Protein 6JTJ (pdb70)

Nearest PDB structures (foldseek):
  6jtk-assembly3_E  TM=1.003E+00  e=3.250E-70  Neisseria gonorrhoeae
  6jtk-assembly1_C  TM=1.000E+00  e=5.771E-70  Neisseria gonorrhoeae
  6jtl-assembly1_B  TM=1.002E+00  e=5.057E-67  Neisseria gonorrhoeae
  4gnv-assembly1_B  TM=9.515E-01  e=2.172E-40  Burkholderia cenocepacia J2315
  4gnv-assembly1_A  TM=9.492E-01  e=1.024E-39  Burkholderia cenocepacia J2315

Solvent-accessible surface area: 74913 Å² total; per-residue (Å²): 141,67,137,33,96,23,2,2,2,0,1,5,4,62,44,72,119,16,72,120,117,8,60,112,9,0,48,22,70,3,0,0,0,0,5,0,30,71,91,0,22,94,63,44,117,19,0,55,59,0,4,59,28,0,38,66,25,0,56,41,78,0,1,0,0,0,14,1,2,3,12,45,0,2,9,0,63,119,60,21,19,79,4,4,17,2,26,36,0,2,104,27,41,102,173,88,30,26,85,42,0,47,85,2,0,15,54,0,0,40,0,3,0,1,9,0,12,10,2,27,1,7,0,1,1,0,0,0,0,0,0,36,64,16,13,3,4,5,4,4,33,16,1,2,32,134,70,37,96,0,0,3,81,0,0,35,12,0,20,155,6,0,57,143,0,1,3,50,0,0,0,7,26,0,0,0,11,2,67,5,36,2,64,78,81,13,65,0,42,20,28,61,115,88,1,51,83,12,1,0,26,0,1,76,49,0,18,170,86,31,7,1,0,0,21,7,0,54,0,11,0,30,117,26,21,46,114,22,0,0,32,0,91,59,0,0,64,86,7,0,43,85,51,25,41,6,109,10,0,0,0,1,16,52,4,72,69,1,87,74,89,0,124,58,0,30,89,2,13,6,4,0,0,10,0,6,59,90,57,72,22,2,43,85,1,61,105,75,44,114,82,47,150,48,172,66,12,71,41,39,0,109,100,1,60,35,80,53,47,114,145,50,0,75,64,42,51,134,63,148,44,0,74,46,4,42,69,90,0,42,44,40,37,129,140,66,137,34,94,16,2,2,1,0,1,8,3,60,43,73,119,16,73,119,116,9,59,111,8,0,48,22,70,3,0,0,0,0,5,0,34,70,88,0,22,94,63,44,116,17,0,53,57,0,3,60,27,0,34,66,26,0,56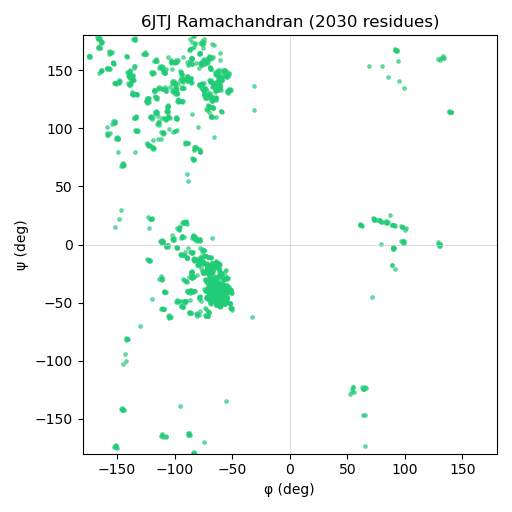,39,65,0,0,0,0,0,16,1,2,2,12,26,1,2,9,0,64,120,61,20,18,80,4,3,11,2,36,36,0,2,106,28,0,61,160,68,7,0,32,43,0,13,87,2,0,14,50,0,0,47,0,3,0,2,9,0,13,10,1,26,1,2,0,1,2,0,0,0,0,0,1,36,64,18,15,4,6,1,6,7,22,14,1,2,27,132,37,36,47,0,0,3,52,0,0,24,2,0,20,132,5,1,54,154,0,1,2,50,0,0,0,8,26,0,0,0,13,2,69,5,39,4,9,26,35,19,42,76,11,124,0,48,19,29,61,115,89,1,51,83,11,1,0,26,0,1,74,50,0,17,169,86,30,6,1,0,0,18,3,1,36,0,15,0,56,117,25,19,112,113,21,0,6,38,0,90,59,0,0,63,94,5,1,38,84,77,22,14,6,158,9,0,0,0,1,35,14,2,24,30,74,6,29,129,39,99,57,14,0,81,56,52,1,121,48,0,30,92,2,13,6,4,0,0,10,0,5,62,79,56,77,11,2,44,84,1,61,107,75,44,116,82,46,139,45,145,51,12,70,49,37,0,85,98,0,48,33,80,57,48,117,145,51,1,58,60,40,52,136,63,151,44,0,87,48,5,42,68,89,0,41,38,33,31,88,164,139,66,138,32,95,16,2,2,1,0,0,7,5,43,24,73,119,17,22,90,64,8,63,115,10,0,60,23,69,2,0,0,0,0,5,0,35,67,70,0,22,94,64,39,115,18,0,38,59,0,4,61,28,0,33,66,25,0,56,42,66,0,0,0,0,0,16,1,2,2,13,22,0,2,11,0,63,119,62,20,18,75,4,3,9,2,34,36,0,2,105,29,53,102,179,89,30,43,88,42,0,56,88,2,0,16,56,0,0,48,0,3,0,3,11,0,6,1,1,23,1,3,0,1,2,0,0,0,0,0,0,36,64,18,16,4,7,24,6,7,22,14,1,2,33,136,71,36,97,0,0,1,87,0,0,8,10,0,20,137,2,1,55,146,0,2,2,51,1,0,0,9,26,0,0,0,21,2,71,5,39,13,16,52,46,111,59,72,18,126,1,48,21,30,60,114,89,1,52,83,12,1,0,27,0,1,72,37,0,18,173,87,30,6,0,0,0,22,5,0,78,0,20,0,55,115,25,20,113,113,21,0,0,36,0,92,60,0,0,89,85,6,0,48,168,79,26,36,5,162,10,0,0,0,0,20,50,7,59,123,72,23,0,88,74,48,1,121,60,0,31,91,3,13,6,4,0,0,8,0,5,65,95,56,58,19,2,37,87,2,60,106,74,44,116,81,48,132,46,168,79,11,70,47,39,0,87,97,0,48,31,81,60,48,82,143,56,0,79,64,45,44,146,63,150,46,0,83,48,4,48,69,90,0,41,47,39,37,134,188,82,54,138,33,95,22,2,3,1,0,1,7,2,63,44,72,118,16,72,122,115,9,60,110,10,0,48,22,70,3,0,0,0,0,5,0,35,70,90,0,23,94,58,42,115,18,0,52,58,0,3,60,28,0,41,66,26,0,50,45,76,0,1,0,0,0,16,1,2,3,12,44,0,1,12,0,63,120,61,20,19,84,5,4,18,2,25,36,0,2,104,27,7,103,174,85,5,0,31,43,0,16,81,1,0,19,49,0,0,38,0,3,0,1,10,0,11,8,1,20,1,8,0,1,1,0,0,0,0,0,0,35,62,15,13,4,6,2,5,6,30,15,1,2,29,135,43,35,22,0,0,0,7,0,0,14,12,0,20,129,4,1,56,130,0,1,2,50,1,0,0,7,24,0,0,0,7,2,70,5,43,7,16,34,18,24,39,79,11,121,0,49,20,28,61,117,89,1,51,83,10,0,0,26,0,0,75,31,0,18,157,77,31,7,1,0,0,18,3,1,50,0,14,0,60,116,25,18,108,108,23,0,5,37,0,91,59,0,0,88,86,6,0,48,159,72,24,38,5,167,10,0,0,0,1,53,35,5,14,113,119,58,100,54,20,1,79,56,86,1,118,50,0,32,94,3,13,7,5,0,0,10,0,6,65,91,57,76,13,3,44,82,2,61,106,75,43,116,81,46,141,48,172,79,12,72,41,37,0,111,98,0,59,35,81,51,47,110,148,46,0,59,61,46,45,128,64,158,46,0,81,61,0,41,69,83,0,42,43,37,28,78,178,139,66,135,34,95,12,1,5,1,0,1,6,4,62,45,72,120,17,71,117,111,9,61,115,10,0,60,22,70,3,0,0,0,0,0,0,20,66,88,0,22,93,62,48,136,17,0,67,54,0,4,60,29,0,36,66,26,0,58,36,66,0,0,0,0,0,2,1,2,2,13,27,0,2,6,0,64,118,61,20,19,80,4,3,9,2,31,36,0,2,106,27,51,102,176,87,30,42,90,42,0,64,89,2,0,18,51,0,0,50,0,3,0,1,10,0,10,7,1,27,1,3,0,1,0,0,0,0,0,0,0,34,63,18,14,3,6,12,6,7,22,6,1,2,32,134,68,31,106,1,0,2,109,0,0,36,13,0,20,151,2,0,56,88,0,2,2,49,1,0,0,0,11,0,0,0,20,2,70,5,46,9,25,62,27,28,52,76,21,124,1,53,20,31,59,115,90,1,51,82,12,1,0,25,0,1,74,47,0,17,170,88,30,6,0,0,0,14,7,0,45,0,16,0,55,130,25,19,113,108,21,0,0,34,0,93,74,0,0,77,88,6,0,48,184,81,24,37,5,168,10,0,0,0,2,11,12,0,16,120,104,36,1,88,61,56,0,120,57,0,32,92,3,12,6,4,0,0,5,0,0,51,89,58,76,21,2,44,87,1,61,107,78,43,115,90,46,138,49,169,79,17,70,48,38,0,87,98,0,55,31,72,30,46,114,148,24,0,73,48,28,44,139,30,64,47,0,66,35,1,42,44,84,0,41,48,38,36,133,147,67,137,32,97,14,2,4,1,0,2,8,2,63,44,72,119,16,73,121,117,10,61,112,10,0,47,22,69,2,0,0,0,0,0,0,25,70,90,0,22,98,67,43,116,18,0,52,59,0,3,61,29,0,34,62,26,1,57,41,66,0,0,0,0,0,4,1,2,4,13,46,0,1,10,0,62,128,55,21,18,78,5,4,17,2,25,36,0,2,104,28,40,104,177,90,29,26,87,43,0,52,92,2,0,18,52,0,0,54,0,2,0,1,10,0,10,8,1,26,1,3,0,0,3,0,0,0,0,0,0,35,65,15,12,3,4,11,5,5,30,12,1,2,31,136,70,34,98,0,0,4,84,0,0,42,10,0,20,149,3,0,56,152,0,1,1,51,1,0,0,2,16,0,0,0,19,2,71,5,43,5,48,43,24,30,53,77,18,124,0,48,20,28,61,115,89,1,51,82,11,1,0,25,0,1,72,50,0,17,175,90,31,7,0,0,0,19,5,0,64,0,15,0,56,117,26,20,110,112,21,0,0,34,0,88,58,0,0,85,82,11,1,46,168,75,24,34,3,152,10,0,0,0,2,22,18,0,18,102,147,55,36,1,88,53,58,0,120,60,0,31,92,3,13,7,4,0,0,4,0,0,58,89,60,74,20,3,45,86,2,61,107,72,42,116,93,47,136,50,166,79,17,69,47,33,0,86,99,0,50,32,80,51,46,103,134,46,0,64,64,47,47,137,66,148,48,0,74,62,0,42,68,84,0,46,49,39,34,144

Radius of gyration: 42.41 Å; Cα contacts (8 Å, |Δi|>4): 4709; chains: 6; bounding box: 106×123×108 Å

Sequence (2042 aa):
VPHIPRGPVMADIAAFRLTEEEKQRLLDPAIGGIILFRRNFQNIEQLKTLTAEIKALRTPELIIAVDHEGGRVQRFIEGFTRLPAMNVLGQIWDKDGASAAETAAGQVGRVLATELSACGIDLSFTPVLDLDWGNCAVIGNRSFHRNPEAVARLALALQKGLAKGGMKSCGKHFPGHGFVEGDVLPEDGRSLDELEAADLAPFRIMSREGMAAVMPAHVVYPQVDTKPAGFSEIWLKQILRRDIGFKGVIFSDDLTGIKERARISFEAGCDIVLVCNRPDLVDELRDGFTIPDNQDLAGRWQYMENSLGHEAVQAVMQTMGFQAAQAFVAGLASVPHIPRGPVMADIAAFRLTEEEKQRLLDPAIGGIILFRRNFQNIEQLKTLTAEIKALRTPELIIAVDHEGGRVQRFIEGFTRLPAMNVLGQIWDKDGASAAETAAGQVGRVLATELSACGIDLSFTPVLDLDWGNCAVIGNRSFHRNPEAVARLALALQKGLAKGGMKSCGKHFPGHGFVEGDSHLVLPEDGRSLDELEAADLAPFRIMSREGMAAVMPAHVVYPQVDTKPAGFSEIWLKQILRRDIGFKGVIFSDDLTMEGACGAGGIKERARISFEAGCDIVLVCNRPDLVDELRDGFTIPDNQDLAGRWQYMENSLGHEAVQAVMQTMGFQAAQAFVAGLASPVPHIPRGPVMADIAAFRLTEEEKQRLLDPAIGGIILFRRNFQNIEQLKTLTAEIKALRTPELIIAVDHEGGRVQRFIEGFTRLPAMNVLGQIWDKDGASAAETAAGQVGRVLATELSACGIDLSFTPVLDLDWGNCAVIGNRSFHRNPEAVARLALALQKGLAKGGMKSCGKHFPGHGFVEGDSHLVLPEDGRSLDELEAADLAPFRIMSREGMAAVMPAHVVYPQVDTKPAGFSEIWLKQILRRDIGFKGVIFSDDLTAGGIKERARISFEAGCDIVLVCNRPDLVDELRDGFTIPDNQDLAGRWQYMENSLGHEAVQAVMQTMGFQAAQAFVAGLASTVPHIPRGPVMADIAAFRLTEEEKQRLLDPAIGGIILFRRNFQNIEQLKTLTAEIKALRTPELIIAVDHEGGRVQRFIEGFTRLPAMNVLGQIWDKDGASAAETAAGQVGRVLATELSACGIDLSFTPVLDLDWGNCAVIGNRSFHRNPEAVARLALALQKGLAKGGMKSCGKHFPGHGFVEGDSHLVLPEDGRSLDELEAADLAPFRIMSREGMAAVMPAHVVYPQVDTKPAGFSEIWLKQILRRDIGFKGVIFSDDLTMCGAGGIKERARISFEAGCDIVLVCNRPDLVDELRDGFTIPDNQDLAGRWQYMENSLGHEAVQAVMQTMGFQAAQAFVAGLASPVPHIPRGPVMADIAAFRLTEEEKQRLLDPAIGGIILFRRNFQNIEQLKTLTAEIKALRTPELIIAVDHEGGRVQRFIEGFTRLPAMNVLGQIWDKDGASAAETAAGQVGRVLATELSACGIDLSFTPVLDLDWGNCAVIGNRSFHRNPEAVARLALALQKGLAKGGMKSCGKHFPGHGFVEGDSHLVLPEDGRSLDELEAADLAPFRIMSREGMAAVMPAHVVYPQVDTKPAGFSEIWLKQILRRDIGFKGVIFSDDLTMGGIKERARISFEAGCDIVLVCNRPDLVDELRDGFTIPDNQDLAGRWQYMENSLGHEAVQAVMQTMGFQAAQAFVAGLASVPHIPRGPVMADIAAFRLTEEEKQRLLDPAIGGIILFRRNFQNIEQLKTLTAEIKALRTPELIIAVDHEGGRVQRFIEGFTRLPAMNVLGQIWDKDGASAAETAAGQVGRVLATELSACGIDLSFTPVLDLDWGNCAVIGNRSFHRNPEAVARLALALQKGLAKGGMKSCGKHFPGHGFVEGDSHLVLPEDGRSLDELEAADLAPFRIMSREGMAAVMPAHVVYPQVDTKPAGFSEIWLKQILRRDIGFKGVIFSDDLTMAGGIKERARISFEAGCDIVLVCNRPDLVDELRDGFTIPDNQDLAGRWQYMENSLGHEAVQAVMQTMGFQAAQAFVAGLAS

B-factor: mean 35.95, std 13.96, range [11.38, 152.31]

Foldseek 3Di:
DAAAFAAQAEEEAQALADDPVNLVLLLQNNHQAYEYALRNDDDLVSLLVRLVVQQVSYPVGRAYEYADLADPTHGYDPPAQHFHALLLLLVCCVVVNDVVSLVLLLLSLQRSLLSVVLSNHQEHADDELAAAPVAEVVCPSSQNYNFNVSSLSSRVSSQNSNVNSQFAYEYDAPPHDNPFYYVPATEDADAPVVSCVTSNPSVLSSQVVGHAYYHHDSYHHVNQPRHGLLLALCNAPVPVCPVSVHQAAYEHDQQPVSQVSVVSNVVSPGRHYYHYPCVVSSVVNSVVHDGDDDPSNSVNSVSSGGRDDNVRSVVVCPDPVSVVSSVSSSVSRD/DAAAFAAQAEEEAQAQADDPVNLVLLLFNNHQAYEYALRNDDDLVSLLVRLVVQQVSYPVGRAYEYADQADPTHGYDPPAQHFHALLLLLVCCVPVNDVVSLVLLLLSLQRSLLSVVLSNHLEHADDELAAAPVAEVVCPSNQNYNFNVSSLSSRVSSQNSNVNSQFAYEYDAPPHDNPWYYDDDPDQTEDADAPVVSVVHSNVSVLSSQVVQHAYYHHDSHHHVNQPRHGLLLALCNAPVPVCPVSVRQAFYEHPACCPPQCPDVVGSLVSVVSSVVSPGSHYYHYPCVVSSVVCSVVHDRDDDPSNSVNSVSSGGRDDNVRSVVVCPDPVSVVSSVSSSVSRPD/DAAAFAAQAEEEAQAQADDPVNLVLLLQNNHQAYEDALRNDDDLVSLLVRLVVQQVSYPVGRAYEYADQADPTHGYDPPAQHFHALLLLLVCCVPVRDVVSLVLLLLSLQRSLLSVVLSNHQEHADDELAAAPVAEVVCPSNQNYNFNVSSLSSRVSSQNSNVNSQFAYEYDAPPHDNPWYYDPPPDQTEDADAPVVSVVTSNPSVLSSQVVQHAYYHHDSYHHVNQHRHGLQLALRNAPVPVCPVSVRQAAYEHPQCAPVALLVSVVSNVVSPGRHYYHYPCVVSSVVNSVVHDRPDDPSNSVNSVSSGGRDDNVRSVVVCPDPVSVVSSVSSSVSRD/DAAAAFAAQAEEEAQAQADDPVNLVLLLFNNHQAYEDALRNDDDLVSLLVRLVVQQSNHPVGRAYEYADLADPTHGYDPPAQHFHALLLLLVCCVPVRLVVSLVLLLLSLQRSLLSVVLSNHLEHADDELAAAPVAEVVCPSNQNYNFNVSSLSSRVSSQNSNVNSQFAYEYDAPPHDNPWYYDDDPDQTEDADAPVVSCVTSNPSVLSSQVVQHAYYHHDSHHHVNQPRHGLLLALCNAPVPVCPVSVRLAFYERPALPPQDPPGSLVSVVSSVVSPGRHYYHYPCVVSSVVCSVVHDRDDDPSNSVNSVSSGGRDDNVRSVVVCPDPVSVVSSVSRSVSRPD/DAAAFAAQAEEEAQAQADDPVNLVLLLFNNHQAYEDALRNDDDLVSLLVRLVVQQVSYPVGRAYEYADQADPTHGYDPPAQHFHALLLLLVCCVPVNDVRSLVLLLLSLQRSLLSVVLSNHQEHADDEQAAAPVAEVVCPSNQNYNFNVSSLSSRVSSQNSNVNSQFAYEYDAPPHDNPWYHDPPPDATEDADAPVVSVVHSNPSVLSSQVVGHAYYHHDSYHHVNQPRHGLQLALCNAPVPVCPVSVHQAAYEHDALPSVASLVSVVSNVVSPGRHYYHYPCVVSSVVNSVVHDRDDDPSNSVNSVSSGGRDDNVRSVVVCPDPVSVVSSVSRSVSRD/DAAAFAAQAEEEAQALAHDPVNLVLLLQNNHQAYEDALRNDDDLVSLLVRLVVQQVSYPVGRAYEYAPLADPTHGYDPPAQHFHALLLLLVCCVPVNDVVSLVLLLLSLQRSLLSVVLSNHLEHADDELAAAPVAEVACPSSQNYNFNVSSLSSRVSSQNSNVNSQFAYEYDAPPHDNPWYDPDDDDATEDADAPVVSCVHSNPSVLSSQVVQHAYYHHDSYHHVNQHRHGLLLALRNAPVPVCPVSVHQAAYEHDALCPVPHSQVSVVSSVVSPGRHYYHYPCVVSSVVNSVVHDGDDDPSNSVNSVSSGGRDDNVRSVVVCPDPVSVVSSVSSSVSRD

CATH classification: 3.20.20.300

InterPro domains:
  IPR001764 Glycoside hydrolase, family 3, N-terminal [PF00933] (18-292)
  IPR017853 Glycoside hydrolase superfamily [SSF51445] (10-296)
  IPR019800 Glycoside hydrolase, family 3, active site [PS00775] (244-261)
  IPR022956 Beta-hexosaminidase, bacterial [MF_00364] (10-347)
  IPR036962 Glycoside hydrolase, family 3, N-terminal domain superfamily [G3DSA:3.20.20.300] (8-344)
  IPR050226 NagZ Beta-hexosaminidase [PTHR30480] (10-301)

Organism: Neisseria gonorrhoeae (strain ATCC 700825 / FA 1090) (NCBI:txid242231)

Secondary structure (DSSP, 8-state):
--B----SEEE--SSSS--HHHHHHHTSTTEEEEEE-GGG-S-HHHHHHHHHHHHHTSBSPPEEEE-EEETTEES--TTSPPPPPHHHHHHHHHHH-HHHHHHHHHHHHHHHHHHHHTTT--EE---B-----S--TTTGGGS--SSHHHHHHHHHHHHHHHHHTT---EEEEET--SSS------B----HHHHHHTTTHHHHHHHHTT--EEEE-S-EETTTEEEEGGG-HIIIIIIIIIIT---SEEEEEE---HHHHHHHHHHHT-SEEE--S-HHHHHHHHTTPPPPP-TTHHHHHHHTS--S-HHHHHHHHHSHHHHHHHHHHHHHH-/--B-PPPSEEE--SSSS--HHHHHHHTSTTEEEEEE-GGG-S-HHHHHHHHHHHHHTSBSPPEEEE-EEETTEES--TTSPPPPPHHHHHHHHHHH-HHHHHHHHHHHHHHHHHHHHTTT--EE---B-----S--TTTGGGS--SSHHHHHHHHHHHHHHHHHTT---EEEEET--SSS--SSSS---B----HHHHHHTTTHHHHHHHHTT--EEEE-S-EETTTEEEEGGG-HIIIIIIIIIIT---SEEEEEETTTTTTTSTTHHHHHHHHHHHHT-SEEE--S-HHHHHHHHTTPPPPP-TTHHHHHHHTS----HHHHHHHHHSHHHHHHHHHHHHHH--/--B----SEEE--SSSS--HHHHHHHTSTTEEEEEE-GGG-S-HHHHHHHHHHHHHTSBSPPEEEE-EEETTEES--TTSPPPPPHHHHHHHHHHH-HHHHHHHHHHHHHHHHHHHHTTT--EE---B-----S--TTTGGGSS-SSHHHHHHHHHHHHHHHHHTT---EEEEET--SSS---STT---B----HHHHHHTTTHHHHHHHHTT--EEEE-S-EETTTEEEEGGG-HIIIIIIIIIIT---SEEEEEE-----HHHHHHHHHHHT-SEEE--S-HHHHHHHHTTPPPPP-TTHHHHHHHTS--S-HHHHHHHHHSHHHHHHHHHHHHHH-/---B-PPPSEEE--SSSS--HHHHHHHTSTTEEEEEE-GGG-S-HHHHHHHHHHHHHTSBSPPEEEE-EEETTEES--TTSPPPPPHHHHHHHHHHH-HHHHHHHHHHHHHHHHHHHHTTT--EE---B-----S--TTTGGGS--SSHHHHHHHHHHHHHHHHHTT---EEEEET--SSS--SSS----B----HHHHHHTTTHHHHHHHHTT--EEEE-S-EETTTEEEEGGG-HIIIIIIIIIIT---SEEEEEETT---TTHHHHHHHHHHHHT-SEEE--S-HHHHHHHHTTPPPPP-TTHHHHHHHTS--S-HHHHHHHHHSHHHHHHHHHHHHHH--/--B-PPPSEEE--SSSS--HHHHHHHTSTTEEEEEE-GGG-S-HHHHHHHHHHHHHTSBSPPEEEE-EEETTEES--TTSPPPPPHHHHHHHHHHH-HHHHHHHHHHHHHHHHHHHHTTT--EE---B-----S--TTTGGGS--SSHHHHHHHHHHHHHHHHHTT---EEEEET--SSS--SSSSS--B----HHHHHHTTTHHHHHHHHTT--EEEE-S-EETTTEEEEGGG-HIIIIIIIIIIT---SEEEEEETT---HHHHHHHHHHHT-SEEE--S-HHHHHHHHTTPPPPP-TTHHHHHHHTS--S-HHHHHHHHHSHHHHHHHHHHHHHH-/--B-PPPSEEE--SSSS--HHHHHHHTSTTEEEEEE-GGG-S-HHHHHHHHHHHHHTSBSPPEEEE-EEETTEES--TTSPPPPPHHHHHHHHHHH-HHHHHHHHHHHHHHHHHHHHTTT--EE---B-----S--TTTGGGS--SSHHHHHHHHHHHHHHHHHTT---EEEEET--SSS--SSSSS--B----HHHHHHTTTHHHHHHHHTT--EEEE-S-EETTTEEEEGGG-HIIIIIIIIIIT---SEEEEEETT----HHHHHHHHHHHT-SEEE--S-HHHHHHHHTTPPPPP-TTHHHHHHHTS--S-HHHHHHHHHSHHHHHHHHHHHHHH-

Structure (mmCIF, N/CA/C/O backbone):
data_6JTJ
#
_entry.id   6JTJ
#
_cell.length_a   102.184
_cell.length_b   125.307
_cell.length_c   190.614
_cell.angle_alpha   90.00
_cell.angle_beta   90.00
_cell.angle_gamma   90.00
#
_symmetry.space_group_name_H-M   'P 21 21 21'
#
loop_
_entity.id
_entity.type
_entity.pdbx_description
1 polymer Beta-hexosaminidase
2 non-polymer 2-acetamido-2-deoxy-beta-D-glucopyranose
3 water water
#
loop_
_atom_site.group_PDB
_atom_site.id
_atom_site.type_symbol
_atom_site.label_atom_id
_atom_site.label_alt_id
_atom_site.label_comp_id
_atom_site.label_asym_id
_atom_site.label_entity_id
_atom_site.label_seq_id
_atom_site.pdbx_PDB_ins_code
_atom_site.Cartn_x
_atom_site.Cartn_y
_atom_site.Cartn_z
_atom_site.occupancy
_atom_site.B_iso_or_equiv
_atom_site.auth_seq_id
_atom_site.auth_comp_id
_atom_site.auth_asym_id
_atom_site.auth_atom_id
_atom_site.pdbx_PDB_model_num
ATOM 1 N N . VAL A 1 39 ? 3.692 69.769 126.624 1.00 56.94 3 VAL A N 1
ATOM 2 C CA . VAL A 1 39 ? 4.909 69.772 125.749 1.00 58.09 3 VAL A CA 1
ATOM 3 C C . VAL A 1 39 ? 4.707 68.859 124.525 1.00 51.68 3 VAL A C 1
ATOM 4 O O . VAL A 1 39 ? 4.870 67.637 124.623 1.00 48.72 3 VAL A O 1
ATOM 8 N N . PRO A 1 40 ? 4.375 69.446 123.362 1.00 47.99 4 PRO A N 1
ATOM 9 C CA . PRO A 1 40 ? 4.000 68.616 122.208 1.00 48.26 4 PRO A CA 1
ATOM 10 C C . PRO A 1 40 ? 5.096 67.657 121.741 1.00 50.43 4 PRO A C 1
ATOM 11 O O . PRO A 1 40 ? 6.285 68.005 121.757 1.00 47.31 4 PRO A O 1
ATOM 15 N N . HIS A 1 41 ? 4.692 66.459 121.330 1.00 49.97 5 HIS A N 1
ATOM 16 C CA . HIS A 1 41 ? 5.623 65.511 120.754 1.00 51.41 5 HIS A CA 1
ATOM 17 C C . HIS A 1 41 ? 5.521 65.560 119.243 1.00 49.32 5 HIS A C 1
ATOM 18 O O . HIS A 1 41 ? 4.540 65.096 118.668 1.00 45.61 5 HIS A O 1
ATOM 25 N N . ILE A 1 42 ? 6.558 66.107 118.608 1.00 45.09 6 ILE A N 1
ATOM 26 C CA . ILE A 1 42 ? 6.599 66.302 117.155 1.00 42.47 6 ILE A CA 1
ATOM 27 C C . ILE A 1 42 ? 7.945 65.814 116.636 1.00 39.63 6 ILE A C 1
ATOM 28 O O . ILE A 1 42 ? 8.986 66.191 117.176 1.00 41.56 6 ILE A O 1
ATOM 33 N N . PRO A 1 43 ? 7.954 64.972 115.598 1.00 35.41 7 PRO A N 1
ATOM 34 C CA . PRO A 1 43 ? 9.266 64.604 115.056 1.00 33.29 7 PRO A CA 1
ATOM 35 C C . PRO A 1 43 ? 10.073 65.840 114.607 1.00 29.93 7 PRO A C 1
ATOM 36 O O . PRO A 1 43 ? 9.501 66.881 114.230 1.00 28.11 7 PRO A O 1
ATOM 40 N N . ARG A 1 44 ? 11.389 65.734 114.697 1.00 28.92 8 ARG A N 1
ATOM 41 C CA . ARG A 1 44 ? 12.268 66.825 114.260 1.00 26.54 8 ARG A CA 1
ATOM 42 C C . ARG A 1 44 ? 12.149 66.929 112.764 1.00 24.89 8 ARG A C 1
ATOM 43 O O . ARG A 1 44 ? 12.353 65.947 112.052 1.00 23.14 8 ARG A O 1
ATOM 51 N N . GLY A 1 45 ? 11.774 68.117 112.292 1.00 23.90 9 GLY A N 1
ATOM 52 C CA . GLY A 1 45 ? 11.646 68.366 110.856 1.00 23.91 9 GLY A CA 1
ATOM 53 C C . GLY A 1 45 ? 13.003 68.504 110.178 1.00 23.87 9 GLY A C 1
ATOM 54 O O . GLY A 1 45 ? 14.031 68.538 110.847 1.00 21.22 9 GLY A O 1
ATOM 55 N N . PRO A 1 46 ? 13.008 68.613 108.842 1.00 23.00 10 PRO A N 1
ATOM 56 C CA . PRO A 1 46 ? 14.247 68.655 108.081 1.00 23.85 10 PRO A CA 1
ATOM 57 C C . PRO A 1 46 ? 14.803 70.073 107.842 1.00 24.51 10 PRO A C 1
ATOM 58 O O . PRO A 1 46 ? 15.588 70.262 106.939 1.00 25.97 10 PRO A O 1
ATOM 62 N N . VAL A 1 47 ? 14.375 71.060 108.617 1.00 24.35 11 VAL A N 1
ATOM 63 C CA . VAL A 1 47 ? 14.858 72.435 108.445 1.00 24.11 11 VAL A CA 1
ATOM 64 C C . VAL A 1 47 ? 15.582 72.848 109.706 1.00 22.91 11 VAL A C 1
ATOM 65 O O . VAL A 1 47 ? 15.064 72.665 110.799 1.00 22.49 11 VAL A O 1
ATOM 69 N N . MET A 1 48 ? 16.766 73.415 109.547 1.00 23.03 12 MET A N 1
ATOM 70 C CA . MET A 1 48 ? 17.463 74.035 110.660 1.00 23.07 12 MET A CA 1
ATOM 71 C C . MET A 1 48 ? 17.360 75.540 110.489 1.00 21.87 12 MET A C 1
ATOM 72 O O . MET A 1 48 ? 17.803 76.096 109.489 1.00 22.69 12 MET A O 1
ATOM 77 N N . ALA A 1 49 ? 16.747 76.197 111.452 1.00 21.58 13 ALA A N 1
ATOM 78 C CA . ALA A 1 49 ? 16.498 77.633 111.365 1.00 20.48 13 ALA A CA 1
ATOM 79 C C . ALA A 1 49 ? 17.351 78.330 112.393 1.00 20.79 13 ALA A C 1
ATOM 80 O O . ALA A 1 49 ? 18.325 77.750 112.868 1.00 19.54 13 ALA A O 1
ATOM 82 N N . ASP A 1 50 ? 17.046 79.592 112.691 1.00 21.01 14 ASP A N 1
ATOM 83 C CA . ASP A 1 50 ? 17.828 80.352 113.667 1.00 21.98 14 ASP A CA 1
ATOM 84 C C . ASP A 1 50 ? 16.960 81.419 114.320 1.00 22.44 14 ASP A C 1
ATOM 85 O O . ASP A 1 50 ? 15.771 81.443 114.101 1.00 19.98 14 ASP A O 1
ATOM 90 N N . ILE A 1 51 ? 17.553 82.266 115.151 1.00 23.44 15 ILE A N 1
ATOM 91 C CA . ILE A 1 51 ? 16.778 83.220 115.946 1.00 25.78 15 ILE A CA 1
ATOM 92 C C . ILE A 1 51 ? 17.499 84.551 116.024 1.00 25.06 15 ILE A C 1
ATOM 93 O O . ILE A 1 51 ? 18.690 84.620 115.755 1.00 24.45 15 ILE A O 1
ATOM 98 N N . ALA A 1 52 ? 16.761 85.598 116.379 1.00 24.18 16 ALA A N 1
ATOM 99 C CA . ALA A 1 52 ? 17.229 86.962 116.214 1.00 24.56 16 ALA A CA 1
ATOM 100 C C . ALA A 1 52 ? 18.208 87.424 117.269 1.00 24.73 16 ALA A C 1
ATOM 101 O O . ALA A 1 52 ? 19.204 88.034 116.935 1.00 26.91 16 ALA A O 1
ATOM 103 N N . ALA A 1 53 ? 17.927 87.155 118.537 1.00 23.44 17 ALA A N 1
ATOM 104 C CA . ALA A 1 53 ? 18.676 87.781 119.607 1.00 24.82 17 ALA A CA 1
ATOM 105 C C . ALA A 1 53 ? 18.858 86.859 120.831 1.00 25.86 17 ALA A C 1
ATOM 106 O O . ALA A 1 53 ? 19.057 85.650 120.664 1.00 23.57 17 ALA A O 1
ATOM 108 N N . PHE A 1 54 ? 18.793 87.418 122.044 1.00 26.64 18 PHE A N 1
ATOM 109 C CA . PHE A 1 54 ? 19.230 86.697 123.247 1.00 26.68 18 PHE A CA 1
ATOM 110 C C . PHE A 1 54 ? 18.166 85.786 123.856 1.00 27.45 18 PHE A C 1
ATOM 111 O O . PHE A 1 54 ? 18.499 84.830 124.565 1.00 24.38 18 PHE A O 1
ATOM 119 N N . ARG A 1 55 ? 16.893 86.085 123.581 1.00 28.66 19 ARG A N 1
ATOM 120 C CA . ARG A 1 55 ? 15.771 85.341 124.159 1.00 29.01 19 ARG A CA 1
ATOM 121 C C . ARG A 1 55 ? 14.708 85.181 123.093 1.00 26.82 19 ARG A C 1
ATOM 122 O O . ARG A 1 55 ? 14.556 86.040 122.248 1.00 25.18 19 ARG A O 1
ATOM 130 N N . LEU A 1 56 ? 13.982 84.078 123.123 1.00 26.38 20 LEU A N 1
ATOM 131 C CA . LEU A 1 56 ? 12.960 83.838 122.125 1.00 26.83 20 LEU A CA 1
ATOM 132 C C . LEU A 1 56 ? 11.824 84.853 122.244 1.00 29.50 20 LEU A C 1
ATOM 133 O O . LEU A 1 56 ? 11.405 85.186 123.348 1.00 30.46 20 LEU A O 1
ATOM 138 N N . THR A 1 57 ? 11.362 85.354 121.105 1.00 29.39 21 THR A N 1
ATOM 139 C CA . THR A 1 57 ? 10.129 86.117 121.051 1.00 31.59 21 THR A CA 1
ATOM 140 C C . THR A 1 57 ? 9.013 85.131 120.885 1.00 33.62 21 THR A C 1
ATOM 141 O O . THR A 1 57 ? 9.243 83.949 120.579 1.00 34.13 21 THR A O 1
ATOM 145 N N . GLU A 1 58 ? 7.794 85.624 121.055 1.00 35.54 22 GLU A N 1
ATOM 146 C CA . GLU A 1 58 ? 6.626 84.781 120.917 1.00 38.24 22 GLU A CA 1
ATOM 147 C C . GLU A 1 58 ? 6.476 84.293 119.484 1.00 34.50 22 GLU A C 1
ATOM 148 O O . GLU A 1 58 ? 6.061 83.160 119.249 1.00 37.92 22 GLU A O 1
ATOM 154 N N . GLU A 1 59 ? 6.800 85.155 118.528 1.00 33.07 23 GLU A N 1
ATOM 155 C CA . GLU A 1 59 ? 6.777 84.795 117.121 1.00 33.08 23 GLU A CA 1
ATOM 156 C C . GLU A 1 59 ? 7.743 83.633 116.836 1.00 32.46 23 GLU A C 1
ATOM 157 O O . GLU A 1 59 ? 7.423 82.711 116.088 1.00 30.14 23 GLU A O 1
ATOM 163 N N . GLU A 1 60 ? 8.930 83.713 117.431 1.00 30.44 24 GLU A N 1
ATOM 164 C CA . GLU A 1 60 ? 9.950 82.685 117.252 1.00 28.32 24 GLU A CA 1
ATOM 165 C C . GLU A 1 60 ? 9.495 81.367 117.851 1.00 28.93 24 GLU A C 1
ATOM 166 O O . GLU A 1 60 ? 9.658 80.304 117.222 1.00 28.10 24 GLU A O 1
ATOM 172 N N . LYS A 1 61 ? 8.889 81.431 119.033 1.00 29.61 25 LYS A N 1
ATOM 173 C CA . LYS A 1 61 ? 8.338 80.238 119.659 1.00 33.85 25 LYS A CA 1
ATOM 174 C C . LYS A 1 61 ? 7.372 79.537 118.721 1.00 33.84 25 LYS A C 1
ATOM 175 O O . LYS A 1 61 ? 7.416 78.314 118.573 1.00 33.89 25 LYS A O 1
ATOM 181 N N . GLN A 1 62 ? 6.481 80.309 118.104 1.00 36.12 26 GLN A N 1
ATOM 182 C CA . GLN A 1 62 ? 5.497 79.734 117.199 1.00 35.64 26 GLN A CA 1
ATOM 183 C C . GLN A 1 62 ? 6.189 79.148 115.981 1.00 33.69 26 GLN A C 1
ATOM 184 O O . GLN A 1 62 ? 5.860 78.032 115.551 1.00 33.96 26 GLN A O 1
ATOM 190 N N . ARG A 1 63 ? 7.162 79.876 115.436 1.00 30.61 27 ARG A N 1
ATOM 191 C CA . ARG A 1 63 ? 7.942 79.358 114.296 1.00 28.14 27 ARG A CA 1
ATOM 192 C C . ARG A 1 63 ? 8.625 78.036 114.635 1.00 27.06 27 ARG A C 1
ATOM 193 O O . ARG A 1 63 ? 8.534 77.093 113.853 1.00 25.60 27 ARG A O 1
ATOM 201 N N . LEU A 1 64 ? 9.252 77.941 115.811 1.00 28.28 28 LEU A N 1
ATOM 202 C CA . LEU A 1 64 ? 10.010 76.742 116.155 1.00 29.05 28 LEU A CA 1
ATOM 203 C C . LEU A 1 64 ? 9.126 75.530 116.480 1.00 31.14 28 LEU A C 1
ATOM 204 O O . LEU A 1 64 ? 9.634 74.405 116.625 1.00 29.56 28 LEU A O 1
ATOM 209 N N . LEU A 1 65 ? 7.821 75.759 116.618 1.00 30.29 29 LEU A N 1
ATOM 210 C CA . LEU A 1 65 ? 6.874 74.668 116.834 1.00 31.98 29 LEU A CA 1
ATOM 211 C C . LEU A 1 65 ? 6.451 74.018 115.532 1.00 32.10 29 LEU A C 1
ATOM 212 O O . LEU A 1 65 ? 5.893 72.930 115.545 1.00 35.05 29 LEU A O 1
ATOM 217 N N . ASP A 1 66 ? 6.771 74.651 114.409 1.00 32.00 30 ASP A N 1
ATOM 218 C CA . ASP A 1 66 ? 6.382 74.140 113.110 1.00 31.63 30 ASP A CA 1
ATOM 219 C C . ASP A 1 66 ? 7.046 72.781 112.859 1.00 32.37 30 ASP A C 1
ATOM 220 O O . ASP A 1 66 ? 8.230 72.624 113.120 1.00 31.96 30 ASP A O 1
ATOM 225 N N . PRO A 1 67 ? 6.275 71.788 112.373 1.00 32.07 31 PRO A N 1
ATOM 226 C CA . PRO A 1 67 ? 6.847 70.445 112.188 1.00 31.65 31 PRO A CA 1
ATOM 227 C C . PRO A 1 67 ? 7.960 70.392 111.140 1.00 29.87 31 PRO A C 1
ATOM 228 O O . PRO A 1 67 ? 8.703 69.417 111.103 1.00 26.99 31 PRO A O 1
ATOM 232 N N . ALA A 1 68 ? 8.072 71.429 110.308 1.00 27.42 32 ALA A N 1
ATOM 233 C CA . ALA A 1 68 ? 9.163 71.515 109.339 1.00 26.80 32 ALA A CA 1
ATOM 234 C C . ALA A 1 68 ? 10.542 71.694 110.006 1.00 25.06 32 ALA A C 1
ATOM 235 O O . ALA A 1 68 ? 11.562 71.338 109.427 1.00 22.15 32 ALA A O 1
ATOM 237 N N . ILE A 1 69 ? 10.554 72.223 111.225 1.00 24.06 33 ILE A N 1
ATOM 238 C CA . ILE A 1 69 ? 11.782 72.547 111.893 1.00 24.79 33 ILE A CA 1
ATOM 239 C C . ILE A 1 69 ? 12.246 71.403 112.779 1.00 24.76 33 ILE A C 1
ATOM 240 O O . ILE A 1 69 ? 11.448 70.804 113.501 1.00 22.09 33 ILE A O 1
ATOM 245 N N . GLY A 1 70 ? 13.544 71.103 112.701 1.00 22.66 34 GLY A N 1
ATOM 246 C CA . GLY A 1 70 ? 14.176 70.094 113.551 1.00 24.45 34 GLY A CA 1
ATOM 247 C C . GLY A 1 70 ? 15.330 70.572 114.421 1.00 24.90 34 GLY A C 1
ATOM 248 O O . GLY A 1 70 ? 15.772 69.848 115.309 1.00 26.15 34 GLY A O 1
ATOM 249 N N . GLY A 1 71 ? 15.866 71.767 114.142 1.00 24.88 35 GLY A N 1
ATOM 250 C CA . GLY A 1 71 ? 16.998 72.281 114.886 1.00 22.03 35 GLY A CA 1
ATOM 251 C C . GLY A 1 71 ? 17.258 73.752 114.651 1.00 21.53 35 GLY A C 1
ATOM 252 O O . GLY A 1 71 ? 16.575 74.392 113.857 1.00 22.52 35 GLY A O 1
ATOM 253 N N . ILE A 1 72 ? 18.248 74.281 115.370 1.00 19.60 36 ILE A N 1
ATOM 254 C CA . ILE A 1 72 ? 18.551 75.707 115.398 1.00 20.39 36 ILE A CA 1
ATOM 255 C C . ILE A 1 72 ? 20.056 75.888 115.389 1.00 20.71 36 ILE A C 1
ATOM 256 O O . ILE A 1 72 ? 20.768 75.165 116.092 1.00 21.18 36 ILE A O 1
ATOM 261 N N . ILE A 1 73 ? 20.529 76.852 114.615 1.00 19.75 37 ILE A N 1
ATOM 262 C CA . ILE A 1 73 ? 21.926 77.243 114.633 1.00 20.12 37 ILE A CA 1
ATOM 263 C C . ILE A 1 73 ? 21.999 78.604 115.304 1.00 20.07 37 ILE A C 1
ATOM 264 O O . ILE A 1 73 ? 21.227 79.495 114.962 1.00 18.39 37 ILE A O 1
ATOM 269 N N . LEU A 1 74 ? 22.940 78.758 116.230 1.00 18.91 38 LEU A N 1
ATOM 270 C CA . LEU A 1 74 ? 23.143 80.018 116.928 1.00 20.43 38 LEU A CA 1
ATOM 271 C C . LEU A 1 74 ? 24.356 80.770 116.391 1.00 21.05 38 LEU A C 1
ATOM 272 O O . LEU A 1 74 ? 25.244 80.172 115.783 1.00 21.80 38 LEU A O 1
ATOM 277 N N . PHE A 1 75 ? 24.343 82.083 116.594 1.00 19.49 39 PHE A N 1
ATOM 278 C CA . PHE A 1 75 ? 25.371 82.996 116.139 1.00 19.47 39 PHE A CA 1
ATOM 279 C C . PHE A 1 75 ? 25.744 83.954 117.274 1.00 19.91 39 PHE A C 1
ATOM 280 O O . PHE A 1 75 ? 25.160 83.892 118.361 1.00 19.14 39 PHE A O 1
ATOM 288 N N . ARG A 1 76 ? 26.737 84.809 117.035 1.00 20.49 40 ARG A N 1
ATOM 289 C CA . ARG A 1 76 ? 27.200 85.727 118.063 1.00 19.91 40 ARG A CA 1
ATOM 290 C C . ARG A 1 76 ? 26.099 86.649 118.566 1.00 19.97 40 ARG A C 1
ATOM 291 O O . ARG A 1 76 ? 26.079 87.000 119.739 1.00 19.80 40 ARG A O 1
ATOM 299 N N . ARG A 1 77 ? 25.187 87.033 117.684 1.00 20.08 41 ARG A N 1
ATOM 300 C CA . ARG A 1 77 ? 24.074 87.909 118.046 1.00 19.78 41 ARG A CA 1
ATOM 301 C C . ARG A 1 77 ? 23.145 87.273 119.065 1.00 20.28 41 ARG A C 1
ATOM 302 O O . ARG A 1 77 ? 22.334 87.968 119.680 1.00 19.44 41 ARG A O 1
ATOM 310 N N . ASN A 1 78 ? 23.249 85.958 119.242 1.00 20.10 42 ASN A N 1
ATOM 311 C CA . ASN A 1 78 ? 22.451 85.254 120.232 1.00 21.16 42 ASN A CA 1
ATOM 312 C C . ASN A 1 78 ? 23.144 85.126 121.592 1.00 22.22 42 ASN A C 1
ATOM 313 O O . ASN A 1 78 ? 22.648 84.414 122.471 1.00 23.42 42 ASN A O 1
ATOM 318 N N . PHE A 1 79 ? 24.298 85.757 121.756 1.00 20.67 43 PHE A N 1
ATOM 319 C CA . PHE A 1 79 ? 25.115 85.504 122.927 1.00 22.33 43 PHE A CA 1
ATOM 320 C C . PHE A 1 79 ? 25.448 86.779 123.683 1.00 24.69 43 PHE A C 1
ATOM 321 O O . PHE A 1 79 ? 26.042 87.711 123.126 1.00 22.15 43 PHE A O 1
ATOM 329 N N . GLN A 1 80 ? 25.075 86.765 124.953 1.00 26.55 44 GLN A N 1
ATOM 330 C CA . GLN A 1 80 ? 25.341 87.844 125.904 1.00 31.66 44 GLN A CA 1
ATOM 331 C C . GLN A 1 80 ? 26.351 87.337 126.927 1.00 30.98 44 GLN A C 1
ATOM 332 O O . GLN A 1 80 ? 27.403 87.924 127.134 1.00 34.64 44 GLN A O 1
ATOM 338 N N . ASN A 1 81 ? 26.019 86.221 127.561 1.00 30.09 45 ASN A N 1
ATOM 339 C CA . ASN A 1 81 ? 26.897 85.589 128.528 1.00 28.50 45 ASN A CA 1
ATOM 340 C C . ASN A 1 81 ? 26.390 84.172 128.743 1.00 28.12 45 ASN A C 1
ATOM 341 O O . ASN A 1 81 ? 25.315 83.814 128.258 1.00 27.64 45 ASN A O 1
ATOM 346 N N . ILE A 1 82 ? 27.148 83.392 129.498 1.00 28.64 46 ILE A N 1
ATOM 347 C CA . ILE A 1 82 ? 26.855 81.978 129.712 1.00 30.43 46 ILE A CA 1
ATOM 348 C C . ILE A 1 82 ? 25.490 81.714 130.336 1.00 29.71 46 ILE A C 1
ATOM 349 O O . ILE A 1 82 ? 24.792 80.788 129.927 1.00 29.30 46 ILE A O 1
ATOM 354 N N . GLU A 1 83 ? 25.097 82.530 131.302 1.00 31.25 47 GLU A N 1
ATOM 355 C CA . GLU A 1 83 ? 23.820 82.307 131.982 1.00 34.99 47 GLU A CA 1
ATOM 356 C C . GLU A 1 83 ? 22.630 82.618 131.054 1.00 30.83 47 GLU A C 1
ATOM 357 O O . GLU A 1 83 ? 21.668 81.857 130.992 1.00 32.35 47 GLU A O 1
ATOM 363 N N . GLN A 1 84 ? 22.729 83.697 130.292 1.00 29.39 48 GLN A N 1
ATOM 364 C CA . GLN A 1 84 ? 21.712 83.995 129.277 1.00 27.79 48 GLN A CA 1
ATOM 365 C C . GLN A 1 84 ? 21.635 82.860 128.239 1.00 27.09 48 GLN A C 1
ATOM 366 O O . GLN A 1 84 ? 20.540 82.429 127.862 1.00 28.05 48 GLN A O 1
ATOM 372 N N . LEU A 1 85 ? 22.788 82.353 127.811 1.00 26.33 49 LEU A N 1
ATOM 373 C CA . LEU A 1 85 ? 22.819 81.291 126.793 1.00 25.24 49 LEU A CA 1
ATOM 374 C C . LEU A 1 85 ? 22.119 80.043 127.296 1.00 24.77 49 LEU A C 1
ATOM 375 O O . LEU A 1 85 ? 21.337 79.413 126.572 1.00 25.33 49 LEU A O 1
ATOM 380 N N . LYS A 1 86 ? 22.384 79.691 128.546 1.00 27.29 50 LYS A N 1
ATOM 381 C CA . LYS A 1 86 ? 21.734 78.527 129.173 1.00 29.30 50 LYS A CA 1
ATOM 382 C C . LYS A 1 86 ? 20.219 78.679 129.222 1.00 26.30 50 LYS A C 1
ATOM 383 O O . LYS A 1 86 ? 19.489 77.731 128.959 1.00 25.00 50 LYS A O 1
ATOM 389 N N . THR A 1 87 ? 19.763 79.881 129.533 1.00 26.88 51 THR A N 1
ATOM 390 C CA . THR A 1 87 ? 18.322 80.193 129.527 1.00 29.49 51 THR A CA 1
ATOM 391 C C . THR A 1 87 ? 17.746 80.054 128.128 1.00 27.41 51 THR A C 1
ATOM 392 O O . THR A 1 87 ? 16.664 79.495 127.924 1.00 27.78 51 THR A O 1
ATOM 396 N N . LEU A 1 88 ? 18.494 80.561 127.149 1.00 26.36 52 LEU A N 1
ATOM 397 C CA . LEU A 1 88 ? 18.062 80.477 125.755 1.00 25.01 52 LEU A CA 1
ATOM 398 C C . LEU A 1 88 ? 17.953 79.037 125.287 1.00 24.82 52 LEU A C 1
ATOM 399 O O . LEU A 1 88 ? 16.953 78.656 124.680 1.00 23.64 52 LEU A O 1
ATOM 404 N N . THR A 1 89 ? 18.981 78.232 125.549 1.00 25.36 53 THR A N 1
ATOM 405 C CA . THR A 1 89 ? 18.963 76.859 125.056 1.00 26.50 53 THR A CA 1
ATOM 406 C C . THR A 1 89 ? 17.875 76.078 125.769 1.00 27.21 53 THR A C 1
ATOM 407 O O . THR A 1 89 ? 17.204 75.232 125.163 1.00 27.23 53 THR A O 1
ATOM 411 N N . ALA A 1 90 ? 17.684 76.366 127.043 1.00 27.78 54 ALA A N 1
ATOM 412 C CA . ALA A 1 90 ? 16.646 75.665 127.813 1.00 30.38 54 ALA A CA 1
ATOM 413 C C . ALA A 1 90 ? 15.264 75.954 127.237 1.00 30.81 54 ALA A C 1
ATOM 414 O O . ALA A 1 90 ? 14.474 75.032 127.018 1.00 31.81 54 ALA A O 1
ATOM 416 N N . GLU A 1 91 ? 14.974 77.223 126.978 1.00 31.44 55 GLU A N 1
ATOM 417 C CA . GLU A 1 91 ? 13.648 77.573 126.446 1.00 32.20 55 GLU A CA 1
ATOM 418 C C . GLU A 1 91 ? 13.436 77.051 125.023 1.00 30.68 55 GLU A C 1
ATOM 419 O O . GLU A 1 91 ? 12.320 76.712 124.656 1.00 31.67 55 GLU A O 1
ATOM 425 N N . ILE A 1 92 ? 14.500 76.945 124.237 1.00 28.35 56 ILE A N 1
ATOM 426 C CA . ILE A 1 92 ? 14.402 76.278 122.929 1.00 29.14 56 ILE A CA 1
ATOM 427 C C . ILE A 1 92 ? 14.052 74.805 123.082 1.00 28.90 56 ILE A C 1
ATOM 428 O O . ILE A 1 92 ? 13.186 74.284 122.369 1.00 28.11 56 ILE A O 1
ATOM 433 N N . LYS A 1 93 ? 14.727 74.138 124.014 1.00 31.08 57 LYS A N 1
ATOM 434 C CA . LYS A 1 93 ? 14.523 72.710 124.243 1.00 33.57 57 LYS A CA 1
ATOM 435 C C . LYS A 1 93 ? 13.138 72.410 124.836 1.00 33.40 57 LYS A C 1
ATOM 436 O O . LYS A 1 93 ? 12.539 71.385 124.526 1.00 33.05 57 LYS A O 1
ATOM 442 N N . ALA A 1 94 ? 12.634 73.324 125.662 1.00 34.00 58 ALA A N 1
ATOM 443 C CA . ALA A 1 94 ? 11.329 73.146 126.309 1.00 34.32 58 ALA A CA 1
ATOM 444 C C . ALA A 1 94 ? 10.135 73.153 125.343 1.00 34.32 58 ALA A C 1
ATOM 445 O O . ALA A 1 94 ? 9.062 72.683 125.701 1.00 33.71 58 ALA A O 1
ATOM 447 N N . LEU A 1 95 ? 10.304 73.673 124.130 1.00 32.82 59 LEU A N 1
ATOM 448 C CA . LEU A 1 95 ? 9.171 73.831 123.214 1.00 32.92 59 LEU A CA 1
ATOM 449 C C . LEU A 1 95 ? 8.555 72.540 122.751 1.00 30.86 59 LEU A C 1
ATOM 450 O O . LEU A 1 95 ? 7.353 72.487 122.494 1.00 33.33 59 LEU A O 1
ATOM 455 N N . ARG A 1 96 ? 9.361 71.503 122.619 1.00 30.49 60 ARG A N 1
ATOM 456 C CA . ARG A 1 96 ? 8.888 70.270 122.006 1.00 28.40 60 ARG A CA 1
ATOM 457 C C . ARG A 1 96 ? 9.821 69.126 122.280 1.00 28.83 60 ARG A C 1
ATOM 458 O O . ARG A 1 96 ? 10.936 69.322 122.764 1.00 36.83 60 ARG A O 1
ATOM 466 N N . THR A 1 97 ? 9.357 67.932 121.945 1.00 31.57 61 THR A N 1
ATOM 467 C CA . THR A 1 97 ? 10.134 66.699 122.063 1.00 33.91 61 THR A CA 1
ATOM 468 C C . THR A 1 97 ? 9.935 65.870 120.801 1.00 30.51 61 THR A C 1
ATOM 469 O O . THR A 1 97 ? 8.849 65.864 120.259 1.00 31.75 61 THR A O 1
ATOM 473 N N . PRO A 1 98 ? 10.989 65.203 120.302 1.00 32.19 62 PRO A N 1
ATOM 474 C CA . PRO A 1 98 ? 12.391 65.297 120.718 1.00 32.27 62 PRO A CA 1
ATOM 475 C C . PRO A 1 98 ? 12.876 66.738 120.628 1.00 32.03 62 PRO A C 1
ATOM 476 O O . PRO A 1 98 ? 12.440 67.490 119.764 1.00 33.92 62 PRO A O 1
ATOM 480 N N . GLU A 1 99 ? 13.743 67.116 121.547 1.00 32.70 63 GLU A N 1
ATOM 481 C CA . GLU A 1 99 ? 14.162 68.496 121.679 1.00 31.85 63 GLU A CA 1
ATOM 482 C C . GLU A 1 99 ? 14.917 68.920 120.425 1.00 28.98 63 GLU A C 1
ATOM 483 O O . GLU A 1 99 ? 15.688 68.138 119.836 1.00 27.01 63 GLU A O 1
ATOM 489 N N . LEU A 1 100 ? 14.641 70.142 119.989 1.00 25.79 64 LEU A N 1
ATOM 490 C CA . LEU A 1 100 ? 15.324 70.719 118.843 1.00 22.85 64 LEU A CA 1
ATOM 491 C C . LEU A 1 100 ? 16.834 70.644 119.074 1.00 20.71 64 LEU A C 1
ATOM 492 O O . LEU A 1 100 ? 17.319 70.982 120.134 1.00 20.66 64 LEU A O 1
ATOM 497 N N . ILE A 1 101 ? 17.549 70.145 118.079 1.00 20.68 65 ILE A N 1
ATOM 498 C CA . ILE A 1 101 ? 19.023 70.082 118.095 1.00 21.59 65 ILE A CA 1
ATOM 499 C C . ILE A 1 101 ? 19.592 71.492 117.920 1.00 21.69 65 ILE A C 1
ATOM 500 O O . ILE A 1 101 ? 19.125 72.248 117.063 1.00 23.14 65 ILE A O 1
ATOM 505 N N . ILE A 1 102 ? 20.550 71.860 118.763 1.00 21.43 66 ILE A N 1
ATOM 506 C CA . ILE A 1 102 ? 21.129 73.203 118.745 1.00 21.07 66 ILE A CA 1
ATOM 507 C C . ILE A 1 102 ? 22.601 73.132 118.356 1.00 21.11 66 ILE A C 1
ATOM 508 O O . ILE A 1 102 ? 23.375 72.368 118.961 1.00 20.72 66 ILE A O 1
ATOM 513 N N . ALA A 1 103 ? 22.976 73.882 117.320 1.00 19.14 67 ALA A N 1
ATOM 514 C CA . ALA A 1 103 ? 24.346 73.889 116.821 1.00 19.47 67 ALA A CA 1
ATOM 515 C C . ALA A 1 103 ? 24.941 75.299 116.779 1.00 19.36 67 ALA A C 1
ATOM 516 O O . ALA A 1 103 ? 24.234 76.294 116.885 1.00 19.40 67 ALA A O 1
ATOM 518 N N . VAL A 1 104 ? 26.257 75.361 116.659 1.00 19.13 68 VAL A N 1
ATOM 519 C CA . VAL A 1 104 ? 26.991 76.627 116.562 1.00 19.69 68 VAL A CA 1
ATOM 520 C C . VAL A 1 104 ? 28.281 76.379 115.800 1.00 19.74 68 VAL A C 1
ATOM 521 O O . VAL A 1 104 ? 28.755 75.231 115.743 1.00 19.21 68 VAL A O 1
ATOM 525 N N . ASP A 1 105 ? 28.815 77.443 115.196 1.00 18.86 69 ASP A N 1
ATOM 526 C CA . ASP A 1 105 ? 30.126 77.384 114.540 1.00 20.05 69 ASP A CA 1
ATOM 527 C C . ASP A 1 105 ? 31.238 77.760 115.534 1.00 19.53 69 ASP A C 1
ATOM 528 O O . ASP A 1 105 ? 31.583 78.939 115.680 1.00 19.16 69 ASP A O 1
ATOM 533 N N . HIS A 1 106 ? 31.724 76.780 116.287 1.00 18.30 70 HIS A N 1
ATOM 534 C CA . HIS A 1 106 ? 32.959 76.969 117.062 1.00 18.60 70 HIS A CA 1
ATOM 535 C C . HIS A 1 106 ? 34.019 76.139 116.413 1.00 18.90 70 HIS A C 1
ATOM 536 O O . HIS A 1 106 ? 34.067 74.917 116.621 1.00 19.11 70 HIS A O 1
ATOM 543 N N . GLU A 1 107 ? 34.799 76.789 115.551 1.00 18.33 71 GLU A N 1
ATOM 544 C CA . GLU A 1 107 ? 35.932 76.152 114.891 1.00 19.49 71 GLU A CA 1
ATOM 545 C C . GLU A 1 107 ? 37.194 76.520 115.636 1.00 19.71 71 GLU A C 1
ATOM 546 O O . GLU A 1 107 ? 37.968 75.663 115.984 1.00 20.18 71 GLU A O 1
ATOM 552 N N . GLY A 1 108 ? 37.368 77.812 115.890 1.00 19.17 72 GLY A N 1
ATOM 553 C CA . GLY A 1 108 ? 38.565 78.355 116.510 1.00 19.16 72 GLY A CA 1
ATOM 554 C C . GLY A 1 108 ? 39.057 79.576 115.755 1.00 18.59 72 GLY A C 1
ATOM 555 O O . GLY A 1 108 ? 38.677 79.813 114.609 1.00 17.40 72 GLY A O 1
ATOM 556 N N . GLY A 1 109 ? 39.866 80.383 116.428 1.00 19.06 73 GLY A N 1
ATOM 557 C CA . GLY A 1 109 ? 40.462 81.577 115.817 1.00 18.43 73 GLY A CA 1
ATOM 558 C C . GLY A 1 109 ? 39.405 82.587 115.478 1.00 18.57 73 GLY A C 1
ATOM 559 O O . GLY A 1 109 ? 38.586 82.931 116.322 1.00 17.46 73 GLY A O 1
ATOM 560 N N . ARG A 1 110 ? 39.342 82.975 114.215 1.00 18.42 74 ARG A N 1
ATOM 561 C CA . ARG A 1 110 ? 38.370 83.969 113.785 1.00 20.59 74 ARG A CA 1
ATOM 562 C C . ARG A 1 110 ? 36.968 83.396 113.553 1.00 20.01 74 ARG A C 1
ATOM 563 O O . ARG A 1 110 ? 36.100 84.129 113.089 1.00 21.37 74 ARG A O 1
ATOM 571 N N . VAL A 1 111 ? 36.758 82.091 113.811 1.00 19.14 75 VAL A N 1
ATOM 572 C CA . VAL A 1 111 ? 35.429 81.495 113.795 1.00 18.97 75 VAL A CA 1
ATOM 573 C C . VAL A 1 111 ? 35.150 80.912 115.180 1.00 18.69 75 VAL A C 1
ATOM 574 O O . VAL A 1 111 ? 35.316 79.707 115.415 1.00 18.64 75 VAL A O 1
ATOM 578 N N . GLN A 1 112 ? 34.674 81.780 116.074 1.00 17.82 76 GLN A N 1
ATOM 579 C CA . GLN A 1 112 ? 34.206 81.385 117.399 1.00 18.43 76 GLN A CA 1
ATOM 580 C C . GLN A 1 112 ? 33.160 82.377 117.844 1.00 17.01 76 GLN A C 1
ATOM 581 O O . GLN A 1 112 ? 33.469 83.528 118.129 1.00 16.85 76 GLN A O 1
ATOM 587 N N . ARG A 1 113 ? 31.912 81.957 117.820 1.00 17.64 77 ARG A N 1
ATOM 588 C CA . ARG A 1 113 ? 30.798 82.876 118.043 1.00 17.68 77 ARG A CA 1
ATOM 589 C C . ARG A 1 113 ? 30.796 83.459 119.435 1.00 17.92 77 ARG A C 1
ATOM 590 O O . ARG A 1 113 ? 30.564 84.654 119.616 1.00 17.41 77 ARG A O 1
ATOM 598 N N . PHE A 1 114 ? 31.030 82.601 120.418 1.00 18.24 78 PHE A N 1
ATOM 599 C CA . PHE A 1 114 ? 30.850 82.939 121.831 1.00 18.89 78 PHE A CA 1
ATOM 600 C C . PHE A 1 114 ? 32.195 83.126 122.493 1.00 20.47 78 PHE A C 1
ATOM 601 O O . PHE A 1 114 ? 32.973 82.182 122.611 1.00 19.64 78 PHE A O 1
ATOM 609 N N . ILE A 1 115 ? 32.472 84.346 122.925 1.00 22.25 79 ILE A N 1
ATOM 610 C CA . ILE A 1 115 ? 33.797 84.690 123.400 1.00 24.91 79 ILE A CA 1
ATOM 611 C C . ILE A 1 115 ? 33.849 84.794 124.931 1.00 27.82 79 ILE A C 1
ATOM 612 O O . ILE A 1 115 ? 34.571 84.046 125.579 1.00 29.13 79 ILE A O 1
ATOM 617 N N . GLU A 1 116 ? 33.106 85.731 125.498 1.00 29.51 80 GLU A N 1
ATOM 618 C CA . GLU A 1 116 ? 33.198 86.004 126.935 1.00 32.08 80 GLU A CA 1
ATOM 619 C C . GLU A 1 116 ? 32.745 84.806 127.752 1.00 28.78 80 GLU A C 1
ATOM 620 O O . GLU A 1 116 ? 31.649 84.283 127.559 1.00 27.00 80 GLU A O 1
ATOM 626 N N . GLY A 1 117 ? 33.597 84.370 128.664 1.00 29.13 81 GLY A N 1
ATOM 627 C CA . GLY A 1 117 ? 33.308 83.232 129.530 1.00 28.52 81 GLY A CA 1
ATOM 628 C C . GLY A 1 117 ? 33.757 81.908 128.950 1.00 29.11 81 GLY A C 1
ATOM 629 O O . GLY A 1 117 ? 33.603 80.861 129.594 1.00 28.99 81 GLY A O 1
ATOM 630 N N . PHE A 1 118 ? 34.289 81.934 127.731 1.00 26.27 82 PHE A N 1
ATOM 631 C CA . PHE A 1 118 ? 34.746 80.714 127.067 1.00 25.51 82 PHE A CA 1
ATOM 632 C C . PHE A 1 118 ? 36.237 80.803 126.957 1.00 23.87 82 PHE A C 1
ATOM 633 O O . PHE A 1 118 ? 36.792 81.897 126.908 1.00 22.72 82 PHE A O 1
ATOM 641 N N . THR A 1 119 ? 36.893 79.658 126.927 1.00 23.77 83 THR A N 1
ATOM 642 C CA . THR A 1 119 ? 38.295 79.636 126.556 1.00 24.55 83 THR A CA 1
ATOM 643 C C . THR A 1 119 ? 38.369 80.110 125.112 1.00 24.01 83 THR A C 1
ATOM 644 O O . THR A 1 119 ? 37.601 79.658 124.278 1.00 24.48 83 THR A O 1
ATOM 648 N N . ARG A 1 120 ? 39.286 81.020 124.821 1.00 25.82 84 ARG A N 1
ATOM 649 C CA . ARG A 1 120 ? 39.543 81.450 123.446 1.00 26.36 84 ARG A CA 1
ATOM 650 C C . ARG A 1 120 ? 40.250 80.325 122.689 1.00 24.76 84 ARG A C 1
ATOM 651 O O . ARG A 1 120 ? 41.266 79.830 123.143 1.00 23.21 84 ARG A O 1
ATOM 659 N N . LEU A 1 121 ? 39.696 79.927 121.545 1.00 22.20 85 LEU A N 1
ATOM 660 C CA . LEU A 1 121 ? 40.200 78.790 120.802 1.00 21.58 85 LEU A CA 1
ATOM 661 C C . LEU A 1 121 ? 41.162 79.240 119.732 1.00 21.03 85 LEU A C 1
ATOM 662 O O . LEU A 1 121 ? 40.955 80.266 119.081 1.00 21.60 85 LEU A O 1
ATOM 667 N N . PRO A 1 122 ? 42.224 78.477 119.528 1.00 19.90 86 PRO A N 1
ATOM 668 C CA . PRO A 1 122 ? 43.136 78.812 118.446 1.00 20.38 86 PRO A CA 1
ATOM 669 C C . PRO A 1 122 ? 42.556 78.445 117.077 1.00 19.92 86 PRO A C 1
ATOM 670 O O . PRO A 1 122 ? 41.690 77.578 116.998 1.00 20.88 86 PRO A O 1
ATOM 674 N N . ALA A 1 123 ? 42.998 79.112 116.019 1.00 19.11 87 ALA A N 1
ATOM 675 C CA . ALA A 1 123 ? 42.634 78.709 114.658 1.00 18.61 87 ALA A CA 1
ATOM 676 C C . ALA A 1 123 ? 43.182 77.317 114.406 1.00 19.19 87 ALA A C 1
ATOM 677 O O . ALA A 1 123 ? 44.247 76.978 114.919 1.00 17.93 87 ALA A O 1
ATOM 679 N N . MET A 1 124 ? 42.508 76.534 113.561 1.00 19.64 88 MET A N 1
ATOM 680 C CA . MET A 1 124 ? 42.970 75.177 113.292 1.00 21.04 88 MET A CA 1
ATOM 681 C C . MET A 1 124 ? 44.354 75.097 112.636 1.00 21.16 88 MET A C 1
ATOM 682 O O . MET A 1 124 ? 45.061 74.116 112.844 1.00 17.85 88 MET A O 1
ATOM 687 N N . ASN A 1 125 ? 44.759 76.110 111.874 1.00 22.70 89 ASN A N 1
ATOM 688 C CA . ASN A 1 125 ? 46.085 76.046 111.283 1.00 25.12 89 ASN A CA 1
ATOM 689 C C . ASN A 1 125 ? 47.212 76.094 112.342 1.00 25.21 89 ASN A C 1
ATOM 690 O O . ASN A 1 125 ? 48.325 75.670 112.076 1.00 26.65 89 ASN A O 1
ATOM 695 N N . VAL A 1 126 ? 46.918 76.604 113.530 1.00 25.10 90 VAL A N 1
ATOM 696 C CA . VAL A 1 126 ? 47.860 76.579 114.641 1.00 26.93 90 VAL A CA 1
ATOM 697 C C . VAL A 1 126 ? 48.237 75.153 114.936 1.00 27.79 90 VAL A C 1
ATOM 698 O O . VAL A 1 126 ? 49.392 74.869 115.267 1.00 30.07 90 VAL A O 1
ATOM 702 N N . LEU A 1 127 ? 47.278 74.245 114.839 1.00 27.09 91 LEU A N 1
ATOM 703 C CA . LEU A 1 127 ? 47.560 72.838 115.117 1.00 26.43 91 LEU A CA 1
ATOM 704 C C . LEU A 1 127 ? 48.460 72.264 114.044 1.00 24.90 91 LEU A C 1
ATOM 705 O O . LEU A 1 127 ? 49.301 71.416 114.323 1.00 24.10 91 LEU A O 1
ATOM 710 N N . GLY A 1 128 ? 48.251 72.684 112.812 1.00 24.93 92 GLY A N 1
ATOM 711 C CA . GLY A 1 128 ? 49.104 72.243 111.717 1.00 26.46 92 GLY A CA 1
ATOM 712 C C . GLY A 1 128 ? 50.510 72.821 111.822 1.00 28.47 92 GLY A C 1
ATOM 713 O O . GLY A 1 128 ? 51.466 72.221 111.342 1.00 27.14 92 GLY A O 1
ATOM 714 N N . GLN A 1 129 ? 50.641 73.994 112.438 1.00 29.19 93 GLN A N 1
ATOM 715 C CA . GLN A 1 129 ? 51.968 74.569 112.684 1.00 31.74 93 GLN A CA 1
ATOM 716 C C . GLN A 1 129 ? 52.720 73.808 113.765 1.00 30.32 93 GLN A C 1
ATOM 717 O O . GLN A 1 129 ? 53.916 73.608 113.659 1.00 31.67 93 GLN A O 1
ATOM 723 N N . ILE A 1 130 ? 52.012 73.361 114.786 1.00 28.53 94 ILE A N 1
ATOM 724 C CA . ILE A 1 130 ? 52.587 72.458 115.764 1.00 30.46 94 ILE A CA 1
ATOM 725 C C . ILE A 1 130 ? 53.042 71.162 115.078 1.00 32.21 94 ILE A C 1
ATOM 726 O O . ILE A 1 130 ? 54.088 70.613 115.418 1.00 32.53 94 ILE A O 1
ATOM 731 N N . TRP A 1 131 ? 52.240 70.651 114.149 1.00 30.75 95 TRP A N 1
ATOM 732 C CA . TRP A 1 131 ? 52.597 69.425 113.427 1.00 31.73 95 TRP A CA 1
ATOM 733 C C . TRP A 1 131 ? 53.956 69.616 112.740 1.00 32.35 95 TRP A C 1
ATOM 734 O O . TRP A 1 131 ? 54.840 68.775 112.854 1.00 30.75 95 TRP A O 1
ATOM 745 N N . ASP A 1 132 ? 54.095 70.727 112.023 1.00 34.21 96 ASP A N 1
ATOM 746 C CA . ASP A 1 132 ? 55.323 71.021 111.295 1.00 35.17 96 ASP A CA 1
ATOM 747 C C . ASP A 1 132 ? 56.526 71.249 112.214 1.00 36.26 96 ASP A C 1
ATOM 748 O O . ASP A 1 132 ? 57.607 70.802 111.909 1.00 36.46 96 ASP A O 1
ATOM 753 N N . LYS A 1 133 ? 56.304 71.888 113.352 1.00 37.56 97 LYS A N 1
ATOM 754 C CA . LYS A 1 133 ? 57.377 72.304 114.237 1.00 42.27 97 LYS A CA 1
ATOM 755 C C . LYS A 1 133 ? 57.758 71.267 115.294 1.00 41.83 97 LYS A C 1
ATOM 756 O O . LYS A 1 133 ? 58.934 70.991 115.482 1.00 42.90 97 LYS A O 1
ATOM 762 N N . ASP A 1 134 ? 56.772 70.721 115.999 1.00 40.44 98 ASP A N 1
ATOM 763 C CA . ASP A 1 134 ? 57.006 69.764 117.083 1.00 38.16 98 ASP A CA 1
ATOM 764 C C . ASP A 1 134 ? 56.622 68.331 116.745 1.00 37.12 98 ASP A C 1
ATOM 765 O O . ASP A 1 134 ? 56.764 67.446 117.584 1.00 34.88 98 ASP A O 1
ATOM 770 N N . GLY A 1 135 ? 56.102 68.092 115.547 1.00 37.17 99 GLY A N 1
ATOM 771 C CA . GLY A 1 135 ? 55.749 66.737 115.121 1.00 37.81 99 GLY A CA 1
ATOM 772 C C . GLY A 1 135 ? 54.319 66.298 115.370 1.00 36.85 99 GLY A C 1
ATOM 773 O O . GLY A 1 135 ? 53.580 66.899 116.143 1.00 37.86 99 GLY A O 1
ATOM 774 N N . ALA A 1 136 ? 53.959 65.183 114.746 1.00 37.72 100 ALA A N 1
ATOM 775 C CA . ALA A 1 136 ? 52.586 64.694 114.726 1.00 38.89 100 ALA A CA 1
ATOM 776 C C . ALA A 1 136 ? 52.028 64.385 116.100 1.00 37.72 100 ALA A C 1
ATOM 777 O O . ALA A 1 136 ? 50.862 64.662 116.399 1.00 41.47 100 ALA A O 1
ATOM 779 N N . SER A 1 137 ? 52.842 63.776 116.935 1.00 34.24 101 SER A N 1
ATOM 780 C CA . SER A 1 137 ? 52.347 63.327 118.199 1.00 35.18 101 SER A CA 1
ATOM 781 C C . SER A 1 137 ? 51.954 64.527 119.086 1.00 35.48 101 SER A C 1
ATOM 782 O O . SER A 1 137 ? 50.931 64.487 119.773 1.00 35.74 101 SER A O 1
ATOM 785 N N . ALA A 1 138 ? 52.789 65.561 119.102 1.00 29.42 102 ALA A N 1
ATOM 786 C CA . ALA A 1 138 ? 52.497 66.759 119.882 1.00 30.64 102 ALA A CA 1
ATOM 787 C C . ALA A 1 138 ? 51.251 67.475 119.332 1.00 29.43 102 ALA A C 1
ATOM 788 O O . ALA A 1 138 ? 50.426 67.960 120.102 1.00 29.44 102 ALA A O 1
ATOM 790 N N . ALA A 1 139 ? 51.121 67.485 118.013 1.00 27.89 103 ALA A N 1
ATOM 791 C CA . ALA A 1 139 ? 50.004 68.125 117.346 1.00 28.75 103 ALA A CA 1
ATOM 792 C C . ALA A 1 139 ? 48.677 67.390 117.605 1.00 27.66 103 ALA A C 1
ATOM 793 O O . ALA A 1 139 ? 47.682 68.029 117.941 1.00 26.48 103 ALA A O 1
ATOM 795 N N . GLU A 1 140 ? 48.679 66.061 117.530 1.00 29.00 104 GLU A N 1
ATOM 796 C CA . GLU A 1 140 ? 47.481 65.276 117.835 1.00 29.79 104 GLU A CA 1
ATOM 797 C C . GLU A 1 140 ? 47.031 65.472 119.270 1.00 32.25 104 GLU A C 1
ATOM 798 O O . GLU A 1 140 ? 45.841 65.618 119.562 1.00 33.84 104 GLU A O 1
ATOM 804 N N . THR A 1 141 ? 47.984 65.463 120.185 1.00 32.69 105 THR A N 1
ATOM 805 C CA . THR A 1 141 ? 47.670 65.673 121.590 1.00 31.89 105 THR A CA 1
ATOM 806 C C . THR A 1 141 ? 47.032 67.039 121.763 1.00 29.58 105 THR A C 1
ATOM 807 O O . THR A 1 141 ? 46.063 67.186 122.513 1.00 31.55 105 THR A O 1
ATOM 811 N N . ALA A 1 142 ? 47.611 68.046 121.122 1.00 25.64 106 ALA A N 1
ATOM 812 C CA . ALA A 1 142 ? 47.088 69.398 121.222 1.00 24.80 106 ALA A CA 1
ATOM 813 C C . ALA A 1 142 ? 45.666 69.478 120.616 1.00 24.58 106 ALA A C 1
ATOM 814 O O . ALA A 1 142 ? 44.771 70.035 121.233 1.00 26.11 106 ALA A O 1
ATOM 816 N N . ALA A 1 143 ? 45.466 68.856 119.462 1.00 24.22 107 ALA A N 1
ATOM 817 C CA . ALA A 1 143 ? 44.139 68.797 118.828 1.00 24.04 107 ALA A CA 1
ATOM 818 C C . ALA A 1 143 ? 43.082 68.165 119.736 1.00 24.73 107 ALA A C 1
ATOM 819 O O . ALA A 1 143 ? 41.966 68.684 119.855 1.00 25.02 107 ALA A O 1
ATOM 821 N N . GLY A 1 144 ? 43.425 67.064 120.402 1.00 23.23 108 GLY A N 1
ATOM 822 C CA . GLY A 1 144 ? 42.505 66.402 121.315 1.00 22.16 108 GLY A CA 1
ATOM 823 C C . GLY A 1 144 ? 42.050 67.311 122.428 1.00 24.75 108 GLY A C 1
ATOM 824 O O . GLY A 1 144 ? 40.865 67.323 122.809 1.00 25.79 108 GLY A O 1
ATOM 825 N N . GLN A 1 145 ? 42.995 68.070 122.970 1.00 25.41 109 GLN A N 1
ATOM 826 C CA . GLN A 1 145 ? 42.684 68.983 124.037 1.00 26.60 109 GLN A CA 1
ATOM 827 C C . GLN A 1 145 ? 41.801 70.122 123.538 1.00 24.46 109 GLN A C 1
ATOM 828 O O . GLN A 1 145 ? 40.892 70.544 124.238 1.00 23.33 109 GLN A O 1
ATOM 834 N N . VAL A 1 146 ? 42.086 70.632 122.345 1.00 23.39 110 VAL A N 1
ATOM 835 C CA . VAL A 1 146 ? 41.271 71.701 121.785 1.00 23.58 110 VAL A CA 1
ATOM 836 C C . VAL A 1 146 ? 39.837 71.200 121.624 1.00 22.41 110 VAL A C 1
ATOM 837 O O . VAL A 1 146 ? 38.904 71.860 122.061 1.00 22.27 110 VAL A O 1
ATOM 841 N N . GLY A 1 147 ? 39.669 70.011 121.051 1.00 22.43 111 GLY A N 1
ATOM 842 C CA . GLY A 1 147 ? 38.352 69.436 120.881 1.00 22.71 111 GLY A CA 1
ATOM 843 C C . GLY A 1 147 ? 37.589 69.269 122.179 1.00 24.10 111 GLY A C 1
ATOM 844 O O . GLY A 1 147 ? 36.401 69.583 122.287 1.00 24.27 111 GLY A O 1
ATOM 845 N N . ARG A 1 148 ? 38.287 68.764 123.181 1.00 23.59 112 ARG A N 1
ATOM 846 C CA . ARG A 1 148 ? 37.689 68.544 124.459 1.00 24.03 112 ARG A CA 1
ATOM 847 C C . ARG A 1 148 ? 37.212 69.834 125.112 1.00 22.55 112 ARG A C 1
ATOM 848 O O . ARG A 1 148 ? 36.090 69.903 125.645 1.00 22.72 112 ARG A O 1
ATOM 856 N N . VAL A 1 149 ? 38.062 70.844 125.109 1.00 20.22 113 VAL A N 1
ATOM 857 C CA . VAL A 1 149 ? 37.693 72.108 125.709 1.00 21.18 113 VAL A CA 1
ATOM 858 C C . VAL A 1 149 ? 36.533 72.758 124.942 1.00 20.81 113 VAL A C 1
ATOM 859 O O . VAL A 1 149 ? 35.553 73.202 125.534 1.00 20.63 113 VAL A O 1
ATOM 863 N N . LEU A 1 150 ? 36.676 72.807 123.630 1.00 20.16 114 LEU A N 1
ATOM 864 C CA . LEU A 1 150 ? 35.674 73.381 122.742 1.00 20.98 114 LEU A CA 1
ATOM 865 C C . LEU A 1 150 ? 34.304 72.794 123.046 1.00 20.74 114 LEU A C 1
ATOM 866 O O . LEU A 1 150 ? 33.355 73.524 123.313 1.00 18.54 114 LEU A O 1
ATOM 871 N N . ALA A 1 151 ? 34.230 71.466 123.025 1.00 20.98 115 ALA A N 1
ATOM 872 C CA . ALA A 1 151 ? 32.951 70.778 123.153 1.00 21.06 115 ALA A CA 1
ATOM 873 C C . ALA A 1 151 ? 32.388 70.894 124.563 1.00 21.77 115 ALA A C 1
ATOM 874 O O . ALA A 1 151 ? 31.201 71.183 124.745 1.00 22.11 115 ALA A O 1
ATOM 876 N N . THR A 1 152 ? 33.234 70.663 125.559 1.00 21.23 116 THR A N 1
ATOM 877 C CA . THR A 1 152 ? 32.762 70.603 126.920 1.00 21.89 116 THR A CA 1
ATOM 878 C C . THR A 1 152 ? 32.140 71.920 127.342 1.00 21.20 116 THR A C 1
ATOM 879 O O . THR A 1 152 ? 31.089 71.934 127.992 1.00 21.09 116 THR A O 1
ATOM 883 N N . GLU A 1 153 ? 32.793 73.025 127.019 1.00 20.92 117 GLU A N 1
ATOM 884 C CA . GLU A 1 153 ? 32.290 74.327 127.432 1.00 21.79 117 GLU A CA 1
ATOM 885 C C . GLU A 1 153 ? 30.942 74.653 126.757 1.00 22.95 117 GLU A C 1
ATOM 886 O O . GLU A 1 153 ? 30.060 75.251 127.383 1.00 22.51 117 GLU A O 1
ATOM 892 N N . LEU A 1 154 ? 30.775 74.220 125.512 1.00 21.81 118 LEU A N 1
ATOM 893 C CA . LEU A 1 154 ? 29.504 74.394 124.826 1.00 22.19 118 LEU A CA 1
ATOM 894 C C . LEU A 1 154 ? 28.450 73.450 125.406 1.00 23.00 118 LEU A C 1
ATOM 895 O O . LEU A 1 154 ? 27.292 73.837 125.551 1.00 24.84 118 LEU A O 1
ATOM 900 N N . SER A 1 155 ? 28.845 72.219 125.717 1.00 24.22 119 SER A N 1
ATOM 901 C CA . SER A 1 155 ? 27.917 71.229 126.293 1.00 26.23 119 SER A CA 1
ATOM 902 C C . SER A 1 155 ? 27.308 71.697 127.604 1.00 25.69 119 SER A C 1
ATOM 903 O O . SER A 1 155 ? 26.129 71.488 127.855 1.00 25.58 119 SER A O 1
ATOM 906 N N . ALA A 1 156 ? 28.103 72.382 128.409 1.00 27.31 120 ALA A N 1
ATOM 907 C CA . ALA A 1 156 ? 27.616 72.982 129.644 1.00 28.71 120 ALA A CA 1
ATOM 908 C C . ALA A 1 156 ? 26.521 74.022 129.428 1.00 29.15 120 ALA A C 1
ATOM 909 O O . ALA A 1 156 ? 25.799 74.347 130.363 1.00 32.36 120 ALA A O 1
ATOM 911 N N . CYS A 1 157 ? 26.422 74.590 128.223 1.00 29.77 121 CYS A N 1
ATOM 912 C CA . CYS A 1 157 ? 25.428 75.630 127.929 1.00 28.31 121 CYS A CA 1
ATOM 913 C C . CYS A 1 157 ? 24.207 75.103 127.189 1.00 27.93 121 CYS A C 1
ATOM 914 O O . CYS A 1 157 ? 23.342 75.883 126.793 1.00 30.93 121 CYS A O 1
ATOM 917 N N . GLY A 1 158 ? 24.152 73.796 126.973 1.00 25.25 122 GLY A N 1
ATOM 918 C CA . GLY A 1 158 ? 23.001 73.176 126.325 1.00 25.84 122 GLY A CA 1
ATOM 919 C C . GLY A 1 158 ? 23.081 73.061 124.815 1.00 25.33 122 GLY A C 1
ATOM 920 O O . GLY A 1 158 ? 22.067 72.839 124.163 1.00 27.50 122 GLY A O 1
ATOM 921 N N . ILE A 1 159 ? 24.288 73.202 124.263 1.00 24.03 123 ILE A N 1
ATOM 922 C CA . ILE A 1 159 ? 24.526 73.107 122.832 1.00 21.82 123 ILE A CA 1
ATOM 923 C C . ILE A 1 159 ? 24.754 71.634 122.524 1.00 21.83 123 ILE A C 1
ATOM 924 O O . ILE A 1 159 ? 25.401 70.938 123.295 1.00 22.14 123 ILE A O 1
ATOM 929 N N . ASP A 1 160 ? 24.265 71.155 121.390 1.00 22.04 124 ASP A N 1
ATOM 930 C CA . ASP A 1 160 ? 24.471 69.762 121.014 1.00 22.96 124 ASP A CA 1
ATOM 931 C C . ASP A 1 160 ? 25.766 69.515 120.232 1.00 23.69 124 ASP A C 1
ATOM 932 O O . ASP A 1 160 ? 26.454 68.524 120.471 1.00 21.18 124 ASP A O 1
ATOM 937 N N . LEU A 1 161 ? 26.080 70.424 119.310 1.00 23.15 125 LEU A N 1
ATOM 938 C CA . LEU A 1 161 ? 27.068 70.178 118.272 1.00 24.26 125 LEU A CA 1
ATOM 939 C C . LEU A 1 161 ? 27.727 71.488 117.835 1.00 23.52 125 LEU A C 1
ATOM 940 O O . LEU A 1 161 ? 27.051 72.499 117.705 1.00 22.35 125 LEU A O 1
ATOM 945 N N . SER A 1 162 ? 29.041 71.462 117.623 1.00 20.95 126 SER A N 1
ATOM 946 C CA . SER A 1 162 ? 29.726 72.500 116.881 1.00 20.09 126 SER A CA 1
ATOM 947 C C . SER A 1 162 ? 29.967 72.003 115.451 1.00 19.78 126 SER A C 1
ATOM 948 O O . SER A 1 162 ? 30.324 70.850 115.243 1.00 18.45 126 SER A O 1
ATOM 951 N N . PHE A 1 163 ? 29.752 72.876 114.476 1.00 18.63 127 PHE A N 1
ATOM 952 C CA . PHE A 1 163 ? 30.010 72.540 113.085 1.00 18.69 127 PHE A CA 1
ATOM 953 C C . PHE A 1 163 ? 31.517 72.621 112.818 1.00 18.93 127 PHE A C 1
ATOM 954 O O . PHE A 1 163 ? 32.042 73.624 112.317 1.00 18.27 127 PHE A O 1
ATOM 962 N N . THR A 1 164 ? 32.210 71.553 113.202 1.00 18.74 128 THR A N 1
ATOM 963 C CA . THR A 1 164 ? 33.645 71.471 113.080 1.00 17.95 128 THR A CA 1
ATOM 964 C C . THR A 1 164 ? 33.953 69.964 113.041 1.00 18.60 128 THR A C 1
ATOM 965 O O . THR A 1 164 ? 33.215 69.174 113.650 1.00 16.78 128 THR A O 1
ATOM 969 N N . PRO A 1 165 ? 35.045 69.552 112.368 1.00 19.19 129 PRO A N 1
ATOM 970 C CA . PRO A 1 165 ? 36.119 70.361 111.799 1.00 18.45 129 PRO A CA 1
ATOM 971 C C . PRO A 1 165 ? 36.066 70.616 110.322 1.00 17.37 129 PRO A C 1
ATOM 972 O O . PRO A 1 165 ? 35.483 69.831 109.557 1.00 17.16 129 PRO A O 1
ATOM 976 N N . VAL A 1 166 ? 36.722 71.693 109.932 1.00 15.97 130 VAL A N 1
ATOM 977 C CA . VAL A 1 166 ? 37.077 71.935 108.558 1.00 16.62 130 VAL A CA 1
ATOM 978 C C . VAL A 1 166 ? 38.116 70.907 108.115 1.00 18.18 130 VAL A C 1
ATOM 979 O O . VAL A 1 166 ? 39.156 70.736 108.758 1.00 17.62 130 VAL A O 1
ATOM 983 N N . LEU A 1 167 ? 37.824 70.222 107.014 1.00 19.26 131 LEU A N 1
ATOM 984 C CA . LEU A 1 167 ? 38.694 69.188 106.435 1.00 20.03 131 LEU A CA 1
ATOM 985 C C . LEU A 1 167 ? 39.281 69.636 105.105 1.00 19.64 131 LEU A C 1
ATOM 986 O O . LEU A 1 167 ? 39.979 68.875 104.429 1.00 20.13 131 LEU A O 1
ATOM 991 N N . ASP A 1 168 ? 38.956 70.859 104.715 1.00 18.94 132 ASP A N 1
ATOM 992 C CA . ASP A 1 168 ? 39.492 71.445 103.513 1.00 19.62 132 ASP A CA 1
ATOM 993 C C . ASP A 1 168 ? 41.019 71.532 103.640 1.00 19.97 132 ASP A C 1
ATOM 994 O O . ASP A 1 168 ? 41.535 71.776 104.737 1.00 20.00 132 ASP A O 1
ATOM 999 N N . LEU A 1 169 ? 41.723 71.314 102.533 1.00 19.01 133 LEU A N 1
ATOM 1000 C CA . LEU A 1 169 ? 43.178 71.364 102.528 1.00 19.53 133 LEU A CA 1
ATOM 1001 C C . LEU A 1 169 ? 43.622 72.796 102.225 1.00 19.81 133 LEU A C 1
ATOM 1002 O O . LEU A 1 169 ? 43.035 73.479 101.387 1.00 19.66 133 LEU A O 1
ATOM 1007 N N . ASP A 1 170 ? 44.678 73.228 102.880 1.00 20.59 134 ASP A N 1
ATOM 1008 C CA . ASP A 1 170 ? 45.227 74.526 102.619 1.00 21.00 134 ASP A CA 1
ATOM 1009 C C . ASP A 1 170 ? 46.136 74.507 101.402 1.00 22.07 134 ASP A C 1
ATOM 1010 O O . ASP A 1 170 ? 47.362 74.436 101.515 1.00 22.64 134 ASP A O 1
ATOM 1015 N N . TRP A 1 171 ? 45.522 74.628 100.235 1.00 23.72 135 TRP A N 1
ATOM 1016 C CA . TRP A 1 171 ? 46.253 74.753 98.993 1.00 24.52 135 TRP A CA 1
ATOM 1017 C C . TRP A 1 171 ? 46.835 76.164 98.799 1.00 25.39 135 TRP A C 1
ATOM 1018 O O . TRP A 1 171 ? 47.585 76.368 97.856 1.00 26.49 135 TRP A O 1
ATOM 1029 N N . GLY A 1 172 ? 46.531 77.108 99.688 1.00 25.93 136 GLY A N 1
ATOM 1030 C CA . GLY A 1 172 ? 47.031 78.484 99.558 1.00 25.28 136 GLY A CA 1
ATOM 1031 C C . GLY A 1 172 ? 46.235 79.274 98.538 1.00 25.12 136 GLY A C 1
ATOM 1032 O O . GLY A 1 172 ? 46.706 80.293 98.032 1.00 26.49 136 GLY A O 1
ATOM 1033 N N . ASN A 1 173 ? 45.016 78.816 98.248 1.00 23.86 137 ASN A N 1
ATOM 1034 C CA . ASN A 1 173 ? 44.178 79.446 97.237 1.00 23.34 137 ASN A CA 1
ATOM 1035 C C . ASN A 1 173 ? 42.936 80.160 97.753 1.00 22.12 137 ASN A C 1
ATOM 1036 O O . ASN A 1 173 ? 42.475 81.104 97.121 1.00 21.62 137 ASN A O 1
ATOM 1041 N N . CYS A 1 174 ? 42.378 79.708 98.868 1.00 21.46 138 CYS A N 1
ATOM 1042 C CA . CYS A 1 174 ? 41.003 80.089 99.254 1.00 22.24 138 CYS A CA 1
ATOM 1043 C C . CYS A 1 174 ? 40.938 80.934 100.543 1.00 21.88 138 CYS A C 1
ATOM 1044 O O . CYS A 1 174 ? 41.113 80.405 101.641 1.00 21.47 138 CYS A O 1
ATOM 1047 N N . ALA A 1 175 ? 40.706 82.235 100.396 1.00 21.45 139 ALA A N 1
ATOM 1048 C CA . ALA A 1 175 ? 40.728 83.155 101.545 1.00 20.48 139 ALA A CA 1
ATOM 1049 C C . ALA A 1 175 ? 39.604 82.876 102.548 1.00 19.41 139 ALA A C 1
ATOM 1050 O O . ALA A 1 175 ? 39.822 82.963 103.739 1.00 19.97 139 ALA A O 1
ATOM 1052 N N . VAL A 1 176 ? 38.430 82.528 102.058 1.00 19.93 140 VAL A N 1
ATOM 1053 C CA . VAL A 1 176 ? 37.311 82.304 102.938 1.00 21.00 140 VAL A CA 1
ATOM 1054 C C . VAL A 1 176 ? 37.517 81.087 103.852 1.00 20.05 140 VAL A C 1
ATOM 1055 O O . VAL A 1 176 ? 37.037 81.082 104.986 1.00 19.38 140 VAL A O 1
ATOM 1059 N N . ILE A 1 177 ? 38.310 80.116 103.409 1.00 19.51 141 ILE A N 1
ATOM 1060 C CA . ILE A 1 177 ? 38.791 79.054 104.298 1.00 20.84 141 ILE A CA 1
ATOM 1061 C C . ILE A 1 177 ? 39.970 79.596 105.083 1.00 20.32 141 ILE A C 1
ATOM 1062 O O . ILE A 1 177 ? 39.966 79.639 106.296 1.00 21.89 141 ILE A O 1
ATOM 1067 N N . GLY A 1 178 ? 41.004 80.017 104.388 1.00 21.35 142 GLY A N 1
ATOM 1068 C CA . GLY A 1 178 ? 42.144 80.618 105.044 1.00 22.53 142 GLY A CA 1
ATOM 1069 C C . GLY A 1 178 ? 42.751 79.769 106.154 1.00 22.87 142 GLY A C 1
ATOM 1070 O O . GLY A 1 178 ? 43.164 78.636 105.924 1.00 25.66 142 GLY A O 1
ATOM 1071 N N . ASN A 1 179 ? 42.898 80.358 107.351 1.00 21.47 143 ASN A N 1
ATOM 1072 C CA . ASN A 1 179 ? 43.483 79.660 108.493 1.00 21.32 143 ASN A CA 1
ATOM 1073 C C . ASN A 1 179 ? 42.565 78.695 109.193 1.00 19.17 143 ASN A C 1
ATOM 1074 O O . ASN A 1 179 ? 42.931 78.128 110.224 1.00 19.25 143 ASN A O 1
ATOM 1079 N N . ARG A 1 180 ? 41.374 78.538 108.645 1.00 18.00 144 ARG A N 1
ATOM 1080 C CA . ARG A 1 180 ? 40.431 77.582 109.174 1.00 17.72 144 ARG A CA 1
ATOM 1081 C C . ARG A 1 180 ? 40.812 76.150 108.841 1.00 16.36 144 ARG A C 1
ATOM 1082 O O . ARG A 1 180 ? 40.306 75.240 109.440 1.00 15.55 144 ARG A O 1
ATOM 1090 N N . SER A 1 181 ? 41.694 75.984 107.865 1.00 17.77 145 SER A N 1
ATOM 1091 C CA . SER A 1 181 ? 42.213 74.673 107.490 1.00 19.30 145 SER A CA 1
ATOM 1092 C C . SER A 1 181 ? 43.410 74.298 108.371 1.00 19.40 145 SER A C 1
ATOM 1093 O O . SER A 1 181 ? 44.253 75.147 108.703 1.00 18.12 145 SER A O 1
ATOM 1096 N N . PHE A 1 182 ? 43.464 73.028 108.774 1.00 18.78 146 PHE A N 1
ATOM 1097 C CA . PHE A 1 182 ? 44.561 72.523 109.595 1.00 20.09 146 PHE A CA 1
ATOM 1098 C C . PHE A 1 182 ? 45.912 72.668 108.888 1.00 20.66 146 PHE A C 1
ATOM 1099 O O . PHE A 1 182 ? 46.897 73.024 109.512 1.00 21.82 146 PHE A O 1
ATOM 1107 N N . HIS A 1 183 ? 45.956 72.327 107.612 1.00 21.18 147 HIS A N 1
ATOM 1108 C CA . HIS A 1 183 ? 47.228 72.046 106.952 1.00 23.84 147 HIS A CA 1
ATOM 1109 C C . HIS A 1 183 ? 47.020 71.835 105.456 1.00 23.39 147 HIS A C 1
ATOM 1110 O O . HIS A 1 183 ? 45.915 71.548 105.011 1.00 22.12 147 HIS A O 1
ATOM 1117 N N . ARG A 1 184 ? 48.098 71.933 104.693 1.00 25.07 148 ARG A N 1
ATOM 1118 C CA . ARG A 1 184 ? 48.088 71.598 103.273 1.00 28.59 148 ARG A CA 1
ATOM 1119 C C . ARG A 1 184 ? 47.960 70.094 102.981 1.00 26.69 148 ARG A C 1
ATOM 1120 O O . ARG A 1 184 ? 47.371 69.692 101.991 1.00 25.31 148 ARG A O 1
ATOM 1128 N N . ASN A 1 185 ? 48.513 69.273 103.857 1.00 26.46 149 ASN A N 1
ATOM 1129 C CA . ASN A 1 185 ? 48.773 67.879 103.579 1.00 27.77 149 ASN A CA 1
ATOM 1130 C C . ASN A 1 185 ? 47.599 67.038 104.048 1.00 25.71 149 ASN A C 1
ATOM 1131 O O . ASN A 1 185 ? 47.258 67.057 105.216 1.00 25.76 149 ASN A O 1
ATOM 1136 N N . PRO A 1 186 ? 47.002 66.253 103.153 1.00 26.36 150 PRO A N 1
ATOM 1137 C CA . PRO A 1 186 ? 45.836 65.438 103.545 1.00 26.06 150 PRO A CA 1
ATOM 1138 C C . PRO A 1 186 ? 46.051 64.528 104.745 1.00 25.96 150 PRO A C 1
ATOM 1139 O O . PRO A 1 186 ? 45.138 64.350 105.544 1.00 24.24 150 PRO A O 1
ATOM 1143 N N . GLU A 1 187 ? 47.242 63.971 104.893 1.00 26.66 151 GLU A N 1
ATOM 1144 C CA . GLU A 1 187 ? 47.514 63.109 106.032 1.00 28.10 151 GLU A CA 1
ATOM 1145 C C . GLU A 1 187 ? 47.489 63.901 107.320 1.00 25.87 151 GLU A C 1
ATOM 1146 O O . GLU A 1 187 ? 46.950 63.440 108.308 1.00 24.18 151 GLU A O 1
ATOM 1152 N N . ALA A 1 188 ? 48.087 65.085 107.310 1.00 24.75 152 ALA A N 1
ATOM 1153 C CA . ALA A 1 188 ? 48.068 65.940 108.494 1.00 25.29 152 ALA A CA 1
ATOM 1154 C C . ALA A 1 188 ? 46.632 66.344 108.825 1.00 24.24 152 ALA A C 1
ATOM 1155 O O . ALA A 1 188 ? 46.213 66.285 109.975 1.00 24.98 152 ALA A O 1
ATOM 1157 N N . VAL A 1 189 ? 45.869 66.703 107.812 1.00 23.34 153 VAL A N 1
ATOM 1158 C CA . VAL A 1 189 ? 44.478 67.116 108.049 1.00 22.87 153 VAL A CA 1
ATOM 1159 C C . VAL A 1 189 ? 43.676 65.970 108.649 1.00 23.61 153 VAL A C 1
ATOM 1160 O O . VAL A 1 189 ? 43.009 66.150 109.653 1.00 24.00 153 VAL A O 1
ATOM 1164 N N . ALA A 1 190 ? 43.766 64.789 108.040 1.00 24.56 154 ALA A N 1
ATOM 1165 C CA . ALA A 1 190 ? 43.019 63.635 108.515 1.00 23.85 154 ALA A CA 1
ATOM 1166 C C . ALA A 1 190 ? 43.361 63.340 109.951 1.00 25.30 154 ALA A C 1
ATOM 1167 O O . ALA A 1 190 ? 42.468 63.148 110.792 1.00 27.41 154 ALA A O 1
ATOM 1169 N N . ARG A 1 191 ? 44.643 63.311 110.266 1.00 23.62 155 ARG A N 1
ATOM 1170 C CA . ARG A 1 191 ? 45.026 62.892 111.583 1.00 24.61 155 ARG A CA 1
ATOM 1171 C C . ARG A 1 191 ? 44.708 63.926 112.625 1.00 23.11 155 ARG A C 1
ATOM 1172 O O . ARG A 1 191 ? 44.256 63.571 113.701 1.00 23.55 155 ARG A O 1
ATOM 1180 N N . LEU A 1 192 ? 44.902 65.201 112.309 1.00 22.69 156 LEU A N 1
ATOM 1181 C CA . LEU A 1 192 ? 44.521 66.257 113.258 1.00 22.33 156 LEU A CA 1
ATOM 1182 C C . LEU A 1 192 ? 42.993 66.289 113.460 1.00 22.14 156 LEU A C 1
ATOM 1183 O O . LEU A 1 192 ? 42.522 66.412 114.580 1.00 22.40 156 LEU A O 1
ATOM 1188 N N . ALA A 1 193 ? 42.234 66.085 112.380 1.00 22.77 157 ALA A N 1
ATOM 1189 C CA . ALA A 1 193 ? 40.785 66.025 112.470 1.00 21.40 157 ALA A CA 1
ATOM 1190 C C . ALA A 1 193 ? 40.321 64.861 113.356 1.00 23.58 157 ALA A C 1
ATOM 1191 O O . ALA A 1 193 ? 39.472 65.051 114.230 1.00 22.83 157 ALA A O 1
ATOM 1193 N N . LEU A 1 194 ? 40.888 63.667 113.158 1.00 24.87 158 LEU A N 1
ATOM 1194 C CA . LEU A 1 194 ? 40.532 62.520 113.997 1.00 25.56 158 LEU A CA 1
ATOM 1195 C C . LEU A 1 194 ? 40.816 62.756 115.454 1.00 24.02 158 LEU A C 1
ATOM 1196 O O . LEU A 1 194 ? 40.023 62.378 116.330 1.00 25.65 158 LEU A O 1
ATOM 1201 N N . ALA A 1 195 ? 41.945 63.392 115.727 1.00 24.97 159 ALA A N 1
ATOM 1202 C CA . ALA A 1 195 ? 42.312 63.697 117.096 1.00 23.91 159 ALA A CA 1
ATOM 1203 C C . ALA A 1 195 ? 41.366 64.729 117.677 1.00 24.57 159 ALA A C 1
ATOM 1204 O O . ALA A 1 195 ? 40.976 64.627 118.843 1.00 23.17 159 ALA A O 1
ATOM 1206 N N . LEU A 1 196 ? 41.016 65.742 116.891 1.00 21.71 160 LEU A N 1
ATOM 1207 C CA . LEU A 1 196 ? 40.053 66.727 117.363 1.00 21.31 160 LEU A CA 1
ATOM 1208 C C . LEU A 1 196 ? 38.718 66.033 117.647 1.00 20.76 160 LEU A C 1
ATOM 1209 O O . LEU A 1 196 ? 38.077 66.296 118.650 1.00 20.85 160 LEU A O 1
ATOM 1214 N N . GLN A 1 197 ? 38.324 65.136 116.756 1.00 21.11 161 GLN A N 1
ATOM 1215 C CA . GLN A 1 197 ? 37.054 64.419 116.886 1.00 23.62 161 GLN A CA 1
ATOM 1216 C C . GLN A 1 197 ? 36.947 63.630 118.189 1.00 24.35 161 GLN A C 1
ATOM 1217 O O . GLN A 1 197 ? 35.909 63.680 118.866 1.00 23.93 161 GLN A O 1
ATOM 1223 N N . LYS A 1 198 ? 38.029 62.947 118.568 1.00 27.00 162 LYS A N 1
ATOM 1224 C CA . LYS A 1 198 ? 38.077 62.230 119.857 1.00 25.44 162 LYS A CA 1
ATOM 1225 C C . LYS A 1 198 ? 37.915 63.176 121.004 1.00 25.99 162 LYS A C 1
ATOM 1226 O O . LYS A 1 198 ? 37.208 62.873 121.965 1.00 25.24 162 LYS A O 1
ATOM 1232 N N . GLY A 1 199 ? 38.560 64.339 120.903 1.00 24.56 163 GLY A N 1
ATOM 1233 C CA . GLY A 1 199 ? 38.408 65.376 121.902 1.00 23.18 163 GLY A CA 1
ATOM 1234 C C . GLY A 1 199 ? 36.974 65.881 122.012 1.00 23.82 163 GLY A C 1
ATOM 1235 O O . GLY A 1 199 ? 36.440 66.005 123.112 1.00 24.23 163 GLY A O 1
ATOM 1236 N N . LEU A 1 200 ? 36.338 66.121 120.868 1.00 23.20 164 LEU A N 1
ATOM 1237 C CA . LEU A 1 200 ? 34.921 66.563 120.841 1.00 23.15 164 LEU A CA 1
ATOM 1238 C C . LEU A 1 200 ? 33.992 65.554 121.523 1.00 23.03 164 LEU A C 1
ATOM 1239 O O . LEU A 1 200 ? 33.158 65.936 122.335 1.00 20.75 164 LEU A O 1
ATOM 1244 N N . ALA A 1 201 ? 34.191 64.270 121.214 1.00 24.54 165 ALA A N 1
ATOM 1245 C CA . ALA A 1 201 ? 33.414 63.190 121.815 1.00 26.37 165 ALA A CA 1
ATOM 1246 C C . ALA A 1 201 ? 33.582 63.124 123.329 1.00 27.97 165 ALA A C 1
ATOM 1247 O O . ALA A 1 201 ? 32.608 62.900 124.052 1.00 30.73 165 ALA A O 1
ATOM 1249 N N . LYS A 1 202 ? 34.783 63.368 123.830 1.00 30.10 166 LYS A N 1
ATOM 1250 C CA . LYS A 1 202 ? 34.958 63.482 125.276 1.00 31.41 166 LYS A CA 1
ATOM 1251 C C . LYS A 1 202 ? 34.087 64.582 125.840 1.00 29.06 166 LYS A C 1
ATOM 1252 O O . LYS A 1 202 ? 33.585 64.464 126.958 1.00 31.17 166 LYS A O 1
ATOM 1258 N N . GLY A 1 203 ? 33.945 65.681 125.099 1.00 27.69 167 GLY A N 1
ATOM 1259 C CA . GLY A 1 203 ? 33.094 66.797 125.525 1.00 26.05 167 GLY A CA 1
ATOM 1260 C C . GLY A 1 203 ? 31.618 66.634 125.181 1.00 24.78 167 GLY A C 1
ATOM 1261 O O . GLY A 1 203 ? 30.825 67.562 125.386 1.00 27.52 167 GLY A O 1
ATOM 1262 N N . GLY A 1 204 ? 31.233 65.460 124.702 1.00 23.50 168 GLY A N 1
ATOM 1263 C CA . GLY A 1 204 ? 29.819 65.125 124.481 1.00 23.45 168 GLY A CA 1
ATOM 1264 C C . GLY A 1 204 ? 29.323 65.277 123.071 1.00 23.02 168 GLY A C 1
ATOM 1265 O O . GLY A 1 204 ? 28.147 65.030 122.797 1.00 26.36 168 GLY A O 1
ATOM 1266 N N . MET A 1 205 ? 30.207 65.640 122.157 1.00 23.21 169 MET A N 1
ATOM 1267 C CA . MET A 1 205 ? 29.769 66.050 120.828 1.00 24.16 169 MET A CA 1
ATOM 1268 C C . MET A 1 205 ? 30.287 65.165 119.710 1.00 23.23 169 MET A C 1
ATOM 1269 O O . MET A 1 205 ? 31.428 64.660 119.752 1.00 23.78 169 MET A O 1
ATOM 1274 N N . LYS A 1 206 ? 29.461 65.042 118.686 1.00 21.96 170 LYS A N 1
ATOM 1275 C CA . LYS A 1 206 ? 29.879 64.487 117.416 1.00 24.56 170 LYS A CA 1
ATOM 1276 C C . LYS A 1 206 ? 30.568 65.560 116.563 1.00 25.17 170 LYS A C 1
ATOM 1277 O O . LYS A 1 206 ? 30.718 66.698 116.979 1.00 26.20 170 LYS A O 1
ATOM 1283 N N . SER A 1 207 ? 30.999 65.182 115.372 1.00 25.74 171 SER A N 1
ATOM 1284 C CA . SER A 1 207 ? 31.700 66.089 114.478 1.00 25.84 171 SER A CA 1
ATOM 1285 C C . SER A 1 207 ? 30.909 66.327 113.199 1.00 25.81 171 SER A C 1
ATOM 1286 O O . SER A 1 207 ? 30.084 65.505 112.790 1.00 25.15 171 SER A O 1
ATOM 1289 N N . CYS A 1 208 ? 31.219 67.441 112.543 1.00 23.79 172 CYS A N 1
ATOM 1290 C CA . CYS A 1 208 ? 30.680 67.749 111.250 1.00 22.19 172 CYS A CA 1
ATOM 1291 C C . CYS A 1 208 ? 31.809 68.224 110.343 1.00 21.93 172 CYS A C 1
ATOM 1292 O O . CYS A 1 208 ? 32.328 69.338 110.525 1.00 20.53 172 CYS A O 1
ATOM 1295 N N . GLY A 1 209 ? 32.157 67.396 109.348 1.00 21.31 173 GLY A N 1
ATOM 1296 C CA . GLY A 1 209 ? 33.207 67.721 108.389 1.00 20.69 173 GLY A CA 1
ATOM 1297 C C . GLY A 1 209 ? 32.769 68.731 107.349 1.00 20.68 173 GLY A C 1
ATOM 1298 O O . GLY A 1 209 ? 31.679 68.649 106.840 1.00 22.31 173 GLY A O 1
ATOM 1299 N N . LYS A 1 210 ? 33.620 69.692 107.027 1.00 20.52 174 LYS A N 1
ATOM 1300 C CA . LYS A 1 210 ? 33.298 70.757 106.083 1.00 21.34 174 LYS A CA 1
ATOM 1301 C C . LYS A 1 210 ? 34.500 70.996 105.185 1.00 21.68 174 LYS A C 1
ATOM 1302 O O . LYS A 1 210 ? 35.629 70.897 105.684 1.00 19.85 174 LYS A O 1
ATOM 1308 N N . HIS A 1 211 ? 34.338 71.333 103.897 1.00 21.94 175 HIS A N 1
ATOM 1309 C CA . HIS A 1 211 ? 33.094 71.430 103.153 1.00 21.59 175 HIS A CA 1
ATOM 1310 C C . HIS A 1 211 ? 33.179 70.432 101.990 1.00 21.74 175 HIS A C 1
ATOM 1311 O O . HIS A 1 211 ? 33.987 70.607 101.070 1.00 21.67 175 HIS A O 1
ATOM 1318 N N . PHE A 1 212 ? 32.418 69.354 102.091 1.00 20.94 176 PHE A N 1
ATOM 1319 C CA . PHE A 1 212 ? 32.521 68.213 101.166 1.00 23.36 176 PHE A CA 1
ATOM 1320 C C . PHE A 1 212 ? 32.245 68.617 99.739 1.00 23.36 176 PHE A C 1
ATOM 1321 O O . PHE A 1 212 ? 31.274 69.327 99.479 1.00 25.13 176 PHE A O 1
ATOM 1329 N N . PRO A 1 213 ? 33.089 68.186 98.783 1.00 23.97 177 PRO A N 1
ATOM 1330 C CA . PRO A 1 213 ? 34.215 67.268 98.836 1.00 24.10 177 PRO A CA 1
ATOM 1331 C C . PRO A 1 213 ? 35.591 67.931 98.978 1.00 22.79 177 PRO A C 1
ATOM 1332 O O . PRO A 1 213 ? 36.604 67.258 98.764 1.00 23.15 177 PRO A O 1
ATOM 1336 N N . GLY A 1 214 ? 35.623 69.225 99.300 1.00 22.39 178 GLY A N 1
ATOM 1337 C CA . GLY A 1 214 ? 36.870 69.944 99.503 1.00 21.50 178 GLY A CA 1
ATOM 1338 C C . GLY A 1 214 ? 36.816 71.334 98.910 1.00 20.89 178 GLY A C 1
ATOM 1339 O O . GLY A 1 214 ? 36.773 71.489 97.692 1.00 21.07 178 GLY A O 1
ATOM 1340 N N . HIS A 1 215 ? 36.882 72.341 99.780 1.00 19.95 179 HIS A N 1
ATOM 1341 C CA . HIS A 1 215 ? 36.794 73.748 99.386 1.00 20.24 179 HIS A CA 1
ATOM 1342 C C . HIS A 1 215 ? 38.155 74.415 99.250 1.00 20.91 179 HIS A C 1
ATOM 1343 O O . HIS A 1 215 ? 38.259 75.587 98.892 1.00 23.94 179 HIS A O 1
ATOM 1350 N N . GLY A 1 216 ? 39.223 73.680 99.533 1.00 22.11 180 GLY A N 1
ATOM 1351 C CA . GLY A 1 216 ? 40.540 74.286 99.657 1.00 22.99 180 GLY A CA 1
ATOM 1352 C C . GLY A 1 216 ? 41.210 74.794 98.392 1.00 22.20 180 GLY A C 1
ATOM 1353 O O . GLY A 1 216 ? 42.118 75.617 98.472 1.00 20.02 180 GLY A O 1
ATOM 1354 N N . PHE A 1 217 ? 40.840 74.242 97.235 1.00 23.07 181 PHE A N 1
ATOM 1355 C CA . PHE A 1 217 ? 41.591 74.483 96.004 1.00 23.56 181 PHE A CA 1
ATOM 1356 C C . PHE A 1 217 ? 41.086 75.699 95.243 1.00 23.17 181 PHE A C 1
ATOM 1357 O O . PHE A 1 217 ? 41.852 76.357 94.555 1.00 25.94 181 PHE A O 1
ATOM 1365 N N . VAL A 1 218 ? 39.804 75.982 95.333 1.00 24.41 182 VAL A N 1
ATOM 1366 C CA . VAL A 1 218 ? 39.255 77.123 94.629 1.00 27.22 182 VAL A CA 1
ATOM 1367 C C . VAL A 1 218 ? 39.740 78.409 95.259 1.00 29.92 182 VAL A C 1
ATOM 1368 O O . VAL A 1 218 ? 40.199 78.423 96.391 1.00 27.06 182 VAL A O 1
ATOM 1372 N N . GLU A 1 219 ? 39.638 79.495 94.505 1.00 32.36 183 GLU A N 1
ATOM 1373 C CA . GLU A 1 219 ? 39.839 80.813 95.064 1.00 32.15 183 GLU A CA 1
ATOM 1374 C C . GLU A 1 219 ? 38.486 81.277 95.560 1.00 32.37 183 GLU A C 1
ATOM 1375 O O . GLU A 1 219 ? 37.475 80.949 94.979 1.00 34.10 183 GLU A O 1
ATOM 1381 N N . GLY A 1 220 ? 38.469 82.010 96.658 1.00 32.96 184 GLY A N 1
ATOM 1382 C CA . GLY A 1 220 ? 37.213 82.421 97.269 1.00 36.92 184 GLY A CA 1
ATOM 1383 C C . GLY A 1 220 ? 37.447 83.625 98.149 1.00 38.84 184 GLY A C 1
ATOM 1384 O O . GLY A 1 220 ? 37.879 83.478 99.296 1.00 41.70 184 GLY A O 1
ATOM 1385 N N . ASP A 1 221 ? 37.208 84.810 97.591 1.00 40.68 185 ASP A N 1
ATOM 1386 C CA . ASP A 1 221 ? 37.441 86.073 98.308 1.00 44.71 185 ASP A CA 1
ATOM 1387 C C . ASP A 1 221 ? 36.485 87.206 97.929 1.00 45.90 185 ASP A C 1
ATOM 1388 O O . ASP A 1 221 ? 35.642 87.067 97.045 1.00 59.93 185 ASP A O 1
ATOM 1393 N N . VAL A 1 225 ? 29.714 84.741 94.781 1.00 66.48 189 VAL A N 1
ATOM 1394 C CA . VAL A 1 225 ? 30.069 83.958 93.591 1.00 67.30 189 VAL A CA 1
ATOM 1395 C C . VAL A 1 225 ? 30.185 82.452 93.812 1.00 64.44 189 VAL A C 1
ATOM 1396 O O . VAL A 1 225 ? 30.425 81.987 94.919 1.00 76.49 189 VAL A O 1
ATOM 1400 N N . LEU A 1 226 ? 30.045 81.710 92.722 1.00 59.28 190 LEU A N 1
ATOM 1401 C CA . LEU A 1 226 ? 30.108 80.259 92.717 1.00 56.76 190 LEU A CA 1
ATOM 1402 C C . LEU A 1 226 ? 31.446 79.776 92.127 1.00 56.87 190 LEU A C 1
ATOM 1403 O O . LEU A 1 226 ? 31.606 79.706 90.909 1.00 53.80 190 LEU A O 1
ATOM 1408 N N . PRO A 1 227 ? 32.415 79.414 92.986 1.00 53.28 191 PRO A N 1
ATOM 1409 C CA . PRO A 1 227 ? 33.730 79.056 92.447 1.00 51.41 191 PRO A CA 1
ATOM 1410 C C . PRO A 1 227 ? 33.747 77.732 91.697 1.00 43.29 191 PRO A C 1
ATOM 1411 O O . PRO A 1 227 ? 32.854 76.904 91.868 1.00 40.13 191 PRO A O 1
ATOM 1415 N N . GLU A 1 228 ? 34.761 77.563 90.860 1.00 43.82 192 GLU A N 1
ATOM 1416 C CA . GLU A 1 228 ? 34.885 76.385 90.010 1.00 45.05 192 GLU A CA 1
ATOM 1417 C C . GLU A 1 228 ? 36.210 75.678 90.249 1.00 36.61 192 GLU A C 1
ATOM 1418 O O . GLU A 1 228 ? 37.257 76.291 90.182 1.00 34.23 192 GLU A O 1
ATOM 1424 N N . ASP A 1 229 ? 36.143 74.397 90.580 1.00 33.84 193 ASP A N 1
ATOM 1425 C CA . ASP A 1 229 ? 37.325 73.568 90.819 1.00 33.60 193 ASP A CA 1
ATOM 1426 C C . ASP A 1 229 ? 37.429 72.629 89.625 1.00 34.50 193 ASP A C 1
ATOM 1427 O O . ASP A 1 229 ? 36.625 71.708 89.491 1.00 35.03 193 ASP A O 1
ATOM 1432 N N . GLY A 1 230 ? 38.405 72.875 88.755 1.00 33.82 194 GLY A N 1
ATOM 1433 C CA . GLY A 1 230 ? 38.513 72.160 87.474 1.00 35.24 194 GLY A CA 1
ATOM 1434 C C . GLY A 1 230 ? 39.181 70.791 87.536 1.00 35.48 194 GLY A C 1
ATOM 1435 O O . GLY A 1 230 ? 39.399 70.170 86.510 1.00 37.29 194 GLY A O 1
ATOM 1436 N N . ARG A 1 231 ? 39.487 70.293 88.727 1.00 35.80 195 ARG A N 1
ATOM 1437 C CA . ARG A 1 231 ? 40.249 69.058 88.838 1.00 33.54 195 ARG A CA 1
ATOM 1438 C C . ARG A 1 231 ? 39.399 67.815 88.615 1.00 37.49 195 ARG A C 1
ATOM 1439 O O . ARG A 1 231 ? 38.172 67.859 88.665 1.00 39.66 195 ARG A O 1
ATOM 1447 N N . SER A 1 232 ? 40.085 66.704 88.376 1.00 37.65 196 SER A N 1
ATOM 1448 C CA . SER A 1 232 ? 39.444 65.425 88.134 1.00 37.95 196 SER A CA 1
ATOM 1449 C C . SER A 1 232 ? 39.148 64.757 89.447 1.00 39.24 196 SER A C 1
ATOM 1450 O O . SER A 1 232 ? 39.761 65.073 90.480 1.00 39.67 196 SER A O 1
ATOM 1453 N N . LEU A 1 233 ? 38.223 63.806 89.407 1.00 39.96 197 LEU A N 1
ATOM 1454 C CA . LEU A 1 233 ? 37.883 63.027 90.586 1.00 40.02 197 LEU A CA 1
ATOM 1455 C C . LEU A 1 233 ? 39.102 62.322 91.177 1.00 40.72 197 LEU A C 1
ATOM 1456 O O . LEU A 1 233 ? 39.256 62.265 92.397 1.00 35.62 197 LEU A O 1
ATOM 1461 N N . ASP A 1 234 ? 39.964 61.786 90.314 1.00 44.08 198 ASP A N 1
ATOM 1462 C CA . ASP A 1 234 ? 41.173 61.101 90.782 1.00 43.83 198 ASP A CA 1
ATOM 1463 C C . ASP A 1 234 ? 42.069 62.051 91.576 1.00 38.11 198 ASP A C 1
ATOM 1464 O O . ASP A 1 234 ? 42.605 61.678 92.608 1.00 35.62 198 ASP A O 1
ATOM 1469 N N . GLU A 1 235 ? 42.220 63.273 91.093 1.00 34.31 199 GLU A N 1
ATOM 1470 C CA . GLU A 1 235 ? 43.000 64.269 91.825 1.00 35.58 199 GLU A CA 1
ATOM 1471 C C . GLU A 1 235 ? 42.405 64.532 93.209 1.00 34.83 199 GLU A C 1
ATOM 1472 O O . GLU A 1 235 ? 43.135 64.607 94.188 1.00 34.57 199 GLU A O 1
ATOM 1478 N N . LEU A 1 236 ? 41.076 64.608 93.296 1.00 34.23 200 LEU A N 1
ATOM 1479 C CA . LEU A 1 236 ? 40.419 64.794 94.583 1.00 32.45 200 LEU A CA 1
ATOM 1480 C C . LEU A 1 236 ? 40.538 63.578 95.470 1.00 31.19 200 LEU A C 1
ATOM 1481 O O . LEU A 1 236 ? 40.746 63.719 96.677 1.00 28.74 200 LEU A O 1
ATOM 1486 N N . GLU A 1 237 ? 40.423 62.375 94.895 1.00 31.46 201 GLU A N 1
ATOM 1487 C CA . GLU A 1 237 ? 40.573 61.155 95.688 1.00 30.80 201 GLU A CA 1
ATOM 1488 C C . GLU A 1 237 ? 41.977 61.066 96.269 1.00 29.48 201 GLU A C 1
ATOM 1489 O O . GLU A 1 237 ? 42.162 60.587 97.371 1.00 27.80 201 GLU A O 1
ATOM 1495 N N . ALA A 1 238 ? 42.968 61.529 95.515 1.00 28.79 202 ALA A N 1
ATOM 1496 C CA . ALA A 1 238 ? 44.351 61.477 95.965 1.00 32.88 202 ALA A CA 1
ATOM 1497 C C . ALA A 1 238 ? 44.653 62.456 97.103 1.00 32.71 202 ALA A C 1
ATOM 1498 O O . ALA A 1 238 ? 45.635 62.283 97.807 1.00 31.76 202 ALA A O 1
ATOM 1500 N N . ALA A 1 239 ? 43.800 63.458 97.303 1.00 30.66 203 ALA A N 1
ATOM 1501 C CA . ALA A 1 239 ? 44.074 64.467 98.320 1.00 28.30 203 ALA A CA 1
ATOM 1502 C C . ALA A 1 239 ? 42.823 64.910 99.096 1.00 25.81 203 ALA A C 1
ATOM 1503 O O . ALA A 1 239 ? 42.552 64.407 100.193 1.00 27.11 203 ALA A O 1
ATOM 1505 N N . ASP A 1 240 ? 42.045 65.809 98.511 1.00 25.65 204 ASP A N 1
ATOM 1506 C CA . ASP A 1 240 ? 40.991 66.517 99.267 1.00 26.63 204 ASP A CA 1
ATOM 1507 C C . ASP A 1 240 ? 39.934 65.594 99.875 1.00 26.25 204 ASP A C 1
ATOM 1508 O O . ASP A 1 240 ? 39.414 65.861 100.971 1.00 23.43 204 ASP A O 1
ATOM 1513 N N . LEU A 1 241 ? 39.596 64.508 99.173 1.00 28.02 205 LEU A N 1
ATOM 1514 C CA . LEU A 1 241 ? 38.567 63.568 99.658 1.00 27.18 205 LEU A CA 1
ATOM 1515 C C . LEU A 1 241 ? 39.036 62.661 100.751 1.00 26.27 205 LEU A C 1
ATOM 1516 O O . LEU A 1 241 ? 38.218 62.162 101.540 1.00 26.83 205 LEU A O 1
ATOM 1521 N N . ALA A 1 242 ? 40.332 62.444 100.847 1.00 25.33 206 ALA A N 1
ATOM 1522 C CA . ALA A 1 242 ? 40.811 61.432 101.787 1.00 26.76 206 ALA A CA 1
ATOM 1523 C C . ALA A 1 242 ? 40.410 61.703 103.230 1.00 27.52 206 ALA A C 1
ATOM 1524 O O . ALA A 1 242 ? 40.004 60.782 103.929 1.00 32.51 206 ALA A O 1
ATOM 1526 N N . PRO A 1 243 ? 40.509 62.975 103.702 1.00 27.80 207 PRO A N 1
ATOM 1527 C CA . PRO A 1 243 ? 40.094 63.220 105.087 1.00 26.21 207 PRO A CA 1
ATOM 1528 C C . PRO A 1 243 ? 38.608 62.936 105.336 1.00 25.61 207 PRO A C 1
ATOM 1529 O O . PRO A 1 243 ? 38.226 62.508 106.424 1.00 28.03 207 PRO A O 1
ATOM 1533 N N . PHE A 1 244 ? 37.777 63.197 104.347 1.00 25.98 208 PHE A N 1
ATOM 1534 C CA . PHE A 1 244 ? 36.357 62.902 104.474 1.00 26.92 208 PHE A CA 1
ATOM 1535 C C . PHE A 1 244 ? 36.133 61.384 104.596 1.00 28.60 208 PHE A C 1
ATOM 1536 O O . PHE A 1 244 ? 35.347 60.953 105.431 1.00 30.32 208 PHE A O 1
ATOM 1544 N N . ARG A 1 245 ? 36.795 60.585 103.748 1.00 30.17 209 ARG A N 1
ATOM 1545 C CA . ARG A 1 245 ? 36.654 59.114 103.805 1.00 32.16 209 ARG A CA 1
ATOM 1546 C C . ARG A 1 245 ? 37.035 58.579 105.150 1.00 32.13 209 ARG A C 1
ATOM 1547 O O . ARG A 1 245 ? 36.278 57.833 105.765 1.00 35.17 209 ARG A O 1
ATOM 1555 N N . ILE A 1 246 ? 38.187 59.027 105.631 1.00 31.96 210 ILE A N 1
ATOM 1556 C CA . ILE A 1 246 ? 38.724 58.581 106.892 1.00 33.51 210 ILE A CA 1
ATOM 1557 C C . ILE A 1 246 ? 37.834 59.007 108.083 1.00 34.33 210 ILE A C 1
ATOM 1558 O O . ILE A 1 246 ? 37.501 58.194 108.951 1.00 33.57 210 ILE A O 1
ATOM 1563 N N . MET A 1 247 ? 37.396 60.260 108.096 1.00 32.29 211 MET A N 1
ATOM 1564 C CA . MET A 1 247 ? 36.475 60.711 109.137 1.00 33.63 211 MET A CA 1
ATOM 1565 C C . MET A 1 247 ? 35.135 59.942 109.107 1.00 34.96 211 MET A C 1
ATOM 1566 O O . MET A 1 247 ? 34.551 59.646 110.158 1.00 35.75 211 MET A O 1
ATOM 1571 N N . SER A 1 248 ? 34.621 59.706 107.907 1.00 34.68 212 SER A N 1
ATOM 1572 C CA . SER A 1 248 ? 33.384 58.951 107.743 1.00 39.45 212 SER A CA 1
ATOM 1573 C C . SER A 1 248 ? 33.540 57.581 108.379 1.00 40.93 212 SER A C 1
ATOM 1574 O O . SER A 1 248 ? 32.710 57.164 109.191 1.00 42.02 212 SER A O 1
ATOM 1577 N N . ARG A 1 249 ? 34.623 56.909 108.038 1.00 42.62 213 ARG A N 1
ATOM 1578 C CA . ARG A 1 249 ? 34.911 55.608 108.601 1.00 46.87 213 ARG A CA 1
ATOM 1579 C C . ARG A 1 249 ? 34.950 55.637 110.111 1.00 47.00 213 ARG A C 1
ATOM 1580 O O . ARG A 1 249 ? 34.499 54.705 110.763 1.00 48.72 213 ARG A O 1
ATOM 1588 N N . GLU A 1 250 ? 35.500 56.704 110.674 1.00 45.40 214 GLU A N 1
ATOM 1589 C CA . GLU A 1 250 ? 35.657 56.815 112.119 1.00 43.79 214 GLU A CA 1
ATOM 1590 C C . GLU A 1 250 ? 34.493 57.500 112.861 1.00 41.66 214 GLU A C 1
ATOM 1591 O O . GLU A 1 250 ? 34.680 57.963 113.978 1.00 40.97 214 GLU A O 1
ATOM 1597 N N . GLY A 1 251 ? 33.313 57.595 112.249 1.00 39.48 215 GLY A N 1
ATOM 1598 C CA . GLY A 1 251 ? 32.085 57.987 112.980 1.00 41.41 215 GLY A CA 1
ATOM 1599 C C . GLY A 1 251 ? 31.589 59.425 112.879 1.00 44.35 215 GLY A C 1
ATOM 1600 O O . GLY A 1 251 ? 30.689 59.844 113.652 1.00 45.64 215 GLY A O 1
ATOM 1601 N N . MET A 1 252 ? 32.139 60.185 111.931 1.00 41.09 216 MET A N 1
ATOM 1602 C CA . MET A 1 252 ? 31.692 61.553 111.716 1.00 41.27 216 MET A CA 1
ATOM 1603 C C . MET A 1 252 ? 30.157 61.600 111.555 1.00 41.12 216 MET A C 1
ATOM 1604 O O . MET A 1 252 ? 29.595 60.825 110.799 1.00 42.18 216 MET A O 1
ATOM 1609 N N . ALA A 1 253 ? 29.490 62.531 112.240 1.00 39.31 217 ALA A N 1
ATOM 1610 C CA . ALA A 1 253 ? 28.014 62.585 112.272 1.00 38.25 217 ALA A CA 1
ATOM 1611 C C . ALA A 1 253 ? 27.390 63.296 111.105 1.00 38.04 217 ALA A C 1
ATOM 1612 O O . ALA A 1 253 ? 26.210 63.066 110.782 1.00 38.63 217 ALA A O 1
ATOM 1614 N N . ALA A 1 254 ? 28.125 64.242 110.543 1.00 34.84 218 ALA A N 1
ATOM 1615 C CA . ALA A 1 254 ? 27.554 65.110 109.547 1.00 35.15 218 ALA A CA 1
ATOM 1616 C C . ALA A 1 254 ? 28.600 65.660 108.626 1.00 32.04 218 ALA A C 1
ATOM 1617 O O . ALA A 1 254 ? 29.776 65.675 108.950 1.00 33.32 218 ALA A O 1
ATOM 1619 N N . VAL A 1 255 ? 28.112 66.217 107.532 1.00 31.16 219 VAL A N 1
ATOM 1620 C CA . VAL A 1 255 ? 28.905 66.869 106.561 1.00 31.65 219 VAL A CA 1
ATOM 1621 C C . VAL A 1 255 ? 28.182 68.114 106.084 1.00 32.29 219 VAL A C 1
ATOM 1622 O O . VAL A 1 255 ? 26.960 68.169 106.044 1.00 34.95 219 VAL A O 1
ATOM 1626 N N . MET A 1 256 ? 28.945 69.148 105.783 1.00 32.94 220 MET A N 1
ATOM 1627 C CA . MET A 1 256 ? 28.448 70.308 105.112 1.00 38.30 220 MET A CA 1
ATOM 1628 C C . MET A 1 256 ? 29.104 70.385 103.737 1.00 41.06 220 MET A C 1
ATOM 1629 O O . MET A 1 256 ? 30.300 70.207 103.643 1.00 36.16 220 MET A O 1
ATOM 1634 N N . PRO A 1 257 ? 28.329 70.670 102.674 1.00 42.17 221 PRO A N 1
ATOM 1635 C CA . PRO A 1 257 ? 28.886 70.614 101.343 1.00 41.42 221 PRO A CA 1
ATOM 1636 C C . PRO A 1 257 ? 29.476 71.935 100.944 1.00 40.20 221 PRO A C 1
ATOM 1637 O O . PRO A 1 257 ? 29.098 72.981 101.479 1.00 39.47 221 PRO A O 1
ATOM 1641 N N . ALA A 1 258 ? 30.400 71.885 100.001 1.00 34.91 222 ALA A N 1
ATOM 1642 C CA . ALA A 1 258 ? 30.955 73.079 99.445 1.00 36.74 222 ALA A CA 1
ATOM 1643 C C . ALA A 1 258 ? 29.986 73.661 98.419 1.00 43.12 222 ALA A C 1
ATOM 1644 O O . ALA A 1 258 ? 29.411 72.929 97.620 1.00 37.99 222 ALA A O 1
ATOM 1646 N N . HIS A 1 259 ? 29.830 74.985 98.438 1.00 46.67 223 HIS A N 1
ATOM 1647 C CA . HIS A 1 259 ? 29.147 75.701 97.356 1.00 52.76 223 HIS A CA 1
ATOM 1648 C C . HIS A 1 259 ? 30.148 75.941 96.228 1.00 49.61 223 HIS A C 1
ATOM 1649 O O . HIS A 1 259 ? 30.659 77.052 96.026 1.00 52.37 223 HIS A O 1
ATOM 1656 N N . VAL A 1 260 ? 30.463 74.861 95.526 1.00 44.57 224 VAL A N 1
ATOM 1657 C CA . VAL A 1 260 ? 31.534 74.843 94.549 1.00 41.78 224 VAL A CA 1
ATOM 1658 C C . VAL A 1 260 ? 31.136 73.869 93.459 1.00 40.46 224 VAL A C 1
ATOM 1659 O O . VAL A 1 260 ? 30.608 72.795 93.759 1.00 35.21 224 VAL A O 1
ATOM 1663 N N . VAL A 1 261 ? 31.418 74.235 92.206 1.00 40.93 225 VAL A N 1
ATOM 1664 C CA . VAL A 1 261 ? 31.177 73.344 91.069 1.00 41.10 225 VAL A CA 1
ATOM 1665 C C . VAL A 1 261 ? 32.475 72.650 90.696 1.00 38.68 225 VAL A C 1
ATOM 1666 O O . VAL A 1 261 ? 33.519 73.296 90.600 1.00 43.46 225 VAL A O 1
ATOM 1670 N N . TYR A 1 262 ? 32.388 71.341 90.482 1.00 36.44 226 TYR A N 1
ATOM 1671 C CA . TYR A 1 262 ? 33.519 70.525 90.061 1.00 36.20 226 TYR A CA 1
ATOM 1672 C C . TYR A 1 262 ? 33.156 69.927 88.688 1.00 36.38 226 TYR A C 1
ATOM 1673 O O . TYR A 1 262 ? 32.695 68.799 88.618 1.00 31.82 226 TYR A O 1
ATOM 1682 N N . PRO A 1 263 ? 33.347 70.701 87.603 1.00 36.38 227 PRO A N 1
ATOM 1683 C CA . PRO A 1 263 ? 32.766 70.341 86.302 1.00 42.07 227 PRO A CA 1
ATOM 1684 C C . PRO A 1 263 ? 33.157 68.976 85.757 1.00 45.85 227 PRO A C 1
ATOM 1685 O O . PRO A 1 263 ? 32.376 68.369 85.046 1.00 53.02 227 PRO A O 1
ATOM 1689 N N . GLN A 1 264 ? 34.341 68.482 86.080 1.00 47.69 228 GLN A N 1
ATOM 1690 C CA . GLN A 1 264 ? 34.716 67.148 85.630 1.00 49.03 228 GLN A CA 1
ATOM 1691 C C . GLN A 1 264 ? 33.898 66.038 86.267 1.00 47.46 228 GLN A C 1
ATOM 1692 O O . GLN A 1 264 ? 33.913 64.915 85.774 1.00 45.88 228 GLN A O 1
ATOM 1698 N N . VAL A 1 265 ? 33.196 66.339 87.358 1.00 50.48 229 VAL A N 1
ATOM 1699 C CA . VAL A 1 265 ? 32.332 65.358 88.021 1.00 50.63 229 VAL A CA 1
ATOM 1700 C C . VAL A 1 265 ? 30.857 65.687 87.831 1.00 50.23 229 VAL A C 1
ATOM 1701 O O . VAL A 1 265 ? 30.050 64.792 87.617 1.00 52.40 229 VAL A O 1
ATOM 1705 N N . ASP A 1 266 ? 30.499 66.962 87.918 1.00 50.10 230 ASP A N 1
ATOM 1706 C CA . ASP A 1 266 ? 29.118 67.369 87.743 1.00 50.09 230 ASP A CA 1
ATOM 1707 C C . ASP A 1 266 ? 29.058 68.858 87.505 1.00 52.14 230 ASP A C 1
ATOM 1708 O O . ASP A 1 266 ? 29.889 69.620 88.004 1.00 55.24 230 ASP A O 1
ATOM 1713 N N . THR A 1 267 ? 28.062 69.270 86.734 1.00 53.65 231 THR A N 1
ATOM 1714 C CA . THR A 1 267 ? 27.863 70.666 86.385 1.00 56.20 231 THR A CA 1
ATOM 1715 C C . THR A 1 267 ? 27.183 71.419 87.521 1.00 53.60 231 THR A C 1
ATOM 1716 O O . THR A 1 267 ? 27.133 72.650 87.526 1.00 51.37 231 THR A O 1
ATOM 1720 N N . LYS A 1 268 ? 26.626 70.678 88.473 1.00 57.68 232 LYS A N 1
ATOM 1721 C CA . LYS A 1 268 ? 25.955 71.286 89.625 1.00 59.64 232 LYS A CA 1
ATOM 1722 C C . LYS A 1 268 ? 26.871 71.419 90.836 1.00 52.38 232 LYS A C 1
ATOM 1723 O O . LYS A 1 268 ? 27.758 70.588 91.033 1.00 54.41 232 LYS A O 1
ATOM 1729 N N . PRO A 1 269 ? 26.647 72.457 91.659 1.00 47.38 233 PRO A N 1
ATOM 1730 C CA . PRO A 1 269 ? 27.398 72.581 92.905 1.00 44.18 233 PRO A CA 1
ATOM 1731 C C . PRO A 1 269 ? 27.174 71.349 93.749 1.00 44.68 233 PRO A C 1
ATOM 1732 O O . PRO A 1 269 ? 26.114 70.751 93.680 1.00 46.05 233 PRO A O 1
ATOM 1736 N N . ALA A 1 270 ? 28.175 70.973 94.540 1.00 45.33 234 ALA A N 1
ATOM 1737 C CA . ALA A 1 270 ? 28.139 69.736 95.313 1.00 43.99 234 ALA A CA 1
ATOM 1738 C C . ALA A 1 270 ? 26.875 69.576 96.148 1.00 44.07 234 ALA A C 1
ATOM 1739 O O . ALA A 1 270 ? 26.335 68.496 96.228 1.00 45.13 234 ALA A O 1
ATOM 1741 N N . GLY A 1 271 ? 26.418 70.656 96.770 1.00 47.67 235 GLY A N 1
ATOM 1742 C CA . GLY A 1 271 ? 25.265 70.610 97.660 1.00 48.50 235 GLY A CA 1
ATOM 1743 C C . GLY A 1 271 ? 23.941 70.389 96.947 1.00 50.69 235 GLY A C 1
ATOM 1744 O O . GLY A 1 271 ? 22.932 70.144 97.593 1.00 46.81 235 GLY A O 1
ATOM 1745 N N . PHE A 1 272 ? 23.953 70.491 95.618 1.00 53.38 236 PHE A N 1
ATOM 1746 C CA . PHE A 1 272 ? 22.797 70.235 94.793 1.00 52.89 236 PHE A CA 1
ATOM 1747 C C . PHE A 1 272 ? 23.073 69.089 93.807 1.00 53.03 236 PHE A C 1
ATOM 1748 O O . PHE A 1 272 ? 22.398 68.980 92.791 1.00 51.70 236 PHE A O 1
ATOM 1756 N N . SER A 1 273 ? 24.043 68.226 94.107 1.00 51.77 237 SER A N 1
ATOM 1757 C CA . SER A 1 273 ? 24.464 67.197 93.157 1.00 50.07 237 SER A CA 1
ATOM 1758 C C . SER A 1 273 ? 24.222 65.802 93.669 1.00 48.22 237 SER A C 1
ATOM 1759 O O . SER A 1 273 ? 24.889 65.361 94.593 1.00 47.32 237 SER A O 1
ATOM 1762 N N . GLU A 1 274 ? 23.320 65.081 93.004 1.00 51.35 238 GLU A N 1
ATOM 1763 C CA . GLU A 1 274 ? 23.105 63.656 93.270 1.00 51.36 238 GLU A CA 1
ATOM 1764 C C . GLU A 1 274 ? 24.381 62.856 93.140 1.00 44.79 238 GLU A C 1
ATOM 1765 O O . GLU A 1 274 ? 24.610 61.914 93.880 1.00 44.11 238 GLU A O 1
ATOM 1771 N N . ILE A 1 275 ? 25.194 63.211 92.152 1.00 44.54 239 ILE A N 1
ATOM 1772 C CA . ILE A 1 275 ? 26.446 62.504 91.912 1.00 44.83 239 ILE A CA 1
ATOM 1773 C C . ILE A 1 275 ? 27.340 62.633 93.145 1.00 42.16 239 ILE A C 1
ATOM 1774 O O . ILE A 1 275 ? 27.782 61.627 93.712 1.00 39.08 239 ILE A O 1
ATOM 1779 N N . TRP A 1 276 ? 27.567 63.867 93.596 1.00 40.71 240 TRP A N 1
ATOM 1780 C CA . TRP A 1 276 ? 28.416 64.069 94.786 1.00 35.60 240 TRP A CA 1
ATOM 1781 C C . TRP A 1 276 ? 27.828 63.448 96.035 1.00 35.70 240 TRP A C 1
ATOM 1782 O O . TRP A 1 276 ? 28.518 62.739 96.765 1.00 32.98 240 TRP A O 1
ATOM 1793 N N . LEU A 1 277 ? 26.539 63.675 96.269 1.00 40.20 241 LEU A N 1
ATOM 1794 C CA . LEU A 1 277 ? 25.929 63.302 97.547 1.00 43.29 241 LEU A CA 1
ATOM 1795 C C . LEU A 1 277 ? 25.427 61.860 97.618 1.00 47.33 241 LEU A C 1
ATOM 1796 O O . LEU A 1 277 ? 25.597 61.201 98.641 1.00 48.28 241 LEU A O 1
ATOM 1801 N N . LYS A 1 278 ? 24.830 61.348 96.547 1.00 51.34 242 LYS A N 1
ATOM 1802 C CA . LYS A 1 278 ? 24.314 59.973 96.588 1.00 57.30 242 LYS A CA 1
ATOM 1803 C C . LYS A 1 278 ? 25.340 58.976 96.080 1.00 55.25 242 LYS A C 1
ATOM 1804 O O . LYS A 1 278 ? 25.685 58.009 96.745 1.00 55.08 242 LYS A O 1
ATOM 1810 N N . GLN A 1 279 ? 25.842 59.227 94.888 1.00 59.23 243 GLN A N 1
ATOM 1811 C CA . GLN A 1 279 ? 26.737 58.282 94.250 1.00 59.03 243 GLN A CA 1
ATOM 1812 C C . GLN A 1 279 ? 28.103 58.240 94.965 1.00 54.55 243 GLN A C 1
ATOM 1813 O O . GLN A 1 279 ? 28.612 57.159 95.279 1.00 52.55 243 GLN A O 1
ATOM 1819 N N . ILE A 1 280 ? 28.687 59.401 95.254 1.00 49.92 244 ILE A N 1
ATOM 1820 C CA . ILE A 1 280 ? 30.031 59.408 95.840 1.00 44.35 244 ILE A CA 1
ATOM 1821 C C . ILE A 1 280 ? 29.981 59.304 97.351 1.00 40.77 244 ILE A C 1
ATOM 1822 O O . ILE A 1 280 ? 30.548 58.379 97.924 1.00 38.86 244 ILE A O 1
ATOM 1827 N N . LEU A 1 281 ? 29.303 60.238 98.015 1.00 41.31 245 LEU A N 1
ATOM 1828 C CA . LEU A 1 281 ? 29.308 60.255 99.491 1.00 40.29 245 LEU A CA 1
ATOM 1829 C C . LEU A 1 281 ? 28.549 59.088 100.138 1.00 38.14 245 LEU A C 1
ATOM 1830 O O . LEU A 1 281 ? 29.074 58.432 101.023 1.00 36.23 245 LEU A O 1
ATOM 1835 N N . ARG A 1 282 ? 27.313 58.832 99.710 1.00 42.85 246 ARG A N 1
ATOM 1836 C CA . ARG A 1 282 ? 26.532 57.708 100.266 1.00 44.88 246 ARG A CA 1
ATOM 1837 C C . ARG A 1 282 ? 27.074 56.360 99.770 1.00 44.15 246 ARG A C 1
ATOM 1838 O O . ARG A 1 282 ? 27.534 55.536 100.547 1.00 38.75 246 ARG A O 1
ATOM 1846 N N . ARG A 1 283 ? 27.031 56.163 98.459 1.00 46.88 247 ARG A N 1
ATOM 1847 C CA . ARG A 1 283 ? 27.318 54.850 97.870 1.00 50.78 247 ARG A CA 1
ATOM 1848 C C . ARG A 1 283 ? 28.803 54.443 97.900 1.00 48.71 247 ARG A C 1
ATOM 1849 O O . ARG A 1 283 ? 29.182 53.433 98.503 1.00 48.80 247 ARG A O 1
ATOM 1857 N N . ASP A 1 284 ? 29.660 55.286 97.349 1.00 53.66 248 ASP A N 1
ATOM 1858 C CA . ASP A 1 284 ? 31.097 54.993 97.289 1.00 54.05 248 ASP A CA 1
ATOM 1859 C C . ASP A 1 284 ? 31.812 55.096 98.654 1.00 54.73 248 ASP A C 1
ATOM 1860 O O . ASP A 1 284 ? 32.607 54.227 99.019 1.00 57.05 248 ASP A O 1
ATOM 1865 N N . ILE A 1 285 ? 31.539 56.159 99.411 1.00 52.97 249 ILE A N 1
ATOM 1866 C CA . ILE A 1 285 ? 32.228 56.375 100.689 1.00 48.46 249 ILE A CA 1
ATOM 1867 C C . ILE A 1 285 ? 31.544 55.632 101.831 1.00 45.24 249 ILE A C 1
ATOM 1868 O O . ILE A 1 285 ? 32.186 55.293 102.819 1.00 43.44 249 ILE A O 1
ATOM 1873 N N . GLY A 1 286 ? 30.235 55.401 101.725 1.00 48.18 250 GLY A N 1
ATOM 1874 C CA . GLY A 1 286 ? 29.488 54.682 102.777 1.00 47.77 250 GLY A CA 1
ATOM 1875 C C . GLY A 1 286 ? 29.011 55.535 103.945 1.00 47.65 250 GLY A C 1
ATOM 1876 O O . GLY A 1 286 ? 28.673 55.017 105.009 1.00 49.57 250 GLY A O 1
ATOM 1877 N N . PHE A 1 287 ? 28.959 56.847 103.751 1.00 48.14 251 PHE A N 1
ATOM 1878 C CA . PHE A 1 287 ? 28.597 57.755 104.836 1.00 45.93 251 PHE A CA 1
ATOM 1879 C C . PHE A 1 287 ? 27.110 57.606 105.198 1.00 45.17 251 PHE A C 1
ATOM 1880 O O . PHE A 1 287 ? 26.245 57.694 104.330 1.00 41.35 251 PHE A O 1
ATOM 1888 N N . LYS A 1 288 ? 26.810 57.433 106.482 1.00 49.04 252 LYS A N 1
ATOM 1889 C CA . LYS A 1 288 ? 25.409 57.269 106.943 1.00 50.92 252 LYS A CA 1
ATOM 1890 C C . LYS A 1 288 ? 24.843 58.441 107.767 1.00 50.05 252 LYS A C 1
ATOM 1891 O O . LYS A 1 288 ? 23.711 58.382 108.258 1.00 50.15 252 LYS A O 1
ATOM 1897 N N . GLY A 1 289 ? 25.629 59.500 107.939 1.00 48.43 253 GLY A N 1
ATOM 1898 C CA . GLY A 1 289 ? 25.212 60.608 108.791 1.00 42.15 253 GLY A CA 1
ATOM 1899 C C . GLY A 1 289 ? 24.416 61.652 108.049 1.00 41.00 253 GLY A C 1
ATOM 1900 O O . GLY A 1 289 ? 23.895 61.420 106.958 1.00 41.29 253 GLY A O 1
ATOM 1901 N N . VAL A 1 290 ? 24.324 62.822 108.651 1.00 37.39 254 VAL A N 1
ATOM 1902 C CA . VAL A 1 290 ? 23.585 63.935 108.086 1.00 36.33 254 VAL A CA 1
ATOM 1903 C C . VAL A 1 290 ? 24.344 64.596 106.970 1.00 37.44 254 VAL A C 1
ATOM 1904 O O . VAL A 1 290 ? 25.533 64.879 107.102 1.00 43.94 254 VAL A O 1
ATOM 1908 N N . ILE A 1 291 ? 23.650 64.865 105.879 1.00 35.53 255 ILE A N 1
ATOM 1909 C CA . ILE A 1 291 ? 24.131 65.782 104.904 1.00 38.30 255 ILE A CA 1
ATOM 1910 C C . ILE A 1 291 ? 23.300 67.057 105.058 1.00 42.92 255 ILE A C 1
ATOM 1911 O O . ILE A 1 291 ? 22.114 67.064 104.746 1.00 42.54 255 ILE A O 1
ATOM 1916 N N . PHE A 1 292 ? 23.933 68.126 105.553 1.00 43.29 256 PHE A N 1
ATOM 1917 C CA . PHE A 1 292 ? 23.331 69.457 105.566 1.00 41.33 256 PHE A CA 1
ATOM 1918 C C . PHE A 1 292 ? 23.376 70.099 104.201 1.00 43.08 256 PHE A C 1
ATOM 1919 O O . PHE A 1 292 ? 24.189 69.750 103.379 1.00 53.84 256 PHE A O 1
ATOM 1927 N N . SER A 1 293 ? 22.482 71.028 103.935 1.00 43.84 257 SER A N 1
ATOM 1928 C CA . SER A 1 293 ? 22.525 71.769 102.672 1.00 43.61 257 SER A CA 1
ATOM 1929 C C . SER A 1 293 ? 23.470 72.981 102.817 1.00 46.80 257 SER A C 1
ATOM 1930 O O . SER A 1 293 ? 23.953 73.243 103.913 1.00 44.61 257 SER A O 1
ATOM 1933 N N . ASP A 1 294 ? 23.667 73.720 101.720 1.00 49.62 258 ASP A N 1
ATOM 1934 C CA . ASP A 1 294 ? 24.231 75.111 101.750 1.00 57.72 258 ASP A CA 1
ATOM 1935 C C . ASP A 1 294 ? 23.280 75.939 102.571 1.00 65.43 258 ASP A C 1
ATOM 1936 O O . ASP A 1 294 ? 22.134 75.562 102.581 1.00 66.00 258 ASP A O 1
ATOM 1941 N N . ASP A 1 295 ? 23.689 77.084 103.147 1.00 69.16 259 ASP A N 1
ATOM 1942 C CA . ASP A 1 295 ? 22.715 78.125 103.539 1.00 73.49 259 ASP A CA 1
ATOM 1943 C C . ASP A 1 295 ? 22.011 78.493 102.215 1.00 70.68 259 ASP A C 1
ATOM 1944 O O . ASP A 1 295 ? 22.665 78.971 101.292 1.00 73.91 259 ASP A O 1
ATOM 1949 N N . LEU A 1 296 ? 20.710 78.193 102.129 1.00 64.45 260 LEU A N 1
ATOM 1950 C CA . LEU A 1 296 ? 19.861 78.346 100.930 1.00 60.47 260 LEU A CA 1
ATOM 1951 C C . LEU A 1 296 ? 19.456 79.781 100.686 1.00 64.07 260 LEU A C 1
ATOM 1952 O O . LEU A 1 296 ? 18.841 80.103 99.670 1.00 67.79 260 LEU A O 1
ATOM 1957 N N . THR A 1 297 ? 19.722 80.641 101.653 1.00 64.64 261 THR A N 1
ATOM 1958 C CA . THR A 1 297 ? 19.506 82.045 101.486 1.00 63.87 261 THR A CA 1
ATOM 1959 C C . THR A 1 297 ? 20.448 82.596 100.438 1.00 60.91 261 THR A C 1
ATOM 1960 O O . THR A 1 297 ? 20.202 83.672 99.927 1.00 63.14 261 THR A O 1
ATOM 1964 N N . GLY A 1 306 ? 11.220 79.985 94.501 1.00 53.77 270 GLY A N 1
ATOM 1965 C CA . GLY A 1 306 ? 11.959 80.698 95.556 1.00 54.47 270 GLY A CA 1
ATOM 1966 C C . GLY A 1 306 ? 12.668 79.703 96.474 1.00 54.28 270 GLY A C 1
ATOM 1967 O O . GLY A 1 306 ? 13.298 78.713 96.037 1.00 56.90 270 GLY A O 1
ATOM 1968 N N . ILE A 1 307 ? 12.543 79.964 97.767 1.00 52.75 271 ILE A N 1
ATOM 1969 C CA . ILE A 1 307 ? 13.143 79.123 98.798 1.00 45.70 271 ILE A CA 1
ATOM 1970 C C . ILE A 1 307 ? 12.600 77.698 98.720 1.00 44.28 271 ILE A C 1
ATOM 1971 O O . ILE A 1 307 ? 13.353 76.744 98.899 1.00 41.31 271 ILE A O 1
ATOM 1976 N N . LYS A 1 308 ? 11.302 77.555 98.439 1.00 43.07 272 LYS A N 1
ATOM 1977 C CA . LYS A 1 308 ? 10.678 76.228 98.345 1.00 43.97 272 LYS A CA 1
ATOM 1978 C C . LYS A 1 308 ? 11.348 75.395 97.285 1.00 46.22 272 LYS A C 1
ATOM 1979 O O . LYS A 1 308 ? 11.622 74.216 97.489 1.00 49.45 272 LYS A O 1
ATOM 1985 N N . GLU A 1 309 ? 11.596 76.010 96.135 1.00 51.41 273 GLU A N 1
ATOM 1986 C CA . GLU A 1 309 ? 12.229 75.298 95.035 1.00 55.26 273 GLU A CA 1
ATOM 1987 C C . GLU A 1 309 ? 13.679 74.950 95.373 1.00 49.03 273 GLU A C 1
ATOM 1988 O O . GLU A 1 309 ? 14.147 73.842 95.090 1.00 47.61 273 GLU A O 1
ATOM 1994 N N . ARG A 1 310 ? 14.379 75.899 95.993 1.00 48.60 274 ARG A N 1
ATOM 1995 C CA . ARG A 1 310 ? 15.774 75.701 96.369 1.00 47.45 274 ARG A CA 1
ATOM 1996 C C . ARG A 1 310 ? 15.902 74.549 97.376 1.00 43.34 274 ARG A C 1
ATOM 1997 O O . ARG A 1 310 ? 16.767 73.689 97.260 1.00 42.16 274 ARG A O 1
ATOM 2005 N N . ALA A 1 311 ? 15.017 74.527 98.369 1.00 42.69 275 ALA A N 1
ATOM 2006 C CA . ALA A 1 311 ? 14.960 73.396 99.310 1.00 40.48 275 ALA A CA 1
ATOM 2007 C C . ALA A 1 311 ? 14.641 72.073 98.592 1.00 39.45 275 ALA A C 1
ATOM 2008 O O . ALA A 1 311 ? 15.272 71.051 98.860 1.00 35.62 275 ALA A O 1
ATOM 2010 N N . ARG A 1 312 ? 13.658 72.099 97.688 1.00 40.13 276 ARG A N 1
ATOM 2011 C CA . ARG A 1 312 ? 13.249 70.888 96.975 1.00 43.17 276 ARG A CA 1
ATOM 2012 C C . ARG A 1 312 ? 14.424 70.251 96.247 1.00 43.30 276 ARG A C 1
ATOM 2013 O O . ARG A 1 312 ? 14.633 69.039 96.314 1.00 39.49 276 ARG A O 1
ATOM 2021 N N . ILE A 1 313 ? 15.194 71.073 95.537 1.00 46.66 277 ILE A N 1
ATOM 2022 C CA . ILE A 1 313 ? 16.311 70.543 94.776 1.00 48.53 277 ILE A CA 1
ATOM 2023 C C . ILE A 1 313 ? 17.405 70.049 95.719 1.00 46.59 277 ILE A C 1
ATOM 2024 O O . ILE A 1 313 ? 18.100 69.101 95.392 1.00 45.29 277 ILE A O 1
ATOM 2029 N N . SER A 1 314 ? 17.539 70.674 96.892 1.00 46.34 278 SER A N 1
ATOM 2030 C CA . SER A 1 314 ? 18.491 70.198 97.914 1.00 42.61 278 SER A CA 1
ATOM 2031 C C . SER A 1 314 ? 18.149 68.811 98.420 1.00 40.27 278 SER A C 1
ATOM 2032 O O . SER A 1 314 ? 18.984 67.935 98.448 1.00 38.80 278 SER A O 1
ATOM 2035 N N . PHE A 1 315 ? 16.909 68.624 98.843 1.00 40.03 279 PHE A N 1
ATOM 2036 C CA . PHE A 1 315 ? 16.462 67.306 99.287 1.00 39.12 279 PHE A CA 1
ATOM 2037 C C . PHE A 1 315 ? 16.582 66.247 98.198 1.00 39.57 279 PHE A C 1
ATOM 2038 O O . PHE A 1 315 ? 17.054 65.140 98.451 1.00 41.22 279 PHE A O 1
ATOM 2046 N N . GLU A 1 316 ? 16.149 66.600 96.996 1.00 43.08 280 GLU A N 1
ATOM 2047 C CA . GLU A 1 316 ? 16.235 65.696 95.852 1.00 53.25 280 GLU A CA 1
ATOM 2048 C C . GLU A 1 316 ? 17.688 65.287 95.562 1.00 54.65 280 GLU A C 1
ATOM 2049 O O . GLU A 1 316 ? 17.949 64.152 95.168 1.00 57.05 280 GLU A O 1
ATOM 2055 N N . ALA A 1 317 ? 18.628 66.216 95.766 1.00 54.39 281 ALA A N 1
ATOM 2056 C CA . ALA A 1 317 ? 20.055 65.932 95.551 1.00 48.33 281 ALA A CA 1
ATOM 2057 C C . ALA A 1 317 ? 20.645 64.998 96.593 1.00 44.01 281 ALA A C 1
ATOM 2058 O O . ALA A 1 317 ? 21.661 64.350 96.332 1.00 45.79 281 ALA A O 1
ATOM 2060 N N . GLY A 1 318 ? 20.023 64.917 97.770 1.00 39.15 282 GLY A N 1
ATOM 2061 C CA . GLY A 1 318 ? 20.491 64.010 98.834 1.00 37.05 282 GLY A CA 1
ATOM 2062 C C . GLY A 1 318 ? 20.699 64.613 100.223 1.00 38.52 282 GLY A C 1
ATOM 2063 O O . GLY A 1 318 ? 21.076 63.896 101.145 1.00 39.54 282 GLY A O 1
ATOM 2064 N N . CYS A 1 319 ? 20.447 65.913 100.400 1.00 39.41 283 CYS A N 1
ATOM 2065 C CA . CYS A 1 319 ? 20.545 66.534 101.733 1.00 38.74 283 CYS A CA 1
ATOM 2066 C C . CYS A 1 319 ? 19.427 66.042 102.633 1.00 39.39 283 CYS A C 1
ATOM 2067 O O . CYS A 1 319 ? 18.293 65.898 102.175 1.00 38.91 283 CYS A O 1
ATOM 2070 N N . ASP A 1 320 ? 19.756 65.795 103.899 1.00 36.58 284 ASP A N 1
ATOM 2071 C CA . ASP A 1 320 ? 18.784 65.442 104.925 1.00 36.58 284 ASP A CA 1
ATOM 2072 C C . ASP A 1 320 ? 18.106 66.680 105.528 1.00 37.58 284 ASP A C 1
ATOM 2073 O O . ASP A 1 320 ? 16.898 66.686 105.750 1.00 33.23 284 ASP A O 1
ATOM 2078 N N . ILE A 1 321 ? 18.894 67.734 105.746 1.00 34.34 285 ILE A N 1
ATOM 2079 C CA . ILE A 1 321 ? 18.465 68.894 106.501 1.00 32.46 285 ILE A CA 1
ATOM 2080 C C . ILE A 1 321 ? 18.919 70.161 105.790 1.00 34.00 285 ILE A C 1
ATOM 2081 O O . ILE A 1 321 ? 20.072 70.287 105.420 1.00 35.31 285 ILE A O 1
ATOM 2086 N N . VAL A 1 322 ? 18.014 71.100 105.580 1.00 32.94 286 VAL A N 1
ATOM 2087 C CA . VAL A 1 322 ? 18.380 72.342 104.929 1.00 32.65 286 VAL A CA 1
ATOM 2088 C C . VAL A 1 322 ? 18.574 73.452 105.971 1.00 33.77 286 VAL A C 1
ATOM 2089 O O . VAL A 1 322 ? 17.803 73.577 106.922 1.00 31.43 286 VAL A O 1
ATOM 2093 N N . LEU A 1 323 ? 19.594 74.279 105.747 1.00 35.19 287 LEU A N 1
ATOM 2094 C CA . LEU A 1 323 ? 19.906 75.421 106.603 1.00 34.84 287 LEU A CA 1
ATOM 2095 C C . LEU A 1 323 ? 19.351 76.664 105.986 1.00 32.81 287 LEU A C 1
ATOM 2096 O O . LEU A 1 323 ? 19.566 76.924 104.797 1.00 31.88 287 LEU A O 1
ATOM 2101 N N . VAL A 1 324 ? 18.639 77.438 106.789 1.00 31.01 288 VAL A N 1
ATOM 2102 C CA . VAL A 1 324 ? 18.104 78.703 106.346 1.00 30.31 288 VAL A CA 1
ATOM 2103 C C . VAL A 1 324 ? 18.415 79.700 107.450 1.00 30.36 288 VAL A C 1
ATOM 2104 O O . VAL A 1 324 ? 17.689 79.788 108.431 1.00 28.53 288 VAL A O 1
ATOM 2108 N N . CYS A 1 325 ? 19.486 80.470 107.264 1.00 31.34 289 CYS A N 1
ATOM 2109 C CA . CYS A 1 325 ? 19.979 81.383 108.274 1.00 31.72 289 CYS A CA 1
ATOM 2110 C C . CYS A 1 325 ? 19.767 82.866 107.962 1.00 32.68 289 CYS A C 1
ATOM 2111 O O . CYS A 1 325 ? 19.742 83.271 106.803 1.00 33.22 289 CYS A O 1
ATOM 2114 N N . ASN A 1 326 ? 19.568 83.647 109.022 1.00 30.36 290 ASN A N 1
ATOM 2115 C CA . ASN A 1 326 ? 19.399 85.089 108.948 1.00 33.95 290 ASN A CA 1
ATOM 2116 C C . ASN A 1 326 ? 18.194 85.527 108.156 1.00 33.16 290 ASN A C 1
ATOM 2117 O O . ASN A 1 326 ? 18.105 86.686 107.793 1.00 35.21 290 ASN A O 1
ATOM 2122 N N . ARG A 1 327 ? 17.251 84.626 107.901 1.00 33.40 291 ARG A N 1
ATOM 2123 C CA . ARG A 1 327 ? 16.082 84.960 107.082 1.00 33.24 291 ARG A CA 1
ATOM 2124 C C . ARG A 1 327 ? 14.835 84.251 107.600 1.00 30.67 291 ARG A C 1
ATOM 2125 O O . ARG A 1 327 ? 14.302 83.357 106.946 1.00 31.22 291 ARG A O 1
ATOM 2133 N N . PRO A 1 328 ? 14.360 84.651 108.786 1.00 30.39 292 PRO A N 1
ATOM 2134 C CA . PRO A 1 328 ? 13.110 84.068 109.285 1.00 31.07 292 PRO A CA 1
ATOM 2135 C C . PRO A 1 328 ? 11.913 84.226 108.312 1.00 34.39 292 PRO A C 1
ATOM 2136 O O . PRO A 1 328 ? 10.946 83.443 108.378 1.00 35.71 292 PRO A O 1
ATOM 2140 N N . ASP A 1 329 ? 11.949 85.252 107.459 1.00 34.87 293 ASP A N 1
ATOM 2141 C CA . ASP A 1 329 ? 10.923 85.437 106.430 1.00 34.33 293 ASP A CA 1
ATOM 2142 C C . ASP A 1 329 ? 10.928 84.281 105.445 1.00 34.51 293 ASP A C 1
ATOM 2143 O O . ASP A 1 329 ? 9.857 83.822 105.025 1.00 38.66 293 ASP A O 1
ATOM 2148 N N . LEU A 1 330 ? 12.116 83.829 105.044 1.00 31.12 294 LEU A N 1
ATOM 2149 C CA . LEU A 1 330 ? 12.222 82.708 104.132 1.00 31.15 294 LEU A CA 1
ATOM 2150 C C . LEU A 1 330 ? 11.885 81.387 104.806 1.00 31.17 294 LEU A C 1
ATOM 2151 O O . LEU A 1 330 ? 11.347 80.475 104.167 1.00 33.26 294 LEU A O 1
ATOM 2156 N N . VAL A 1 331 ? 12.156 81.283 106.095 1.00 29.36 295 VAL A N 1
ATOM 2157 C CA . VAL A 1 331 ? 11.727 80.115 106.844 1.00 28.44 295 VAL A CA 1
ATOM 2158 C C . VAL A 1 331 ? 10.194 80.087 106.902 1.00 27.55 295 VAL A C 1
ATOM 2159 O O . VAL A 1 331 ? 9.573 79.030 106.763 1.00 28.35 295 VAL A O 1
ATOM 2163 N N . ASP A 1 332 ? 9.587 81.237 107.168 1.00 30.16 296 ASP A N 1
ATOM 2164 C CA . ASP A 1 332 ? 8.122 81.329 107.210 1.00 32.55 296 ASP A CA 1
ATOM 2165 C C . ASP A 1 332 ? 7.509 80.959 105.877 1.00 34.19 296 ASP A C 1
ATOM 2166 O O . ASP A 1 332 ? 6.537 80.197 105.827 1.00 37.09 296 ASP A O 1
ATOM 2171 N N . GLU A 1 333 ? 8.105 81.471 104.806 1.00 36.93 297 GLU A N 1
ATOM 2172 C CA . GLU A 1 333 ? 7.678 81.145 103.463 1.00 40.69 297 GLU A CA 1
ATOM 2173 C C . GLU A 1 333 ? 7.840 79.656 103.174 1.00 40.11 297 GLU A C 1
ATOM 2174 O O . GLU A 1 333 ? 6.908 79.008 102.677 1.00 43.35 297 GLU A O 1
ATOM 2180 N N . LEU A 1 334 ? 8.994 79.099 103.514 1.00 35.68 298 LEU A N 1
ATOM 2181 C CA . LEU A 1 334 ? 9.239 77.690 103.260 1.00 34.58 298 LEU A CA 1
ATOM 2182 C C . LEU A 1 334 ? 8.278 76.769 104.022 1.00 33.27 298 LEU A C 1
ATOM 2183 O O . LEU A 1 334 ? 7.736 75.813 103.459 1.00 31.81 298 LEU A O 1
ATOM 2188 N N . ARG A 1 335 ? 8.078 77.042 105.302 1.00 32.83 299 ARG A N 1
ATOM 2189 C CA . ARG A 1 335 ? 7.281 76.134 106.139 1.00 32.89 299 ARG A CA 1
ATOM 2190 C C . ARG A 1 335 ? 5.778 76.153 105.807 1.00 34.05 299 ARG A C 1
ATOM 2191 O O . ARG A 1 335 ? 5.069 75.195 106.116 1.00 33.05 299 ARG A O 1
ATOM 2199 N N . ASP A 1 336 ? 5.298 77.253 105.226 1.00 35.00 300 ASP A N 1
ATOM 2200 C CA . ASP A 1 336 ? 3.878 77.399 104.924 1.00 39.54 300 ASP A CA 1
ATOM 2201 C C . ASP A 1 336 ? 3.445 76.446 103.817 1.00 37.21 300 ASP A C 1
ATOM 2202 O O . ASP A 1 336 ? 3.821 76.616 102.679 1.00 37.53 300 ASP A O 1
ATOM 2207 N N . GLY A 1 337 ? 2.654 75.438 104.169 1.00 37.31 301 GLY A N 1
ATOM 2208 C CA . GLY A 1 337 ? 2.227 74.420 103.218 1.00 36.32 301 GLY A CA 1
ATOM 2209 C C . GLY A 1 337 ? 3.341 73.472 102.837 1.00 36.71 301 GLY A C 1
ATOM 2210 O O . GLY A 1 337 ? 3.261 72.797 101.821 1.00 39.21 301 GLY A O 1
ATOM 2211 N N . PHE A 1 338 ? 4.354 73.360 103.694 1.00 36.37 302 PHE A N 1
ATOM 2212 C CA . PHE A 1 338 ? 5.506 72.512 103.428 1.00 32.12 302 PHE A CA 1
ATOM 2213 C C . PHE A 1 338 ? 5.164 71.039 103.595 1.00 34.60 302 PHE A C 1
ATOM 2214 O O . PHE A 1 338 ? 4.628 70.630 104.626 1.00 36.98 302 PHE A O 1
ATOM 2222 N N . THR A 1 339 ? 5.497 70.226 102.604 1.00 36.09 303 THR A N 1
ATOM 2223 C CA . THR A 1 339 ? 5.393 68.777 102.758 1.00 37.11 303 THR A CA 1
ATOM 2224 C C . THR A 1 339 ? 6.749 68.207 103.128 1.00 36.31 303 THR A C 1
ATOM 2225 O O . THR A 1 339 ? 7.731 68.427 102.434 1.00 39.13 303 THR A O 1
ATOM 2229 N N . ILE A 1 340 ? 6.794 67.477 104.236 1.00 36.66 304 ILE A N 1
ATOM 2230 C CA . ILE A 1 340 ? 8.024 66.863 104.726 1.00 37.06 304 ILE A CA 1
ATOM 2231 C C . ILE A 1 340 ? 8.409 65.709 103.817 1.00 41.84 304 ILE A C 1
ATOM 2232 O O . ILE A 1 340 ? 7.653 64.763 103.675 1.00 43.69 304 ILE A O 1
ATOM 2237 N N . PRO A 1 341 ? 9.597 65.773 103.200 1.00 44.78 305 PRO A N 1
ATOM 2238 C CA . PRO A 1 341 ? 9.963 64.671 102.315 1.00 43.16 305 PRO A CA 1
ATOM 2239 C C . PRO A 1 341 ? 10.133 63.369 103.081 1.00 42.37 305 PRO A C 1
ATOM 2240 O O . PRO A 1 341 ? 10.555 63.381 104.236 1.00 40.01 305 PRO A O 1
ATOM 2244 N N . ASP A 1 342 ? 9.796 62.256 102.443 1.00 43.01 306 ASP A N 1
ATOM 2245 C CA . ASP A 1 342 ? 9.940 60.959 103.071 1.00 47.75 306 ASP A CA 1
ATOM 2246 C C . ASP A 1 342 ? 11.425 60.650 103.273 1.00 46.94 306 ASP A C 1
ATOM 2247 O O . ASP A 1 342 ? 12.180 60.586 102.315 1.00 48.66 306 ASP A O 1
ATOM 2252 N N . ASN A 1 343 ? 11.827 60.485 104.530 1.00 44.59 307 ASN A N 1
ATOM 2253 C CA . ASN A 1 343 ? 13.203 60.175 104.884 1.00 39.57 307 ASN A CA 1
ATOM 2254 C C . ASN A 1 343 ? 13.185 59.384 106.164 1.00 39.88 307 ASN A C 1
ATOM 2255 O O . ASN A 1 343 ? 13.192 59.961 107.257 1.00 35.48 307 ASN A O 1
ATOM 2260 N N . GLN A 1 344 ? 13.127 58.059 106.024 1.00 41.20 308 GLN A N 1
ATOM 2261 C CA . GLN A 1 344 ? 13.031 57.145 107.169 1.00 44.41 308 GLN A CA 1
ATOM 2262 C C . GLN A 1 344 ? 14.280 57.193 108.065 1.00 42.53 308 GLN A C 1
ATOM 2263 O O . GLN A 1 344 ? 14.235 56.784 109.215 1.00 39.71 308 GLN A O 1
ATOM 2269 N N . ASP A 1 345 ? 15.382 57.736 107.549 1.00 43.93 309 ASP A N 1
ATOM 2270 C CA . ASP A 1 345 ? 16.633 57.839 108.308 1.00 42.21 309 ASP A CA 1
ATOM 2271 C C . ASP A 1 345 ? 16.773 59.132 109.119 1.00 41.93 309 ASP A C 1
ATOM 2272 O O . ASP A 1 345 ? 17.670 59.239 109.957 1.00 42.13 309 ASP A O 1
ATOM 2277 N N . LEU A 1 346 ? 15.896 60.105 108.880 1.00 40.16 310 LEU A N 1
ATOM 2278 C CA . LEU A 1 346 ? 16.075 61.444 109.437 1.00 36.10 310 LEU A CA 1
ATOM 2279 C C . LEU A 1 346 ? 16.114 61.440 110.946 1.00 37.02 310 LEU A C 1
ATOM 2280 O O . LEU A 1 346 ? 17.035 62.021 111.541 1.00 36.21 310 LEU A O 1
ATOM 2285 N N . ALA A 1 347 ? 15.148 60.760 111.565 1.00 35.00 311 ALA A N 1
ATOM 2286 C CA . ALA A 1 347 ? 15.036 60.763 113.017 1.00 33.35 311 ALA A CA 1
ATOM 2287 C C . ALA A 1 347 ? 16.304 60.251 113.694 1.00 34.39 311 ALA A C 1
ATOM 2288 O O . ALA A 1 347 ? 16.760 60.833 114.681 1.00 35.73 311 ALA A O 1
ATOM 2290 N N . GLY A 1 348 ? 16.868 59.168 113.159 1.00 36.41 312 GLY A N 1
ATOM 2291 C CA . GLY A 1 348 ? 18.110 58.593 113.692 1.00 36.83 312 GLY A CA 1
ATOM 2292 C C . GLY A 1 348 ? 19.335 59.451 113.421 1.00 34.42 312 GLY A C 1
ATOM 2293 O O . GLY A 1 348 ? 20.222 59.575 114.267 1.00 42.29 312 GLY A O 1
ATOM 2294 N N . ARG A 1 349 ? 19.379 60.047 112.241 1.00 34.74 313 ARG A N 1
ATOM 2295 C CA . ARG A 1 349 ? 20.429 60.989 111.888 1.00 34.92 313 ARG A CA 1
ATOM 2296 C C . ARG A 1 349 ? 20.455 62.234 112.794 1.00 36.12 313 ARG A C 1
ATOM 2297 O O . ARG A 1 349 ? 21.531 62.650 113.220 1.00 38.31 313 ARG A O 1
ATOM 2305 N N . TRP A 1 350 ? 19.297 62.819 113.104 1.00 36.13 314 TRP A N 1
ATOM 2306 C CA . TRP A 1 350 ? 19.228 63.900 114.104 1.00 34.19 314 TRP A CA 1
ATOM 2307 C C . TRP A 1 350 ? 19.636 63.398 115.479 1.00 35.60 314 TRP A C 1
ATOM 2308 O O . TRP A 1 350 ? 20.396 64.051 116.201 1.00 34.63 314 TRP A O 1
ATOM 2319 N N . GLN A 1 351 ? 19.121 62.235 115.858 1.00 38.20 315 GLN A N 1
ATOM 2320 C CA . GLN A 1 351 ? 19.345 61.717 117.216 1.00 39.77 315 GLN A CA 1
ATOM 2321 C C . GLN A 1 351 ? 20.821 61.372 117.492 1.00 34.66 315 GLN A C 1
ATOM 2322 O O . GLN A 1 351 ? 21.308 61.597 118.592 1.00 32.47 315 GLN A O 1
ATOM 2328 N N . TYR A 1 352 ? 21.528 60.849 116.495 1.00 35.82 316 TYR A N 1
ATOM 2329 C CA . TYR A 1 352 ? 22.985 60.612 116.602 1.00 40.19 316 TYR A CA 1
ATOM 2330 C C . TYR A 1 352 ? 23.759 61.886 117.013 1.00 38.53 316 TYR A C 1
ATOM 2331 O O . TYR A 1 352 ? 24.801 61.795 117.653 1.00 41.08 316 TYR A O 1
ATOM 2340 N N . MET A 1 353 ? 23.241 63.062 116.653 1.00 36.70 317 MET A N 1
ATOM 2341 C CA . MET A 1 353 ? 23.902 64.334 116.973 1.00 36.79 317 MET A CA 1
ATOM 2342 C C . MET A 1 353 ? 23.564 64.900 118.350 1.00 34.62 317 MET A C 1
ATOM 2343 O O . MET A 1 353 ? 24.149 65.909 118.754 1.00 30.96 317 MET A O 1
ATOM 2348 N N . GLU A 1 354 ? 22.624 64.291 119.072 1.00 32.27 318 GLU A N 1
ATOM 2349 C CA . GLU A 1 354 ? 22.277 64.796 120.391 1.00 33.35 318 GLU A CA 1
ATOM 2350 C C . GLU A 1 354 ? 23.495 64.727 121.282 1.00 31.16 318 GLU A C 1
ATOM 2351 O O . GLU A 1 354 ? 24.294 63.797 121.183 1.00 30.81 318 GLU A O 1
ATOM 2357 N N . ASN A 1 355 ? 23.646 65.714 122.153 1.00 30.59 319 ASN A N 1
ATOM 2358 C CA . ASN A 1 355 ? 24.777 65.721 123.072 1.00 31.75 319 ASN A CA 1
ATOM 2359 C C . ASN A 1 355 ? 24.711 64.474 123.967 1.00 34.59 319 ASN A C 1
ATOM 2360 O O . ASN A 1 355 ? 23.634 64.105 124.430 1.00 31.55 319 ASN A O 1
ATOM 2365 N N . SER A 1 356 ? 25.861 63.850 124.207 1.00 36.43 320 SER A N 1
ATOM 2366 C CA . SER A 1 356 ? 25.912 62.595 124.949 1.00 36.31 320 SER A CA 1
ATOM 2367 C C . SER A 1 356 ? 26.200 62.796 126.436 1.00 36.98 320 SER A C 1
ATOM 2368 O O . SER A 1 356 ? 26.094 61.843 127.200 1.00 37.25 320 SER A O 1
ATOM 2371 N N . LEU A 1 357 ? 26.526 64.024 126.852 1.00 36.89 321 LEU A N 1
ATOM 2372 C CA . LEU A 1 357 ? 26.747 64.316 128.255 1.00 38.14 321 LEU A CA 1
ATOM 2373 C C . LEU A 1 357 ? 25.560 64.989 128.912 1.00 41.25 321 LEU A C 1
ATOM 2374 O O . LEU A 1 357 ? 25.010 65.959 128.383 1.00 44.38 321 LEU A O 1
ATOM 2379 N N . GLY A 1 358 ? 25.176 64.484 130.083 1.00 44.39 322 GLY A N 1
ATOM 2380 C CA . GLY A 1 358 ? 24.186 65.146 130.923 1.00 47.39 322 GLY A CA 1
ATOM 2381 C C . GLY A 1 358 ? 24.794 66.346 131.616 1.00 51.13 322 GLY A C 1
ATOM 2382 O O . GLY A 1 358 ? 26.020 66.451 131.742 1.00 45.85 322 GLY A O 1
ATOM 2383 N N . HIS A 1 359 ? 23.930 67.263 132.042 1.00 60.13 323 HIS A N 1
ATOM 2384 C CA . HIS A 1 359 ? 24.353 68.532 132.637 1.00 68.41 323 HIS A CA 1
ATOM 2385 C C . HIS A 1 359 ? 25.233 68.333 133.865 1.00 69.78 323 HIS A C 1
ATOM 2386 O O . HIS A 1 359 ? 26.250 69.025 134.031 1.00 79.77 323 HIS A O 1
ATOM 2393 N N . GLU A 1 360 ? 24.850 67.393 134.719 1.00 64.47 324 GLU A N 1
ATOM 2394 C CA . GLU A 1 360 ? 25.608 67.127 135.939 1.00 63.11 324 GLU A CA 1
ATOM 2395 C C . GLU A 1 360 ? 26.972 66.546 135.623 1.00 55.72 324 GLU A C 1
ATOM 2396 O O . GLU A 1 360 ? 27.981 66.975 136.187 1.00 60.09 324 GLU A O 1
ATOM 2402 N N . ALA A 1 361 ? 27.014 65.601 134.689 1.00 45.86 325 ALA A N 1
ATOM 2403 C CA . ALA A 1 361 ? 28.287 65.059 134.230 1.00 42.46 325 ALA A CA 1
ATOM 2404 C C . ALA A 1 361 ? 29.249 66.159 133.742 1.00 41.52 325 ALA A C 1
ATOM 2405 O O . ALA A 1 361 ? 30.443 66.117 134.037 1.00 41.01 325 ALA A O 1
ATOM 2407 N N . VAL A 1 362 ? 28.723 67.154 133.020 1.00 41.87 326 VAL A N 1
ATOM 2408 C CA . VAL A 1 362 ? 29.562 68.236 132.486 1.00 44.40 326 VAL A CA 1
ATOM 2409 C C . VAL A 1 362 ? 30.102 69.090 133.617 1.00 42.54 326 VAL A C 1
ATOM 2410 O O . VAL A 1 362 ? 31.279 69.458 133.602 1.00 42.07 326 VAL A O 1
ATOM 2414 N N . GLN A 1 363 ? 29.245 69.439 134.574 1.00 44.33 327 GLN A N 1
ATOM 2415 C CA . GLN A 1 363 ? 29.689 70.261 135.687 1.00 46.01 327 GLN A CA 1
ATOM 2416 C C . GLN A 1 363 ? 30.786 69.544 136.460 1.00 45.49 327 GLN A C 1
ATOM 2417 O O . GLN A 1 363 ? 31.740 70.177 136.887 1.00 44.88 327 GLN A O 1
ATOM 2423 N N . ALA A 1 364 ? 30.649 68.231 136.618 1.00 43.15 328 ALA A N 1
ATOM 2424 C CA . ALA A 1 364 ? 31.633 67.432 137.346 1.00 42.62 328 ALA A CA 1
ATOM 2425 C C . ALA A 1 364 ? 32.986 67.468 136.654 1.00 41.52 328 ALA A C 1
ATOM 2426 O O . ALA A 1 364 ? 33.989 67.844 137.260 1.00 39.93 328 ALA A O 1
ATOM 2428 N N . VAL A 1 365 ? 32.987 67.175 135.360 1.00 40.01 329 VAL A N 1
ATOM 2429 C CA . VAL A 1 365 ? 34.237 67.174 134.611 1.00 40.00 329 VAL A CA 1
ATOM 2430 C C . VAL A 1 365 ? 34.923 68.563 134.598 1.00 37.86 329 VAL A C 1
ATOM 2431 O O . VAL A 1 365 ? 36.145 68.656 134.687 1.00 34.57 329 VAL A O 1
ATOM 2435 N N . MET A 1 366 ? 34.148 69.644 134.574 1.00 38.71 330 MET A N 1
ATOM 2436 C CA . MET A 1 366 ? 34.733 70.985 134.510 1.00 39.51 330 MET A CA 1
ATOM 2437 C C . MET A 1 366 ? 35.414 71.403 135.801 1.00 41.02 330 MET A C 1
ATOM 2438 O O . MET A 1 366 ? 36.235 72.319 135.806 1.00 39.28 330 MET A O 1
ATOM 2443 N N . GLN A 1 367 ? 35.066 70.751 136.905 1.00 46.03 331 GLN A N 1
ATOM 2444 C CA . GLN A 1 367 ? 35.761 70.993 138.162 1.00 46.61 331 GLN A CA 1
ATOM 2445 C C . GLN A 1 367 ? 37.077 70.264 138.299 1.00 44.11 331 GLN A C 1
ATOM 2446 O O . GLN A 1 367 ? 37.874 70.630 139.155 1.00 41.19 331 GLN A O 1
ATOM 2452 N N . THR A 1 368 ? 37.299 69.242 137.485 1.00 41.46 332 THR A N 1
ATOM 2453 C CA . THR A 1 368 ? 38.503 68.447 137.622 1.00 42.93 332 THR A CA 1
ATOM 2454 C C . THR A 1 368 ? 39.717 69.273 137.226 1.00 42.94 332 THR A C 1
ATOM 2455 O O . THR A 1 368 ? 39.635 70.211 136.432 1.00 44.63 332 THR A O 1
ATOM 2459 N N . MET A 1 369 ? 40.839 68.937 137.824 1.00 42.88 333 MET A N 1
ATOM 2460 C CA . MET A 1 369 ? 42.091 69.621 137.554 1.00 42.91 333 MET A CA 1
ATOM 2461 C C . MET A 1 369 ? 42.542 69.333 136.135 1.00 38.13 333 MET A C 1
ATOM 2462 O O . MET A 1 369 ? 43.143 70.192 135.506 1.00 37.24 333 MET A O 1
ATOM 2467 N N . GLY A 1 370 ? 42.303 68.106 135.671 1.00 35.41 334 GLY A N 1
ATOM 2468 C CA . GLY A 1 370 ? 42.650 67.696 134.317 1.00 35.61 334 GLY A CA 1
ATOM 2469 C C . GLY A 1 370 ? 42.007 68.579 133.257 1.00 35.91 334 GLY A C 1
ATOM 2470 O O . GLY A 1 370 ? 42.687 69.050 132.351 1.00 39.24 334 GLY A O 1
ATOM 2471 N N . PHE A 1 371 ? 40.717 68.841 133.404 1.00 34.07 335 PHE A N 1
ATOM 2472 C CA . PHE A 1 371 ? 40.019 69.709 132.480 1.00 32.73 335 PHE A CA 1
ATOM 2473 C C . PHE A 1 371 ? 40.478 71.153 132.600 1.00 33.61 335 PHE A C 1
ATOM 2474 O O . PHE A 1 371 ? 40.654 71.832 131.591 1.00 34.86 335 PHE A O 1
ATOM 2482 N N . GLN A 1 372 ? 40.671 71.631 133.821 1.00 35.88 336 GLN A N 1
ATOM 2483 C CA . GLN A 1 372 ? 41.108 73.005 134.020 1.00 35.12 336 GLN A CA 1
ATOM 2484 C C . GLN A 1 372 ? 42.467 73.235 133.406 1.00 34.10 336 GLN A C 1
ATOM 2485 O O . GLN A 1 372 ? 42.753 74.326 132.887 1.00 32.30 336 GLN A O 1
ATOM 2491 N N . ALA A 1 373 ? 43.308 72.214 133.458 1.00 32.54 337 ALA A N 1
ATOM 2492 C CA . ALA A 1 373 ? 44.625 72.296 132.826 1.00 33.16 337 ALA A CA 1
ATOM 2493 C C . ALA A 1 373 ? 44.491 72.335 131.306 1.00 32.67 337 ALA A C 1
ATOM 2494 O O . ALA A 1 373 ? 45.223 73.058 130.633 1.00 34.13 337 ALA A O 1
ATOM 2496 N N . ALA A 1 374 ? 43.585 71.518 130.773 1.00 32.01 338 ALA A N 1
ATOM 2497 C CA . ALA A 1 374 ? 43.300 71.531 129.333 1.00 29.95 338 ALA A CA 1
ATOM 2498 C C . ALA A 1 374 ? 42.872 72.933 128.895 1.00 28.05 338 ALA A C 1
ATOM 2499 O O . ALA A 1 374 ? 43.397 73.459 127.925 1.00 27.06 338 ALA A O 1
ATOM 2501 N N . GLN A 1 375 ? 41.971 73.546 129.661 1.00 28.55 339 GLN A N 1
ATOM 2502 C CA . GLN A 1 375 ? 41.555 74.919 129.410 1.00 29.08 339 GLN A CA 1
ATOM 2503 C C . GLN A 1 375 ? 42.732 75.882 129.292 1.00 30.61 339 GLN A C 1
ATOM 2504 O O . GLN A 1 375 ? 42.839 76.621 128.302 1.00 27.67 339 GLN A O 1
ATOM 2510 N N . ALA A 1 376 ? 43.633 75.842 130.272 1.00 29.02 340 ALA A N 1
ATOM 2511 C CA . ALA A 1 376 ? 44.786 76.748 130.261 1.00 30.05 340 ALA A CA 1
ATOM 2512 C C . ALA A 1 376 ? 45.766 76.472 129.106 1.00 28.81 340 ALA A C 1
ATOM 2513 O O . ALA A 1 376 ? 46.312 77.400 128.508 1.00 29.38 340 ALA A O 1
ATOM 2515 N N . PHE A 1 377 ? 45.971 75.199 128.775 1.00 27.81 341 PHE A N 1
ATOM 2516 C CA . PHE A 1 377 ? 46.779 74.832 127.627 1.00 27.22 341 PHE A CA 1
ATOM 2517 C C . PHE A 1 377 ? 46.195 75.406 126.317 1.00 29.09 341 PHE A C 1
ATOM 2518 O O . PHE A 1 377 ? 46.919 75.956 125.479 1.00 27.26 341 PHE A O 1
ATOM 2526 N N . VAL A 1 378 ? 44.885 75.249 126.139 1.00 29.63 342 VAL A N 1
ATOM 2527 C CA . VAL A 1 378 ? 44.225 75.691 124.916 1.00 27.54 342 VAL A CA 1
ATOM 2528 C C . VAL A 1 378 ? 44.270 77.222 124.866 1.00 27.83 342 VAL A C 1
ATOM 2529 O O . VAL A 1 378 ? 44.586 77.793 123.827 1.00 25.69 342 VAL A O 1
ATOM 2533 N N . ALA A 1 379 ? 43.973 77.874 125.986 1.00 28.31 343 ALA A N 1
ATOM 2534 C CA . ALA A 1 379 ? 44.101 79.329 126.074 1.00 31.73 343 ALA A CA 1
ATOM 2535 C C . ALA A 1 379 ? 45.479 79.820 125.638 1.00 31.05 343 ALA A C 1
ATOM 2536 O O . ALA A 1 379 ? 45.594 80.845 124.978 1.00 33.40 343 ALA A O 1
ATOM 2538 N N . GLY A 1 380 ? 46.510 79.062 125.991 1.00 32.91 344 GLY A N 1
ATOM 2539 C CA . GLY A 1 380 ? 47.882 79.392 125.636 1.00 34.01 344 GLY A CA 1
ATOM 2540 C C . GLY A 1 380 ? 48.183 79.272 124.152 1.00 35.74 344 GLY A C 1
ATOM 2541 O O . GLY A 1 380 ? 48.945 80.073 123.609 1.00 37.17 344 GLY A O 1
ATOM 2542 N N . LEU A 1 381 ? 47.569 78.300 123.479 1.00 33.99 345 LEU A N 1
ATOM 2543 C CA . LEU A 1 381 ? 47.681 78.216 122.013 1.00 33.86 345 LEU A CA 1
ATOM 2544 C C . LEU A 1 381 ? 47.039 79.421 121.331 1.00 35.03 345 LEU A C 1
ATOM 2545 O O . LEU A 1 381 ? 47.546 79.899 120.314 1.00 36.31 345 LEU A O 1
ATOM 2550 N N . ALA A 1 382 ? 45.942 79.918 121.899 1.00 36.85 346 ALA A N 1
ATOM 2551 C CA . ALA A 1 382 ? 45.255 81.074 121.334 1.00 42.62 346 ALA A CA 1
ATOM 2552 C C . ALA A 1 382 ? 45.931 82.437 121.592 1.00 44.73 346 ALA A C 1
ATOM 2553 O O . ALA A 1 382 ? 45.580 83.411 120.936 1.00 43.29 346 ALA A O 1
ATOM 2555 N N . SER A 1 383 ? 46.882 82.516 122.528 1.00 50.60 347 SER A N 1
ATOM 2556 C CA . SER A 1 383 ? 47.587 83.799 122.811 1.00 53.89 347 SER A CA 1
ATOM 2557 C C . SER A 1 383 ? 49.018 83.860 122.247 1.00 54.34 347 SER A C 1
ATOM 2558 O O . SER A 1 383 ? 49.570 82.893 121.695 1.00 57.08 347 SER A O 1
ATOM 2561 N N . VAL B 1 39 ? 15.758 33.699 127.623 1.00 59.01 3 VAL B N 1
ATOM 2562 C CA . VAL B 1 39 ? 15.929 33.791 126.137 1.00 61.40 3 VAL B CA 1
ATOM 2563 C C . VAL B 1 39 ? 17.042 34.794 125.775 1.00 57.43 3 VAL B C 1
ATOM 2564 O O . VAL B 1 39 ? 16.800 36.002 125.746 1.00 54.51 3 VAL B O 1
ATOM 2568 N N . PRO B 1 40 ? 18.260 34.297 125.481 1.00 51.89 4 PRO B N 1
ATOM 2569 C CA . PRO B 1 40 ? 19.408 35.204 125.272 1.00 49.55 4 PRO B CA 1
ATOM 2570 C C . PRO B 1 40 ? 19.228 36.215 124.135 1.00 47.11 4 PRO B C 1
ATOM 2571 O O . PRO B 1 40 ? 18.633 35.900 123.105 1.00 42.10 4 PRO B O 1
ATOM 2575 N N . HIS B 1 41 ? 19.697 37.436 124.364 1.00 46.59 5 HIS B N 1
ATOM 2576 C CA . HIS B 1 41 ? 19.671 38.461 123.341 1.00 46.65 5 HIS B CA 1
ATOM 2577 C C . HIS B 1 41 ? 21.042 38.545 122.688 1.00 45.62 5 HIS B C 1
ATOM 2578 O O . HIS B 1 41 ? 22.001 39.006 123.300 1.00 42.48 5 HIS B O 1
ATOM 2585 N N . ILE B 1 42 ? 21.124 38.075 121.445 1.00 44.24 6 ILE B N 1
ATOM 2586 C CA . ILE B 1 42 ? 22.375 37.992 120.688 1.00 39.53 6 ILE B CA 1
ATOM 2587 C C . ILE B 1 42 ? 22.127 38.558 119.286 1.00 36.55 6 ILE B C 1
ATOM 2588 O O . ILE B 1 42 ? 21.174 38.151 118.625 1.00 33.94 6 ILE B O 1
ATOM 2593 N N . PRO B 1 43 ? 22.965 39.504 118.823 1.00 33.06 7 PRO B N 1
ATOM 2594 C CA . PRO B 1 43 ? 22.783 39.941 117.439 1.00 30.61 7 PRO B CA 1
ATOM 2595 C C . PRO B 1 43 ? 22.851 38.755 116.442 1.00 29.79 7 PRO B C 1
ATOM 2596 O O . PRO B 1 43 ? 23.519 37.733 116.688 1.00 27.64 7 PRO B O 1
ATOM 2600 N N . ARG B 1 44 ? 22.121 38.881 115.346 1.00 25.01 8 ARG B N 1
ATOM 2601 C CA . ARG B 1 44 ? 22.157 37.862 114.318 1.00 22.51 8 ARG B CA 1
ATOM 2602 C C . ARG B 1 44 ? 23.533 37.880 113.672 1.00 21.47 8 ARG B C 1
ATOM 2603 O O . ARG B 1 44 ? 23.985 38.912 113.185 1.00 18.84 8 ARG B O 1
ATOM 2611 N N . GLY B 1 45 ? 24.175 36.719 113.658 1.00 21.82 9 GLY B N 1
ATOM 2612 C CA . GLY B 1 45 ? 25.478 36.565 113.008 1.00 24.30 9 GLY B CA 1
ATOM 2613 C C . GLY B 1 45 ? 25.402 36.516 111.487 1.00 22.45 9 GLY B C 1
ATOM 2614 O O . GLY B 1 45 ? 24.318 36.456 110.934 1.00 21.09 9 GLY B O 1
ATOM 2615 N N . PRO B 1 46 ? 26.563 36.529 110.809 1.00 22.62 10 PRO B N 1
ATOM 2616 C CA . PRO B 1 46 ? 26.618 36.546 109.346 1.00 21.69 10 PRO B CA 1
ATOM 2617 C C . PRO B 1 46 ? 26.622 35.173 108.671 1.00 20.94 10 PRO B C 1
ATOM 2618 O O . PRO B 1 46 ? 27.013 35.072 107.513 1.00 20.63 10 PRO B O 1
ATOM 2622 N N . VAL B 1 47 ? 26.219 34.120 109.376 1.00 21.49 11 VAL B N 1
ATOM 2623 C CA . VAL B 1 47 ? 26.203 32.793 108.792 1.00 20.37 11 VAL B CA 1
ATOM 2624 C C . VAL B 1 47 ? 24.779 32.305 108.767 1.00 21.06 11 VAL B C 1
ATOM 2625 O O . VAL B 1 47 ? 24.077 32.383 109.774 1.00 20.82 11 VAL B O 1
ATOM 2629 N N . MET B 1 48 ? 24.359 31.764 107.625 1.00 20.60 12 MET B N 1
ATOM 2630 C CA . MET B 1 48 ? 23.087 31.078 107.536 1.00 19.66 12 MET B CA 1
ATOM 2631 C C . MET B 1 48 ? 23.394 29.595 107.466 1.00 19.12 12 MET B C 1
ATOM 2632 O O . MET B 1 48 ? 24.033 29.122 106.535 1.00 18.76 12 MET B O 1
ATOM 2637 N N . ALA B 1 49 ? 22.922 28.855 108.452 1.00 19.51 13 ALA B N 1
ATOM 2638 C CA . ALA B 1 49 ? 23.168 27.432 108.525 1.00 20.74 13 ALA B CA 1
ATOM 2639 C C . ALA B 1 49 ? 21.883 26.688 108.199 1.00 21.32 13 ALA B C 1
ATOM 2640 O O . ALA B 1 49 ? 20.968 27.265 107.621 1.00 21.27 13 ALA B O 1
ATOM 2642 N N . ASP B 1 50 ? 21.844 25.402 108.504 1.00 21.58 14 ASP B N 1
ATOM 2643 C CA . ASP B 1 50 ? 20.670 24.613 108.234 1.00 22.85 14 ASP B CA 1
ATOM 2644 C C . ASP B 1 50 ? 20.551 23.484 109.258 1.00 23.20 14 ASP B C 1
ATOM 2645 O O . ASP B 1 50 ? 21.328 23.416 110.189 1.00 25.23 14 ASP B O 1
ATOM 2650 N N . ILE B 1 51 ? 19.577 22.610 109.070 1.00 22.86 15 ILE B N 1
ATOM 2651 C CA . ILE B 1 51 ? 19.168 21.640 110.052 1.00 23.35 15 ILE B CA 1
ATOM 2652 C C . ILE B 1 51 ? 19.003 20.284 109.351 1.00 22.68 15 ILE B C 1
ATOM 2653 O O . ILE B 1 51 ? 18.698 20.245 108.176 1.00 19.83 15 ILE B O 1
ATOM 2658 N N . ALA B 1 52 ? 19.159 19.186 110.087 1.00 22.37 16 ALA B N 1
ATOM 2659 C CA . ALA B 1 52 ? 19.191 17.852 109.474 1.00 23.17 16 ALA B CA 1
ATOM 2660 C C . ALA B 1 52 ? 17.817 17.298 109.089 1.00 24.22 16 ALA B C 1
ATOM 2661 O O . ALA B 1 52 ? 17.647 16.771 107.993 1.00 23.17 16 ALA B O 1
ATOM 2663 N N . ALA B 1 53 ? 16.832 17.434 109.976 1.00 26.08 17 ALA B N 1
ATOM 2664 C CA . ALA B 1 53 ? 15.572 16.746 109.779 1.00 28.25 17 ALA B CA 1
ATOM 2665 C C . ALA B 1 53 ? 14.374 17.553 110.293 1.00 29.73 17 ALA B C 1
ATOM 2666 O O . ALA B 1 53 ? 14.336 18.783 110.117 1.00 27.66 17 ALA B O 1
ATOM 2668 N N . PHE B 1 54 ? 13.394 16.882 110.907 1.00 28.64 18 PHE B N 1
ATOM 2669 C CA . PHE B 1 54 ? 12.094 17.505 111.162 1.00 28.31 18 PHE B CA 1
ATOM 2670 C C . PHE B 1 54 ? 12.029 18.312 112.455 1.00 28.95 18 PHE B C 1
ATOM 2671 O O . PHE B 1 54 ? 11.193 19.205 112.588 1.00 30.41 18 PHE B O 1
ATOM 2679 N N . ARG B 1 55 ? 12.899 17.997 113.414 1.00 28.52 19 ARG B N 1
ATOM 2680 C CA . ARG B 1 55 ? 12.905 18.657 114.707 1.00 28.71 19 ARG B CA 1
ATOM 2681 C C . ARG B 1 55 ? 14.337 18.915 115.130 1.00 26.99 19 ARG B C 1
ATOM 2682 O O . ARG B 1 55 ? 15.203 18.125 114.815 1.00 26.87 19 ARG B O 1
ATOM 2690 N N . LEU B 1 56 ? 14.570 19.971 115.900 1.00 26.00 20 LEU B N 1
ATOM 2691 C CA . LEU B 1 56 ? 15.906 20.261 116.360 1.00 27.70 20 LEU B CA 1
ATOM 2692 C C . LEU B 1 56 ? 16.400 19.194 117.319 1.00 30.30 20 LEU B C 1
ATOM 2693 O O . LEU B 1 56 ? 15.683 18.772 118.218 1.00 30.98 20 LEU B O 1
ATOM 2698 N N . THR B 1 57 ? 17.640 18.778 117.140 1.00 31.05 21 THR B N 1
ATOM 2699 C CA . THR B 1 57 ? 18.328 18.009 118.169 1.00 29.22 21 THR B CA 1
ATOM 2700 C C . THR B 1 57 ? 18.938 18.983 119.159 1.00 30.33 21 THR B C 1
ATOM 2701 O O . THR B 1 57 ? 19.070 20.182 118.879 1.00 27.92 21 THR B O 1
ATOM 2705 N N . GLU B 1 58 ? 19.408 18.441 120.283 1.00 32.44 22 GLU B N 1
ATOM 2706 C CA . GLU B 1 58 ? 20.072 19.244 121.287 1.00 33.79 22 GLU B CA 1
ATOM 2707 C C . GLU B 1 58 ? 21.364 19.854 120.749 1.00 30.70 22 GLU B C 1
ATOM 2708 O O . GLU B 1 58 ? 21.721 20.982 121.085 1.00 29.69 22 GLU B O 1
ATOM 2714 N N . GLU B 1 59 ? 22.088 19.084 119.944 1.00 31.18 23 GLU B N 1
ATOM 2715 C CA . GLU B 1 59 ? 23.325 19.566 119.314 1.00 33.29 23 GLU B CA 1
ATOM 2716 C C . GLU B 1 59 ? 23.035 20.763 118.419 1.00 30.08 23 GLU B C 1
ATOM 2717 O O . GLU B 1 59 ? 23.786 21.740 118.414 1.00 29.00 23 GLU B O 1
ATOM 2723 N N . GLU B 1 60 ? 21.948 20.669 117.653 1.00 29.40 24 GLU B N 1
ATOM 2724 C CA . GLU B 1 60 ? 21.538 21.754 116.748 1.00 29.70 24 GLU B CA 1
ATOM 2725 C C . GLU B 1 60 ? 21.161 23.003 117.527 1.00 30.87 24 GLU B C 1
ATOM 2726 O O . GLU B 1 60 ? 21.576 24.110 117.162 1.00 32.19 24 GLU B O 1
ATOM 2732 N N . LYS B 1 61 ? 20.426 22.822 118.627 1.00 33.45 25 LYS B N 1
ATOM 2733 C CA . LYS B 1 61 ? 20.091 23.940 119.508 1.00 35.33 25 LYS B CA 1
ATOM 2734 C C . LYS B 1 61 ? 21.333 24.688 119.978 1.00 35.19 25 LYS B C 1
ATOM 2735 O O . LYS B 1 61 ? 21.392 25.915 119.915 1.00 34.96 25 LYS B O 1
ATOM 2741 N N . GLN B 1 62 ? 22.344 23.943 120.410 1.00 35.97 26 GLN B N 1
ATOM 2742 C CA . GLN B 1 62 ? 23.593 24.564 120.843 1.00 36.22 26 GLN B CA 1
ATOM 2743 C C . GLN B 1 62 ? 24.281 25.278 119.676 1.00 33.08 26 GLN B C 1
ATOM 2744 O O . GLN B 1 62 ? 24.763 26.404 119.820 1.00 31.90 26 GLN B O 1
ATOM 2750 N N . ARG B 1 63 ? 24.324 24.631 118.518 1.00 29.55 27 ARG B N 1
ATOM 2751 C CA . ARG B 1 63 ? 24.903 25.264 117.338 1.00 31.13 27 ARG B CA 1
ATOM 2752 C C . ARG B 1 63 ? 24.211 26.576 116.996 1.00 29.74 27 ARG B C 1
ATOM 2753 O O . ARG B 1 63 ? 24.891 27.571 116.724 1.00 28.01 27 ARG B O 1
ATOM 2761 N N . LEU B 1 64 ? 22.871 26.597 117.036 1.00 29.01 28 LEU B N 1
ATOM 2762 C CA . LEU B 1 64 ? 22.121 27.782 116.599 1.00 27.89 28 LEU B CA 1
ATOM 2763 C C . LEU B 1 64 ? 22.187 28.911 117.597 1.00 28.24 28 LEU B C 1
ATOM 2764 O O . LEU B 1 64 ? 21.794 30.034 117.279 1.00 27.95 28 LEU B O 1
ATOM 2769 N N . LEU B 1 65 ? 22.731 28.633 118.782 1.00 29.59 29 LEU B N 1
ATOM 2770 C CA . LEU B 1 65 ? 22.980 29.684 119.770 1.00 29.80 29 LEU B CA 1
ATOM 2771 C C . LEU B 1 65 ? 24.275 30.439 119.532 1.00 28.19 29 LEU B C 1
ATOM 2772 O O . LEU B 1 65 ? 24.488 31.506 120.090 1.00 28.29 29 LEU B O 1
ATOM 2777 N N . ASP B 1 66 ? 25.137 29.909 118.672 1.00 28.82 30 ASP B N 1
ATOM 2778 C CA . ASP B 1 66 ? 26.426 30.539 118.404 1.00 25.72 30 ASP B CA 1
ATOM 2779 C C . ASP B 1 66 ? 26.240 31.919 117.779 1.00 26.35 30 ASP B C 1
ATOM 2780 O O . ASP B 1 66 ? 25.425 32.079 116.879 1.00 24.74 30 ASP B O 1
ATOM 2785 N N . PRO B 1 67 ? 26.977 32.944 118.269 1.00 27.12 31 PRO B N 1
ATOM 2786 C CA . PRO B 1 67 ? 26.797 34.299 117.733 1.00 27.36 31 PRO B CA 1
ATOM 2787 C C . PRO B 1 67 ? 27.154 34.452 116.254 1.00 26.97 31 PRO B C 1
ATOM 2788 O O . PRO B 1 67 ? 26.780 35.452 115.641 1.00 28.13 31 PRO B O 1
ATOM 2792 N N . ALA B 1 68 ? 27.873 33.487 115.687 1.00 25.27 32 ALA B N 1
ATOM 2793 C CA . ALA B 1 68 ? 28.193 33.509 114.258 1.00 27.91 32 ALA B CA 1
ATOM 2794 C C . ALA B 1 68 ? 26.944 33.303 113.375 1.00 27.37 32 ALA B C 1
ATOM 2795 O O . ALA B 1 68 ? 26.926 33.719 112.209 1.00 26.71 32 ALA B O 1
ATOM 2797 N N . ILE B 1 69 ? 25.915 32.677 113.940 1.00 24.85 33 ILE B N 1
ATOM 2798 C CA . ILE B 1 69 ? 24.744 32.315 113.188 1.00 23.97 33 ILE B CA 1
ATOM 2799 C C . ILE B 1 69 ? 23.666 33.392 113.294 1.00 23.80 33 ILE B C 1
ATOM 2800 O O . ILE B 1 69 ? 23.422 33.927 114.374 1.00 24.09 33 ILE B O 1
ATOM 2805 N N . GLY B 1 70 ? 23.070 33.734 112.152 1.00 21.94 34 GLY B N 1
ATOM 2806 C CA . GLY B 1 70 ? 21.990 34.708 112.078 1.00 20.61 34 GLY B CA 1
ATOM 2807 C C . GLY B 1 70 ? 20.713 34.213 111.428 1.00 20.10 34 GLY B C 1
ATOM 2808 O O . GLY B 1 70 ? 19.679 34.848 111.569 1.00 18.31 34 GLY B O 1
ATOM 2809 N N . GLY B 1 71 ? 20.767 33.060 110.762 1.00 19.09 35 GLY B N 1
ATOM 2810 C CA . GLY B 1 71 ? 19.577 32.508 110.143 1.00 20.45 35 GLY B CA 1
ATOM 2811 C C . GLY B 1 71 ? 19.730 31.068 109.699 1.00 19.88 35 GLY B C 1
ATOM 2812 O O . GLY B 1 71 ? 20.783 30.468 109.862 1.00 20.01 35 GLY B O 1
ATOM 2813 N N . ILE B 1 72 ? 18.645 30.523 109.146 1.00 19.38 36 ILE B N 1
ATOM 2814 C CA . ILE B 1 72 ? 18.545 29.124 108.778 1.00 20.13 36 ILE B CA 1
ATOM 2815 C C . ILE B 1 72 ? 17.831 29.014 107.443 1.00 20.00 36 ILE B C 1
ATOM 2816 O O . ILE B 1 72 ? 16.815 29.676 107.226 1.00 20.57 36 ILE B O 1
ATOM 2821 N N . ILE B 1 73 ? 18.332 28.153 106.571 1.00 20.09 37 ILE B N 1
ATOM 2822 C CA . ILE B 1 73 ? 17.647 27.808 105.336 1.00 19.97 37 ILE B CA 1
ATOM 2823 C C . ILE B 1 73 ? 17.119 26.394 105.498 1.00 19.98 37 ILE B C 1
ATOM 2824 O O . ILE B 1 73 ? 17.830 25.496 105.948 1.00 18.60 37 ILE B O 1
ATOM 2829 N N . LEU B 1 74 ? 15.856 26.203 105.122 1.00 20.06 38 LEU B N 1
ATOM 2830 C CA . LEU B 1 74 ? 15.219 24.905 105.182 1.00 20.67 38 LEU B CA 1
ATOM 2831 C C . LEU B 1 74 ? 15.129 24.274 103.796 1.00 20.21 38 LEU B C 1
ATOM 2832 O O . LEU B 1 74 ? 15.129 24.962 102.775 1.00 21.43 38 LEU B O 1
ATOM 2837 N N . PHE B 1 75 ? 15.008 22.955 103.795 1.00 19.93 39 PHE B N 1
ATOM 2838 C CA . PHE B 1 75 ? 14.939 22.158 102.592 1.00 21.27 39 PHE B CA 1
ATOM 2839 C C . PHE B 1 75 ? 13.830 21.118 102.737 1.00 20.16 39 PHE B C 1
ATOM 2840 O O . PHE B 1 75 ? 13.193 21.037 103.793 1.00 19.10 39 PHE B O 1
ATOM 2848 N N . ARG B 1 76 ? 13.597 20.339 101.675 1.00 18.97 40 ARG B N 1
ATOM 2849 C CA . ARG B 1 76 ? 12.545 19.338 101.700 1.00 19.49 40 ARG B CA 1
ATOM 2850 C C . ARG B 1 76 ? 12.724 18.304 102.823 1.00 21.18 40 ARG B C 1
ATOM 2851 O O . ARG B 1 76 ? 11.730 17.859 103.388 1.00 24.73 40 ARG B O 1
ATOM 2859 N N . ARG B 1 77 ? 13.967 17.964 103.167 1.00 20.77 41 ARG B N 1
ATOM 2860 C CA . ARG B 1 77 ? 14.242 17.020 104.247 1.00 21.80 41 ARG B CA 1
ATOM 2861 C C . ARG B 1 77 ? 13.784 17.523 105.614 1.00 21.97 41 ARG B C 1
ATOM 2862 O O . ARG B 1 77 ? 13.715 16.741 106.571 1.00 23.29 41 ARG B O 1
ATOM 2870 N N . ASN B 1 78 ? 13.486 18.818 105.720 1.00 20.18 42 ASN B N 1
ATOM 2871 C CA . ASN B 1 78 ? 13.005 19.379 106.964 1.00 20.12 42 ASN B CA 1
ATOM 2872 C C . ASN B 1 78 ? 11.473 19.431 107.040 1.00 20.63 42 ASN B C 1
ATOM 2873 O O . ASN B 1 78 ? 10.926 19.999 107.980 1.00 20.69 42 ASN B O 1
ATOM 2878 N N . PHE B 1 79 ? 10.793 18.863 106.049 1.00 21.72 43 PHE B N 1
ATOM 2879 C CA . PHE B 1 79 ? 9.362 19.010 105.939 1.00 22.15 43 PHE B CA 1
ATOM 2880 C C . PHE B 1 79 ? 8.653 17.672 105.937 1.00 23.63 43 PHE B C 1
ATOM 2881 O O . PHE B 1 79 ? 8.881 16.825 105.061 1.00 22.89 43 PHE B O 1
ATOM 2889 N N . GLN B 1 80 ? 7.754 17.530 106.902 1.00 26.40 44 GLN B N 1
ATOM 2890 C CA . GLN B 1 80 ? 6.872 16.362 107.041 1.00 29.23 44 GLN B CA 1
ATOM 2891 C C . GLN B 1 80 ? 5.441 16.793 106.700 1.00 28.24 44 GLN B C 1
ATOM 2892 O O . GLN B 1 80 ? 4.786 16.236 105.828 1.00 31.41 44 GLN B O 1
ATOM 2898 N N . ASN B 1 81 ? 4.969 17.809 107.405 1.00 27.51 45 ASN B N 1
ATOM 2899 C CA . ASN B 1 81 ? 3.659 18.374 107.174 1.00 27.96 45 ASN B CA 1
ATOM 2900 C C . ASN B 1 81 ? 3.626 19.737 107.846 1.00 26.88 45 ASN B C 1
ATOM 2901 O O . ASN B 1 81 ? 4.565 20.110 108.555 1.00 24.47 45 ASN B O 1
ATOM 2906 N N . ILE B 1 82 ? 2.541 20.458 107.647 1.00 25.86 46 ILE B N 1
ATOM 2907 C CA . ILE B 1 82 ? 2.429 21.828 108.114 1.00 28.72 46 ILE B CA 1
ATOM 2908 C C . ILE B 1 82 ? 2.575 21.963 109.621 1.00 28.54 46 ILE B C 1
ATOM 2909 O O . ILE B 1 82 ? 3.196 22.915 110.103 1.00 27.16 46 ILE B O 1
ATOM 2914 N N . GLU B 1 83 ? 1.983 21.041 110.376 1.00 30.32 47 GLU B N 1
ATOM 2915 C CA . GLU B 1 83 ? 2.002 21.156 111.835 1.00 31.95 47 GLU B CA 1
ATOM 2916 C C . GLU B 1 83 ? 3.399 20.902 112.363 1.00 28.43 47 GLU B C 1
ATOM 2917 O O . GLU B 1 83 ? 3.890 21.628 113.232 1.00 27.77 47 GLU B O 1
ATOM 2923 N N . GLN B 1 84 ? 4.076 19.904 111.808 1.00 26.88 48 GLN B N 1
ATOM 2924 C CA . GLN B 1 84 ? 5.488 19.681 112.176 1.00 26.28 48 GLN B CA 1
ATOM 2925 C C . GLN B 1 84 ? 6.362 20.905 111.829 1.00 24.67 48 GLN B C 1
ATOM 2926 O O . GLN B 1 84 ? 7.194 21.336 112.632 1.00 26.51 48 GLN B O 1
ATOM 2932 N N . LEU B 1 85 ? 6.133 21.499 110.660 1.00 23.29 49 LEU B N 1
ATOM 2933 C CA . LEU B 1 85 ? 6.915 22.662 110.227 1.00 22.98 49 LEU B CA 1
ATOM 2934 C C . LEU B 1 85 ? 6.752 23.843 111.176 1.00 23.03 49 LEU B C 1
ATOM 2935 O O . LEU B 1 85 ? 7.728 24.492 111.555 1.00 21.78 49 LEU B O 1
ATOM 2940 N N . LYS B 1 86 ? 5.508 24.108 111.569 1.00 24.95 50 LYS B N 1
ATOM 2941 C CA . LYS B 1 86 ? 5.215 25.159 112.554 1.00 26.13 50 LYS B CA 1
ATOM 2942 C C . LYS B 1 86 ? 5.938 24.950 113.865 1.00 24.23 50 LYS B C 1
ATOM 2943 O O . LYS B 1 86 ? 6.458 25.892 114.446 1.00 23.26 50 LYS B O 1
ATOM 2949 N N . THR B 1 87 ? 5.972 23.700 114.320 1.00 24.98 51 THR B N 1
ATOM 2950 C CA . THR B 1 87 ? 6.698 23.348 115.539 1.00 27.67 51 THR B CA 1
ATOM 2951 C C . THR B 1 87 ? 8.196 23.593 115.370 1.00 26.82 51 THR B C 1
ATOM 2952 O O . THR B 1 87 ? 8.856 24.148 116.261 1.00 24.79 51 THR B O 1
ATOM 2956 N N . LEU B 1 88 ? 8.710 23.187 114.215 1.00 23.99 52 LEU B N 1
ATOM 2957 C CA . LEU B 1 88 ? 10.117 23.396 113.903 1.00 24.60 52 LEU B CA 1
ATOM 2958 C C . LEU B 1 88 ? 10.488 24.884 113.876 1.00 22.91 52 LEU B C 1
ATOM 2959 O O . LEU B 1 88 ? 11.463 25.293 114.493 1.00 22.44 52 LEU B O 1
ATOM 2964 N N . THR B 1 89 ? 9.709 25.693 113.173 1.00 22.95 53 THR B N 1
ATOM 2965 C CA . THR B 1 89 ? 10.051 27.117 113.076 1.00 23.51 53 THR B CA 1
ATOM 2966 C C . THR B 1 89 ? 9.916 27.803 114.433 1.00 23.80 53 THR B C 1
ATOM 2967 O O . THR B 1 89 ? 10.715 28.684 114.789 1.00 23.39 53 THR B O 1
ATOM 2971 N N . ALA B 1 90 ? 8.916 27.395 115.201 1.00 23.76 54 ALA B N 1
ATOM 2972 C CA . ALA B 1 90 ? 8.706 27.999 116.525 1.00 25.38 54 ALA B CA 1
ATOM 2973 C C . ALA B 1 90 ? 9.891 27.717 117.431 1.00 25.28 54 ALA B C 1
ATOM 2974 O O . ALA B 1 90 ? 10.403 28.627 118.081 1.00 27.37 54 ALA B O 1
ATOM 2976 N N . GLU B 1 91 ? 10.352 26.458 117.456 1.00 25.19 55 GLU B N 1
ATOM 2977 C CA . GLU B 1 91 ? 11.481 26.104 118.318 1.00 24.99 55 GLU B CA 1
ATOM 2978 C C . GLU B 1 91 ? 12.794 26.736 117.852 1.00 25.04 55 GLU B C 1
ATOM 2979 O O . GLU B 1 91 ? 13.621 27.101 118.674 1.00 28.12 55 GLU B O 1
ATOM 2985 N N . ILE B 1 92 ? 12.958 26.953 116.550 1.00 25.04 56 ILE B N 1
ATOM 2986 C CA . ILE B 1 92 ? 14.099 27.762 116.053 1.00 23.16 56 ILE B CA 1
ATOM 2987 C C . ILE B 1 92 ? 14.035 29.204 116.542 1.00 24.27 56 ILE B C 1
ATOM 2988 O O . ILE B 1 92 ? 15.043 29.764 116.992 1.00 23.55 56 ILE B O 1
ATOM 2993 N N . LYS B 1 93 ? 12.849 29.806 116.461 1.00 25.92 57 LYS B N 1
ATOM 2994 C CA . LYS B 1 93 ? 12.678 31.199 116.857 1.00 26.88 57 LYS B CA 1
ATOM 2995 C C . LYS B 1 93 ? 12.831 31.413 118.366 1.00 26.32 57 LYS B C 1
ATOM 2996 O O . LYS B 1 93 ? 13.321 32.444 118.812 1.00 22.48 57 LYS B O 1
ATOM 3002 N N . ALA B 1 94 ? 12.426 30.411 119.141 1.00 28.66 58 ALA B N 1
ATOM 3003 C CA . ALA B 1 94 ? 12.490 30.490 120.601 1.00 30.88 58 ALA B CA 1
ATOM 3004 C C . ALA B 1 94 ? 13.908 30.533 121.173 1.00 30.60 58 ALA B C 1
ATOM 3005 O O . ALA B 1 94 ? 14.088 30.958 122.314 1.00 36.00 58 ALA B O 1
ATOM 3007 N N . LEU B 1 95 ? 14.909 30.124 120.400 1.00 30.41 59 LEU B N 1
ATOM 3008 C CA . LEU B 1 95 ? 16.285 30.038 120.922 1.00 28.83 59 LEU B CA 1
ATOM 3009 C C . LEU B 1 95 ? 16.912 31.344 121.327 1.00 27.14 59 LEU B C 1
ATOM 3010 O O . LEU B 1 95 ? 17.707 31.389 122.256 1.00 28.69 59 LEU B O 1
ATOM 3015 N N . ARG B 1 96 ? 16.563 32.418 120.639 1.00 27.69 60 ARG B N 1
ATOM 3016 C CA . ARG B 1 96 ? 17.257 33.680 120.831 1.00 25.86 60 ARG B CA 1
ATOM 3017 C C . ARG B 1 96 ? 16.493 34.822 120.221 1.00 26.45 60 ARG B C 1
ATOM 3018 O O . ARG B 1 96 ? 15.535 34.613 119.482 1.00 29.65 60 ARG B O 1
ATOM 3026 N N . THR B 1 97 ? 16.948 36.035 120.528 1.00 27.83 61 THR B N 1
ATOM 3027 C CA . THR B 1 97 ? 16.400 37.271 119.995 1.00 28.63 61 THR B CA 1
ATOM 3028 C C . THR B 1 97 ? 17.545 38.189 119.606 1.00 27.47 61 THR B C 1
ATOM 3029 O O . THR B 1 97 ? 18.558 38.222 120.296 1.00 29.33 61 THR B O 1
ATOM 3033 N N . PRO B 1 98 ? 17.418 38.939 118.499 1.00 27.77 62 PRO B N 1
ATOM 3034 C CA . PRO B 1 98 ? 16.400 38.844 117.472 1.00 27.03 62 PRO B CA 1
ATOM 3035 C C . PRO B 1 98 ? 16.320 37.427 116.915 1.00 26.27 62 PRO B C 1
ATOM 3036 O O . PRO B 1 98 ? 17.319 36.724 116.848 1.00 24.48 62 PRO B O 1
ATOM 3040 N N . GLU B 1 99 ? 15.111 37.000 116.591 1.00 26.80 63 GLU B N 1
ATOM 3041 C CA . GLU B 1 99 ? 14.854 35.627 116.217 1.00 26.62 63 GLU B CA 1
ATOM 3042 C C . GLU B 1 99 ? 15.610 35.323 114.932 1.00 25.01 63 GLU B C 1
ATOM 3043 O O . GLU B 1 99 ? 15.692 36.162 114.026 1.00 21.19 63 GLU B O 1
ATOM 3049 N N . LEU B 1 100 ? 16.192 34.133 114.880 1.00 22.67 64 LEU B N 1
ATOM 3050 C CA . LEU B 1 100 ? 16.879 33.685 113.675 1.00 23.02 64 LEU B CA 1
ATOM 3051 C C . LEU B 1 100 ? 15.935 33.794 112.483 1.00 21.26 64 LEU B C 1
ATOM 3052 O O . LEU B 1 100 ? 14.787 33.357 112.553 1.00 20.32 64 LEU B O 1
ATOM 3057 N N . ILE B 1 101 ? 16.430 34.379 111.393 1.00 20.75 65 ILE B N 1
ATOM 3058 C CA . ILE B 1 101 ? 15.676 34.476 110.138 1.00 20.49 65 ILE B CA 1
ATOM 3059 C C . ILE B 1 101 ? 15.627 33.116 109.464 1.00 20.06 65 ILE B C 1
ATOM 3060 O O . ILE B 1 101 ? 16.627 32.421 109.377 1.00 21.86 65 ILE B O 1
ATOM 3065 N N . ILE B 1 102 ? 14.452 32.725 108.994 1.00 19.61 66 ILE B N 1
ATOM 3066 C CA . ILE B 1 102 ? 14.253 31.426 108.369 1.00 18.42 66 ILE B CA 1
ATOM 3067 C C . ILE B 1 102 ? 13.847 31.615 106.907 1.00 17.61 66 ILE B C 1
ATOM 3068 O O . ILE B 1 102 ? 12.861 32.309 106.617 1.00 16.17 66 ILE B O 1
ATOM 3073 N N . ALA B 1 103 ? 14.571 30.945 106.002 1.00 16.02 67 ALA B N 1
ATOM 3074 C CA . ALA B 1 103 ? 14.300 31.051 104.580 1.00 16.64 67 ALA B CA 1
ATOM 3075 C C . ALA B 1 103 ? 14.133 29.690 103.920 1.00 17.36 67 ALA B C 1
ATOM 3076 O O . ALA B 1 103 ? 14.476 28.648 104.510 1.00 17.71 67 ALA B O 1
ATOM 3078 N N . VAL B 1 104 ? 13.555 29.717 102.723 1.00 17.56 68 VAL B N 1
ATOM 3079 C CA . VAL B 1 104 ? 13.356 28.526 101.915 1.00 18.18 68 VAL B CA 1
ATOM 3080 C C . VAL B 1 104 ? 13.337 28.924 100.442 1.00 17.55 68 VAL B C 1
ATOM 3081 O O . VAL B 1 104 ? 13.040 30.072 100.101 1.00 17.73 68 VAL B O 1
ATOM 3085 N N . ASP B 1 105 ? 13.671 27.974 99.567 1.00 17.78 69 ASP B N 1
ATOM 3086 C CA . ASP B 1 105 ? 13.543 28.132 98.124 1.00 17.37 69 ASP B CA 1
ATOM 3087 C C . ASP B 1 105 ? 12.144 27.701 97.670 1.00 17.56 69 ASP B C 1
ATOM 3088 O O . ASP B 1 105 ? 11.937 26.541 97.278 1.00 17.85 69 ASP B O 1
ATOM 3093 N N . HIS B 1 106 ? 11.186 28.630 97.705 1.00 17.31 70 HIS B N 1
ATOM 3094 C CA . HIS B 1 106 ? 9.887 28.466 96.982 1.00 17.33 70 HIS B CA 1
ATOM 3095 C C . HIS B 1 106 ? 9.828 29.442 95.821 1.00 16.43 70 HIS B C 1
ATOM 3096 O O . HIS B 1 106 ? 9.486 30.607 96.006 1.00 17.35 70 HIS B O 1
ATOM 3103 N N . GLU B 1 107 ? 10.198 28.958 94.646 1.00 15.86 71 GLU B N 1
ATOM 3104 C CA . GLU B 1 107 ? 10.053 29.690 93.408 1.00 17.17 71 GLU B CA 1
ATOM 3105 C C . GLU B 1 107 ? 8.767 29.337 92.693 1.00 17.37 71 GLU B C 1
ATOM 3106 O O . GLU B 1 107 ? 8.030 30.220 92.223 1.00 20.75 71 GLU B O 1
ATOM 3112 N N . GLY B 1 108 ? 8.532 28.039 92.575 1.00 17.63 72 GLY B N 1
ATOM 3113 C CA . GLY B 1 108 ? 7.469 27.527 91.742 1.00 17.05 72 GLY B CA 1
ATOM 3114 C C . GLY B 1 108 ? 7.975 26.415 90.842 1.00 17.20 72 GLY B C 1
ATOM 3115 O O . GLY B 1 108 ? 9.165 26.315 90.549 1.00 17.56 72 GLY B O 1
ATOM 3116 N N . GLY B 1 109 ? 7.058 25.609 90.345 1.00 17.08 73 GLY B N 1
ATOM 3117 C CA . GLY B 1 109 ? 7.403 24.591 89.368 1.00 17.60 73 GLY B CA 1
ATOM 3118 C C . GLY B 1 109 ? 8.351 23.615 90.043 1.00 18.23 73 GLY B C 1
ATOM 3119 O O . GLY B 1 109 ? 8.026 23.070 91.101 1.00 20.27 73 GLY B O 1
ATOM 3120 N N . ARG B 1 110 ? 9.524 23.406 89.450 1.00 19.30 74 ARG B N 1
ATOM 3121 C CA . ARG B 1 110 ? 10.461 22.368 89.952 1.00 19.68 74 ARG B CA 1
ATOM 3122 C C . ARG B 1 110 ? 11.345 22.840 91.093 1.00 20.45 74 ARG B C 1
ATOM 3123 O O . ARG B 1 110 ? 12.175 22.070 91.586 1.00 21.94 74 ARG B O 1
ATOM 3131 N N . VAL B 1 111 ? 11.087 24.057 91.587 1.00 19.52 75 VAL B N 1
ATOM 3132 C CA . VAL B 1 111 ? 11.743 24.542 92.790 1.00 17.75 75 VAL B CA 1
ATOM 3133 C C . VAL B 1 111 ? 10.689 24.962 93.823 1.00 18.56 75 VAL B C 1
ATOM 3134 O O . VAL B 1 111 ? 10.244 26.111 93.873 1.00 17.93 75 VAL B O 1
ATOM 3138 N N . GLN B 1 112 ? 10.247 23.979 94.596 1.00 17.59 76 GLN B N 1
ATOM 3139 C CA . GLN B 1 112 ? 9.309 24.173 95.667 1.00 16.76 76 GLN B CA 1
ATOM 3140 C C . GLN B 1 112 ? 9.576 23.051 96.684 1.00 16.23 76 GLN B C 1
ATOM 3141 O O . GLN B 1 112 ? 9.199 21.908 96.457 1.00 15.33 76 GLN B O 1
ATOM 3147 N N . ARG B 1 113 ? 10.214 23.394 97.800 1.00 15.50 77 ARG B N 1
ATOM 3148 C CA . ARG B 1 113 ? 10.595 22.405 98.807 1.00 16.67 77 ARG B CA 1
ATOM 3149 C C . ARG B 1 113 ? 9.421 21.672 99.450 1.00 16.44 77 ARG B C 1
ATOM 3150 O O . ARG B 1 113 ? 9.462 20.448 99.618 1.00 16.89 77 ARG B O 1
ATOM 3158 N N . PHE B 1 114 ? 8.393 22.425 99.812 1.00 16.47 78 PHE B N 1
ATOM 3159 C CA . PHE B 1 114 ? 7.281 21.932 100.618 1.00 16.52 78 PHE B CA 1
ATOM 3160 C C . PHE B 1 114 ? 6.068 21.743 99.739 1.00 17.08 78 PHE B C 1
ATOM 3161 O O . PHE B 1 114 ? 5.496 22.706 99.245 1.00 17.67 78 PHE B O 1
ATOM 3169 N N . ILE B 1 115 ? 5.650 20.495 99.573 1.00 19.00 79 ILE B N 1
ATOM 3170 C CA . ILE B 1 115 ? 4.592 20.160 98.645 1.00 20.78 79 ILE B CA 1
ATOM 3171 C C . ILE B 1 115 ? 3.262 19.900 99.370 1.00 22.96 79 ILE B C 1
ATOM 3172 O O . ILE B 1 115 ? 2.275 20.614 99.152 1.00 24.03 79 ILE B O 1
ATOM 3177 N N . GLU B 1 116 ? 3.228 18.888 100.225 1.00 23.94 80 GLU B N 1
ATOM 3178 C CA . GLU B 1 116 ? 1.977 18.446 100.840 1.00 25.76 80 GLU B CA 1
ATOM 3179 C C . GLU B 1 116 ? 1.397 19.519 101.747 1.00 23.47 80 GLU B C 1
ATOM 3180 O O . GLU B 1 116 ? 2.063 20.001 102.657 1.00 25.13 80 GLU B O 1
ATOM 3186 N N . GLY B 1 117 ? 0.141 19.880 101.508 1.00 22.62 81 GLY B N 1
ATOM 3187 C CA . GLY B 1 117 ? -0.546 20.895 102.305 1.00 21.31 81 GLY B CA 1
ATOM 3188 C C . GLY B 1 117 ? -0.369 22.305 101.772 1.00 21.03 81 GLY B C 1
ATOM 3189 O O . GLY B 1 117 ? -0.935 23.248 102.315 1.00 19.95 81 GLY B O 1
ATOM 3190 N N . PHE B 1 118 ? 0.436 22.457 100.717 1.00 20.08 82 PHE B N 1
ATOM 3191 C CA . PHE B 1 118 ? 0.672 23.763 100.114 1.00 18.25 82 PHE B CA 1
ATOM 3192 C C . PHE B 1 118 ? 0.002 23.765 98.763 1.00 17.54 82 PHE B C 1
ATOM 3193 O O . PHE B 1 118 ? -0.162 22.713 98.152 1.00 17.25 82 PHE B O 1
ATOM 3201 N N . THR B 1 119 ? -0.386 24.952 98.293 1.00 17.24 83 THR B N 1
ATOM 3202 C CA . THR B 1 119 ? -0.797 25.096 96.912 1.00 18.11 83 THR B CA 1
ATOM 3203 C C . THR B 1 119 ? 0.430 24.809 96.056 1.00 18.28 83 THR B C 1
ATOM 3204 O O . THR B 1 119 ? 1.511 25.291 96.363 1.00 18.57 83 THR B O 1
ATOM 3208 N N . ARG B 1 120 ? 0.283 23.964 95.042 1.00 19.48 84 ARG B N 1
ATOM 3209 C CA . ARG B 1 120 ? 1.350 23.710 94.101 1.00 20.72 84 ARG B CA 1
ATOM 3210 C C . ARG B 1 120 ? 1.533 24.963 93.239 1.00 20.23 84 ARG B C 1
ATOM 3211 O O . ARG B 1 120 ? 0.590 25.456 92.635 1.00 20.98 84 ARG B O 1
ATOM 3219 N N . LEU B 1 121 ? 2.752 2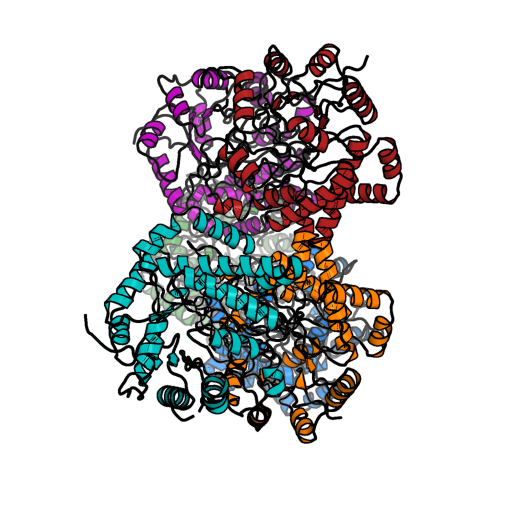5.466 93.177 1.00 20.09 85 LEU B N 1
ATOM 3220 C CA . LEU B 1 121 ? 3.037 26.699 92.468 1.00 19.12 85 LEU B CA 1
ATOM 3221 C C . LEU B 1 121 ? 3.461 26.434 91.042 1.00 20.36 85 LEU B C 1
ATOM 3222 O O . LEU B 1 121 ? 4.222 25.491 90.776 1.00 19.46 85 LEU B O 1
ATOM 3227 N N . PRO B 1 122 ? 2.990 27.269 90.102 1.00 20.75 86 PRO B N 1
ATOM 3228 C CA . PRO B 1 122 ? 3.463 27.151 88.735 1.00 19.82 86 PRO B CA 1
ATOM 3229 C C . PRO B 1 122 ? 4.890 27.617 88.589 1.00 19.24 86 PRO B C 1
ATOM 3230 O O . PRO B 1 122 ? 5.354 28.447 89.375 1.00 17.54 86 PRO B O 1
ATOM 3234 N N . ALA B 1 123 ? 5.555 27.131 87.541 1.00 19.38 87 ALA B N 1
ATOM 3235 C CA . ALA B 1 123 ? 6.840 27.688 87.146 1.00 18.03 87 ALA B CA 1
ATOM 3236 C C . ALA B 1 123 ? 6.629 29.158 86.696 1.00 18.37 87 ALA B C 1
ATOM 3237 O O . ALA B 1 123 ? 5.581 29.529 86.153 1.00 18.63 87 ALA B O 1
ATOM 3239 N N . MET B 1 124 ? 7.604 30.012 86.951 1.00 17.88 88 MET B N 1
ATOM 3240 C CA . MET B 1 124 ? 7.469 31.422 86.595 1.00 18.65 88 MET B CA 1
ATOM 3241 C C . MET B 1 124 ? 7.234 31.674 85.110 1.00 18.10 88 MET B C 1
ATOM 3242 O O . MET B 1 124 ? 6.665 32.708 84.744 1.00 19.01 88 MET B O 1
ATOM 3247 N N . ASN B 1 125 ? 7.680 30.788 84.228 1.00 17.98 89 ASN B N 1
ATOM 3248 C CA . ASN B 1 125 ? 7.484 31.058 82.817 1.00 17.96 89 ASN B CA 1
ATOM 3249 C C . ASN B 1 125 ? 6.010 31.009 82.415 1.00 17.91 89 ASN B C 1
ATOM 3250 O O . ASN B 1 125 ? 5.620 31.561 81.399 1.00 16.83 89 ASN B O 1
ATOM 3255 N N . VAL B 1 126 ? 5.212 30.341 83.224 1.00 17.99 90 VAL B N 1
ATOM 3256 C CA . VAL B 1 126 ? 3.794 30.328 83.017 1.00 17.67 90 VAL B CA 1
ATOM 3257 C C . VAL B 1 126 ? 3.238 31.759 83.068 1.00 19.55 90 VAL B C 1
ATOM 3258 O O . VAL B 1 126 ? 2.345 32.105 82.284 1.00 20.43 90 VAL B O 1
ATOM 3262 N N . LEU B 1 127 ? 3.784 32.597 83.951 1.00 18.36 91 LEU B N 1
ATOM 3263 C CA . LEU B 1 127 ? 3.361 33.997 84.034 1.00 19.31 91 LEU B CA 1
ATOM 3264 C C . LEU B 1 127 ? 3.752 34.797 82.809 1.00 20.11 91 LEU B C 1
ATOM 3265 O O . LEU B 1 127 ? 2.992 35.648 82.337 1.00 21.72 91 LEU B O 1
ATOM 3270 N N . GLY B 1 128 ? 4.913 34.498 82.254 1.00 19.69 92 GLY B N 1
ATOM 3271 C CA . GLY B 1 128 ? 5.322 35.107 81.012 1.00 19.94 92 GLY B CA 1
ATOM 3272 C C . GLY B 1 128 ? 4.484 34.660 79.819 1.00 20.62 92 GLY B C 1
ATOM 3273 O O . GLY B 1 128 ? 4.345 35.408 78.837 1.00 19.63 92 GLY B O 1
ATOM 3274 N N . GLN B 1 129 ? 3.954 33.443 79.879 1.00 19.85 93 GLN B N 1
ATOM 3275 C CA . GLN B 1 129 ? 3.081 32.972 78.823 1.00 21.87 93 GLN B CA 1
ATOM 3276 C C . GLN B 1 129 ? 1.719 33.692 78.866 1.00 22.00 93 GLN B C 1
ATOM 3277 O O . GLN B 1 129 ? 1.138 34.005 77.822 1.00 23.17 93 GLN B O 1
ATOM 3283 N N . ILE B 1 130 ? 1.238 33.975 80.064 1.00 20.85 94 ILE B N 1
ATOM 3284 C CA . ILE B 1 130 ? 0.054 34.812 80.231 1.00 22.76 94 ILE B CA 1
ATOM 3285 C C . ILE B 1 130 ? 0.293 36.221 79.703 1.00 23.72 94 ILE B C 1
ATOM 3286 O O . ILE B 1 130 ? -0.568 36.802 79.039 1.00 26.12 94 ILE B O 1
ATOM 3291 N N . TRP B 1 131 ? 1.477 36.761 79.949 1.00 24.35 95 TRP B N 1
ATOM 3292 C CA . TRP B 1 131 ? 1.838 38.072 79.421 1.00 23.04 95 TRP B CA 1
ATOM 3293 C C . TRP B 1 131 ? 1.687 38.082 77.892 1.00 24.62 95 TRP B C 1
ATOM 3294 O O . TRP B 1 131 ? 1.094 39.009 77.321 1.00 25.29 95 TRP B O 1
ATOM 3305 N N . ASP B 1 132 ? 2.260 37.077 77.231 1.00 24.92 96 ASP B N 1
ATOM 3306 C CA . ASP B 1 132 ? 2.238 37.017 75.780 1.00 24.80 96 ASP B CA 1
ATOM 3307 C C . ASP B 1 132 ? 0.825 36.853 75.255 1.00 25.18 96 ASP B C 1
ATOM 3308 O O . ASP B 1 132 ? 0.495 37.413 74.231 1.00 25.47 96 ASP B O 1
ATOM 3313 N N . LYS B 1 133 ? 0.013 36.056 75.942 1.00 25.96 97 LYS B N 1
ATOM 3314 C CA . LYS B 1 133 ? -1.274 35.640 75.425 1.00 28.65 97 LYS B CA 1
ATOM 3315 C C . LYS B 1 133 ? -2.408 36.591 75.811 1.00 29.62 97 LYS B C 1
ATOM 3316 O O . LYS B 1 133 ? -3.213 36.952 74.963 1.00 29.01 97 LYS B O 1
ATOM 3322 N N . ASP B 1 134 ? -2.491 36.944 77.092 1.00 27.38 98 ASP B N 1
ATOM 3323 C CA . ASP B 1 134 ? -3.577 37.775 77.613 1.00 28.52 98 ASP B CA 1
ATOM 3324 C C . ASP B 1 134 ? -3.162 39.192 77.964 1.00 28.39 98 ASP B C 1
ATOM 3325 O O . ASP B 1 134 ? -3.985 39.955 78.418 1.00 28.22 98 ASP B O 1
ATOM 3330 N N . GLY B 1 135 ? -1.887 39.520 77.805 1.00 27.24 99 GLY B N 1
ATOM 3331 C CA . GLY B 1 135 ? -1.417 40.863 78.066 1.00 28.86 99 GLY B CA 1
ATOM 3332 C C . GLY B 1 135 ? -0.920 41.160 79.475 1.00 28.78 99 GLY B C 1
ATOM 3333 O O . GLY B 1 135 ? -1.077 40.350 80.390 1.00 29.90 99 GLY B O 1
ATOM 3334 N N . ALA B 1 136 ? -0.278 42.313 79.610 1.00 23.79 100 ALA B N 1
ATOM 3335 C CA . ALA B 1 136 ? 0.505 42.641 80.787 1.00 26.36 100 ALA B CA 1
ATOM 3336 C C . ALA B 1 136 ? -0.334 42.752 82.035 1.00 26.46 100 ALA B C 1
ATOM 3337 O O . ALA B 1 136 ? 0.068 42.285 83.089 1.00 25.64 100 ALA B O 1
ATOM 3339 N N . SER B 1 137 ? -1.526 43.301 81.884 1.00 25.36 101 SER B N 1
ATOM 3340 C CA . SER B 1 137 ? -2.380 43.531 83.003 1.00 26.66 101 SER B CA 1
ATOM 3341 C C . SER B 1 137 ? -2.891 42.228 83.646 1.00 24.93 101 SER B C 1
ATOM 3342 O O . SER B 1 137 ? -2.830 42.067 84.846 1.00 23.51 101 SER B O 1
ATOM 3345 N N . ALA B 1 138 ? -3.293 41.270 82.822 1.00 23.63 102 ALA B N 1
ATOM 3346 C CA . ALA B 1 138 ? -3.675 39.955 83.304 1.00 23.35 102 ALA B CA 1
ATOM 3347 C C . ALA B 1 138 ? -2.485 39.229 83.962 1.00 21.76 102 ALA B C 1
ATOM 3348 O O . ALA B 1 138 ? -2.640 38.518 84.950 1.00 21.82 102 ALA B O 1
ATOM 3350 N N . ALA B 1 139 ? -1.316 39.358 83.364 1.00 21.90 103 ALA B N 1
ATOM 3351 C CA . ALA B 1 139 ? -0.127 38.654 83.833 1.00 22.50 103 ALA B CA 1
ATOM 3352 C C . ALA B 1 139 ? 0.341 39.206 85.164 1.00 23.22 103 ALA B C 1
ATOM 3353 O O . ALA B 1 139 ? 0.677 38.427 86.063 1.00 23.84 103 ALA B O 1
ATOM 3355 N N . GLU B 1 140 ? 0.371 40.541 85.293 1.00 22.56 104 GLU B N 1
ATOM 3356 C CA . GLU B 1 140 ? 0.731 41.175 86.556 1.00 23.30 104 GLU B CA 1
ATOM 3357 C C . GLU B 1 140 ? -0.235 40.795 87.673 1.00 23.31 104 GLU B C 1
ATOM 3358 O O . GLU B 1 140 ? 0.191 40.469 88.775 1.00 22.45 104 GLU B O 1
ATOM 3364 N N . THR B 1 141 ? -1.516 40.758 87.363 1.00 22.70 105 THR B N 1
ATOM 3365 C CA . THR B 1 141 ? -2.522 40.322 88.320 1.00 23.23 105 THR B CA 1
ATOM 3366 C C . THR B 1 141 ? -2.275 38.877 88.733 1.00 21.37 105 THR B C 1
ATOM 3367 O O . THR B 1 141 ? -2.343 38.537 89.902 1.00 21.09 105 THR B O 1
ATOM 3371 N N . ALA B 1 142 ? -1.974 38.012 87.770 1.00 21.19 106 ALA B N 1
ATOM 3372 C CA . ALA B 1 142 ? -1.696 36.599 88.064 1.00 19.36 106 ALA B CA 1
ATOM 3373 C C . ALA B 1 142 ? -0.431 36.492 88.935 1.00 19.52 106 ALA B C 1
ATOM 3374 O O . ALA B 1 142 ? -0.406 35.741 89.910 1.00 20.31 106 ALA B O 1
ATOM 3376 N N . ALA B 1 143 ? 0.610 37.243 88.587 1.00 18.42 107 ALA B N 1
ATOM 3377 C CA . ALA B 1 143 ? 1.870 37.229 89.342 1.00 18.90 107 ALA B CA 1
ATOM 3378 C C . ALA B 1 143 ? 1.652 37.664 90.784 1.00 18.96 107 ALA B C 1
ATOM 3379 O O . ALA B 1 143 ? 2.181 37.041 91.706 1.00 19.19 107 ALA B O 1
ATOM 3381 N N . GLY B 1 144 ? 0.842 38.702 90.977 1.00 20.53 108 GLY B N 1
ATOM 3382 C CA . GLY B 1 144 ? 0.516 39.186 92.310 1.00 20.27 108 GLY B CA 1
ATOM 3383 C C . GLY B 1 144 ? -0.135 38.108 93.149 1.00 21.01 108 GLY B C 1
ATOM 3384 O O . GLY B 1 144 ? 0.190 37.936 94.310 1.00 19.22 108 GLY B O 1
ATOM 3385 N N . GLN B 1 145 ? -1.035 37.356 92.536 1.00 22.24 109 GLN B N 1
ATOM 3386 C CA . GLN B 1 145 ? -1.695 36.266 93.225 1.00 23.57 109 GLN B CA 1
ATOM 3387 C C . GLN B 1 145 ? -0.741 35.132 93.544 1.00 21.61 109 GLN B C 1
ATOM 3388 O O . GLN B 1 145 ? -0.832 34.552 94.603 1.00 22.32 109 GLN B O 1
ATOM 3394 N N . VAL B 1 146 ? 0.125 34.771 92.610 1.00 19.33 110 VAL B N 1
ATOM 3395 C CA . VAL B 1 146 ? 1.113 33.720 92.880 1.00 20.17 110 VAL B CA 1
ATOM 3396 C C . VAL B 1 146 ? 1.986 34.136 94.056 1.00 19.52 110 VAL B C 1
ATOM 3397 O O . VAL B 1 146 ? 2.145 33.384 95.016 1.00 19.68 110 VAL B O 1
ATOM 3401 N N . GLY B 1 147 ? 2.469 35.373 94.037 1.00 20.07 111 GLY B N 1
ATOM 3402 C CA . GLY B 1 147 ? 3.278 35.890 95.152 1.00 19.68 111 GLY B CA 1
ATOM 3403 C C . GLY B 1 147 ? 2.559 35.862 96.480 1.00 21.01 111 GLY B C 1
ATOM 3404 O O . GLY B 1 147 ? 3.105 35.446 97.517 1.00 21.46 111 GLY B O 1
ATOM 3405 N N . ARG B 1 148 ? 1.320 36.308 96.464 1.00 20.65 112 ARG B N 1
ATOM 3406 C CA . ARG B 1 148 ? 0.508 36.327 97.673 1.00 20.23 112 ARG B CA 1
ATOM 3407 C C . ARG B 1 148 ? 0.284 34.930 98.253 1.00 18.13 112 ARG B C 1
ATOM 3408 O O . ARG B 1 148 ? 0.425 34.723 99.448 1.00 18.69 112 ARG B O 1
ATOM 3416 N N . VAL B 1 149 ? -0.090 33.987 97.408 1.00 16.63 113 VAL B N 1
ATOM 3417 C CA . VAL B 1 149 ? -0.330 32.620 97.867 1.00 16.54 113 VAL B CA 1
ATOM 3418 C C . VAL B 1 149 ? 0.969 31.991 98.383 1.00 16.34 113 VAL B C 1
ATOM 3419 O O . VAL B 1 149 ? 1.010 31.429 99.459 1.00 16.12 113 VAL B O 1
ATOM 3423 N N . LEU B 1 150 ? 2.017 32.104 97.587 1.00 17.10 114 LEU B N 1
ATOM 3424 C CA . LEU B 1 150 ? 3.341 31.577 97.931 1.00 17.14 114 LEU B CA 1
ATOM 3425 C C . LEU B 1 150 ? 3.766 32.045 99.311 1.00 16.50 114 LEU B C 1
ATOM 3426 O O . LEU B 1 150 ? 4.062 31.229 100.182 1.00 15.53 114 LEU B O 1
ATOM 3431 N N . ALA B 1 151 ? 3.758 33.363 99.509 1.00 15.48 115 ALA B N 1
ATOM 3432 C CA . ALA B 1 151 ? 4.241 33.955 100.747 1.00 15.79 115 ALA B CA 1
ATOM 3433 C C . ALA B 1 151 ? 3.321 33.674 101.938 1.00 16.86 115 ALA B C 1
ATOM 3434 O O . ALA B 1 151 ? 3.787 33.286 103.008 1.00 17.10 115 ALA B O 1
ATOM 3436 N N . THR B 1 152 ? 2.012 33.826 101.739 1.00 16.36 116 THR B N 1
ATOM 3437 C CA . THR B 1 152 ? 1.053 33.699 102.835 1.00 16.03 116 THR B CA 1
ATOM 3438 C C . THR B 1 152 ? 1.087 32.307 103.423 1.00 15.93 116 THR B C 1
ATOM 3439 O O . THR B 1 152 ? 1.106 32.170 104.649 1.00 17.19 116 THR B O 1
ATOM 3443 N N . GLU B 1 153 ? 1.115 31.284 102.584 1.00 16.32 117 GLU B N 1
ATOM 3444 C CA . GLU B 1 153 ? 1.129 29.910 103.082 1.00 17.14 117 GLU B CA 1
ATOM 3445 C C . GLU B 1 153 ? 2.404 29.612 103.853 1.00 16.74 117 GLU B C 1
ATOM 3446 O O . GLU B 1 153 ? 2.364 28.906 104.870 1.00 16.70 117 GLU B O 1
ATOM 3452 N N . LEU B 1 154 ? 3.527 30.186 103.418 1.00 16.68 118 LEU B N 1
ATOM 3453 C CA . LEU B 1 154 ? 4.794 30.014 104.138 1.00 17.15 118 LEU B CA 1
ATOM 3454 C C . LEU B 1 154 ? 4.792 30.823 105.426 1.00 18.07 118 LEU B C 1
ATOM 3455 O O . LEU B 1 154 ? 5.274 30.357 106.450 1.00 18.59 118 LEU B O 1
ATOM 3460 N N . SER B 1 155 ? 4.244 32.032 105.382 1.00 19.65 119 SER B N 1
ATOM 3461 C CA . SER B 1 155 ? 4.166 32.883 106.572 1.00 20.17 119 SER B CA 1
ATOM 3462 C C . SER B 1 155 ? 3.388 32.190 107.694 1.00 20.30 119 SER B C 1
ATOM 3463 O O . SER B 1 155 ? 3.711 32.359 108.865 1.00 21.79 119 SER B O 1
ATOM 3466 N N . ALA B 1 156 ? 2.345 31.466 107.338 1.00 20.69 120 ALA B N 1
ATOM 3467 C CA . ALA B 1 156 ? 1.520 30.768 108.310 1.00 21.98 120 ALA B CA 1
ATOM 3468 C C . ALA B 1 156 ? 2.326 29.698 109.031 1.00 23.35 120 ALA B C 1
ATOM 3469 O O . ALA B 1 156 ? 1.912 29.274 110.107 1.00 22.01 120 ALA B O 1
ATOM 3471 N N . CYS B 1 157 ? 3.458 29.273 108.449 1.00 22.38 121 CYS B N 1
ATOM 3472 C CA . CYS B 1 157 ? 4.272 28.242 109.049 1.00 22.69 121 CYS B CA 1
ATOM 3473 C C . CYS B 1 157 ? 5.492 28.793 109.775 1.00 22.02 121 CYS B C 1
ATOM 3474 O O . CYS B 1 157 ? 6.313 28.029 110.241 1.00 24.32 121 CYS B O 1
ATOM 3477 N N . GLY B 1 158 ? 5.622 30.110 109.859 1.00 20.70 122 GLY B N 1
ATOM 3478 C CA . GLY B 1 158 ? 6.728 30.749 110.580 1.00 20.49 122 GLY B CA 1
ATOM 3479 C C . GLY B 1 158 ? 7.994 31.013 109.752 1.00 20.40 122 GLY B C 1
ATOM 3480 O O . GLY B 1 158 ? 9.044 31.287 110.308 1.00 20.51 122 GLY B O 1
ATOM 3481 N N . ILE B 1 159 ? 7.868 30.969 108.431 1.00 20.28 123 ILE B N 1
ATOM 3482 C CA . ILE B 1 159 ? 8.972 31.236 107.515 1.00 19.60 123 ILE B CA 1
ATOM 3483 C C . ILE B 1 159 ? 9.046 32.739 107.299 1.00 19.66 123 ILE B C 1
ATOM 3484 O O . ILE B 1 159 ? 8.006 33.385 107.217 1.00 19.49 123 ILE B O 1
ATOM 3489 N N . ASP B 1 160 ? 10.246 33.302 107.184 1.00 18.58 124 ASP B N 1
ATOM 3490 C CA . ASP B 1 160 ? 10.374 34.749 106.956 1.00 20.69 124 ASP B CA 1
ATOM 3491 C C . ASP B 1 160 ? 10.381 35.141 105.493 1.00 19.99 124 ASP B C 1
ATOM 3492 O O . ASP B 1 160 ? 9.738 36.104 105.135 1.00 19.41 124 ASP B O 1
ATOM 3497 N N . LEU B 1 161 ? 11.061 34.344 104.668 1.00 21.06 125 LEU B N 1
ATOM 3498 C CA . LEU B 1 161 ? 11.415 34.721 103.313 1.00 21.54 125 LEU B CA 1
ATOM 3499 C C . LEU B 1 161 ? 11.540 33.506 102.398 1.00 19.89 125 LEU B C 1
ATOM 3500 O O . LEU B 1 161 ? 12.067 32.472 102.814 1.00 18.70 125 LEU B O 1
ATOM 3505 N N . SER B 1 162 ? 11.036 33.628 101.169 1.00 17.14 126 SER B N 1
ATOM 3506 C CA . SER B 1 162 ? 11.383 32.696 100.095 1.00 16.68 126 SER B CA 1
ATOM 3507 C C . SER B 1 162 ? 12.437 33.322 99.176 1.00 16.53 126 SER B C 1
ATOM 3508 O O . SER B 1 162 ? 12.379 34.521 98.902 1.00 16.25 126 SER B O 1
ATOM 3511 N N . PHE B 1 163 ? 13.405 32.529 98.753 1.00 16.47 127 PHE B N 1
ATOM 3512 C CA . PHE B 1 163 ? 14.445 33.003 97.848 1.00 17.86 127 PHE B CA 1
ATOM 3513 C C . PHE B 1 163 ? 13.900 33.079 96.423 1.00 17.30 127 PHE B C 1
ATOM 3514 O O . PHE B 1 163 ? 14.090 32.176 95.614 1.00 17.06 127 PHE B O 1
ATOM 3522 N N . THR B 1 164 ? 13.165 34.158 96.155 1.00 16.69 128 THR B N 1
ATOM 3523 C CA . THR B 1 164 ? 12.475 34.353 94.878 1.00 15.61 128 THR B CA 1
ATOM 3524 C C . THR B 1 164 ? 12.218 35.865 94.766 1.00 15.71 128 THR B C 1
ATOM 3525 O O . THR B 1 164 ? 12.104 36.543 95.798 1.00 15.20 128 THR B O 1
ATOM 3529 N N . PRO B 1 165 ? 12.145 36.410 93.541 1.00 15.57 129 PRO B N 1
ATOM 3530 C CA . PRO B 1 165 ? 12.144 35.763 92.251 1.00 15.80 129 PRO B CA 1
ATOM 3531 C C . PRO B 1 165 ? 13.449 35.658 91.486 1.00 16.33 129 PRO B C 1
ATOM 3532 O O . PRO B 1 165 ? 14.370 36.470 91.650 1.00 16.04 129 PRO B O 1
ATOM 3536 N N . VAL B 1 166 ? 13.453 34.700 90.561 1.00 16.17 130 VAL B N 1
ATOM 3537 C CA . VAL B 1 166 ? 14.431 34.637 89.490 1.00 15.55 130 VAL B CA 1
ATOM 3538 C C . VAL B 1 166 ? 14.199 35.807 88.530 1.00 15.48 130 VAL B C 1
ATOM 3539 O O . VAL B 1 166 ? 13.108 35.971 88.007 1.00 15.99 130 VAL B O 1
ATOM 3543 N N . LEU B 1 167 ? 15.250 36.573 88.291 1.00 15.83 131 LEU B N 1
ATOM 3544 C CA . LEU B 1 167 ? 15.249 37.710 87.387 1.00 16.36 131 LEU B CA 1
ATOM 3545 C C . LEU B 1 167 ? 16.105 37.453 86.147 1.00 16.45 131 LEU B C 1
ATOM 3546 O O . LEU B 1 167 ? 16.245 38.316 85.280 1.00 15.76 131 LEU B O 1
ATOM 3551 N N . ASP B 1 168 ? 16.648 36.249 86.051 1.00 15.70 132 ASP B N 1
ATOM 3552 C CA . ASP B 1 168 ? 17.376 35.827 84.871 1.00 15.84 132 ASP B CA 1
ATOM 3553 C C . ASP B 1 168 ? 16.469 35.874 83.645 1.00 15.87 132 ASP B C 1
ATOM 3554 O O . ASP B 1 168 ? 15.272 35.564 83.746 1.00 16.83 132 ASP B O 1
ATOM 3559 N N . LEU B 1 169 ? 17.025 36.262 82.501 1.00 15.37 133 LEU B N 1
ATOM 3560 C CA . LEU B 1 169 ? 16.259 36.330 81.271 1.00 16.79 133 LEU B CA 1
ATOM 3561 C C . LEU B 1 169 ? 16.331 35.006 80.540 1.00 16.96 133 LEU B C 1
ATOM 3562 O O . LEU B 1 169 ? 17.376 34.348 80.510 1.00 16.32 133 LEU B O 1
ATOM 3567 N N . ASP B 1 170 ? 15.225 34.611 79.919 1.00 19.11 134 ASP B N 1
ATOM 3568 C CA . ASP B 1 170 ? 15.207 33.393 79.139 1.00 18.35 134 ASP B CA 1
ATOM 3569 C C . ASP B 1 170 ? 15.779 33.629 77.749 1.00 19.42 134 ASP B C 1
ATOM 3570 O O . ASP B 1 170 ? 15.047 33.834 76.797 1.00 19.48 134 ASP B O 1
ATOM 3575 N N . TRP B 1 171 ? 17.102 33.589 77.648 1.00 19.38 135 TRP B N 1
ATOM 3576 C CA . TRP B 1 171 ? 17.769 33.681 76.361 1.00 20.44 135 TRP B CA 1
ATOM 3577 C C . TRP B 1 171 ? 17.682 32.361 75.571 1.00 22.07 135 TRP B C 1
ATOM 3578 O O . TRP B 1 171 ? 18.106 32.316 74.426 1.00 25.68 135 TRP B O 1
ATOM 3589 N N . GLY B 1 172 ? 17.115 31.300 76.149 1.00 21.09 136 GLY B N 1
ATOM 3590 C CA . GLY B 1 172 ? 17.038 30.007 75.460 1.00 20.24 136 GLY B CA 1
ATOM 3591 C C . GLY B 1 172 ? 18.366 29.247 75.481 1.00 19.84 136 GLY B C 1
ATOM 3592 O O . GLY B 1 172 ? 18.547 28.293 74.729 1.00 19.70 136 GLY B O 1
ATOM 3593 N N . ASN B 1 173 ? 19.245 29.591 76.419 1.00 18.84 137 ASN B N 1
ATOM 3594 C CA . ASN B 1 173 ? 20.540 28.965 76.539 1.00 18.06 137 ASN B CA 1
ATOM 3595 C C . ASN B 1 173 ? 20.778 28.095 77.787 1.00 18.70 137 ASN B C 1
ATOM 3596 O O . ASN B 1 173 ? 21.580 27.174 77.726 1.00 17.80 137 ASN B O 1
ATOM 3601 N N . CYS B 1 174 ? 20.087 28.379 78.894 1.00 17.79 138 CYS B N 1
ATOM 3602 C CA . CYS B 1 174 ? 20.447 27.843 80.209 1.00 19.07 138 CYS B CA 1
ATOM 3603 C C . CYS B 1 174 ? 19.389 26.901 80.783 1.00 19.16 138 CYS B C 1
ATOM 3604 O O . CYS B 1 174 ? 18.349 27.350 81.296 1.00 16.92 138 CYS B O 1
ATOM 3607 N N . ALA B 1 175 ? 19.670 25.603 80.713 1.00 18.07 139 ALA B N 1
ATOM 3608 C CA . ALA B 1 175 ? 18.699 24.599 81.133 1.00 19.08 139 ALA B CA 1
ATOM 3609 C C . ALA B 1 175 ? 18.418 24.651 82.621 1.00 19.02 139 ALA B C 1
ATOM 3610 O O . ALA B 1 175 ? 17.301 24.436 83.054 1.00 21.26 139 ALA B O 1
ATOM 3612 N N . VAL B 1 176 ? 19.438 24.893 83.425 1.00 19.00 140 VAL B N 1
ATOM 3613 C CA . VAL B 1 176 ? 19.238 24.880 84.864 1.00 19.53 140 VAL B CA 1
ATOM 3614 C C . VAL B 1 176 ? 18.279 25.984 85.334 1.00 17.83 140 VAL B C 1
ATOM 3615 O O . VAL B 1 176 ? 17.643 25.848 86.367 1.00 16.68 140 VAL B O 1
ATOM 3619 N N . ILE B 1 177 ? 18.237 27.095 84.594 1.00 17.20 141 ILE B N 1
ATOM 3620 C CA . ILE B 1 177 ? 17.252 28.131 84.834 1.00 16.49 141 ILE B CA 1
ATOM 3621 C C . ILE B 1 177 ? 15.979 27.643 84.168 1.00 17.38 141 ILE B C 1
ATOM 3622 O O . ILE B 1 177 ? 14.986 27.446 84.841 1.00 17.45 141 ILE B O 1
ATOM 3627 N N . GLY B 1 178 ? 16.025 27.445 82.862 1.00 17.70 142 GLY B N 1
ATOM 3628 C CA . GLY B 1 178 ? 14.906 26.890 82.116 1.00 18.43 142 GLY B CA 1
ATOM 3629 C C . GLY B 1 178 ? 13.598 27.615 82.283 1.00 18.61 142 GLY B C 1
ATOM 3630 O O . GLY B 1 178 ? 13.532 28.824 82.103 1.00 19.16 142 GLY B O 1
ATOM 3631 N N . ASN B 1 179 ? 12.577 26.893 82.733 1.00 17.06 143 ASN B N 1
ATOM 3632 C CA . ASN B 1 179 ? 11.300 27.522 82.968 1.00 17.07 143 ASN B CA 1
ATOM 3633 C C . ASN B 1 179 ? 11.208 28.302 84.294 1.00 16.31 143 ASN B C 1
ATOM 3634 O O . ASN B 1 179 ? 10.175 28.879 84.606 1.00 14.93 143 ASN B O 1
ATOM 3639 N N . ARG B 1 180 ? 12.303 28.401 85.048 1.00 15.60 144 ARG B N 1
ATOM 3640 C CA . ARG B 1 180 ? 12.342 29.246 86.227 1.00 15.67 144 ARG B CA 1
ATOM 3641 C C . ARG B 1 180 ? 12.360 30.738 85.914 1.00 16.07 144 ARG B C 1
ATOM 3642 O O . ARG B 1 180 ? 12.132 31.567 86.803 1.00 15.19 144 ARG B O 1
ATOM 3650 N N . SER B 1 181 ? 12.660 31.089 84.667 1.00 16.78 145 SER B N 1
ATOM 3651 C CA . SER B 1 181 ? 12.671 32.486 84.229 1.00 17.07 145 SER B CA 1
ATOM 3652 C C . SER B 1 181 ? 11.282 32.886 83.725 1.00 17.50 145 SER B C 1
ATOM 3653 O O . SER B 1 181 ? 10.595 32.091 83.084 1.00 15.83 145 SER B O 1
ATOM 3656 N N . PHE B 1 182 ? 10.873 34.113 84.039 1.00 17.11 146 PHE B N 1
ATOM 3657 C CA . PHE B 1 182 ? 9.570 34.624 83.628 1.00 16.87 146 PHE B CA 1
ATOM 3658 C C . PHE B 1 182 ? 9.432 34.699 82.127 1.00 17.63 146 PHE B C 1
ATOM 3659 O O . PHE B 1 182 ? 8.393 34.353 81.584 1.00 17.03 146 PHE B O 1
ATOM 3667 N N . HIS B 1 183 ? 10.478 35.165 81.445 1.00 17.99 147 HIS B N 1
ATOM 3668 C CA . HIS B 1 183 ? 10.336 35.624 80.069 1.00 19.48 147 HIS B CA 1
ATOM 3669 C C . HIS B 1 183 ? 11.713 35.963 79.486 1.00 19.44 147 HIS B C 1
ATOM 3670 O O . HIS B 1 183 ? 12.682 36.173 80.218 1.00 16.98 147 HIS B O 1
ATOM 3677 N N . ARG B 1 184 ? 11.782 36.030 78.167 1.00 21.86 148 ARG B N 1
ATOM 3678 C CA . ARG B 1 184 ? 12.996 36.492 77.463 1.00 24.85 148 ARG B CA 1
ATOM 3679 C C . ARG B 1 184 ? 13.257 37.990 77.627 1.00 23.44 148 ARG B C 1
ATOM 3680 O O . ARG B 1 184 ? 14.402 38.438 77.675 1.00 22.40 148 ARG B O 1
ATOM 3688 N N . ASN B 1 185 ? 12.183 38.759 77.736 1.00 22.86 149 ASN B N 1
ATOM 3689 C CA . ASN B 1 185 ? 12.243 40.206 77.553 1.00 23.08 149 ASN B CA 1
ATOM 3690 C C . ASN B 1 185 ? 12.436 40.901 78.892 1.00 22.49 149 ASN B C 1
ATOM 3691 O O . ASN B 1 185 ? 11.631 40.726 79.787 1.00 22.78 149 ASN B O 1
ATOM 3696 N N . PRO B 1 186 ? 13.485 41.700 79.031 1.00 23.59 150 PRO B N 1
ATOM 3697 C CA . PRO B 1 186 ? 13.753 42.349 80.319 1.00 25.37 150 PRO B CA 1
ATOM 3698 C C . PRO B 1 186 ? 12.585 43.155 80.872 1.00 28.07 150 PRO B C 1
ATOM 3699 O O . PRO B 1 186 ? 12.395 43.174 82.085 1.00 31.44 150 PRO B O 1
ATOM 3703 N N . GLU B 1 187 ? 11.807 43.802 80.015 1.00 30.48 151 GLU B N 1
ATOM 3704 C CA . GLU B 1 187 ? 10.655 44.577 80.492 1.00 32.05 151 GLU B CA 1
ATOM 3705 C C . GLU B 1 187 ? 9.576 43.688 81.093 1.00 26.73 151 GLU B C 1
ATOM 3706 O O . GLU B 1 187 ? 9.024 43.991 82.130 1.00 26.63 151 GLU B O 1
ATOM 3712 N N . ALA B 1 188 ? 9.294 42.583 80.436 1.00 22.88 152 ALA B N 1
ATOM 3713 C CA . ALA B 1 188 ? 8.368 41.618 80.980 1.00 22.82 152 ALA B CA 1
ATOM 3714 C C . ALA B 1 188 ? 8.883 41.049 82.317 1.00 22.65 152 ALA B C 1
ATOM 3715 O O . ALA B 1 188 ? 8.126 40.919 83.270 1.00 25.50 152 ALA B O 1
ATOM 3717 N N . VAL B 1 189 ? 10.158 40.700 82.381 1.00 21.36 153 VAL B N 1
ATOM 3718 C CA . VAL B 1 189 ? 10.723 40.117 83.594 1.00 20.40 153 VAL B CA 1
ATOM 3719 C C . VAL B 1 189 ? 10.615 41.110 84.728 1.00 19.22 153 VAL B C 1
ATOM 3720 O O . VAL B 1 189 ? 10.112 40.771 85.801 1.00 18.44 153 VAL B O 1
ATOM 3724 N N . ALA B 1 190 ? 11.031 42.350 84.476 1.00 18.55 154 ALA B N 1
ATOM 3725 C CA . ALA B 1 190 ? 10.998 43.385 85.509 1.00 19.08 154 ALA B CA 1
ATOM 3726 C C . ALA B 1 190 ? 9.589 43.588 86.027 1.00 19.52 154 ALA B C 1
ATOM 3727 O O . ALA B 1 190 ? 9.342 43.581 87.238 1.00 20.58 154 ALA B O 1
ATOM 3729 N N . ARG B 1 191 ? 8.636 43.714 85.117 1.00 22.04 155 ARG B N 1
ATOM 3730 C CA . ARG B 1 191 ? 7.277 44.009 85.549 1.00 22.76 155 ARG B CA 1
ATOM 3731 C C . ARG B 1 191 ? 6.632 42.826 86.262 1.00 20.40 155 ARG B C 1
ATOM 3732 O O . ARG B 1 191 ? 5.936 43.009 87.243 1.00 19.93 155 ARG B O 1
ATOM 3740 N N . LEU B 1 192 ? 6.844 41.606 85.770 1.00 18.92 156 LEU B N 1
ATOM 3741 C CA . LEU B 1 192 ? 6.280 40.452 86.444 1.00 17.30 156 LEU B CA 1
ATOM 3742 C C . LEU B 1 192 ? 6.911 40.272 87.822 1.00 17.62 156 LEU B C 1
ATOM 3743 O O . LEU B 1 192 ? 6.230 39.946 88.786 1.00 17.02 156 LEU B O 1
ATOM 3748 N N . ALA B 1 193 ? 8.210 40.503 87.908 1.00 17.57 157 ALA B N 1
ATOM 3749 C CA . ALA B 1 193 ? 8.915 40.412 89.162 1.00 18.38 157 ALA B CA 1
ATOM 3750 C C . ALA B 1 193 ? 8.382 41.429 90.171 1.00 18.38 157 ALA B C 1
ATOM 3751 O O . ALA B 1 193 ? 8.104 41.073 91.322 1.00 17.31 157 ALA B O 1
ATOM 3753 N N . LEU B 1 194 ? 8.226 42.677 89.745 1.00 19.06 158 LEU B N 1
ATOM 3754 C CA . LEU B 1 194 ? 7.648 43.713 90.629 1.00 21.38 158 LEU B CA 1
ATOM 3755 C C . LEU B 1 194 ? 6.251 43.345 91.123 1.00 20.50 158 LEU B C 1
ATOM 3756 O O . LEU B 1 194 ? 5.919 43.545 92.295 1.00 20.52 158 LEU B O 1
ATOM 3761 N N . ALA B 1 195 ? 5.437 42.790 90.235 1.00 19.41 159 ALA B N 1
ATOM 3762 C CA . ALA B 1 195 ? 4.087 42.353 90.607 1.00 19.15 159 ALA B CA 1
ATOM 3763 C C . ALA B 1 195 ? 4.114 41.159 91.566 1.00 18.76 159 ALA B C 1
ATOM 3764 O O . ALA B 1 195 ? 3.368 41.115 92.524 1.00 18.02 159 ALA B O 1
ATOM 3766 N N . LEU B 1 196 ? 4.999 40.201 91.307 1.00 18.93 160 LEU B N 1
ATOM 3767 C CA . LEU B 1 196 ? 5.206 39.106 92.256 1.00 19.31 160 LEU B CA 1
ATOM 3768 C C . LEU B 1 196 ? 5.648 39.658 93.605 1.00 19.02 160 LEU B C 1
ATOM 3769 O O . LEU B 1 196 ? 5.141 39.244 94.637 1.00 19.32 160 LEU B O 1
ATOM 3774 N N . GLN B 1 197 ? 6.571 40.609 93.589 1.00 19.77 161 GLN B N 1
ATOM 3775 C CA . GLN B 1 197 ? 7.091 41.208 94.820 1.00 20.62 161 GLN B CA 1
ATOM 3776 C C . GLN B 1 197 ? 5.984 41.839 95.662 1.00 21.95 161 GLN B C 1
ATOM 3777 O O . GLN B 1 197 ? 5.967 41.660 96.892 1.00 21.70 161 GLN B O 1
ATOM 3783 N N . LYS B 1 198 ? 5.066 42.559 95.030 1.00 22.66 162 LYS B N 1
ATOM 3784 C CA . LYS B 1 198 ? 3.914 43.142 95.742 1.00 23.98 162 LYS B CA 1
ATOM 3785 C C . LYS B 1 198 ? 3.056 42.066 96.355 1.00 22.04 162 LYS B C 1
ATOM 3786 O O . LYS B 1 198 ? 2.581 42.216 97.460 1.00 22.13 162 LYS B O 1
ATOM 3792 N N . GLY B 1 199 ? 2.868 40.980 95.626 1.00 20.36 163 GLY B N 1
ATOM 3793 C CA . GLY B 1 199 ? 2.152 39.827 96.131 1.00 19.92 163 GLY B CA 1
ATOM 3794 C C . GLY B 1 199 ? 2.823 39.210 97.328 1.00 18.99 163 GLY B C 1
ATOM 3795 O O . GLY B 1 199 ? 2.156 38.921 98.323 1.00 17.76 163 GLY B O 1
ATOM 3796 N N . LEU B 1 200 ? 4.144 39.040 97.253 1.00 18.82 164 LEU B N 1
ATOM 3797 C CA . LEU B 1 200 ? 4.922 38.512 98.378 1.00 17.62 164 LEU B CA 1
ATOM 3798 C C . LEU B 1 200 ? 4.739 39.372 99.598 1.00 17.40 164 LEU B C 1
ATOM 3799 O O . LEU B 1 200 ? 4.525 38.860 100.694 1.00 16.80 164 LEU B O 1
ATOM 3804 N N . ALA B 1 201 ? 4.805 40.693 99.424 1.00 18.32 165 ALA B N 1
ATOM 3805 C CA . ALA B 1 201 ? 4.661 41.636 100.537 1.00 19.00 165 ALA B CA 1
ATOM 3806 C C . ALA B 1 201 ? 3.261 41.546 101.175 1.00 21.21 165 ALA B C 1
ATOM 3807 O O . ALA B 1 201 ? 3.136 41.648 102.387 1.00 19.99 165 ALA B O 1
ATOM 3809 N N . LYS B 1 202 ? 2.214 41.332 100.368 1.00 23.61 166 LYS B N 1
ATOM 3810 C CA . LYS B 1 202 ? 0.871 41.101 100.915 1.00 26.17 166 LYS B CA 1
ATOM 3811 C C . LYS B 1 202 ? 0.923 39.871 101.817 1.00 25.71 166 LYS B C 1
ATOM 3812 O O . LYS B 1 202 ? 0.239 39.828 102.814 1.00 23.27 166 LYS B O 1
ATOM 3818 N N . GLY B 1 203 ? 1.721 38.868 101.453 1.00 24.23 167 GLY B N 1
ATOM 3819 C CA . GLY B 1 203 ? 1.877 37.657 102.276 1.00 23.25 167 GLY B CA 1
ATOM 3820 C C . GLY B 1 203 ? 2.895 37.772 103.390 1.00 22.76 167 GLY B C 1
ATOM 3821 O O . GLY B 1 203 ? 3.206 36.772 104.047 1.00 24.05 167 GLY B O 1
ATOM 3822 N N . GLY B 1 204 ? 3.421 38.974 103.613 1.00 20.46 168 GLY B N 1
ATOM 3823 C CA . GLY B 1 204 ? 4.324 39.222 104.709 1.00 19.95 168 GLY B CA 1
ATOM 3824 C C . GLY B 1 204 ? 5.817 39.188 104.391 1.00 20.28 168 GLY B C 1
ATOM 3825 O O . GLY B 1 204 ? 6.632 39.403 105.299 1.00 22.41 168 GLY B O 1
ATOM 3826 N N . MET B 1 205 ? 6.191 38.992 103.129 1.00 18.24 169 MET B N 1
ATOM 3827 C CA . MET B 1 205 ? 7.582 38.702 102.778 1.00 17.95 169 MET B CA 1
ATOM 3828 C C . MET B 1 205 ? 8.225 39.695 101.847 1.00 18.19 169 MET B C 1
ATOM 3829 O O . MET B 1 205 ? 7.569 40.275 100.970 1.00 18.82 169 MET B O 1
ATOM 3834 N N . LYS B 1 206 ? 9.534 39.865 102.018 1.00 18.65 170 LYS B N 1
ATOM 3835 C CA . LYS B 1 206 ? 10.372 40.571 101.064 1.00 18.25 170 LYS B CA 1
ATOM 3836 C C . LYS B 1 206 ? 10.819 39.627 99.939 1.00 18.25 170 LYS B C 1
ATOM 3837 O O . LYS B 1 206 ? 10.430 38.458 99.918 1.00 18.01 170 LYS B O 1
ATOM 3843 N N . SER B 1 207 ? 11.589 40.148 98.989 1.00 17.11 171 SER B N 1
ATOM 3844 C CA . SER B 1 207 ? 12.036 39.385 97.827 1.00 16.93 171 SER B CA 1
ATOM 3845 C C . SER B 1 207 ? 13.554 39.221 97.793 1.00 18.55 171 SER B C 1
ATOM 3846 O O . SER B 1 207 ? 14.303 39.999 98.411 1.00 17.26 171 SER B O 1
ATOM 3849 N N . CYS B 1 208 ? 13.994 38.199 97.071 1.00 18.14 172 CYS B N 1
ATOM 3850 C CA . CYS B 1 208 ? 15.395 37.969 96.839 1.00 17.18 172 CYS B CA 1
ATOM 3851 C C . CYS B 1 208 ? 15.570 37.684 95.366 1.00 17.50 172 CYS B C 1
ATOM 3852 O O . CYS B 1 208 ? 15.220 36.592 94.895 1.00 18.10 172 CYS B O 1
ATOM 3855 N N . GLY B 1 209 ? 16.182 38.626 94.644 1.00 17.22 173 GLY B N 1
ATOM 3856 C CA . GLY B 1 209 ? 16.453 38.470 93.216 1.00 16.34 173 GLY B CA 1
ATOM 3857 C C . GLY B 1 209 ? 17.628 37.538 92.912 1.00 15.76 173 GLY B C 1
ATOM 3858 O O . GLY B 1 209 ? 18.639 37.570 93.602 1.00 16.47 173 GLY B O 1
ATOM 3859 N N . LYS B 1 210 ? 17.492 36.704 91.897 1.00 15.70 174 LYS B N 1
ATOM 3860 C CA . LYS B 1 210 ? 18.511 35.709 91.542 1.00 16.71 174 LYS B CA 1
ATOM 3861 C C . LYS B 1 210 ? 18.644 35.664 90.038 1.00 15.79 174 LYS B C 1
ATOM 3862 O O . LYS B 1 210 ? 17.605 35.795 89.361 1.00 18.73 174 LYS B O 1
ATOM 3868 N N . HIS B 1 211 ? 19.814 35.411 89.458 1.00 15.37 175 HIS B N 1
ATOM 3869 C CA . HIS B 1 211 ? 21.094 35.263 90.115 1.00 16.02 175 HIS B CA 1
ATOM 3870 C C . HIS B 1 211 ? 21.992 36.364 89.570 1.00 16.35 175 HIS B C 1
ATOM 3871 O O . HIS B 1 211 ? 22.343 36.360 88.393 1.00 16.98 175 HIS B O 1
ATOM 3878 N N . PHE B 1 212 ? 22.297 37.343 90.419 1.00 17.59 176 PHE B N 1
ATOM 3879 C CA . PHE B 1 212 ? 22.970 38.571 89.991 1.00 17.70 176 PHE B CA 1
ATOM 3880 C C . PHE B 1 212 ? 24.349 38.258 89.421 1.00 18.92 176 PHE B C 1
ATOM 3881 O O . PHE B 1 212 ? 25.094 37.509 90.041 1.00 19.65 176 PHE B O 1
ATOM 3889 N N . PRO B 1 213 ? 24.704 38.846 88.265 1.00 19.43 177 PRO B N 1
ATOM 3890 C CA . PRO B 1 213 ? 24.024 39.860 87.461 1.00 20.88 177 PRO B CA 1
ATOM 3891 C C . PRO B 1 213 ? 23.215 39.329 86.268 1.00 20.33 177 PRO B C 1
ATOM 3892 O O . PRO B 1 213 ? 22.802 40.123 85.399 1.00 21.81 177 PRO B O 1
ATOM 3896 N N . GLY B 1 214 ? 22.966 38.023 86.233 1.00 18.89 178 GLY B N 1
ATOM 3897 C CA . GLY B 1 214 ? 22.131 37.437 85.195 1.00 17.27 178 GLY B CA 1
ATOM 3898 C C . GLY B 1 214 ? 22.676 36.118 84.703 1.00 16.76 178 GLY B C 1
ATOM 3899 O O . GLY B 1 214 ? 23.756 36.068 84.141 1.00 15.13 178 GLY B O 1
ATOM 3900 N N . HIS B 1 215 ? 21.928 35.049 84.962 1.00 16.58 179 HIS B N 1
ATOM 3901 C CA . HIS B 1 215 ? 22.360 33.688 84.694 1.00 17.78 179 HIS B CA 1
ATOM 3902 C C . HIS B 1 215 ? 21.776 33.160 83.377 1.00 18.11 179 HIS B C 1
ATOM 3903 O O . HIS B 1 215 ? 22.058 32.040 82.974 1.00 18.44 179 HIS B O 1
ATOM 3910 N N . GLY B 1 216 ? 20.961 33.964 82.715 1.00 18.14 180 GLY B N 1
ATOM 3911 C CA . GLY B 1 216 ? 20.189 33.494 81.585 1.00 18.40 180 GLY B CA 1
ATOM 3912 C C .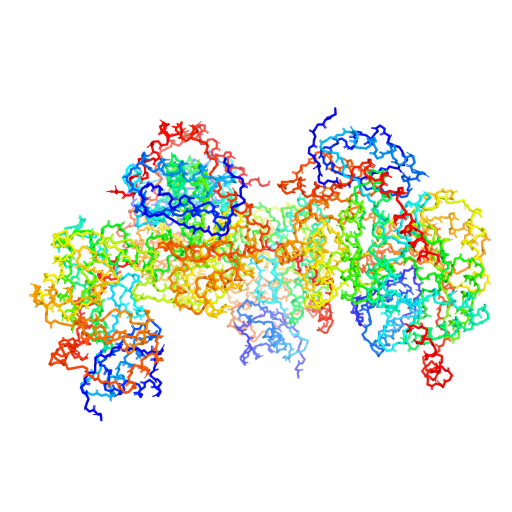 GLY B 1 216 ? 20.927 33.190 80.281 1.00 18.27 180 GLY B C 1
ATOM 3913 O O . GLY B 1 216 ? 20.413 32.440 79.463 1.00 18.43 180 GLY B O 1
ATOM 3914 N N . PHE B 1 217 ? 22.099 33.786 80.075 1.00 18.71 181 PHE B N 1
ATOM 3915 C CA . PHE B 1 217 ? 22.776 33.729 78.772 1.00 18.32 181 PHE B CA 1
ATOM 3916 C C . PHE B 1 217 ? 23.755 32.588 78.651 1.00 18.11 181 PHE B C 1
ATOM 3917 O O . PHE B 1 217 ? 23.918 32.034 77.582 1.00 16.49 181 PHE B O 1
ATOM 3925 N N . VAL B 1 218 ? 24.355 32.179 79.767 1.00 20.38 182 VAL B N 1
ATOM 3926 C CA . VAL B 1 218 ? 25.245 31.036 79.752 1.00 21.03 182 VAL B CA 1
ATOM 3927 C C . VAL B 1 218 ? 24.482 29.741 79.512 1.00 20.28 182 VAL B C 1
ATOM 3928 O O . VAL B 1 218 ? 23.278 29.675 79.672 1.00 18.74 182 VAL B O 1
ATOM 3932 N N . GLU B 1 219 ? 25.207 28.729 79.061 1.00 21.80 183 GLU B N 1
ATOM 3933 C CA . GLU B 1 219 ? 24.670 27.401 78.997 1.00 24.72 183 GLU B CA 1
ATOM 3934 C C . GLU B 1 219 ? 24.948 26.776 80.344 1.00 27.74 183 GLU B C 1
ATOM 3935 O O . GLU B 1 219 ? 25.968 27.043 80.951 1.00 28.15 183 GLU B O 1
ATOM 3941 N N . GLY B 1 220 ? 24.021 25.965 80.822 1.00 27.90 184 GLY B N 1
ATOM 3942 C CA . GLY B 1 220 ? 24.167 25.362 82.125 1.00 30.63 184 GLY B CA 1
ATOM 3943 C C . GLY B 1 220 ? 23.336 24.101 82.182 1.00 31.89 184 GLY B C 1
ATOM 3944 O O . GLY B 1 220 ? 22.120 24.165 82.410 1.00 29.68 184 GLY B O 1
ATOM 3945 N N . ASP B 1 221 ? 23.995 22.971 81.932 1.00 32.07 185 ASP B N 1
ATOM 3946 C CA . ASP B 1 221 ? 23.330 21.689 81.938 1.00 33.57 185 ASP B CA 1
ATOM 3947 C C . ASP B 1 221 ? 24.234 20.591 82.522 1.00 39.96 185 ASP B C 1
ATOM 3948 O O . ASP B 1 221 ? 24.236 20.392 83.730 1.00 41.41 185 ASP B O 1
ATOM 3953 N N . SER B 1 222 ? 24.957 19.853 81.692 1.00 49.77 186 SER B N 1
ATOM 3954 C CA . SER B 1 222 ? 25.854 18.825 82.197 1.00 59.92 186 SER B CA 1
ATOM 3955 C C . SER B 1 222 ? 27.099 19.426 82.797 1.00 65.30 186 SER B C 1
ATOM 3956 O O . SER B 1 222 ? 27.310 20.632 82.763 1.00 61.53 186 SER B O 1
ATOM 3959 N N . HIS B 1 223 ? 27.918 18.530 83.335 1.00 79.95 187 HIS B N 1
ATOM 3960 C CA . HIS B 1 223 ? 29.216 18.850 83.892 1.00 89.03 187 HIS B CA 1
ATOM 3961 C C . HIS B 1 223 ? 29.020 19.663 85.180 1.00 100.47 187 HIS B C 1
ATOM 3962 O O . HIS B 1 223 ? 28.000 20.337 85.380 1.00 108.30 187 HIS B O 1
ATOM 3969 N N . LEU B 1 224 ? 30.006 19.570 86.062 1.00 108.20 188 LEU B N 1
ATOM 3970 C CA . LEU B 1 224 ? 30.044 20.389 87.282 1.00 107.29 188 LEU B CA 1
ATOM 3971 C C . LEU B 1 224 ? 30.763 21.735 87.064 1.00 104.13 188 LEU B C 1
ATOM 3972 O O . LEU B 1 224 ? 31.721 22.078 87.753 1.00 103.75 188 LEU B O 1
ATOM 3974 N N . VAL B 1 225 ? 30.224 22.541 86.152 1.00 95.52 189 VAL B N 1
ATOM 3975 C CA . VAL B 1 225 ? 31.013 23.577 85.509 1.00 85.98 189 VAL B CA 1
ATOM 3976 C C . VAL B 1 225 ? 30.829 24.990 86.098 1.00 79.34 189 VAL B C 1
ATOM 3977 O O . VAL B 1 225 ? 29.815 25.317 86.722 1.00 75.01 189 VAL B O 1
ATOM 3981 N N . LEU B 1 226 ? 31.853 25.813 85.887 1.00 70.22 190 LEU B N 1
ATOM 3982 C CA . LEU B 1 226 ? 31.787 27.260 86.090 1.00 60.02 190 LEU B CA 1
ATOM 3983 C C . LEU B 1 226 ? 31.575 27.925 84.719 1.00 48.30 190 LEU B C 1
ATOM 3984 O O . LEU B 1 226 ? 32.523 28.130 83.972 1.00 44.55 190 LEU B O 1
ATOM 3989 N N . PRO B 1 227 ? 30.324 28.260 84.380 1.00 39.32 191 PRO B N 1
ATOM 3990 C CA . PRO B 1 227 ? 30.080 28.780 83.047 1.00 35.76 191 PRO B CA 1
ATOM 3991 C C . PRO B 1 227 ? 30.674 30.154 82.815 1.00 30.41 191 PRO B C 1
ATOM 3992 O O . PRO B 1 227 ? 30.945 30.884 83.767 1.00 28.32 191 PRO B O 1
ATOM 3996 N N . GLU B 1 228 ? 30.819 30.502 81.547 1.00 27.23 192 GLU B N 1
ATOM 3997 C CA . GLU B 1 228 ? 31.404 31.751 81.143 1.00 28.76 192 GLU B CA 1
ATOM 3998 C C . GLU B 1 228 ? 30.451 32.544 80.243 1.00 29.57 192 GLU B C 1
ATOM 3999 O O . GLU B 1 228 ? 29.981 32.030 79.234 1.00 32.14 192 GLU B O 1
ATOM 4005 N N . ASP B 1 229 ? 30.173 33.785 80.625 1.00 24.88 193 ASP B N 1
ATOM 4006 C CA . ASP B 1 229 ? 29.329 34.684 79.843 1.00 23.84 193 ASP B CA 1
ATOM 4007 C C . ASP B 1 229 ? 30.270 35.729 79.254 1.00 24.31 193 ASP B C 1
ATOM 4008 O O . ASP B 1 229 ? 30.791 36.586 79.980 1.00 24.62 193 ASP B O 1
ATOM 4013 N N . GLY B 1 230 ? 30.500 35.655 77.951 1.00 24.25 194 GLY B N 1
ATOM 4014 C CA . GLY B 1 230 ? 31.509 36.495 77.283 1.00 24.11 194 GLY B CA 1
ATOM 4015 C C . GLY B 1 230 ? 31.058 37.900 76.905 1.00 24.47 194 GLY B C 1
ATOM 4016 O O . GLY B 1 230 ? 31.799 38.630 76.270 1.00 25.20 194 GLY B O 1
ATOM 4017 N N . ARG B 1 231 ? 29.864 38.310 77.319 1.00 24.74 195 ARG B N 1
ATOM 4018 C CA . ARG B 1 231 ? 29.337 39.594 76.900 1.00 24.96 195 ARG B CA 1
ATOM 4019 C C . ARG B 1 231 ? 29.934 40.773 77.667 1.00 26.65 195 ARG B C 1
ATOM 4020 O O . ARG B 1 231 ? 30.549 40.619 78.730 1.00 27.13 195 ARG B O 1
ATOM 4028 N N . SER B 1 232 ? 29.730 41.961 77.107 1.00 27.20 196 SER B N 1
ATOM 4029 C CA . SER B 1 232 ? 30.245 43.187 77.686 1.00 28.98 196 SER B CA 1
ATOM 4030 C C . SER B 1 232 ? 29.264 43.700 78.720 1.00 29.19 196 SER B C 1
ATOM 4031 O O . SER B 1 232 ? 28.076 43.358 78.692 1.00 30.12 196 SER B O 1
ATOM 4034 N N . LEU B 1 233 ? 29.758 44.553 79.609 1.00 28.12 197 LEU B N 1
ATOM 4035 C CA . LEU B 1 233 ? 28.922 45.182 80.589 1.00 28.12 197 LEU B CA 1
ATOM 4036 C C . LEU B 1 233 ? 27.760 45.939 79.954 1.00 28.85 197 LEU B C 1
ATOM 4037 O O . LEU B 1 233 ? 26.636 45.905 80.473 1.00 25.81 197 LEU B O 1
ATOM 4042 N N . ASP B 1 234 ? 28.021 46.652 78.862 1.00 30.59 198 ASP B N 1
ATOM 4043 C CA . ASP B 1 234 ? 26.957 47.393 78.174 1.00 33.48 198 ASP B CA 1
ATOM 4044 C C . ASP B 1 234 ? 25.841 46.461 77.721 1.00 29.50 198 ASP B C 1
ATOM 4045 O O . ASP B 1 234 ? 24.670 46.797 77.836 1.00 27.44 198 ASP B O 1
ATOM 4050 N N . GLU B 1 235 ? 26.207 45.301 77.190 1.00 29.71 199 GLU B N 1
ATOM 4051 C CA . GLU B 1 235 ? 25.208 44.329 76.777 1.00 32.72 199 GLU B CA 1
ATOM 4052 C C . GLU B 1 235 ? 24.349 43.886 77.970 1.00 30.82 199 GLU B C 1
ATOM 4053 O O . GLU B 1 235 ? 23.125 43.802 77.846 1.00 28.96 199 GLU B O 1
ATOM 4059 N N . LEU B 1 236 ? 24.984 43.670 79.120 1.00 28.94 200 LEU B N 1
ATOM 4060 C CA . LEU B 1 236 ? 24.244 43.306 80.333 1.00 29.59 200 LEU B CA 1
ATOM 4061 C C . LEU B 1 236 ? 23.396 44.452 80.861 1.00 30.42 200 LEU B C 1
ATOM 4062 O O . LEU B 1 236 ? 22.247 44.226 81.276 1.00 29.01 200 LEU B O 1
ATOM 4067 N N . GLU B 1 237 ? 23.912 45.683 80.796 1.00 27.31 201 GLU B N 1
ATOM 4068 C CA . GLU B 1 237 ? 23.117 46.840 81.224 1.00 27.69 201 GLU B CA 1
ATOM 4069 C C . GLU B 1 237 ? 21.884 47.027 80.355 1.00 26.00 201 GLU B C 1
ATOM 4070 O O . GLU B 1 237 ? 20.826 47.411 80.844 1.00 26.29 201 GLU B O 1
ATOM 4076 N N . ALA B 1 238 ? 22.013 46.733 79.067 1.00 25.08 202 ALA B N 1
ATOM 4077 C CA . ALA B 1 238 ? 20.894 46.872 78.154 1.00 24.16 202 ALA B CA 1
ATOM 4078 C C . ALA B 1 238 ? 19.779 45.828 78.383 1.00 24.72 202 ALA B C 1
ATOM 4079 O O . ALA B 1 238 ? 18.663 46.018 77.917 1.00 25.79 202 ALA B O 1
ATOM 4081 N N . ALA B 1 239 ? 20.070 44.737 79.090 1.00 23.03 203 ALA B N 1
ATOM 4082 C CA . ALA B 1 239 ? 19.095 43.657 79.245 1.00 22.81 203 ALA B CA 1
ATOM 4083 C C . ALA B 1 239 ? 19.112 43.017 80.626 1.00 21.51 203 ALA B C 1
ATOM 4084 O O . ALA B 1 239 ? 18.320 43.389 81.494 1.00 20.69 203 ALA B O 1
ATOM 4086 N N . ASP B 1 240 ? 20.060 42.119 80.863 1.00 21.57 204 ASP B N 1
ATOM 4087 C CA . ASP B 1 240 ? 20.000 41.240 82.049 1.00 21.03 204 ASP B CA 1
ATOM 4088 C C . ASP B 1 240 ? 20.001 42.015 83.383 1.00 21.59 204 ASP B C 1
ATOM 4089 O O . ASP B 1 240 ? 19.376 41.575 84.351 1.00 21.08 204 ASP B O 1
ATOM 4094 N N . LEU B 1 241 ? 20.750 43.118 83.450 1.00 20.45 205 LEU B N 1
ATOM 4095 C CA . LEU B 1 241 ? 20.864 43.887 84.682 1.00 21.01 205 LEU B CA 1
ATOM 4096 C C . LEU B 1 241 ? 19.653 44.719 84.980 1.00 20.99 205 LEU B C 1
ATOM 4097 O O . LEU B 1 241 ? 19.419 45.067 86.131 1.00 24.54 205 LEU B O 1
ATOM 4102 N N . ALA B 1 242 ? 18.866 45.046 83.975 1.00 22.96 206 ALA B N 1
ATOM 4103 C CA . ALA B 1 242 ? 17.785 46.016 84.172 1.00 22.62 206 ALA B CA 1
ATOM 4104 C C . ALA B 1 242 ? 16.771 45.575 85.209 1.00 23.94 206 ALA B C 1
ATOM 4105 O O . ALA B 1 242 ? 16.388 46.375 86.048 1.00 21.88 206 ALA B O 1
ATOM 4107 N N . PRO B 1 243 ? 16.349 44.280 85.196 1.00 23.87 207 PRO B N 1
ATOM 4108 C CA . PRO B 1 243 ? 15.438 43.858 86.260 1.00 22.46 207 PRO B CA 1
ATOM 4109 C C . PRO B 1 243 ? 16.026 43.987 87.669 1.00 21.49 207 PRO B C 1
ATOM 4110 O O . PRO B 1 243 ? 15.286 44.263 88.615 1.00 21.57 207 PRO B O 1
ATOM 4114 N N . PHE B 1 244 ? 17.328 43.762 87.819 1.00 19.85 208 PHE B N 1
ATOM 4115 C CA . PHE B 1 244 ? 17.962 43.888 89.124 1.00 19.54 208 PHE B CA 1
ATOM 4116 C C . PHE B 1 244 ? 17.937 45.356 89.569 1.00 21.25 208 PHE B C 1
ATOM 4117 O O . PHE B 1 244 ? 17.609 45.638 90.711 1.00 21.80 208 PHE B O 1
ATOM 4125 N N . ARG B 1 245 ? 18.255 46.282 88.672 1.00 22.19 209 ARG B N 1
ATOM 4126 C CA . ARG B 1 245 ? 18.215 47.728 88.999 1.00 24.23 209 ARG B CA 1
ATOM 4127 C C . ARG B 1 245 ? 16.841 48.140 89.472 1.00 23.33 209 ARG B C 1
ATOM 4128 O O . ARG B 1 245 ? 16.710 48.793 90.498 1.00 23.42 209 ARG B O 1
ATOM 4136 N N . ILE B 1 246 ? 15.835 47.740 88.710 1.00 23.69 210 ILE B N 1
ATOM 4137 C CA . ILE B 1 246 ? 14.471 48.136 88.955 1.00 23.74 210 ILE B CA 1
ATOM 4138 C C . ILE B 1 246 ? 13.952 47.528 90.260 1.00 23.47 210 ILE B C 1
ATOM 4139 O O . ILE B 1 246 ? 13.368 48.228 91.093 1.00 23.10 210 ILE B O 1
ATOM 4144 N N . MET B 1 247 ? 14.210 46.242 90.471 1.00 21.62 211 MET B N 1
ATOM 4145 C CA . MET B 1 247 ? 13.840 45.612 91.739 1.00 20.24 211 MET B CA 1
ATOM 4146 C C . MET B 1 247 ? 14.551 46.235 92.924 1.00 19.67 211 MET B C 1
ATOM 4147 O O . MET B 1 247 ? 13.958 46.410 94.004 1.00 18.81 211 MET B O 1
ATOM 4152 N N . SER B 1 248 ? 15.833 46.536 92.754 1.00 19.77 212 SER B N 1
ATOM 4153 C CA . SER B 1 248 ? 16.607 47.207 93.802 1.00 20.97 212 SER B CA 1
ATOM 4154 C C . SER B 1 248 ? 15.940 48.536 94.189 1.00 22.43 212 SER B C 1
ATOM 4155 O O . SER B 1 248 ? 15.691 48.800 95.360 1.00 25.46 212 SER B O 1
ATOM 4158 N N . ARG B 1 249 ? 15.626 49.337 93.195 1.00 24.37 213 ARG B N 1
ATOM 4159 C CA . ARG B 1 249 ? 14.952 50.601 93.420 1.00 27.93 213 ARG B CA 1
ATOM 4160 C C . ARG B 1 249 ? 13.645 50.423 94.186 1.00 26.80 213 ARG B C 1
ATOM 4161 O O . ARG B 1 249 ? 13.298 51.241 95.012 1.00 25.74 213 ARG B O 1
ATOM 4169 N N . GLU B 1 250 ? 12.919 49.356 93.881 1.00 25.57 214 GLU B N 1
ATOM 4170 C CA . GLU B 1 250 ? 11.602 49.115 94.469 1.00 24.70 214 GLU B CA 1
ATOM 4171 C C . GLU B 1 250 ? 11.624 48.270 95.728 1.00 22.75 214 GLU B C 1
ATOM 4172 O O . GLU B 1 250 ? 10.598 47.726 96.109 1.00 25.10 214 GLU B O 1
ATOM 4178 N N . GLY B 1 251 ? 12.774 48.150 96.373 1.00 21.85 215 GLY B N 1
ATOM 4179 C CA . GLY B 1 251 ? 12.820 47.625 97.729 1.00 20.65 215 GLY B CA 1
ATOM 4180 C C . GLY B 1 251 ? 13.158 46.146 97.898 1.00 20.36 215 GLY B C 1
ATOM 4181 O O . GLY B 1 251 ? 12.954 45.590 98.971 1.00 19.90 215 GLY B O 1
ATOM 4182 N N . MET B 1 252 ? 13.687 45.505 96.863 1.00 18.72 216 MET B N 1
ATOM 4183 C CA . MET B 1 252 ? 14.180 44.131 96.972 1.00 17.57 216 MET B CA 1
ATOM 4184 C C . MET B 1 252 ? 15.130 43.997 98.168 1.00 18.18 216 MET B C 1
ATOM 4185 O O . MET B 1 252 ? 16.045 44.804 98.335 1.00 17.43 216 MET B O 1
ATOM 4190 N N . ALA B 1 253 ? 14.931 42.962 98.984 1.00 18.54 217 ALA B N 1
ATOM 4191 C CA . ALA B 1 253 ? 15.665 42.802 100.232 1.00 19.31 217 ALA B CA 1
ATOM 4192 C C . ALA B 1 253 ? 17.009 42.124 100.104 1.00 20.06 217 ALA B C 1
ATOM 4193 O O . ALA B 1 253 ? 17.897 42.333 100.939 1.00 18.50 217 ALA B O 1
ATOM 4195 N N . ALA B 1 254 ? 17.161 41.292 99.088 1.00 20.34 218 ALA B N 1
ATOM 4196 C CA . ALA B 1 254 ? 18.359 40.473 98.968 1.00 19.51 218 ALA B CA 1
ATOM 4197 C C . ALA B 1 254 ? 18.603 40.060 97.540 1.00 20.27 218 ALA B C 1
ATOM 4198 O O . ALA B 1 254 ? 17.732 40.150 96.682 1.00 19.24 218 ALA B O 1
ATOM 4200 N N . VAL B 1 255 ? 19.818 39.585 97.319 1.00 20.83 219 VAL B N 1
ATOM 4201 C CA . VAL B 1 255 ? 20.254 39.078 96.045 1.00 20.94 219 VAL B CA 1
ATOM 4202 C C . VAL B 1 255 ? 21.070 37.807 96.293 1.00 20.87 219 VAL B C 1
ATOM 4203 O O . VAL B 1 255 ? 21.782 37.707 97.310 1.00 17.69 219 VAL B O 1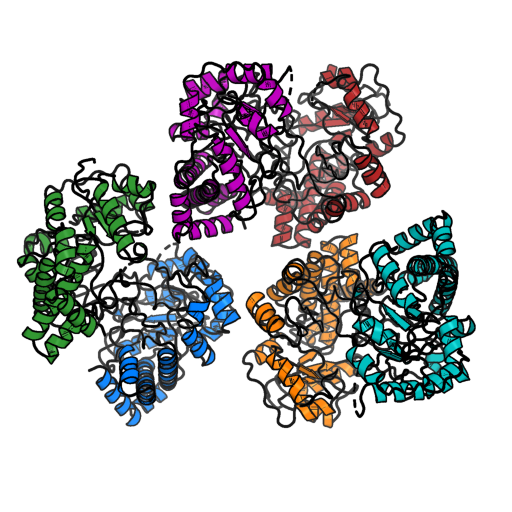
ATOM 4207 N N . MET B 1 256 ? 20.950 36.842 95.381 1.00 21.95 220 MET B N 1
ATOM 4208 C CA . MET B 1 256 ? 21.864 35.698 95.327 1.00 24.26 220 MET B CA 1
ATOM 4209 C C . MET B 1 256 ? 22.686 35.890 94.056 1.00 23.35 220 MET B C 1
ATOM 4210 O O . MET B 1 256 ? 22.128 36.149 92.980 1.00 21.72 220 MET B O 1
ATOM 4215 N N . PRO B 1 257 ? 24.008 35.724 94.141 1.00 23.20 221 PRO B N 1
ATOM 4216 C CA . PRO B 1 257 ? 24.827 35.879 92.949 1.00 22.49 221 PRO B CA 1
ATOM 4217 C C . PRO B 1 257 ? 24.865 34.648 92.052 1.00 20.71 221 PRO B C 1
ATOM 4218 O O . PRO B 1 257 ? 24.688 33.519 92.519 1.00 20.87 221 PRO B O 1
ATOM 4222 N N . ALA B 1 258 ? 25.150 34.871 90.778 1.00 20.05 222 ALA B N 1
ATOM 4223 C CA . ALA B 1 258 ? 25.401 33.790 89.835 1.00 20.40 222 ALA B CA 1
ATOM 4224 C C . ALA B 1 258 ? 26.804 33.230 90.036 1.00 21.25 222 ALA B C 1
ATOM 4225 O O . ALA B 1 258 ? 27.753 33.974 90.186 1.00 20.68 222 ALA B O 1
ATOM 4227 N N . HIS B 1 259 ? 26.927 31.910 89.991 1.00 23.63 223 HIS B N 1
ATOM 4228 C CA . HIS B 1 259 ? 28.221 31.253 89.915 1.00 26.15 223 HIS B CA 1
ATOM 4229 C C . HIS B 1 259 ? 28.673 31.194 88.454 1.00 24.47 223 HIS B C 1
ATOM 4230 O O . HIS B 1 259 ? 28.586 30.149 87.775 1.00 25.86 223 HIS B O 1
ATOM 4237 N N . VAL B 1 260 ? 29.055 32.357 87.950 1.00 21.49 224 VAL B N 1
ATOM 4238 C CA . VAL B 1 260 ? 29.305 32.559 86.534 1.00 21.72 224 VAL B CA 1
ATOM 4239 C C . VAL B 1 260 ? 30.400 33.599 86.412 1.00 21.50 224 VAL B C 1
ATOM 4240 O O . VAL B 1 260 ? 30.398 34.576 87.173 1.00 17.94 224 VAL B O 1
ATOM 4244 N N . VAL B 1 261 ? 31.324 33.375 85.478 1.00 21.45 225 VAL B N 1
ATOM 4245 C CA . VAL B 1 261 ? 32.396 34.329 85.200 1.00 21.03 225 VAL B CA 1
ATOM 4246 C C . VAL B 1 261 ? 32.011 35.160 83.995 1.00 21.04 225 VAL B C 1
ATOM 4247 O O . VAL B 1 261 ? 31.548 34.626 82.985 1.00 20.29 225 VAL B O 1
ATOM 4251 N N . TYR B 1 262 ? 32.190 36.466 84.119 1.00 19.74 226 TYR B N 1
ATOM 4252 C CA . TYR B 1 262 ? 31.913 37.404 83.050 1.00 21.08 226 TYR B CA 1
ATOM 4253 C C . TYR B 1 262 ? 33.241 38.089 82.708 1.00 23.76 226 TYR B C 1
ATOM 4254 O O . TYR B 1 262 ? 33.525 39.178 83.223 1.00 26.07 226 TYR B O 1
ATOM 4263 N N . PRO B 1 263 ? 34.076 37.444 81.881 1.00 25.91 227 PRO B N 1
ATOM 4264 C CA . PRO B 1 263 ? 35.486 37.869 81.740 1.00 27.73 227 PRO B CA 1
ATOM 4265 C C . PRO B 1 263 ? 35.701 39.306 81.289 1.00 27.03 227 PRO B C 1
ATOM 4266 O O . PRO B 1 263 ? 36.693 39.903 81.666 1.00 33.05 227 PRO B O 1
ATOM 4270 N N . GLN B 1 264 ? 34.781 39.881 80.534 1.00 28.26 228 GLN B N 1
ATOM 4271 C CA . GLN B 1 264 ? 34.927 41.283 80.163 1.00 27.95 228 GLN B CA 1
ATOM 4272 C C . GLN B 1 264 ? 34.797 42.249 81.335 1.00 28.22 228 GLN B C 1
ATOM 4273 O O . GLN B 1 264 ? 35.180 43.409 81.207 1.00 28.60 228 GLN B O 1
ATOM 4279 N N . VAL B 1 265 ? 34.235 41.791 82.455 1.00 26.92 229 VAL B N 1
ATOM 4280 C CA . VAL B 1 265 ? 34.116 42.611 83.654 1.00 25.56 229 VAL B CA 1
ATOM 4281 C C . VAL B 1 265 ? 35.059 42.155 84.761 1.00 24.35 229 VAL B C 1
ATOM 4282 O O . VAL B 1 265 ? 35.654 42.975 85.449 1.00 25.23 229 VAL B O 1
ATOM 4286 N N . ASP B 1 266 ? 35.205 40.850 84.946 1.00 23.04 230 ASP B N 1
ATOM 4287 C CA . ASP B 1 266 ? 36.108 40.343 85.975 1.00 22.71 230 ASP B CA 1
ATOM 4288 C C . ASP B 1 266 ? 36.409 38.886 85.697 1.00 22.91 230 ASP B C 1
ATOM 4289 O O . ASP B 1 266 ? 35.565 38.161 85.169 1.00 22.50 230 ASP B O 1
ATOM 4294 N N . THR B 1 267 ? 37.596 38.450 86.096 1.00 22.59 231 THR B N 1
ATOM 4295 C CA . THR B 1 267 ? 38.022 37.061 85.911 1.00 25.08 231 THR B CA 1
ATOM 4296 C C . THR B 1 267 ? 37.427 36.161 86.993 1.00 25.31 231 THR B C 1
ATOM 4297 O O . THR B 1 267 ? 37.492 34.947 86.892 1.00 23.08 231 THR B O 1
ATOM 4301 N N . LYS B 1 268 ? 36.889 36.765 88.045 1.00 25.64 232 LYS B N 1
ATOM 4302 C CA . LYS B 1 268 ? 36.295 36.000 89.135 1.00 27.00 232 LYS B CA 1
ATOM 4303 C C . LYS B 1 268 ? 34.799 35.818 88.931 1.00 22.83 232 LYS B C 1
ATOM 4304 O O . LYS B 1 268 ? 34.139 36.724 88.449 1.00 21.65 232 LYS B O 1
ATOM 4310 N N . PRO B 1 269 ? 34.265 34.676 89.373 1.00 21.18 233 PRO B N 1
ATOM 4311 C CA . PRO B 1 269 ? 32.813 34.550 89.458 1.00 20.51 233 PRO B CA 1
ATOM 4312 C C . PRO B 1 269 ? 32.183 35.690 90.253 1.00 19.33 233 PRO B C 1
ATOM 4313 O O . PRO B 1 269 ? 32.769 36.170 91.237 1.00 18.28 233 PRO B O 1
ATOM 4317 N N . ALA B 1 270 ? 30.972 36.069 89.863 1.00 18.76 234 ALA B N 1
ATOM 4318 C CA . ALA B 1 270 ? 30.283 37.202 90.475 1.00 20.01 234 ALA B CA 1
ATOM 4319 C C . ALA B 1 270 ? 30.246 37.167 92.005 1.00 19.19 234 ALA B C 1
ATOM 4320 O O . ALA B 1 270 ? 30.428 38.186 92.654 1.00 19.93 234 ALA B O 1
ATOM 4322 N N . GLY B 1 271 ? 29.994 35.997 92.581 1.00 20.71 235 GLY B N 1
ATOM 4323 C CA . GLY B 1 271 ? 29.850 35.857 94.046 1.00 20.52 235 GLY B CA 1
ATOM 4324 C C . GLY B 1 271 ? 31.148 36.017 94.848 1.00 20.67 235 GLY B C 1
ATOM 4325 O O . GLY B 1 271 ? 31.112 36.151 96.089 1.00 21.22 235 GLY B O 1
ATOM 4326 N N . PHE B 1 272 ? 32.279 36.044 94.137 1.00 19.53 236 PHE B N 1
ATOM 4327 C CA . PHE B 1 272 ? 33.583 36.290 94.728 1.00 20.32 236 PHE B CA 1
ATOM 4328 C C . PHE B 1 272 ? 34.224 37.541 94.090 1.00 19.22 236 PHE B C 1
ATOM 4329 O O . PHE B 1 272 ? 35.433 37.693 94.154 1.00 19.24 236 PHE B O 1
ATOM 4337 N N . SER B 1 273 ? 33.424 38.427 93.502 1.00 18.06 237 SER B N 1
ATOM 4338 C CA . SER B 1 273 ? 33.965 39.575 92.772 1.00 19.09 237 SER B CA 1
ATOM 4339 C C . SER B 1 273 ? 33.615 40.906 93.413 1.00 20.02 237 SER B C 1
ATOM 4340 O O . SER B 1 273 ? 32.469 41.313 93.396 1.00 21.80 237 SER B O 1
ATOM 4343 N N . GLU B 1 274 ? 34.627 41.609 93.904 1.00 21.85 238 GLU B N 1
ATOM 4344 C CA . GLU B 1 274 ? 34.478 42.986 94.403 1.00 24.89 238 GLU B CA 1
ATOM 4345 C C . GLU B 1 274 ? 33.909 43.907 93.352 1.00 23.00 238 GLU B C 1
ATOM 4346 O O . GLU B 1 274 ? 33.113 44.782 93.645 1.00 21.08 238 GLU B O 1
ATOM 4352 N N . ILE B 1 275 ? 34.345 43.717 92.117 1.00 23.44 239 ILE B N 1
ATOM 4353 C CA . ILE B 1 275 ? 33.854 44.541 91.022 1.00 24.39 239 ILE B CA 1
ATOM 4354 C C . ILE B 1 275 ? 32.333 44.372 90.895 1.00 24.79 239 ILE B C 1
ATOM 4355 O O . ILE B 1 275 ? 31.584 45.361 90.914 1.00 23.64 239 ILE B O 1
ATOM 4360 N N . TRP B 1 276 ? 31.865 43.123 90.798 1.00 21.78 240 TRP B N 1
ATOM 4361 C CA . TRP B 1 276 ? 30.425 42.896 90.661 1.00 20.26 240 TRP B CA 1
ATOM 4362 C C . TRP B 1 276 ? 29.633 43.347 91.893 1.00 20.11 240 TRP B C 1
ATOM 4363 O O . TRP B 1 276 ? 28.634 44.039 91.758 1.00 18.76 240 TRP B O 1
ATOM 4374 N N . LEU B 1 277 ? 30.111 42.974 93.076 1.00 20.75 241 LEU B N 1
ATOM 4375 C CA . LEU B 1 277 ? 29.350 43.176 94.279 1.00 22.93 241 LEU B CA 1
ATOM 4376 C C . LEU B 1 277 ? 29.512 44.591 94.888 1.00 25.09 241 LEU B C 1
ATOM 4377 O O . LEU B 1 277 ? 28.529 45.166 95.374 1.00 25.23 241 LEU B O 1
ATOM 4382 N N . LYS B 1 278 ? 30.715 45.151 94.877 1.00 24.97 242 LYS B N 1
ATOM 4383 C CA . LYS B 1 278 ? 30.914 46.478 95.510 1.00 27.02 242 LYS B CA 1
ATOM 4384 C C . LYS B 1 278 ? 30.783 47.593 94.500 1.00 26.53 242 LYS B C 1
ATOM 4385 O O . LYS B 1 278 ? 29.994 48.514 94.660 1.00 29.16 242 LYS B O 1
ATOM 4391 N N . GLN B 1 279 ? 31.528 47.487 93.419 1.00 28.71 243 GLN B N 1
ATOM 4392 C CA . GLN B 1 279 ? 31.577 48.557 92.443 1.00 29.12 243 GLN B CA 1
ATOM 4393 C C . GLN B 1 279 ? 30.279 48.657 91.648 1.00 30.22 243 GLN B C 1
ATOM 4394 O O . GLN B 1 279 ? 29.689 49.750 91.523 1.00 31.01 243 GLN B O 1
ATOM 4400 N N . ILE B 1 280 ? 29.756 47.520 91.181 1.00 28.07 244 ILE B N 1
ATOM 4401 C CA . ILE B 1 280 ? 28.537 47.570 90.371 1.00 26.78 244 ILE B CA 1
ATOM 4402 C C . ILE B 1 280 ? 27.268 47.540 91.225 1.00 26.95 244 ILE B C 1
ATOM 4403 O O . ILE B 1 280 ? 26.453 48.462 91.143 1.00 26.57 244 ILE B O 1
ATOM 4408 N N . LEU B 1 281 ? 27.086 46.495 92.034 1.00 23.78 245 LEU B N 1
ATOM 4409 C CA . LEU B 1 281 ? 25.830 46.344 92.775 1.00 23.03 245 LEU B CA 1
ATOM 4410 C C . LEU B 1 281 ? 25.644 47.394 93.883 1.00 21.54 245 LEU B C 1
ATOM 4411 O O . LEU B 1 281 ? 24.593 48.003 93.982 1.00 19.81 245 LEU B O 1
ATOM 4416 N N . ARG B 1 282 ? 26.646 47.572 94.736 1.00 23.62 246 ARG B N 1
ATOM 4417 C CA . ARG B 1 282 ? 26.556 48.596 95.794 1.00 24.80 246 ARG B CA 1
ATOM 4418 C C . ARG B 1 282 ? 26.647 50.017 95.220 1.00 28.37 246 ARG B C 1
ATOM 4419 O O . ARG B 1 282 ? 25.723 50.811 95.359 1.00 29.98 246 ARG B O 1
ATOM 4427 N N . ARG B 1 283 ? 27.772 50.328 94.593 1.00 32.86 247 ARG B N 1
ATOM 4428 C CA . ARG B 1 283 ? 28.087 51.707 94.217 1.00 36.51 247 ARG B CA 1
ATOM 4429 C C . ARG B 1 283 ? 27.272 52.240 93.028 1.00 37.10 247 ARG B C 1
ATOM 4430 O O . ARG B 1 283 ? 26.523 53.220 93.153 1.00 40.24 247 ARG B O 1
ATOM 4438 N N . ASP B 1 284 ? 27.308 51.525 91.922 1.00 35.42 248 ASP B N 1
ATOM 4439 C CA . ASP B 1 284 ? 26.599 51.934 90.718 1.00 35.21 248 ASP B CA 1
ATOM 4440 C C . ASP B 1 284 ? 25.060 51.762 90.823 1.00 35.46 248 ASP B C 1
ATOM 4441 O O . ASP B 1 284 ? 24.299 52.672 90.466 1.00 36.37 248 ASP B O 1
ATOM 4446 N N . ILE B 1 285 ? 24.600 50.614 91.325 1.00 30.14 249 ILE B N 1
ATOM 4447 C CA . ILE B 1 285 ? 23.165 50.336 91.394 1.00 29.05 249 ILE B CA 1
ATOM 4448 C C . ILE B 1 285 ? 22.524 50.923 92.648 1.00 26.38 249 ILE B C 1
ATOM 4449 O O . ILE B 1 285 ? 21.329 51.241 92.637 1.00 26.54 249 ILE B O 1
ATOM 4454 N N . GLY B 1 286 ? 23.292 51.053 93.723 1.00 24.51 250 GLY B N 1
ATOM 4455 C CA . GLY B 1 286 ? 22.766 51.622 94.963 1.00 24.30 250 GLY B CA 1
ATOM 4456 C C . GLY B 1 286 ? 22.020 50.630 95.857 1.00 25.27 250 GLY B C 1
ATOM 4457 O O . GLY B 1 286 ? 21.261 51.038 96.730 1.00 23.78 250 GLY B O 1
ATOM 4458 N N . PHE B 1 287 ? 22.270 49.329 95.667 1.00 24.67 251 PHE B N 1
ATOM 4459 C CA . PHE B 1 287 ? 21.564 48.287 96.404 1.00 22.05 251 PHE B CA 1
ATOM 4460 C C . PHE B 1 287 ? 22.003 48.291 97.854 1.00 22.41 251 PHE B C 1
ATOM 4461 O O . PHE B 1 287 ? 23.202 48.266 98.145 1.00 24.08 251 PHE B O 1
ATOM 4469 N N . LYS B 1 288 ? 21.035 48.351 98.767 1.00 23.38 252 LYS B N 1
ATOM 4470 C CA . LYS B 1 288 ? 21.343 48.400 100.191 1.00 26.05 252 LYS B CA 1
ATOM 4471 C C . LYS B 1 288 ? 20.974 47.138 100.951 1.00 22.94 252 LYS B C 1
ATOM 4472 O O . LYS B 1 288 ? 21.168 47.083 102.154 1.00 23.28 252 LYS B O 1
ATOM 4478 N N . GLY B 1 289 ? 20.461 46.120 100.270 1.00 19.23 253 GLY B N 1
ATOM 4479 C CA . GLY B 1 289 ? 20.030 44.910 100.941 1.00 18.26 253 GLY B CA 1
ATOM 4480 C C . GLY B 1 289 ? 21.126 43.869 101.162 1.00 18.40 253 GLY B C 1
ATOM 4481 O O . GLY B 1 289 ? 22.318 44.159 101.066 1.00 16.48 253 GLY B O 1
ATOM 4482 N N . VAL B 1 290 ? 20.700 42.646 101.453 1.00 17.60 254 VAL B N 1
ATOM 4483 C CA . VAL B 1 290 ? 21.603 41.545 101.674 1.00 18.16 254 VAL B CA 1
ATOM 4484 C C . VAL B 1 290 ? 22.198 41.026 100.397 1.00 18.05 254 VAL B C 1
ATOM 4485 O O . VAL B 1 290 ? 21.489 40.801 99.404 1.00 19.77 254 VAL B O 1
ATOM 4489 N N . ILE B 1 291 ? 23.505 40.813 100.409 1.00 18.60 255 ILE B N 1
ATOM 4490 C CA . ILE B 1 291 ? 24.137 39.995 99.391 1.00 18.10 255 ILE B CA 1
ATOM 4491 C C . ILE B 1 291 ? 24.495 38.671 100.051 1.00 18.40 255 ILE B C 1
ATOM 4492 O O . ILE B 1 291 ? 25.374 38.626 100.918 1.00 21.64 255 ILE B O 1
ATOM 4497 N N . PHE B 1 292 ? 23.807 37.601 99.663 1.00 17.53 256 PHE B N 1
ATOM 4498 C CA . PHE B 1 292 ? 24.153 36.249 100.098 1.00 19.01 256 PHE B CA 1
ATOM 4499 C C . PHE B 1 292 ? 25.325 35.690 99.306 1.00 20.04 256 PHE B C 1
ATOM 4500 O O . PHE B 1 292 ? 25.560 36.124 98.187 1.00 21.94 256 PHE B O 1
ATOM 4508 N N . SER B 1 293 ? 26.093 34.781 99.919 1.00 21.48 257 SER B N 1
ATOM 4509 C CA . SER B 1 293 ? 27.170 34.072 99.226 1.00 23.02 257 SER B CA 1
ATOM 4510 C C . SER B 1 293 ? 26.503 32.913 98.499 1.00 25.09 257 SER B C 1
ATOM 4511 O O . SER B 1 293 ? 25.372 32.615 98.740 1.00 23.14 257 SER B O 1
ATOM 4514 N N . ASP B 1 294 ? 27.191 32.220 97.627 1.00 32.08 258 ASP B N 1
ATOM 4515 C CA . ASP B 1 294 ? 26.674 30.887 97.287 1.00 37.11 258 ASP B CA 1
ATOM 4516 C C . ASP B 1 294 ? 27.005 29.915 98.442 1.00 35.12 258 ASP B C 1
ATOM 4517 O O . ASP B 1 294 ? 27.765 30.266 99.364 1.00 30.28 258 ASP B O 1
ATOM 4522 N N . ASP B 1 295 ? 26.475 28.692 98.360 1.00 33.47 259 ASP B N 1
ATOM 4523 C CA . ASP B 1 295 ? 26.809 27.607 99.300 1.00 32.77 259 ASP B CA 1
ATOM 4524 C C . ASP B 1 295 ? 28.330 27.359 99.210 1.00 29.71 259 ASP B C 1
ATOM 4525 O O . ASP B 1 295 ? 28.836 26.981 98.148 1.00 34.70 259 ASP B O 1
ATOM 4530 N N . LEU B 1 296 ? 29.036 27.639 100.307 1.00 29.30 260 LEU B N 1
ATOM 4531 C CA . LEU B 1 296 ? 30.511 27.562 100.435 1.00 30.71 260 LEU B CA 1
ATOM 4532 C C . LEU B 1 296 ? 31.047 26.139 100.591 1.00 30.39 260 LEU B C 1
ATOM 4533 O O . LEU B 1 296 ? 32.241 25.911 100.575 1.00 29.94 260 LEU B O 1
ATOM 4538 N N . THR B 1 297 ? 30.164 25.198 100.833 1.00 31.53 261 THR B N 1
ATOM 4539 C CA . THR B 1 297 ? 30.524 23.801 100.890 1.00 39.40 261 THR B CA 1
ATOM 4540 C C . THR B 1 297 ? 30.872 23.260 99.526 1.00 44.58 261 THR B C 1
ATOM 4541 O O . THR B 1 297 ? 31.634 22.311 99.399 1.00 47.74 261 THR B O 1
ATOM 4545 N N . MET B 1 298 ? 30.282 23.854 98.503 1.00 53.91 262 MET B N 1
ATOM 4546 C CA . MET B 1 298 ? 30.475 23.315 97.156 1.00 67.94 262 MET B CA 1
ATOM 4547 C C . MET B 1 298 ? 31.775 23.909 96.632 1.00 75.67 262 MET B C 1
ATOM 4548 O O . MET B 1 298 ? 31.846 25.112 96.410 1.00 79.42 262 MET B O 1
ATOM 4553 N N . GLU B 1 299 ? 32.800 23.074 96.452 1.00 83.08 263 GLU B N 1
ATOM 4554 C CA . GLU B 1 299 ? 34.192 23.552 96.400 1.00 89.78 263 GLU B CA 1
ATOM 4555 C C . GLU B 1 299 ? 34.531 24.124 97.785 1.00 91.87 263 GLU B C 1
ATOM 4556 O O . GLU B 1 299 ? 33.732 24.001 98.711 1.00 89.98 263 GLU B O 1
ATOM 4562 N N . GLY B 1 300 ? 35.705 24.737 97.942 1.00 91.16 264 GLY B N 1
ATOM 4563 C CA . GLY B 1 300 ? 36.044 25.457 99.179 1.00 92.69 264 GLY B CA 1
ATOM 4564 C C . GLY B 1 300 ? 36.319 24.588 100.402 1.00 92.51 264 GLY B C 1
ATOM 4565 O O . GLY B 1 300 ? 37.271 24.849 101.152 1.00 97.10 264 GLY B O 1
ATOM 4566 N N . ALA B 1 301 ? 35.462 23.589 100.625 1.00 79.79 265 ALA B N 1
ATOM 4567 C CA . ALA B 1 301 ? 35.719 22.534 101.589 1.00 73.97 265 ALA B CA 1
ATOM 4568 C C . ALA B 1 301 ? 37.221 22.238 101.647 1.00 71.43 265 ALA B C 1
ATOM 4569 O O . ALA B 1 301 ? 37.860 22.485 102.668 1.00 68.17 265 ALA B O 1
ATOM 4571 N N . CYS B 1 302 ? 37.772 21.781 100.517 1.00 66.64 266 CYS B N 1
ATOM 4572 C CA . CYS B 1 302 ? 39.120 21.188 100.438 1.00 59.53 266 CYS B CA 1
ATOM 4573 C C . CYS B 1 302 ? 40.253 22.163 100.142 1.00 53.03 266 CYS B C 1
ATOM 4574 O O . CYS B 1 302 ? 41.418 21.762 100.145 1.00 50.35 266 CYS B O 1
ATOM 4577 N N . GLY B 1 303 ? 39.929 23.422 99.853 1.00 45.87 267 GLY B N 1
ATOM 4578 C CA . GLY B 1 303 ? 40.957 24.431 99.607 1.00 44.70 267 GLY B CA 1
ATOM 4579 C C . GLY B 1 303 ? 41.858 24.635 100.816 1.00 40.06 267 GLY B C 1
ATOM 4580 O O . GLY B 1 303 ? 41.556 24.151 101.907 1.00 37.12 267 GLY B O 1
ATOM 4581 N N . ALA B 1 304 ? 43.003 25.279 100.612 1.00 38.30 268 ALA B N 1
ATOM 4582 C CA . ALA B 1 304 ? 43.826 25.699 101.747 1.00 36.39 268 ALA B CA 1
ATOM 4583 C C . ALA B 1 304 ? 43.050 26.705 102.608 1.00 33.57 268 ALA B C 1
ATOM 4584 O O . ALA B 1 304 ? 42.383 27.612 102.089 1.00 31.13 268 ALA B O 1
ATOM 4586 N N . GLY B 1 305 ? 43.122 26.525 103.922 1.00 31.05 269 GLY B N 1
ATOM 4587 C CA . GLY B 1 305 ? 42.386 27.385 104.862 1.00 32.28 269 GLY B CA 1
ATOM 4588 C C . GLY B 1 305 ? 40.981 26.877 105.162 1.00 30.28 269 GLY B C 1
ATOM 4589 O O . GLY B 1 305 ? 40.342 27.256 106.146 1.00 32.51 269 GLY B O 1
ATOM 4590 N N . GLY B 1 306 ? 40.508 25.996 104.304 1.00 28.03 270 GLY B N 1
ATOM 4591 C CA . GLY B 1 306 ? 39.220 25.357 104.477 1.00 27.45 270 GLY B CA 1
ATOM 4592 C C . GLY B 1 306 ? 38.039 26.344 104.420 1.00 25.56 270 GLY B C 1
ATOM 4593 O O . GLY B 1 306 ? 38.040 27.384 103.699 1.00 22.56 270 GLY B O 1
ATOM 4594 N N . ILE B 1 307 ? 37.023 26.012 105.200 1.00 24.06 271 ILE B N 1
ATOM 4595 C CA . ILE B 1 307 ? 35.788 26.796 105.231 1.00 25.43 271 ILE B CA 1
ATOM 4596 C C . ILE B 1 307 ? 36.014 28.219 105.713 1.00 23.01 271 ILE B C 1
ATOM 4597 O O . ILE B 1 307 ? 35.446 29.163 105.149 1.00 22.56 271 ILE B O 1
ATOM 4602 N N . LYS B 1 308 ? 36.887 28.381 106.704 1.00 23.06 272 LYS B N 1
ATOM 4603 C CA . LYS B 1 308 ? 37.224 29.721 107.220 1.00 24.47 272 LYS B CA 1
ATOM 4604 C C . LYS B 1 308 ? 37.789 30.614 106.115 1.00 23.23 272 LYS B C 1
ATOM 4605 O O . LYS B 1 308 ? 37.415 31.782 105.980 1.00 21.48 272 LYS B O 1
ATOM 4611 N N . GLU B 1 309 ? 38.689 30.069 105.303 1.00 22.48 273 GLU B N 1
ATOM 4612 C CA . GLU B 1 309 ? 39.246 30.848 104.168 1.00 23.43 273 GLU B CA 1
ATOM 4613 C C . GLU B 1 309 ? 38.176 31.169 103.109 1.00 22.27 273 GLU B C 1
ATOM 4614 O O . GLU B 1 309 ? 38.116 32.276 102.547 1.00 21.42 273 GLU B O 1
ATOM 4620 N N . ARG B 1 310 ? 37.347 30.187 102.817 1.00 21.56 274 ARG B N 1
ATOM 4621 C CA . ARG B 1 310 ? 36.312 30.370 101.806 1.00 24.87 274 ARG B CA 1
ATOM 4622 C C . ARG B 1 310 ? 35.301 31.462 102.236 1.00 21.92 274 ARG B C 1
ATOM 4623 O O . ARG B 1 310 ? 34.922 32.332 101.437 1.00 20.47 274 ARG B O 1
ATOM 4631 N N . ALA B 1 311 ? 34.905 31.419 103.503 1.00 20.65 275 ALA B N 1
ATOM 4632 C CA . ALA B 1 311 ? 34.081 32.476 104.081 1.00 21.74 275 ALA B CA 1
ATOM 4633 C C . ALA B 1 311 ? 34.784 33.827 104.027 1.00 21.99 275 ALA B C 1
ATOM 4634 O O . ALA B 1 311 ? 34.174 34.825 103.625 1.00 21.41 275 ALA B O 1
ATOM 4636 N N . ARG B 1 312 ? 36.073 33.852 104.375 1.00 22.19 276 ARG B N 1
ATOM 4637 C CA . ARG B 1 312 ? 36.844 35.102 104.329 1.00 23.93 276 ARG B CA 1
ATOM 4638 C C . ARG B 1 312 ? 36.798 35.764 102.949 1.00 22.74 276 ARG B C 1
ATOM 4639 O O . ARG B 1 312 ? 36.558 36.966 102.844 1.00 22.14 276 ARG B O 1
ATOM 4647 N N . ILE B 1 313 ? 37.031 34.988 101.889 1.00 23.05 277 ILE B N 1
ATOM 4648 C CA . ILE B 1 313 ? 37.043 35.578 100.544 1.00 23.44 277 ILE B CA 1
ATOM 4649 C C . ILE B 1 313 ? 35.650 36.015 100.068 1.00 24.20 277 ILE B C 1
ATOM 4650 O O . ILE B 1 313 ? 35.503 37.022 99.351 1.00 22.85 277 ILE B O 1
ATOM 4655 N N . SER B 1 314 ? 34.627 35.304 100.517 1.00 24.27 278 SER B N 1
ATOM 4656 C CA . SER B 1 314 ? 33.245 35.718 100.241 1.00 25.97 278 SER B CA 1
ATOM 4657 C C . SER B 1 314 ? 32.900 37.077 100.929 1.00 23.48 278 SER B C 1
ATOM 4658 O O . SER B 1 314 ? 32.413 38.002 100.251 1.00 24.55 278 SER B O 1
ATOM 4661 N N . PHE B 1 315 ? 33.188 37.219 102.230 1.00 22.79 279 PHE B N 1
ATOM 4662 C CA . PHE B 1 315 ? 32.991 38.507 102.928 1.00 22.22 279 PHE B CA 1
ATOM 4663 C C . PHE B 1 315 ? 33.799 39.611 102.287 1.00 22.53 279 PHE B C 1
ATOM 4664 O O . PHE B 1 315 ? 33.302 40.701 102.079 1.00 20.20 279 PHE B O 1
ATOM 4672 N N . GLU B 1 316 ? 35.062 39.329 101.993 1.00 25.43 280 GLU B N 1
ATOM 4673 C CA . GLU B 1 316 ? 35.960 40.307 101.375 1.00 27.15 280 GLU B CA 1
ATOM 4674 C C . GLU B 1 316 ? 35.446 40.784 100.018 1.00 26.82 280 GLU B C 1
ATOM 4675 O O . GLU B 1 316 ? 35.587 41.969 99.692 1.00 28.32 280 GLU B O 1
ATOM 4681 N N . ALA B 1 317 ? 34.828 39.888 99.245 1.00 25.06 281 ALA B N 1
ATOM 4682 C CA . ALA B 1 317 ? 34.224 40.275 97.949 1.00 23.91 281 ALA B CA 1
ATOM 4683 C C . ALA B 1 317 ? 32.977 41.161 98.074 1.00 22.75 281 ALA B C 1
ATOM 4684 O O . ALA B 1 317 ? 32.658 41.917 97.150 1.00 21.32 281 ALA B O 1
ATOM 4686 N N . GLY B 1 318 ? 32.298 41.101 99.224 1.00 21.93 282 GLY B N 1
ATOM 4687 C CA . GLY B 1 318 ? 31.134 41.965 99.474 1.00 22.25 282 GLY B CA 1
ATOM 4688 C C . GLY B 1 318 ? 29.859 41.287 99.954 1.00 21.14 282 GLY B C 1
ATOM 4689 O O . GLY B 1 318 ? 28.871 41.967 100.197 1.00 23.49 282 GLY B O 1
ATOM 4690 N N . CYS B 1 319 ? 29.895 39.971 100.153 1.00 21.69 283 CYS B N 1
ATOM 4691 C CA . CYS B 1 319 ? 28.758 39.275 100.724 1.00 21.24 283 CYS B CA 1
ATOM 4692 C C . CYS B 1 319 ? 28.550 39.675 102.195 1.00 20.34 283 CYS B C 1
ATOM 4693 O O . CYS B 1 319 ? 29.515 39.779 102.950 1.00 21.65 283 CYS B O 1
ATOM 4696 N N . ASP B 1 320 ? 27.288 39.841 102.595 1.00 19.68 284 ASP B N 1
ATOM 4697 C CA . ASP B 1 320 ? 26.915 40.089 103.995 1.00 20.00 284 ASP B CA 1
ATOM 4698 C C . ASP B 1 320 ? 26.844 38.781 104.793 1.00 20.45 284 ASP B C 1
ATOM 4699 O O . ASP B 1 320 ? 27.212 38.738 105.973 1.00 19.13 284 ASP B O 1
ATOM 4704 N N . ILE B 1 321 ? 26.307 37.741 104.153 1.00 18.48 285 ILE B N 1
ATOM 4705 C CA . ILE B 1 321 ? 25.908 36.548 104.843 1.00 18.72 285 ILE B CA 1
ATOM 4706 C C . ILE B 1 321 ? 26.339 35.350 104.028 1.00 18.49 285 ILE B C 1
ATOM 4707 O O . ILE B 1 321 ? 26.051 35.295 102.827 1.00 17.57 285 ILE B O 1
ATOM 4712 N N . VAL B 1 322 ? 26.990 34.394 104.679 1.00 17.48 286 VAL B N 1
ATOM 4713 C CA . VAL B 1 322 ? 27.433 33.212 103.985 1.00 19.19 286 VAL B CA 1
ATOM 4714 C C . VAL B 1 322 ? 26.515 32.042 104.280 1.00 19.97 286 VAL B C 1
ATOM 4715 O O . VAL B 1 322 ? 26.108 31.821 105.407 1.00 20.99 286 VAL B O 1
ATOM 4719 N N . LEU B 1 323 ? 26.257 31.259 103.256 1.00 20.55 287 LEU B N 1
ATOM 4720 C CA . LEU B 1 323 ? 25.454 30.065 103.351 1.00 21.73 287 LEU B CA 1
ATOM 4721 C C . LEU B 1 323 ? 26.350 28.868 103.472 1.00 21.97 287 LEU B C 1
ATOM 4722 O O . LEU B 1 323 ? 27.248 28.690 102.655 1.00 21.78 287 LEU B O 1
ATOM 4727 N N . VAL B 1 324 ? 26.074 28.015 104.459 1.00 22.03 288 VAL B N 1
ATOM 4728 C CA . VAL B 1 324 ? 26.799 26.762 104.643 1.00 22.92 288 VAL B CA 1
ATOM 4729 C C . VAL B 1 324 ? 25.804 25.643 104.849 1.00 23.13 288 VAL B C 1
ATOM 4730 O O . VAL B 1 324 ? 25.264 25.490 105.945 1.00 24.33 288 VAL B O 1
ATOM 4734 N N . CYS B 1 325 ? 25.514 24.913 103.783 1.00 24.83 289 CYS B N 1
ATOM 4735 C CA . CYS B 1 325 ? 24.424 23.960 103.763 1.00 27.50 289 CYS B CA 1
ATOM 4736 C C . CYS B 1 325 ? 24.900 22.518 103.763 1.00 28.83 289 CYS B C 1
ATOM 4737 O O . CYS B 1 325 ? 25.929 22.188 103.190 1.00 25.79 289 CYS B O 1
ATOM 4740 N N . ASN B 1 326 ? 24.105 21.669 104.396 1.00 28.82 290 ASN B N 1
ATOM 4741 C CA . ASN B 1 326 ? 24.334 20.220 104.424 1.00 32.44 290 ASN B CA 1
ATOM 4742 C C . ASN B 1 326 ? 25.638 19.794 105.086 1.00 28.52 290 ASN B C 1
ATOM 4743 O O . ASN B 1 326 ? 26.053 18.668 104.904 1.00 28.22 290 ASN B O 1
ATOM 4748 N N . ARG B 1 327 ? 26.263 20.679 105.852 1.00 27.29 291 ARG B N 1
ATOM 4749 C CA . ARG B 1 327 ? 27.567 20.387 106.441 1.00 26.16 291 ARG B CA 1
ATOM 4750 C C . ARG B 1 327 ? 27.708 21.014 107.822 1.00 25.46 291 ARG B C 1
ATOM 4751 O O . ARG B 1 327 ? 28.456 21.972 108.009 1.00 24.21 291 ARG B O 1
ATOM 4759 N N . PRO B 1 328 ? 26.970 20.478 108.804 1.00 28.56 292 PRO B N 1
ATOM 4760 C CA . PRO B 1 328 ? 27.058 21.034 110.152 1.00 29.31 292 PRO B CA 1
ATOM 4761 C C . PRO B 1 328 ? 28.485 20.921 110.755 1.00 30.32 292 PRO B C 1
ATOM 4762 O O . PRO B 1 328 ? 28.860 21.721 111.619 1.00 28.28 292 PRO B O 1
ATOM 4766 N N . ASP B 1 329 ? 29.271 19.965 110.261 1.00 31.09 293 ASP B N 1
ATOM 4767 C CA . ASP B 1 329 ? 30.697 19.864 110.610 1.00 32.45 293 ASP B CA 1
ATOM 4768 C C . ASP B 1 329 ? 31.504 21.096 110.172 1.00 30.15 293 ASP B C 1
ATOM 4769 O O . ASP B 1 329 ? 32.345 21.589 110.916 1.00 29.01 293 ASP B O 1
ATOM 4774 N N . LEU B 1 330 ? 31.230 21.603 108.976 1.00 29.30 294 LEU B N 1
ATOM 4775 C CA . LEU B 1 330 ? 31.898 22.810 108.498 1.00 28.74 294 LEU B CA 1
ATOM 4776 C C . LEU B 1 330 ? 31.395 24.049 109.221 1.00 27.48 294 LEU B C 1
ATOM 4777 O O . LEU B 1 330 ? 32.126 25.022 109.374 1.00 28.65 294 LEU B O 1
ATOM 4782 N N . VAL B 1 331 ? 30.124 24.049 109.610 1.00 27.93 295 VAL B N 1
ATOM 4783 C CA . VAL B 1 331 ? 29.583 25.171 110.391 1.00 26.73 295 VAL B CA 1
ATOM 4784 C C . VAL B 1 331 ? 30.265 25.174 111.765 1.00 25.46 295 VAL B C 1
ATOM 4785 O O . VAL B 1 331 ? 30.649 26.225 112.258 1.00 22.64 295 VAL B O 1
ATOM 4789 N N . ASP B 1 332 ? 30.416 23.984 112.361 1.00 26.00 296 ASP B N 1
ATOM 4790 C CA . ASP B 1 332 ? 31.120 23.864 113.638 1.00 29.22 296 ASP B CA 1
ATOM 4791 C C . ASP B 1 332 ? 32.566 24.327 113.544 1.00 29.44 296 ASP B C 1
ATOM 4792 O O . ASP B 1 332 ? 33.032 25.106 114.384 1.00 30.30 296 ASP B O 1
ATOM 4797 N N . GLU B 1 333 ? 33.231 23.919 112.475 1.00 28.49 297 GLU B N 1
ATOM 4798 C CA . GLU B 1 333 ? 34.582 24.378 112.196 1.00 30.49 297 GLU B CA 1
ATOM 4799 C C . GLU B 1 333 ? 34.637 25.887 112.001 1.00 30.15 297 GLU B C 1
ATOM 4800 O O . GLU B 1 333 ? 35.500 26.563 112.568 1.00 32.95 297 GLU B O 1
ATOM 4806 N N . LEU B 1 334 ? 33.736 26.428 111.192 1.00 29.22 298 LEU B N 1
ATOM 4807 C CA . LEU B 1 334 ? 33.758 27.864 110.895 1.00 28.31 298 LEU B CA 1
ATOM 4808 C C . LEU B 1 334 ? 33.515 28.694 112.140 1.00 28.85 298 LEU B C 1
ATOM 4809 O O . LEU B 1 334 ? 34.214 29.685 112.375 1.00 30.92 298 LEU B O 1
ATOM 4814 N N . ARG B 1 335 ? 32.523 28.302 112.943 1.00 29.38 299 ARG B N 1
ATOM 4815 C CA . ARG B 1 335 ? 32.126 29.123 114.101 1.00 29.78 299 ARG B CA 1
ATOM 4816 C C . ARG B 1 335 ? 33.121 29.104 115.275 1.00 30.19 299 ARG B C 1
ATOM 4817 O O . ARG B 1 335 ? 33.174 30.049 116.054 1.00 28.69 299 ARG B O 1
ATOM 4825 N N . ASP B 1 336 ? 33.916 28.047 115.374 1.00 32.15 300 ASP B N 1
ATOM 4826 C CA . ASP B 1 336 ? 34.918 27.919 116.432 1.00 34.99 300 ASP B CA 1
ATOM 4827 C C . ASP B 1 336 ? 36.054 28.955 116.299 1.00 33.71 300 ASP B C 1
ATOM 4828 O O . ASP B 1 336 ? 36.871 28.885 115.377 1.00 35.69 300 ASP B O 1
ATOM 4833 N N . GLY B 1 337 ? 36.074 29.921 117.213 1.00 33.25 301 GLY B N 1
ATOM 4834 C CA . GLY B 1 337 ? 37.042 31.006 117.174 1.00 33.30 301 GLY B CA 1
ATOM 4835 C C . GLY B 1 337 ? 36.764 32.024 116.082 1.00 33.76 301 GLY B C 1
ATOM 4836 O O . GLY B 1 337 ? 37.657 32.744 115.666 1.00 34.33 301 GLY B O 1
ATOM 4837 N N . PHE B 1 338 ? 35.522 32.075 115.605 1.00 32.39 302 PHE B N 1
ATOM 4838 C CA . PHE B 1 338 ? 35.156 32.935 114.506 1.00 30.10 302 PHE B CA 1
ATOM 4839 C C . PHE B 1 338 ? 35.103 34.381 114.959 1.00 30.29 302 PHE B C 1
ATOM 4840 O O . PHE B 1 338 ? 34.442 34.703 115.928 1.00 29.87 302 PHE B O 1
ATOM 4848 N N . THR B 1 339 ? 35.764 35.263 114.222 1.00 32.21 303 THR B N 1
ATOM 4849 C CA . THR B 1 339 ? 35.603 36.689 114.425 1.00 33.90 303 THR B CA 1
ATOM 4850 C C . THR B 1 339 ? 34.581 37.228 113.417 1.00 34.98 303 THR B C 1
ATOM 4851 O O . THR B 1 339 ? 34.719 37.071 112.206 1.00 32.50 303 THR B O 1
ATOM 4855 N N . ILE B 1 340 ? 33.552 37.871 113.952 1.00 34.25 304 ILE B N 1
ATOM 4856 C CA . ILE B 1 340 ? 32.503 38.459 113.148 1.00 34.15 304 ILE B CA 1
ATOM 4857 C C . ILE B 1 340 ? 33.064 39.660 112.402 1.00 33.98 304 ILE B C 1
ATOM 4858 O O . ILE B 1 340 ? 33.493 40.623 113.038 1.00 34.21 304 ILE B O 1
ATOM 4863 N N . PRO B 1 341 ? 33.063 39.625 111.051 1.00 33.47 305 PRO B N 1
ATOM 4864 C CA . PRO B 1 341 ? 33.576 40.797 110.337 1.00 34.68 305 PRO B CA 1
ATOM 4865 C C . PRO B 1 341 ? 32.777 42.041 110.644 1.00 36.92 305 PRO B C 1
ATOM 4866 O O . PRO B 1 341 ? 31.572 41.965 110.882 1.00 36.35 305 PRO B O 1
ATOM 4870 N N . ASP B 1 342 ? 33.450 43.181 110.662 1.00 39.02 306 ASP B N 1
ATOM 4871 C CA . ASP B 1 342 ? 32.792 44.436 110.934 1.00 39.32 306 ASP B CA 1
ATOM 4872 C C . ASP B 1 342 ? 31.834 44.751 109.798 1.00 37.20 306 ASP B C 1
ATOM 4873 O O . ASP B 1 342 ? 32.247 44.915 108.656 1.00 37.56 306 ASP B O 1
ATOM 4878 N N . ASN B 1 343 ? 30.549 44.821 110.127 1.00 35.70 307 ASN B N 1
ATOM 4879 C CA . ASN B 1 343 ? 29.517 45.148 109.159 1.00 31.89 307 ASN B CA 1
ATOM 4880 C C . ASN B 1 343 ? 28.390 45.835 109.898 1.00 31.36 307 ASN B C 1
ATOM 4881 O O . ASN B 1 343 ? 27.480 45.179 110.420 1.00 28.01 307 ASN B O 1
ATOM 4886 N N . GLN B 1 344 ? 28.476 47.154 109.950 1.00 32.55 308 GLN B N 1
ATOM 4887 C CA . GLN B 1 344 ? 27.508 47.962 110.664 1.00 37.16 308 GLN B CA 1
ATOM 4888 C C . GLN B 1 344 ? 26.110 47.903 110.074 1.00 35.88 308 GLN B C 1
ATOM 4889 O O . GLN B 1 344 ? 25.147 48.249 110.745 1.00 35.61 308 GLN B O 1
ATOM 4895 N N . ASP B 1 345 ? 26.000 47.443 108.829 1.00 34.49 309 ASP B N 1
ATOM 4896 C CA . ASP B 1 345 ? 24.714 47.330 108.151 1.00 32.40 309 ASP B CA 1
ATOM 4897 C C . ASP B 1 345 ? 24.015 45.982 108.330 1.00 29.80 309 ASP B C 1
ATOM 4898 O O . ASP B 1 345 ? 22.826 45.849 108.018 1.00 30.48 309 ASP B O 1
ATOM 4903 N N . LEU B 1 346 ? 24.717 45.003 108.885 1.00 26.61 310 LEU B N 1
ATOM 4904 C CA . LEU B 1 346 ? 24.189 43.655 108.915 1.00 25.06 310 LEU B CA 1
ATOM 4905 C C . LEU B 1 346 ? 22.861 43.567 109.651 1.00 26.37 310 LEU B C 1
ATOM 4906 O O . LEU B 1 346 ? 21.905 42.940 109.151 1.00 25.90 310 LEU B O 1
ATOM 4911 N N . ALA B 1 347 ? 22.790 44.159 110.848 1.00 24.85 311 ALA B N 1
ATOM 4912 C CA . ALA B 1 347 ? 21.595 44.024 111.698 1.00 22.79 311 ALA B CA 1
ATOM 4913 C C . ALA B 1 347 ? 20.351 44.507 111.006 1.00 23.26 311 ALA B C 1
ATOM 4914 O O . ALA B 1 347 ? 19.293 43.853 111.079 1.00 23.50 311 ALA B O 1
ATOM 4916 N N . GLY B 1 348 ? 20.459 45.655 110.341 1.00 22.55 312 GLY B N 1
ATOM 4917 C CA . GLY B 1 348 ? 19.337 46.226 109.603 1.00 22.41 312 GLY B CA 1
ATOM 4918 C C . GLY B 1 348 ? 18.988 45.427 108.350 1.00 22.60 312 GLY B C 1
ATOM 4919 O O . GLY B 1 348 ? 17.812 45.287 108.012 1.00 21.24 312 GLY B O 1
ATOM 4920 N N . ARG B 1 349 ? 20.012 44.933 107.651 1.00 21.45 313 ARG B N 1
ATOM 4921 C CA . ARG B 1 349 ? 19.816 44.075 106.485 1.00 21.87 313 ARG B CA 1
ATOM 4922 C C . ARG B 1 349 ? 19.094 42.759 106.817 1.00 21.58 313 ARG B C 1
ATOM 4923 O O . ARG B 1 349 ? 18.191 42.369 106.104 1.00 23.46 313 ARG B O 1
ATOM 4931 N N . TRP B 1 350 ? 19.457 42.102 107.920 1.00 21.20 314 TRP B N 1
ATOM 4932 C CA . TRP B 1 350 ? 18.690 40.946 108.411 1.00 21.20 314 TRP B CA 1
ATOM 4933 C C . TRP B 1 350 ? 17.254 41.346 108.812 1.00 22.32 314 TRP B C 1
ATOM 4934 O O . TRP B 1 350 ? 16.286 40.669 108.473 1.00 17.92 314 TRP B O 1
ATOM 4945 N N . GLN B 1 351 ? 17.129 42.456 109.550 1.00 23.03 315 GLN B N 1
ATOM 4946 C CA . GLN B 1 351 ? 15.833 42.852 110.085 1.00 26.00 315 GLN B CA 1
ATOM 4947 C C . GLN B 1 351 ? 14.818 43.208 109.006 1.00 24.75 315 GLN B C 1
ATOM 4948 O O . GLN B 1 351 ? 13.636 42.920 109.144 1.00 23.25 315 GLN B O 1
ATOM 4954 N N . TYR B 1 352 ? 15.280 43.847 107.943 1.00 23.87 316 TYR B N 1
ATOM 4955 C CA . TYR B 1 352 ? 14.418 44.152 106.807 1.00 24.06 316 TYR B CA 1
ATOM 4956 C C . TYR B 1 352 ? 13.726 42.886 106.259 1.00 24.39 316 TYR B C 1
ATOM 4957 O O . TYR B 1 352 ? 12.634 42.964 105.729 1.00 24.25 316 TYR B O 1
ATOM 4966 N N . MET B 1 353 ? 14.362 41.729 106.408 1.00 24.25 317 MET B N 1
ATOM 4967 C CA . MET B 1 353 ? 13.821 40.462 105.889 1.00 26.02 317 MET B CA 1
ATOM 4968 C C . MET B 1 353 ? 12.815 39.768 106.827 1.00 27.21 317 MET B C 1
ATOM 4969 O O . MET B 1 353 ? 12.219 38.782 106.435 1.00 24.82 317 MET B O 1
ATOM 4974 N N . GLU B 1 354 ? 12.637 40.277 108.043 1.00 27.63 318 GLU B N 1
ATOM 4975 C CA . GLU B 1 354 ? 11.704 39.645 108.999 1.00 30.47 318 GLU B CA 1
ATOM 4976 C C . GLU B 1 354 ? 10.287 39.693 108.467 1.00 27.10 318 GLU B C 1
ATOM 4977 O O . GLU B 1 354 ? 9.918 40.653 107.796 1.00 25.64 318 GLU B O 1
ATOM 4983 N N . ASN B 1 355 ? 9.539 38.621 108.683 1.00 24.31 319 ASN B N 1
ATOM 4984 C CA . ASN B 1 355 ? 8.176 38.545 108.210 1.00 24.49 319 ASN B CA 1
ATOM 4985 C C . ASN B 1 355 ? 7.380 39.671 108.847 1.00 26.69 319 ASN B C 1
ATOM 4986 O O . ASN B 1 355 ? 7.540 39.930 110.033 1.00 28.93 319 ASN B O 1
ATOM 4991 N N . SER B 1 356 ? 6.543 40.333 108.057 1.00 26.51 320 SER B N 1
ATOM 4992 C CA . SER B 1 356 ? 5.778 41.483 108.522 1.00 29.97 320 SER B CA 1
ATOM 4993 C C . SER B 1 356 ? 4.347 41.124 109.019 1.00 32.29 320 SER B C 1
ATOM 4994 O O . SER B 1 356 ? 3.686 41.974 109.594 1.00 37.70 320 SER B O 1
ATOM 4997 N N . LEU B 1 357 ? 3.877 39.890 108.822 1.00 33.11 321 LEU B N 1
ATOM 4998 C CA . LEU B 1 357 ? 2.536 39.486 109.303 1.00 36.01 321 LEU B CA 1
ATOM 4999 C C . LEU B 1 357 ? 2.560 38.715 110.605 1.00 36.61 321 LEU B C 1
ATOM 5000 O O . LEU B 1 357 ? 3.356 37.774 110.746 1.00 40.37 321 LEU B O 1
ATOM 5005 N N . GLY B 1 358 ? 1.682 39.094 111.541 1.00 37.35 322 GLY B N 1
ATOM 5006 C CA . GLY B 1 358 ? 1.453 38.306 112.750 1.00 36.03 322 GLY B CA 1
ATOM 5007 C C . GLY B 1 358 ? 0.637 37.068 112.451 1.00 34.79 322 GLY B C 1
ATOM 5008 O O . GLY B 1 358 ? -0.039 36.984 111.424 1.00 32.63 322 GLY B O 1
ATOM 5009 N N . HIS B 1 359 ? 0.762 36.073 113.323 1.00 39.66 323 HIS B N 1
ATOM 5010 C CA . HIS B 1 359 ? 0.153 34.762 113.127 1.00 44.28 323 HIS B CA 1
ATOM 5011 C C . HIS B 1 359 ? -1.351 34.847 112.966 1.00 44.68 323 HIS B C 1
ATOM 5012 O O . HIS B 1 359 ? -1.928 34.174 112.097 1.00 48.70 323 HIS B O 1
ATOM 5019 N N . GLU B 1 360 ? -1.985 35.666 113.795 1.00 41.41 324 GLU B N 1
ATOM 5020 C CA . GLU B 1 360 ? -3.432 35.815 113.746 1.00 42.78 324 GLU B CA 1
ATOM 5021 C C . GLU B 1 360 ? -3.878 36.480 112.459 1.00 40.22 324 GLU B C 1
ATOM 5022 O O . GLU B 1 360 ? -4.815 36.012 111.826 1.00 40.61 324 GLU B O 1
ATOM 5028 N N . ALA B 1 361 ? -3.170 37.528 112.045 1.00 35.77 325 ALA B N 1
ATOM 5029 C CA . ALA B 1 361 ? -3.439 38.162 110.766 1.00 33.79 325 ALA B CA 1
ATOM 5030 C C . ALA B 1 361 ? -3.406 37.156 109.606 1.00 33.12 325 ALA B C 1
ATOM 5031 O O . ALA B 1 361 ? -4.265 37.193 108.736 1.00 31.04 325 ALA B O 1
ATOM 5033 N N . VAL B 1 362 ? -2.430 36.243 109.613 1.00 35.26 326 VAL B N 1
ATOM 5034 C CA . VAL B 1 362 ? -2.291 35.254 108.533 1.00 35.62 326 VAL B CA 1
ATOM 5035 C C . VAL B 1 362 ? -3.457 34.275 108.546 1.00 35.17 326 VAL B C 1
ATOM 5036 O O . VAL B 1 362 ? -4.026 33.967 107.489 1.00 31.11 326 VAL B O 1
ATOM 5040 N N . GLN B 1 363 ? -3.828 33.782 109.726 1.00 36.61 327 GLN B N 1
ATOM 5041 C CA . GLN B 1 363 ? -4.962 32.852 109.817 1.00 39.94 327 GLN B CA 1
ATOM 5042 C C . GLN B 1 363 ? -6.241 33.496 109.339 1.00 41.09 327 GLN B C 1
ATOM 5043 O O . GLN B 1 363 ? -7.040 32.850 108.653 1.00 45.14 327 GLN B O 1
ATOM 5049 N N . ALA B 1 364 ? -6.426 34.771 109.669 1.00 37.77 328 ALA B N 1
ATOM 5050 C CA . ALA B 1 364 ? -7.619 35.496 109.251 1.00 38.05 328 ALA B CA 1
ATOM 5051 C C . ALA B 1 364 ? -7.703 35.558 107.744 1.00 38.63 328 ALA B C 1
ATOM 5052 O O . ALA B 1 364 ? -8.715 35.177 107.152 1.00 39.01 328 ALA B O 1
ATOM 5054 N N . VAL B 1 365 ? -6.615 36.014 107.120 1.00 36.04 329 VAL B N 1
ATOM 5055 C CA . VAL B 1 365 ? -6.624 36.199 105.682 1.00 31.03 329 VAL B CA 1
ATOM 5056 C C . VAL B 1 365 ? -6.846 34.872 104.942 1.00 27.14 329 VAL B C 1
ATOM 5057 O O . VAL B 1 365 ? -7.532 34.837 103.943 1.00 25.65 329 VAL B O 1
ATOM 5061 N N . MET B 1 366 ? -6.352 33.774 105.486 1.00 26.74 330 MET B N 1
ATOM 5062 C CA . MET B 1 366 ? -6.477 32.475 104.824 1.00 28.46 330 MET B CA 1
ATOM 5063 C C . MET B 1 366 ? -7.902 31.914 104.833 1.00 30.44 330 MET B C 1
ATOM 5064 O O . MET B 1 366 ? -8.243 31.071 104.009 1.00 31.87 330 MET B O 1
ATOM 5069 N N . GLN B 1 367 ? -8.727 32.382 105.754 1.00 31.99 331 GLN B N 1
ATOM 5070 C CA . GLN B 1 367 ? -10.136 32.016 105.778 1.00 34.75 331 GLN B CA 1
ATOM 5071 C C . GLN B 1 367 ? -10.987 32.808 104.763 1.00 33.57 331 GLN B C 1
ATOM 5072 O O . GLN B 1 367 ? -12.097 32.389 104.425 1.00 31.60 331 GLN B O 1
ATOM 5078 N N . THR B 1 368 ? -10.479 33.931 104.268 1.00 30.56 332 THR B N 1
ATOM 5079 C CA . THR B 1 368 ? -11.284 34.774 103.388 1.00 29.70 332 THR B CA 1
ATOM 5080 C C . THR B 1 368 ? -11.507 34.092 102.047 1.00 32.85 332 THR B C 1
ATOM 5081 O O . THR B 1 368 ? -10.704 33.268 101.614 1.00 32.83 332 THR B O 1
ATOM 5085 N N . MET B 1 369 ? -12.613 34.434 101.403 1.00 32.53 333 MET B N 1
ATOM 5086 C CA . MET B 1 369 ? -12.953 33.874 100.106 1.00 35.79 333 MET B CA 1
ATOM 5087 C C . MET B 1 369 ? -11.968 34.353 99.045 1.00 30.76 333 MET B C 1
ATOM 5088 O O . MET B 1 369 ? -11.669 33.623 98.134 1.00 27.22 333 MET B O 1
ATOM 5093 N N . GLY B 1 370 ? -11.534 35.600 99.165 1.00 27.57 334 GLY B N 1
ATOM 5094 C CA . GLY B 1 370 ? -10.581 36.192 98.249 1.00 28.64 334 GLY B CA 1
ATOM 5095 C C . GLY B 1 370 ? -9.277 35.420 98.186 1.00 25.30 334 GLY B C 1
ATOM 5096 O O . GLY B 1 370 ? -8.811 35.112 97.114 1.00 24.26 334 GLY B O 1
ATOM 5097 N N . PHE B 1 371 ? -8.738 35.080 99.343 1.00 23.59 335 PHE B N 1
ATOM 5098 C CA . PHE B 1 371 ? -7.520 34.287 99.417 1.00 23.54 335 PHE B CA 1
ATOM 5099 C C . PHE B 1 371 ? -7.759 32.869 98.909 1.00 24.71 335 PHE B C 1
ATOM 5100 O O . PHE B 1 371 ? -6.925 32.331 98.210 1.00 22.94 335 PHE B O 1
ATOM 5108 N N . GLN B 1 372 ? -8.877 32.259 99.283 1.00 23.73 336 GLN B N 1
ATOM 5109 C CA . GLN B 1 372 ? -9.152 30.904 98.864 1.00 25.09 336 GLN B CA 1
ATOM 5110 C C . GLN B 1 372 ? -9.294 30.830 97.368 1.00 24.26 336 GLN B C 1
ATOM 5111 O O . GLN B 1 372 ? -8.900 29.827 96.771 1.00 23.99 336 GLN B O 1
ATOM 5117 N N . ALA B 1 373 ? -9.872 31.876 96.769 1.00 23.91 337 ALA B N 1
ATOM 5118 C CA . ALA B 1 373 ? -9.991 31.951 95.321 1.00 25.32 337 ALA B CA 1
ATOM 5119 C C . ALA B 1 373 ? -8.602 32.084 94.702 1.00 25.06 337 ALA B C 1
ATOM 5120 O O . ALA B 1 373 ? -8.328 31.458 93.688 1.00 23.28 337 ALA B O 1
ATOM 5122 N N . ALA B 1 374 ? -7.751 32.908 95.314 1.00 23.78 338 ALA B N 1
ATOM 5123 C CA . ALA B 1 374 ? -6.359 33.052 94.883 1.00 23.77 338 ALA B CA 1
ATOM 5124 C C . ALA B 1 374 ? -5.672 31.692 94.886 1.00 23.16 338 ALA B C 1
ATOM 5125 O O . ALA B 1 374 ? -5.060 31.326 93.920 1.00 21.89 338 ALA B O 1
ATOM 5127 N N . GLN B 1 375 ? -5.827 30.927 95.966 1.00 22.68 339 GLN B N 1
ATOM 5128 C CA . GLN B 1 375 ? -5.270 29.589 96.037 1.00 20.61 339 GLN B CA 1
ATOM 5129 C C . GLN B 1 375 ? -5.695 28.737 94.855 1.00 21.67 339 GLN B C 1
ATOM 5130 O O . GLN B 1 375 ? -4.856 28.106 94.219 1.00 19.51 339 GLN B O 1
ATOM 5136 N N . ALA B 1 376 ? -6.999 28.712 94.568 1.00 21.27 340 ALA B N 1
ATOM 5137 C CA . ALA B 1 376 ? -7.520 27.855 93.498 1.00 20.57 340 ALA B CA 1
ATOM 5138 C C . ALA B 1 376 ? -7.032 28.311 92.138 1.00 20.03 340 ALA B C 1
ATOM 5139 O O . ALA B 1 376 ? -6.743 27.491 91.271 1.00 19.86 340 ALA B O 1
ATOM 5141 N N . PHE B 1 377 ? -6.941 29.615 91.948 1.00 19.28 341 PHE B N 1
ATOM 5142 C CA . PHE B 1 377 ? -6.411 30.167 90.730 1.00 20.91 341 PHE B CA 1
ATOM 5143 C C . PHE B 1 377 ? -4.966 29.758 90.520 1.00 20.59 341 PHE B C 1
ATOM 5144 O O . PHE B 1 377 ? -4.610 29.342 89.431 1.00 20.25 341 PHE B O 1
ATOM 5152 N N . VAL B 1 378 ? -4.151 29.862 91.569 1.00 18.44 342 VAL B N 1
ATOM 5153 C CA . VAL B 1 378 ? -2.745 29.526 91.484 1.00 17.52 342 VAL B CA 1
ATOM 5154 C C . VAL B 1 378 ? -2.601 28.014 91.250 1.00 18.26 342 VAL B C 1
ATOM 5155 O O . VAL B 1 378 ? -1.852 27.604 90.378 1.00 15.87 342 VAL B O 1
ATOM 5159 N N . ALA B 1 379 ? -3.365 27.202 91.980 1.00 18.75 343 ALA B N 1
ATOM 5160 C CA . ALA B 1 379 ? -3.401 25.759 91.751 1.00 20.90 343 ALA B CA 1
ATOM 5161 C C . ALA B 1 379 ? -3.717 25.415 90.306 1.00 21.38 343 ALA B C 1
ATOM 5162 O O . ALA B 1 379 ? -3.140 24.489 89.747 1.00 23.33 343 ALA B O 1
ATOM 5164 N N . GLY B 1 380 ? -4.620 26.181 89.704 1.00 22.21 344 GLY B N 1
ATOM 5165 C CA . GLY B 1 380 ? -5.014 25.971 88.326 1.00 23.30 344 GLY B CA 1
ATOM 5166 C C . GLY B 1 380 ? -3.911 26.277 87.336 1.00 24.01 344 GLY B C 1
ATOM 5167 O O . GLY B 1 380 ? -3.806 25.608 86.292 1.00 24.55 344 GLY B O 1
ATOM 5168 N N . LEU B 1 381 ? -3.101 27.294 87.639 1.00 23.60 345 LEU B N 1
ATOM 5169 C CA . LEU B 1 381 ? -1.967 27.613 86.795 1.00 23.80 345 LEU B CA 1
ATOM 5170 C C . LEU B 1 381 ? -0.975 26.460 86.823 1.00 25.15 345 LEU B C 1
ATOM 5171 O O . LEU B 1 381 ? -0.355 26.179 85.827 1.00 28.62 345 LEU B O 1
ATOM 5176 N N . ALA B 1 382 ? -0.815 25.821 87.974 1.00 27.14 346 ALA B N 1
ATOM 5177 C CA . ALA B 1 382 ? 0.124 24.706 88.139 1.00 30.68 346 ALA B CA 1
ATOM 5178 C C . ALA B 1 382 ? -0.354 23.386 87.554 1.00 33.22 346 ALA B C 1
ATOM 5179 O O . ALA B 1 382 ? 0.427 22.472 87.382 1.00 34.47 346 ALA B O 1
ATOM 5181 N N . SER B 1 383 ? -1.634 23.253 87.274 1.00 40.61 347 SER B N 1
ATOM 5182 C CA . SER B 1 383 ? -2.145 21.958 86.854 1.00 47.87 347 SER B CA 1
ATOM 5183 C C . SER B 1 383 ? -3.300 22.209 85.918 1.00 51.90 347 SER B C 1
ATOM 5184 O O . SER B 1 383 ? -4.456 22.167 86.340 1.00 51.89 347 SER B O 1
ATOM 5187 N N . PRO B 1 384 ? -2.988 22.523 84.653 1.00 53.22 348 PRO B N 1
ATOM 5188 C CA . PRO B 1 384 ? -4.025 22.971 83.703 1.00 53.83 348 PRO B CA 1
ATOM 5189 C C . PRO B 1 384 ? -4.760 21.845 82.969 1.00 52.18 348 PRO B C 1
ATOM 5190 O O . PRO B 1 384 ? -4.632 20.686 83.349 1.00 53.41 348 PRO B O 1
ATOM 5194 N N . VAL C 1 39 ? 42.103 102.445 64.847 1.00 65.90 3 VAL C N 1
ATOM 5195 C CA . VAL C 1 39 ? 41.976 102.271 66.331 1.00 65.12 3 VAL C CA 1
ATOM 5196 C C . VAL C 1 39 ? 41.060 103.352 66.922 1.00 59.98 3 VAL C C 1
ATOM 5197 O O . VAL C 1 39 ? 41.504 104.478 67.174 1.00 55.56 3 VAL C O 1
ATOM 5201 N N . PRO C 1 40 ? 39.782 103.014 67.163 1.00 57.05 4 PRO C N 1
ATOM 5202 C CA . PRO C 1 40 ? 38.821 104.045 67.587 1.00 57.20 4 PRO C CA 1
ATOM 5203 C C . PRO C 1 40 ? 39.206 104.782 68.884 1.00 59.60 4 PRO C C 1
ATOM 5204 O O . PRO C 1 40 ? 39.728 104.170 69.822 1.00 52.78 4 PRO C O 1
ATOM 5208 N N . HIS C 1 41 ? 38.951 106.089 68.914 1.00 58.77 5 HIS C N 1
ATOM 5209 C CA . HIS C 1 41 ? 39.154 106.868 70.118 1.00 59.73 5 HIS C CA 1
ATOM 5210 C C . HIS C 1 41 ? 37.822 107.043 70.846 1.00 57.19 5 HIS C C 1
ATOM 5211 O O . HIS C 1 41 ? 36.956 107.778 70.388 1.00 58.56 5 HIS C O 1
ATOM 5218 N N . ILE C 1 42 ? 37.675 106.350 71.974 1.00 52.59 6 ILE C N 1
ATOM 5219 C CA . ILE C 1 42 ? 36.439 106.334 72.759 1.00 49.21 6 ILE C CA 1
ATOM 5220 C C . ILE C 1 42 ? 36.798 106.567 74.230 1.00 41.78 6 ILE C C 1
ATOM 5221 O O . ILE C 1 42 ? 37.685 105.901 74.756 1.00 37.12 6 ILE C O 1
ATOM 5226 N N . PRO C 1 43 ? 36.132 107.516 74.893 1.00 36.21 7 PRO C N 1
ATOM 5227 C CA . PRO C 1 43 ? 36.425 107.647 76.314 1.00 36.64 7 PRO C CA 1
ATOM 5228 C C . PRO C 1 43 ? 36.180 106.328 77.078 1.00 36.17 7 PRO C C 1
ATOM 5229 O O . PRO C 1 43 ? 35.329 105.503 76.676 1.00 34.63 7 PRO C O 1
ATOM 5233 N N . ARG C 1 44 ? 36.941 106.122 78.149 1.00 33.17 8 ARG C N 1
ATOM 5234 C CA . ARG C 1 44 ? 36.753 104.934 78.980 1.00 30.48 8 ARG C CA 1
ATOM 5235 C C . ARG C 1 44 ? 35.413 105.046 79.675 1.00 30.01 8 ARG C C 1
ATOM 5236 O O . ARG C 1 44 ? 35.138 106.043 80.336 1.00 29.57 8 ARG C O 1
ATOM 5244 N N . GLY C 1 45 ? 34.566 104.039 79.485 1.00 28.64 9 GLY C N 1
ATOM 5245 C CA . GLY C 1 45 ? 33.253 104.015 80.121 1.00 27.79 9 GLY C CA 1
ATOM 5246 C C . GLY C 1 45 ? 33.331 103.653 81.587 1.00 26.93 9 GLY C C 1
ATOM 5247 O O . GLY C 1 45 ? 34.395 103.305 82.081 1.00 26.00 9 GLY C O 1
ATOM 5248 N N . PRO C 1 46 ? 32.191 103.698 82.290 1.00 26.61 10 PRO C N 1
ATOM 5249 C CA . PRO C 1 46 ? 32.167 103.447 83.739 1.00 26.47 10 PRO C CA 1
ATOM 5250 C C . PRO C 1 46 ? 31.925 101.996 84.150 1.00 26.07 10 PRO C C 1
ATOM 5251 O O . PRO C 1 46 ? 31.544 101.746 85.281 1.00 25.88 10 PRO C O 1
ATOM 5255 N N . VAL C 1 47 ? 32.137 101.048 83.255 1.00 26.22 11 VAL C N 1
ATOM 5256 C CA . VAL C 1 47 ? 31.928 99.644 83.585 1.00 25.95 11 VAL C CA 1
ATOM 5257 C C . VAL C 1 47 ? 33.245 98.921 83.463 1.00 25.88 11 VAL C C 1
ATOM 5258 O O . VAL C 1 47 ? 33.943 99.090 82.468 1.00 29.83 11 VAL C O 1
ATOM 5262 N N . MET C 1 48 ? 33.579 98.116 84.458 1.00 26.99 12 MET C N 1
ATOM 5263 C CA . MET C 1 48 ? 34.729 97.235 84.378 1.00 29.05 12 MET C CA 1
ATOM 5264 C C . MET C 1 48 ? 34.203 95.822 84.204 1.00 29.84 12 MET C C 1
ATOM 5265 O O . MET C 1 48 ? 33.462 95.310 85.029 1.00 27.25 12 MET C O 1
ATOM 5270 N N . ALA C 1 49 ? 34.550 95.208 83.090 1.00 33.31 13 ALA C N 1
ATOM 5271 C CA . ALA C 1 49 ? 34.012 93.897 82.759 1.00 36.93 13 ALA C CA 1
ATOM 5272 C C . ALA C 1 49 ? 35.135 92.889 82.884 1.00 37.84 13 ALA C C 1
ATOM 5273 O O . ALA C 1 49 ? 36.158 93.193 83.479 1.00 36.69 13 ALA C O 1
ATOM 5275 N N . ASP C 1 50 ? 34.944 91.693 82.343 1.00 37.94 14 ASP C N 1
ATOM 5276 C CA . ASP C 1 50 ? 35.990 90.688 82.370 1.00 43.12 14 ASP C CA 1
ATOM 5277 C C . ASP C 1 50 ? 35.856 89.776 81.161 1.00 43.17 14 ASP C C 1
ATOM 5278 O O . ASP C 1 50 ? 35.068 90.039 80.272 1.00 46.02 14 ASP C O 1
ATOM 5283 N N . ILE C 1 51 ? 36.643 88.721 81.119 1.00 47.29 15 ILE C N 1
ATOM 5284 C CA . ILE C 1 51 ? 36.679 87.871 79.942 1.00 50.88 15 ILE C CA 1
ATOM 5285 C C . ILE C 1 51 ? 36.808 86.421 80.364 1.00 51.69 15 ILE C C 1
ATOM 5286 O O . ILE C 1 51 ? 37.180 86.122 81.496 1.00 46.41 15 ILE C O 1
ATOM 5291 N N . ALA C 1 52 ? 36.480 85.524 79.441 1.00 52.99 16 ALA C N 1
ATOM 5292 C CA . ALA C 1 52 ? 36.245 84.132 79.791 1.00 46.92 16 ALA C CA 1
ATOM 5293 C C . ALA C 1 52 ? 37.510 83.333 79.997 1.00 44.78 16 ALA C C 1
ATOM 5294 O O . ALA C 1 52 ? 37.611 82.563 80.958 1.00 45.91 16 ALA C O 1
ATOM 5296 N N . ALA C 1 53 ? 38.475 83.484 79.106 1.00 44.19 17 ALA C N 1
ATOM 5297 C CA . ALA C 1 53 ? 39.608 82.560 79.094 1.00 46.98 17 ALA C CA 1
ATOM 5298 C C . ALA C 1 53 ? 40.911 83.234 78.681 1.00 45.95 17 ALA C C 1
ATOM 5299 O O . ALA C 1 53 ? 41.165 84.379 79.075 1.00 48.33 17 ALA C O 1
ATOM 5301 N N . PHE C 1 54 ? 41.744 82.546 77.905 1.00 49.22 18 PHE C N 1
ATOM 5302 C CA . PHE C 1 54 ? 43.123 82.984 77.692 1.00 53.19 18 PHE C CA 1
ATOM 5303 C C . PHE C 1 54 ? 43.309 84.007 76.559 1.00 54.15 18 PHE C C 1
ATOM 5304 O O . PHE C 1 54 ? 44.287 84.756 76.562 1.00 51.28 18 PHE C O 1
ATOM 5312 N N . ARG C 1 55 ? 42.381 84.033 75.604 1.00 55.36 19 ARG C N 1
ATOM 5313 C CA . ARG C 1 55 ? 42.456 84.923 74.446 1.00 55.90 19 ARG C CA 1
ATOM 5314 C C . ARG C 1 55 ? 41.080 85.467 74.145 1.00 55.71 19 ARG C C 1
ATOM 5315 O O . ARG C 1 55 ? 40.087 84.797 74.389 1.00 51.54 19 ARG C O 1
ATOM 5323 N N . LEU C 1 56 ? 41.009 86.684 73.620 1.00 56.70 20 LEU C N 1
ATOM 5324 C CA . LEU C 1 56 ? 39.714 87.284 73.322 1.00 58.07 20 LEU C CA 1
ATOM 5325 C C . LEU C 1 56 ? 39.008 86.542 72.205 1.00 58.50 20 LEU C C 1
ATOM 5326 O O . LEU C 1 56 ? 39.634 86.166 71.223 1.00 59.20 20 LEU C O 1
ATOM 5331 N N . THR C 1 57 ? 37.711 86.318 72.376 1.00 58.22 21 THR C N 1
ATOM 5332 C CA . THR C 1 57 ? 36.871 85.877 71.290 1.00 61.15 21 THR C CA 1
ATOM 5333 C C . THR C 1 57 ? 36.394 87.113 70.547 1.00 65.33 21 THR C C 1
ATOM 5334 O O . THR C 1 57 ? 36.535 88.234 71.029 1.00 63.71 21 THR C O 1
ATOM 5338 N N . GLU C 1 58 ? 35.819 86.888 69.373 1.00 67.82 22 GLU C N 1
ATOM 5339 C CA . GLU C 1 58 ? 35.313 87.972 68.549 1.00 67.68 22 GLU C CA 1
ATOM 5340 C C . GLU C 1 58 ? 34.154 88.668 69.242 1.00 61.10 22 GLU C C 1
ATOM 5341 O O . GLU C 1 58 ? 34.025 89.882 69.155 1.00 60.84 22 GLU C O 1
ATOM 5347 N N . GLU C 1 59 ? 33.324 87.891 69.930 1.00 55.29 23 GLU C N 1
ATOM 5348 C CA . GLU C 1 59 ? 32.215 88.435 70.697 1.00 55.98 23 GLU C CA 1
ATOM 5349 C C . GLU C 1 59 ? 32.727 89.363 71.800 1.00 61.65 23 GLU C C 1
ATOM 5350 O O . GLU C 1 59 ? 32.175 90.444 72.015 1.00 58.74 23 GLU C O 1
ATOM 5356 N N . GLU C 1 60 ? 33.795 88.941 72.477 1.00 59.29 2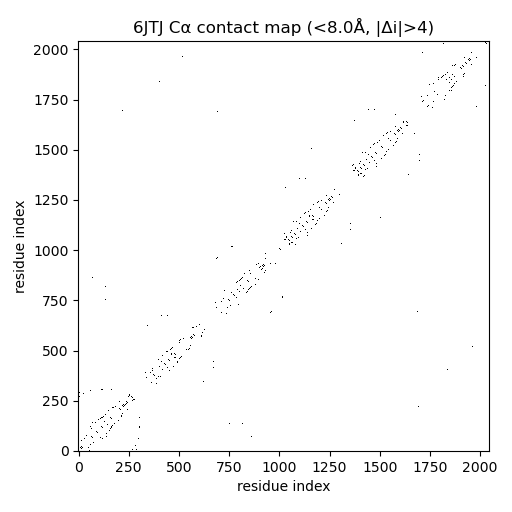4 GLU C N 1
ATOM 5357 C CA . GLU C 1 60 ? 34.416 89.743 73.533 1.00 58.32 24 GLU C CA 1
ATOM 5358 C C . GLU C 1 60 ? 34.992 91.044 72.983 1.00 59.40 24 GLU C C 1
ATOM 5359 O O . GLU C 1 60 ? 34.813 92.114 73.576 1.00 53.38 24 GLU C O 1
ATOM 5365 N N . LYS C 1 61 ? 35.660 90.958 71.837 1.00 63.18 25 LYS C N 1
ATOM 5366 C CA . LYS C 1 61 ? 36.191 92.153 71.167 1.00 64.01 25 LYS C CA 1
ATOM 5367 C C . LYS C 1 61 ? 35.097 93.182 70.929 1.00 59.75 25 LYS C C 1
ATOM 5368 O O . LYS C 1 61 ? 35.276 94.366 71.207 1.00 60.71 25 LYS C O 1
ATOM 5374 N N . GLN C 1 62 ? 33.959 92.724 70.430 1.00 59.43 26 GLN C N 1
ATOM 5375 C CA . GLN C 1 62 ? 32.850 93.626 70.171 1.00 62.65 26 GLN C CA 1
ATOM 5376 C C . GLN C 1 62 ? 32.324 94.197 71.468 1.00 57.12 26 GLN C C 1
ATOM 5377 O O . GLN C 1 62 ? 32.056 95.390 71.553 1.00 58.11 26 GLN C O 1
ATOM 5383 N N . ARG C 1 63 ? 32.184 93.350 72.482 1.00 52.11 27 ARG C N 1
ATOM 5384 C CA . ARG C 1 63 ? 31.744 93.822 73.791 1.00 47.41 27 ARG C CA 1
ATOM 5385 C C . ARG C 1 63 ? 32.671 94.903 74.344 1.00 43.18 27 ARG C C 1
ATOM 5386 O O . ARG C 1 63 ? 32.194 95.924 74.810 1.00 38.13 27 ARG C O 1
ATOM 5394 N N . LEU C 1 64 ? 33.985 94.699 74.252 1.00 39.83 28 LEU C N 1
ATOM 5395 C CA . LEU C 1 64 ? 34.929 95.638 74.861 1.00 40.04 28 LEU C CA 1
ATOM 5396 C C . LEU C 1 64 ? 35.038 96.955 74.099 1.00 44.94 28 LEU C C 1
ATOM 5397 O O . LEU C 1 64 ? 35.674 97.897 74.581 1.00 42.35 28 LEU C O 1
ATOM 5402 N N . LEU C 1 65 ? 34.445 97.014 72.904 1.00 45.06 29 LEU C N 1
ATOM 5403 C CA . LEU C 1 65 ? 34.408 98.246 72.135 1.00 43.72 29 LEU C CA 1
ATOM 5404 C C . LEU C 1 65 ? 33.274 99.137 72.576 1.00 43.00 29 LEU C C 1
ATOM 5405 O O . LEU C 1 65 ? 33.237 100.313 72.218 1.00 40.85 29 LEU C O 1
ATOM 5410 N N . ASP C 1 66 ? 32.344 98.589 73.348 1.00 40.88 30 ASP C N 1
ATOM 5411 C CA . ASP C 1 66 ? 31.182 99.349 73.773 1.00 41.79 30 ASP C CA 1
ATOM 5412 C C . ASP C 1 66 ? 31.619 100.542 74.621 1.00 44.05 30 ASP C C 1
ATOM 5413 O O . ASP C 1 66 ? 32.456 100.394 75.508 1.00 47.56 30 ASP C O 1
ATOM 5418 N N . PRO C 1 67 ? 31.077 101.741 74.338 1.00 44.51 31 PRO C N 1
ATOM 5419 C CA . PRO C 1 67 ? 31.487 102.924 75.117 1.00 43.13 31 PRO C CA 1
ATOM 5420 C C . PRO C 1 67 ? 31.182 102.852 76.632 1.00 40.02 31 PRO C C 1
ATOM 5421 O O . PRO C 1 67 ? 31.740 103.638 77.391 1.00 37.41 31 PRO C O 1
ATOM 5425 N N . ALA C 1 68 ? 30.306 101.938 77.048 1.00 34.79 32 ALA C N 1
ATOM 5426 C CA . ALA C 1 68 ? 30.018 101.724 78.460 1.00 33.43 32 ALA C CA 1
ATOM 5427 C C . ALA C 1 68 ? 31.214 101.141 79.233 1.00 32.49 32 ALA C C 1
ATOM 5428 O O . ALA C 1 68 ? 31.333 101.333 80.440 1.00 32.32 32 ALA C O 1
ATOM 5430 N N . ILE C 1 69 ? 32.108 100.473 78.521 1.00 33.88 33 ILE C N 1
ATOM 5431 C CA . ILE C 1 69 ? 33.221 99.792 79.144 1.00 35.15 33 ILE C CA 1
ATOM 5432 C C . ILE C 1 69 ? 34.467 100.668 79.198 1.00 34.78 33 ILE C C 1
ATOM 5433 O O . ILE C 1 69 ? 34.794 101.358 78.223 1.00 35.97 33 ILE C O 1
ATOM 5438 N N . GLY C 1 70 ? 35.117 100.682 80.365 1.00 31.30 34 GLY C N 1
ATOM 5439 C CA . GLY C 1 70 ? 36.370 101.429 80.567 1.00 30.06 34 GLY C CA 1
ATOM 5440 C C . GLY C 1 70 ? 37.556 100.614 81.030 1.00 28.91 34 GLY C C 1
ATOM 5441 O O . GLY C 1 70 ? 38.687 101.090 80.977 1.00 27.54 34 GLY C O 1
ATOM 5442 N N . GLY C 1 71 ? 37.320 99.378 81.472 1.00 29.06 35 GLY C N 1
ATOM 5443 C CA . GLY C 1 71 ? 38.407 98.520 81.937 1.00 29.53 35 GLY C CA 1
ATOM 5444 C C . GLY C 1 71 ? 38.007 97.063 82.076 1.00 28.74 35 GLY C C 1
ATOM 5445 O O . GLY C 1 71 ? 36.859 96.699 81.876 1.00 29.17 35 GLY C O 1
ATOM 5446 N N . ILE C 1 72 ? 38.978 96.249 82.448 1.00 29.28 36 ILE C N 1
ATOM 5447 C CA . ILE C 1 72 ? 38.832 94.807 82.552 1.00 29.06 36 ILE C CA 1
ATOM 5448 C C . ILE C 1 72 ? 39.549 94.317 83.809 1.00 27.95 36 ILE C C 1
ATOM 5449 O O . ILE C 1 72 ? 40.655 94.754 84.116 1.00 24.82 36 ILE C O 1
ATOM 5454 N N . ILE C 1 73 ? 38.920 93.389 84.520 1.00 27.52 37 ILE C N 1
ATOM 5455 C CA . ILE C 1 73 ? 39.560 92.705 85.631 1.00 26.87 37 ILE C CA 1
ATOM 5456 C C . ILE C 1 73 ? 39.846 91.282 85.185 1.00 27.44 37 ILE C C 1
ATOM 5457 O O . ILE C 1 73 ? 38.972 90.619 84.627 1.00 26.46 37 ILE C O 1
ATOM 5462 N N . LEU C 1 74 ? 41.064 90.823 85.451 1.00 26.71 38 LEU C N 1
ATOM 5463 C CA . LEU C 1 74 ? 41.462 89.465 85.129 1.00 30.04 38 LEU C CA 1
ATOM 5464 C C . LEU C 1 74 ? 41.478 88.567 86.360 1.00 30.53 38 LEU C C 1
ATOM 5465 O O . LEU C 1 74 ? 41.576 89.035 87.500 1.00 26.88 38 LEU C O 1
ATOM 5470 N N . PHE C 1 75 ? 41.365 87.268 86.098 1.00 30.54 39 PHE C N 1
ATOM 5471 C CA . PHE C 1 75 ? 41.311 86.243 87.125 1.00 31.89 39 PHE C CA 1
ATOM 5472 C C . PHE C 1 75 ? 42.232 85.101 86.728 1.00 33.99 39 PHE C C 1
ATOM 5473 O O . PHE C 1 75 ? 42.817 85.118 85.646 1.00 30.93 39 PHE C O 1
ATOM 5481 N N . ARG C 1 76 ? 42.342 84.094 87.595 1.00 36.98 40 ARG C N 1
ATOM 5482 C CA . ARG C 1 76 ? 43.219 82.965 87.324 1.00 35.81 40 ARG C CA 1
ATOM 5483 C C . ARG C 1 76 ? 42.843 82.224 86.028 1.00 35.27 40 ARG C C 1
ATOM 5484 O O . ARG C 1 76 ? 43.711 81.728 85.347 1.00 32.55 40 ARG C O 1
ATOM 5492 N N . ARG C 1 77 ? 41.554 82.161 85.707 1.00 37.09 41 ARG C N 1
ATOM 5493 C CA . ARG C 1 77 ? 41.086 81.493 84.483 1.00 39.19 41 ARG C CA 1
ATOM 5494 C C . ARG C 1 77 ? 41.580 82.171 83.205 1.00 41.65 41 ARG C C 1
ATOM 5495 O O . ARG C 1 77 ? 41.501 81.590 82.126 1.00 47.34 41 ARG C O 1
ATOM 5503 N N . ASN C 1 78 ? 42.083 83.394 83.329 1.00 41.40 42 ASN C N 1
ATOM 5504 C CA . ASN C 1 78 ? 42.639 84.116 82.195 1.00 38.62 42 ASN C CA 1
ATOM 5505 C C . ASN C 1 78 ? 44.142 83.931 82.076 1.00 39.47 42 ASN C C 1
ATOM 5506 O O . ASN C 1 78 ? 44.775 84.569 81.231 1.00 37.61 42 ASN C O 1
ATOM 5511 N N . PHE C 1 79 ? 44.723 83.059 82.899 1.00 41.58 43 PHE C N 1
ATOM 5512 C CA . PHE C 1 79 ? 46.169 82.945 82.954 1.00 43.30 43 PHE C CA 1
ATOM 5513 C C . PHE C 1 79 ? 46.652 81.530 82.668 1.00 51.41 43 PHE C C 1
ATOM 5514 O O . PHE C 1 79 ? 46.298 80.581 83.370 1.00 49.55 43 PHE C O 1
ATOM 5522 N N . GLN C 1 80 ? 47.502 81.432 81.650 1.00 57.96 44 GLN C N 1
ATOM 5523 C CA . GLN C 1 80 ? 48.162 80.196 81.236 1.00 59.92 44 GLN C CA 1
ATOM 5524 C C . GLN C 1 80 ? 49.644 80.311 81.577 1.00 55.43 44 GLN C C 1
ATOM 5525 O O . GLN C 1 80 ? 50.203 79.496 82.301 1.00 54.73 44 GLN C O 1
ATOM 5531 N N . ASN C 1 81 ? 50.264 81.363 81.070 1.00 55.97 45 ASN C N 1
ATOM 5532 C CA . ASN C 1 81 ? 51.649 81.658 81.362 1.00 56.70 45 ASN C CA 1
ATOM 5533 C C . ASN C 1 81 ? 51.904 83.099 80.968 1.00 52.90 45 ASN C C 1
ATOM 5534 O O . ASN C 1 81 ? 51.036 83.748 80.374 1.00 48.73 45 ASN C O 1
ATOM 5539 N N . ILE C 1 82 ? 53.103 83.577 81.263 1.00 51.34 46 ILE C N 1
ATOM 5540 C CA . ILE C 1 82 ? 53.447 84.978 81.053 1.00 55.08 46 ILE C CA 1
ATOM 5541 C C . ILE C 1 82 ? 53.313 85.444 79.597 1.00 60.08 46 ILE C C 1
ATOM 5542 O O . ILE C 1 82 ? 52.834 86.545 79.339 1.00 58.51 46 ILE C O 1
ATOM 5547 N N . GLU C 1 83 ? 53.733 84.612 78.649 1.00 58.80 47 GLU C N 1
ATOM 5548 C CA . GLU C 1 83 ? 53.694 85.006 77.249 1.00 59.44 47 GLU C CA 1
ATOM 5549 C C . GLU C 1 83 ? 52.253 85.084 76.741 1.00 56.58 47 GLU C C 1
ATOM 5550 O O . GLU C 1 83 ? 51.878 86.035 76.049 1.00 56.22 47 GLU C O 1
ATOM 5556 N N . GLN C 1 84 ? 51.425 84.118 77.119 1.00 53.17 48 GLN C N 1
ATOM 5557 C CA . GLN C 1 84 ? 50.003 84.200 76.791 1.00 54.23 48 GLN C CA 1
ATOM 5558 C C . GLN C 1 84 ? 49.357 85.464 77.403 1.00 54.66 48 GLN C C 1
ATOM 5559 O O . GLN C 1 84 ? 48.584 86.166 76.733 1.00 50.70 48 GLN C O 1
ATOM 5565 N N . LEU C 1 85 ? 49.695 85.764 78.658 1.00 54.79 49 LEU C N 1
ATOM 5566 C CA . LEU C 1 85 ? 49.124 86.932 79.348 1.00 51.68 49 LEU C CA 1
ATOM 5567 C C . LEU C 1 85 ? 49.468 88.228 78.616 1.00 49.72 49 LEU C C 1
ATOM 5568 O O . LEU C 1 85 ? 48.615 89.095 78.433 1.00 45.70 49 LEU C O 1
ATOM 5573 N N . LYS C 1 86 ? 50.723 88.349 78.208 1.00 48.15 50 LYS C N 1
ATOM 5574 C CA . LYS C 1 86 ? 51.177 89.512 77.441 1.00 48.17 50 LYS C CA 1
ATOM 5575 C C . LYS C 1 86 ? 50.398 89.683 76.151 1.00 47.84 50 LYS C C 1
ATOM 5576 O O . LYS C 1 86 ? 50.044 90.793 75.786 1.00 47.87 50 LYS C O 1
ATOM 5582 N N . THR C 1 87 ? 50.148 88.577 75.467 1.00 47.97 51 THR C N 1
ATOM 5583 C CA . THR C 1 87 ? 49.367 88.596 74.236 1.00 49.86 51 THR C CA 1
ATOM 5584 C C . THR C 1 87 ? 47.938 89.047 74.523 1.00 46.72 51 THR C C 1
ATOM 5585 O O . THR C 1 87 ? 47.367 89.853 73.789 1.00 42.28 51 THR C O 1
ATOM 5589 N N . LEU C 1 88 ? 47.379 88.522 75.607 1.00 44.50 52 LEU C N 1
ATOM 5590 C CA . LEU C 1 88 ? 46.043 88.895 76.022 1.00 45.03 52 LEU C CA 1
ATOM 5591 C C . LEU C 1 88 ? 45.939 90.386 76.347 1.00 43.53 52 LEU C C 1
ATOM 5592 O O . LEU C 1 88 ? 45.026 91.053 75.880 1.00 46.73 52 LEU C O 1
ATOM 5597 N N . THR C 1 89 ? 46.858 90.910 77.147 1.00 41.75 53 THR C N 1
ATOM 5598 C CA . THR C 1 89 ? 46.764 92.311 77.544 1.00 42.93 53 THR C CA 1
ATOM 5599 C C . THR C 1 89 ? 46.988 93.212 76.337 1.00 45.72 53 THR C C 1
ATOM 5600 O O . THR C 1 89 ? 46.351 94.252 76.212 1.00 46.74 53 THR C O 1
ATOM 5604 N N . ALA C 1 90 ? 47.892 92.804 75.449 1.00 50.84 54 ALA C N 1
ATOM 5605 C CA . ALA C 1 90 ? 48.186 93.594 74.263 1.00 49.43 54 ALA C CA 1
ATOM 5606 C C . ALA C 1 90 ? 46.950 93.701 73.382 1.00 49.58 54 ALA C C 1
ATOM 5607 O O . ALA C 1 90 ? 46.583 94.796 72.964 1.00 50.92 54 ALA C O 1
ATOM 5609 N N . GLU C 1 91 ? 46.286 92.578 73.131 1.00 48.88 55 GLU C N 1
ATOM 5610 C CA . GLU C 1 91 ? 45.100 92.605 72.286 1.00 51.43 55 GLU C CA 1
ATOM 5611 C C . GLU C 1 91 ? 43.937 93.363 72.936 1.00 50.98 55 GLU C C 1
ATOM 5612 O O . GLU C 1 91 ? 43.148 93.975 72.241 1.00 45.93 55 GLU C O 1
ATOM 5618 N N . ILE C 1 92 ? 43.838 93.339 74.262 1.00 49.11 56 ILE C N 1
ATOM 5619 C CA . ILE C 1 92 ? 42.856 94.175 74.955 1.00 47.09 56 ILE C CA 1
ATOM 5620 C C . ILE C 1 92 ? 43.156 95.657 74.736 1.00 45.76 56 ILE C C 1
ATOM 5621 O O . ILE C 1 92 ? 42.250 96.447 74.479 1.00 46.58 56 ILE C O 1
ATOM 5626 N N . LYS C 1 93 ? 44.418 96.025 74.878 1.00 43.69 57 LYS C N 1
ATOM 5627 C CA . LYS C 1 93 ? 44.830 97.417 74.763 1.00 47.70 57 LYS C CA 1
ATOM 5628 C C . LYS C 1 93 ? 44.690 97.936 73.332 1.00 51.94 57 LYS C C 1
ATOM 5629 O O . LYS C 1 93 ? 44.387 99.108 73.120 1.00 51.36 57 LYS C O 1
ATOM 5635 N N . ALA C 1 94 ? 44.901 97.055 72.356 1.00 54.18 58 ALA C N 1
ATOM 5636 C CA . ALA C 1 94 ? 44.844 97.435 70.942 1.00 52.07 58 ALA C CA 1
ATOM 5637 C C . ALA C 1 94 ? 43.451 97.840 70.466 1.00 52.86 58 ALA C C 1
ATOM 5638 O O . ALA C 1 94 ? 43.324 98.486 69.434 1.00 54.19 58 ALA C O 1
ATOM 5640 N N . LEU C 1 95 ? 42.407 97.456 71.197 1.00 52.06 59 LEU C N 1
ATOM 5641 C CA . LEU C 1 95 ? 41.045 97.679 70.732 1.00 49.17 59 LEU C CA 1
ATOM 5642 C C . LEU C 1 95 ? 40.655 99.141 70.620 1.00 45.74 59 LEU C C 1
ATOM 5643 O O . LEU C 1 95 ? 39.849 99.493 69.760 1.00 44.22 59 LEU C O 1
ATOM 5648 N N . ARG C 1 96 ? 41.196 99.985 71.491 1.00 41.21 60 ARG C N 1
ATOM 5649 C CA . ARG C 1 96 ? 40.725 101.360 71.586 1.00 39.02 60 ARG C CA 1
ATOM 5650 C C . ARG C 1 96 ? 41.674 102.211 72.382 1.00 38.59 60 ARG C C 1
ATOM 5651 O O . ARG C 1 96 ? 42.605 101.706 72.991 1.00 43.49 60 ARG C O 1
ATOM 5659 N N . THR C 1 97 ? 41.436 103.514 72.326 1.00 39.59 61 THR C N 1
ATOM 5660 C CA . THR C 1 97 ? 42.217 104.519 73.035 1.00 41.73 61 THR C CA 1
ATOM 5661 C C . THR C 1 97 ? 41.260 105.544 73.637 1.00 39.12 61 THR C C 1
ATOM 5662 O O . THR C 1 97 ? 40.255 105.859 73.020 1.00 39.25 61 THR C O 1
ATOM 5666 N N . PRO C 1 98 ? 41.537 106.033 74.860 1.00 38.13 62 PRO C N 1
ATOM 5667 C CA . PRO C 1 98 ? 42.549 105.555 75.804 1.00 36.95 62 PRO C CA 1
ATOM 5668 C C . PRO C 1 98 ? 42.391 104.054 76.071 1.00 35.66 62 PRO C C 1
ATOM 5669 O O . PRO C 1 98 ? 41.268 103.531 76.066 1.00 32.38 62 PRO C O 1
ATOM 5673 N N . GLU C 1 99 ? 43.512 103.377 76.262 1.00 34.82 63 GLU C N 1
ATOM 5674 C CA . GLU C 1 99 ? 43.512 101.937 76.365 1.00 36.83 63 GLU C CA 1
ATOM 5675 C C . GLU C 1 99 ? 42.743 101.514 77.609 1.00 36.74 63 GLU C C 1
ATOM 5676 O O . GLU C 1 99 ? 42.809 102.167 78.655 1.00 32.68 63 GLU C O 1
ATOM 5682 N N . LEU C 1 100 ? 41.957 100.453 77.460 1.00 35.33 64 LEU C N 1
ATOM 5683 C CA . LEU C 1 100 ? 41.211 99.895 78.577 1.00 34.74 64 LEU C CA 1
ATOM 5684 C C . LEU C 1 100 ? 42.173 99.605 79.732 1.00 31.71 64 LEU C C 1
ATOM 5685 O O . LEU C 1 100 ? 43.224 99.022 79.522 1.00 30.36 64 LEU C O 1
ATOM 5690 N N . ILE C 1 101 ? 41.800 100.041 80.934 1.00 29.05 65 ILE C N 1
ATOM 5691 C CA . ILE C 1 101 ? 42.575 99.782 82.144 1.00 28.56 65 ILE C CA 1
ATOM 5692 C C . ILE C 1 101 ? 42.390 98.318 82.552 1.00 27.66 65 ILE C C 1
ATOM 5693 O O . ILE C 1 101 ? 41.286 97.799 82.542 1.00 30.11 65 ILE C O 1
ATOM 5698 N N . ILE C 1 102 ? 43.483 97.651 82.877 1.00 27.30 66 ILE C N 1
ATOM 5699 C CA . ILE C 1 102 ? 43.455 96.237 83.224 1.00 28.20 66 ILE C CA 1
ATOM 5700 C C . ILE C 1 102 ? 43.915 96.053 84.672 1.00 26.34 66 ILE C C 1
ATOM 5701 O O . ILE C 1 102 ? 44.998 96.516 85.058 1.00 26.76 66 ILE C O 1
ATOM 5706 N N . ALA C 1 103 ? 43.096 95.373 85.460 1.00 25.75 67 ALA C N 1
ATOM 5707 C CA . ALA C 1 103 ? 43.399 95.137 86.868 1.00 25.63 67 ALA C CA 1
ATOM 5708 C C . ALA C 1 103 ? 43.339 93.667 87.237 1.00 24.58 67 ALA C C 1
ATOM 5709 O O . ALA C 1 103 ? 42.823 92.839 86.485 1.00 24.99 67 ALA C O 1
ATOM 5711 N N . VAL C 1 104 ? 43.923 93.359 88.393 1.00 25.78 68 VAL C N 1
ATOM 5712 C CA . VAL C 1 104 ? 43.923 92.005 88.959 1.00 26.42 68 VAL C CA 1
ATOM 5713 C C . VAL C 1 104 ? 44.051 92.088 90.488 1.00 26.06 68 VAL C C 1
ATOM 5714 O O . VAL C 1 104 ? 44.523 93.088 91.029 1.00 25.58 68 VAL C O 1
ATOM 5718 N N . ASP C 1 105 ? 43.582 91.053 91.168 1.00 26.83 69 ASP C N 1
ATOM 5719 C CA . ASP C 1 105 ? 43.750 90.900 92.607 1.00 26.22 69 ASP C CA 1
ATOM 5720 C C . ASP C 1 105 ? 45.058 90.167 92.925 1.00 26.55 69 ASP C C 1
ATOM 5721 O O . ASP C 1 105 ? 45.072 88.935 93.032 1.00 26.12 69 ASP C O 1
ATOM 5726 N N . HIS C 1 106 ? 46.153 90.923 93.046 1.00 26.16 70 HIS C N 1
ATOM 5727 C CA . HIS C 1 106 ? 47.387 90.407 93.638 1.00 25.84 70 HIS C CA 1
ATOM 5728 C C . HIS C 1 106 ? 47.614 91.104 94.954 1.00 25.85 70 HIS C C 1
ATOM 5729 O O . HIS C 1 106 ? 48.131 92.219 94.996 1.00 27.95 70 HIS C O 1
ATOM 5736 N N . GLU C 1 107 ? 47.200 90.442 96.026 1.00 23.73 71 GLU C N 1
ATOM 5737 C CA . GLU C 1 107 ? 47.448 90.917 97.376 1.00 21.92 71 GLU C CA 1
ATOM 5738 C C . GLU C 1 107 ? 48.662 90.215 97.946 1.00 22.37 71 GLU C C 1
ATOM 5739 O O . GLU C 1 107 ? 49.517 90.846 98.561 1.00 20.88 71 GLU C O 1
ATOM 5745 N N . GLY C 1 108 ? 48.685 88.896 97.790 1.00 22.04 72 GLY C N 1
ATOM 5746 C CA . GLY C 1 108 ? 49.640 88.056 98.467 1.00 22.13 72 GLY C CA 1
ATOM 5747 C C . GLY C 1 108 ? 48.969 86.892 99.187 1.00 22.58 72 GLY C C 1
ATOM 5748 O O . GLY C 1 108 ? 47.783 86.923 99.495 1.00 21.52 72 GLY C O 1
ATOM 5749 N N . GLY C 1 109 ? 49.755 85.860 99.468 1.00 23.65 73 GLY C N 1
ATOM 5750 C CA . GLY C 1 109 ? 49.256 84.710 100.210 1.00 23.82 73 GLY C CA 1
ATOM 5751 C C . GLY C 1 109 ? 48.169 84.055 99.401 1.00 23.12 73 GLY C C 1
ATOM 5752 O O . GLY C 1 109 ? 48.381 83.701 98.244 1.00 26.94 73 GLY C O 1
ATOM 5753 N N . ARG C 1 110 ? 46.979 83.936 99.985 1.00 23.30 74 ARG C N 1
ATOM 5754 C CA . ARG C 1 110 ? 45.886 83.191 99.328 1.00 22.14 74 ARG C CA 1
ATOM 5755 C C . ARG C 1 110 ? 45.087 84.001 98.336 1.00 22.16 74 ARG C C 1
ATOM 5756 O O . ARG C 1 110 ? 44.129 83.480 97.729 1.00 21.90 74 ARG C O 1
ATOM 5764 N N . VAL C 1 111 ? 45.531 85.229 98.096 1.00 21.45 75 VAL C N 1
ATOM 5765 C CA . VAL C 1 111 ? 44.965 86.046 97.035 1.00 21.03 75 VAL C CA 1
ATOM 5766 C C . VAL C 1 111 ? 46.074 86.490 96.068 1.00 23.31 75 VAL C C 1
ATOM 5767 O O . VAL C 1 111 ? 46.691 87.550 96.226 1.00 20.80 75 VAL C O 1
ATOM 5771 N N . GLN C 1 112 ? 46.332 85.629 95.082 1.00 24.54 76 GLN C N 1
ATOM 5772 C CA . GLN C 1 112 ? 47.299 85.893 94.022 1.00 24.94 76 GLN C CA 1
ATOM 5773 C C . GLN C 1 112 ? 46.884 85.072 92.808 1.00 24.49 76 GLN C C 1
ATOM 5774 O O . GLN C 1 112 ? 47.014 83.841 92.809 1.00 25.45 76 GLN C O 1
ATOM 5780 N N . ARG C 1 113 ? 46.295 85.727 91.814 1.00 24.03 77 ARG C N 1
ATOM 5781 C CA . ARG C 1 113 ? 45.697 85.027 90.673 1.00 26.38 77 ARG C CA 1
ATOM 5782 C C . ARG C 1 113 ? 46.708 84.254 89.844 1.00 27.61 77 ARG C C 1
ATOM 5783 O O . ARG C 1 113 ? 46.460 83.119 89.443 1.00 30.91 77 ARG C O 1
ATOM 5791 N N . PHE C 1 114 ? 47.846 84.877 89.607 1.00 28.26 78 PHE C N 1
ATOM 5792 C CA . PHE C 1 114 ? 48.819 84.380 88.651 1.00 28.72 78 PHE C CA 1
ATOM 5793 C C . PHE C 1 114 ? 50.007 83.823 89.422 1.00 28.49 78 PHE C C 1
ATOM 5794 O O . PHE C 1 114 ? 50.734 84.564 90.074 1.00 25.76 78 PHE C O 1
ATOM 5802 N N . ILE C 1 115 ? 50.213 82.516 89.318 1.00 30.95 79 ILE C N 1
ATOM 5803 C CA . ILE C 1 115 ? 51.220 81.837 90.124 1.00 32.99 79 ILE C CA 1
ATOM 5804 C C . ILE C 1 115 ? 52.456 81.486 89.289 1.00 35.25 79 ILE C C 1
ATOM 5805 O O . ILE C 1 115 ? 53.547 81.966 89.580 1.00 34.05 79 ILE C O 1
ATOM 5810 N N . GLU C 1 116 ? 52.278 80.668 88.252 1.00 41.61 80 GLU C N 1
ATOM 5811 C CA . GLU C 1 116 ? 53.418 80.163 87.480 1.00 47.44 80 GLU C CA 1
ATOM 5812 C C . GLU C 1 116 ? 54.161 81.284 86.765 1.00 43.95 80 GLU C C 1
ATOM 5813 O O . GLU C 1 116 ? 53.567 82.053 86.024 1.00 46.17 80 GLU C O 1
ATOM 5819 N N . GLY C 1 117 ? 55.462 81.386 87.018 1.00 41.28 81 GLY C N 1
ATOM 5820 C CA . GLY C 1 117 ? 56.291 82.415 86.409 1.00 40.84 81 GLY C CA 1
ATOM 5821 C C . GLY C 1 117 ? 56.360 83.698 87.212 1.00 41.52 81 GLY C C 1
ATOM 5822 O O . GLY C 1 117 ? 57.088 84.621 86.839 1.00 37.74 81 GLY C O 1
ATOM 5823 N N . PHE C 1 118 ? 55.633 83.756 88.334 1.00 37.71 82 PHE C N 1
ATOM 5824 C CA . PHE C 1 118 ? 55.643 84.924 89.219 1.00 34.49 82 PHE C CA 1
ATOM 5825 C C . PHE C 1 118 ? 56.323 84.545 90.512 1.00 32.79 82 PHE C C 1
ATOM 5826 O O . PHE C 1 118 ? 56.289 83.386 90.918 1.00 38.71 82 PHE C O 1
ATOM 5834 N N . THR C 1 119 ? 56.909 85.515 91.192 1.00 31.43 83 THR C N 1
ATOM 5835 C CA . THR C 1 119 ? 57.334 85.318 92.561 1.00 32.17 83 THR C CA 1
ATOM 5836 C C . THR C 1 119 ? 56.086 85.087 93.410 1.00 34.01 83 THR C C 1
ATOM 5837 O O . THR C 1 119 ? 55.103 85.808 93.260 1.00 29.00 83 THR C O 1
ATOM 5841 N N . ARG C 1 120 ? 56.128 84.072 94.282 1.00 33.37 84 ARG C N 1
ATOM 5842 C CA . ARG C 1 120 ? 55.034 83.823 95.212 1.00 31.93 84 ARG C CA 1
ATOM 5843 C C . ARG C 1 120 ? 55.061 84.882 96.297 1.00 28.11 84 ARG C C 1
ATOM 5844 O O . ARG C 1 120 ? 56.075 85.097 96.934 1.00 34.07 84 ARG C O 1
ATOM 5852 N N . LEU C 1 121 ? 53.941 85.558 96.498 1.00 26.93 85 LEU C N 1
ATOM 5853 C CA . LEU C 1 121 ? 53.870 86.678 97.429 1.00 26.05 85 LEU C CA 1
ATOM 5854 C C . LEU C 1 121 ? 53.392 86.221 98.803 1.00 24.89 85 LEU C C 1
ATOM 5855 O O . LEU C 1 121 ? 52.517 85.360 98.895 1.00 26.25 85 LEU C O 1
ATOM 5860 N N . PRO C 1 122 ? 53.944 86.809 99.862 1.00 22.87 86 PRO C N 1
ATOM 5861 C CA . PRO C 1 122 ? 53.512 86.446 101.182 1.00 23.13 86 PRO C CA 1
ATOM 5862 C C . PRO C 1 122 ? 52.195 87.099 101.498 1.00 22.85 86 PRO C C 1
ATOM 5863 O O . PRO C 1 122 ? 51.868 88.128 100.896 1.00 22.38 86 PRO C O 1
ATOM 5867 N N . ALA C 1 123 ? 51.452 86.520 102.437 1.00 21.23 87 ALA C N 1
ATOM 5868 C CA . ALA C 1 123 ? 50.268 87.171 102.964 1.00 22.31 87 ALA C CA 1
ATOM 5869 C C . ALA C 1 123 ? 50.689 88.466 103.689 1.00 23.66 87 ALA C C 1
ATOM 5870 O O . ALA C 1 123 ? 51.764 88.532 104.272 1.00 21.80 87 ALA C O 1
ATOM 5872 N N . MET C 1 124 ? 49.845 89.485 103.650 1.00 23.15 88 MET C N 1
ATOM 5873 C CA . MET C 1 124 ? 50.187 90.757 104.285 1.00 23.99 88 MET C CA 1
ATOM 5874 C C . MET C 1 124 ? 50.421 90.674 105.788 1.00 23.83 88 MET C C 1
ATOM 5875 O O . MET C 1 124 ? 51.179 91.470 106.338 1.00 22.62 88 MET C O 1
ATOM 5880 N N . ASN C 1 125 ? 49.820 89.713 106.474 1.00 24.31 89 ASN C N 1
ATOM 5881 C CA . ASN C 1 125 ? 50.066 89.622 107.898 1.00 26.77 89 ASN C CA 1
ATOM 5882 C C . ASN C 1 125 ? 51.521 89.244 108.230 1.00 27.23 89 ASN C C 1
ATOM 5883 O O . ASN C 1 125 ? 51.970 89.488 109.346 1.00 26.08 89 ASN C O 1
ATOM 5888 N N . VAL C 1 126 ? 52.215 88.636 107.277 1.00 27.14 90 VAL C N 1
ATOM 5889 C CA . VAL C 1 126 ? 53.618 88.325 107.435 1.00 30.38 90 VAL C CA 1
ATOM 5890 C C . VAL C 1 126 ? 54.392 89.619 107.671 1.00 32.84 90 VAL C C 1
ATOM 5891 O O . VAL C 1 126 ? 55.298 89.636 108.481 1.00 32.79 90 VAL C O 1
ATOM 5895 N N . LEU C 1 127 ? 53.988 90.707 107.009 1.00 31.55 91 LEU C N 1
ATOM 5896 C CA . LEU C 1 127 ? 54.628 91.991 107.202 1.00 28.61 91 LEU C CA 1
ATOM 5897 C C . LEU C 1 127 ? 54.341 92.564 108.572 1.00 27.27 91 LEU C C 1
ATOM 5898 O O . LEU C 1 127 ? 55.211 93.152 109.193 1.00 25.88 91 LEU C O 1
ATOM 5903 N N . GLY C 1 128 ? 53.144 92.354 109.080 1.00 27.64 92 GLY C N 1
ATOM 5904 C CA . GLY C 1 128 ? 52.807 92.753 110.442 1.00 27.70 92 GLY C CA 1
ATOM 5905 C C . GLY C 1 128 ? 53.526 91.928 111.502 1.00 29.21 92 GLY C C 1
ATOM 5906 O O . GLY C 1 128 ? 53.767 92.404 112.607 1.00 29.72 92 GLY C O 1
ATOM 5907 N N . GLN C 1 129 ? 53.852 90.687 111.183 1.00 31.14 93 GLN C N 1
ATOM 5908 C CA . GLN C 1 129 ? 54.633 89.863 112.100 1.00 33.49 93 GLN C CA 1
ATOM 5909 C C . GLN C 1 129 ? 56.082 90.353 112.166 1.00 34.17 93 GLN C C 1
ATOM 5910 O O . GLN C 1 129 ? 56.692 90.321 113.234 1.00 33.09 93 GLN C O 1
ATOM 5916 N N . ILE C 1 130 ? 56.642 90.759 111.024 1.00 34.62 94 ILE C N 1
ATOM 5917 C CA . ILE C 1 130 ? 57.964 91.376 110.994 1.00 35.56 94 ILE C CA 1
ATOM 5918 C C . ILE C 1 130 ? 57.941 92.665 111.820 1.00 39.29 94 ILE C C 1
ATOM 5919 O O . ILE C 1 130 ? 58.868 92.943 112.564 1.00 43.67 94 ILE C O 1
ATOM 5924 N N . TRP C 1 131 ? 56.856 93.425 111.732 1.00 40.72 95 TRP C N 1
ATOM 5925 C CA . TRP C 1 131 ? 56.701 94.643 112.527 1.00 40.79 95 TRP C CA 1
ATOM 5926 C C . TRP C 1 131 ? 56.818 94.333 114.019 1.00 44.03 95 TRP C C 1
ATOM 5927 O O . TRP C 1 131 ? 57.569 94.993 114.745 1.00 47.25 95 TRP C O 1
ATOM 5938 N N . ASP C 1 132 ? 56.056 93.344 114.473 1.00 44.09 96 ASP C N 1
ATOM 5939 C CA . ASP C 1 132 ? 56.062 92.960 115.876 1.00 47.03 96 ASP C CA 1
ATOM 5940 C C . ASP C 1 132 ? 57.429 92.438 116.339 1.00 46.68 96 ASP C C 1
ATOM 5941 O O . ASP C 1 132 ? 57.843 92.723 117.442 1.00 43.26 96 ASP C O 1
ATOM 5946 N N . LYS C 1 133 ? 58.105 91.684 115.486 1.00 50.48 97 LYS C N 1
ATOM 5947 C CA . LYS C 1 133 ? 59.310 90.964 115.870 1.00 53.90 97 LYS C CA 1
ATOM 5948 C C . LYS C 1 133 ? 60.603 91.751 115.642 1.00 57.79 97 LYS C C 1
ATOM 5949 O O . LYS C 1 133 ? 61.440 91.810 116.531 1.00 63.66 97 LYS C O 1
ATOM 5955 N N . ASP C 1 134 ? 60.777 92.306 114.444 1.00 53.52 98 ASP C N 1
ATOM 5956 C CA . ASP C 1 134 ? 61.992 93.031 114.083 1.00 50.93 98 ASP C CA 1
ATOM 5957 C C . ASP C 1 134 ? 61.814 94.543 114.036 1.00 50.39 98 ASP C C 1
ATOM 5958 O O . ASP C 1 134 ? 62.761 95.256 113.750 1.00 52.69 98 ASP C O 1
ATOM 5963 N N . GLY C 1 135 ? 60.613 95.038 114.312 1.00 54.01 99 GLY C N 1
ATOM 5964 C CA . GLY C 1 135 ? 60.369 96.479 114.358 1.00 51.10 99 GLY C CA 1
ATOM 5965 C C . GLY C 1 135 ? 59.891 97.121 113.061 1.00 45.45 99 GLY C C 1
ATOM 5966 O O . GLY C 1 135 ? 59.983 96.543 111.979 1.00 47.06 99 GLY C O 1
ATOM 5967 N N . ALA C 1 136 ? 59.415 98.350 113.194 1.00 44.81 100 ALA C N 1
ATOM 5968 C CA . ALA C 1 136 ? 58.753 99.076 112.120 1.00 41.58 100 ALA C CA 1
ATOM 5969 C C . ALA C 1 136 ? 59.630 99.276 110.918 1.00 42.31 100 ALA C C 1
ATOM 5970 O O . ALA C 1 136 ? 59.190 99.163 109.772 1.00 40.94 100 ALA C O 1
ATOM 5972 N N . SER C 1 137 ? 60.893 99.564 111.161 1.00 38.52 101 SER C N 1
ATOM 5973 C CA . SER C 1 137 ? 61.769 99.905 110.073 1.00 35.94 101 SER C CA 1
ATOM 5974 C C . SER C 1 137 ? 62.026 98.724 109.171 1.00 36.39 101 SER C C 1
ATOM 5975 O O . SER C 1 137 ? 62.035 98.847 107.940 1.00 37.37 101 SER C O 1
ATOM 5978 N N . ALA C 1 138 ? 62.272 97.568 109.772 1.00 39.37 102 ALA C N 1
ATOM 5979 C CA . ALA C 1 138 ? 62.492 96.347 109.000 1.00 39.52 102 ALA C CA 1
ATOM 5980 C C . ALA C 1 138 ? 61.217 95.963 108.224 1.00 36.29 102 ALA C C 1
ATOM 5981 O O . ALA C 1 138 ? 61.282 95.493 107.087 1.00 33.76 102 ALA C O 1
ATOM 5983 N N . ALA C 1 139 ? 60.075 96.146 108.872 1.00 33.55 103 ALA C N 1
ATOM 5984 C CA . ALA C 1 139 ? 58.797 95.790 108.276 1.00 34.18 103 ALA C CA 1
ATOM 5985 C C . ALA C 1 139 ? 58.472 96.690 107.085 1.00 33.21 103 ALA C C 1
ATOM 5986 O O . ALA C 1 139 ? 58.028 96.199 106.048 1.00 32.39 103 ALA C O 1
ATOM 5988 N N . GLU C 1 140 ? 58.687 98.001 107.231 1.00 34.07 104 GLU C N 1
ATOM 5989 C CA . GLU C 1 140 ? 58.445 98.936 106.126 1.00 33.23 104 GLU C CA 1
ATOM 5990 C C . GLU C 1 140 ? 59.326 98.612 104.948 1.00 35.79 104 GLU C C 1
ATOM 5991 O O . GLU C 1 140 ? 58.878 98.643 103.799 1.00 33.45 104 GLU C O 1
ATOM 5997 N N . THR C 1 141 ? 60.586 98.297 105.220 1.00 34.31 105 THR C N 1
ATOM 5998 C CA . THR C 1 141 ? 61.510 97.943 104.161 1.00 36.67 105 THR C CA 1
ATOM 5999 C C . THR C 1 141 ? 61.039 96.705 103.427 1.00 34.85 105 THR C C 1
ATOM 6000 O O . THR C 1 141 ? 61.087 96.621 102.190 1.00 36.32 105 THR C O 1
ATOM 6004 N N . ALA C 1 142 ? 60.598 95.722 104.195 1.00 33.23 106 ALA C N 1
ATOM 6005 C CA . ALA C 1 142 ? 60.099 94.489 103.600 1.00 30.94 106 ALA C CA 1
ATOM 6006 C C . ALA C 1 142 ? 58.837 94.771 102.770 1.00 26.73 106 ALA C C 1
ATOM 6007 O O . ALA C 1 142 ? 58.713 94.279 101.652 1.00 28.44 106 ALA C O 1
ATOM 6009 N N . ALA C 1 143 ? 57.928 95.576 103.315 1.00 27.14 107 ALA C N 1
ATOM 6010 C CA . ALA C 1 143 ? 56.699 95.965 102.597 1.00 27.91 107 ALA C CA 1
ATOM 6011 C C . ALA C 1 143 ? 57.012 96.636 101.266 1.00 26.65 107 ALA C C 1
ATOM 6012 O O . ALA C 1 143 ? 56.398 96.319 100.242 1.00 28.86 107 ALA C O 1
ATOM 6014 N N . GLY C 1 144 ? 58.003 97.519 101.254 1.00 29.14 108 GLY C N 1
ATOM 6015 C CA . GLY C 1 144 ? 58.421 98.208 100.019 1.00 26.55 108 GLY C CA 1
ATOM 6016 C C . GLY C 1 144 ? 58.903 97.255 98.952 1.00 28.23 108 GLY C C 1
ATOM 6017 O O . GLY C 1 144 ? 58.564 97.383 97.760 1.00 30.03 108 GLY C O 1
ATOM 6018 N N . GLN C 1 145 ? 59.662 96.254 99.363 1.00 30.13 109 GLN C N 1
ATOM 6019 C CA . GLN C 1 145 ? 60.144 95.224 98.433 1.00 30.81 109 GLN C CA 1
ATOM 6020 C C . GLN C 1 145 ? 59.027 94.340 97.912 1.00 27.16 109 GLN C C 1
ATOM 6021 O O . GLN C 1 145 ? 58.984 94.021 96.722 1.00 27.05 109 GLN C O 1
ATOM 6027 N N . VAL C 1 146 ? 58.096 93.971 98.780 1.00 27.64 110 VAL C N 1
ATOM 6028 C CA . VAL C 1 146 ? 56.927 93.195 98.330 1.00 26.45 110 VAL C CA 1
ATOM 6029 C C . VAL C 1 146 ? 56.150 93.991 97.288 1.00 24.32 110 VAL C C 1
ATOM 6030 O O . VAL C 1 146 ? 55.835 93.479 96.227 1.00 24.81 110 VAL C O 1
ATOM 6034 N N . GLY C 1 147 ? 55.879 95.256 97.575 1.00 26.47 111 GLY C N 1
ATOM 6035 C CA . GLY C 1 147 ? 55.150 96.118 96.622 1.00 27.89 111 GLY C CA 1
ATOM 6036 C C . GLY C 1 147 ? 55.841 96.244 95.283 1.00 28.60 111 GLY C C 1
ATOM 6037 O O . GLY C 1 147 ? 55.225 96.132 94.225 1.00 26.33 111 GLY C O 1
ATOM 6038 N N . ARG C 1 148 ? 57.151 96.435 95.338 1.00 33.76 112 ARG C N 1
ATOM 6039 C CA . ARG C 1 148 ? 57.947 96.549 94.124 1.00 34.67 112 ARG C CA 1
ATOM 6040 C C . ARG C 1 148 ? 57.896 95.295 93.262 1.00 34.31 112 ARG C C 1
ATOM 6041 O O . ARG C 1 148 ? 57.702 95.360 92.047 1.00 31.55 112 ARG C O 1
ATOM 6049 N N . VAL C 1 149 ? 58.103 94.143 93.886 1.00 33.73 113 VAL C N 1
ATOM 6050 C CA . VAL C 1 149 ? 58.085 92.891 93.144 1.00 32.00 113 VAL C CA 1
ATOM 6051 C C . VAL C 1 149 ? 56.708 92.625 92.590 1.00 32.83 113 VAL C C 1
ATOM 6052 O O . VAL C 1 149 ? 56.543 92.284 91.421 1.00 34.60 113 VAL C O 1
ATOM 6056 N N . LEU C 1 150 ? 55.706 92.769 93.449 1.00 32.56 114 LEU C N 1
ATOM 6057 C CA . LEU C 1 150 ? 54.325 92.526 93.066 1.00 30.38 114 LEU C CA 1
ATOM 6058 C C . LEU C 1 150 ? 53.975 93.313 91.805 1.00 26.91 114 LEU C C 1
ATOM 6059 O O . LEU C 1 150 ? 53.511 92.756 90.812 1.00 30.09 114 LEU C O 1
ATOM 6064 N N . ALA C 1 151 ? 54.199 94.616 91.874 1.00 26.64 115 ALA C N 1
ATOM 6065 C CA . ALA C 1 151 ? 53.802 95.520 90.804 1.00 27.31 115 ALA C CA 1
ATOM 6066 C C . ALA C 1 151 ? 54.644 95.319 89.542 1.00 28.04 115 ALA C C 1
ATOM 6067 O O . ALA C 1 151 ? 54.097 95.238 88.442 1.00 28.43 115 ALA C O 1
ATOM 6069 N N . THR C 1 152 ? 55.959 95.212 89.702 1.00 29.48 116 THR C N 1
ATOM 6070 C CA . THR C 1 152 ? 56.850 95.132 88.544 1.00 30.89 116 THR C CA 1
ATOM 6071 C C . THR C 1 152 ? 56.547 93.907 87.684 1.00 34.68 116 THR C C 1
ATOM 6072 O O . THR C 1 152 ? 56.466 94.007 86.470 1.00 34.37 116 THR C O 1
ATOM 6076 N N . GLU C 1 153 ? 56.351 92.755 88.310 1.00 36.14 117 GLU C N 1
ATOM 6077 C CA . GLU C 1 153 ? 56.107 91.547 87.552 1.00 34.06 117 GLU C CA 1
ATOM 6078 C C . GLU C 1 153 ? 54.803 91.657 86.790 1.00 37.95 117 GLU C C 1
ATOM 6079 O O . GLU C 1 153 ? 54.682 91.124 85.679 1.00 34.83 117 GLU C O 1
ATOM 6085 N N . LEU C 1 154 ? 53.809 92.321 87.386 1.00 36.94 118 LEU C N 1
ATOM 6086 C CA . LEU C 1 154 ? 52.533 92.488 86.703 1.00 37.52 118 LEU C CA 1
ATOM 6087 C C . LEU C 1 154 ? 52.651 93.522 85.598 1.00 34.90 118 LEU C C 1
ATOM 6088 O O . LEU C 1 154 ? 52.076 93.349 84.525 1.00 31.84 118 LEU C O 1
ATOM 6093 N N . SER C 1 155 ? 53.406 94.581 85.860 1.00 34.83 119 SER C N 1
ATOM 6094 C CA . SER C 1 155 ? 53.608 95.632 84.871 1.00 39.53 119 SER C CA 1
ATOM 6095 C C . SER C 1 155 ? 54.250 95.088 83.587 1.00 39.60 119 SER C C 1
ATOM 6096 O O . SER C 1 155 ? 53.898 95.500 82.492 1.00 34.68 119 SER C O 1
ATOM 6099 N N . ALA C 1 156 ? 55.150 94.118 83.744 1.00 41.12 120 ALA C N 1
ATOM 6100 C CA . ALA C 1 156 ? 55.782 93.450 82.603 1.00 39.46 120 ALA C CA 1
ATOM 6101 C C . ALA C 1 156 ? 54.795 92.743 81.711 1.00 42.35 120 ALA C C 1
ATOM 6102 O O . ALA C 1 156 ? 55.123 92.462 80.556 1.00 42.01 120 ALA C O 1
ATOM 6104 N N . CYS C 1 157 ? 53.624 92.406 82.248 1.00 36.64 121 CYS C N 1
ATOM 6105 C CA . CYS C 1 157 ? 52.664 91.660 81.490 1.00 36.80 121 CYS C CA 1
ATOM 6106 C C . CYS C 1 157 ? 51.565 92.536 80.949 1.00 37.06 121 CYS C C 1
ATOM 6107 O O . CYS C 1 157 ? 50.631 92.033 80.353 1.00 39.02 121 CYS C O 1
ATOM 6110 N N . GLY C 1 158 ? 51.667 93.847 81.145 1.00 36.88 122 GLY C N 1
ATOM 6111 C CA . GLY C 1 158 ? 50.684 94.792 80.606 1.00 36.06 122 GLY C CA 1
ATOM 6112 C C . GLY C 1 158 ? 49.515 95.101 81.526 1.00 36.02 122 GLY C C 1
ATOM 6113 O O . GLY C 1 158 ? 48.502 95.625 81.071 1.00 33.99 122 GLY C O 1
ATOM 6114 N N . ILE C 1 159 ? 49.657 94.780 82.810 1.00 33.48 123 ILE C N 1
ATOM 6115 C CA . ILE C 1 159 ? 48.621 95.022 83.807 1.00 32.22 123 ILE C CA 1
ATOM 6116 C C . ILE C 1 159 ? 48.812 96.439 84.322 1.00 31.18 123 ILE C C 1
ATOM 6117 O O . ILE C 1 159 ? 49.935 96.882 84.488 1.00 33.08 123 ILE C O 1
ATOM 6122 N N . ASP C 1 160 ? 47.729 97.155 84.588 1.00 30.18 124 ASP C N 1
ATOM 6123 C CA . ASP C 1 160 ? 47.865 98.528 85.104 1.00 30.31 124 ASP C CA 1
ATOM 6124 C C . ASP C 1 160 ? 47.965 98.610 86.624 1.00 29.35 124 ASP C C 1
ATOM 6125 O O . ASP C 1 160 ? 48.741 99.396 87.156 1.00 27.75 124 ASP C O 1
ATOM 6130 N N . LEU C 1 161 ? 47.163 97.795 87.305 1.00 29.34 125 LEU C N 1
ATOM 6131 C CA . LEU C 1 161 ? 46.886 97.974 88.721 1.00 28.69 125 LEU C CA 1
ATOM 6132 C C . LEU C 1 161 ? 46.573 96.630 89.375 1.00 26.98 125 LEU C C 1
ATOM 6133 O O . LEU C 1 161 ? 45.856 95.805 88.794 1.00 28.71 125 LEU C O 1
ATOM 6138 N N . SER C 1 162 ? 47.097 96.424 90.577 1.00 24.95 126 SER C N 1
ATOM 6139 C CA . SER C 1 162 ? 46.601 95.374 91.474 1.00 24.92 126 SER C CA 1
ATOM 6140 C C . SER C 1 162 ? 45.675 95.976 92.528 1.00 23.26 126 SER C C 1
ATOM 6141 O O . SER C 1 162 ? 45.931 97.066 93.040 1.00 20.71 126 SER C O 1
ATOM 6144 N N . PHE C 1 163 ? 44.582 95.278 92.824 1.00 24.13 127 PHE C N 1
ATOM 6145 C CA . PHE C 1 163 ? 43.646 95.722 93.847 1.00 24.81 127 PHE C CA 1
ATOM 6146 C C . PHE C 1 163 ? 44.213 95.394 95.236 1.00 22.00 127 PHE C C 1
ATOM 6147 O O . PHE C 1 163 ? 43.854 94.410 95.849 1.00 23.03 127 PHE C O 1
ATOM 6155 N N . THR C 1 164 ? 45.103 96.261 95.702 1.00 21.19 128 THR C N 1
ATOM 6156 C CA . THR C 1 164 ? 45.800 96.094 96.951 1.00 20.68 128 THR C CA 1
ATOM 6157 C C . THR C 1 164 ? 46.283 97.489 97.348 1.00 20.43 128 THR C C 1
ATOM 6158 O O . THR C 1 164 ? 46.535 98.338 96.473 1.00 21.53 128 THR C O 1
ATOM 6162 N N . PRO C 1 165 ? 46.418 97.757 98.656 1.00 21.11 129 PRO C N 1
ATOM 6163 C CA . PRO C 1 165 ? 46.333 96.862 99.790 1.00 18.63 129 PRO C CA 1
ATOM 6164 C C . PRO C 1 165 ? 45.020 96.813 100.554 1.00 17.60 129 PRO C C 1
ATOM 6165 O O . PRO C 1 165 ? 44.251 97.783 100.578 1.00 16.23 129 PRO C O 1
ATOM 6169 N N . VAL C 1 166 ? 44.841 95.693 101.248 1.00 16.43 130 VAL C N 1
ATOM 6170 C CA . VAL C 1 166 ? 43.862 95.565 102.305 1.00 16.99 130 VAL C CA 1
ATOM 6171 C C . VAL C 1 166 ? 44.257 96.450 103.492 1.00 17.40 130 VAL C C 1
ATOM 6172 O O . VAL C 1 166 ? 45.368 96.340 104.003 1.00 19.88 130 VAL C O 1
ATOM 6176 N N . LEU C 1 167 ? 43.343 97.317 103.903 1.00 16.48 131 LEU C N 1
ATOM 6177 C CA . LEU C 1 167 ? 43.522 98.234 105.016 1.00 16.69 131 LEU C CA 1
ATOM 6178 C C . LEU C 1 167 ? 42.635 97.866 106.196 1.00 17.71 131 LEU C C 1
ATOM 6179 O O . LEU C 1 167 ? 42.612 98.546 107.222 1.00 18.25 131 LEU C O 1
ATOM 6184 N N . ASP C 1 168 ? 41.899 96.768 106.052 1.00 17.89 132 ASP C N 1
ATOM 6185 C CA . ASP C 1 168 ? 41.084 96.241 107.129 1.00 17.86 132 ASP C CA 1
ATOM 6186 C C . ASP C 1 168 ? 41.970 95.872 108.318 1.00 17.87 132 ASP C C 1
ATOM 6187 O O . ASP C 1 168 ? 43.101 95.409 108.137 1.00 16.71 132 ASP C O 1
ATOM 6192 N N . LEU C 1 169 ? 41.452 96.085 109.521 1.00 18.44 133 LEU C N 1
ATOM 6193 C CA . LEU C 1 169 ? 42.209 95.790 110.735 1.00 20.02 133 LEU C CA 1
ATOM 6194 C C . LEU C 1 169 ? 41.898 94.357 111.195 1.00 19.13 133 LEU C C 1
ATOM 6195 O O . LEU C 1 169 ? 40.771 93.900 111.105 1.00 19.13 133 LEU C O 1
ATOM 6200 N N . ASP C 1 170 ? 42.908 93.675 111.694 1.00 19.76 134 ASP C N 1
ATOM 6201 C CA . ASP C 1 170 ? 42.716 92.351 112.207 1.00 20.48 134 ASP C CA 1
ATOM 6202 C C . ASP C 1 170 ? 42.159 92.374 113.628 1.00 20.79 134 ASP C C 1
ATOM 6203 O O . ASP C 1 170 ? 42.909 92.285 114.571 1.00 22.01 134 ASP C O 1
ATOM 6208 N N . TRP C 1 171 ? 40.848 92.497 113.745 1.00 19.30 135 TRP C N 1
ATOM 6209 C CA . TRP C 1 171 ? 40.178 92.439 115.019 1.00 20.88 135 TRP C CA 1
ATOM 6210 C C . TRP C 1 171 ? 40.028 91.000 115.526 1.00 20.43 135 TRP C C 1
ATOM 6211 O O . TRP C 1 171 ? 39.590 90.807 116.632 1.00 20.84 135 TRP C O 1
ATOM 6222 N N . GLY C 1 172 ? 40.453 90.000 114.746 1.00 20.29 136 GLY C N 1
ATOM 6223 C CA . GLY C 1 172 ? 40.311 88.599 115.149 1.00 19.11 136 GLY C CA 1
ATOM 6224 C C . GLY C 1 172 ? 38.877 88.088 114.994 1.00 19.39 136 GLY C C 1
ATOM 6225 O O . GLY C 1 172 ? 38.517 87.059 115.567 1.00 18.43 136 GLY C O 1
ATOM 6226 N N . ASN C 1 173 ? 38.087 88.761 114.159 1.00 19.19 137 ASN C N 1
ATOM 6227 C CA . ASN C 1 173 ? 36.700 88.375 113.907 1.00 19.24 137 ASN C CA 1
ATOM 6228 C C . ASN C 1 173 ? 36.375 87.818 112.515 1.00 19.55 137 ASN C C 1
ATOM 6229 O O . ASN C 1 173 ? 35.424 87.054 112.380 1.00 18.42 137 ASN C O 1
ATOM 6234 N N . CYS C 1 174 ? 37.118 88.233 111.487 1.00 20.12 138 CYS C N 1
ATOM 6235 C CA . CYS C 1 174 ? 36.705 88.048 110.090 1.00 20.89 138 CYS C CA 1
ATOM 6236 C C . CYS C 1 174 ? 37.620 87.090 109.335 1.00 20.49 138 CYS C C 1
ATOM 6237 O O . CYS C 1 174 ? 38.731 87.463 108.923 1.00 19.62 138 CYS C O 1
ATOM 6240 N N . ALA C 1 175 ? 37.156 85.868 109.152 1.00 19.74 139 ALA C N 1
ATOM 6241 C CA . ALA C 1 175 ? 37.979 84.813 108.546 1.00 20.98 139 ALA C CA 1
ATOM 6242 C C . ALA C 1 175 ? 38.289 85.098 107.090 1.00 20.49 139 ALA C C 1
ATOM 6243 O O . ALA C 1 175 ? 39.376 84.832 106.625 1.00 20.79 139 ALA C O 1
ATOM 6245 N N . VAL C 1 176 ? 37.330 85.641 106.359 1.00 21.10 140 VAL C N 1
ATOM 6246 C CA . VAL C 1 176 ? 37.544 85.901 104.958 1.00 22.08 140 VAL C CA 1
ATOM 6247 C C . VAL C 1 176 ? 38.673 86.921 104.729 1.00 21.35 140 VAL C C 1
ATOM 6248 O O . VAL C 1 176 ? 39.296 86.924 103.661 1.00 20.87 140 VAL C O 1
ATOM 6252 N N . ILE C 1 177 ? 38.865 87.840 105.679 1.00 19.88 141 ILE C N 1
ATOM 6253 C CA . ILE C 1 177 ? 39.991 88.758 105.618 1.00 20.27 141 ILE C CA 1
ATOM 6254 C C . ILE C 1 177 ? 41.180 87.983 106.151 1.00 21.12 141 ILE C C 1
ATOM 6255 O O . ILE C 1 177 ? 42.130 87.762 105.425 1.00 22.63 141 ILE C O 1
ATOM 6260 N N . GLY C 1 178 ? 41.087 87.535 107.390 1.00 21.04 142 GLY C N 1
ATOM 6261 C CA . GLY C 1 178 ? 42.089 86.665 107.975 1.00 21.49 142 GLY C CA 1
ATOM 6262 C C . GLY C 1 178 ? 43.502 87.191 107.920 1.00 21.79 142 GLY C C 1
ATOM 6263 O O . GLY C 1 178 ? 43.757 88.310 108.348 1.00 21.74 142 GLY C O 1
ATOM 6264 N N . ASN C 1 179 ? 44.395 86.423 107.313 1.00 19.91 143 ASN C N 1
ATOM 6265 C CA . ASN C 1 179 ? 45.746 86.861 107.178 1.00 19.48 143 ASN C CA 1
ATOM 6266 C C . ASN C 1 179 ? 45.975 87.905 106.039 1.00 18.69 143 ASN C C 1
ATOM 6267 O O . ASN C 1 179 ? 47.088 88.318 105.788 1.00 17.68 143 ASN C O 1
ATOM 6272 N N . ARG C 1 180 ? 44.921 88.333 105.365 1.00 18.32 144 ARG C N 1
ATOM 6273 C CA . ARG C 1 180 ? 45.040 89.371 104.352 1.00 18.06 144 ARG C CA 1
ATOM 6274 C C . ARG C 1 180 ? 45.241 90.756 104.967 1.00 18.45 144 ARG C C 1
ATOM 6275 O O . ARG C 1 180 ? 45.626 91.687 104.253 1.00 18.04 144 ARG C O 1
ATOM 6283 N N . SER C 1 181 ? 44.957 90.885 106.263 1.00 18.05 145 SER C N 1
ATOM 6284 C CA . SER C 1 181 ? 45.175 92.129 106.979 1.00 19.86 145 SER C CA 1
ATOM 6285 C C . SER C 1 181 ? 46.617 92.185 107.504 1.00 21.70 145 SER C C 1
ATOM 6286 O O . SER C 1 181 ? 47.163 91.171 107.951 1.00 19.65 145 SER C O 1
ATOM 6289 N N . PHE C 1 182 ? 47.225 93.377 107.428 1.00 21.33 146 PHE C N 1
ATOM 6290 C CA . PHE C 1 182 ? 48.585 93.577 107.912 1.00 22.09 146 PHE C CA 1
ATOM 6291 C C . PHE C 1 182 ? 48.703 93.296 109.407 1.00 22.29 146 PHE C C 1
ATOM 6292 O O . PHE C 1 182 ? 49.655 92.666 109.831 1.00 23.10 146 PHE C O 1
ATOM 6300 N N . HIS C 1 183 ? 47.738 93.771 110.185 1.00 24.52 147 HIS C N 1
ATOM 6301 C CA . HIS C 1 183 ? 47.916 93.908 111.624 1.00 25.20 147 HIS C CA 1
ATOM 6302 C C . HIS C 1 183 ? 46.610 94.349 112.302 1.00 25.65 147 HIS C C 1
ATOM 6303 O O . HIS C 1 183 ? 45.693 94.846 111.644 1.00 24.01 147 HIS C O 1
ATOM 6310 N N . ARG C 1 184 ? 46.524 94.163 113.615 1.00 24.48 148 ARG C N 1
ATOM 6311 C CA . ARG C 1 184 ? 45.395 94.650 114.409 1.00 26.45 148 ARG C CA 1
ATOM 6312 C C . ARG C 1 184 ? 45.384 96.174 114.570 1.00 26.39 148 ARG C C 1
ATOM 6313 O O . ARG C 1 184 ? 44.337 96.795 114.643 1.00 24.88 148 ARG C O 1
ATOM 6321 N N . ASN C 1 185 ? 46.562 96.766 114.584 1.00 27.42 149 ASN C N 1
ATOM 6322 C CA . ASN C 1 185 ? 46.750 98.121 115.069 1.00 29.28 149 ASN C CA 1
ATOM 6323 C C . ASN C 1 185 ? 46.686 99.090 113.900 1.00 24.62 149 ASN C C 1
ATOM 6324 O O . ASN C 1 185 ? 47.466 98.975 112.971 1.00 28.07 149 ASN C O 1
ATOM 6329 N N . PRO C 1 186 ? 45.786 100.063 113.961 1.00 25.31 150 PRO C N 1
ATOM 6330 C CA . PRO C 1 186 ? 45.643 101.013 112.838 1.00 24.60 150 PRO C CA 1
ATOM 6331 C C . PRO C 1 186 ? 46.921 101.735 112.424 1.00 24.34 150 PRO C C 1
ATOM 6332 O O . PRO C 1 186 ? 47.152 101.929 111.235 1.00 23.35 150 PRO C O 1
ATOM 6336 N N . GLU C 1 187 ? 47.798 102.048 113.372 1.00 25.43 151 GLU C N 1
ATOM 6337 C CA . GLU C 1 187 ? 49.085 102.680 113.033 1.00 25.67 151 GLU C CA 1
ATOM 6338 C C . GLU C 1 187 ? 49.991 101.754 112.244 1.00 23.61 151 GLU C C 1
ATOM 6339 O O . GLU C 1 187 ? 50.629 102.156 111.272 1.00 24.52 151 GLU C O 1
ATOM 6345 N N . ALA C 1 188 ? 50.074 100.503 112.668 1.00 23.04 152 ALA C N 1
ATOM 6346 C CA . ALA C 1 188 ? 50.866 99.531 111.917 1.00 22.78 152 ALA C CA 1
ATOM 6347 C C . ALA C 1 188 ? 50.289 99.340 110.504 1.00 20.97 152 ALA C C 1
ATOM 6348 O O . ALA C 1 188 ? 51.025 99.288 109.514 1.00 22.83 152 ALA C O 1
ATOM 6350 N N . VAL C 1 189 ? 48.970 99.239 110.418 1.00 22.34 153 VAL C N 1
ATOM 6351 C CA . VAL C 1 189 ? 48.333 99.022 109.106 1.00 23.03 153 VAL C CA 1
ATOM 6352 C C . VAL C 1 189 ? 48.647 100.195 108.177 1.00 20.69 153 VAL C C 1
ATOM 6353 O O . VAL C 1 189 ? 49.090 100.005 107.053 1.00 21.47 153 VAL C O 1
ATOM 6357 N N . ALA C 1 190 ? 48.452 101.401 108.675 1.00 21.67 154 ALA C N 1
ATOM 6358 C CA . ALA C 1 190 ? 48.670 102.614 107.873 1.00 21.02 154 ALA C CA 1
ATOM 6359 C C . ALA C 1 190 ? 50.088 102.694 107.390 1.00 23.11 154 ALA C C 1
ATOM 6360 O O . ALA C 1 190 ? 50.348 102.883 106.202 1.00 23.85 154 ALA C O 1
ATOM 6362 N N . ARG C 1 191 ? 51.036 102.476 108.285 1.00 25.65 155 ARG C N 1
ATOM 6363 C CA . ARG C 1 191 ? 52.441 102.614 107.898 1.00 27.41 155 ARG C CA 1
ATOM 6364 C C . ARG C 1 191 ? 52.910 101.505 106.957 1.00 25.28 155 ARG C C 1
ATOM 6365 O O . ARG C 1 191 ? 53.633 101.774 105.994 1.00 24.14 155 ARG C O 1
ATOM 6373 N N . LEU C 1 192 ? 52.485 100.260 107.190 1.00 23.69 156 LEU C N 1
ATOM 6374 C CA . LEU C 1 192 ? 52.860 99.192 106.263 1.00 23.01 156 LEU C CA 1
ATOM 6375 C C . LEU C 1 192 ? 52.230 99.418 104.903 1.00 21.78 156 LEU C C 1
ATOM 6376 O O . LEU C 1 192 ? 52.849 99.185 103.863 1.00 24.03 156 LEU C O 1
ATOM 6381 N N . ALA C 1 193 ? 50.989 99.887 104.906 1.00 22.85 157 ALA C N 1
ATOM 6382 C CA . ALA C 1 193 ? 50.292 100.161 103.649 1.00 23.27 157 ALA C CA 1
ATOM 6383 C C . ALA C 1 193 ? 51.020 101.250 102.854 1.00 23.95 157 ALA C C 1
ATOM 6384 O O . ALA C 1 193 ? 51.215 101.112 101.655 1.00 25.74 157 ALA C O 1
ATOM 6386 N N . LEU C 1 194 ? 51.388 102.336 103.520 1.00 24.75 158 LEU C N 1
ATOM 6387 C CA . LEU C 1 194 ? 52.111 103.428 102.861 1.00 26.39 158 LEU C CA 1
ATOM 6388 C C . LEU C 1 194 ? 53.438 102.980 102.269 1.00 25.68 158 LEU C C 1
ATOM 6389 O O . LEU C 1 194 ? 53.798 103.348 101.145 1.00 24.78 158 LEU C O 1
ATOM 6394 N N . ALA C 1 195 ? 54.135 102.108 102.990 1.00 26.50 159 ALA C N 1
ATOM 6395 C CA . ALA C 1 195 ? 55.388 101.536 102.484 1.00 24.74 159 ALA C CA 1
ATOM 6396 C C . ALA C 1 195 ? 55.149 100.623 101.305 1.00 26.08 159 ALA C C 1
ATOM 6397 O O . ALA C 1 195 ? 55.925 100.609 100.321 1.00 25.34 159 ALA C O 1
ATOM 6399 N N . LEU C 1 196 ? 54.100 99.807 101.386 1.00 25.27 160 LEU C N 1
ATOM 6400 C CA . LEU C 1 196 ? 53.769 98.957 100.240 1.00 24.74 160 LEU C CA 1
ATOM 6401 C C . LEU C 1 196 ? 53.460 99.843 99.041 1.00 22.48 160 LEU C C 1
ATOM 6402 O O . LEU C 1 196 ? 53.878 99.549 97.918 1.00 23.21 160 LEU C O 1
ATOM 6407 N N . GLN C 1 197 ? 52.697 100.904 99.282 1.00 23.37 161 GLN C N 1
ATOM 6408 C CA . GLN C 1 197 ? 52.266 101.821 98.213 1.00 23.25 161 GLN C CA 1
ATOM 6409 C C . GLN C 1 197 ? 53.464 102.424 97.455 1.00 24.12 161 GLN C C 1
ATOM 6410 O O . GLN C 1 197 ? 53.462 102.480 96.226 1.00 25.78 161 GLN C O 1
ATOM 6416 N N . LYS C 1 198 ? 54.497 102.824 98.187 1.00 25.47 162 LYS C N 1
ATOM 6417 C CA . LYS C 1 198 ? 55.746 103.325 97.566 1.00 25.57 162 LYS C CA 1
ATOM 6418 C C . LYS C 1 198 ? 56.439 102.265 96.735 1.00 25.70 162 LYS C C 1
ATOM 6419 O O . LYS C 1 198 ? 56.921 102.536 95.634 1.00 25.92 162 LYS C O 1
ATOM 6425 N N . GLY C 1 199 ? 56.431 101.024 97.225 1.00 25.75 163 GLY C N 1
ATOM 6426 C CA . GLY C 1 199 ? 56.934 99.899 96.446 1.00 23.94 163 GLY C CA 1
ATOM 6427 C C . GLY C 1 199 ? 56.172 99.688 95.158 1.00 25.55 163 GLY C C 1
ATOM 6428 O O . GLY C 1 199 ? 56.768 99.471 94.088 1.00 25.13 163 GLY C O 1
ATOM 6429 N N . LEU C 1 200 ? 54.837 99.713 95.253 1.00 25.00 164 LEU C N 1
ATOM 6430 C CA . LEU C 1 200 ? 53.991 99.553 94.073 1.00 23.60 164 LEU C CA 1
ATOM 6431 C C . LEU C 1 200 ? 54.344 100.603 93.028 1.00 23.74 164 LEU C C 1
ATOM 6432 O O . LEU C 1 200 ? 54.400 100.298 91.839 1.00 24.47 164 LEU C O 1
ATOM 6437 N N . ALA C 1 201 ? 54.489 101.849 93.467 1.00 26.59 165 ALA C N 1
ATOM 6438 C CA . ALA C 1 201 ? 54.763 102.968 92.546 1.00 28.48 165 ALA C CA 1
ATOM 6439 C C . ALA C 1 201 ? 56.104 102.778 91.832 1.00 31.11 165 ALA C C 1
ATOM 6440 O O . ALA C 1 201 ? 56.233 103.083 90.656 1.00 29.01 165 ALA C O 1
ATOM 6442 N N . LYS C 1 202 ? 57.089 102.215 92.522 1.00 34.80 166 LYS C N 1
ATOM 6443 C CA . LYS C 1 202 ? 58.339 101.836 91.847 1.00 35.89 166 LYS C CA 1
ATOM 6444 C C . LYS C 1 202 ? 58.094 100.855 90.729 1.00 38.08 166 LYS C C 1
ATOM 6445 O O . LYS C 1 202 ? 58.758 100.917 89.693 1.00 40.37 166 LYS C O 1
ATOM 6451 N N . GLY C 1 203 ? 57.135 99.959 90.927 1.00 32.50 167 GLY C N 1
ATOM 6452 C CA . GLY C 1 203 ? 56.771 98.994 89.906 1.00 29.35 167 GLY C CA 1
ATOM 6453 C C . GLY C 1 203 ? 55.782 99.503 88.881 1.00 29.04 167 GLY C C 1
ATOM 6454 O O . GLY C 1 203 ? 55.285 98.726 88.067 1.00 28.97 167 GLY C O 1
ATOM 6455 N N . GLY C 1 204 ? 55.476 100.793 88.922 1.00 28.68 168 GLY C N 1
ATOM 6456 C CA . GLY C 1 204 ? 54.619 101.428 87.933 1.00 27.78 168 GLY C CA 1
ATOM 6457 C C . GLY C 1 204 ? 53.161 101.613 88.332 1.00 29.07 168 GLY C C 1
ATOM 6458 O O . GLY C 1 204 ? 52.373 102.114 87.528 1.00 28.43 168 GLY C O 1
ATOM 6459 N N . MET C 1 205 ? 52.787 101.220 89.551 1.00 29.56 169 MET C N 1
ATOM 6460 C CA . MET C 1 205 ? 51.364 101.097 89.905 1.00 28.93 169 MET C CA 1
ATOM 6461 C C . MET C 1 205 ? 50.921 102.004 91.042 1.00 26.65 169 MET C C 1
ATOM 6462 O O . MET C 1 205 ? 51.659 102.251 91.976 1.00 24.92 169 MET C O 1
ATOM 6467 N N . LYS C 1 206 ? 49.659 102.418 90.970 1.00 25.90 170 LYS C N 1
ATOM 6468 C CA . LYS C 1 206 ? 48.956 103.030 92.083 1.00 25.01 170 LYS C CA 1
ATOM 6469 C C . LYS C 1 206 ? 48.359 101.964 93.015 1.00 24.50 170 LYS C C 1
ATOM 6470 O O . LYS C 1 206 ? 48.514 100.771 92.774 1.00 24.96 170 LYS C O 1
ATOM 6476 N N . SER C 1 207 ? 47.680 102.410 94.078 1.00 22.77 171 SER C N 1
ATOM 6477 C CA . SER C 1 207 ? 47.094 101.512 95.074 1.00 21.15 171 SER C CA 1
ATOM 6478 C C . SER C 1 207 ? 45.563 101.610 95.131 1.00 20.76 171 SER C C 1
ATOM 6479 O O . SER C 1 207 ? 44.960 102.593 94.686 1.00 19.44 171 SER C O 1
ATOM 6482 N N . CYS C 1 208 ? 44.942 100.547 95.650 1.00 21.74 172 CYS C N 1
ATOM 6483 C CA . CYS C 1 208 ? 43.500 100.490 95.849 1.00 20.30 172 CYS C CA 1
ATOM 6484 C C . CYS C 1 208 ? 43.227 99.920 97.225 1.00 20.36 172 CYS C C 1
ATOM 6485 O O . CYS C 1 208 ? 43.459 98.724 97.454 1.00 20.42 172 CYS C O 1
ATOM 6488 N N . GLY C 1 209 ? 42.761 100.777 98.130 1.00 18.52 173 GLY C N 1
ATOM 6489 C CA . GLY C 1 209 ? 42.512 100.382 99.496 1.00 18.53 173 GLY C CA 1
ATOM 6490 C C . GLY C 1 209 ? 41.217 99.600 99.622 1.00 18.05 173 GLY C C 1
ATOM 6491 O O . GLY C 1 209 ? 40.236 99.963 99.003 1.00 17.63 173 GLY C O 1
ATOM 6492 N N . LYS C 1 210 ? 41.230 98.536 100.416 1.00 17.42 174 LYS C N 1
ATOM 6493 C CA . LYS C 1 210 ? 40.059 97.684 100.612 1.00 17.69 174 LYS C CA 1
ATOM 6494 C C . LYS C 1 210 ? 39.909 97.363 102.096 1.00 16.80 174 LYS C C 1
ATOM 6495 O O . LYS C 1 210 ? 40.931 97.186 102.758 1.00 15.56 174 LYS C O 1
ATOM 6501 N N . HIS C 1 211 ? 38.691 97.233 102.652 1.00 16.57 175 HIS C N 1
ATOM 6502 C CA . HIS C 1 211 ? 37.404 97.445 101.999 1.00 16.18 175 HIS C CA 1
ATOM 6503 C C . HIS C 1 211 ? 36.709 98.532 102.790 1.00 15.58 175 HIS C C 1
ATOM 6504 O O . HIS C 1 211 ? 36.329 98.323 103.929 1.00 15.53 175 HIS C O 1
ATOM 6511 N N . PHE C 1 212 ? 36.581 99.707 102.183 1.00 16.54 176 PHE C N 1
ATOM 6512 C CA . PHE C 1 212 ? 36.109 100.904 102.868 1.00 16.60 176 PHE C CA 1
ATOM 6513 C C . PHE C 1 212 ? 34.691 100.706 103.382 1.00 17.04 176 PHE C C 1
ATOM 6514 O O . PHE C 1 212 ? 33.835 100.242 102.630 1.00 18.54 176 PHE C O 1
ATOM 6522 N N . PRO C 1 213 ? 34.407 101.127 104.622 1.00 17.06 177 PRO C N 1
ATOM 6523 C CA . PRO C 1 213 ? 35.226 101.808 105.605 1.00 17.98 177 PRO C CA 1
ATOM 6524 C C . PRO C 1 213 ? 35.906 100.892 106.631 1.00 18.54 177 PRO C C 1
ATOM 6525 O O . PRO C 1 213 ? 36.434 101.400 107.644 1.00 18.29 177 PRO C O 1
ATOM 6529 N N . GLY C 1 214 ? 35.949 99.584 106.364 1.00 18.10 178 GLY C N 1
ATOM 6530 C CA . GLY C 1 214 ? 36.660 98.640 107.241 1.00 19.26 178 GLY C CA 1
ATOM 6531 C C . GLY C 1 214 ? 35.884 97.361 107.443 1.00 19.89 178 GLY C C 1
ATOM 6532 O O . GLY C 1 214 ? 34.807 97.367 108.017 1.00 19.22 178 GLY C O 1
ATOM 6533 N N . HIS C 1 215 ? 36.444 96.263 106.952 1.00 21.63 179 HIS C N 1
ATOM 6534 C CA . HIS C 1 215 ? 35.796 94.951 106.953 1.00 22.10 179 HIS C CA 1
ATOM 6535 C C . HIS C 1 215 ? 36.267 94.078 108.130 1.00 22.07 179 HIS C C 1
ATOM 6536 O O . HIS C 1 215 ? 35.815 92.935 108.292 1.00 23.74 179 HIS C O 1
ATOM 6543 N N . GLY C 1 216 ? 37.197 94.581 108.919 1.00 20.61 180 GLY C N 1
ATOM 6544 C CA . GLY C 1 216 ? 37.859 93.749 109.903 1.00 21.31 180 GLY C CA 1
ATOM 6545 C C . GLY C 1 216 ? 37.054 93.286 111.110 1.00 20.36 180 GLY C C 1
ATOM 6546 O O . GLY C 1 216 ? 37.437 92.325 111.765 1.00 21.33 180 GLY C O 1
ATOM 6547 N N . PHE C 1 217 ? 36.004 94.013 111.455 1.00 20.94 181 PHE C N 1
ATOM 6548 C CA . PHE C 1 217 ? 35.320 93.795 112.728 1.00 21.91 181 PHE C CA 1
ATOM 6549 C C . PHE C 1 217 ? 34.165 92.795 112.616 1.00 21.13 181 PHE C C 1
ATOM 6550 O O . PHE C 1 217 ? 33.873 92.090 113.569 1.00 18.30 181 PHE C O 1
ATOM 6558 N N . VAL C 1 218 ? 33.518 92.735 111.457 1.00 21.64 182 VAL C N 1
ATOM 6559 C CA . VAL C 1 218 ? 32.437 91.779 111.254 1.00 21.94 182 VAL C CA 1
ATOM 6560 C C . VAL C 1 218 ? 32.973 90.357 111.161 1.00 21.97 182 VAL C C 1
ATOM 6561 O O . VAL C 1 218 ? 34.172 90.140 111.028 1.00 21.05 182 VAL C O 1
ATOM 6565 N N . GLU C 1 219 ? 32.089 89.399 111.390 1.00 23.71 183 GLU C N 1
ATOM 6566 C CA . GLU C 1 219 ? 32.428 88.003 111.191 1.00 24.98 183 GLU C CA 1
ATOM 6567 C C . GLU C 1 219 ? 32.089 87.729 109.755 1.00 28.19 183 GLU C C 1
ATOM 6568 O O . GLU C 1 219 ? 31.150 88.305 109.221 1.00 34.12 183 GLU C O 1
ATOM 6574 N N . GLY C 1 220 ? 32.874 86.883 109.123 1.00 31.74 184 GLY C N 1
ATOM 6575 C CA . GLY C 1 220 ? 32.676 86.599 107.715 1.00 35.14 184 GLY C CA 1
ATOM 6576 C C . GLY C 1 220 ? 33.334 85.274 107.390 1.00 38.41 184 GLY C C 1
ATOM 6577 O O . GLY C 1 220 ? 34.550 85.193 107.213 1.00 34.70 184 GLY C O 1
ATOM 6578 N N . ASP C 1 221 ? 32.527 84.229 107.299 1.00 41.67 185 ASP C N 1
ATOM 6579 C CA . ASP C 1 221 ? 33.042 82.886 107.106 1.00 45.34 185 ASP C CA 1
ATOM 6580 C C . ASP C 1 221 ? 32.049 82.016 106.388 1.00 48.61 185 ASP C C 1
ATOM 6581 O O . ASP C 1 221 ? 32.116 80.828 106.389 1.00 48.87 185 ASP C O 1
ATOM 6586 N N . SER C 1 222 ? 31.071 82.661 105.812 1.00 61.63 186 SER C N 1
ATOM 6587 C CA . SER C 1 222 ? 29.979 81.998 105.143 1.00 68.87 186 SER C CA 1
ATOM 6588 C C . SER C 1 222 ? 29.834 82.749 103.868 1.00 74.85 186 SER C C 1
ATOM 6589 O O . SER C 1 222 ? 29.014 83.608 103.758 1.00 81.35 186 SER C O 1
ATOM 6592 N N . HIS C 1 223 ? 30.692 82.433 102.923 1.00 80.87 187 HIS C N 1
ATOM 6593 C CA . HIS C 1 223 ? 30.710 83.044 101.605 1.00 89.86 187 HIS C CA 1
ATOM 6594 C C . HIS C 1 223 ? 29.331 83.499 101.079 1.00 88.03 187 HIS C C 1
ATOM 6595 O O . HIS C 1 223 ? 28.461 82.687 100.886 1.00 86.12 187 HIS C O 1
ATOM 6602 N N . LEU C 1 224 ? 29.157 84.801 100.895 1.00 90.09 188 LEU C N 1
ATOM 6603 C CA . LEU C 1 224 ? 27.917 85.435 100.378 1.00 93.41 188 LEU C CA 1
ATOM 6604 C C . LEU C 1 224 ? 26.802 85.808 101.406 1.00 89.20 188 LEU C C 1
ATOM 6605 O O . LEU C 1 224 ? 25.645 85.906 101.057 1.00 91.85 188 LEU C O 1
ATOM 6610 N N . VAL C 1 225 ? 27.162 86.033 102.654 1.00 84.34 189 VAL C N 1
ATOM 6611 C CA . VAL C 1 225 ? 26.320 86.645 103.649 1.00 82.72 189 VAL C CA 1
ATOM 6612 C C . VAL C 1 225 ? 26.670 88.132 103.552 1.00 81.41 189 VAL C C 1
ATOM 6613 O O . VAL C 1 225 ? 27.692 88.473 102.983 1.00 74.41 189 VAL C O 1
ATOM 6617 N N . LEU C 1 226 ? 25.787 88.986 104.082 1.00 78.16 190 LEU C N 1
ATOM 6618 C CA . LEU C 1 226 ? 25.951 90.437 104.180 1.00 74.05 190 LEU C CA 1
ATOM 6619 C C . LEU C 1 226 ? 25.941 90.916 105.633 1.00 62.75 190 LEU C C 1
ATOM 6620 O O . LEU C 1 226 ? 24.926 91.279 106.168 1.00 68.90 190 LEU C O 1
ATOM 6625 N N . PRO C 1 227 ? 27.112 90.951 106.209 1.00 50.61 191 PRO C N 1
ATOM 6626 C CA . PRO C 1 227 ? 27.398 91.114 107.624 1.00 45.53 191 PRO C CA 1
ATOM 6627 C C . PRO C 1 227 ? 27.021 92.484 108.155 1.00 42.36 191 PRO C C 1
ATOM 6628 O O . PRO C 1 227 ? 26.881 93.442 107.396 1.00 41.41 191 PRO C O 1
ATOM 6632 N N . GLU C 1 228 ? 26.891 92.573 109.470 1.00 40.87 192 GLU C N 1
ATOM 6633 C CA . GLU C 1 228 ? 26.497 93.805 110.139 1.00 38.95 192 GLU C CA 1
ATOM 6634 C C . GLU C 1 228 ? 27.531 94.223 111.169 1.00 36.70 192 GLU C C 1
ATOM 6635 O O . GLU C 1 228 ? 27.896 93.437 112.042 1.00 36.97 192 GLU C O 1
ATOM 6641 N N . ASP C 1 229 ? 28.003 95.463 111.066 1.00 34.81 193 ASP C N 1
ATOM 6642 C CA . ASP C 1 229 ? 28.973 96.032 112.008 1.00 32.60 193 ASP C CA 1
ATOM 6643 C C . ASP C 1 229 ? 28.203 97.063 112.811 1.00 31.79 193 ASP C C 1
ATOM 6644 O O . ASP C 1 229 ? 27.868 98.116 112.306 1.00 31.76 193 ASP C O 1
ATOM 6649 N N . GLY C 1 230 ? 27.958 96.761 114.080 1.00 31.40 194 GLY C N 1
ATOM 6650 C CA . GLY C 1 230 ? 27.097 97.581 114.921 1.00 32.23 194 GLY C CA 1
ATOM 6651 C C . GLY C 1 230 ? 27.753 98.789 115.563 1.00 32.82 194 GLY C C 1
ATOM 6652 O O . GLY C 1 230 ? 27.125 99.470 116.369 1.00 36.92 194 GLY C O 1
ATOM 6653 N N . ARG C 1 231 ? 29.005 99.074 115.230 1.00 30.65 195 ARG C N 1
ATOM 6654 C CA . ARG C 1 231 ? 29.731 100.128 115.922 1.00 28.95 195 ARG C CA 1
ATOM 6655 C C . ARG C 1 231 ? 29.350 101.512 115.451 1.00 32.70 195 ARG C C 1
ATOM 6656 O O . ARG C 1 231 ? 28.739 101.700 114.393 1.00 32.03 195 ARG C O 1
ATOM 6664 N N . SER C 1 232 ? 29.742 102.497 116.246 1.00 36.96 196 SER C N 1
ATOM 6665 C CA . SER C 1 232 ? 29.451 103.887 115.956 1.00 37.56 196 SER C CA 1
ATOM 6666 C C . SER C 1 232 ? 30.518 104.438 115.038 1.00 38.09 196 SER C C 1
ATOM 6667 O O . SER C 1 232 ? 31.631 103.919 114.974 1.00 40.46 196 SER C O 1
ATOM 6670 N N . LEU C 1 233 ? 30.190 105.541 114.372 1.00 37.98 197 LEU C N 1
ATOM 6671 C CA . LEU C 1 233 ? 31.146 106.232 113.530 1.00 37.84 197 LEU C CA 1
ATOM 6672 C C . LEU C 1 233 ? 32.403 106.642 114.288 1.00 38.54 197 LEU C C 1
ATOM 6673 O O . LEU C 1 233 ? 33.517 106.539 113.762 1.00 37.41 197 LEU C O 1
ATOM 6678 N N . ASP C 1 234 ? 32.237 107.112 115.523 1.00 41.25 198 ASP C N 1
ATOM 6679 C CA . ASP C 1 234 ? 33.397 107.510 116.326 1.00 42.48 198 ASP C CA 1
ATOM 6680 C C . ASP C 1 234 ? 34.342 106.331 116.534 1.00 36.85 198 ASP C C 1
ATOM 6681 O O . ASP C 1 234 ? 35.554 106.489 116.481 1.00 36.45 198 ASP C O 1
ATOM 6686 N N . GLU C 1 235 ? 33.783 105.160 116.805 1.00 36.54 199 GLU C N 1
ATOM 6687 C CA . GLU C 1 235 ? 34.610 103.970 116.989 1.00 37.80 199 GLU C CA 1
ATOM 6688 C C . GLU C 1 235 ? 35.400 103.660 115.726 1.00 33.88 199 GLU C C 1
ATOM 6689 O O . GLU C 1 235 ? 36.588 103.361 115.796 1.00 33.12 199 GLU C O 1
ATOM 6695 N N . LEU C 1 236 ? 34.756 103.810 114.574 1.00 31.88 200 LEU C N 1
ATOM 6696 C CA . LEU C 1 236 ? 35.447 103.614 113.304 1.00 34.28 200 LEU C CA 1
ATOM 6697 C C . LEU C 1 236 ? 36.488 104.696 113.017 1.00 31.98 200 LEU C C 1
ATOM 6698 O O . LEU C 1 236 ? 37.578 104.381 112.520 1.00 30.50 200 LEU C O 1
ATOM 6703 N N . GLU C 1 237 ? 36.180 105.950 113.347 1.00 32.66 201 GLU C N 1
ATOM 6704 C CA . GLU C 1 237 ? 37.150 107.042 113.154 1.00 33.78 201 GLU C CA 1
ATOM 6705 C C . GLU C 1 237 ? 38.374 106.852 114.004 1.00 32.20 201 GLU C C 1
ATOM 6706 O O . GLU C 1 237 ? 39.495 107.136 113.579 1.00 34.63 201 GLU C O 1
ATOM 6712 N N . ALA C 1 238 ? 38.181 106.299 115.188 1.00 32.00 202 ALA C N 1
ATOM 6713 C CA . ALA C 1 238 ? 39.311 106.046 116.076 1.00 32.09 202 ALA C CA 1
ATOM 6714 C C . ALA C 1 238 ? 40.243 104.938 115.578 1.00 33.40 202 ALA C C 1
ATOM 6715 O O . ALA C 1 238 ? 41.372 104.828 116.050 1.00 34.77 202 ALA C O 1
ATOM 6717 N N . ALA C 1 239 ? 39.771 104.076 114.674 1.00 31.25 203 ALA C N 1
ATOM 6718 C CA . ALA C 1 239 ? 40.555 102.899 114.292 1.00 28.13 203 ALA C CA 1
ATOM 6719 C C . ALA C 1 239 ? 40.443 102.589 112.806 1.00 25.48 203 ALA C C 1
ATOM 6720 O O . ALA C 1 239 ? 41.321 102.987 112.028 1.00 23.09 203 ALA C O 1
ATOM 6722 N N . ASP C 1 240 ? 39.362 101.911 112.404 1.00 24.04 204 ASP C N 1
ATOM 6723 C CA . ASP C 1 240 ? 39.302 101.292 111.060 1.00 22.56 204 ASP C CA 1
ATOM 6724 C C . ASP C 1 240 ? 39.422 102.308 109.913 1.00 22.33 204 ASP C C 1
ATOM 6725 O O . ASP C 1 240 ? 40.029 102.021 108.886 1.00 19.42 204 ASP C O 1
ATOM 6730 N N . LEU C 1 241 ? 38.887 103.511 110.116 1.00 22.41 205 LEU C N 1
ATOM 6731 C CA . LEU C 1 241 ? 38.951 104.561 109.088 1.00 23.05 205 LEU C CA 1
ATOM 6732 C C . LEU C 1 241 ? 40.290 105.218 108.944 1.00 21.34 205 LEU C C 1
ATOM 6733 O O . LEU C 1 241 ? 40.604 105.763 107.881 1.00 23.76 205 LEU C O 1
ATOM 6738 N N . ALA C 1 242 ? 41.103 105.192 109.980 1.00 22.73 206 ALA C N 1
ATOM 6739 C CA . ALA C 1 242 ? 42.332 105.986 109.953 1.00 22.80 206 ALA C CA 1
ATOM 6740 C C . ALA C 1 242 ? 43.265 105.608 108.802 1.00 23.22 206 ALA C C 1
ATOM 6741 O O . ALA C 1 242 ? 43.824 106.492 108.153 1.00 23.50 206 ALA C O 1
ATOM 6743 N N . PRO C 1 243 ? 43.442 104.299 108.528 1.00 23.14 207 PRO C N 1
ATOM 6744 C CA . PRO C 1 243 ? 44.329 103.962 107.386 1.00 22.70 207 PRO C CA 1
ATOM 6745 C C . PRO C 1 243 ? 43.806 104.457 106.030 1.00 22.15 207 PRO C C 1
ATOM 6746 O O . PRO C 1 243 ? 44.597 104.818 105.168 1.00 22.18 207 PRO C O 1
ATOM 6750 N N . PHE C 1 244 ? 42.489 104.497 105.871 1.00 22.12 208 PHE C N 1
ATOM 6751 C CA . PHE C 1 244 ? 41.895 105.013 104.664 1.00 23.07 208 PHE C CA 1
ATOM 6752 C C . PHE C 1 244 ? 42.157 106.518 104.534 1.00 24.11 208 PHE C C 1
ATOM 6753 O O . PHE C 1 244 ? 42.565 106.969 103.467 1.00 24.31 208 PHE C O 1
ATOM 6761 N N . ARG C 1 245 ? 41.971 107.276 105.612 1.00 25.57 209 ARG C N 1
ATOM 6762 C CA . ARG C 1 245 ? 42.274 108.715 105.587 1.00 29.64 209 ARG C CA 1
ATOM 6763 C C . ARG C 1 245 ? 43.702 108.997 105.182 1.00 29.18 209 ARG C C 1
ATOM 6764 O O . ARG C 1 245 ? 43.968 109.823 104.309 1.00 27.58 209 ARG C O 1
ATOM 6772 N N . ILE C 1 246 ? 44.619 108.279 105.815 1.00 28.36 210 ILE C N 1
ATOM 6773 C CA . ILE C 1 246 ? 46.035 108.505 105.610 1.00 29.76 210 ILE C CA 1
ATOM 6774 C C . ILE C 1 246 ? 46.432 108.114 104.180 1.00 29.10 210 ILE C C 1
ATOM 6775 O O . ILE C 1 246 ? 47.177 108.841 103.515 1.00 30.60 210 ILE C O 1
ATOM 6780 N N . MET C 1 247 ? 45.955 106.961 103.710 1.00 25.19 211 MET C N 1
ATOM 6781 C CA . MET C 1 247 ? 46.255 106.528 102.332 1.00 22.94 211 MET C CA 1
ATOM 6782 C C . MET C 1 247 ? 45.675 107.488 101.300 1.00 22.74 211 MET C C 1
ATOM 6783 O O . MET C 1 247 ? 46.328 107.797 100.300 1.00 22.01 211 MET C O 1
ATOM 6788 N N . SER C 1 248 ? 44.463 107.975 101.560 1.00 22.39 212 SER C N 1
ATOM 6789 C CA . SER C 1 248 ? 43.844 108.970 100.715 1.00 23.21 212 SER C CA 1
ATOM 6790 C C . SER C 1 248 ? 44.744 110.201 100.610 1.00 25.23 212 SER C C 1
ATOM 6791 O O . SER C 1 248 ? 45.045 110.661 99.524 1.00 24.02 212 SER C O 1
ATOM 6794 N N . ARG C 1 249 ? 45.172 110.719 101.754 1.00 28.73 213 ARG C N 1
ATOM 6795 C CA . ARG C 1 249 ? 46.059 111.881 101.794 1.00 32.28 213 ARG C CA 1
ATOM 6796 C C . ARG C 1 249 ? 47.320 111.655 100.999 1.00 31.41 213 ARG C C 1
ATOM 6797 O O . ARG C 1 249 ? 47.790 112.549 100.325 1.00 33.10 213 ARG C O 1
ATOM 6805 N N . GLU C 1 250 ? 47.850 110.436 101.047 1.00 30.57 214 GLU C N 1
ATOM 6806 C CA . GLU C 1 250 ? 49.097 110.111 100.368 1.00 29.06 214 GLU C CA 1
ATOM 6807 C C . GLU C 1 250 ? 48.955 109.572 98.960 1.00 28.04 214 GLU C C 1
ATOM 6808 O O . GLU C 1 250 ? 49.884 108.943 98.442 1.00 31.39 214 GLU C O 1
ATOM 6814 N N . GLY C 1 251 ? 47.810 109.799 98.318 1.00 25.65 215 GLY C N 1
ATOM 6815 C CA . GLY C 1 251 ? 47.700 109.548 96.865 1.00 24.17 215 GLY C CA 1
ATOM 6816 C C . GLY C 1 251 ? 47.107 108.219 96.405 1.00 22.49 215 GLY C C 1
ATOM 6817 O O . GLY C 1 251 ? 47.226 107.857 95.241 1.00 22.98 215 GLY C O 1
ATOM 6818 N N . MET C 1 252 ? 46.426 107.503 97.303 1.00 22.72 216 MET C N 1
ATOM 6819 C CA . MET C 1 252 ? 45.724 106.268 96.932 1.00 21.35 216 MET C CA 1
ATOM 6820 C C . MET C 1 252 ? 44.780 106.525 95.759 1.00 21.18 216 MET C C 1
ATOM 6821 O O . MET C 1 252 ? 44.028 107.497 95.781 1.00 20.63 216 MET C O 1
ATOM 6826 N N . ALA C 1 253 ? 44.810 105.653 94.757 1.00 20.90 217 ALA C N 1
ATOM 6827 C CA . ALA C 1 253 ? 44.068 105.883 93.503 1.00 22.09 217 ALA C CA 1
ATOM 6828 C C . ALA C 1 253 ? 42.620 105.445 93.525 1.00 22.71 217 ALA C C 1
ATOM 6829 O O . ALA C 1 253 ? 41.798 105.971 92.788 1.00 22.74 217 ALA C O 1
ATOM 6831 N N . ALA C 1 254 ? 42.316 104.459 94.367 1.00 23.14 218 ALA C N 1
ATOM 6832 C CA . ALA C 1 254 ? 41.006 103.861 94.360 1.00 22.05 218 ALA C CA 1
ATOM 6833 C C . ALA C 1 254 ? 40.693 103.205 95.682 1.00 23.02 218 ALA C C 1
ATOM 6834 O O . ALA C 1 254 ? 41.579 102.950 96.512 1.00 22.32 218 ALA C O 1
ATOM 6836 N N . VAL C 1 255 ? 39.425 102.893 95.832 1.00 22.84 219 VAL C N 1
ATOM 6837 C CA . VAL C 1 255 ? 38.900 102.209 97.002 1.00 23.54 219 VAL C CA 1
ATOM 6838 C C . VAL C 1 255 ? 37.876 101.174 96.522 1.00 24.02 219 VAL C C 1
ATOM 6839 O O . VAL C 1 255 ? 37.175 101.416 95.524 1.00 24.01 219 VAL C O 1
ATOM 6843 N N . MET C 1 256 ? 37.837 100.026 97.195 1.00 24.54 220 MET C N 1
ATOM 6844 C CA . MET C 1 256 ? 36.769 99.057 97.047 1.00 25.96 220 MET C CA 1
ATOM 6845 C C . MET C 1 256 ? 35.980 99.100 98.354 1.00 24.68 220 MET C C 1
ATOM 6846 O O . MET C 1 256 ? 36.565 99.064 99.432 1.00 21.22 220 MET C O 1
ATOM 6851 N N . PRO C 1 257 ? 34.646 99.146 98.263 1.00 24.36 221 PRO C N 1
ATOM 6852 C CA . PRO C 1 257 ? 33.852 99.237 99.475 1.00 23.34 221 PRO C CA 1
ATOM 6853 C C . PRO C 1 257 ? 33.591 97.882 100.080 1.00 21.38 221 PRO C C 1
ATOM 6854 O O . PRO C 1 257 ? 33.614 96.871 99.379 1.00 21.05 221 PRO C O 1
ATOM 6858 N N . ALA C 1 258 ? 33.344 97.871 101.380 1.00 20.90 222 ALA C N 1
ATOM 6859 C CA . ALA C 1 258 ? 32.925 96.654 102.066 1.00 22.49 222 ALA C CA 1
ATOM 6860 C C . ALA C 1 258 ? 31.448 96.384 101.774 1.00 23.41 222 ALA C C 1
ATOM 6861 O O . ALA C 1 258 ? 30.632 97.299 101.781 1.00 22.30 222 ALA C O 1
ATOM 6863 N N . HIS C 1 259 ? 31.128 95.117 101.521 1.00 29.60 223 HIS C N 1
ATOM 6864 C CA . HIS C 1 259 ? 29.748 94.666 101.449 1.00 34.76 223 HIS C CA 1
ATOM 6865 C C . HIS C 1 259 ? 29.292 94.385 102.874 1.00 32.53 223 HIS C C 1
ATOM 6866 O O . HIS C 1 259 ? 29.192 93.234 103.309 1.00 34.98 223 HIS C O 1
ATOM 6873 N N . VAL C 1 260 ? 29.062 95.459 103.612 1.00 28.94 224 VAL C N 1
ATOM 6874 C CA . VAL C 1 260 ? 28.815 95.388 105.039 1.00 27.68 224 VAL C CA 1
ATOM 6875 C C . VAL C 1 260 ? 27.886 96.548 105.382 1.00 27.09 224 VAL C C 1
ATOM 6876 O O . VAL C 1 260 ? 28.075 97.654 104.878 1.00 25.45 224 VAL C O 1
ATOM 6880 N N . VAL C 1 261 ? 26.921 96.297 106.261 1.00 26.55 225 VAL C N 1
ATOM 6881 C CA . VAL C 1 261 ? 26.028 97.339 106.753 1.00 27.53 225 VAL C CA 1
ATOM 6882 C C . VAL C 1 261 ? 26.512 97.816 108.102 1.00 27.53 225 VAL C C 1
ATOM 6883 O O . VAL C 1 261 ? 26.869 97.002 108.964 1.00 29.06 225 VAL C O 1
ATOM 6887 N N . TYR C 1 262 ? 26.544 99.132 108.269 1.00 26.69 226 TYR C N 1
ATOM 6888 C CA . TYR C 1 262 ? 26.954 99.763 109.506 1.00 28.35 226 TYR C CA 1
ATOM 6889 C C . TYR C 1 262 ? 25.733 100.564 109.996 1.00 29.91 226 TYR C C 1
ATOM 6890 O O . TYR C 1 262 ? 25.658 101.771 109.769 1.00 30.20 226 TYR C O 1
ATOM 6899 N N . PRO C 1 263 ? 24.786 99.893 110.680 1.00 32.78 227 PRO C N 1
ATOM 6900 C CA . PRO C 1 263 ? 23.468 100.500 110.962 1.00 35.29 227 PRO C CA 1
ATOM 6901 C C . PRO C 1 263 ? 23.479 101.814 111.714 1.00 34.54 227 PRO C C 1
ATOM 6902 O O . PRO C 1 263 ? 22.607 102.639 111.490 1.00 37.70 227 PRO C O 1
ATOM 6906 N N . GLN C 1 264 ? 24.461 102.052 112.563 1.00 35.21 228 GLN C N 1
ATOM 6907 C CA . GLN C 1 264 ? 24.529 103.348 113.236 1.00 36.35 228 GLN C CA 1
ATOM 6908 C C . GLN C 1 264 ? 24.822 104.506 112.293 1.00 37.02 228 GLN C C 1
ATOM 6909 O O . GLN C 1 264 ? 24.660 105.661 112.677 1.00 37.18 228 GLN C O 1
ATOM 6915 N N . VAL C 1 265 ? 25.328 104.215 111.095 1.00 36.87 229 VAL C N 1
ATOM 6916 C CA . VAL C 1 265 ? 25.627 105.266 110.127 1.00 35.18 229 VAL C CA 1
ATOM 6917 C C . VAL C 1 265 ? 24.612 105.239 108.995 1.00 35.11 229 VAL C C 1
ATOM 6918 O O . VAL C 1 265 ? 24.224 106.282 108.504 1.00 35.11 229 VAL C O 1
ATOM 6922 N N . ASP C 1 266 ? 24.247 104.049 108.533 1.00 35.09 230 ASP C N 1
ATOM 6923 C CA . ASP C 1 266 ? 23.324 103.925 107.417 1.00 36.32 230 ASP C CA 1
ATOM 6924 C C . ASP C 1 266 ? 22.821 102.501 107.343 1.00 36.32 230 ASP C C 1
ATOM 6925 O O . ASP C 1 266 ? 23.531 101.550 107.688 1.00 34.17 230 ASP C O 1
ATOM 6930 N N . THR C 1 267 ? 21.580 102.364 106.895 1.00 35.60 231 THR C N 1
ATOM 6931 C CA . THR C 1 267 ? 20.935 101.059 106.783 1.00 36.81 231 THR C CA 1
ATOM 6932 C C . THR C 1 267 ? 21.382 100.331 105.528 1.00 34.84 231 THR C C 1
ATOM 6933 O O . THR C 1 267 ? 21.119 99.149 105.366 1.00 37.48 231 THR C O 1
ATOM 6937 N N . LYS C 1 268 ? 22.026 101.052 104.622 1.00 35.91 232 LYS C N 1
ATOM 6938 C CA . LYS C 1 268 ? 22.502 100.457 103.384 1.00 35.01 232 LYS C CA 1
ATOM 6939 C C . LYS C 1 268 ? 23.956 100.018 103.486 1.00 32.08 232 LYS C C 1
ATOM 6940 O O . LYS C 1 268 ? 24.745 100.660 104.176 1.00 26.57 232 LYS C O 1
ATOM 6946 N N . PRO C 1 269 ? 24.314 98.924 102.786 1.00 29.13 233 PRO C N 1
ATOM 6947 C CA . PRO C 1 269 ? 25.730 98.558 102.689 1.00 28.60 233 PRO C CA 1
ATOM 6948 C C . PRO C 1 269 ? 26.549 99.729 102.150 1.00 28.28 233 PRO C C 1
ATOM 6949 O O . PRO C 1 269 ? 26.051 100.505 101.337 1.00 27.00 233 PRO C O 1
ATOM 6953 N N . ALA C 1 270 ? 27.798 99.825 102.593 1.00 27.13 234 ALA C N 1
ATOM 6954 C CA . ALA C 1 270 ? 28.668 100.936 102.250 1.00 26.84 234 ALA C CA 1
ATOM 6955 C C . ALA C 1 270 ? 28.742 101.228 100.761 1.00 23.93 234 ALA C C 1
ATOM 6956 O O . ALA C 1 270 ? 28.710 102.383 100.359 1.00 25.69 234 ALA C O 1
ATOM 6958 N N . GLY C 1 271 ? 28.811 100.192 99.936 1.00 22.60 235 GLY C N 1
ATOM 6959 C CA . GLY C 1 271 ? 28.921 100.375 98.484 1.00 22.78 235 GLY C CA 1
ATOM 6960 C C . GLY C 1 271 ? 27.690 100.939 97.794 1.00 24.37 235 GLY C C 1
ATOM 6961 O O . GLY C 1 271 ? 27.727 101.294 96.602 1.00 23.09 235 GLY C O 1
ATOM 6962 N N . PHE C 1 272 ? 26.574 101.001 98.523 1.00 26.65 236 PHE C N 1
ATOM 6963 C CA . PHE C 1 272 ? 25.335 101.564 98.011 1.00 26.98 236 PHE C CA 1
ATOM 6964 C C . PHE C 1 272 ? 24.878 102.701 98.922 1.00 25.66 236 PHE C C 1
ATOM 6965 O O . PHE C 1 272 ? 23.718 103.049 98.919 1.00 25.27 236 PHE C O 1
ATOM 6973 N N . SER C 1 273 ? 25.791 103.307 99.664 1.00 25.63 237 SER C N 1
ATOM 6974 C CA . SER C 1 273 ? 25.420 104.345 100.633 1.00 26.23 237 SER C CA 1
ATOM 6975 C C . SER C 1 273 ? 25.993 105.716 100.301 1.00 26.52 237 SER C C 1
ATOM 6976 O O . SER C 1 273 ? 27.205 105.906 100.356 1.00 26.99 237 SER C O 1
ATOM 6979 N N . GLU C 1 274 ? 25.121 106.672 99.990 1.00 28.61 238 GLU C N 1
ATOM 6980 C CA . GLU C 1 274 ? 25.513 108.074 99.781 1.00 31.98 238 GLU C CA 1
ATOM 6981 C C . GLU C 1 274 ? 26.227 108.629 100.983 1.00 29.83 238 GLU C C 1
ATOM 6982 O O . GLU C 1 274 ? 27.166 109.405 100.860 1.00 29.39 238 GLU C O 1
ATOM 6988 N N . ILE C 1 275 ? 25.761 108.243 102.161 1.00 30.17 239 ILE C N 1
ATOM 6989 C CA . ILE C 1 275 ? 26.365 108.715 103.396 1.00 29.85 239 ILE C CA 1
ATOM 6990 C C . ILE C 1 275 ? 27.841 108.275 103.443 1.00 27.30 239 ILE C C 1
ATOM 6991 O O . ILE C 1 275 ? 28.738 109.107 103.603 1.00 26.80 239 ILE C O 1
ATOM 6996 N N . TRP C 1 276 ? 28.088 106.983 103.258 1.00 25.49 240 TRP C N 1
ATOM 6997 C CA . TRP C 1 276 ? 29.465 106.484 103.299 1.00 25.63 240 TRP C CA 1
ATOM 6998 C C . TRP C 1 276 ? 30.318 107.080 102.185 1.00 25.56 240 TRP C C 1
ATOM 6999 O O . TRP C 1 276 ? 31.435 107.524 102.427 1.00 26.89 240 TRP C O 1
ATOM 7010 N N . LEU C 1 277 ? 29.795 107.081 100.966 1.00 27.29 241 LEU C N 1
ATOM 7011 C CA . LEU C 1 277 ? 30.603 107.394 99.805 1.00 28.98 241 LEU C CA 1
ATOM 7012 C C . LEU C 1 277 ? 30.702 108.895 99.502 1.00 31.32 241 LEU C C 1
ATOM 7013 O O . LEU C 1 277 ? 31.773 109.368 99.133 1.00 28.70 241 LEU C O 1
ATOM 7018 N N . LYS C 1 278 ? 29.615 109.641 99.662 1.00 31.75 242 LYS C N 1
ATOM 7019 C CA . LYS C 1 278 ? 29.652 111.064 99.332 1.00 33.68 242 LYS C CA 1
ATOM 7020 C C . LYS C 1 278 ? 29.965 111.891 100.548 1.00 35.81 242 LYS C C 1
ATOM 7021 O O . LYS C 1 278 ? 30.888 112.689 100.551 1.00 40.44 242 LYS C O 1
ATOM 7027 N N . GLN C 1 279 ? 29.200 111.687 101.598 1.00 37.28 243 GLN C N 1
ATOM 7028 C CA . GLN C 1 279 ? 29.326 112.518 102.764 1.00 41.04 243 GLN C CA 1
ATOM 7029 C C . GLN C 1 279 ? 30.642 112.218 103.506 1.00 38.26 243 GLN C C 1
ATOM 7030 O O . GLN C 1 279 ? 31.379 113.145 103.867 1.00 38.83 243 GLN C O 1
ATOM 7036 N N . ILE C 1 280 ? 30.954 110.938 103.722 1.00 33.79 244 ILE C N 1
ATOM 7037 C CA . ILE C 1 280 ? 32.141 110.600 104.509 1.00 30.95 244 ILE C CA 1
ATOM 7038 C C . ILE C 1 280 ? 33.397 110.531 103.652 1.00 28.92 244 ILE C C 1
ATOM 7039 O O . ILE C 1 280 ? 34.338 111.270 103.888 1.00 27.23 244 ILE C O 1
ATOM 7044 N N . LEU C 1 281 ? 33.408 109.667 102.639 1.00 26.60 245 LEU C N 1
ATOM 7045 C CA . LEU C 1 281 ? 34.616 109.484 101.839 1.00 24.74 245 LEU C CA 1
ATOM 7046 C C . LEU C 1 281 ? 34.982 110.701 100.974 1.00 23.83 245 LEU C C 1
ATOM 7047 O O . LEU C 1 281 ? 36.130 111.119 100.969 1.00 23.03 245 LEU C O 1
ATOM 7052 N N . ARG C 1 282 ? 34.031 111.240 100.215 1.00 25.31 246 ARG C N 1
ATOM 7053 C CA . ARG C 1 282 ? 34.302 112.415 99.377 1.00 28.83 246 ARG C CA 1
ATOM 7054 C C . ARG C 1 282 ? 34.451 113.672 100.223 1.00 32.61 246 ARG C C 1
ATOM 7055 O O . ARG C 1 282 ? 35.506 114.295 100.225 1.00 35.72 246 ARG C O 1
ATOM 7063 N N . ARG C 1 283 ? 33.392 114.041 100.936 1.00 36.66 247 ARG C N 1
ATOM 7064 C CA . ARG C 1 283 ? 33.355 115.335 101.620 1.00 42.95 247 ARG C CA 1
ATOM 7065 C C . ARG C 1 283 ? 34.278 115.404 102.819 1.00 42.53 247 ARG C C 1
ATOM 7066 O O . ARG C 1 283 ? 35.117 116.281 102.903 1.00 44.03 247 ARG C O 1
ATOM 7074 N N . ASP C 1 284 ? 34.084 114.496 103.762 1.00 38.88 248 ASP C N 1
ATOM 7075 C CA . ASP C 1 284 ? 34.801 114.536 105.016 1.00 39.50 248 ASP C CA 1
ATOM 7076 C C . ASP C 1 284 ? 36.277 114.139 104.846 1.00 38.60 248 ASP C C 1
ATOM 7077 O O . ASP C 1 284 ? 37.170 114.811 105.368 1.00 39.49 248 ASP C O 1
ATOM 7082 N N . ILE C 1 285 ? 36.540 113.063 104.105 1.00 32.51 249 ILE C N 1
ATOM 7083 C CA . ILE C 1 285 ? 37.902 112.576 103.943 1.00 28.22 249 ILE C CA 1
ATOM 7084 C C . ILE C 1 285 ? 38.650 113.303 102.816 1.00 26.66 249 ILE C C 1
ATOM 7085 O O . ILE C 1 285 ? 39.879 113.400 102.851 1.00 25.65 249 ILE C O 1
ATOM 7090 N N . GLY C 1 286 ? 37.928 113.785 101.815 1.00 25.18 250 GLY C N 1
ATOM 7091 C CA . GLY C 1 286 ? 38.549 114.510 100.700 1.00 25.16 250 GLY C CA 1
ATOM 7092 C C . GLY C 1 286 ? 39.107 113.626 99.604 1.00 24.05 250 GLY C C 1
ATOM 7093 O O . GLY C 1 286 ? 39.927 114.068 98.801 1.00 24.69 250 GLY C O 1
ATOM 7094 N N . PHE C 1 287 ? 38.656 112.374 99.545 1.00 23.30 251 PHE C N 1
ATOM 7095 C CA . PHE C 1 287 ? 39.176 111.428 98.561 1.00 22.27 251 PHE C CA 1
ATOM 7096 C C . PHE C 1 287 ? 38.728 111.818 97.150 1.00 22.70 251 PHE C C 1
ATOM 7097 O O . PHE C 1 287 ? 37.545 112.010 96.899 1.00 21.82 251 PHE C O 1
ATOM 7105 N N . LYS C 1 288 ? 39.672 111.878 96.228 1.00 24.39 252 LYS C N 1
ATOM 7106 C CA . LYS C 1 288 ? 39.384 112.243 94.846 1.00 26.74 252 LYS C CA 1
ATOM 7107 C C . LYS C 1 288 ? 39.550 111.130 93.830 1.00 24.67 252 LYS C C 1
ATOM 7108 O O . LYS C 1 288 ? 39.388 111.357 92.638 1.00 24.48 252 LYS C O 1
ATOM 7114 N N . GLY C 1 289 ? 39.876 109.924 94.281 1.00 23.29 253 GLY C N 1
ATOM 7115 C CA . GLY C 1 289 ? 40.118 108.830 93.365 1.00 21.74 253 GLY C CA 1
ATOM 7116 C C . GLY C 1 289 ? 38.873 108.061 92.983 1.00 20.56 253 GLY C C 1
ATOM 7117 O O . GLY C 1 289 ? 37.754 108.515 93.168 1.00 18.80 253 GLY C O 1
ATOM 7118 N N . VAL C 1 290 ? 39.093 106.872 92.431 1.00 20.90 254 VAL C N 1
ATOM 7119 C CA . VAL C 1 290 ? 38.005 105.992 91.998 1.00 21.00 254 VAL C CA 1
ATOM 7120 C C . VAL C 1 290 ? 37.334 105.323 93.187 1.00 20.36 254 VAL C C 1
ATOM 7121 O O . VAL C 1 290 ? 37.998 104.792 94.090 1.00 20.59 254 VAL C O 1
ATOM 7125 N N . ILE C 1 291 ? 36.008 105.346 93.185 1.00 21.07 255 ILE C N 1
ATOM 7126 C CA . ILE C 1 291 ? 35.245 104.460 94.046 1.00 20.60 255 ILE C CA 1
ATOM 7127 C C . ILE C 1 291 ? 34.677 103.372 93.142 1.00 21.69 255 ILE C C 1
ATOM 7128 O O . ILE C 1 291 ? 33.793 103.652 92.305 1.00 22.22 255 ILE C O 1
ATOM 7133 N N . PHE C 1 292 ? 35.187 102.151 93.278 1.00 19.80 256 PHE C N 1
ATOM 7134 C CA . PHE C 1 292 ? 34.594 100.999 92.613 1.00 20.59 256 PHE C CA 1
ATOM 7135 C C . PHE C 1 292 ? 33.330 100.530 93.323 1.00 23.27 256 PHE C C 1
ATOM 7136 O O . PHE C 1 292 ? 33.179 100.756 94.509 1.00 23.29 256 PHE C O 1
ATOM 7144 N N . SER C 1 293 ? 32.425 99.861 92.602 1.00 24.29 257 SER C N 1
ATOM 7145 C CA . SER C 1 293 ? 31.239 99.253 93.219 1.00 26.58 257 SER C CA 1
ATOM 7146 C C . SER C 1 293 ? 31.635 97.877 93.730 1.00 30.17 257 SER C C 1
ATOM 7147 O O . SER C 1 293 ? 32.722 97.407 93.454 1.00 30.01 257 SER C O 1
ATOM 7150 N N . ASP C 1 294 ? 30.752 97.181 94.428 1.00 38.43 258 ASP C N 1
ATOM 7151 C CA . ASP C 1 294 ? 31.012 95.709 94.593 1.00 46.74 258 ASP C CA 1
ATOM 7152 C C . ASP C 1 294 ? 30.682 95.027 93.272 1.00 47.37 258 ASP C C 1
ATOM 7153 O O . ASP C 1 294 ? 30.074 95.657 92.413 1.00 44.58 258 ASP C O 1
ATOM 7158 N N . ASP C 1 295 ? 31.050 93.751 93.132 1.00 50.29 259 ASP C N 1
ATOM 7159 C CA . ASP C 1 295 ? 30.598 92.917 91.995 1.00 49.16 259 ASP C CA 1
ATOM 7160 C C . ASP C 1 295 ? 29.054 92.885 92.091 1.00 47.06 259 ASP C C 1
ATOM 7161 O O . ASP C 1 295 ? 28.509 92.410 93.100 1.00 45.88 259 ASP C O 1
ATOM 7166 N N . LEU C 1 296 ? 28.389 93.464 91.083 1.00 43.73 260 LEU C N 1
ATOM 7167 C CA . LEU C 1 296 ? 26.919 93.651 91.005 1.00 47.14 260 LEU C CA 1
ATOM 7168 C C . LEU C 1 296 ? 26.168 92.385 90.587 1.00 46.75 260 LEU C C 1
ATOM 7169 O O . LEU C 1 296 ? 24.941 92.367 90.636 1.00 53.43 260 LEU C O 1
ATOM 7174 N N . THR C 1 297 ? 26.892 91.371 90.121 1.00 47.87 261 THR C N 1
ATOM 7175 C CA . THR C 1 297 ? 26.276 90.084 89.707 1.00 50.93 261 THR C CA 1
ATOM 7176 C C . THR C 1 297 ? 25.594 89.252 90.752 1.00 46.29 261 THR C C 1
ATOM 7177 O O . THR C 1 297 ? 26.241 88.818 91.665 1.00 43.91 261 THR C O 1
ATOM 7181 N N . ALA C 1 304 ? 17.004 88.600 90.594 1.00 60.63 268 ALA C N 1
ATOM 7182 C CA . ALA C 1 304 ? 17.855 89.679 90.139 1.00 58.57 268 ALA C CA 1
ATOM 7183 C C . ALA C 1 304 ? 17.431 91.065 90.676 1.00 61.18 268 ALA C C 1
ATOM 7184 O O . ALA C 1 304 ? 18.159 91.603 91.477 1.00 64.48 268 ALA C O 1
ATOM 7186 N N . GLY C 1 305 ? 16.303 91.646 90.243 1.00 58.42 269 GLY C N 1
ATOM 7187 C CA . GLY C 1 305 ? 16.016 93.081 90.479 1.00 61.52 269 GLY C CA 1
ATOM 7188 C C . GLY C 1 305 ? 16.579 93.934 89.331 1.00 66.80 269 GLY C C 1
ATOM 7189 O O . GLY C 1 305 ? 16.224 95.117 89.144 1.00 65.12 269 GLY C O 1
ATOM 7190 N N . GLY C 1 306 ? 17.499 93.316 88.588 1.00 62.52 270 GLY C N 1
ATOM 7191 C CA . GLY C 1 306 ? 17.989 93.783 87.295 1.00 54.89 270 GLY C CA 1
ATOM 7192 C C . GLY C 1 306 ? 19.302 94.497 87.355 1.00 52.10 270 GLY C C 1
ATOM 7193 O O . GLY C 1 306 ? 19.468 95.364 88.184 1.00 43.31 270 GLY C O 1
ATOM 7194 N N . ILE C 1 307 ? 20.204 94.160 86.431 1.00 50.43 271 ILE C N 1
ATOM 7195 C CA . ILE C 1 307 ? 21.545 94.725 86.440 1.00 50.93 271 ILE C CA 1
ATOM 7196 C C . ILE C 1 307 ? 21.543 96.235 86.218 1.00 47.89 271 ILE C C 1
ATOM 7197 O O . ILE C 1 307 ? 22.275 96.958 86.907 1.00 46.74 271 ILE C O 1
ATOM 7202 N N . LYS C 1 308 ? 20.684 96.714 85.316 1.00 46.52 272 LYS C N 1
ATOM 7203 C CA . LYS C 1 308 ? 20.574 98.145 85.048 1.00 46.32 272 LYS C CA 1
ATOM 7204 C C . LYS C 1 308 ? 20.216 98.885 86.314 1.00 43.29 272 LYS C C 1
ATOM 7205 O O . LYS C 1 308 ? 20.782 99.939 86.601 1.00 44.16 272 LYS C O 1
ATOM 7211 N N . GLU C 1 309 ? 19.266 98.347 87.066 1.00 38.86 273 GLU C N 1
ATOM 7212 C CA . GLU C 1 309 ? 18.838 98.996 88.289 1.00 40.71 273 GLU C CA 1
ATOM 7213 C C . GLU C 1 309 ? 19.951 98.962 89.349 1.00 39.39 273 GLU C C 1
ATOM 7214 O O . GLU C 1 309 ? 20.166 99.949 90.046 1.00 36.19 273 GLU C O 1
ATOM 7220 N N . ARG C 1 310 ? 20.624 97.819 89.459 1.00 40.86 274 ARG C N 1
ATOM 7221 C CA . ARG C 1 310 ? 21.702 97.623 90.440 1.00 42.12 274 ARG C CA 1
ATOM 7222 C C . ARG C 1 310 ? 22.868 98.599 90.159 1.00 39.89 274 ARG C C 1
ATOM 7223 O O . ARG C 1 310 ? 23.353 99.278 91.073 1.00 36.83 274 ARG C O 1
ATOM 7231 N N . ALA C 1 311 ? 23.220 98.744 88.881 1.00 36.16 275 ALA C N 1
ATOM 7232 C CA . ALA C 1 311 ? 24.198 99.756 88.464 1.00 35.03 275 ALA C CA 1
ATOM 7233 C C . ALA C 1 311 ? 23.734 101.178 88.771 1.00 34.50 275 ALA C C 1
ATOM 7234 O O . ALA C 1 311 ? 24.501 101.983 89.309 1.00 34.26 275 ALA C O 1
ATOM 7236 N N . ARG C 1 312 ? 22.472 101.475 88.471 1.00 31.31 276 ARG C N 1
ATOM 7237 C CA . ARG C 1 312 ? 21.927 102.792 88.705 1.00 30.49 276 ARG C CA 1
ATOM 7238 C C . ARG C 1 312 ? 22.076 103.195 90.160 1.00 30.48 276 ARG C C 1
ATOM 7239 O O . ARG C 1 312 ? 22.485 104.327 90.456 1.00 28.52 276 ARG C O 1
ATOM 7247 N N . ILE C 1 313 ? 21.712 102.297 91.073 1.00 31.11 277 ILE C N 1
ATOM 7248 C CA . ILE C 1 313 ? 21.773 102.646 92.500 1.00 32.96 277 ILE C CA 1
ATOM 7249 C C . ILE C 1 313 ? 23.231 102.776 92.972 1.00 29.13 277 ILE C C 1
ATOM 7250 O O . ILE C 1 313 ? 23.521 103.577 93.842 1.00 27.43 277 ILE C O 1
ATOM 7255 N N . SER C 1 314 ? 24.133 102.011 92.363 1.00 27.56 278 SER C N 1
ATOM 7256 C CA . SER C 1 314 ? 25.559 102.157 92.640 1.00 28.56 278 SER C CA 1
ATOM 7257 C C . SER C 1 314 ? 26.101 103.525 92.240 1.00 26.33 278 SER C C 1
ATOM 7258 O O . SER C 1 314 ? 26.745 104.188 93.045 1.00 25.08 278 SER C O 1
ATOM 7261 N N . PHE C 1 315 ? 25.850 103.939 91.001 1.00 27.31 279 PHE C N 1
ATOM 7262 C CA . PHE C 1 315 ? 26.268 105.263 90.541 1.00 26.99 279 PHE C CA 1
ATOM 7263 C C . PHE C 1 315 ? 25.651 106.366 91.376 1.00 28.55 279 PHE C C 1
ATOM 7264 O O . PHE C 1 315 ? 26.344 107.305 91.780 1.00 27.99 279 PHE C O 1
ATOM 7272 N N . GLU C 1 316 ? 24.362 106.247 91.644 1.00 28.11 280 GLU C N 1
ATOM 7273 C CA . GLU C 1 316 ? 23.648 107.224 92.450 1.00 30.72 280 GLU C CA 1
ATOM 7274 C C . GLU C 1 316 ? 24.239 107.336 93.856 1.00 29.18 280 GLU C C 1
ATOM 7275 O O . GLU C 1 316 ? 24.284 108.432 94.422 1.00 25.63 280 GLU C O 1
ATOM 7281 N N . ALA C 1 317 ? 24.691 106.207 94.424 1.00 27.51 281 ALA C N 1
ATOM 7282 C CA . ALA C 1 317 ? 25.336 106.215 95.739 1.00 26.74 281 ALA C CA 1
ATOM 7283 C C . ALA C 1 317 ? 26.715 106.901 95.767 1.00 25.01 281 ALA C C 1
ATOM 7284 O O . ALA C 1 317 ? 27.159 107.340 96.828 1.00 25.62 281 ALA C O 1
ATOM 7286 N N . GLY C 1 318 ? 27.398 106.953 94.627 1.00 24.01 282 GLY C N 1
ATOM 7287 C CA . GLY C 1 318 ? 28.687 107.630 94.525 1.00 23.48 282 GLY C CA 1
ATOM 7288 C C . GLY C 1 318 ? 29.816 106.834 93.870 1.00 23.86 282 GLY C C 1
ATOM 7289 O O . GLY C 1 318 ? 30.927 107.354 93.756 1.00 23.67 282 GLY C O 1
ATOM 7290 N N . CYS C 1 319 ? 29.558 105.604 93.433 1.00 22.50 283 CYS C N 1
ATOM 7291 C CA . CYS C 1 319 ? 30.562 104.831 92.713 1.00 22.94 283 CYS C CA 1
ATOM 7292 C C . CYS C 1 319 ? 30.835 105.432 91.345 1.00 23.13 283 CYS C C 1
ATOM 7293 O O . CYS C 1 319 ? 29.910 105.883 90.674 1.00 23.03 283 CYS C O 1
ATOM 7296 N N . ASP C 1 320 ? 32.110 105.451 90.949 1.00 23.55 284 ASP C N 1
ATOM 7297 C CA . ASP C 1 320 ? 32.530 105.914 89.627 1.00 23.18 284 ASP C CA 1
ATOM 7298 C C . ASP C 1 320 ? 32.396 104.806 88.611 1.00 23.32 284 ASP C C 1
ATOM 7299 O O . ASP C 1 320 ? 31.999 105.053 87.463 1.00 22.94 284 ASP C O 1
ATOM 7304 N N . ILE C 1 321 ? 32.753 103.590 89.017 1.00 22.09 285 ILE C N 1
ATOM 7305 C CA . ILE C 1 321 ? 32.927 102.483 88.110 1.00 22.43 285 ILE C CA 1
ATOM 7306 C C . ILE C 1 321 ? 32.307 101.221 88.712 1.00 23.88 285 ILE C C 1
ATOM 7307 O O . ILE C 1 321 ? 32.563 100.903 89.865 1.00 22.20 285 ILE C O 1
ATOM 7312 N N . VAL C 1 322 ? 31.479 100.528 87.940 1.00 25.28 286 VAL C N 1
ATOM 7313 C CA . VAL C 1 322 ? 30.825 99.331 88.425 1.00 27.77 286 VAL C CA 1
ATOM 7314 C C . VAL C 1 322 ? 31.518 98.095 87.882 1.00 27.82 286 VAL C C 1
ATOM 7315 O O . VAL C 1 322 ? 31.905 98.045 86.721 1.00 27.56 286 VAL C O 1
ATOM 7319 N N . LEU C 1 323 ? 31.667 97.111 88.749 1.00 28.00 287 LEU C N 1
ATOM 7320 C CA . LEU C 1 323 ? 32.283 95.850 88.404 1.00 30.77 287 LEU C CA 1
ATOM 7321 C C . LEU C 1 323 ? 31.206 94.826 88.106 1.00 32.42 287 LEU C C 1
ATOM 7322 O O . LEU C 1 323 ? 30.282 94.670 88.893 1.00 32.40 287 LEU C O 1
ATOM 7327 N N . VAL C 1 324 ? 31.331 94.140 86.975 1.00 32.02 288 VAL C N 1
ATOM 7328 C CA . VAL C 1 324 ? 30.391 93.093 86.587 1.00 33.29 288 VAL C CA 1
ATOM 7329 C C . VAL C 1 324 ? 31.201 91.911 86.121 1.00 34.14 288 VAL C C 1
ATOM 7330 O O . VAL C 1 324 ? 31.663 91.892 84.995 1.00 34.74 288 VAL C O 1
ATOM 7334 N N . CYS C 1 325 ? 31.393 90.946 87.015 1.00 36.00 289 CYS C N 1
ATOM 7335 C CA . CYS C 1 325 ? 32.297 89.846 86.794 1.00 41.52 289 CYS C CA 1
ATOM 7336 C C . CYS C 1 325 ? 31.584 88.524 86.555 1.00 43.15 289 CYS C C 1
ATOM 7337 O O . CYS C 1 325 ? 30.530 88.260 87.106 1.00 43.47 289 CYS C O 1
ATOM 7340 N N . ASN C 1 326 ? 32.204 87.686 85.740 1.00 47.51 290 ASN C N 1
ATOM 7341 C CA . ASN C 1 326 ? 31.732 86.323 85.440 1.00 53.15 290 ASN C CA 1
ATOM 7342 C C . ASN C 1 326 ? 30.372 86.255 84.753 1.00 54.67 290 ASN C C 1
ATOM 7343 O O . ASN C 1 326 ? 29.752 85.206 84.766 1.00 53.71 290 ASN C O 1
ATOM 7348 N N . ARG C 1 327 ? 29.892 87.366 84.196 1.00 52.76 291 ARG C N 1
ATOM 7349 C CA . ARG C 1 327 ? 28.539 87.423 83.657 1.00 52.13 291 ARG C CA 1
ATOM 7350 C C . ARG C 1 327 ? 28.482 88.326 82.434 1.00 51.19 291 ARG C C 1
ATOM 7351 O O . ARG C 1 327 ? 27.887 89.406 82.467 1.00 47.87 291 ARG C O 1
ATOM 7359 N N . PRO C 1 328 ? 29.104 87.886 81.338 1.00 53.00 292 PRO C N 1
ATOM 7360 C CA . PRO C 1 328 ? 29.051 88.688 80.116 1.00 56.08 292 PRO C CA 1
ATOM 7361 C C . PRO C 1 328 ? 27.616 88.931 79.588 1.00 57.21 292 PRO C C 1
ATOM 7362 O O . PRO C 1 328 ? 27.362 89.932 78.904 1.00 59.90 292 PRO C O 1
ATOM 7366 N N . ASP C 1 329 ? 26.691 88.038 79.933 1.00 55.84 293 ASP C N 1
ATOM 7367 C CA . ASP C 1 329 ? 25.277 88.247 79.641 1.00 55.86 293 ASP C CA 1
ATOM 7368 C C . ASP C 1 329 ? 24.722 89.493 80.331 1.00 50.30 293 ASP C C 1
ATOM 7369 O O . ASP C 1 329 ? 23.936 90.235 79.737 1.00 47.93 293 ASP C O 1
ATOM 7374 N N . LEU C 1 330 ? 25.097 89.706 81.593 1.00 47.57 294 LEU C N 1
ATOM 7375 C CA . LEU C 1 330 ? 24.638 90.875 82.327 1.00 43.68 294 LEU C CA 1
ATOM 7376 C C . LEU C 1 330 ? 25.336 92.140 81.838 1.00 40.70 294 LEU C C 1
ATOM 7377 O O . LEU C 1 330 ? 24.755 93.224 81.877 1.00 41.60 294 LEU C O 1
ATOM 7382 N N . VAL C 1 331 ? 26.569 92.008 81.369 1.00 38.88 295 VAL C N 1
ATOM 7383 C CA . VAL C 1 331 ? 27.267 93.146 80.785 1.00 39.92 295 VAL C CA 1
ATOM 7384 C C . VAL C 1 331 ? 26.565 93.533 79.481 1.00 41.68 295 VAL C C 1
ATOM 7385 O O . VAL C 1 331 ? 26.354 94.716 79.206 1.00 37.91 295 VAL C O 1
ATOM 7389 N N . ASP C 1 332 ? 26.189 92.526 78.683 1.00 42.14 296 ASP C N 1
ATOM 7390 C CA . ASP C 1 332 ? 25.455 92.778 77.435 1.00 41.23 296 ASP C CA 1
ATOM 7391 C C . ASP C 1 332 ? 24.132 93.442 77.686 1.00 40.35 296 ASP C C 1
ATOM 7392 O O . ASP C 1 332 ? 23.781 94.427 77.019 1.00 41.31 296 ASP C O 1
ATOM 7397 N N . GLU C 1 333 ? 23.422 92.942 78.686 1.00 41.30 297 GLU C N 1
ATOM 7398 C CA . GLU C 1 333 ? 22.167 93.544 79.095 1.00 43.92 297 GLU C CA 1
ATOM 7399 C C . GLU C 1 333 ? 22.364 94.990 79.562 1.00 44.63 297 GLU C C 1
ATOM 7400 O O . GLU C 1 333 ? 21.621 95.881 79.177 1.00 45.24 297 GLU C O 1
ATOM 7406 N N . LEU C 1 334 ? 23.360 95.213 80.413 1.00 44.95 298 LEU C N 1
ATOM 7407 C CA . LEU C 1 334 ? 23.593 96.544 80.966 1.00 40.52 298 LEU C CA 1
ATOM 7408 C C . LEU C 1 334 ? 23.952 97.555 79.881 1.00 40.96 298 LEU C C 1
ATOM 7409 O O . LEU C 1 334 ? 23.429 98.666 79.877 1.00 38.85 298 LEU C O 1
ATOM 7414 N N . ARG C 1 335 ? 24.851 97.170 78.979 1.00 42.86 299 ARG C N 1
ATOM 7415 C CA . ARG C 1 335 ? 25.364 98.118 77.984 1.00 46.12 299 ARG C CA 1
ATOM 7416 C C . ARG C 1 335 ? 24.352 98.493 76.896 1.00 48.68 299 ARG C C 1
ATOM 7417 O O . ARG C 1 335 ? 24.457 99.555 76.294 1.00 50.07 299 ARG C O 1
ATOM 7425 N N . ASP C 1 336 ? 23.368 97.628 76.662 1.00 50.55 300 ASP C N 1
ATOM 7426 C CA . ASP C 1 336 ? 22.360 97.868 75.636 1.00 46.70 300 ASP C CA 1
ATOM 7427 C C . ASP C 1 336 ? 21.444 99.028 76.005 1.00 42.85 300 ASP C C 1
ATOM 7428 O O . ASP C 1 336 ? 20.630 98.918 76.929 1.00 41.19 300 ASP C O 1
ATOM 7433 N N . GLY C 1 337 ? 21.572 100.133 75.279 1.00 39.20 301 GLY C N 1
ATOM 7434 C CA . GLY C 1 337 ? 20.798 101.339 75.564 1.00 39.91 301 GLY C CA 1
ATOM 7435 C C . GLY C 1 337 ? 21.260 102.067 76.807 1.00 42.03 301 GLY C C 1
ATOM 7436 O O . GLY C 1 337 ? 20.504 102.828 77.405 1.00 39.55 301 GLY C O 1
ATOM 7437 N N . PHE C 1 338 ? 22.506 101.813 77.210 1.00 44.72 302 PHE C N 1
ATOM 7438 C CA . PHE C 1 338 ? 23.058 102.371 78.448 1.00 45.06 302 PHE C CA 1
ATOM 7439 C C . PHE C 1 338 ? 23.365 103.845 78.275 1.00 39.98 302 PHE C C 1
ATOM 7440 O O . PHE C 1 338 ? 24.023 104.227 77.323 1.00 40.31 302 PHE C O 1
ATOM 7448 N N . THR C 1 339 ? 22.868 104.670 79.181 1.00 41.69 303 THR C N 1
ATOM 7449 C CA . THR C 1 339 ? 23.261 106.076 79.206 1.00 44.87 303 THR C CA 1
ATOM 7450 C C . THR C 1 339 ? 24.385 106.271 80.222 1.00 41.91 303 THR C C 1
ATOM 7451 O O . THR C 1 339 ? 24.250 105.906 81.389 1.00 36.24 303 THR C O 1
ATOM 7455 N N . ILE C 1 340 ? 25.502 106.813 79.747 1.00 41.19 304 ILE C N 1
ATOM 7456 C CA . ILE C 1 340 ? 26.670 107.046 80.588 1.00 39.10 304 ILE C CA 1
ATOM 7457 C C . ILE C 1 340 ? 26.362 108.180 81.547 1.00 38.61 304 ILE C C 1
ATOM 7458 O O . ILE C 1 340 ? 26.071 109.282 81.110 1.00 37.59 304 ILE C O 1
ATOM 7463 N N . PRO C 1 341 ? 26.402 107.910 82.866 1.00 37.36 305 PRO C N 1
ATOM 7464 C CA . PRO C 1 341 ? 26.080 109.003 83.783 1.00 36.25 305 PRO C CA 1
ATOM 7465 C C . PRO C 1 341 ? 27.092 110.119 83.628 1.00 35.41 305 PRO C C 1
ATOM 7466 O O . PRO C 1 341 ? 28.266 109.859 83.388 1.00 33.88 305 PRO C O 1
ATOM 7470 N N . ASP C 1 342 ? 26.649 111.354 83.790 1.00 35.48 306 ASP C N 1
ATOM 7471 C CA . ASP C 1 342 ? 27.556 112.468 83.683 1.00 36.61 306 ASP C CA 1
ATOM 7472 C C . ASP C 1 342 ? 28.542 112.438 84.860 1.00 35.76 306 ASP C C 1
ATOM 7473 O O . ASP C 1 342 ? 28.139 112.500 86.028 1.00 37.04 306 ASP C O 1
ATOM 7478 N N . ASN C 1 343 ? 29.826 112.309 84.547 1.00 31.93 307 ASN C N 1
ATOM 7479 C CA . ASN C 1 343 ? 30.880 112.279 85.563 1.00 34.33 307 ASN C CA 1
ATOM 7480 C C . ASN C 1 343 ? 32.121 112.881 84.947 1.00 35.15 307 ASN C C 1
ATOM 7481 O O . ASN C 1 343 ? 32.898 112.186 84.313 1.00 33.44 307 ASN C O 1
ATOM 7486 N N . GLN C 1 344 ? 32.263 114.192 85.105 1.00 40.59 308 GLN C N 1
ATOM 7487 C CA . GLN C 1 344 ? 33.380 114.937 84.539 1.00 43.64 308 GLN C CA 1
ATOM 7488 C C . GLN C 1 344 ? 34.736 114.500 85.094 1.00 41.23 308 GLN C C 1
ATOM 7489 O O . GLN C 1 344 ? 35.759 114.792 84.492 1.00 40.25 308 GLN C O 1
ATOM 7495 N N . ASP C 1 345 ? 34.737 113.822 86.243 1.00 38.93 309 ASP C N 1
ATOM 7496 C CA . ASP C 1 345 ? 35.972 113.368 86.872 1.00 35.23 309 ASP C CA 1
ATOM 7497 C C . ASP C 1 345 ? 36.429 111.985 86.419 1.00 31.34 309 ASP C C 1
ATOM 7498 O O . ASP C 1 345 ? 37.563 111.589 86.674 1.00 31.07 309 ASP C O 1
ATOM 7503 N N . LEU C 1 346 ? 35.568 111.260 85.709 1.00 28.64 310 LEU C N 1
ATOM 7504 C CA . LEU C 1 346 ? 35.844 109.868 85.416 1.00 26.80 310 LEU C CA 1
ATOM 7505 C C . LEU C 1 346 ? 37.145 109.700 84.646 1.00 26.58 310 LEU C C 1
ATOM 7506 O O . LEU C 1 346 ? 37.951 108.834 84.978 1.00 26.97 310 LEU C O 1
ATOM 7511 N N . ALA C 1 347 ? 37.324 110.489 83.587 1.00 24.84 311 ALA C N 1
ATOM 7512 C CA . ALA C 1 347 ? 38.454 110.304 82.679 1.00 24.73 311 ALA C CA 1
ATOM 7513 C C . ALA C 1 347 ? 39.770 110.448 83.410 1.00 23.26 311 ALA C C 1
ATOM 7514 O O . ALA C 1 347 ? 40.682 109.649 83.186 1.00 24.14 311 ALA C O 1
ATOM 7516 N N . GLY C 1 348 ? 39.853 111.453 84.275 1.00 23.25 312 GLY C N 1
ATOM 7517 C CA . GLY C 1 348 ? 41.050 111.680 85.075 1.00 23.90 312 GLY C CA 1
ATOM 7518 C C . GLY C 1 348 ? 41.251 110.598 86.123 1.00 24.61 312 GLY C C 1
ATOM 7519 O O . GLY C 1 348 ? 42.387 110.191 86.406 1.00 25.13 312 GLY C O 1
ATOM 7520 N N . ARG C 1 349 ? 40.152 110.141 86.721 1.00 24.55 313 ARG C N 1
ATOM 7521 C CA . ARG C 1 349 ? 40.209 109.061 87.706 1.00 24.08 313 ARG C CA 1
ATOM 7522 C C . ARG C 1 349 ? 40.712 107.743 87.102 1.00 23.86 313 ARG C C 1
ATOM 7523 O O . ARG C 1 349 ? 41.513 107.058 87.721 1.00 23.31 313 ARG C O 1
ATOM 7531 N N . TRP C 1 350 ? 40.221 107.372 85.925 1.00 24.32 314 TRP C N 1
ATOM 7532 C CA . TRP C 1 350 ? 40.779 106.219 85.211 1.00 25.46 314 TRP C CA 1
ATOM 7533 C C . TRP C 1 350 ? 42.261 106.451 84.876 1.00 26.40 314 TRP C C 1
ATOM 7534 O O . TRP C 1 350 ? 43.086 105.556 85.008 1.00 26.49 314 TRP C O 1
ATOM 7545 N N . GLN C 1 351 ? 42.582 107.642 84.383 1.00 27.93 315 GLN C N 1
ATOM 7546 C CA . GLN C 1 351 ? 43.914 107.903 83.859 1.00 29.76 315 GLN C CA 1
ATOM 7547 C C . GLN C 1 351 ? 44.976 107.874 84.944 1.00 28.94 315 GLN C C 1
ATOM 7548 O O . GLN C 1 351 ? 46.081 107.406 84.710 1.00 28.52 315 GLN C O 1
ATOM 7554 N N . TYR C 1 352 ? 44.637 108.371 86.123 1.00 30.34 316 TYR C N 1
ATOM 7555 C CA . TYR C 1 352 ? 45.521 108.285 87.279 1.00 30.01 316 TYR C CA 1
ATOM 7556 C C . TYR C 1 352 ? 45.967 106.833 87.568 1.00 31.94 316 TYR C C 1
ATOM 7557 O O . TYR C 1 352 ? 47.067 106.616 88.059 1.00 31.43 316 TYR C O 1
ATOM 7566 N N . MET C 1 353 ? 45.140 105.848 87.214 1.00 31.59 317 MET C N 1
ATOM 7567 C CA . MET C 1 353 ? 45.474 104.432 87.441 1.00 31.05 317 MET C CA 1
ATOM 7568 C C . MET C 1 353 ? 46.324 103.782 86.347 1.00 31.45 317 MET C C 1
ATOM 7569 O O . MET C 1 353 ? 46.741 102.639 86.506 1.00 29.23 317 MET C O 1
ATOM 7574 N N . GLU C 1 354 ? 46.557 104.477 85.234 1.00 32.99 318 GLU C N 1
ATOM 7575 C CA . GLU C 1 354 ? 47.345 103.896 84.146 1.00 34.76 318 GLU C CA 1
ATOM 7576 C C . GLU C 1 354 ? 48.746 103.586 84.651 1.00 30.40 318 GLU C C 1
ATOM 7577 O O . GLU C 1 354 ? 49.303 104.322 85.458 1.00 27.30 318 GLU C O 1
ATOM 7583 N N . ASN C 1 355 ? 49.287 102.461 84.197 1.00 32.03 319 ASN C N 1
ATOM 7584 C CA . ASN C 1 355 ? 50.636 102.086 84.568 1.00 34.06 319 ASN C CA 1
ATOM 7585 C C . ASN C 1 355 ? 51.620 103.152 84.095 1.00 36.50 319 ASN C C 1
ATOM 7586 O O . ASN C 1 355 ? 51.494 103.666 82.985 1.00 37.04 319 ASN C O 1
ATOM 7591 N N . SER C 1 356 ? 52.576 103.490 84.942 1.00 37.93 320 SER C N 1
ATOM 7592 C CA . SER C 1 356 ? 53.511 104.553 84.634 1.00 43.41 320 SER C CA 1
ATOM 7593 C C . SER C 1 356 ? 54.798 104.047 83.946 1.00 44.15 320 SER C C 1
ATOM 7594 O O . SER C 1 356 ? 55.591 104.851 83.507 1.00 45.65 320 SER C O 1
ATOM 7597 N N . LEU C 1 357 ? 55.016 102.730 83.879 1.00 42.28 321 LEU C N 1
ATOM 7598 C CA . LEU C 1 357 ? 56.224 102.158 83.255 1.00 41.07 321 LEU C CA 1
ATOM 7599 C C . LEU C 1 357 ? 55.955 101.578 81.888 1.00 44.38 321 LEU C C 1
ATOM 7600 O O . LEU C 1 357 ? 54.974 100.864 81.713 1.00 47.93 321 LEU C O 1
ATOM 7605 N N . GLY C 1 358 ? 56.820 101.857 80.913 1.00 44.84 322 GLY C N 1
ATOM 7606 C CA . GLY C 1 358 ? 56.694 101.235 79.585 1.00 43.03 322 GLY C CA 1
ATOM 7607 C C . GLY C 1 358 ? 57.128 99.781 79.647 1.00 43.16 322 GLY C C 1
ATOM 7608 O O . GLY C 1 358 ? 57.952 99.415 80.471 1.00 39.04 322 GLY C O 1
ATOM 7609 N N . HIS C 1 359 ? 56.610 98.976 78.725 1.00 45.30 323 HIS C N 1
ATOM 7610 C CA . HIS C 1 359 ? 56.860 97.528 78.695 1.00 48.10 323 HIS C CA 1
ATOM 7611 C C . HIS C 1 359 ? 58.354 97.152 78.567 1.00 49.17 323 HIS C C 1
ATOM 7612 O O . HIS C 1 359 ? 58.859 96.280 79.275 1.00 50.40 323 HIS C O 1
ATOM 7619 N N . GLU C 1 360 ? 59.061 97.835 77.678 1.00 46.50 324 GLU C N 1
ATOM 7620 C CA . GLU C 1 360 ? 60.494 97.591 77.501 1.00 45.04 324 GLU C CA 1
ATOM 7621 C C . GLU C 1 360 ? 61.277 97.979 78.758 1.00 40.19 324 GLU C C 1
ATOM 7622 O O . GLU C 1 360 ? 62.171 97.254 79.191 1.00 39.69 324 GLU C O 1
ATOM 7628 N N . ALA C 1 361 ? 60.945 99.133 79.341 1.00 36.92 325 ALA C N 1
ATOM 7629 C CA . ALA C 1 361 ? 61.585 99.563 80.563 1.00 36.55 325 ALA C CA 1
ATOM 7630 C C . ALA C 1 361 ? 61.454 98.482 81.641 1.00 40.80 325 ALA C C 1
ATOM 7631 O O . ALA C 1 361 ? 62.375 98.240 82.415 1.00 39.76 325 ALA C O 1
ATOM 7633 N N . VAL C 1 362 ? 60.289 97.854 81.718 1.00 43.26 326 VAL C N 1
ATOM 7634 C CA . VAL C 1 362 ? 60.067 96.853 82.743 1.00 47.28 326 VAL C CA 1
ATOM 7635 C C . VAL C 1 362 ? 60.878 95.563 82.496 1.00 47.34 326 VAL C C 1
ATOM 7636 O O . VAL C 1 362 ? 61.477 95.021 83.426 1.00 40.52 326 VAL C O 1
ATOM 7640 N N . GLN C 1 363 ? 60.908 95.083 81.254 1.00 51.02 327 GLN C N 1
ATOM 7641 C CA . GLN C 1 363 ? 61.760 93.921 80.918 1.00 54.67 327 GLN C CA 1
ATOM 7642 C C . GLN C 1 363 ? 63.247 94.213 81.251 1.00 49.51 327 GLN C C 1
ATOM 7643 O O . GLN C 1 363 ? 63.961 93.377 81.812 1.00 52.44 327 GLN C O 1
ATOM 7649 N N . ALA C 1 364 ? 63.695 95.434 80.993 1.00 45.10 328 ALA C N 1
ATOM 7650 C CA . ALA C 1 364 ? 65.056 95.818 81.370 1.00 44.76 328 ALA C CA 1
ATOM 7651 C C . ALA C 1 364 ? 65.268 95.715 82.896 1.00 39.61 328 ALA C C 1
ATOM 7652 O O . ALA C 1 364 ? 66.263 95.153 83.381 1.00 37.42 328 ALA C O 1
ATOM 7654 N N . VAL C 1 365 ? 64.388 96.348 83.663 1.00 40.84 329 VAL C N 1
ATOM 7655 C CA . VAL C 1 365 ? 64.567 96.396 85.135 1.00 42.33 329 VAL C CA 1
ATOM 7656 C C . VAL C 1 365 ? 64.545 94.978 85.738 1.00 39.46 329 VAL C C 1
ATOM 7657 O O . VAL C 1 365 ? 65.264 94.686 86.695 1.00 38.58 329 VAL C O 1
ATOM 7661 N N . MET C 1 366 ? 63.774 94.081 85.134 1.00 41.99 330 MET C N 1
ATOM 7662 C CA . MET C 1 366 ? 63.667 92.719 85.660 1.00 44.06 330 MET C CA 1
ATOM 7663 C C . MET C 1 366 ? 64.923 91.882 85.442 1.00 48.81 330 MET C C 1
ATOM 7664 O O . MET C 1 366 ? 65.138 90.896 86.132 1.00 45.88 330 MET C O 1
ATOM 7669 N N . GLN C 1 367 ? 65.755 92.281 84.483 1.00 54.89 331 GLN C N 1
ATOM 7670 C CA . GLN C 1 367 ? 67.053 91.645 84.282 1.00 53.27 331 GLN C CA 1
ATOM 7671 C C . GLN C 1 367 ? 68.125 92.142 85.291 1.00 47.86 331 GLN C C 1
ATOM 7672 O O . GLN C 1 367 ? 69.143 91.488 85.488 1.00 50.43 331 GLN C O 1
ATOM 7678 N N . THR C 1 368 ? 67.885 93.262 85.972 1.00 42.09 332 THR C N 1
ATOM 7679 C CA . THR C 1 368 ? 68.884 93.808 86.893 1.00 40.29 332 THR C CA 1
ATOM 7680 C C . THR C 1 368 ? 69.048 92.925 88.111 1.00 41.24 332 THR C C 1
ATOM 7681 O O . THR C 1 368 ? 68.114 92.243 88.528 1.00 42.47 332 THR C O 1
ATOM 7685 N N . MET C 1 369 ? 70.231 92.979 88.701 1.00 38.32 333 MET C N 1
ATOM 7686 C CA . MET C 1 369 ? 70.518 92.215 89.899 1.00 41.93 333 MET C CA 1
ATOM 7687 C C . MET C 1 369 ? 69.710 92.707 91.089 1.00 40.73 333 MET C C 1
ATOM 7688 O O . MET C 1 369 ? 69.331 91.916 91.940 1.00 41.34 333 MET C O 1
ATOM 7693 N N . GLY C 1 370 ? 69.538 94.024 91.182 1.00 44.26 334 GLY C N 1
ATOM 7694 C CA . GLY C 1 370 ? 68.775 94.638 92.276 1.00 43.91 334 GLY C CA 1
ATOM 7695 C C . GLY C 1 370 ? 67.361 94.102 92.364 1.00 44.26 334 GLY C C 1
ATOM 7696 O O . GLY C 1 370 ? 66.884 93.725 93.445 1.00 44.96 334 GLY C O 1
ATOM 7697 N N . PHE C 1 371 ? 66.700 94.045 91.213 1.00 40.49 335 PHE C N 1
ATOM 7698 C CA . PHE C 1 371 ? 65.360 93.524 91.175 1.00 44.46 335 PHE C CA 1
ATOM 7699 C C . PHE C 1 371 ? 65.308 92.015 91.420 1.00 44.67 335 PHE C C 1
ATOM 7700 O O . PHE C 1 371 ? 64.446 91.542 92.166 1.00 45.29 335 PHE C O 1
ATOM 7708 N N . GLN C 1 372 ? 66.248 91.272 90.833 1.00 42.38 336 GLN C N 1
ATOM 7709 C CA . GLN C 1 372 ? 66.336 89.827 91.071 1.00 42.35 336 GLN C CA 1
ATOM 7710 C C . GLN C 1 372 ? 66.559 89.498 92.549 1.00 39.46 336 GLN C C 1
ATOM 7711 O O . GLN C 1 372 ? 66.015 88.521 93.059 1.00 38.95 336 GLN C O 1
ATOM 7717 N N . ALA C 1 373 ? 67.320 90.334 93.243 1.00 36.55 337 ALA C N 1
ATOM 7718 C CA . ALA C 1 373 ? 67.506 90.159 94.688 1.00 33.82 337 ALA C CA 1
ATOM 7719 C C . ALA C 1 373 ? 66.210 90.413 95.447 1.00 37.81 337 ALA C C 1
ATOM 7720 O O . ALA C 1 373 ? 65.895 89.716 96.431 1.00 38.97 337 ALA C O 1
ATOM 7722 N N . ALA C 1 374 ? 65.474 91.451 95.033 1.00 34.13 338 ALA C N 1
ATOM 7723 C CA . ALA C 1 374 ? 64.178 91.735 95.653 1.00 34.57 338 ALA C CA 1
ATOM 7724 C C . ALA C 1 374 ? 63.269 90.526 95.501 1.00 30.56 338 ALA C C 1
ATOM 7725 O O . ALA C 1 374 ? 62.614 90.118 96.467 1.00 31.59 338 ALA C O 1
ATOM 7727 N N . GLN C 1 375 ? 63.236 89.968 94.296 1.00 31.84 339 GLN C N 1
ATOM 7728 C CA . GLN C 1 375 ? 62.455 88.783 94.028 1.00 34.67 339 GLN C CA 1
ATOM 7729 C C . GLN C 1 375 ? 62.755 87.663 95.003 1.00 39.69 339 GLN C C 1
ATOM 7730 O O . GLN C 1 375 ? 61.841 87.091 95.614 1.00 41.57 339 GLN C O 1
ATOM 7736 N N . ALA C 1 376 ? 64.035 87.362 95.178 1.00 41.78 340 ALA C N 1
ATOM 7737 C CA . ALA C 1 376 ? 64.435 86.271 96.066 1.00 43.51 340 ALA C CA 1
ATOM 7738 C C . ALA C 1 376 ? 64.083 86.560 97.530 1.00 40.47 340 ALA C C 1
ATOM 7739 O O . ALA C 1 376 ? 63.684 85.654 98.278 1.00 41.05 340 ALA C O 1
ATOM 7741 N N . PHE C 1 377 ? 64.240 87.808 97.953 1.00 39.61 341 PHE C N 1
ATOM 7742 C CA . PHE C 1 377 ? 63.841 88.184 99.314 1.00 39.69 341 PHE C CA 1
ATOM 7743 C C . PHE C 1 377 ? 62.331 87.957 99.544 1.00 42.68 341 PHE C C 1
ATOM 7744 O O . PHE C 1 377 ? 61.907 87.430 100.579 1.00 43.52 341 PHE C O 1
ATOM 7752 N N . VAL C 1 378 ? 61.518 88.382 98.580 1.00 41.45 342 VAL C N 1
ATOM 7753 C CA . VAL C 1 378 ? 60.059 88.282 98.704 1.00 36.74 342 VAL C CA 1
ATOM 7754 C C . VAL C 1 378 ? 59.661 86.800 98.661 1.00 34.66 342 VAL C C 1
ATOM 7755 O O . VAL C 1 378 ? 58.871 86.350 99.470 1.00 33.47 342 VAL C O 1
ATOM 7759 N N . ALA C 1 379 ? 60.242 86.044 97.736 1.00 37.95 343 ALA C N 1
ATOM 7760 C CA . ALA C 1 379 ? 60.044 84.595 97.692 1.00 39.26 343 ALA C CA 1
ATOM 7761 C C . ALA C 1 379 ? 60.302 83.957 99.049 1.00 40.40 343 ALA C C 1
ATOM 7762 O O . ALA C 1 379 ? 59.615 83.017 99.439 1.00 43.46 343 ALA C O 1
ATOM 7764 N N . GLY C 1 380 ? 61.317 84.448 99.749 1.00 41.19 344 GLY C N 1
ATOM 7765 C CA . GLY C 1 380 ? 61.707 83.899 101.039 1.00 41.35 344 GLY C CA 1
ATOM 7766 C C . GLY C 1 380 ? 60.687 84.171 102.115 1.00 43.73 344 GLY C C 1
ATOM 7767 O O . GLY C 1 380 ? 60.498 83.348 103.015 1.00 46.60 344 GLY C O 1
ATOM 7768 N N . LEU C 1 381 ? 60.041 85.330 102.050 1.00 42.25 345 LEU C N 1
ATOM 7769 C CA . LEU C 1 381 ? 58.972 85.633 102.988 1.00 39.32 345 LEU C CA 1
ATOM 7770 C C . LEU C 1 381 ? 57.796 84.694 102.765 1.00 40.39 345 LEU C C 1
ATOM 7771 O O . LEU C 1 381 ? 57.138 84.306 103.707 1.00 41.55 345 LEU C O 1
ATOM 7776 N N . ALA C 1 382 ? 57.542 84.330 101.515 1.00 42.87 346 ALA C N 1
ATOM 7777 C CA . ALA C 1 382 ? 56.442 83.423 101.185 1.00 46.41 346 ALA C CA 1
ATOM 7778 C C . ALA C 1 382 ? 56.694 81.939 101.528 1.00 51.56 346 ALA C C 1
ATOM 7779 O O . ALA C 1 382 ? 55.758 81.154 101.511 1.00 51.56 346 ALA C O 1
ATOM 7781 N N . SER C 1 383 ? 57.936 81.549 101.814 1.00 55.86 347 SER C N 1
ATOM 7782 C CA . SER C 1 383 ? 58.231 80.154 102.182 1.00 56.92 347 SER C CA 1
ATOM 7783 C C . SER C 1 383 ? 58.476 79.911 103.672 1.00 56.45 347 SER C C 1
ATOM 7784 O O . SER C 1 383 ? 58.612 80.834 104.465 1.00 54.76 347 SER C O 1
ATOM 7787 N N . THR D 1 38 ? -35.741 48.508 45.058 1.00 85.97 2 THR D N 1
ATOM 7788 C CA . THR D 1 38 ? -35.170 49.831 44.660 1.00 85.87 2 THR D CA 1
ATOM 7789 C C . THR D 1 38 ? -33.690 49.993 45.055 1.00 80.75 2 THR D C 1
ATOM 7790 O O . THR D 1 38 ? -32.915 50.550 44.276 1.00 83.89 2 THR D O 1
ATOM 7794 N N . VAL D 1 39 ? -33.309 49.504 46.243 1.00 72.53 3 VAL D N 1
ATOM 7795 C CA . VAL D 1 39 ? -31.916 49.607 46.764 1.00 64.39 3 VAL D CA 1
ATOM 7796 C C . VAL D 1 39 ? -31.034 48.529 46.118 1.00 57.53 3 VAL D C 1
ATOM 7797 O O . VAL D 1 39 ? -31.056 47.372 46.541 1.00 55.03 3 VAL D O 1
ATOM 7801 N N . PRO D 1 40 ? -30.230 48.906 45.111 1.00 52.70 4 PRO D N 1
ATOM 7802 C CA . PRO D 1 40 ? -29.479 47.893 44.357 1.00 50.67 4 PRO D CA 1
ATOM 7803 C C . PRO D 1 40 ? -28.530 47.035 45.205 1.00 51.32 4 PRO D C 1
ATOM 7804 O O . PRO D 1 40 ? -27.874 47.541 46.124 1.00 47.77 4 PRO D O 1
ATOM 7808 N N . HIS D 1 41 ? -28.458 45.747 44.880 1.00 49.23 5 HIS D N 1
ATOM 7809 C CA . HIS D 1 41 ? -27.493 44.857 45.504 1.00 50.80 5 HIS D CA 1
ATOM 7810 C C . HIS D 1 41 ? -26.277 44.685 44.613 1.00 46.30 5 HIS D C 1
ATOM 7811 O O . HIS D 1 41 ? -26.350 44.046 43.572 1.00 45.86 5 HIS D O 1
ATOM 7818 N N . ILE D 1 42 ? -25.161 45.269 45.036 1.00 44.10 6 ILE D N 1
ATOM 7819 C CA . ILE D 1 42 ? -23.926 45.286 44.268 1.00 42.94 6 ILE D CA 1
ATOM 7820 C C . ILE D 1 42 ? -22.775 44.911 45.209 1.00 41.11 6 ILE D C 1
ATOM 7821 O O . ILE D 1 42 ? -22.634 45.512 46.273 1.00 38.79 6 ILE D O 1
ATOM 7826 N N . PRO D 1 43 ? -21.929 43.939 44.816 1.00 37.80 7 PRO D N 1
ATOM 7827 C CA . PRO D 1 43 ? -20.763 43.694 45.671 1.00 37.07 7 PRO D CA 1
ATOM 7828 C C . PRO D 1 43 ? -19.919 44.962 45.885 1.00 33.98 7 PRO D C 1
ATOM 7829 O O . PRO D 1 43 ? -19.860 45.853 45.016 1.00 33.15 7 PRO D O 1
ATOM 7833 N N . ARG D 1 44 ? -19.282 45.046 47.042 1.00 30.09 8 ARG D N 1
ATOM 7834 C CA . ARG D 1 44 ? -18.380 46.166 47.323 1.00 28.92 8 ARG D CA 1
ATOM 7835 C C . ARG D 1 44 ? -17.163 46.053 46.415 1.00 28.27 8 ARG D C 1
ATOM 7836 O O . ARG D 1 44 ? -16.498 45.018 46.377 1.00 29.53 8 ARG D O 1
ATOM 7844 N N . GLY D 1 45 ? -16.892 47.116 45.672 1.00 28.48 9 GLY D N 1
ATOM 7845 C CA . GLY D 1 45 ? -15.753 47.158 44.764 1.00 28.58 9 GLY D CA 1
ATOM 7846 C C . GLY D 1 45 ? -14.447 47.409 45.491 1.00 29.12 9 GLY D C 1
ATOM 7847 O O . GLY D 1 45 ? -14.453 47.657 46.691 1.00 28.74 9 GLY D O 1
ATOM 7848 N N . PRO D 1 46 ? -13.318 47.334 44.771 1.00 28.02 10 PRO D N 1
ATOM 7849 C CA . PRO D 1 46 ? -12.000 47.456 45.392 1.00 27.45 10 PRO D CA 1
ATOM 7850 C C . PRO D 1 46 ? -11.449 48.878 45.458 1.00 28.40 10 PRO D C 1
ATOM 7851 O O . PRO D 1 46 ? -10.245 49.055 45.627 1.00 31.16 10 PRO D O 1
ATOM 7855 N N . VAL D 1 47 ? -12.300 49.885 45.336 1.00 27.89 11 VAL D N 1
ATOM 7856 C CA . VAL D 1 47 ? -11.845 51.269 45.405 1.00 27.02 11 VAL D CA 1
ATOM 7857 C C . VAL D 1 47 ? -12.498 51.959 46.579 1.00 26.78 11 VAL D C 1
ATOM 7858 O O . VAL D 1 47 ? -13.702 51.830 46.781 1.00 28.33 11 VAL D O 1
ATOM 7862 N N . MET D 1 48 ? -11.692 52.658 47.382 1.00 26.49 12 MET D N 1
ATOM 7863 C CA . MET D 1 48 ? -12.221 53.472 48.445 1.00 26.76 12 MET D CA 1
ATOM 7864 C C . MET D 1 48 ? -12.086 54.909 47.975 1.00 25.12 12 MET D C 1
ATOM 7865 O O . MET D 1 48 ? -10.983 55.394 47.756 1.00 25.56 12 MET D O 1
ATOM 7870 N N . ALA D 1 49 ? -13.210 55.585 47.840 1.00 24.90 13 ALA D N 1
ATOM 7871 C CA . ALA D 1 49 ? -13.204 56.958 47.369 1.00 28.06 13 ALA D CA 1
ATOM 7872 C C . ALA D 1 49 ? -13.527 57.894 48.527 1.00 27.30 13 ALA D C 1
ATOM 7873 O O . ALA D 1 49 ? -13.441 57.495 49.686 1.00 27.39 13 ALA D O 1
ATOM 7875 N N . ASP D 1 50 ? -13.869 59.143 48.225 1.00 26.85 14 ASP D N 1
ATOM 7876 C CA . ASP D 1 50 ? -14.230 60.091 49.261 1.00 28.50 14 ASP D CA 1
ATOM 7877 C C . ASP D 1 50 ? -15.230 61.123 48.717 1.00 29.53 14 ASP D C 1
ATOM 7878 O O . ASP D 1 50 ? -15.716 60.969 47.609 1.00 30.33 14 ASP D O 1
ATOM 7883 N N . ILE D 1 51 ? -15.554 62.126 49.529 1.00 30.40 15 ILE D N 1
ATOM 7884 C CA . ILE D 1 51 ? -16.675 63.020 49.309 1.00 31.03 15 ILE D CA 1
ATOM 7885 C C . ILE D 1 51 ? -16.217 64.440 49.565 1.00 31.62 15 ILE D C 1
ATOM 7886 O O . ILE D 1 51 ? -15.308 64.647 50.357 1.00 30.61 15 ILE D O 1
ATOM 7891 N N . ALA D 1 52 ? -16.839 65.419 48.917 1.00 29.36 16 ALA D N 1
ATOM 7892 C CA . ALA D 1 52 ? -16.341 66.796 48.954 1.00 29.06 16 ALA D CA 1
ATOM 7893 C C . ALA D 1 52 ? -16.659 67.547 50.231 1.00 27.27 16 ALA D C 1
ATOM 7894 O O . ALA D 1 52 ? -15.803 68.221 50.794 1.00 24.79 16 ALA D O 1
ATOM 7896 N N . ALA D 1 53 ? -17.897 67.441 50.692 1.00 29.40 17 ALA D N 1
ATOM 7897 C CA . ALA D 1 53 ? -18.353 68.290 51.791 1.00 30.83 17 ALA D CA 1
ATOM 7898 C C . ALA D 1 53 ? -19.326 67.580 52.743 1.00 30.99 17 ALA D C 1
ATOM 7899 O O . ALA D 1 53 ? -19.135 66.391 53.048 1.00 34.71 17 ALA D O 1
ATOM 7901 N N . PHE D 1 54 ? -20.351 68.283 53.230 1.00 30.44 18 PHE D N 1
ATOM 7902 C CA . PHE D 1 54 ? -21.164 67.785 54.338 1.00 30.51 18 PHE D CA 1
ATOM 7903 C C . PHE D 1 54 ? -22.294 66.865 53.935 1.00 30.52 18 PHE D C 1
ATOM 7904 O O . PHE D 1 54 ? -22.763 66.065 54.749 1.00 31.30 18 PHE D O 1
ATOM 7912 N N . ARG D 1 55 ? -22.746 66.975 52.693 1.00 32.51 19 ARG D N 1
ATOM 7913 C CA . ARG D 1 55 ? -23.859 66.174 52.189 1.00 33.52 19 ARG D CA 1
ATOM 7914 C C . ARG D 1 55 ? -23.539 65.713 50.786 1.00 30.83 19 ARG D C 1
ATOM 7915 O O . ARG D 1 55 ? -22.876 66.412 50.049 1.00 30.76 19 ARG D O 1
ATOM 7923 N N . LEU D 1 56 ? -24.044 64.549 50.395 1.00 31.32 20 LEU D N 1
ATOM 7924 C CA . LEU D 1 56 ? -23.802 64.055 49.053 1.00 32.30 20 LEU D CA 1
ATOM 7925 C C . LEU D 1 56 ? -24.454 64.960 48.017 1.00 35.18 20 LEU D C 1
ATOM 7926 O O . LEU D 1 56 ? -25.605 65.349 48.167 1.00 36.99 20 LEU D O 1
ATOM 7931 N N . THR D 1 57 ? -23.735 65.227 46.937 1.00 37.70 21 THR D N 1
ATOM 7932 C CA . THR D 1 57 ? -24.334 65.784 45.745 1.00 39.51 21 THR D CA 1
ATOM 7933 C C . THR D 1 57 ? -24.867 64.642 44.895 1.00 43.97 21 THR D C 1
ATOM 7934 O O . THR D 1 57 ? -24.556 63.467 45.125 1.00 46.40 21 THR D O 1
ATOM 7938 N N . GLU D 1 58 ? -25.660 64.995 43.891 1.00 43.49 22 GLU D N 1
ATOM 7939 C CA . GLU D 1 58 ? -26.238 64.007 43.003 1.00 43.17 22 GLU D CA 1
ATOM 7940 C C . GLU D 1 58 ? -25.146 63.309 42.194 1.00 42.36 22 GLU D C 1
ATOM 7941 O O . GLU D 1 58 ? -25.238 62.111 41.920 1.00 36.55 22 GLU D O 1
ATOM 7947 N N . GLU D 1 59 ? -24.131 64.069 41.804 1.00 38.65 23 GLU D N 1
ATOM 7948 C CA . GLU D 1 59 ? -22.996 63.513 41.088 1.00 42.37 23 GLU D CA 1
ATOM 7949 C C . GLU D 1 59 ? -22.280 62.460 41.947 1.00 38.83 23 GLU D C 1
ATOM 7950 O O . GLU D 1 59 ? -21.889 61.404 41.448 1.00 39.20 23 GLU D O 1
ATOM 7956 N N . GLU D 1 60 ? -22.116 62.769 43.229 1.00 37.19 24 GLU D N 1
ATOM 7957 C CA . GLU D 1 60 ? -21.460 61.857 44.171 1.00 36.78 24 GLU D CA 1
ATOM 7958 C C . GLU D 1 60 ? -22.273 60.584 44.352 1.00 38.09 24 GLU D C 1
ATOM 7959 O O . GLU D 1 60 ? -21.718 59.477 44.340 1.00 39.05 24 GLU D O 1
ATOM 7965 N N . LYS D 1 61 ? -23.590 60.733 44.456 1.00 38.07 25 LYS D N 1
ATOM 7966 C CA . LYS D 1 61 ? -24.481 59.573 44.534 1.00 38.58 25 LYS D CA 1
ATOM 7967 C C . LYS D 1 61 ? -24.289 58.629 43.363 1.00 40.25 25 LYS D C 1
ATOM 7968 O O . LYS D 1 61 ? -24.170 57.409 43.545 1.00 40.81 25 LYS D O 1
ATOM 7974 N N . GLN D 1 62 ? -24.224 59.188 42.161 1.00 38.32 26 GLN D N 1
ATOM 7975 C CA . GLN D 1 62 ? -24.010 58.377 40.981 1.00 40.14 26 GLN D CA 1
ATOM 7976 C C . GLN D 1 62 ? -22.637 57.719 41.015 1.00 36.90 26 GLN D C 1
ATOM 7977 O O . GLN D 1 62 ? -22.508 56.528 40.713 1.00 35.78 26 GLN D O 1
ATOM 7983 N N . ARG D 1 63 ? -21.616 58.482 41.383 1.00 33.15 27 ARG D N 1
ATOM 7984 C CA . ARG D 1 63 ? -20.276 57.911 41.518 1.00 32.79 27 ARG D CA 1
ATOM 7985 C C . ARG D 1 63 ? -20.243 56.737 42.501 1.00 32.08 27 ARG D C 1
ATOM 7986 O O . ARG D 1 63 ? -19.672 55.705 42.186 1.00 28.42 27 ARG D O 1
ATOM 7994 N N . LEU D 1 64 ? -20.885 56.882 43.665 1.00 34.01 28 LEU D N 1
ATOM 7995 C CA . LEU D 1 64 ? -20.808 55.852 44.707 1.00 33.30 28 LEU D CA 1
ATOM 7996 C C . LEU D 1 64 ? -21.618 54.608 44.373 1.00 34.09 28 LEU D C 1
ATOM 7997 O O . LEU D 1 64 ? -21.492 53.591 45.049 1.00 32.07 28 LEU D O 1
ATOM 8002 N N . LEU D 1 65 ? -22.430 54.684 43.318 1.00 35.04 29 LEU D N 1
ATOM 8003 C CA . LEU D 1 65 ? -23.158 53.517 42.827 1.00 34.67 29 LEU D CA 1
ATOM 8004 C C . LEU D 1 65 ? -22.318 52.646 41.909 1.00 34.94 29 LEU D C 1
ATOM 8005 O O . LEU D 1 65 ? -22.681 51.503 41.641 1.00 35.54 29 LEU D O 1
ATOM 8010 N N . ASP D 1 66 ? -21.186 53.161 41.451 1.00 32.67 30 ASP D N 1
ATOM 8011 C CA . ASP D 1 66 ? -20.350 52.420 40.541 1.00 34.06 30 ASP D CA 1
ATOM 8012 C C . ASP D 1 66 ? -19.831 51.138 41.204 1.00 36.03 30 ASP D C 1
ATOM 8013 O O . ASP D 1 66 ? -19.390 51.180 42.352 1.00 38.17 30 ASP D O 1
ATOM 8018 N N . PRO D 1 67 ? -19.902 49.989 40.502 1.00 36.88 31 PRO D N 1
ATOM 8019 C CA . PRO D 1 67 ? -19.442 48.731 41.110 1.00 37.39 31 PRO D CA 1
ATOM 8020 C C . PRO D 1 67 ? -17.952 48.694 41.491 1.00 36.62 31 PRO D C 1
ATOM 8021 O O . PRO D 1 67 ? -17.543 47.825 42.256 1.00 38.56 31 PRO D O 1
ATOM 8025 N N . ALA D 1 68 ? -17.151 49.618 40.960 1.00 33.07 32 ALA D N 1
ATOM 8026 C CA . ALA D 1 68 ? -15.741 49.726 41.325 1.00 31.77 32 ALA D CA 1
ATOM 8027 C C . ALA D 1 68 ? -15.536 50.180 42.769 1.00 32.87 32 ALA D C 1
ATOM 8028 O O . ALA D 1 68 ? -14.501 49.886 43.387 1.00 32.88 32 ALA D O 1
ATOM 8030 N N . ILE D 1 69 ? -16.531 50.866 43.323 1.00 31.44 33 ILE D N 1
ATOM 8031 C CA . ILE D 1 69 ? -16.414 51.429 44.648 1.00 30.36 33 ILE D CA 1
ATOM 8032 C C . ILE D 1 69 ? -16.952 50.496 45.718 1.00 30.53 33 ILE D C 1
ATOM 8033 O O . ILE D 1 69 ? -18.013 49.879 45.542 1.00 28.82 33 ILE D O 1
ATOM 8038 N N . GLY D 1 70 ? -16.189 50.359 46.809 1.00 26.40 34 GLY D N 1
ATOM 8039 C CA . GLY D 1 70 ? -16.598 49.542 47.947 1.00 25.49 34 GLY D CA 1
ATOM 8040 C C . GLY D 1 70 ? -16.665 50.261 49.288 1.00 25.12 34 GLY D C 1
ATOM 8041 O O . GLY D 1 70 ? -17.216 49.727 50.244 1.00 23.34 34 GLY D O 1
ATOM 8042 N N . GLY D 1 71 ? -16.099 51.457 49.372 1.00 24.61 35 GLY D N 1
ATOM 8043 C CA . GLY D 1 71 ? -16.101 52.210 50.616 1.00 24.33 35 GLY D CA 1
ATOM 8044 C C . GLY D 1 71 ? -15.726 53.677 50.443 1.00 24.32 35 GLY D C 1
ATOM 8045 O O . GLY D 1 71 ? -15.374 54.113 49.346 1.00 23.18 35 GLY D O 1
ATOM 8046 N N . ILE D 1 72 ? -15.775 54.406 51.552 1.00 24.03 36 ILE D N 1
ATOM 8047 C CA . ILE D 1 72 ? -15.538 55.829 51.582 1.00 26.11 36 ILE D CA 1
ATOM 8048 C C . ILE D 1 72 ? -14.683 56.175 52.800 1.00 25.49 36 ILE D C 1
ATOM 8049 O O . ILE D 1 72 ? -14.927 55.674 53.895 1.00 25.37 36 ILE D O 1
ATOM 8054 N N . ILE D 1 73 ? -13.717 57.065 52.609 1.00 23.99 37 ILE D N 1
ATOM 8055 C CA . ILE D 1 73 ? -12.968 57.632 53.721 1.00 25.43 37 ILE D CA 1
ATOM 8056 C C . ILE D 1 73 ? -13.418 59.072 53.902 1.00 24.57 37 ILE D C 1
ATOM 8057 O O . ILE D 1 73 ? -13.513 59.823 52.928 1.00 26.64 37 ILE D O 1
ATOM 8062 N N . LEU D 1 74 ? -13.712 59.447 55.141 1.00 24.61 38 LEU D N 1
ATOM 8063 C CA . LEU D 1 74 ? -14.106 60.820 55.484 1.00 24.79 38 LEU D CA 1
ATOM 8064 C C . LEU D 1 74 ? -12.962 61.617 56.090 1.00 24.76 38 LEU D C 1
ATOM 8065 O O . LEU D 1 74 ? -12.005 61.056 56.652 1.00 27.11 38 LEU D O 1
ATOM 8070 N N . PHE D 1 75 ? -13.078 62.934 55.974 1.00 25.45 39 PHE D N 1
ATOM 8071 C CA . PHE D 1 75 ? -12.094 63.881 56.447 1.00 24.04 39 PHE D CA 1
ATOM 8072 C C . PHE D 1 75 ? -12.789 65.015 57.185 1.00 23.76 39 PHE D C 1
ATOM 8073 O O . PHE D 1 75 ? -14.008 65.038 57.282 1.00 22.56 39 PHE D O 1
ATOM 8081 N N . ARG D 1 76 ? -12.005 65.930 57.756 1.00 26.60 40 ARG D N 1
ATOM 8082 C CA . ARG D 1 76 ? -12.566 67.035 58.537 1.00 28.14 40 ARG D CA 1
ATOM 8083 C C . ARG D 1 76 ? -13.513 67.895 57.715 1.00 28.04 40 ARG D C 1
ATOM 8084 O O . ARG D 1 76 ? -14.500 68.382 58.243 1.00 26.56 40 ARG D O 1
ATOM 8092 N N . ARG D 1 77 ? -13.234 68.045 56.421 1.00 29.93 41 ARG D N 1
ATOM 8093 C CA . ARG D 1 77 ? -14.106 68.825 55.516 1.00 29.32 41 ARG D CA 1
ATOM 8094 C C . ARG D 1 77 ? -15.491 68.239 55.384 1.00 30.45 41 ARG D C 1
ATOM 8095 O O . ARG D 1 77 ? -16.405 68.901 54.884 1.00 32.50 41 ARG D O 1
ATOM 8103 N N . ASN D 1 78 ? -15.655 66.978 55.798 1.00 30.33 42 ASN D N 1
ATOM 8104 C CA . ASN D 1 78 ? -16.954 66.326 55.753 1.00 28.70 42 ASN D CA 1
ATOM 8105 C C . ASN D 1 78 ? -17.721 66.443 57.060 1.00 28.65 42 ASN D C 1
ATOM 8106 O O . ASN D 1 78 ? -18.790 65.836 57.210 1.00 32.59 42 ASN D O 1
ATOM 8111 N N . PHE D 1 79 ? -17.208 67.223 58.010 1.00 28.81 43 PHE D N 1
ATOM 8112 C CA . PHE D 1 79 ? -17.789 67.255 59.349 1.00 28.29 43 PHE D CA 1
ATOM 8113 C C . PHE D 1 79 ? -18.176 68.645 59.790 1.00 30.35 43 PHE D C 1
ATOM 8114 O O . PHE D 1 79 ? -17.343 69.557 59.837 1.00 29.02 43 PHE D O 1
ATOM 8122 N N . GLN D 1 80 ? -19.450 68.763 60.139 1.00 34.67 44 GLN D N 1
ATOM 8123 C CA . GLN D 1 80 ? -20.042 69.992 60.655 1.00 38.84 44 GLN D CA 1
ATOM 8124 C C . GLN D 1 80 ? -20.393 69.770 62.116 1.00 37.24 44 GLN D C 1
ATOM 8125 O O . GLN D 1 80 ? -19.962 70.501 63.004 1.00 38.89 44 GLN D O 1
ATOM 8131 N N . ASN D 1 81 ? -21.182 68.735 62.358 1.00 37.69 45 ASN D N 1
ATOM 8132 C CA . ASN D 1 81 ? -21.562 68.347 63.705 1.00 37.87 45 ASN D CA 1
ATOM 8133 C C . ASN D 1 81 ? -22.102 66.929 63.639 1.00 37.83 45 ASN D C 1
ATOM 8134 O O . ASN D 1 81 ? -22.281 66.383 62.546 1.00 35.32 45 ASN D O 1
ATOM 8139 N N . ILE D 1 82 ? -22.396 66.364 64.800 1.00 37.69 46 ILE D N 1
ATOM 8140 C CA . ILE D 1 82 ? -22.794 64.965 64.902 1.00 39.74 46 ILE D CA 1
ATOM 8141 C C . ILE D 1 82 ? -24.059 64.634 64.120 1.00 39.58 46 ILE D C 1
ATOM 8142 O O . ILE D 1 82 ? -24.136 63.589 63.482 1.00 36.87 46 ILE D O 1
ATOM 8147 N N . GLU D 1 83 ? -25.047 65.522 64.155 1.00 41.84 47 GLU D N 1
ATOM 8148 C CA . GLU D 1 83 ? -26.313 65.256 63.466 1.00 42.92 47 GLU D CA 1
ATOM 8149 C C . GLU D 1 83 ? -26.141 65.289 61.947 1.00 38.22 47 GLU D C 1
ATOM 8150 O O . GLU D 1 83 ? -26.639 64.417 61.237 1.00 36.84 47 GLU D O 1
ATOM 8156 N N . GLN D 1 84 ? -25.390 66.263 61.449 1.00 34.84 48 GLN D N 1
ATOM 8157 C CA . GLN D 1 84 ? -25.057 66.285 60.020 1.00 33.60 48 GLN D CA 1
ATOM 8158 C C . GLN D 1 84 ? -24.282 65.013 59.598 1.00 33.56 48 GLN D C 1
ATOM 8159 O O . GLN D 1 84 ? -24.575 64.410 58.565 1.00 31.66 48 GLN D O 1
ATOM 8165 N N . LEU D 1 85 ? -23.315 64.597 60.419 1.00 34.81 49 LEU D N 1
ATOM 8166 C CA . LEU D 1 85 ? -22.505 63.404 60.116 1.00 32.41 49 LEU D CA 1
ATOM 8167 C C . LEU D 1 85 ? -23.377 62.165 60.011 1.00 31.86 49 LEU D C 1
ATOM 8168 O O . LEU D 1 85 ? -23.225 61.358 59.090 1.00 31.85 49 LEU D O 1
ATOM 8173 N N . LYS D 1 86 ? -24.307 62.022 60.944 1.00 33.47 50 LYS D N 1
ATOM 8174 C CA . LYS D 1 86 ? -25.241 60.896 60.920 1.00 37.34 50 LYS D CA 1
ATOM 8175 C C . LYS D 1 86 ? -26.055 60.873 59.643 1.00 38.15 50 LYS D C 1
ATOM 8176 O O . LYS D 1 86 ? -26.307 59.810 59.087 1.00 39.34 50 LYS D O 1
ATOM 8182 N N . THR D 1 87 ? -26.511 62.044 59.216 1.00 37.74 51 THR D N 1
ATOM 8183 C CA . THR D 1 87 ? -27.278 62.170 57.986 1.00 39.23 51 THR D CA 1
ATOM 8184 C C . THR D 1 87 ? -26.421 61.757 56.802 1.00 36.40 51 THR D C 1
ATOM 8185 O O . THR D 1 87 ? -26.873 61.053 55.901 1.00 35.59 51 THR D O 1
ATOM 8189 N N . LEU D 1 88 ? -25.177 62.224 56.810 1.00 35.99 52 LEU D N 1
ATOM 8190 C CA . LEU D 1 88 ? -24.239 61.890 55.748 1.00 32.12 52 LEU D CA 1
ATOM 8191 C C . LEU D 1 88 ? -23.974 60.392 55.672 1.00 32.62 52 LEU D C 1
ATOM 8192 O O . LEU D 1 88 ? -24.042 59.808 54.599 1.00 33.68 52 LEU D O 1
ATOM 8197 N N . THR D 1 89 ? -23.682 59.757 56.803 1.00 31.81 53 THR D N 1
ATOM 8198 C CA . THR D 1 89 ? -23.375 58.341 56.774 1.00 32.14 53 THR D CA 1
ATOM 8199 C C . THR D 1 89 ? -24.613 57.529 56.379 1.00 31.38 53 THR D C 1
ATOM 8200 O O . THR D 1 89 ? -24.502 56.528 55.662 1.00 27.84 53 THR D O 1
ATOM 8204 N N . ALA D 1 90 ? -25.781 57.959 56.852 1.00 31.89 54 ALA D N 1
ATOM 8205 C CA . ALA D 1 90 ? -27.014 57.255 56.536 1.00 33.95 54 ALA D CA 1
ATOM 8206 C C . ALA D 1 90 ? -27.270 57.285 55.042 1.00 32.14 54 ALA D C 1
ATOM 8207 O O . ALA D 1 90 ? -27.554 56.251 54.430 1.00 37.35 54 ALA D O 1
ATOM 8209 N N . GLU D 1 91 ? -27.129 58.456 54.434 1.00 32.33 55 GLU D N 1
ATOM 8210 C CA . GLU D 1 91 ? -27.384 58.557 52.995 1.00 33.45 55 GLU D CA 1
ATOM 8211 C C . GLU D 1 91 ? -26.339 57.806 52.161 1.00 32.38 55 GLU D C 1
ATOM 8212 O O . GLU D 1 91 ? -26.652 57.302 51.095 1.00 29.87 55 GLU D O 1
ATOM 8218 N N . ILE D 1 92 ? -25.103 57.732 52.637 1.00 33.32 56 ILE D N 1
ATOM 8219 C CA . ILE D 1 92 ? -24.089 56.888 51.980 1.00 33.53 56 ILE D CA 1
ATOM 8220 C C . ILE D 1 92 ? -24.500 55.420 52.035 1.00 32.80 56 ILE D C 1
ATOM 8221 O O . ILE D 1 92 ? -24.379 54.701 51.047 1.00 31.44 56 ILE D O 1
ATOM 8226 N N . LYS D 1 93 ? -24.964 54.985 53.200 1.00 34.07 57 LYS D N 1
ATOM 8227 C CA . LYS D 1 93 ? -25.315 53.581 53.401 1.00 36.85 57 LYS D CA 1
ATOM 8228 C C . LYS D 1 93 ? -26.573 53.190 52.626 1.00 36.07 57 LYS D C 1
ATOM 8229 O O . LYS D 1 93 ? -26.688 52.056 52.159 1.00 34.04 57 LYS D O 1
ATOM 8235 N N . ALA D 1 94 ? -27.488 54.144 52.469 1.00 34.72 58 ALA D N 1
ATOM 8236 C CA . ALA D 1 94 ? -28.743 53.897 51.762 1.00 37.02 58 ALA D CA 1
ATOM 8237 C C . ALA D 1 94 ? -28.588 53.624 50.262 1.00 37.02 58 ALA D C 1
ATOM 8238 O O . ALA D 1 94 ? -29.490 53.053 49.655 1.00 39.13 58 ALA D O 1
ATOM 8240 N N . LEU D 1 95 ? -27.458 53.997 49.669 1.00 35.39 59 LEU D N 1
ATOM 8241 C CA . LEU D 1 95 ? -27.281 53.860 48.225 1.00 33.85 59 LEU D CA 1
ATOM 8242 C C . LEU D 1 95 ? -27.285 52.438 47.706 1.00 33.89 59 LEU D C 1
ATOM 8243 O O . LEU D 1 95 ? -27.732 52.189 46.589 1.00 31.38 59 LEU D O 1
ATOM 8248 N N . ARG D 1 96 ? -26.789 51.499 48.504 1.00 32.07 60 ARG D N 1
ATOM 8249 C CA . ARG D 1 96 ? -26.587 50.142 48.007 1.00 31.24 60 ARG D CA 1
ATOM 8250 C C . ARG D 1 96 ? -26.365 49.167 49.140 1.00 31.52 60 ARG D C 1
ATOM 8251 O O . ARG D 1 96 ? -26.142 49.581 50.280 1.00 29.75 60 ARG D O 1
ATOM 8259 N N . THR D 1 97 ? -26.404 47.879 48.799 1.00 33.58 61 THR D N 1
ATOM 8260 C CA . THR D 1 97 ? -26.103 46.777 49.740 1.00 36.99 61 THR D CA 1
ATOM 8261 C C . THR D 1 97 ? -25.187 45.775 49.031 1.00 37.08 61 THR D C 1
ATOM 8262 O O . THR D 1 97 ? -25.316 45.567 47.833 1.00 39.54 61 THR D O 1
ATOM 8266 N N . PRO D 1 98 ? -24.206 45.206 49.747 1.00 36.45 62 PRO D N 1
ATOM 8267 C CA . PRO D 1 98 ? -23.796 45.537 51.105 1.00 35.32 62 PRO D CA 1
ATOM 8268 C C . PRO D 1 98 ? -23.413 47.010 51.198 1.00 34.45 62 PRO D C 1
ATOM 8269 O O . PRO D 1 98 ? -22.884 47.578 50.247 1.00 34.61 62 PRO D O 1
ATOM 8273 N N . GLU D 1 99 ? -23.697 47.614 52.343 1.00 34.20 63 GLU D N 1
ATOM 8274 C CA . GLU D 1 99 ? -23.521 49.037 52.518 1.00 33.13 63 GLU D CA 1
ATOM 8275 C C . GLU D 1 99 ? -22.040 49.385 52.391 1.00 32.66 63 GLU D C 1
ATOM 8276 O O . GLU D 1 99 ? -21.161 48.641 52.860 1.00 29.55 63 GLU D O 1
ATOM 8282 N N . LEU D 1 100 ? -21.771 50.495 51.717 1.00 28.59 64 LEU D N 1
ATOM 8283 C CA . LEU D 1 100 ? -20.416 50.991 51.577 1.00 28.27 64 LEU D CA 1
ATOM 8284 C C . LEU D 1 100 ? -19.769 51.150 52.958 1.00 27.75 64 LEU D C 1
ATOM 8285 O O . LEU D 1 100 ? -20.400 51.675 53.873 1.00 24.95 64 LEU D O 1
ATOM 8290 N N . ILE D 1 101 ? -18.544 50.645 53.096 1.00 25.47 65 ILE D N 1
ATOM 8291 C CA . ILE D 1 101 ? -17.801 50.741 54.338 1.00 25.86 65 ILE D CA 1
ATOM 8292 C C . ILE D 1 101 ? -17.303 52.179 54.476 1.00 25.78 65 ILE D C 1
ATOM 8293 O O . ILE D 1 101 ? -16.784 52.739 53.531 1.00 26.83 65 ILE D O 1
ATOM 8298 N N . ILE D 1 102 ? -17.472 52.762 55.658 1.00 24.55 66 ILE D N 1
ATOM 8299 C CA . ILE D 1 102 ? -17.063 54.135 55.910 1.00 25.97 66 ILE D CA 1
ATOM 8300 C C . ILE D 1 102 ? -15.946 54.179 56.959 1.00 25.32 66 ILE D C 1
ATOM 8301 O O . ILE D 1 102 ? -16.100 53.620 58.064 1.00 25.49 66 ILE D O 1
ATOM 8306 N N . ALA D 1 103 ? -14.848 54.839 56.622 1.00 22.26 67 ALA D N 1
ATOM 8307 C CA . ALA D 1 103 ? -13.714 54.942 57.531 1.00 22.78 67 ALA D CA 1
ATOM 8308 C C . ALA D 1 103 ? -13.302 56.381 57.783 1.00 23.03 67 ALA D C 1
ATOM 8309 O O . ALA D 1 103 ? -13.676 57.289 57.033 1.00 23.55 67 ALA D O 1
ATOM 8311 N N . VAL D 1 104 ? -12.487 56.566 58.818 1.00 21.80 68 VAL D N 1
ATOM 8312 C CA . VAL D 1 104 ? -11.911 57.866 59.150 1.00 23.00 68 VAL D CA 1
ATOM 8313 C C . VAL D 1 104 ? -10.594 57.661 59.896 1.00 25.29 68 VAL D C 1
ATOM 8314 O O . VAL D 1 104 ? -10.366 56.594 60.487 1.00 26.39 68 VAL D O 1
ATOM 8318 N N . ASP D 1 105 ? -9.728 58.665 59.851 1.00 25.22 69 ASP D N 1
ATOM 8319 C CA . ASP D 1 105 ? -8.505 58.687 60.649 1.00 26.13 69 ASP D CA 1
ATOM 8320 C C . ASP D 1 105 ? -8.765 59.331 62.033 1.00 26.55 69 ASP D C 1
ATOM 8321 O O . ASP D 1 105 ? -8.599 60.548 62.195 1.00 26.90 69 ASP D O 1
ATOM 8326 N N . HIS D 1 106 ? -9.192 58.529 63.010 1.00 25.14 70 HIS D N 1
ATOM 8327 C CA . HIS D 1 106 ? -9.163 58.933 64.420 1.00 25.09 70 HIS D CA 1
ATOM 8328 C C . HIS D 1 106 ? -8.109 58.124 65.127 1.00 24.35 70 HIS D C 1
ATOM 8329 O O . HIS D 1 106 ? -8.348 56.966 65.509 1.00 26.53 70 HIS D O 1
ATOM 8336 N N . GLU D 1 107 ? -6.934 58.719 65.253 1.00 24.36 71 GLU D N 1
ATOM 8337 C CA . GLU D 1 107 ? -5.836 58.127 66.009 1.00 26.31 71 GLU D CA 1
ATOM 8338 C C . GLU D 1 107 ? -5.797 58.718 67.408 1.00 27.39 71 GLU D C 1
ATOM 8339 O O . GLU D 1 107 ? -5.717 57.993 68.391 1.00 26.51 71 GLU D O 1
ATOM 8345 N N . GLY D 1 108 ? -5.853 60.046 67.472 1.00 27.42 72 GLY D N 1
ATOM 8346 C CA . GLY D 1 108 ? -5.700 60.787 68.711 1.00 27.00 72 GLY D CA 1
ATOM 8347 C C . GLY D 1 108 ? -4.737 61.927 68.531 1.00 26.96 72 GLY D C 1
ATOM 8348 O O . GLY D 1 108 ? -3.933 61.944 67.585 1.00 27.27 72 GLY D O 1
ATOM 8349 N N . GLY D 1 109 ? -4.792 62.883 69.451 1.00 28.42 73 GLY D N 1
ATOM 8350 C CA . GLY D 1 109 ? -3.860 64.005 69.429 1.00 28.50 73 GLY D CA 1
ATOM 8351 C C . GLY D 1 109 ? -4.063 64.859 68.186 1.00 28.30 73 GLY D C 1
ATOM 8352 O O . GLY D 1 109 ? -5.188 65.239 67.871 1.00 30.07 73 GLY D O 1
ATOM 8353 N N . ARG D 1 110 ? -3.007 65.053 67.418 1.00 27.28 74 ARG D N 1
ATOM 8354 C CA . ARG D 1 110 ? -3.093 65.854 66.197 1.00 28.56 74 ARG D CA 1
ATOM 8355 C C . ARG D 1 110 ? -3.669 65.120 64.972 1.00 27.10 74 ARG D C 1
ATOM 8356 O O . ARG D 1 110 ? -3.676 65.687 63.877 1.00 29.78 74 ARG D O 1
ATOM 8364 N N . VAL D 1 111 ? -4.123 63.874 65.144 1.00 24.04 75 VAL D N 1
ATOM 8365 C CA . VAL D 1 111 ? -4.836 63.148 64.101 1.00 23.99 75 VAL D CA 1
ATOM 8366 C C . VAL D 1 111 ? -6.190 62.732 64.636 1.00 22.77 75 VAL D C 1
ATOM 8367 O O . VAL D 1 111 ? -6.383 61.614 65.131 1.00 24.05 75 VAL D O 1
ATOM 8371 N N . GLN D 1 112 ? -7.132 63.660 64.539 1.00 23.18 76 GLN D N 1
ATOM 8372 C CA . GLN D 1 112 ? -8.531 63.421 64.899 1.00 24.22 76 GLN D CA 1
ATOM 8373 C C . GLN D 1 112 ? -9.384 64.359 64.033 1.00 26.36 76 GLN D C 1
ATOM 8374 O O . GLN D 1 112 ? -9.409 65.555 64.278 1.00 28.54 76 GLN D O 1
ATOM 8380 N N . ARG D 1 113 ? -10.039 63.819 63.013 1.00 25.79 77 ARG D N 1
ATOM 8381 C CA . ARG D 1 113 ? -10.777 64.623 62.051 1.00 25.89 77 ARG D CA 1
ATOM 8382 C C . ARG D 1 113 ? -11.930 65.388 62.676 1.00 26.53 77 ARG D C 1
ATOM 8383 O O . ARG D 1 113 ? -12.134 66.566 62.378 1.00 28.61 77 ARG D O 1
ATOM 8391 N N . PHE D 1 114 ? -12.682 64.717 63.533 1.00 26.15 78 PHE D N 1
ATOM 8392 C CA . PHE D 1 114 ? -13.945 65.232 64.061 1.00 28.21 78 PHE D CA 1
ATOM 8393 C C . PHE D 1 114 ? -13.764 65.653 65.517 1.00 29.16 78 PHE D C 1
ATOM 8394 O O . PHE D 1 114 ? -13.534 64.818 66.392 1.00 27.25 78 PHE D O 1
ATOM 8402 N N . ILE D 1 115 ? -13.895 66.950 65.772 1.00 31.63 79 ILE D N 1
ATOM 8403 C CA . ILE D 1 115 ? -13.581 67.513 67.077 1.00 33.73 79 ILE D CA 1
ATOM 8404 C C . ILE D 1 115 ? -14.839 67.835 67.876 1.00 37.50 79 ILE D C 1
ATOM 8405 O O . ILE D 1 115 ? -15.067 67.258 68.946 1.00 37.62 79 ILE D O 1
ATOM 8410 N N . GLU D 1 116 ? -15.660 68.742 67.364 1.00 39.17 80 GLU D N 1
ATOM 8411 C CA . GLU D 1 116 ? -16.809 69.226 68.117 1.00 42.81 80 GLU D CA 1
ATOM 8412 C C . GLU D 1 116 ? -17.817 68.112 68.372 1.00 40.09 80 GLU D C 1
ATOM 8413 O O . GLU D 1 116 ? -18.275 67.457 67.443 1.00 40.09 80 GLU D O 1
ATOM 8419 N N . GLY D 1 117 ? -18.182 67.932 69.639 1.00 37.04 81 GLY D N 1
ATOM 8420 C CA . GLY D 1 117 ? -19.144 66.912 70.039 1.00 34.58 81 GLY D CA 1
ATOM 8421 C C . GLY D 1 117 ? -18.507 65.573 70.360 1.00 32.89 81 GLY D C 1
ATOM 8422 O O . GLY D 1 117 ? -19.205 64.635 70.730 1.00 32.93 81 GLY D O 1
ATOM 8423 N N . PHE D 1 118 ? -17.192 65.468 70.173 1.00 31.87 82 PHE D N 1
ATOM 8424 C CA . PHE D 1 118 ? -16.463 64.220 70.434 1.00 31.49 82 PHE D CA 1
ATOM 8425 C C . PHE D 1 118 ? -15.583 64.458 71.631 1.00 29.86 82 PHE D C 1
ATOM 8426 O O . PHE D 1 118 ? -15.167 65.586 71.876 1.00 28.61 82 PHE D O 1
ATOM 8434 N N . THR D 1 119 ? -15.308 63.399 72.387 1.00 29.90 83 THR D N 1
ATOM 8435 C CA . THR D 1 119 ? -14.252 63.453 73.386 1.00 28.86 83 THR D CA 1
ATOM 8436 C C . THR D 1 119 ? -12.952 63.709 72.633 1.00 27.94 83 THR D C 1
ATOM 8437 O O . THR D 1 119 ? -12.678 63.073 71.619 1.00 29.13 83 THR D O 1
ATOM 8441 N N . ARG D 1 120 ? -12.159 64.651 73.113 1.00 28.57 84 ARG D N 1
ATOM 8442 C CA . ARG D 1 120 ? -10.847 64.903 72.539 1.00 28.68 84 ARG D CA 1
ATOM 8443 C C . ARG D 1 120 ? -9.916 63.762 72.951 1.00 29.84 84 ARG D C 1
ATOM 8444 O O . ARG D 1 120 ? -9.792 63.448 74.124 1.00 31.72 84 ARG D O 1
ATOM 8452 N N . LEU D 1 121 ? -9.273 63.141 71.968 1.00 30.49 85 LEU D N 1
ATOM 8453 C CA . LEU D 1 121 ? -8.450 61.974 72.205 1.00 27.86 85 LEU D CA 1
ATOM 8454 C C . LEU D 1 121 ? -7.005 62.375 72.418 1.00 26.41 85 LEU D C 1
ATOM 8455 O O . LEU D 1 121 ? -6.488 63.258 71.733 1.00 26.75 85 LEU D O 1
ATOM 8460 N N . PRO D 1 122 ? -6.329 61.713 73.366 1.00 24.96 86 PRO D N 1
ATOM 8461 C CA . PRO D 1 122 ? -4.910 61.963 73.521 1.00 24.98 86 PRO D CA 1
ATOM 8462 C C . PRO D 1 122 ? -4.092 61.361 72.377 1.00 24.78 86 PRO D C 1
ATOM 8463 O O . PRO D 1 122 ? -4.529 60.393 71.760 1.00 24.24 86 PRO D O 1
ATOM 8467 N N . ALA D 1 123 ? -2.904 61.901 72.138 1.00 23.77 87 ALA D N 1
ATOM 8468 C CA . ALA D 1 123 ? -1.960 61.269 71.252 1.00 26.09 87 ALA D CA 1
ATOM 8469 C C . ALA D 1 123 ? -1.554 59.897 71.839 1.00 28.00 87 ALA D C 1
ATOM 8470 O O . ALA D 1 123 ? -1.485 59.728 73.054 1.00 31.76 87 ALA D O 1
ATOM 8472 N N . MET D 1 124 ? -1.253 58.932 70.981 1.00 28.32 88 MET D N 1
ATOM 8473 C CA . MET D 1 124 ? -0.886 57.598 71.462 1.00 29.17 88 MET D CA 1
ATOM 8474 C C . MET D 1 124 ? 0.368 57.565 72.340 1.00 26.86 88 MET D C 1
ATOM 8475 O O . MET D 1 124 ? 0.504 56.683 73.171 1.00 26.47 88 MET D O 1
ATOM 8480 N N . ASN D 1 125 ? 1.284 58.508 72.169 1.00 28.06 89 ASN D N 1
ATOM 8481 C CA . ASN D 1 125 ? 2.478 58.474 72.993 1.00 29.85 89 ASN D CA 1
ATOM 8482 C C . ASN D 1 125 ? 2.173 58.763 74.462 1.00 27.96 89 ASN D C 1
ATOM 8483 O O . ASN D 1 125 ? 2.947 58.399 75.337 1.00 29.67 89 ASN D O 1
ATOM 8488 N N . VAL D 1 126 ? 1.037 59.400 74.723 1.00 29.39 90 VAL D N 1
ATOM 8489 C CA . VAL D 1 126 ? 0.583 59.608 76.084 1.00 30.25 90 VAL D CA 1
ATOM 8490 C C . VAL D 1 126 ? 0.404 58.259 76.781 1.00 30.07 90 VAL D C 1
ATOM 8491 O O . VAL D 1 126 ? 0.728 58.134 77.958 1.00 31.55 90 VAL D O 1
ATOM 8495 N N . LEU D 1 127 ? -0.059 57.251 76.046 1.00 28.68 91 LEU D N 1
ATOM 8496 C CA . LEU D 1 127 ? -0.238 55.925 76.620 1.00 29.29 91 LEU D CA 1
ATOM 8497 C C . LEU D 1 127 ? 1.092 55.264 76.944 1.00 28.67 91 LEU D C 1
ATOM 8498 O O . LEU D 1 127 ? 1.223 54.575 77.940 1.00 26.15 91 LEU D O 1
ATOM 8503 N N . GLY D 1 128 ? 2.074 55.492 76.097 1.00 29.76 92 GLY D N 1
ATOM 8504 C CA . GLY D 1 128 ? 3.409 55.007 76.357 1.00 31.71 92 GLY D CA 1
ATOM 8505 C C . GLY D 1 128 ? 4.075 55.708 77.540 1.00 35.75 92 GLY D C 1
ATOM 8506 O O . GLY D 1 128 ? 4.946 55.134 78.199 1.00 31.66 92 GLY D O 1
ATOM 8507 N N . GLN D 1 129 ? 3.710 56.965 77.774 1.00 35.46 93 GLN D N 1
ATOM 8508 C CA . GLN D 1 129 ? 4.235 57.681 78.926 1.00 37.16 93 GLN D CA 1
ATOM 8509 C C . GLN D 1 129 ? 3.645 57.124 80.219 1.00 33.58 93 GLN D C 1
ATOM 8510 O O . GLN D 1 129 ? 4.334 57.042 81.226 1.00 34.14 93 GLN D O 1
ATOM 8516 N N . ILE D 1 130 ? 2.371 56.756 80.187 1.00 30.52 94 ILE D N 1
ATOM 8517 C CA . ILE D 1 130 ? 1.751 56.067 81.307 1.00 29.20 94 ILE D CA 1
ATOM 8518 C C . ILE D 1 130 ? 2.451 54.727 81.555 1.00 29.96 94 ILE D C 1
ATOM 8519 O O . ILE D 1 130 ? 2.674 54.353 82.700 1.00 31.30 94 ILE D O 1
ATOM 8524 N N . TRP D 1 131 ? 2.809 54.021 80.488 1.00 27.35 95 TRP D N 1
ATOM 8525 C CA . TRP D 1 131 ? 3.516 52.755 80.615 1.00 29.43 95 TRP D CA 1
ATOM 8526 C C . TRP D 1 131 ? 4.819 52.952 81.393 1.00 32.34 95 TRP D C 1
ATOM 8527 O O . TRP D 1 131 ? 5.108 52.225 82.341 1.00 31.73 95 TRP D O 1
ATOM 8538 N N . ASP D 1 132 ? 5.595 53.953 80.994 1.00 33.79 96 ASP D N 1
ATOM 8539 C CA . ASP D 1 132 ? 6.867 54.249 81.655 1.00 34.72 96 ASP D CA 1
ATOM 8540 C C . ASP D 1 132 ? 6.690 54.692 83.109 1.00 35.22 96 ASP D C 1
ATOM 8541 O O . ASP D 1 132 ? 7.479 54.320 83.953 1.00 33.12 96 ASP D O 1
ATOM 8546 N N . LYS D 1 133 ? 5.650 55.470 83.388 1.00 37.66 97 LYS D N 1
ATOM 8547 C CA . LYS D 1 133 ? 5.487 56.127 84.683 1.00 40.43 97 LYS D CA 1
ATOM 8548 C C . LYS D 1 133 ? 4.679 55.315 85.691 1.00 40.28 97 LYS D C 1
ATOM 8549 O O . LYS D 1 133 ? 5.101 55.163 86.831 1.00 40.12 97 LYS D O 1
ATOM 8555 N N . ASP D 1 134 ? 3.528 54.803 85.271 1.00 38.71 98 ASP D N 1
ATOM 8556 C CA . ASP D 1 134 ? 2.643 54.036 86.147 1.00 38.47 98 ASP D CA 1
ATOM 8557 C C . ASP D 1 134 ? 2.618 52.538 85.859 1.00 34.27 98 ASP D C 1
ATOM 8558 O O . ASP D 1 134 ? 1.933 51.801 86.547 1.00 37.13 98 ASP D O 1
ATOM 8563 N N . GLY D 1 135 ? 3.360 52.079 84.860 1.00 34.41 99 GLY D N 1
ATOM 8564 C CA . GLY D 1 135 ? 3.458 50.644 84.562 1.00 33.40 99 GLY D CA 1
ATOM 8565 C C . GLY D 1 135 ? 2.483 50.112 83.533 1.00 32.35 99 GLY D C 1
ATOM 8566 O O . GLY D 1 135 ? 1.502 50.753 83.183 1.00 33.38 99 GLY D O 1
ATOM 8567 N N . ALA D 1 136 ? 2.757 48.897 83.075 1.00 34.33 100 ALA D N 1
ATOM 8568 C CA . ALA D 1 136 ? 2.057 48.286 81.955 1.00 32.41 100 ALA D CA 1
ATOM 8569 C C . ALA D 1 136 ? 0.582 48.123 82.204 1.00 31.94 100 ALA D C 1
ATOM 8570 O O . ALA D 1 136 ? -0.254 48.331 81.310 1.00 33.56 100 ALA D O 1
ATOM 8572 N N . SER D 1 137 ? 0.238 47.742 83.413 1.00 29.34 101 SER D N 1
ATOM 8573 C CA . SER D 1 137 ? -1.140 47.421 83.693 1.00 29.67 101 SER D CA 1
ATOM 8574 C C . SER D 1 137 ? -2.015 48.662 83.627 1.00 29.76 101 SER D C 1
ATOM 8575 O O . SER D 1 137 ? -3.118 48.631 83.081 1.00 31.27 101 SER D O 1
ATOM 8578 N N . ALA D 1 138 ? -1.537 49.760 84.203 1.00 29.88 102 ALA D N 1
ATOM 8579 C CA . ALA D 1 138 ? -2.264 51.034 84.148 1.00 28.86 102 ALA D CA 1
ATOM 8580 C C . ALA D 1 138 ? -2.372 51.545 82.694 1.00 26.87 102 ALA D C 1
ATOM 8581 O O . ALA D 1 138 ? -3.397 52.070 82.291 1.00 29.72 102 ALA D O 1
ATOM 8583 N N . ALA D 1 139 ? -1.300 51.386 81.936 1.00 24.34 103 ALA D N 1
ATOM 8584 C CA . ALA D 1 139 ? -1.249 51.825 80.556 1.00 24.78 103 ALA D CA 1
ATOM 8585 C C . ALA D 1 139 ? -2.207 51.018 79.655 1.00 26.87 103 ALA D C 1
ATOM 8586 O O . ALA D 1 139 ? -2.946 51.609 78.860 1.00 25.61 103 ALA D O 1
ATOM 8588 N N . GLU D 1 140 ? -2.238 49.689 79.815 1.00 25.02 104 GLU D N 1
ATOM 8589 C CA . GLU D 1 140 ? -3.174 48.876 79.061 1.00 26.46 104 GLU D CA 1
ATOM 8590 C C . GLU D 1 140 ? -4.616 49.244 79.373 1.00 27.54 104 GLU D C 1
ATOM 8591 O O . GLU D 1 140 ? -5.452 49.299 78.471 1.00 28.34 104 GLU D O 1
ATOM 8597 N N . THR D 1 141 ? -4.912 49.456 80.649 1.00 27.33 105 THR D N 1
ATOM 8598 C CA . THR D 1 141 ? -6.247 49.832 81.062 1.00 28.42 105 THR D CA 1
ATOM 8599 C C . THR D 1 141 ? -6.627 51.154 80.396 1.00 29.35 105 THR D C 1
ATOM 8600 O O . THR D 1 141 ? -7.734 51.311 79.907 1.00 28.25 105 THR D O 1
ATOM 8604 N N . ALA D 1 142 ? -5.695 52.093 80.387 1.00 29.29 106 ALA D N 1
ATOM 8605 C CA . ALA D 1 142 ? -5.932 53.391 79.776 1.00 28.48 106 ALA D CA 1
ATOM 8606 C C . ALA D 1 142 ? -6.141 53.248 78.269 1.00 28.79 106 ALA D C 1
ATOM 8607 O O . ALA D 1 142 ? -7.077 53.822 77.721 1.00 29.70 106 ALA D O 1
ATOM 8609 N N . ALA D 1 143 ? -5.306 52.444 77.621 1.00 27.60 107 ALA D N 1
ATOM 8610 C CA . ALA D 1 143 ? -5.444 52.179 76.189 1.00 27.35 107 ALA D CA 1
ATOM 8611 C C . ALA D 1 143 ? -6.812 51.593 75.845 1.00 28.09 107 ALA D C 1
ATOM 8612 O O . ALA D 1 143 ? -7.443 52.009 74.864 1.00 28.29 107 ALA D O 1
ATOM 8614 N N . GLY D 1 144 ? -7.279 50.648 76.656 1.00 28.67 108 GLY D N 1
ATOM 8615 C CA . GLY D 1 144 ? -8.578 50.021 76.435 1.00 28.31 108 GLY D CA 1
ATOM 8616 C C . GLY D 1 144 ? -9.688 51.052 76.460 1.00 29.98 108 GLY D C 1
ATOM 8617 O O . GLY D 1 144 ? -10.621 51.005 75.640 1.00 28.95 108 GLY D O 1
ATOM 8618 N N . GLN D 1 145 ? -9.591 51.976 77.399 1.00 29.60 109 GLN D N 1
ATOM 8619 C CA . GLN D 1 145 ? -10.593 53.023 77.519 1.00 33.28 109 GLN D CA 1
ATOM 8620 C C . GLN D 1 145 ? -10.548 54.009 76.369 1.00 30.89 109 GLN D C 1
ATOM 8621 O O . GLN D 1 145 ? -11.580 54.398 75.869 1.00 31.75 109 GLN D O 1
ATOM 8627 N N . VAL D 1 146 ? -9.356 54.371 75.926 1.00 28.52 110 VAL D N 1
ATOM 8628 C CA . VAL D 1 146 ? -9.222 55.240 74.774 1.00 27.93 110 VAL D CA 1
ATOM 8629 C C . VAL D 1 146 ? -9.852 54.579 73.546 1.00 28.39 110 VAL D C 1
ATOM 8630 O O . VAL D 1 146 ? -10.663 55.184 72.868 1.00 26.66 110 VAL D O 1
ATOM 8634 N N . GLY D 1 147 ? -9.541 53.311 73.314 1.00 28.08 111 GLY D N 1
ATOM 8635 C CA . GLY D 1 147 ? -10.118 52.575 72.194 1.00 26.27 111 GLY D CA 1
ATOM 8636 C C . GLY D 1 147 ? -11.620 52.506 72.239 1.00 26.75 111 GLY D C 1
ATOM 8637 O O . GLY D 1 147 ? -12.310 52.721 71.235 1.00 26.54 111 GLY D O 1
ATOM 8638 N N . ARG D 1 148 ? -12.141 52.207 73.414 1.00 27.92 112 ARG D N 1
ATOM 8639 C CA . ARG D 1 148 ? -13.584 52.124 73.615 1.00 27.38 112 ARG D CA 1
ATOM 8640 C C . ARG D 1 148 ? -14.303 53.447 73.341 1.00 26.70 112 ARG D C 1
ATOM 8641 O O . ARG D 1 148 ? -15.299 53.489 72.625 1.00 25.82 112 ARG D O 1
ATOM 8649 N N . VAL D 1 149 ? -13.789 54.528 73.899 1.00 28.04 113 VAL D N 1
ATOM 8650 C CA . VAL D 1 149 ? -14.381 55.857 73.680 1.00 27.97 113 VAL D CA 1
ATOM 8651 C C . VAL D 1 149 ? -14.268 56.297 72.207 1.00 26.45 113 VAL D C 1
ATOM 8652 O O . VAL D 1 149 ? -15.247 56.681 71.592 1.00 24.74 113 VAL D O 1
ATOM 8656 N N . LEU D 1 150 ? -13.071 56.153 71.649 1.00 25.72 114 LEU D N 1
ATOM 8657 C CA . LEU D 1 150 ? -12.802 56.463 70.251 1.00 26.44 114 LEU D CA 1
ATOM 8658 C C . LEU D 1 150 ? -13.812 55.792 69.349 1.00 26.90 114 LEU D C 1
ATOM 8659 O O . LEU D 1 150 ? -14.490 56.461 68.537 1.00 26.50 114 LEU D O 1
ATOM 8664 N N . ALA D 1 151 ? -13.911 54.472 69.475 1.00 25.18 115 ALA D N 1
ATOM 8665 C CA . ALA D 1 151 ? -14.740 53.689 68.570 1.00 26.51 115 ALA D CA 1
ATOM 8666 C C . ALA D 1 151 ? -16.236 53.941 68.800 1.00 26.92 115 ALA D C 1
ATOM 8667 O O . ALA D 1 151 ? -16.984 54.135 67.839 1.00 27.30 115 ALA D O 1
ATOM 8669 N N . THR D 1 152 ? -16.661 53.928 70.066 1.00 26.81 116 THR D N 1
ATOM 8670 C CA . THR D 1 152 ? -18.072 54.035 70.390 1.00 26.86 116 THR D CA 1
ATOM 8671 C C . THR D 1 152 ? -18.660 55.345 69.867 1.00 27.52 116 THR D C 1
ATOM 8672 O O . THR D 1 152 ? -19.731 55.351 69.278 1.00 27.70 116 THR D O 1
ATOM 8676 N N . GLU D 1 153 ? -17.951 56.448 70.052 1.00 27.24 117 GLU D N 1
ATOM 8677 C CA . GLU D 1 153 ? -18.468 57.748 69.609 1.00 27.90 117 GLU D CA 1
ATOM 8678 C C . GLU D 1 153 ? -18.569 57.816 68.086 1.00 27.46 117 GLU D C 1
ATOM 8679 O O . GLU D 1 153 ? -19.517 58.404 67.546 1.00 28.37 117 GLU D O 1
ATOM 8685 N N . LEU D 1 154 ? -17.623 57.191 67.388 1.00 25.43 118 LEU D N 1
ATOM 8686 C CA . LEU D 1 154 ? -17.704 57.118 65.929 1.00 25.11 118 LEU D CA 1
ATOM 8687 C C . LEU D 1 154 ? -18.815 56.174 65.484 1.00 24.18 118 LEU D C 1
ATOM 8688 O O . LEU D 1 154 ? -19.519 56.451 64.501 1.00 25.13 118 LEU D O 1
ATOM 8693 N N . SER D 1 155 ? -18.964 55.055 66.180 1.00 24.40 119 SER D N 1
ATOM 8694 C CA . SER D 1 155 ? -19.995 54.075 65.842 1.00 25.84 119 SER D CA 1
ATOM 8695 C C . SER D 1 155 ? -21.394 54.680 65.920 1.00 27.47 119 SER D C 1
ATOM 8696 O O . SER D 1 155 ? -22.256 54.365 65.106 1.00 29.06 119 SER D O 1
ATOM 8699 N N . ALA D 1 156 ? -21.596 55.562 66.889 1.00 28.53 120 ALA D N 1
ATOM 8700 C CA . ALA D 1 156 ? -22.859 56.280 67.024 1.00 30.41 120 ALA D CA 1
ATOM 8701 C C . ALA D 1 156 ? -23.186 57.144 65.820 1.00 30.77 120 ALA D C 1
ATOM 8702 O O . ALA D 1 156 ? -24.349 57.489 65.633 1.00 30.38 120 ALA D O 1
ATOM 8704 N N . CYS D 1 157 ? -22.171 57.509 65.022 1.00 30.50 121 CYS D N 1
ATOM 8705 C CA . CYS D 1 157 ? -22.379 58.346 63.861 1.00 28.98 121 CYS D CA 1
ATOM 8706 C C . CYS D 1 157 ? -22.427 57.576 62.554 1.00 28.30 121 CYS D C 1
ATOM 8707 O O . CYS D 1 157 ? -22.530 58.175 61.493 1.00 31.40 121 CYS D O 1
ATOM 8710 N N . GLY D 1 158 ? -22.386 56.249 62.620 1.00 27.89 122 GLY D N 1
ATOM 8711 C CA . GLY D 1 158 ? -22.510 55.407 61.426 1.00 26.85 122 GLY D CA 1
ATOM 8712 C C . GLY D 1 158 ? -21.188 55.107 60.731 1.00 24.48 122 GLY D C 1
ATOM 8713 O O . GLY D 1 158 ? -21.180 54.655 59.597 1.00 26.13 122 GLY D O 1
ATOM 8714 N N . ILE D 1 159 ? -20.080 55.320 61.430 1.00 24.25 123 ILE D N 1
ATOM 8715 C CA . ILE D 1 159 ? -18.742 55.037 60.909 1.00 24.28 123 ILE D CA 1
ATOM 8716 C C . ILE D 1 159 ? -18.440 53.561 61.181 1.00 24.79 123 ILE D C 1
ATOM 8717 O O . ILE D 1 159 ? -18.807 53.050 62.235 1.00 27.39 123 ILE D O 1
ATOM 8722 N N . ASP D 1 160 ? -17.757 52.881 60.264 1.00 24.13 124 ASP D N 1
ATOM 8723 C CA . ASP D 1 160 ? -17.427 51.463 60.472 1.00 26.46 124 ASP D CA 1
ATOM 8724 C C . ASP D 1 160 ? -16.096 51.251 61.191 1.00 26.65 124 ASP D C 1
ATOM 8725 O O . ASP D 1 160 ? -16.002 50.405 62.079 1.00 26.71 124 ASP D O 1
ATOM 8730 N N . LEU D 1 161 ? -15.102 52.059 60.841 1.00 29.19 125 LEU D N 1
ATOM 8731 C CA . LEU D 1 161 ? -13.722 51.795 61.201 1.00 29.70 125 LEU D CA 1
ATOM 8732 C C . LEU D 1 161 ? -12.942 53.095 61.314 1.00 25.32 125 LEU D C 1
ATOM 8733 O O . LEU D 1 161 ? -13.091 53.989 60.492 1.00 23.36 125 LEU D O 1
ATOM 8738 N N . SER D 1 162 ? -12.080 53.181 62.328 1.00 24.54 126 S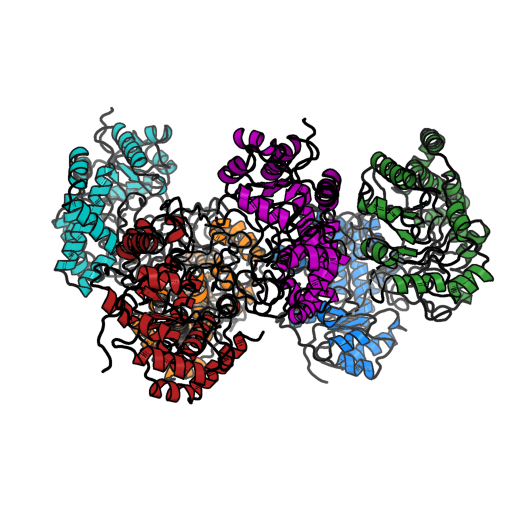ER D N 1
ATOM 8739 C CA . SER D 1 162 ? -11.013 54.171 62.352 1.00 22.64 126 SER D CA 1
ATOM 8740 C C . SER D 1 162 ? -9.703 53.522 61.892 1.00 22.77 126 SER D C 1
ATOM 8741 O O . SER D 1 162 ? -9.392 52.398 62.282 1.00 23.32 126 SER D O 1
ATOM 8744 N N . PHE D 1 163 ? -8.923 54.241 61.092 1.00 23.48 127 PHE D N 1
ATOM 8745 C CA . PHE D 1 163 ? -7.612 53.759 60.660 1.00 24.43 127 PHE D CA 1
ATOM 8746 C C . PHE D 1 163 ? -6.596 53.943 61.796 1.00 24.03 127 PHE D C 1
ATOM 8747 O O . PHE D 1 163 ? -5.830 54.907 61.833 1.00 24.17 127 PHE D O 1
ATOM 8755 N N . THR D 1 164 ? -6.644 53.021 62.744 1.00 24.01 128 THR D N 1
ATOM 8756 C CA . THR D 1 164 ? -5.789 53.061 63.936 1.00 24.12 128 THR D CA 1
ATOM 8757 C C . THR D 1 164 ? -5.709 51.612 64.434 1.00 22.86 128 THR D C 1
ATOM 8758 O O . THR D 1 164 ? -6.645 50.826 64.205 1.00 20.84 128 THR D O 1
ATOM 8762 N N . PRO D 1 165 ? -4.609 51.234 65.109 1.00 23.62 129 PRO D N 1
ATOM 8763 C CA . PRO D 1 165 ? -3.497 52.036 65.582 1.00 22.97 129 PRO D CA 1
ATOM 8764 C C . PRO D 1 165 ? -2.242 52.068 64.737 1.00 22.58 129 PRO D C 1
ATOM 8765 O O . PRO D 1 165 ? -1.941 51.143 63.980 1.00 22.40 129 PRO D O 1
ATOM 8769 N N . VAL D 1 166 ? -1.490 53.137 64.943 1.00 21.66 130 VAL D N 1
ATOM 8770 C CA . VAL D 1 166 ? -0.131 53.222 64.528 1.00 21.66 130 VAL D CA 1
ATOM 8771 C C . VAL D 1 166 ? 0.705 52.229 65.351 1.00 21.69 130 VAL D C 1
ATOM 8772 O O . VAL D 1 166 ? 0.697 52.259 66.585 1.00 21.60 130 VAL D O 1
ATOM 8776 N N . LEU D 1 167 ? 1.444 51.379 64.646 1.00 22.61 131 LEU D N 1
ATOM 8777 C CA . LEU D 1 167 ? 2.346 50.373 65.246 1.00 23.74 131 LEU D CA 1
ATOM 8778 C C . LEU D 1 167 ? 3.806 50.693 65.008 1.00 24.36 131 LEU D C 1
ATOM 8779 O O . LEU D 1 167 ? 4.696 49.923 65.395 1.00 26.53 131 LEU D O 1
ATOM 8784 N N . ASP D 1 168 ? 4.057 51.813 64.346 1.00 23.48 132 ASP D N 1
ATOM 8785 C CA . ASP D 1 168 ? 5.403 52.280 64.142 1.00 24.22 132 ASP D CA 1
ATOM 8786 C C . ASP D 1 168 ? 6.085 52.527 65.493 1.00 24.41 132 ASP D C 1
ATOM 8787 O O . ASP D 1 168 ? 5.435 52.953 66.461 1.00 22.85 132 ASP D O 1
ATOM 8792 N N . LEU D 1 169 ? 7.380 52.246 65.564 1.00 24.95 133 LEU D N 1
ATOM 8793 C CA . LEU D 1 169 ? 8.135 52.413 66.800 1.00 26.13 133 LEU D CA 1
ATOM 8794 C C . LEU D 1 169 ? 8.736 53.805 66.845 1.00 26.21 133 LEU D C 1
ATOM 8795 O O . LEU D 1 169 ? 9.182 54.326 65.836 1.00 25.46 133 LEU D O 1
ATOM 8800 N N . ASP D 1 170 ? 8.758 54.402 68.026 1.00 30.10 134 ASP D N 1
ATOM 8801 C CA . ASP D 1 170 ? 9.353 55.722 68.189 1.00 29.23 134 ASP D CA 1
ATOM 8802 C C . ASP D 1 170 ? 10.851 55.621 68.358 1.00 30.43 134 ASP D C 1
ATOM 8803 O O . ASP D 1 170 ? 11.375 55.651 69.468 1.00 31.21 134 ASP D O 1
ATOM 8808 N N . TRP D 1 171 ? 11.539 55.510 67.236 1.00 29.80 135 TRP D N 1
ATOM 8809 C CA . TRP D 1 171 ? 12.976 55.529 67.241 1.00 29.92 135 TRP D CA 1
ATOM 8810 C C . TRP D 1 171 ? 13.538 56.947 67.468 1.00 31.25 135 TRP D C 1
ATOM 8811 O O . TRP D 1 171 ? 14.742 57.092 67.577 1.00 31.17 135 TRP D O 1
ATOM 8822 N N . GLY D 1 172 ? 12.682 57.968 67.538 1.00 32.43 136 GLY D N 1
ATOM 8823 C CA . GLY D 1 172 ? 13.138 59.349 67.698 1.00 34.09 136 GLY D CA 1
ATOM 8824 C C . GLY D 1 172 ? 13.632 59.954 66.398 1.00 33.33 136 GLY D C 1
ATOM 8825 O O . GLY D 1 172 ? 14.365 60.937 66.406 1.00 35.71 136 GLY D O 1
ATOM 8826 N N . ASN D 1 173 ? 13.242 59.356 65.270 1.00 32.53 137 ASN D N 1
ATOM 8827 C CA . ASN D 1 173 ? 13.738 59.770 63.956 1.00 30.28 137 ASN D CA 1
ATOM 8828 C C . ASN D 1 173 ? 12.701 60.440 63.044 1.00 29.32 137 ASN D C 1
ATOM 8829 O O . ASN D 1 173 ? 13.077 61.245 62.207 1.00 28.63 137 ASN D O 1
ATOM 8834 N N . CYS D 1 174 ? 11.424 60.087 63.186 1.00 30.14 138 CYS D N 1
ATOM 8835 C CA . CYS D 1 174 ? 10.414 60.382 62.168 1.00 30.55 138 CYS D CA 1
ATOM 8836 C C . CYS D 1 174 ? 9.352 61.365 62.651 1.00 32.72 138 CYS D C 1
ATOM 8837 O O . CYS D 1 174 ? 8.466 61.000 63.410 1.00 30.82 138 CYS D O 1
ATOM 8840 N N . ALA D 1 175 ? 9.446 62.616 62.199 1.00 34.24 139 ALA D N 1
ATOM 8841 C CA . ALA D 1 175 ? 8.563 63.668 62.692 1.00 34.48 139 ALA D CA 1
ATOM 8842 C C . ALA D 1 175 ? 7.128 63.447 62.266 1.00 32.23 139 ALA D C 1
ATOM 8843 O O . ALA D 1 175 ? 6.214 63.721 63.022 1.00 31.85 139 ALA D O 1
ATOM 8845 N N . VAL D 1 176 ? 6.924 62.967 61.051 1.00 33.01 140 VAL D N 1
ATOM 8846 C CA . VAL D 1 176 ? 5.571 62.787 60.565 1.00 35.73 140 VAL D CA 1
ATOM 8847 C C . VAL D 1 176 ? 4.787 61.718 61.357 1.00 37.10 140 VAL D C 1
ATOM 8848 O O . VAL D 1 176 ? 3.565 61.812 61.487 1.00 38.49 140 VAL D O 1
ATOM 8852 N N . ILE D 1 177 ? 5.494 60.746 61.919 1.00 34.47 141 ILE D N 1
ATOM 8853 C CA . ILE D 1 177 ? 4.893 59.850 62.902 1.00 33.29 141 ILE D CA 1
ATOM 8854 C C . ILE D 1 177 ? 4.861 60.605 64.222 1.00 30.08 141 ILE D C 1
ATOM 8855 O O . ILE D 1 177 ? 3.821 60.801 64.807 1.00 27.26 141 ILE D O 1
ATOM 8860 N N . GLY D 1 178 ? 6.025 60.991 64.711 1.00 30.82 142 GLY D N 1
ATOM 8861 C CA . GLY D 1 178 ? 6.111 61.767 65.939 1.00 31.79 142 GLY D CA 1
ATOM 8862 C C . GLY D 1 178 ? 5.398 61.142 67.109 1.00 33.75 142 GLY D C 1
ATOM 8863 O O . GLY D 1 178 ? 5.691 60.012 67.516 1.00 38.08 142 GLY D O 1
ATOM 8864 N N . ASN D 1 179 ? 4.487 61.898 67.698 1.00 32.60 143 ASN D N 1
ATOM 8865 C CA . ASN D 1 179 ? 3.756 61.407 68.857 1.00 32.04 143 ASN D CA 1
ATOM 8866 C C . ASN D 1 179 ? 2.637 60.470 68.555 1.00 29.07 143 ASN D C 1
ATOM 8867 O O . ASN D 1 179 ? 1.903 60.070 69.455 1.00 29.82 143 ASN D O 1
ATOM 8872 N N . ARG D 1 180 ? 2.484 60.134 67.286 1.00 28.03 144 ARG D N 1
ATOM 8873 C CA . ARG D 1 180 ? 1.487 59.175 66.890 1.00 29.25 144 ARG D CA 1
ATOM 8874 C C . ARG D 1 180 ? 1.867 57.740 67.274 1.00 26.71 144 ARG D C 1
ATOM 8875 O O . ARG D 1 180 ? 1.023 56.872 67.246 1.00 23.85 144 ARG D O 1
ATOM 8883 N N . SER D 1 181 ? 3.138 57.518 67.577 1.00 26.42 145 SER D N 1
ATOM 8884 C CA . SER D 1 181 ? 3.630 56.218 68.016 1.00 28.20 145 SER D CA 1
ATOM 8885 C C . SER D 1 181 ? 3.467 56.079 69.531 1.00 28.81 145 SER D C 1
ATOM 8886 O O . SER D 1 181 ? 3.675 57.041 70.288 1.00 30.24 145 SER D O 1
ATOM 8889 N N . PHE D 1 182 ? 3.084 54.882 69.965 1.00 27.81 146 PHE D N 1
ATOM 8890 C CA . PHE D 1 182 ? 2.920 54.584 71.384 1.00 25.45 146 PHE D CA 1
ATOM 8891 C C . PHE D 1 182 ? 4.208 54.715 72.176 1.00 25.89 146 PHE D C 1
ATOM 8892 O O . PHE D 1 182 ? 4.212 55.284 73.260 1.00 27.29 146 PHE D O 1
ATOM 8900 N N . HIS D 1 183 ? 5.302 54.216 71.622 1.00 26.10 147 HIS D N 1
ATOM 8901 C CA . HIS D 1 183 ? 6.502 53.969 72.422 1.00 27.58 147 HIS D CA 1
ATOM 8902 C C . HIS D 1 183 ? 7.649 53.544 71.530 1.00 25.37 147 HIS D C 1
ATOM 8903 O O . HIS D 1 183 ? 7.449 53.133 70.386 1.00 25.31 147 HIS D O 1
ATOM 8910 N N . ARG D 1 184 ? 8.860 53.664 72.047 1.00 26.57 148 ARG D N 1
ATOM 8911 C CA . ARG D 1 184 ? 10.056 53.170 71.365 1.00 28.04 148 ARG D CA 1
ATOM 8912 C C . ARG D 1 184 ? 10.128 51.636 71.310 1.00 25.63 148 ARG D C 1
ATOM 8913 O O . ARG D 1 184 ? 10.660 51.048 70.360 1.00 25.68 148 ARG D O 1
ATOM 8921 N N . ASN D 1 185 ? 9.593 50.988 72.328 1.00 25.65 149 ASN D N 1
ATOM 8922 C CA . ASN D 1 185 ? 9.888 49.579 72.605 1.00 27.24 149 ASN D CA 1
ATOM 8923 C C . ASN D 1 185 ? 8.828 48.717 71.946 1.00 25.73 149 ASN D C 1
ATOM 8924 O O . ASN D 1 185 ? 7.657 48.853 72.255 1.00 26.25 149 ASN D O 1
ATOM 8929 N N . PRO D 1 186 ? 9.237 47.791 71.074 1.00 26.88 150 PRO D N 1
ATOM 8930 C CA . PRO D 1 186 ? 8.258 46.928 70.408 1.00 27.20 150 PRO D CA 1
ATOM 8931 C C . PRO D 1 186 ? 7.287 46.204 71.333 1.00 26.13 150 PRO D C 1
ATOM 8932 O O . PRO D 1 186 ? 6.111 46.048 70.989 1.00 25.65 150 PRO D O 1
ATOM 8936 N N . GLU D 1 187 ? 7.750 45.772 72.500 1.00 25.78 151 GLU D N 1
ATOM 8937 C CA . GLU D 1 187 ? 6.862 45.077 73.430 1.00 26.21 151 GLU D CA 1
ATOM 8938 C C . GLU D 1 187 ? 5.785 46.019 73.947 1.00 24.18 151 GLU D C 1
ATOM 8939 O O . GLU D 1 187 ? 4.620 45.637 74.076 1.00 24.72 151 GLU D O 1
ATOM 8945 N N . ALA D 1 188 ? 6.177 47.234 74.298 1.00 23.48 152 ALA D N 1
ATOM 8946 C CA . ALA D 1 188 ? 5.208 48.224 74.769 1.00 25.29 152 ALA D CA 1
ATOM 8947 C C . ALA D 1 188 ? 4.207 48.550 73.658 1.00 24.51 152 ALA D C 1
ATOM 8948 O O . ALA D 1 188 ? 3.006 48.624 73.889 1.00 24.52 152 ALA D O 1
ATOM 8950 N N . VAL D 1 189 ? 4.707 48.726 72.447 1.00 24.85 153 VAL D N 1
ATOM 8951 C CA . VAL D 1 189 ? 3.822 49.055 71.316 1.00 25.94 153 VAL D CA 1
ATOM 8952 C C . VAL D 1 189 ? 2.820 47.929 71.097 1.00 25.61 153 VAL D C 1
ATOM 8953 O O . VAL D 1 189 ? 1.621 48.186 71.009 1.00 25.95 153 VAL D O 1
ATOM 8957 N N . ALA D 1 190 ? 3.305 46.686 71.048 1.00 26.13 154 ALA D N 1
ATOM 8958 C CA . ALA D 1 190 ? 2.431 45.535 70.799 1.00 24.89 154 ALA D CA 1
ATOM 8959 C C . ALA D 1 190 ? 1.370 45.439 71.848 1.00 24.94 154 ALA D C 1
ATOM 8960 O O . ALA D 1 190 ? 0.178 45.330 71.544 1.00 25.26 154 ALA D O 1
ATOM 8962 N N . ARG D 1 191 ? 1.772 45.540 73.100 1.00 27.72 155 ARG D N 1
ATOM 8963 C CA . ARG D 1 191 ? 0.812 45.360 74.176 1.00 28.39 155 ARG D CA 1
ATOM 8964 C C . ARG D 1 191 ? -0.192 46.519 74.273 1.00 25.35 155 ARG D C 1
ATOM 8965 O O . ARG D 1 191 ? -1.376 46.287 74.477 1.00 22.34 155 ARG D O 1
ATOM 8973 N N . LEU D 1 192 ? 0.262 47.759 74.096 1.00 25.20 156 LEU D N 1
ATOM 8974 C CA . LEU D 1 192 ? -0.668 48.889 74.090 1.00 24.90 156 LEU D CA 1
ATOM 8975 C C . LEU D 1 192 ? -1.632 48.803 72.903 1.00 24.26 156 LEU D C 1
ATOM 8976 O O . LEU D 1 192 ? -2.818 49.064 73.034 1.00 23.02 156 LEU D O 1
ATOM 8981 N N . ALA D 1 193 ? -1.113 48.405 71.748 1.00 26.12 157 ALA D N 1
ATOM 8982 C CA . ALA D 1 193 ? -1.942 48.249 70.552 1.00 24.92 157 ALA D CA 1
ATOM 8983 C C . ALA D 1 193 ? -3.010 47.198 70.775 1.00 23.16 157 ALA D C 1
ATOM 8984 O O . ALA D 1 193 ? -4.174 47.415 70.450 1.00 23.10 157 ALA D O 1
ATOM 8986 N N . LEU D 1 194 ? -2.631 46.046 71.326 1.00 24.05 158 LEU D N 1
ATOM 8987 C CA . LEU D 1 194 ? -3.602 44.970 71.595 1.00 24.29 158 LEU D CA 1
ATOM 8988 C C . LEU D 1 194 ? -4.689 45.411 72.561 1.00 24.95 158 LEU D C 1
ATOM 8989 O O . LEU D 1 194 ? -5.865 45.102 72.372 1.00 25.76 158 LEU D O 1
ATOM 8994 N N . ALA D 1 195 ? -4.296 46.160 73.581 1.00 25.53 159 ALA D N 1
ATOM 8995 C CA . ALA D 1 195 ? -5.258 46.703 74.527 1.00 26.27 159 ALA D CA 1
ATOM 8996 C C . ALA D 1 195 ? -6.171 47.735 73.868 1.00 25.66 159 ALA D C 1
ATOM 8997 O O . ALA D 1 195 ? -7.373 47.769 74.129 1.00 27.45 159 ALA D O 1
ATOM 8999 N N . LEU D 1 196 ? -5.608 48.590 73.033 1.00 24.55 160 LEU D N 1
ATOM 9000 C CA . LEU D 1 196 ? -6.431 49.533 72.287 1.00 24.70 160 LEU D CA 1
ATOM 9001 C C . LEU D 1 196 ? -7.415 48.771 71.404 1.00 23.68 160 LEU D C 1
ATOM 9002 O O . LEU D 1 196 ? -8.587 49.122 71.327 1.00 23.49 160 LEU D O 1
ATOM 9007 N N . GLN D 1 197 ? -6.924 47.732 70.739 1.00 24.63 161 GLN D N 1
ATOM 9008 C CA . GLN D 1 197 ? -7.740 46.933 69.830 1.00 24.13 161 GLN D CA 1
ATOM 9009 C C . GLN D 1 197 ? -8.944 46.346 70.533 1.00 26.19 161 GLN D C 1
ATOM 9010 O O . GLN D 1 197 ? -10.062 46.366 69.983 1.00 26.05 161 GLN D O 1
ATOM 9016 N N . LYS D 1 198 ? -8.749 45.831 71.747 1.00 27.38 162 LYS D N 1
ATOM 9017 C CA . LYS D 1 198 ? -9.878 45.292 72.534 1.00 29.11 162 LYS D CA 1
ATOM 9018 C C . LYS D 1 198 ? -10.886 46.368 72.853 1.00 27.57 162 LYS D C 1
ATOM 9019 O O . LYS D 1 198 ? -12.084 46.126 72.797 1.00 27.16 162 LYS D O 1
ATOM 9025 N N . GLY D 1 199 ? -10.390 47.557 73.187 1.00 26.86 163 GLY D N 1
ATOM 9026 C CA . GLY D 1 199 ? -11.244 48.709 73.404 1.00 26.38 163 GLY D CA 1
ATOM 9027 C C . GLY D 1 199 ? -12.053 49.080 72.169 1.00 25.63 163 GLY D C 1
ATOM 9028 O O . GLY D 1 199 ? -13.243 49.300 72.261 1.00 23.93 163 GLY D O 1
ATOM 9029 N N . LEU D 1 200 ? -11.386 49.135 71.014 1.00 25.74 164 LEU D N 1
ATOM 9030 C CA . LEU D 1 200 ? -12.057 49.411 69.743 1.00 25.15 164 LEU D CA 1
ATOM 9031 C C . LEU D 1 200 ? -13.188 48.421 69.490 1.00 24.37 164 LEU D C 1
ATOM 9032 O O . LEU D 1 200 ? -14.282 48.820 69.105 1.00 22.96 164 LEU D O 1
ATOM 9037 N N . ALA D 1 201 ? -12.915 47.132 69.688 1.00 24.25 165 ALA D N 1
ATOM 9038 C CA . ALA D 1 201 ? -13.904 46.084 69.465 1.00 24.97 165 ALA D CA 1
ATOM 9039 C C . ALA D 1 201 ? -15.107 46.248 70.390 1.00 27.39 165 ALA D C 1
ATOM 9040 O O . ALA D 1 201 ? -16.248 46.013 69.986 1.00 28.20 165 ALA D O 1
ATOM 9042 N N . LYS D 1 202 ? -14.884 46.669 71.628 1.00 30.62 166 LYS D N 1
ATOM 9043 C CA . LYS D 1 202 ? -16.017 46.994 72.496 1.00 33.00 166 LYS D CA 1
ATOM 9044 C C . LYS D 1 202 ? -16.882 48.085 71.892 1.00 32.30 166 LYS D C 1
ATOM 9045 O O . LYS D 1 202 ? -18.094 48.069 72.053 1.00 32.58 166 LYS D O 1
ATOM 9051 N N . GLY D 1 203 ? -16.252 49.051 71.229 1.00 30.38 167 GLY D N 1
ATOM 9052 C CA . GLY D 1 203 ? -16.983 50.123 70.551 1.00 31.78 167 GLY D CA 1
ATOM 9053 C C . GLY D 1 203 ? -17.487 49.766 69.159 1.00 30.55 167 GLY D C 1
ATOM 9054 O O . GLY D 1 203 ? -17.983 50.626 68.440 1.00 33.07 167 GLY D O 1
ATOM 9055 N N . GLY D 1 204 ? -17.347 48.501 68.776 1.00 30.45 168 GLY D N 1
ATOM 9056 C CA . GLY D 1 204 ? -17.907 47.989 67.520 1.00 29.68 168 GLY D CA 1
ATOM 9057 C C . GLY D 1 204 ? -16.943 47.881 66.345 1.00 28.00 168 GLY D C 1
ATOM 9058 O O . GLY D 1 204 ? -17.345 47.472 65.267 1.00 27.79 168 GLY D O 1
ATOM 9059 N N . MET D 1 205 ? -15.664 48.202 66.558 1.00 25.88 169 MET D N 1
ATOM 9060 C CA . MET D 1 205 ? -14.729 48.387 65.459 1.00 24.93 169 MET D CA 1
ATOM 9061 C C . MET D 1 205 ? -13.536 47.450 65.471 1.00 24.57 169 MET D C 1
ATOM 9062 O O . MET D 1 205 ? -13.062 47.040 66.523 1.00 25.30 169 MET D O 1
ATOM 9067 N N . LYS D 1 206 ? -13.093 47.096 64.272 1.00 24.63 170 LYS D N 1
ATOM 9068 C CA . LYS D 1 206 ? -11.845 46.390 64.073 1.00 25.23 170 LYS D CA 1
ATOM 9069 C C . LYS D 1 206 ? -10.707 47.406 64.028 1.00 26.50 170 LYS D C 1
ATOM 9070 O O . LYS D 1 206 ? -10.930 48.604 64.180 1.00 26.41 170 LYS D O 1
ATOM 9076 N N . SER D 1 207 ? -9.490 46.921 63.832 1.00 25.59 171 SER D N 1
ATOM 9077 C CA . SER D 1 207 ? -8.319 47.766 63.820 1.00 24.51 171 SER D CA 1
ATOM 9078 C C . SER D 1 207 ? -7.622 47.763 62.460 1.00 25.02 171 SER D C 1
ATOM 9079 O O . SER D 1 207 ? -7.757 46.815 61.669 1.00 23.97 171 SER D O 1
ATOM 9082 N N . CYS D 1 208 ? -6.827 48.800 62.224 1.00 24.41 172 CYS D N 1
ATOM 9083 C CA . CYS D 1 208 ? -5.993 48.897 61.032 1.00 24.30 172 CYS D CA 1
ATOM 9084 C C . CYS D 1 208 ? -4.613 49.356 61.426 1.00 24.69 172 CYS D C 1
ATOM 9085 O O . CYS D 1 208 ? -4.430 50.505 61.832 1.00 27.42 172 CYS D O 1
ATOM 9088 N N . GLY D 1 209 ? -3.645 48.447 61.352 1.00 24.87 173 GLY D N 1
ATOM 9089 C CA . GLY D 1 209 ? -2.264 48.730 61.747 1.00 25.65 173 GLY D CA 1
ATOM 9090 C C . GLY D 1 209 ? -1.522 49.536 60.704 1.00 25.05 173 GLY D C 1
ATOM 9091 O O . GLY D 1 209 ? -1.670 49.289 59.518 1.00 25.70 173 GLY D O 1
ATOM 9092 N N . LYS D 1 210 ? -0.752 50.531 61.143 1.00 25.09 174 LYS D N 1
ATOM 9093 C CA . LYS D 1 210 ? -0.033 51.425 60.227 1.00 25.19 174 LYS D CA 1
ATOM 9094 C C . LYS D 1 210 ? 1.368 51.647 60.775 1.00 24.62 174 LYS D C 1
ATOM 9095 O O . LYS D 1 210 ? 1.512 51.709 61.993 1.00 22.75 174 LYS D O 1
ATOM 9101 N N . HIS D 1 211 ? 2.411 51.771 59.948 1.00 23.65 175 HIS D N 1
ATOM 9102 C CA . HIS D 1 211 ? 2.402 51.646 58.505 1.00 23.55 175 HIS D CA 1
ATOM 9103 C C . HIS D 1 211 ? 3.360 50.516 58.175 1.00 23.34 175 HIS D C 1
ATOM 9104 O O . HIS D 1 211 ? 4.579 50.659 58.330 1.00 24.96 175 HIS D O 1
ATOM 9111 N N . PHE D 1 212 ? 2.809 49.408 57.707 1.00 22.71 176 PHE D N 1
ATOM 9112 C CA . PHE D 1 212 ? 3.579 48.200 57.465 1.00 22.90 176 PHE D CA 1
ATOM 9113 C C . PHE D 1 212 ? 4.689 48.413 56.441 1.00 23.49 176 PHE D C 1
ATOM 9114 O O . PHE D 1 212 ? 4.446 48.978 55.383 1.00 22.84 176 PHE D O 1
ATOM 9122 N N . PRO D 1 213 ? 5.918 47.913 56.718 1.00 24.78 177 PRO D N 1
ATOM 9123 C CA . PRO D 1 213 ? 6.388 47.103 57.852 1.00 26.03 177 PRO D CA 1
ATOM 9124 C C . PRO D 1 213 ? 7.047 47.901 58.996 1.00 25.89 177 PRO D C 1
ATOM 9125 O O . PRO D 1 213 ? 7.689 47.293 59.869 1.00 25.95 177 PRO D O 1
ATOM 9129 N N . GLY D 1 214 ? 6.861 49.222 59.017 1.00 26.03 178 GLY D N 1
ATOM 9130 C CA . GLY D 1 214 ? 7.377 50.055 60.096 1.00 25.35 178 GLY D CA 1
ATOM 9131 C C . GLY D 1 214 ? 7.957 51.344 59.577 1.00 25.24 178 GLY D C 1
ATOM 9132 O O . GLY D 1 214 ? 8.976 51.343 58.900 1.00 26.20 178 GLY D O 1
ATOM 9133 N N . HIS D 1 215 ? 7.320 52.449 59.935 1.00 26.88 179 HIS D N 1
ATOM 9134 C CA . HIS D 1 215 ? 7.684 53.782 59.472 1.00 28.86 179 HIS D CA 1
ATOM 9135 C C . HIS D 1 215 ? 8.558 54.544 60.492 1.00 30.10 179 HIS D C 1
ATOM 9136 O O . HIS D 1 215 ? 9.002 55.670 60.229 1.00 31.22 179 HIS D O 1
ATOM 9143 N N . GLY D 1 216 ? 8.829 53.937 61.641 1.00 28.26 180 GLY D N 1
ATOM 9144 C CA . GLY D 1 216 ? 9.443 54.666 62.746 1.00 27.37 180 GLY D CA 1
ATOM 9145 C C . GLY D 1 216 ? 10.904 55.036 62.638 1.00 27.12 180 GLY D C 1
ATOM 9146 O O . GLY D 1 216 ? 11.358 55.967 63.316 1.00 28.60 180 GLY D O 1
ATOM 9147 N N . PHE D 1 217 ? 11.665 54.323 61.809 1.00 26.27 181 PHE D N 1
ATOM 9148 C CA . PHE D 1 217 ? 13.121 54.483 61.790 1.00 26.41 181 PHE D CA 1
ATOM 9149 C C . PHE D 1 217 ? 13.595 55.538 60.816 1.00 27.81 181 PHE D C 1
ATOM 9150 O O . PHE D 1 217 ? 14.623 56.172 61.040 1.00 27.49 181 PHE D O 1
ATOM 9158 N N . VAL D 1 218 ? 12.873 55.715 59.716 1.00 29.50 182 VAL D N 1
ATOM 9159 C CA . VAL D 1 218 ? 13.268 56.708 58.725 1.00 29.34 182 VAL D CA 1
ATOM 9160 C C . VAL D 1 218 ? 13.077 58.099 59.281 1.00 30.13 182 VAL D C 1
ATOM 9161 O O . VAL D 1 218 ? 12.345 58.300 60.248 1.00 31.58 182 VAL D O 1
ATOM 9165 N N . GLU D 1 219 ? 13.748 59.060 58.675 1.00 32.82 183 GLU D N 1
ATOM 9166 C CA . GLU D 1 219 ? 13.466 60.462 58.946 1.00 37.31 183 GLU D CA 1
ATOM 9167 C C . GLU D 1 219 ? 12.391 60.886 57.964 1.00 39.88 183 GLU D C 1
ATOM 9168 O O . GLU D 1 219 ? 12.321 60.372 56.857 1.00 42.30 183 GLU D O 1
ATOM 9174 N N . GLY D 1 220 ? 11.496 61.754 58.408 1.00 43.02 184 GLY D N 1
ATOM 9175 C CA . GLY D 1 220 ? 10.355 62.141 57.584 1.00 43.57 184 GLY D CA 1
ATOM 9176 C C . GLY D 1 220 ? 9.831 63.466 58.086 1.00 44.55 184 GLY D C 1
ATOM 9177 O O . GLY D 1 220 ? 9.053 63.499 59.055 1.00 44.94 184 GLY D O 1
ATOM 9178 N N . ASP D 1 221 ? 10.305 64.555 57.466 1.00 46.62 185 ASP D N 1
ATOM 9179 C CA . ASP D 1 221 ? 9.905 65.908 57.858 1.00 45.32 185 ASP D CA 1
ATOM 9180 C C . ASP D 1 221 ? 9.707 66.956 56.750 1.00 51.26 185 ASP D C 1
ATOM 9181 O O . ASP D 1 221 ? 8.649 66.998 56.124 1.00 51.55 185 ASP D O 1
ATOM 9186 N N . SER D 1 222 ? 10.691 67.829 56.538 1.00 60.61 186 SER D N 1
ATOM 9187 C CA . SER D 1 222 ? 10.469 69.086 55.811 1.00 69.18 186 SER D CA 1
ATOM 9188 C C . SER D 1 222 ? 10.664 68.936 54.297 1.00 74.46 186 SER D C 1
ATOM 9189 O O . SER D 1 222 ? 10.462 69.908 53.583 1.00 76.22 186 SER D O 1
ATOM 9192 N N . HIS D 1 223 ? 11.056 67.741 53.826 1.00 79.65 187 HIS D N 1
ATOM 9193 C CA . HIS D 1 223 ? 11.240 67.423 52.406 1.00 87.81 187 HIS D CA 1
ATOM 9194 C C . HIS D 1 223 ? 10.170 66.444 51.864 1.00 93.98 187 HIS D C 1
ATOM 9195 O O . HIS D 1 223 ? 9.631 65.624 52.614 1.00 99.48 187 HIS D O 1
ATOM 9202 N N . LEU D 1 224 ? 9.843 66.548 50.568 1.00 98.54 188 LEU D N 1
ATOM 9203 C CA . LEU D 1 224 ? 8.671 65.822 49.989 1.00 102.88 188 LEU D CA 1
ATOM 9204 C C . LEU D 1 224 ? 8.985 64.394 49.477 1.00 102.20 188 LEU D C 1
ATOM 9205 O O . LEU D 1 224 ? 8.645 63.998 48.358 1.00 106.56 188 LEU D O 1
ATOM 9210 N N . VAL D 1 225 ? 9.551 63.594 50.369 1.00 93.65 189 VAL D N 1
ATOM 9211 C CA . VAL D 1 225 ? 10.464 62.535 49.968 1.00 86.49 189 VAL D CA 1
ATOM 9212 C C . VAL D 1 225 ? 9.915 61.095 50.038 1.00 74.58 189 VAL D C 1
ATOM 9213 O O . VAL D 1 225 ? 8.890 60.828 50.659 1.00 76.91 189 VAL D O 1
ATOM 9217 N N . LEU D 1 226 ? 10.583 60.187 49.330 1.00 60.88 190 LEU D N 1
ATOM 9218 C CA . LEU D 1 226 ? 10.425 58.739 49.519 1.00 54.38 190 LEU D CA 1
ATOM 9219 C C . LEU D 1 226 ? 11.573 58.260 50.420 1.00 47.57 190 LEU D C 1
ATOM 9220 O O . LEU D 1 226 ? 12.688 58.045 49.943 1.00 45.70 190 LEU D O 1
ATOM 9225 N N . PRO D 1 227 ? 11.316 58.105 51.725 1.00 41.55 191 PRO D N 1
ATOM 9226 C CA . PRO D 1 227 ? 12.417 57.824 52.623 1.00 38.26 191 PRO D CA 1
ATOM 9227 C C . PRO D 1 227 ? 12.960 56.431 52.451 1.00 35.50 191 PRO D C 1
ATOM 9228 O O . PRO D 1 227 ? 12.300 55.566 51.890 1.00 32.35 191 PRO D O 1
ATOM 9232 N N . GLU D 1 228 ? 14.182 56.243 52.918 1.00 37.72 192 GLU D N 1
ATOM 9233 C CA . GLU D 1 228 ? 14.889 54.981 52.778 1.00 41.34 192 GLU D CA 1
ATOM 9234 C C . GLU D 1 228 ? 15.288 54.446 54.147 1.00 38.39 192 GLU D C 1
ATOM 9235 O O . GLU D 1 228 ? 15.950 55.137 54.915 1.00 38.63 192 GLU D O 1
ATOM 9241 N N . ASP D 1 229 ? 14.896 53.213 54.426 1.00 36.91 193 ASP D N 1
ATOM 9242 C CA . ASP D 1 229 ? 15.258 52.525 55.657 1.00 36.39 193 ASP D CA 1
ATOM 9243 C C . ASP D 1 229 ? 16.268 51.445 55.276 1.00 36.50 193 ASP D C 1
ATOM 9244 O O . ASP D 1 229 ? 15.909 50.459 54.647 1.00 36.95 193 ASP D O 1
ATOM 9249 N N . GLY D 1 230 ? 17.538 51.656 55.638 1.00 37.49 194 GLY D N 1
ATOM 9250 C CA . GLY D 1 230 ? 18.634 50.807 55.179 1.00 36.32 194 GLY D CA 1
ATOM 9251 C C . GLY D 1 230 ? 18.841 49.523 55.961 1.00 37.61 194 GLY D C 1
ATOM 9252 O O . GLY D 1 230 ? 19.785 48.796 55.713 1.00 37.82 194 GLY D O 1
ATOM 9253 N N . ARG D 1 231 ? 17.960 49.224 56.906 1.00 39.23 195 ARG D N 1
ATOM 9254 C CA . ARG D 1 231 ? 18.176 48.081 57.779 1.00 36.69 195 ARG D CA 1
ATOM 9255 C C . ARG D 1 231 ? 17.847 46.753 57.104 1.00 37.22 195 ARG D C 1
ATOM 9256 O O . ARG D 1 231 ? 17.162 46.694 56.080 1.00 40.02 195 ARG D O 1
ATOM 9264 N N . SER D 1 232 ? 18.324 45.683 57.724 1.00 37.91 196 SER D N 1
ATOM 9265 C CA . SER D 1 232 ? 18.112 44.333 57.244 1.00 37.57 196 SER D CA 1
ATOM 9266 C C . SER D 1 232 ? 16.780 43.811 57.747 1.00 36.89 196 SER D C 1
ATOM 9267 O O . SER D 1 232 ? 16.237 44.317 58.731 1.00 36.62 196 SER D O 1
ATOM 9270 N N . LEU D 1 233 ? 16.269 42.783 57.073 1.00 35.02 197 LEU D N 1
ATOM 9271 C CA . LEU D 1 233 ? 15.037 42.146 57.471 1.00 36.70 197 LEU D CA 1
ATOM 9272 C C . LEU D 1 233 ? 15.113 41.621 58.896 1.00 37.05 197 LEU D C 1
ATOM 9273 O O . LEU D 1 233 ? 14.146 41.752 59.653 1.00 37.67 197 LEU D O 1
ATOM 9278 N N . ASP D 1 234 ? 16.257 41.050 59.275 1.00 38.21 198 ASP D N 1
ATOM 9279 C CA . ASP D 1 234 ? 16.431 40.545 60.644 1.00 38.90 198 ASP D CA 1
ATOM 9280 C C . ASP D 1 234 ? 16.271 41.668 61.668 1.00 36.85 198 ASP D C 1
ATOM 9281 O O . ASP D 1 234 ? 15.642 41.479 62.701 1.00 34.11 198 ASP D O 1
ATOM 9286 N N . GLU D 1 235 ? 16.838 42.834 61.380 1.00 34.19 199 GLU D N 1
ATOM 9287 C CA . GLU D 1 235 ? 16.694 43.966 62.274 1.00 35.76 199 GLU D CA 1
ATOM 9288 C C . GLU D 1 235 ? 15.216 44.329 62.429 1.00 36.26 199 GLU D C 1
ATOM 9289 O O . GLU D 1 235 ? 14.769 44.616 63.537 1.00 34.20 199 GLU D O 1
ATOM 9295 N N . LEU D 1 236 ? 14.461 44.301 61.325 1.00 35.25 200 LEU D N 1
ATOM 9296 C CA . LEU D 1 236 ? 13.035 44.630 61.381 1.00 34.67 200 LEU D CA 1
ATOM 9297 C C . LEU D 1 236 ? 12.234 43.555 62.081 1.00 33.26 200 LEU D C 1
ATOM 9298 O O . LEU D 1 236 ? 11.347 43.872 62.869 1.00 28.56 200 LEU D O 1
ATOM 9303 N N . GLU D 1 237 ? 12.596 42.293 61.876 1.00 34.60 201 GLU D N 1
ATOM 9304 C CA . GLU D 1 237 ? 11.930 41.196 62.587 1.00 35.65 201 GLU D CA 1
ATOM 9305 C C . GLU D 1 237 ? 12.153 41.287 64.085 1.00 34.47 201 GLU D C 1
ATOM 9306 O O . GLU D 1 237 ? 11.270 40.972 64.867 1.00 33.59 201 GLU D O 1
ATOM 9312 N N . ALA D 1 238 ? 13.337 41.721 64.488 1.00 36.30 202 ALA D N 1
ATOM 9313 C CA . ALA D 1 238 ? 13.656 41.849 65.904 1.00 35.25 202 ALA D CA 1
ATOM 9314 C C . ALA D 1 238 ? 12.896 42.993 66.588 1.00 37.13 202 ALA D C 1
ATOM 9315 O O . ALA D 1 238 ? 12.804 43.016 67.816 1.00 38.53 202 ALA D O 1
ATOM 9317 N N . ALA D 1 239 ? 12.344 43.935 65.818 1.00 33.97 203 ALA D N 1
ATOM 9318 C CA . ALA D 1 239 ? 11.704 45.110 66.418 1.00 32.07 203 ALA D CA 1
ATOM 9319 C C . ALA D 1 239 ? 10.435 45.547 65.686 1.00 29.33 203 ALA D C 1
ATOM 9320 O O . ALA D 1 239 ? 9.330 45.167 66.083 1.00 31.07 203 ALA D O 1
ATOM 9322 N N . ASP D 1 240 ? 10.587 46.291 64.596 1.00 27.23 204 ASP D N 1
ATOM 9323 C CA . ASP D 1 240 ? 9.448 47.005 63.979 1.00 27.09 204 ASP D CA 1
ATOM 9324 C C . ASP D 1 240 ? 8.314 46.083 63.492 1.00 25.27 204 ASP D C 1
ATOM 9325 O O . ASP D 1 240 ? 7.154 46.440 63.584 1.00 23.52 204 ASP D O 1
ATOM 9330 N N . LEU D 1 241 ? 8.663 44.897 62.999 1.00 26.03 205 LEU D N 1
ATOM 9331 C CA . LEU D 1 241 ? 7.679 43.945 62.513 1.00 25.39 205 LEU D CA 1
ATOM 9332 C C . LEU D 1 241 ? 6.921 43.224 63.601 1.00 26.19 205 LEU D C 1
ATOM 9333 O O . LEU D 1 241 ? 5.801 42.766 63.369 1.00 24.99 205 LEU D O 1
ATOM 9338 N N . ALA D 1 242 ? 7.501 43.117 64.792 1.00 26.73 206 ALA D N 1
ATOM 9339 C CA . ALA D 1 242 ? 6.887 42.293 65.817 1.00 27.19 206 ALA D CA 1
ATOM 9340 C C . ALA D 1 242 ? 5.454 42.728 66.169 1.00 28.23 206 ALA D C 1
ATOM 9341 O O . ALA D 1 242 ? 4.581 41.872 66.296 1.00 28.13 206 ALA D O 1
ATOM 9343 N N . PRO D 1 243 ? 5.203 44.047 66.326 1.00 28.22 207 PRO D N 1
ATOM 9344 C CA . PRO D 1 243 ? 3.808 44.440 66.615 1.00 28.17 207 PRO D CA 1
ATOM 9345 C C . PRO D 1 243 ? 2.808 44.063 65.503 1.00 26.43 207 PRO D C 1
ATOM 9346 O O . PRO D 1 243 ? 1.666 43.754 65.790 1.00 25.88 207 PRO D O 1
ATOM 9350 N N . PHE D 1 244 ? 3.249 44.094 64.252 1.00 26.11 208 PHE D N 1
ATOM 9351 C CA . PHE D 1 244 ? 2.395 43.714 63.139 1.00 25.57 208 PHE D CA 1
ATOM 9352 C C . PHE D 1 244 ? 2.082 42.227 63.199 1.00 27.95 208 PHE D C 1
ATOM 9353 O O . PHE D 1 244 ? 0.924 41.839 63.058 1.00 29.09 208 PHE D O 1
ATOM 9361 N N . ARG D 1 245 ? 3.085 41.391 63.443 1.00 29.17 209 ARG D N 1
ATOM 9362 C CA . ARG D 1 245 ? 2.845 39.942 63.589 1.00 30.15 209 ARG D CA 1
ATOM 9363 C C . ARG D 1 245 ? 1.840 39.644 64.666 1.00 28.71 209 ARG D C 1
ATOM 9364 O O . ARG D 1 245 ? 0.902 38.871 64.466 1.00 31.43 209 ARG D O 1
ATOM 9372 N N . ILE D 1 246 ? 2.044 40.251 65.826 1.00 28.10 210 ILE D N 1
ATOM 9373 C CA . ILE D 1 246 ? 1.231 39.982 66.993 1.00 29.98 210 ILE D CA 1
ATOM 9374 C C . ILE D 1 246 ? -0.209 40.463 66.750 1.00 29.09 210 ILE D C 1
ATOM 9375 O O . ILE D 1 246 ? -1.166 39.766 67.071 1.00 25.55 210 ILE D O 1
ATOM 9380 N N . MET D 1 247 ? -0.360 41.668 66.198 1.00 28.28 211 MET D N 1
ATOM 9381 C CA . MET D 1 247 ? -1.695 42.200 65.899 1.00 27.52 211 MET D CA 1
ATOM 9382 C C . MET D 1 247 ? -2.408 41.369 64.845 1.00 25.37 211 MET D C 1
ATOM 9383 O O . MET D 1 247 ? -3.601 41.103 64.958 1.00 23.73 211 MET D O 1
ATOM 9388 N N . SER D 1 248 ? -1.662 40.930 63.849 1.00 27.00 212 SER D N 1
ATOM 9389 C CA . SER D 1 248 ? -2.205 40.026 62.844 1.00 28.79 212 SER D CA 1
ATOM 9390 C C . SER D 1 248 ? -2.764 38.767 63.509 1.00 30.55 212 SER D C 1
ATOM 9391 O O . SER D 1 248 ? -3.895 38.365 63.254 1.00 28.45 212 SER D O 1
ATOM 9394 N N . ARG D 1 249 ? -1.957 38.138 64.362 1.00 31.13 213 ARG D N 1
ATOM 9395 C CA . ARG D 1 249 ? -2.381 36.936 65.078 1.00 32.04 213 ARG D CA 1
ATOM 9396 C C . ARG D 1 249 ? -3.656 37.176 65.862 1.00 30.80 213 ARG D C 1
ATOM 9397 O O . ARG D 1 249 ? -4.496 36.303 65.949 1.00 27.87 213 ARG D O 1
ATOM 9405 N N . GLU D 1 250 ? -3.774 38.359 66.462 1.00 31.13 214 GLU D N 1
ATOM 9406 C CA . GLU D 1 250 ? -4.897 38.676 67.326 1.00 31.78 214 GLU D CA 1
ATOM 9407 C C . GLU D 1 250 ? -6.064 39.357 66.606 1.00 31.00 214 GLU D C 1
ATOM 9408 O O . GLU D 1 250 ? -6.905 39.973 67.255 1.00 31.79 214 GLU D O 1
ATOM 9414 N N . GLY D 1 251 ? -6.141 39.236 65.284 1.00 30.42 215 GLY D N 1
ATOM 9415 C CA . GLY D 1 251 ? -7.376 39.579 64.552 1.00 28.36 215 GLY D CA 1
ATOM 9416 C C . GLY D 1 251 ? -7.446 40.954 63.897 1.00 27.95 215 GLY D C 1
ATOM 9417 O O . GLY D 1 251 ? -8.523 41.399 63.518 1.00 28.37 215 GLY D O 1
ATOM 9418 N N . MET D 1 252 ? -6.311 41.636 63.758 1.00 27.56 216 MET D N 1
ATOM 9419 C CA . MET D 1 252 ? -6.265 42.939 63.066 1.00 27.61 216 MET D CA 1
ATOM 9420 C C . MET D 1 252 ? -6.912 42.818 61.674 1.00 28.13 216 MET D C 1
ATOM 9421 O O . MET D 1 252 ? -6.612 41.883 60.937 1.00 26.33 216 MET D O 1
ATOM 9426 N N . ALA D 1 253 ? -7.773 43.770 61.319 1.00 26.10 217 ALA D N 1
ATOM 9427 C CA . ALA D 1 253 ? -8.580 43.669 60.095 1.00 26.06 217 ALA D CA 1
ATOM 9428 C C . ALA D 1 253 ? -7.898 44.174 58.863 1.00 26.09 217 ALA D C 1
ATOM 9429 O O . ALA D 1 253 ? -8.222 43.754 57.748 1.00 27.30 217 ALA D O 1
ATOM 9431 N N . ALA D 1 254 ? -6.968 45.100 59.046 1.00 26.33 218 ALA D N 1
ATOM 9432 C CA . ALA D 1 254 ? -6.360 45.760 57.923 1.00 25.58 218 ALA D CA 1
ATOM 9433 C C . ALA D 1 254 ? -4.996 46.300 58.259 1.00 25.48 218 ALA D C 1
ATOM 9434 O O . ALA D 1 254 ? -4.648 46.470 59.411 1.00 25.95 218 ALA D O 1
ATOM 9436 N N . VAL D 1 255 ? -4.276 46.635 57.202 1.00 25.90 219 VAL D N 1
ATOM 9437 C CA . VAL D 1 255 ? -2.991 47.240 57.283 1.00 27.53 219 VAL D CA 1
ATOM 9438 C C . VAL D 1 255 ? -2.896 48.345 56.224 1.00 27.94 219 VAL D C 1
ATOM 9439 O O . VAL D 1 255 ? -3.488 48.264 55.144 1.00 25.20 219 VAL D O 1
ATOM 9443 N N . MET D 1 256 ? -2.183 49.401 56.568 1.00 29.32 220 MET D N 1
ATOM 9444 C CA . MET D 1 256 ? -1.796 50.407 55.610 1.00 33.92 220 MET D CA 1
ATOM 9445 C C . MET D 1 256 ? -0.276 50.360 55.479 1.00 32.44 220 MET D C 1
ATOM 9446 O O . MET D 1 256 ? 0.419 50.290 56.479 1.00 30.39 220 MET D O 1
ATOM 9451 N N . PRO D 1 257 ? 0.246 50.389 54.243 1.00 34.26 221 PRO D N 1
ATOM 9452 C CA . PRO D 1 257 ? 1.678 50.242 54.063 1.00 34.03 221 PRO D CA 1
ATOM 9453 C C . PRO D 1 257 ? 2.422 51.552 54.177 1.00 31.85 221 PRO D C 1
ATOM 9454 O O . PRO D 1 257 ? 1.841 52.623 53.973 1.00 32.52 221 PRO D O 1
ATOM 9458 N N . ALA D 1 258 ? 3.699 51.464 54.520 1.00 31.53 222 ALA D N 1
ATOM 9459 C CA . ALA D 1 258 ? 4.568 52.639 54.568 1.00 31.52 222 ALA D CA 1
ATOM 9460 C C . ALA D 1 258 ? 5.009 52.993 53.161 1.00 32.38 222 ALA D C 1
ATOM 9461 O O . ALA D 1 258 ? 5.332 52.105 52.375 1.00 28.75 222 ALA D O 1
ATOM 9463 N N . HIS D 1 259 ? 4.999 54.284 52.845 1.00 33.85 223 HIS D N 1
ATOM 9464 C CA . HIS D 1 259 ? 5.614 54.775 51.625 1.00 37.32 223 HIS D CA 1
ATOM 9465 C C . HIS D 1 259 ? 7.117 54.967 51.897 1.00 34.89 223 HIS D C 1
ATOM 9466 O O . HIS D 1 259 ? 7.617 56.084 52.074 1.00 35.32 223 HIS D O 1
ATOM 9473 N N . VAL D 1 260 ? 7.808 53.839 51.969 1.00 31.69 224 VAL D N 1
ATOM 9474 C CA . VAL D 1 260 ? 9.184 53.783 52.396 1.00 31.69 224 VAL D CA 1
ATOM 9475 C C . VAL D 1 260 ? 9.845 52.634 51.658 1.00 30.54 224 VAL D C 1
ATOM 9476 O O . VAL D 1 260 ? 9.229 51.586 51.481 1.00 28.45 224 VAL D O 1
ATOM 9480 N N . VAL D 1 261 ? 11.084 52.848 51.220 1.00 31.75 225 VAL D N 1
ATOM 9481 C CA . VAL D 1 261 ? 11.863 51.801 50.562 1.00 35.13 225 VAL D CA 1
ATOM 9482 C C . VAL D 1 261 ? 12.795 51.187 51.581 1.00 33.81 225 VAL D C 1
ATOM 9483 O O . VAL D 1 261 ? 13.465 51.899 52.325 1.00 34.92 225 VAL D O 1
ATOM 9487 N N . TYR D 1 262 ? 12.854 49.864 51.572 1.00 33.95 226 TYR D N 1
ATOM 9488 C CA . TYR D 1 262 ? 13.738 49.097 52.430 1.00 32.50 226 TYR D CA 1
ATOM 9489 C C . TYR D 1 262 ? 14.685 48.297 51.524 1.00 32.80 226 TYR D C 1
ATOM 9490 O O . TYR D 1 262 ? 14.429 47.135 51.237 1.00 30.06 226 TYR D O 1
ATOM 9499 N N . PRO D 1 263 ? 15.789 48.926 51.061 1.00 34.13 227 PRO D N 1
ATOM 9500 C CA . PRO D 1 263 ? 16.574 48.361 49.937 1.00 35.27 227 PRO D CA 1
ATOM 9501 C C . PRO D 1 263 ? 17.150 46.983 50.184 1.00 35.32 227 PRO D C 1
ATOM 9502 O O . PRO D 1 263 ? 17.299 46.227 49.241 1.00 38.78 227 PRO D O 1
ATOM 9506 N N . GLN D 1 264 ? 17.442 46.631 51.426 1.00 36.48 228 GLN D N 1
ATOM 9507 C CA . GLN D 1 264 ? 17.923 45.294 51.702 1.00 36.74 228 GLN D CA 1
ATOM 9508 C C . GLN D 1 264 ? 16.879 44.214 51.471 1.00 37.72 228 GLN D C 1
ATOM 9509 O O . GLN D 1 264 ? 17.236 43.040 51.385 1.00 39.96 228 GLN D O 1
ATOM 9515 N N . VAL D 1 265 ? 15.606 44.589 51.377 1.00 34.31 229 VAL D N 1
ATOM 9516 C CA . VAL D 1 265 ? 14.537 43.626 51.107 1.00 34.25 229 VAL D CA 1
ATOM 9517 C C . VAL D 1 265 ? 13.958 43.797 49.713 1.00 35.86 229 VAL D C 1
ATOM 9518 O O . VAL D 1 265 ? 13.661 42.819 49.042 1.00 34.74 229 VAL D O 1
ATOM 9522 N N . ASP D 1 266 ? 13.780 45.041 49.271 1.00 35.83 230 ASP D N 1
ATOM 9523 C CA . ASP D 1 266 ? 13.245 45.295 47.942 1.00 34.53 230 ASP D CA 1
ATOM 9524 C C . ASP D 1 266 ? 13.531 46.731 47.567 1.00 35.52 230 ASP D C 1
ATOM 9525 O O . ASP D 1 266 ? 13.568 47.623 48.417 1.00 36.56 230 ASP D O 1
ATOM 9530 N N . THR D 1 267 ? 13.692 46.951 46.274 1.00 35.84 231 THR D N 1
ATOM 9531 C CA . THR D 1 267 ? 13.960 48.262 45.732 1.00 38.50 231 THR D CA 1
ATOM 9532 C C . THR D 1 267 ? 12.691 49.110 45.632 1.00 36.90 231 THR D C 1
ATOM 9533 O O . THR D 1 267 ? 12.750 50.319 45.412 1.00 36.90 231 THR D O 1
ATOM 9537 N N . LYS D 1 268 ? 11.540 48.462 45.741 1.00 37.17 232 LYS D N 1
ATOM 9538 C CA . LYS D 1 268 ? 10.256 49.154 45.652 1.00 38.89 232 LYS D CA 1
ATOM 9539 C C . LYS D 1 268 ? 9.734 49.539 47.024 1.00 36.08 232 LYS D C 1
ATOM 9540 O O . LYS D 1 268 ? 9.931 48.797 47.983 1.00 34.53 232 LYS D O 1
ATOM 9546 N N . PRO D 1 269 ? 9.045 50.688 47.115 1.00 35.38 233 PRO D N 1
ATOM 9547 C CA . PRO D 1 269 ? 8.298 50.982 48.339 1.00 33.08 233 PRO D CA 1
ATOM 9548 C C . PRO D 1 269 ? 7.357 49.850 48.733 1.00 32.12 233 PRO D C 1
ATOM 9549 O O . PRO D 1 269 ? 6.811 49.162 47.870 1.00 31.06 233 PRO D O 1
ATOM 9553 N N . ALA D 1 270 ? 7.169 49.670 50.035 1.00 31.63 234 ALA D N 1
ATOM 9554 C CA . ALA D 1 270 ? 6.405 48.553 50.562 1.00 29.95 234 ALA D CA 1
ATOM 9555 C C . ALA D 1 270 ? 5.028 48.391 49.928 1.00 28.89 234 ALA D C 1
ATOM 9556 O O . ALA D 1 270 ? 4.604 47.276 49.648 1.00 28.60 234 ALA D O 1
ATOM 9558 N N . GLY D 1 271 ? 4.328 49.495 49.692 1.00 28.43 235 GLY D N 1
ATOM 9559 C CA . GLY D 1 271 ? 2.963 49.442 49.142 1.00 28.57 235 GLY D CA 1
ATOM 9560 C C . GLY D 1 271 ? 2.867 49.010 47.678 1.00 28.96 235 GLY D C 1
ATOM 9561 O O . GLY D 1 271 ? 1.766 48.751 47.183 1.00 29.10 235 GLY D O 1
ATOM 9562 N N . PHE D 1 272 ? 4.016 48.953 46.997 1.00 26.81 236 PHE D N 1
ATOM 9563 C CA . PHE D 1 272 ? 4.102 48.476 45.638 1.00 28.61 236 PHE D CA 1
ATOM 9564 C C . PHE D 1 272 ? 5.026 47.250 45.560 1.00 29.41 236 PHE D C 1
ATOM 9565 O O . PHE D 1 272 ? 5.527 46.952 44.495 1.00 30.82 236 PHE D O 1
ATOM 9573 N N . SER D 1 273 ? 5.225 46.525 46.669 1.00 29.41 237 SER D N 1
ATOM 9574 C CA . SER D 1 273 ? 6.192 45.430 46.712 1.00 30.27 237 SER D CA 1
ATOM 9575 C C . SER D 1 273 ? 5.544 44.096 46.966 1.00 30.95 237 SER D C 1
ATOM 9576 O O . SER D 1 273 ? 5.054 43.846 48.052 1.00 31.36 237 SER D O 1
ATOM 9579 N N . GLU D 1 274 ? 5.598 43.217 45.971 1.00 34.68 238 GLU D N 1
ATOM 9580 C CA . GLU D 1 274 ? 5.171 41.823 46.119 1.00 37.29 238 GLU D CA 1
ATOM 9581 C C . GLU D 1 274 ? 5.894 41.126 47.237 1.00 35.72 238 GLU D C 1
ATOM 9582 O O . GLU D 1 274 ? 5.313 40.318 47.955 1.00 35.54 238 GLU D O 1
ATOM 9588 N N . ILE D 1 275 ? 7.182 41.420 47.382 1.00 36.36 239 ILE D N 1
ATOM 9589 C CA . ILE D 1 275 ? 7.972 40.807 48.434 1.00 35.16 239 ILE D CA 1
ATOM 9590 C C . ILE D 1 275 ? 7.369 41.171 49.785 1.00 34.18 239 ILE D C 1
ATOM 9591 O O . ILE D 1 275 ? 7.076 40.292 50.606 1.00 36.93 239 ILE D O 1
ATOM 9596 N N . TRP D 1 276 ? 7.175 42.463 50.031 1.00 33.22 240 TRP D N 1
ATOM 9597 C CA . TRP D 1 276 ? 6.647 42.901 51.324 1.00 29.81 240 TRP D CA 1
ATOM 9598 C C . TRP D 1 276 ? 5.231 42.395 51.545 1.00 29.44 240 TRP D C 1
ATOM 9599 O O . TRP D 1 276 ? 4.920 41.860 52.610 1.00 29.05 240 TRP D O 1
ATOM 9610 N N . LEU D 1 277 ? 4.376 42.540 50.537 1.00 31.14 241 LEU D N 1
ATOM 9611 C CA . LEU D 1 277 ? 2.950 42.278 50.716 1.00 31.41 241 LEU D CA 1
ATOM 9612 C C . LEU D 1 277 ? 2.552 40.810 50.551 1.00 32.41 241 LEU D C 1
ATOM 9613 O O . LEU D 1 277 ? 1.715 40.310 51.300 1.00 32.96 241 LEU D O 1
ATOM 9618 N N . LYS D 1 278 ? 3.122 40.111 49.578 1.00 34.71 242 LYS D N 1
ATOM 9619 C CA . LYS D 1 278 ? 2.738 38.701 49.352 1.00 37.00 242 LYS D CA 1
ATOM 9620 C C . LYS D 1 278 ? 3.633 37.744 50.102 1.00 35.64 242 LYS D C 1
ATOM 9621 O O . LYS D 1 278 ? 3.180 36.920 50.881 1.00 37.66 242 LYS D O 1
ATOM 9627 N N . GLN D 1 279 ? 4.924 37.886 49.898 1.00 37.31 243 GLN D N 1
ATOM 9628 C CA . GLN D 1 279 ? 5.874 36.952 50.476 1.00 39.25 243 GLN D CA 1
ATOM 9629 C C . GLN D 1 279 ? 5.987 37.131 52.009 1.00 38.19 243 GLN D C 1
ATOM 9630 O O . GLN D 1 279 ? 5.892 36.155 52.760 1.00 36.43 243 GLN D O 1
ATOM 9636 N N . ILE D 1 280 ? 6.128 38.368 52.479 1.00 34.42 244 ILE D N 1
ATOM 9637 C CA . ILE D 1 280 ? 6.300 38.580 53.906 1.00 33.91 244 ILE D CA 1
ATOM 9638 C C . ILE D 1 280 ? 4.957 38.661 54.631 1.00 32.64 244 ILE D C 1
ATOM 9639 O O . ILE D 1 280 ? 4.705 37.876 55.552 1.00 35.51 244 ILE D O 1
ATOM 9644 N N . LEU D 1 281 ? 4.101 39.609 54.262 1.00 31.18 245 LEU D N 1
ATOM 9645 C CA . LEU D 1 281 ? 2.849 39.820 55.008 1.00 30.91 245 LEU D CA 1
ATOM 9646 C C . LEU D 1 281 ? 1.834 38.686 54.863 1.00 30.10 245 LEU D C 1
ATOM 9647 O O . LEU D 1 281 ? 1.304 38.203 55.861 1.00 31.22 245 LEU D O 1
ATOM 9652 N N . ARG D 1 282 ? 1.547 38.263 53.639 1.00 32.16 246 ARG D N 1
ATOM 9653 C CA . ARG D 1 282 ? 0.611 37.145 53.424 1.00 34.73 246 ARG D CA 1
ATOM 9654 C C . ARG D 1 282 ? 1.220 35.801 53.816 1.00 36.34 246 ARG D C 1
ATOM 9655 O O . ARG D 1 282 ? 0.727 35.135 54.730 1.00 36.60 246 ARG D O 1
ATOM 9663 N N . ARG D 1 283 ? 2.308 35.422 53.150 1.00 41.17 247 ARG D N 1
ATOM 9664 C CA . ARG D 1 283 ? 2.881 34.077 53.324 1.00 47.03 247 ARG D CA 1
ATOM 9665 C C . ARG D 1 283 ? 3.539 33.849 54.684 1.00 43.91 247 ARG D C 1
ATOM 9666 O O . ARG D 1 283 ? 3.180 32.941 55.418 1.00 44.58 247 ARG D O 1
ATOM 9674 N N . ASP D 1 284 ? 4.522 34.675 55.000 1.00 43.62 248 ASP D N 1
ATOM 9675 C CA . ASP D 1 284 ? 5.317 34.500 56.208 1.00 44.26 248 ASP D CA 1
ATOM 9676 C C . ASP D 1 284 ? 4.528 34.853 57.476 1.00 44.59 248 ASP D C 1
ATOM 9677 O O . ASP D 1 284 ? 4.556 34.106 58.464 1.00 49.30 248 ASP D O 1
ATOM 9682 N N . ILE D 1 285 ? 3.816 35.980 57.466 1.00 40.56 249 ILE D N 1
ATOM 9683 C CA . ILE D 1 285 ? 3.084 36.425 58.664 1.00 35.74 249 ILE D CA 1
ATOM 9684 C C . ILE D 1 285 ? 1.704 35.779 58.777 1.00 32.52 249 ILE D C 1
ATOM 9685 O O . ILE D 1 285 ? 1.186 35.618 59.879 1.00 34.85 249 ILE D O 1
ATOM 9690 N N . GLY D 1 286 ? 1.105 35.414 57.651 1.00 30.44 250 GLY D N 1
ATOM 9691 C CA . GLY D 1 286 ? -0.209 34.759 57.653 1.00 31.13 250 GLY D CA 1
ATOM 9692 C C . GLY D 1 286 ? -1.397 35.707 57.732 1.00 29.49 250 GLY D C 1
ATOM 9693 O O . GLY D 1 286 ? -2.491 35.296 58.088 1.00 30.41 250 GLY D O 1
ATOM 9694 N N . PHE D 1 287 ? -1.181 36.977 57.399 1.00 28.60 251 PHE D N 1
ATOM 9695 C CA . PHE D 1 287 ? -2.225 37.994 57.511 1.00 27.87 251 PHE D CA 1
ATOM 9696 C C . PHE D 1 287 ? -3.315 37.740 56.464 1.00 28.26 251 PHE D C 1
ATOM 9697 O O . PHE D 1 287 ? -3.017 37.604 55.275 1.00 26.63 251 PHE D O 1
ATOM 9705 N N . LYS D 1 288 ? -4.565 37.692 56.908 1.00 28.01 252 LYS D N 1
ATOM 9706 C CA . LYS D 1 288 ? -5.691 37.433 56.014 1.00 30.86 252 LYS D CA 1
ATOM 9707 C C . LYS D 1 288 ? -6.617 38.630 55.812 1.00 30.43 252 LYS D C 1
ATOM 9708 O O . LYS D 1 288 ? -7.598 38.524 55.099 1.00 32.53 252 LYS D O 1
ATOM 9714 N N . GLY D 1 289 ? -6.291 39.784 56.383 1.00 28.33 253 GLY D N 1
ATOM 9715 C CA . GLY D 1 289 ? -7.146 40.945 56.263 1.00 27.21 253 GLY D CA 1
ATOM 9716 C C . GLY D 1 289 ? -6.892 41.802 55.042 1.00 27.02 253 GLY D C 1
ATOM 9717 O O . GLY D 1 289 ? -6.244 41.394 54.087 1.00 28.40 253 GLY D O 1
ATOM 9718 N N . VAL D 1 290 ? -7.384 43.033 55.099 1.00 27.47 254 VAL D N 1
ATOM 9719 C CA . VAL D 1 290 ? -7.230 43.982 54.012 1.00 25.56 254 VAL D CA 1
ATOM 9720 C C . VAL D 1 290 ? -5.833 44.569 53.983 1.00 26.09 254 VAL D C 1
ATOM 9721 O O . VAL D 1 290 ? -5.311 45.002 55.008 1.00 23.35 254 VAL D O 1
ATOM 9725 N N . ILE D 1 291 ? -5.250 44.622 52.792 1.00 25.76 255 ILE D N 1
ATOM 9726 C CA . ILE D 1 291 ? -4.115 45.464 52.549 1.00 25.64 255 ILE D CA 1
ATOM 9727 C C . ILE D 1 291 ? -4.615 46.650 51.709 1.00 28.50 255 ILE D C 1
ATOM 9728 O O . ILE D 1 291 ? -4.990 46.481 50.548 1.00 29.08 255 ILE D O 1
ATOM 9733 N N . PHE D 1 292 ? -4.662 47.833 52.315 1.00 27.60 256 PHE D N 1
ATOM 9734 C CA . PHE D 1 292 ? -4.943 49.071 51.586 1.00 28.47 256 PHE D CA 1
ATOM 9735 C C . PHE D 1 292 ? -3.719 49.571 50.824 1.00 30.81 256 PHE D C 1
ATOM 9736 O O . PHE D 1 292 ? -2.595 49.218 51.178 1.00 31.14 256 PHE D O 1
ATOM 9744 N N . SER D 1 293 ? -3.934 50.358 49.765 1.00 33.66 257 SER D N 1
ATOM 9745 C CA . SER D 1 293 ? -2.810 50.913 48.955 1.00 34.74 257 SER D CA 1
ATOM 9746 C C . SER D 1 293 ? -2.023 52.126 49.378 1.00 38.78 257 SER D C 1
ATOM 9747 O O . SER D 1 293 ? -0.851 52.293 48.957 1.00 43.65 257 SER D O 1
ATOM 9750 N N . ASP D 1 294 ? -2.605 53.008 50.152 1.00 41.02 258 ASP D N 1
ATOM 9751 C CA . ASP D 1 294 ? -2.049 54.354 50.182 1.00 48.37 258 ASP D CA 1
ATOM 9752 C C . ASP D 1 294 ? -2.540 55.145 48.957 1.00 48.31 258 ASP D C 1
ATOM 9753 O O . ASP D 1 294 ? -2.843 54.596 47.856 1.00 43.43 258 ASP D O 1
ATOM 9758 N N . ASP D 1 295 ? -2.570 56.457 49.160 1.00 49.89 259 ASP D N 1
ATOM 9759 C CA . ASP D 1 295 ? -3.286 57.365 48.277 1.00 51.37 259 ASP D CA 1
ATOM 9760 C C . ASP D 1 295 ? -2.534 57.425 46.931 1.00 49.66 259 ASP D C 1
ATOM 9761 O O . ASP D 1 295 ? -1.389 57.872 46.884 1.00 52.08 259 ASP D O 1
ATOM 9766 N N . LEU D 1 296 ? -3.184 56.924 45.876 1.00 48.87 260 LEU D N 1
ATOM 9767 C CA . LEU D 1 296 ? -2.648 56.815 44.506 1.00 47.59 260 LEU D CA 1
ATOM 9768 C C . LEU D 1 296 ? -2.635 58.136 43.752 1.00 50.24 260 LEU D C 1
ATOM 9769 O O . LEU D 1 296 ? -2.062 58.211 42.663 1.00 51.65 260 LEU D O 1
ATOM 9774 N N . THR D 1 297 ? -3.308 59.153 44.291 1.00 55.85 261 THR D N 1
ATOM 9775 C CA . THR D 1 297 ? -3.318 60.495 43.693 1.00 60.24 261 THR D CA 1
ATOM 9776 C C . THR D 1 297 ? -1.998 61.251 43.709 1.00 65.40 261 THR D C 1
ATOM 9777 O O . THR D 1 297 ? -2.014 62.406 43.334 1.00 69.91 261 THR D O 1
ATOM 9781 N N . MET D 1 298 ? -0.879 60.666 44.145 1.00 77.38 262 MET D N 1
ATOM 9782 C CA . MET D 1 298 ? 0.432 61.201 43.731 1.00 81.80 262 MET D CA 1
ATOM 9783 C C . MET D 1 298 ? 1.169 60.257 42.785 1.00 82.11 262 MET D C 1
ATOM 9784 O O . MET D 1 298 ? 1.106 60.425 41.569 1.00 78.56 262 MET D O 1
ATOM 9789 N N . CYS D 1 302 ? 0.971 63.164 36.940 1.00 65.40 266 CYS D N 1
ATOM 9790 C CA . CYS D 1 302 ? 0.862 61.706 36.868 1.00 64.42 266 CYS D CA 1
ATOM 9791 C C . CYS D 1 302 ? 1.641 61.111 35.685 1.00 63.22 266 CYS D C 1
ATOM 9792 O O . CYS D 1 302 ? 1.712 61.704 34.608 1.00 63.50 266 CYS D O 1
ATOM 9795 N N . GLY D 1 303 ? 2.202 59.921 35.896 1.00 61.51 267 GLY D N 1
ATOM 9796 C CA . GLY D 1 303 ? 2.950 59.203 34.866 1.00 58.76 267 GLY D CA 1
ATOM 9797 C C . GLY D 1 303 ? 2.100 58.571 33.773 1.00 54.49 267 GLY D C 1
ATOM 9798 O O . GLY D 1 303 ? 0.900 58.793 33.669 1.00 52.85 267 GLY D O 1
ATOM 9799 N N . ALA D 1 304 ? 2.747 57.747 32.966 1.00 55.80 268 ALA D N 1
ATOM 9800 C CA . ALA D 1 304 ? 2.075 57.063 31.865 1.00 53.46 268 ALA D CA 1
ATOM 9801 C C . ALA D 1 304 ? 1.044 56.025 32.353 1.00 52.56 268 ALA D C 1
ATOM 9802 O O . ALA D 1 304 ? 1.292 55.223 33.279 1.00 46.17 268 ALA D O 1
ATOM 9804 N N . GLY D 1 305 ? -0.118 56.043 31.707 1.00 51.81 269 GLY D N 1
ATOM 9805 C CA . GLY D 1 305 ? -1.214 55.141 32.057 1.00 50.98 269 GLY D CA 1
ATOM 9806 C C . GLY D 1 305 ? -2.139 55.773 33.079 1.00 47.31 269 GLY D C 1
ATOM 9807 O O . GLY D 1 305 ? -3.287 55.354 33.259 1.00 46.82 269 GLY D O 1
ATOM 9808 N N . GLY D 1 306 ? -1.606 56.762 33.782 1.00 46.26 270 GLY D N 1
ATOM 9809 C CA . GLY D 1 306 ? -2.367 57.510 34.750 1.00 43.09 270 GLY D CA 1
ATOM 9810 C C . GLY D 1 306 ? -2.808 56.657 35.945 1.00 39.59 270 GLY D C 1
ATOM 9811 O O . GLY D 1 306 ? -2.128 55.704 36.399 1.00 39.98 270 GLY D O 1
ATOM 9812 N N . ILE D 1 307 ? -3.981 57.006 36.443 1.00 36.30 271 ILE D N 1
ATOM 9813 C CA . ILE D 1 307 ? -4.531 56.386 37.626 1.00 35.66 271 ILE D CA 1
ATOM 9814 C C . ILE D 1 307 ? -4.800 54.895 37.422 1.00 35.62 271 ILE D C 1
ATOM 9815 O O . ILE D 1 307 ? -4.539 54.095 38.321 1.00 33.48 271 ILE D O 1
ATOM 9820 N N . LYS D 1 308 ? -5.279 54.522 36.234 1.00 36.87 272 LYS D N 1
ATOM 9821 C CA . LYS D 1 308 ? -5.544 53.116 35.918 1.00 37.74 272 LYS D CA 1
ATOM 9822 C C . LYS D 1 308 ? -4.274 52.282 36.057 1.00 35.03 272 LYS D C 1
ATOM 9823 O O . LYS D 1 308 ? -4.290 51.190 36.624 1.00 35.27 272 LYS D O 1
ATOM 9829 N N . GLU D 1 309 ? -3.166 52.801 35.556 1.00 34.65 273 GLU D N 1
ATOM 9830 C CA . GLU D 1 309 ? -1.880 52.086 35.665 1.00 37.12 273 GLU D CA 1
ATOM 9831 C C . GLU D 1 309 ? -1.406 52.011 37.120 1.00 35.28 273 GLU D C 1
ATOM 9832 O O . GLU D 1 309 ? -0.907 50.977 37.589 1.00 33.71 273 GLU D O 1
ATOM 9838 N N . ARG D 1 310 ? -1.552 53.114 37.832 1.00 33.52 274 ARG D N 1
ATOM 9839 C CA . ARG D 1 310 ? -1.129 53.164 39.222 1.00 35.02 274 ARG D CA 1
ATOM 9840 C C . ARG D 1 310 ? -1.926 52.158 40.077 1.00 33.06 274 ARG D C 1
ATOM 9841 O O . ARG D 1 310 ? -1.356 51.426 40.912 1.00 30.24 274 ARG D O 1
ATOM 9849 N N . ALA D 1 311 ? -3.237 52.107 39.850 1.00 29.96 275 ALA D N 1
ATOM 9850 C CA . ALA D 1 311 ? -4.072 51.111 40.505 1.00 30.82 275 ALA D CA 1
ATOM 9851 C C . ALA D 1 311 ? -3.641 49.697 40.134 1.00 29.68 275 ALA D C 1
ATOM 9852 O O . ALA D 1 311 ? -3.544 48.826 41.002 1.00 30.85 275 ALA D O 1
ATOM 9854 N N . ARG D 1 312 ? -3.377 49.477 38.854 1.00 30.17 276 ARG D N 1
ATOM 9855 C CA . ARG D 1 312 ? -2.966 48.150 38.372 1.00 30.09 276 ARG D CA 1
ATOM 9856 C C . ARG D 1 312 ? -1.725 47.638 39.101 1.00 28.56 276 ARG D C 1
ATOM 9857 O O . ARG D 1 312 ? -1.704 46.495 39.574 1.00 26.70 276 ARG D O 1
ATOM 9865 N N . ILE D 1 313 ? -0.706 48.478 39.222 1.00 28.50 277 ILE D N 1
ATOM 9866 C CA . ILE D 1 313 ? 0.518 48.047 39.923 1.00 32.11 277 ILE D CA 1
ATOM 9867 C C . ILE D 1 313 ? 0.307 47.819 41.434 1.00 31.56 277 ILE D C 1
ATOM 9868 O O . ILE D 1 313 ? 0.936 46.942 42.035 1.00 32.19 277 ILE D O 1
ATOM 9873 N N . SER D 1 314 ? -0.593 48.593 42.035 1.00 31.92 278 SER D N 1
ATOM 9874 C CA . SER D 1 314 ? -0.950 48.410 43.433 1.00 31.57 278 SER D CA 1
ATOM 9875 C C . SER D 1 314 ? -1.650 47.047 43.667 1.00 29.93 278 SER D C 1
ATOM 9876 O O . SER D 1 314 ? -1.227 46.265 44.532 1.00 30.61 278 SER D O 1
ATOM 9879 N N . PHE D 1 315 ? -2.663 46.722 42.863 1.00 31.82 279 PHE D N 1
ATOM 9880 C CA . PHE D 1 315 ? -3.308 45.402 42.929 1.00 32.36 279 PHE D CA 1
ATOM 9881 C C . PHE D 1 315 ? -2.336 44.274 42.665 1.00 32.96 279 PHE D C 1
ATOM 9882 O O . PHE D 1 315 ? -2.336 43.273 43.375 1.00 34.35 279 PHE D O 1
ATOM 9890 N N . GLU D 1 316 ? -1.524 44.425 41.631 1.00 35.64 280 GLU D N 1
ATOM 9891 C CA . GLU D 1 316 ? -0.526 43.413 41.272 1.00 39.21 280 GLU D CA 1
ATOM 9892 C C . GLU D 1 316 ? 0.468 43.165 42.418 1.00 37.67 280 GLU D C 1
ATOM 9893 O O . GLU D 1 316 ? 0.899 42.029 42.624 1.00 34.69 280 GLU D O 1
ATOM 9899 N N . ALA D 1 317 ? 0.822 44.222 43.166 1.00 34.45 281 ALA D N 1
ATOM 9900 C CA . ALA D 1 317 ? 1.728 44.075 44.321 1.00 33.75 281 ALA D CA 1
ATOM 9901 C C . ALA D 1 317 ? 1.108 43.344 45.519 1.00 32.34 281 ALA D C 1
ATOM 9902 O O . ALA D 1 317 ? 1.841 42.756 46.326 1.00 32.00 281 ALA D O 1
ATOM 9904 N N . GLY D 1 318 ? -0.224 43.340 45.608 1.00 29.55 282 GLY D N 1
ATOM 9905 C CA . GLY D 1 318 ? -0.920 42.610 46.659 1.00 28.20 282 GLY D CA 1
ATOM 9906 C C . GLY D 1 318 ? -1.976 43.382 47.434 1.00 27.03 282 GLY D C 1
ATOM 9907 O O . GLY D 1 318 ? -2.600 42.820 48.328 1.00 27.39 282 GLY D O 1
ATOM 9908 N N . CYS D 1 319 ? -2.200 44.658 47.101 1.00 28.32 283 CYS D N 1
ATOM 9909 C CA . CYS D 1 319 ? -3.250 45.432 47.763 1.00 27.07 283 CYS D CA 1
ATOM 9910 C C . CYS D 1 319 ? -4.636 44.910 47.359 1.00 27.88 283 CYS D C 1
ATOM 9911 O O . CYS D 1 319 ? -4.862 44.583 46.188 1.00 27.61 283 CYS D O 1
ATOM 9914 N N . ASP D 1 320 ? -5.558 44.864 48.317 1.00 27.34 284 ASP D N 1
ATOM 9915 C CA . ASP D 1 320 ? -6.962 44.513 48.066 1.00 28.43 284 ASP D CA 1
ATOM 9916 C C . ASP D 1 320 ? -7.771 45.710 47.587 1.00 27.64 284 ASP D C 1
ATOM 9917 O O . ASP D 1 320 ? -8.638 45.578 46.722 1.00 27.81 284 ASP D O 1
ATOM 9922 N N . ILE D 1 321 ? -7.504 46.866 48.188 1.00 26.49 285 ILE D N 1
ATOM 9923 C CA . ILE D 1 321 ? -8.346 48.037 48.040 1.00 26.32 285 ILE D CA 1
ATOM 9924 C C . ILE D 1 321 ? -7.467 49.251 47.826 1.00 26.20 285 ILE D C 1
ATOM 9925 O O . ILE D 1 321 ? -6.523 49.472 48.587 1.00 29.47 285 ILE D O 1
ATOM 9930 N N . VAL D 1 322 ? -7.758 50.030 46.788 1.00 26.16 286 VAL D N 1
ATOM 9931 C CA . VAL D 1 322 ? -6.971 51.224 46.505 1.00 26.69 286 VAL D CA 1
ATOM 9932 C C . VAL D 1 322 ? -7.697 52.475 46.983 1.00 25.74 286 VAL D C 1
ATOM 9933 O O . VAL D 1 322 ? -8.914 52.595 46.862 1.00 26.91 286 VAL D O 1
ATOM 9937 N N . LEU D 1 323 ? -6.934 53.387 47.561 1.00 26.53 287 LEU D N 1
ATOM 9938 C CA . LEU D 1 323 ? -7.449 54.631 48.081 1.00 27.93 287 LEU D CA 1
ATOM 9939 C C . LEU D 1 323 ? -7.201 55.698 47.040 1.00 30.61 287 LEU D C 1
ATOM 9940 O O . LEU D 1 323 ? -6.066 55.851 46.592 1.00 31.63 287 LEU D O 1
ATOM 9945 N N . VAL D 1 324 ? -8.237 56.465 46.715 1.00 30.01 288 VAL D N 1
ATOM 9946 C CA . VAL D 1 324 ? -8.125 57.590 45.804 1.00 32.88 288 VAL D CA 1
ATOM 9947 C C . VAL D 1 324 ? -8.827 58.789 46.424 1.00 33.53 288 VAL D C 1
ATOM 9948 O O . VAL D 1 324 ? -10.043 58.876 46.379 1.00 37.28 288 VAL D O 1
ATOM 9952 N N . CYS D 1 325 ? -8.058 59.676 47.044 1.00 33.53 289 CYS D N 1
ATOM 9953 C CA . CYS D 1 325 ? -8.595 60.736 47.861 1.00 36.19 289 CYS D CA 1
ATOM 9954 C C . CYS D 1 325 ? -8.430 62.104 47.224 1.00 36.58 289 CYS D C 1
ATOM 9955 O O . CYS D 1 325 ? -7.461 62.358 46.531 1.00 35.15 289 CYS D O 1
ATOM 9958 N N . ASN D 1 326 ? -9.378 62.982 47.512 1.00 35.45 290 ASN D N 1
ATOM 9959 C CA . ASN D 1 326 ? -9.358 64.363 47.063 1.00 38.18 290 ASN D CA 1
ATOM 9960 C C . ASN D 1 326 ? -9.355 64.548 45.553 1.00 39.75 290 ASN D C 1
ATOM 9961 O O . ASN D 1 326 ? -9.042 65.627 45.079 1.00 38.87 290 ASN D O 1
ATOM 9966 N N . ARG D 1 327 ? -9.714 63.516 44.794 1.00 41.07 291 ARG D N 1
ATOM 9967 C CA . ARG D 1 327 ? -9.632 63.578 43.327 1.00 38.58 291 ARG D CA 1
ATOM 9968 C C . ARG D 1 327 ? -10.762 62.800 42.676 1.00 36.97 291 ARG D C 1
ATOM 9969 O O . ARG D 1 327 ? -10.545 61.737 42.084 1.00 33.27 291 ARG D O 1
ATOM 9977 N N . PRO D 1 328 ? -11.996 63.304 42.821 1.00 34.89 292 PRO D N 1
ATOM 9978 C CA . PRO D 1 328 ? -13.124 62.601 42.197 1.00 35.80 292 PRO D CA 1
ATOM 9979 C C . PRO D 1 328 ? -12.993 62.467 40.660 1.00 36.21 292 PRO D C 1
ATOM 9980 O O . PRO D 1 328 ? -13.564 61.541 40.059 1.00 35.51 292 PRO D O 1
ATOM 9984 N N . ASP D 1 329 ? -12.237 63.370 40.040 1.00 36.68 293 ASP D N 1
ATOM 9985 C CA . ASP D 1 329 ? -11.904 63.252 38.616 1.00 37.52 293 ASP D CA 1
ATOM 9986 C C . ASP D 1 329 ? -11.111 61.987 38.304 1.00 36.21 293 ASP D C 1
ATOM 9987 O O . ASP D 1 329 ? -11.355 61.333 37.298 1.00 38.37 293 ASP D O 1
ATOM 9992 N N . LEU D 1 330 ? -10.145 61.651 39.157 1.00 35.39 294 LEU D N 1
ATOM 9993 C CA . LEU D 1 330 ? -9.359 60.446 38.972 1.00 34.41 294 LEU D CA 1
ATOM 9994 C C . LEU D 1 330 ? -10.170 59.199 39.294 1.00 35.71 294 LEU D C 1
ATOM 9995 O O . LEU D 1 330 ? -9.941 58.136 38.715 1.00 37.77 294 LEU D O 1
ATOM 10000 N N . VAL D 1 331 ? -11.107 59.310 40.231 1.00 37.44 295 VAL D N 1
ATOM 10001 C CA . VAL D 1 331 ? -12.002 58.192 40.522 1.00 36.41 295 VAL D CA 1
ATOM 10002 C C . VAL D 1 331 ? -12.889 57.950 39.302 1.00 35.80 295 VAL D C 1
ATOM 10003 O O . VAL D 1 331 ? -13.120 56.810 38.913 1.00 34.02 295 VAL D O 1
ATOM 10007 N N . ASP D 1 332 ? -13.393 59.032 38.715 1.00 37.55 296 ASP D N 1
ATOM 10008 C CA . ASP D 1 332 ? -14.213 58.924 37.495 1.00 40.11 296 ASP D CA 1
ATOM 10009 C C . ASP D 1 332 ? -13.445 58.288 36.360 1.00 38.86 296 ASP D C 1
ATOM 10010 O O . ASP D 1 332 ? -13.958 57.395 35.681 1.00 38.91 296 ASP D O 1
ATOM 10015 N N . GLU D 1 333 ? -12.205 58.733 36.184 1.00 39.20 297 GLU D N 1
ATOM 10016 C CA . GLU D 1 333 ? -11.333 58.168 35.178 1.00 37.23 297 GLU D CA 1
ATOM 10017 C C . GLU D 1 333 ? -11.062 56.697 35.445 1.00 36.13 297 GLU D C 1
ATOM 10018 O O . GLU D 1 333 ? -11.156 55.862 34.544 1.00 37.77 297 GLU D O 1
ATOM 10024 N N . LEU D 1 334 ? -10.741 56.362 36.688 1.00 35.49 298 LEU D N 1
ATOM 10025 C CA . LEU D 1 334 ? -10.429 54.977 37.035 1.00 35.73 298 LEU D CA 1
ATOM 10026 C C . LEU D 1 334 ? -11.617 54.049 36.814 1.00 33.94 298 LEU D C 1
ATOM 10027 O O . LEU D 1 334 ? -11.461 52.953 36.255 1.00 34.55 298 LEU D O 1
ATOM 10032 N N . ARG D 1 335 ? -12.794 54.465 37.273 1.00 32.98 299 ARG D N 1
ATOM 10033 C CA . ARG D 1 335 ? -13.965 53.576 37.230 1.00 34.92 299 ARG D CA 1
ATOM 10034 C C . ARG D 1 335 ? -14.533 53.343 35.812 1.00 38.30 299 ARG D C 1
ATOM 10035 O O . ARG D 1 335 ? -15.185 52.333 35.567 1.00 35.84 299 ARG D O 1
ATOM 10043 N N . ASP D 1 336 ? -14.275 54.272 34.899 1.00 41.25 300 ASP D N 1
ATOM 10044 C CA . ASP D 1 336 ? -14.778 54.171 33.536 1.00 44.93 300 ASP D CA 1
ATOM 10045 C C . ASP D 1 336 ? -14.107 53.020 32.775 1.00 42.06 300 ASP D C 1
ATOM 10046 O O . ASP D 1 336 ? -12.924 53.087 32.451 1.00 44.98 300 ASP D O 1
ATOM 10051 N N . GLY D 1 337 ? -14.875 51.974 32.485 1.00 40.83 301 GLY D N 1
ATOM 10052 C CA . GLY D 1 337 ? -14.351 50.784 31.818 1.00 37.83 301 GLY D CA 1
ATOM 10053 C C . GLY D 1 337 ? -13.479 49.929 32.723 1.00 37.68 301 GLY D C 1
ATOM 10054 O O . GLY D 1 337 ? -12.670 49.149 32.245 1.00 37.54 301 GLY D O 1
ATOM 10055 N N . PHE D 1 338 ? -13.645 50.077 34.035 1.00 36.76 302 PHE D N 1
ATOM 10056 C CA . PHE D 1 338 ? -12.793 49.400 35.010 1.00 35.36 302 PHE D CA 1
ATOM 10057 C C . PHE D 1 338 ? -13.155 47.933 35.092 1.00 38.20 302 PHE D C 1
ATOM 10058 O O . PHE D 1 338 ? -14.318 47.596 35.271 1.00 34.78 302 PHE D O 1
ATOM 10066 N N . THR D 1 339 ? -12.154 47.065 34.971 1.00 40.04 303 THR D N 1
ATOM 10067 C CA . THR D 1 339 ? -12.352 45.643 35.248 1.00 45.24 303 THR D CA 1
ATOM 10068 C C . THR D 1 339 ? -11.918 45.331 36.682 1.00 44.16 303 THR D C 1
ATOM 10069 O O . THR D 1 339 ? -10.790 45.604 37.076 1.00 45.79 303 THR D O 1
ATOM 10073 N N . ILE D 1 340 ? -12.846 44.773 37.446 1.00 43.02 304 ILE D N 1
ATOM 10074 C CA . ILE D 1 340 ? -12.600 44.413 38.823 1.00 40.90 304 ILE D CA 1
ATOM 10075 C C . ILE D 1 340 ? -11.646 43.224 38.866 1.00 39.69 304 ILE D C 1
ATOM 10076 O O . ILE D 1 340 ? -11.973 42.165 38.344 1.00 38.55 304 ILE D O 1
ATOM 10081 N N . PRO D 1 341 ? -10.462 43.391 39.482 1.00 37.71 305 PRO D N 1
ATOM 10082 C CA . PRO D 1 341 ? -9.539 42.255 39.506 1.00 37.72 305 PRO D CA 1
ATOM 10083 C C . PRO D 1 341 ? -10.138 41.092 40.271 1.00 38.85 305 PRO D C 1
ATOM 10084 O O . PRO D 1 341 ? -10.888 41.306 41.221 1.00 32.93 305 PRO D O 1
ATOM 10088 N N . ASP D 1 342 ? -9.832 39.875 39.833 1.00 38.84 306 ASP D N 1
ATOM 10089 C CA . ASP D 1 342 ? -10.350 38.695 40.492 1.00 43.96 306 ASP D CA 1
ATOM 10090 C C . ASP D 1 342 ? -9.735 38.594 41.892 1.00 41.55 306 ASP D C 1
ATOM 10091 O O . ASP D 1 342 ? -8.519 38.505 42.042 1.00 44.72 306 ASP D O 1
ATOM 10096 N N . ASN D 1 343 ? -10.580 38.671 42.907 1.00 36.72 307 ASN D N 1
ATOM 10097 C CA . ASN D 1 343 ? -10.148 38.593 44.295 1.00 34.70 307 ASN D CA 1
ATOM 10098 C C . ASN D 1 343 ? -11.275 37.974 45.082 1.00 33.59 307 ASN D C 1
ATOM 10099 O O . ASN D 1 343 ? -12.182 38.681 45.548 1.00 31.39 307 ASN D O 1
ATOM 10104 N N . GLN D 1 344 ? -11.237 36.650 45.188 1.00 33.15 308 GLN D N 1
ATOM 10105 C CA . GLN D 1 344 ? -12.287 35.906 45.864 1.00 37.29 308 GLN D CA 1
ATOM 10106 C C . GLN D 1 344 ? -12.386 36.216 47.347 1.00 35.84 308 GLN D C 1
ATOM 10107 O O . GLN D 1 344 ? -13.388 35.901 47.971 1.00 35.97 308 GLN D O 1
ATOM 10113 N N . ASP D 1 345 ? -11.345 36.809 47.915 1.00 35.40 309 ASP D N 1
ATOM 10114 C CA . ASP D 1 345 ? -11.326 37.141 49.333 1.00 34.08 309 ASP D CA 1
ATOM 10115 C C . ASP D 1 345 ? -11.888 38.533 49.647 1.00 32.92 309 ASP D C 1
ATOM 10116 O O . ASP D 1 345 ? -12.120 38.863 50.822 1.00 31.92 309 ASP D O 1
ATOM 10121 N N . LEU D 1 346 ? -12.113 39.349 48.623 1.00 29.84 310 LEU D N 1
ATOM 10122 C CA . LEU D 1 346 ? -12.424 40.759 48.853 1.00 29.26 310 LEU D CA 1
ATOM 10123 C C . LEU D 1 346 ? -13.691 40.945 49.673 1.00 30.08 310 LEU D C 1
ATOM 10124 O O . LEU D 1 346 ? -13.695 41.716 50.645 1.00 30.54 310 LEU D O 1
ATOM 10129 N N . ALA D 1 347 ? -14.746 40.224 49.305 1.00 28.62 311 ALA D N 1
ATOM 10130 C CA . ALA D 1 347 ? -16.039 40.390 49.963 1.00 29.28 311 ALA D CA 1
ATOM 10131 C C . ALA D 1 347 ? -15.961 40.143 51.465 1.00 29.23 311 ALA D C 1
ATOM 10132 O O . ALA D 1 347 ? -16.543 40.907 52.252 1.00 29.80 311 ALA D O 1
ATOM 10134 N N . GLY D 1 348 ? -15.249 39.083 51.850 1.00 28.11 312 GLY D N 1
ATOM 10135 C CA . GLY D 1 348 ? -15.081 38.734 53.248 1.00 27.47 312 GLY D CA 1
ATOM 10136 C C . GLY D 1 348 ? -14.176 39.706 53.979 1.00 26.81 312 GLY D C 1
ATOM 10137 O O . GLY D 1 348 ? -14.407 40.031 55.140 1.00 25.88 312 GLY D O 1
ATOM 10138 N N . ARG D 1 349 ? -13.136 40.161 53.291 1.00 27.94 313 ARG D N 1
ATOM 10139 C CA . ARG D 1 349 ? -12.236 41.161 53.835 1.00 27.60 313 ARG D CA 1
ATOM 10140 C C . ARG D 1 349 ? -12.941 42.491 54.132 1.00 28.55 313 ARG D C 1
ATOM 10141 O O . ARG D 1 349 ? -12.697 43.091 55.183 1.00 26.21 313 ARG D O 1
ATOM 10149 N N . TRP D 1 350 ? -13.794 42.962 53.219 1.00 27.80 314 TRP D N 1
ATOM 10150 C CA . TRP D 1 350 ? -14.609 44.157 53.504 1.00 26.31 314 TRP D CA 1
ATOM 10151 C C . TRP D 1 350 ? -15.572 43.881 54.668 1.00 25.82 314 TRP D C 1
ATOM 10152 O O . TRP D 1 350 ? -15.754 44.716 55.552 1.00 25.08 314 TRP D O 1
ATOM 10163 N N . GLN D 1 351 ? -16.215 42.729 54.636 1.00 27.61 315 GLN D N 1
ATOM 10164 C CA . GLN D 1 351 ? -17.276 42.425 55.595 1.00 30.81 315 GLN D CA 1
ATOM 10165 C C . GLN D 1 351 ? -16.742 42.317 57.026 1.00 27.99 315 GLN D C 1
ATOM 10166 O O . GLN D 1 351 ? -17.409 42.731 57.962 1.00 28.03 315 GLN D O 1
ATOM 10172 N N . TYR D 1 352 ? -15.552 41.758 57.187 1.00 25.25 316 TYR D N 1
ATOM 10173 C CA . TYR D 1 352 ? -14.898 41.701 58.486 1.00 26.78 316 TYR D CA 1
ATOM 10174 C C . TYR D 1 352 ? -14.751 43.096 59.129 1.00 28.12 316 TYR D C 1
ATOM 10175 O O . TYR D 1 352 ? -14.804 43.217 60.350 1.00 30.63 316 TYR D O 1
ATOM 10184 N N . MET D 1 353 ? -14.645 44.145 58.311 1.00 29.39 317 MET D N 1
ATOM 10185 C CA . MET D 1 353 ? -14.553 45.534 58.821 1.00 30.21 317 MET D CA 1
ATOM 10186 C C . MET D 1 353 ? -15.862 46.233 59.148 1.00 28.87 317 MET D C 1
ATOM 10187 O O . MET D 1 353 ? -15.856 47.326 59.713 1.00 32.30 317 MET D O 1
ATOM 10192 N N . GLU D 1 354 ? -16.996 45.615 58.841 1.00 30.43 318 GLU D N 1
ATOM 10193 C CA . GLU D 1 354 ? -18.282 46.232 59.161 1.00 30.28 318 GLU D CA 1
ATOM 10194 C C . GLU D 1 354 ? -18.410 46.441 60.666 1.00 29.21 318 GLU D C 1
ATOM 10195 O O . GLU D 1 354 ? -17.977 45.605 61.450 1.00 28.21 318 GLU D O 1
ATOM 10201 N N . ASN D 1 355 ? -19.026 47.544 61.063 1.00 29.38 319 ASN D N 1
ATOM 10202 C CA . ASN D 1 355 ? -19.258 47.803 62.464 1.00 28.73 319 ASN D CA 1
ATOM 10203 C C . ASN D 1 355 ? -20.133 46.703 63.052 1.00 29.32 319 ASN D C 1
ATOM 10204 O O . ASN D 1 355 ? -21.107 46.296 62.440 1.00 29.99 319 ASN D O 1
ATOM 10209 N N . SER D 1 356 ? -19.790 46.248 64.248 1.00 29.87 320 SER D N 1
ATOM 10210 C CA . SER D 1 356 ? -20.493 45.159 64.885 1.00 32.23 320 SER D CA 1
ATOM 10211 C C . SER D 1 356 ? -21.607 45.621 65.848 1.00 32.51 320 SER D C 1
ATOM 10212 O O . SER D 1 356 ? -22.393 44.797 66.289 1.00 34.59 320 SER D O 1
ATOM 10215 N N . LEU D 1 357 ? -21.698 46.916 66.141 1.00 34.91 321 LEU D N 1
ATOM 10216 C CA . LEU D 1 357 ? -22.773 47.469 66.978 1.00 37.56 321 LEU D CA 1
ATOM 10217 C C . LEU D 1 357 ? -23.891 48.150 66.186 1.00 40.47 321 LEU D C 1
ATOM 10218 O O . LEU D 1 357 ? -23.642 48.979 65.298 1.00 43.12 321 LEU D O 1
ATOM 10223 N N . GLY D 1 358 ? -25.130 47.798 66.512 1.00 38.62 322 GLY D N 1
ATOM 10224 C CA . GLY D 1 358 ? -26.292 48.499 65.982 1.00 36.60 322 GLY D CA 1
ATOM 10225 C C . GLY D 1 358 ? -26.443 49.847 66.656 1.00 38.28 322 GLY D C 1
ATOM 10226 O O . GLY D 1 358 ? -25.946 50.060 67.766 1.00 33.21 322 GLY D O 1
ATOM 10227 N N . HIS D 1 359 ? -27.168 50.742 65.999 1.00 40.65 323 HIS D N 1
ATOM 10228 C CA . HIS D 1 359 ? -27.360 52.107 66.478 1.00 45.65 323 HIS D CA 1
ATOM 10229 C C . HIS D 1 359 ? -27.968 52.166 67.882 1.00 44.00 323 HIS D C 1
ATOM 10230 O O . HIS D 1 359 ? -27.556 52.968 68.712 1.00 38.06 323 HIS D O 1
ATOM 10237 N N . GLU D 1 360 ? -28.976 51.340 68.125 1.00 43.75 324 GLU D N 1
ATOM 10238 C CA . GLU D 1 360 ? -29.652 51.335 69.425 1.00 47.67 324 GLU D CA 1
ATOM 10239 C C . GLU D 1 360 ? -28.702 50.856 70.517 1.00 41.79 324 GLU D C 1
ATOM 10240 O O . GLU D 1 360 ? -28.654 51.442 71.586 1.00 38.11 324 GLU D O 1
ATOM 10246 N N . ALA D 1 361 ? -27.948 49.804 70.228 1.00 37.98 325 ALA D N 1
ATOM 10247 C CA . ALA D 1 361 ? -26.965 49.318 71.169 1.00 39.63 325 ALA D CA 1
ATOM 10248 C C . ALA D 1 361 ? -25.971 50.401 71.561 1.00 38.85 325 ALA D C 1
ATOM 10249 O O . ALA D 1 361 ? -25.629 50.529 72.740 1.00 38.89 325 ALA D O 1
ATOM 10251 N N . VAL D 1 362 ? -25.554 51.213 70.589 1.00 38.18 326 VAL D N 1
ATOM 10252 C CA . VAL D 1 362 ? -24.592 52.285 70.858 1.00 38.26 326 VAL D CA 1
ATOM 10253 C C . VAL D 1 362 ? -25.200 53.386 71.724 1.00 40.72 326 VAL D C 1
ATOM 10254 O O . VAL D 1 362 ? -24.579 53.831 72.688 1.00 38.27 326 VAL D O 1
ATOM 10258 N N . GLN D 1 363 ? -26.423 53.805 71.413 1.00 43.91 327 GLN D N 1
ATOM 10259 C CA . GLN D 1 363 ? -27.101 54.806 72.246 1.00 46.01 327 GLN D CA 1
ATOM 10260 C C . GLN D 1 363 ? -27.256 54.326 73.681 1.00 44.44 327 GLN D C 1
ATOM 10261 O O . GLN D 1 363 ? -27.082 55.098 74.611 1.00 45.88 327 GLN D O 1
ATOM 10267 N N . ALA D 1 364 ? -27.584 53.049 73.852 1.00 45.88 328 ALA D N 1
ATOM 10268 C CA . ALA D 1 364 ? -27.753 52.483 75.178 1.00 45.28 328 ALA D CA 1
ATOM 10269 C C . ALA D 1 364 ? -26.449 52.589 75.954 1.00 47.35 328 ALA D C 1
ATOM 10270 O O . ALA D 1 364 ? -26.429 53.097 77.079 1.00 52.79 328 ALA D O 1
ATOM 10272 N N . VAL D 1 365 ? -25.360 52.113 75.354 1.00 45.95 329 VAL D N 1
ATOM 10273 C CA . VAL D 1 365 ? -24.072 52.093 76.032 1.00 42.73 329 VAL D CA 1
ATOM 10274 C C . VAL D 1 365 ? -23.642 53.497 76.427 1.00 39.99 329 VAL D C 1
ATOM 10275 O O . VAL D 1 365 ? -23.061 53.688 77.491 1.00 37.23 329 VAL D O 1
ATOM 10279 N N . MET D 1 366 ? -23.936 54.475 75.589 1.00 38.15 330 MET D N 1
ATOM 10280 C CA . MET D 1 366 ? -23.464 55.823 75.840 1.00 40.11 330 MET D CA 1
ATOM 10281 C C . MET D 1 366 ? -24.184 56.504 77.004 1.00 41.87 330 MET D C 1
ATOM 10282 O O . MET D 1 366 ? -23.656 57.460 77.562 1.00 38.83 330 MET D O 1
ATOM 10287 N N . GLN D 1 367 ? -25.364 56.003 77.367 1.00 45.88 331 GLN D N 1
ATOM 10288 C CA . GLN D 1 367 ? -26.074 56.473 78.579 1.00 51.88 331 GLN D CA 1
ATOM 10289 C C . GLN D 1 367 ? -25.502 55.905 79.875 1.00 51.27 331 GLN D C 1
ATOM 10290 O O . GLN D 1 367 ? -25.742 56.462 80.937 1.00 49.57 331 GLN D O 1
ATOM 10296 N N . THR D 1 368 ? -24.770 54.799 79.798 1.00 52.58 332 THR D N 1
ATOM 10297 C CA . THR D 1 368 ? -24.322 54.134 81.013 1.00 52.87 332 THR D CA 1
ATOM 10298 C C . THR D 1 368 ? -23.282 54.978 81.722 1.00 57.65 332 THR D C 1
ATOM 10299 O O . THR D 1 368 ? -22.566 55.769 81.095 1.00 63.84 332 THR D O 1
ATOM 10303 N N . MET D 1 369 ? -23.226 54.820 83.040 1.00 61.35 333 MET D N 1
ATOM 10304 C CA . MET D 1 369 ? -22.299 55.582 83.888 1.00 64.32 333 MET D CA 1
ATOM 10305 C C . MET D 1 369 ? -20.859 55.107 83.625 1.00 52.94 333 MET D C 1
ATOM 10306 O O . MET D 1 369 ? -19.933 55.918 83.596 1.00 49.37 333 MET D O 1
ATOM 10311 N N . GLY D 1 370 ? -20.700 53.814 83.343 1.00 46.63 334 GLY D N 1
ATOM 10312 C CA . GLY D 1 370 ? -19.400 53.241 82.984 1.00 44.26 334 GLY D CA 1
ATOM 10313 C C . GLY D 1 370 ? -18.770 53.892 81.763 1.00 41.07 334 GLY D C 1
ATOM 10314 O O . GLY D 1 370 ? -17.601 54.272 81.784 1.00 36.66 334 GLY D O 1
ATOM 10315 N N . PHE D 1 371 ? -19.554 54.047 80.703 1.00 40.82 335 PHE D N 1
ATOM 10316 C CA . PHE D 1 371 ? -19.059 54.702 79.492 1.00 40.63 335 PHE D CA 1
ATOM 10317 C C . PHE D 1 371 ? -18.799 56.180 79.715 1.00 39.02 335 PHE D C 1
ATOM 10318 O O . PHE D 1 371 ? -17.807 56.713 79.238 1.00 40.98 335 PHE D O 1
ATOM 10326 N N . GLN D 1 372 ? -19.701 56.852 80.413 1.00 42.24 336 GLN D N 1
ATOM 10327 C CA . GLN D 1 372 ? -19.524 58.276 80.674 1.00 41.86 336 GLN D CA 1
ATOM 10328 C C . GLN D 1 372 ? -18.273 58.536 81.486 1.00 39.70 336 GLN D C 1
ATOM 10329 O O . GLN D 1 372 ? -17.597 59.550 81.275 1.00 38.37 336 GLN D O 1
ATOM 10335 N N . ALA D 1 373 ? -17.953 57.612 82.388 1.00 38.06 337 ALA D N 1
ATOM 10336 C CA . ALA D 1 373 ? -16.718 57.702 83.167 1.00 38.59 337 ALA D CA 1
ATOM 10337 C C . ALA D 1 373 ? -15.495 57.494 82.284 1.00 38.68 337 ALA D C 1
ATOM 10338 O O . ALA D 1 373 ? -14.499 58.208 82.417 1.00 37.74 337 ALA D O 1
ATOM 10340 N N . ALA D 1 374 ? -15.587 56.533 81.369 1.00 37.86 338 ALA D N 1
ATOM 10341 C CA . ALA D 1 374 ? -14.527 56.332 80.377 1.00 35.01 338 ALA D CA 1
ATOM 10342 C C . ALA D 1 374 ? -14.291 57.616 79.580 1.00 32.07 338 ALA D C 1
ATOM 10343 O O . ALA D 1 374 ? -13.163 58.045 79.414 1.00 30.17 338 ALA D O 1
ATOM 10345 N N . GLN D 1 375 ? -15.363 58.236 79.102 1.00 32.18 339 GLN D N 1
ATOM 10346 C CA . GLN D 1 375 ? -15.254 59.516 78.385 1.00 34.30 339 GLN D CA 1
ATOM 10347 C C . GLN D 1 375 ? -14.463 60.547 79.161 1.00 33.56 339 GLN D C 1
ATOM 10348 O O . GLN D 1 375 ? -13.534 61.161 78.622 1.00 35.78 339 GLN D O 1
ATOM 10354 N N . ALA D 1 376 ? -14.822 60.738 80.430 1.00 36.80 340 ALA D N 1
ATOM 10355 C CA . ALA D 1 376 ? -14.161 61.761 81.251 1.00 37.07 340 ALA D CA 1
ATOM 10356 C C . ALA D 1 376 ? -12.698 61.423 81.512 1.00 35.43 340 ALA D C 1
ATOM 10357 O O . ALA D 1 376 ? -11.840 62.303 81.526 1.00 34.39 340 ALA D O 1
ATOM 10359 N N . PHE D 1 377 ? -12.413 60.147 81.723 1.00 35.40 341 PHE D N 1
ATOM 10360 C CA . PHE D 1 377 ? -11.034 59.697 81.889 1.00 36.50 341 PHE D CA 1
ATOM 10361 C C . PHE D 1 377 ? -10.197 59.996 80.639 1.00 34.28 341 PHE D C 1
ATOM 10362 O O . PHE D 1 377 ? -9.088 60.509 80.732 1.00 33.46 341 PHE D O 1
ATOM 10370 N N . VAL D 1 378 ? -10.744 59.677 79.473 1.00 33.16 342 VAL D N 1
ATOM 10371 C CA . VAL D 1 378 ? -10.037 59.899 78.215 1.00 33.83 342 VAL D CA 1
ATOM 10372 C C . VAL D 1 378 ? -9.861 61.404 77.969 1.00 32.19 342 VAL D C 1
ATOM 10373 O O . VAL D 1 378 ? -8.772 61.858 77.618 1.00 28.27 342 VAL D O 1
ATOM 10377 N N . ALA D 1 379 ? -10.925 62.179 78.179 1.00 33.23 343 ALA D N 1
ATOM 10378 C CA . ALA D 1 379 ? -10.827 63.650 78.101 1.00 34.64 343 ALA D CA 1
ATOM 10379 C C . ALA D 1 379 ? -9.698 64.193 78.972 1.00 34.26 343 ALA D C 1
ATOM 10380 O O . ALA D 1 379 ? -8.998 65.124 78.574 1.00 37.74 343 ALA D O 1
ATOM 10382 N N . GLY D 1 380 ? -9.515 63.595 80.150 1.00 33.63 344 GLY D N 1
ATOM 10383 C CA . GLY D 1 380 ? -8.479 64.018 81.077 1.00 32.71 344 GLY D CA 1
ATOM 10384 C C . GLY D 1 380 ? -7.082 63.716 80.598 1.00 36.43 344 GLY D C 1
ATOM 10385 O O . GLY D 1 380 ? -6.159 64.491 80.850 1.00 39.19 344 GLY D O 1
ATOM 10386 N N . LEU D 1 381 ? -6.905 62.602 79.890 1.00 35.07 345 LEU D N 1
ATOM 10387 C CA . LEU D 1 381 ? -5.618 62.330 79.272 1.00 37.16 345 LEU D CA 1
ATOM 10388 C C . LEU D 1 381 ? -5.279 63.365 78.214 1.00 39.61 345 LEU D C 1
ATOM 10389 O O . LEU D 1 381 ? -4.118 63.701 78.032 1.00 37.77 345 LEU D O 1
ATOM 10394 N N . ALA D 1 382 ? -6.293 63.840 77.491 1.00 45.00 346 ALA D N 1
ATOM 10395 C CA . ALA D 1 382 ? -6.082 64.815 76.417 1.00 50.30 346 ALA D CA 1
ATOM 10396 C C . ALA D 1 382 ? -5.841 66.248 76.906 1.00 53.76 346 ALA D C 1
ATOM 10397 O O . ALA D 1 382 ? -5.389 67.069 76.125 1.00 51.62 346 ALA D O 1
ATOM 10399 N N . SER D 1 383 ? -6.134 66.548 78.176 1.00 62.64 347 SER D N 1
ATOM 10400 C CA . SER D 1 383 ? -5.923 67.909 78.725 1.00 69.57 347 SER D CA 1
ATOM 10401 C C . SER D 1 383 ? -4.812 67.923 79.759 1.00 80.40 347 SER D C 1
ATOM 10402 O O . SER D 1 383 ? -5.102 67.740 80.920 1.00 83.66 347 SER D O 1
ATOM 10405 N N . PRO D 1 384 ? -3.552 68.172 79.356 1.00 92.06 348 PRO D N 1
ATOM 10406 C CA . PRO D 1 384 ? -2.474 68.288 80.347 1.00 94.52 348 PRO D CA 1
ATOM 10407 C C . PRO D 1 384 ? -2.382 69.698 80.959 1.00 89.50 348 PRO D C 1
ATOM 10408 O O . PRO D 1 384 ? -2.865 69.934 82.068 1.00 81.46 348 PRO D O 1
ATOM 10412 N N . VAL E 1 39 ? 42.420 77.607 43.361 1.00 82.14 3 VAL E N 1
ATOM 10413 C CA . VAL E 1 39 ? 41.053 77.652 43.968 1.00 78.02 3 VAL E CA 1
ATOM 10414 C C . VAL E 1 39 ? 40.165 78.678 43.240 1.00 72.24 3 VAL E C 1
ATOM 10415 O O . VAL E 1 39 ? 40.241 79.876 43.521 1.00 63.13 3 VAL E O 1
ATOM 10419 N N . PRO E 1 40 ? 39.304 78.211 42.320 1.00 68.19 4 PRO E N 1
ATOM 10420 C CA . PRO E 1 40 ? 38.543 79.154 41.486 1.00 66.50 4 PRO E CA 1
ATOM 10421 C C . PRO E 1 40 ? 37.652 80.119 42.264 1.00 67.18 4 PRO E C 1
ATOM 10422 O O . PRO E 1 40 ? 37.042 79.739 43.276 1.00 71.30 4 PRO E O 1
ATOM 10426 N N . HIS E 1 41 ? 37.589 81.362 41.799 1.00 65.25 5 HIS E N 1
ATOM 10427 C CA . HIS E 1 41 ? 36.689 82.330 42.382 1.00 68.77 5 HIS E CA 1
ATOM 10428 C C . HIS E 1 41 ? 35.432 82.424 41.536 1.00 67.21 5 HIS E C 1
ATOM 10429 O O . HIS E 1 41 ? 35.458 82.968 40.438 1.00 66.07 5 HIS E O 1
ATOM 10436 N N . ILE E 1 42 ? 34.325 81.916 42.078 1.00 67.91 6 ILE E N 1
ATOM 10437 C CA . ILE E 1 42 ? 33.041 81.857 41.381 1.00 62.96 6 ILE E CA 1
ATOM 10438 C C . ILE E 1 42 ? 31.957 82.364 42.329 1.00 59.00 6 ILE E C 1
ATOM 10439 O O . ILE E 1 42 ? 31.868 81.904 43.466 1.00 63.86 6 ILE E O 1
ATOM 10444 N N . PRO E 1 43 ? 31.116 83.299 41.877 1.00 53.43 7 PRO E N 1
ATOM 10445 C CA . PRO E 1 43 ? 30.014 83.666 42.759 1.00 53.36 7 PRO E CA 1
ATOM 10446 C C . PRO E 1 43 ? 29.158 82.454 43.166 1.00 56.14 7 PRO E C 1
ATOM 10447 O O . PRO E 1 43 ? 29.035 81.478 42.410 1.00 56.00 7 PRO E O 1
ATOM 10451 N N . ARG E 1 44 ? 28.570 82.522 44.356 1.00 54.46 8 ARG E N 1
ATOM 10452 C CA . ARG E 1 44 ? 27.673 81.472 44.811 1.00 52.29 8 ARG E CA 1
ATOM 10453 C C . ARG E 1 44 ? 26.426 81.509 43.950 1.00 48.42 8 ARG E C 1
ATOM 10454 O O . ARG E 1 44 ? 25.772 82.547 43.846 1.00 42.61 8 ARG E O 1
ATOM 10462 N N . GLY E 1 45 ? 26.113 80.373 43.328 1.00 48.47 9 GLY E N 1
ATOM 10463 C CA . GLY E 1 45 ? 24.931 80.261 42.491 1.00 46.64 9 GLY E CA 1
ATOM 10464 C C . GLY E 1 45 ? 23.661 80.145 43.301 1.00 46.19 9 GLY E C 1
ATOM 10465 O O . GLY E 1 45 ? 23.709 80.026 44.522 1.00 44.65 9 GLY E O 1
ATOM 10466 N N . PRO E 1 46 ? 22.505 80.195 42.625 1.00 45.45 10 PRO E N 1
ATOM 10467 C CA . PRO E 1 46 ? 21.219 80.176 43.310 1.00 43.41 10 PRO E CA 1
ATOM 10468 C C . PRO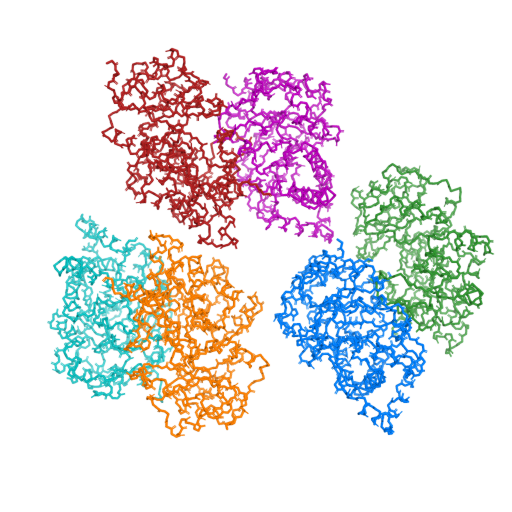 E 1 46 ? 20.630 78.770 43.545 1.00 41.11 10 PRO E C 1
ATOM 10469 O O . PRO E 1 46 ? 19.437 78.657 43.792 1.00 42.09 10 PRO E O 1
ATOM 10473 N N . VAL E 1 47 ? 21.442 77.721 43.495 1.00 37.84 11 VAL E N 1
ATOM 10474 C CA . VAL E 1 47 ? 20.956 76.379 43.734 1.00 38.86 11 VAL E CA 1
ATOM 10475 C C . VAL E 1 47 ? 21.647 75.801 44.956 1.00 39.72 11 VAL E C 1
ATOM 10476 O O . VAL E 1 47 ? 22.861 75.903 45.089 1.00 41.49 11 VAL E O 1
ATOM 10480 N N . MET E 1 48 ? 20.872 75.208 45.860 1.00 39.18 12 MET E N 1
ATOM 10481 C CA . MET E 1 48 ? 21.448 74.475 46.987 1.00 36.51 12 MET E CA 1
ATOM 10482 C C . MET E 1 48 ? 21.239 73.004 46.705 1.00 33.63 12 MET E C 1
ATOM 10483 O O . MET E 1 48 ? 20.108 72.548 46.557 1.00 33.44 12 MET E O 1
ATOM 10488 N N . ALA E 1 49 ? 22.329 72.269 46.614 1.00 31.57 13 ALA E N 1
ATOM 10489 C CA . ALA E 1 49 ? 22.267 70.873 46.267 1.00 34.12 13 ALA E CA 1
ATOM 10490 C C . ALA E 1 49 ? 22.653 70.053 47.489 1.00 35.67 13 ALA E C 1
ATOM 10491 O O . ALA E 1 49 ? 22.642 70.570 48.597 1.00 35.64 13 ALA E O 1
ATOM 10493 N N . ASP E 1 50 ? 22.976 68.781 47.293 1.00 35.22 14 ASP E N 1
ATOM 10494 C CA . ASP E 1 50 ? 23.389 67.925 48.405 1.00 38.16 14 ASP E CA 1
ATOM 10495 C C . ASP E 1 50 ? 24.324 66.838 47.912 1.00 38.47 14 ASP E C 1
ATOM 10496 O O . ASP E 1 50 ? 24.727 66.859 46.762 1.00 38.69 14 ASP E O 1
ATOM 10501 N N . ILE E 1 51 ? 24.673 65.897 48.780 1.00 41.53 15 ILE E N 1
ATOM 10502 C CA . ILE E 1 51 ? 25.671 64.894 48.439 1.00 42.01 15 ILE E CA 1
ATOM 10503 C C . ILE E 1 51 ? 25.266 63.548 49.010 1.00 40.92 15 ILE E C 1
ATOM 10504 O O . ILE E 1 51 ? 24.447 63.471 49.920 1.00 42.00 15 ILE E O 1
ATOM 10509 N N . ALA E 1 52 ? 25.864 62.495 48.476 1.00 41.23 16 ALA E N 1
ATOM 10510 C CA . ALA E 1 52 ? 25.389 61.137 48.709 1.00 42.15 16 ALA E CA 1
ATOM 10511 C C . ALA E 1 52 ? 25.786 60.548 50.052 1.00 42.32 16 ALA E C 1
ATOM 10512 O O . ALA E 1 52 ? 24.954 59.957 50.731 1.00 43.84 16 ALA E O 1
ATOM 10514 N N . ALA E 1 53 ? 27.050 60.687 50.430 1.00 41.14 17 ALA E N 1
ATOM 10515 C CA . ALA E 1 53 ? 27.564 59.954 51.586 1.00 42.32 17 ALA E CA 1
ATOM 10516 C C . ALA E 1 53 ? 28.604 60.763 52.405 1.00 45.49 17 ALA E C 1
ATOM 10517 O O . ALA E 1 53 ? 28.431 61.972 52.596 1.00 43.28 17 ALA E O 1
ATOM 10519 N N . PHE E 1 54 ? 29.641 60.097 52.916 1.00 47.73 18 PHE E N 1
ATOM 10520 C CA . PHE E 1 54 ? 30.506 60.679 53.948 1.00 49.76 18 PHE E CA 1
ATOM 10521 C C . PHE E 1 54 ? 31.647 61.534 53.396 1.00 51.35 18 PHE E C 1
ATOM 10522 O O . PHE E 1 54 ? 32.141 62.417 54.093 1.00 47.78 18 PHE E O 1
ATOM 10530 N N . ARG E 1 55 ? 32.037 61.281 52.148 1.00 53.67 19 ARG E N 1
ATOM 10531 C CA . ARG E 1 55 ? 33.123 62.004 51.498 1.00 54.59 19 ARG E CA 1
ATOM 10532 C C . ARG E 1 55 ? 32.731 62.299 50.063 1.00 55.29 19 ARG E C 1
ATOM 10533 O O . ARG E 1 55 ? 32.000 61.536 49.447 1.00 59.02 19 ARG E O 1
ATOM 10541 N N . LEU E 1 56 ? 33.212 63.408 49.517 1.00 57.26 20 LEU E N 1
ATOM 10542 C CA . LEU E 1 56 ? 32.882 63.769 48.138 1.00 52.51 20 LEU E CA 1
ATOM 10543 C C . LEU E 1 56 ? 33.464 62.774 47.147 1.00 50.28 20 LEU E C 1
ATOM 10544 O O . LEU E 1 56 ? 34.597 62.338 47.303 1.00 49.03 20 LEU E O 1
ATOM 10549 N N . THR E 1 57 ? 32.667 62.396 46.154 1.00 48.40 21 THR E N 1
ATOM 10550 C CA . THR E 1 57 ? 33.174 61.664 45.006 1.00 47.24 21 THR E CA 1
ATOM 10551 C C . THR E 1 57 ? 33.660 62.689 44.009 1.00 49.19 21 THR E C 1
ATOM 10552 O O . THR E 1 57 ? 33.379 63.892 44.141 1.00 47.98 21 THR E O 1
ATOM 10556 N N . GLU E 1 58 ? 34.376 62.207 43.006 1.00 49.53 22 GLU E N 1
ATOM 10557 C CA . GLU E 1 58 ? 34.912 63.081 41.974 1.00 54.97 22 GLU E CA 1
ATOM 10558 C C . GLU E 1 58 ? 33.789 63.711 41.162 1.00 53.75 22 GLU E C 1
ATOM 10559 O O . GLU E 1 58 ? 33.882 64.875 40.778 1.00 53.92 22 GLU E O 1
ATOM 10565 N N . GLU E 1 59 ? 32.733 62.938 40.915 1.00 50.46 23 GLU E N 1
ATOM 10566 C CA . GLU E 1 59 ? 31.559 63.432 40.216 1.00 47.83 23 GLU E CA 1
ATOM 10567 C C . GLU E 1 59 ? 30.913 64.579 40.990 1.00 47.17 23 GLU E C 1
ATOM 10568 O O . GLU E 1 59 ? 30.523 65.596 40.406 1.00 48.52 23 GLU E O 1
ATOM 10574 N N . GLU E 1 60 ? 30.818 64.415 42.308 1.00 45.30 24 GLU E N 1
ATOM 10575 C CA . GLU E 1 60 ? 30.254 65.446 43.175 1.00 45.96 24 GLU E CA 1
ATOM 10576 C C . GLU E 1 60 ? 31.099 66.717 43.154 1.00 45.89 24 GLU E C 1
ATOM 10577 O O . GLU E 1 60 ? 30.559 67.828 43.078 1.00 45.17 24 GLU E O 1
ATOM 10583 N N . LYS E 1 61 ? 32.419 66.553 43.219 1.00 50.40 25 LYS E N 1
ATOM 10584 C CA . LYS E 1 61 ? 33.337 67.697 43.146 1.00 52.90 25 LYS E CA 1
ATOM 10585 C C . LYS E 1 61 ? 33.083 68.514 41.893 1.00 56.72 25 LYS E C 1
ATOM 10586 O O . LYS E 1 61 ? 33.004 69.742 41.954 1.00 56.60 25 LYS E O 1
ATOM 10592 N N . GLN E 1 62 ? 32.933 67.831 40.763 1.00 58.46 26 GLN E N 1
ATOM 10593 C CA . GLN E 1 62 ? 32.675 68.521 39.506 1.00 59.57 26 GLN E CA 1
ATOM 10594 C C . GLN E 1 62 ? 31.325 69.197 39.538 1.00 52.87 26 GLN E C 1
ATOM 10595 O O . GLN E 1 62 ? 31.208 70.347 39.134 1.00 55.98 26 GLN E O 1
ATOM 10601 N N . ARG E 1 63 ? 30.317 68.502 40.054 1.00 49.67 27 ARG E N 1
ATOM 10602 C CA . ARG E 1 63 ? 28.995 69.100 40.207 1.00 47.64 27 ARG E CA 1
ATOM 10603 C C . ARG E 1 63 ? 29.035 70.363 41.061 1.00 48.57 27 ARG E C 1
ATOM 10604 O O . ARG E 1 63 ? 28.470 71.384 40.659 1.00 45.32 27 ARG E O 1
ATOM 10612 N N . LEU E 1 64 ? 29.738 70.324 42.193 1.00 47.82 28 LEU E N 1
ATOM 10613 C CA . LEU E 1 64 ? 29.744 71.474 43.111 1.00 51.45 28 LEU E CA 1
ATOM 10614 C C . LEU E 1 64 ? 30.565 72.660 42.602 1.00 52.37 28 LEU E C 1
ATOM 10615 O O . LEU E 1 64 ? 30.500 73.755 43.181 1.00 53.88 28 LEU E O 1
ATOM 10620 N N . LEU E 1 65 ? 31.321 72.452 41.523 1.00 53.00 29 LEU E N 1
ATOM 10621 C CA . LEU E 1 65 ? 32.047 73.540 40.881 1.00 54.22 29 LEU E CA 1
ATOM 10622 C C . LEU E 1 65 ? 31.181 74.332 39.922 1.00 54.27 29 LEU E C 1
ATOM 10623 O O . LEU E 1 65 ? 31.552 75.430 39.512 1.00 59.46 29 LEU E O 1
ATOM 10628 N N . ASP E 1 66 ? 30.017 73.798 39.586 1.00 51.84 30 ASP E N 1
ATOM 10629 C CA . ASP E 1 66 ? 29.151 74.451 38.643 1.00 50.33 30 ASP E CA 1
ATOM 10630 C C . ASP E 1 66 ? 28.712 75.810 39.190 1.00 50.86 30 ASP E C 1
ATOM 10631 O O . ASP E 1 66 ? 28.316 75.908 40.351 1.00 52.96 30 ASP E O 1
ATOM 10636 N N . PRO E 1 67 ? 28.766 76.870 38.358 1.00 48.09 31 PRO E N 1
ATOM 10637 C CA . PRO E 1 67 ? 28.365 78.196 38.843 1.00 48.45 31 PRO E CA 1
ATOM 10638 C C . PRO E 1 67 ? 26.908 78.319 39.304 1.00 48.88 31 PRO E C 1
ATOM 10639 O O . PRO E 1 67 ? 26.565 79.289 39.986 1.00 48.11 31 PRO E O 1
ATOM 10643 N N . ALA E 1 68 ? 26.056 77.368 38.917 1.00 46.36 32 ALA E N 1
ATOM 10644 C CA . ALA E 1 68 ? 24.660 77.369 39.353 1.00 45.84 32 ALA E CA 1
ATOM 10645 C C . ALA E 1 68 ? 24.519 77.089 40.853 1.00 40.90 32 ALA E C 1
ATOM 10646 O O . ALA E 1 68 ? 23.535 77.463 41.476 1.00 38.70 32 ALA E O 1
ATOM 10648 N N . ILE E 1 69 ? 25.510 76.424 41.419 1.00 41.54 33 ILE E N 1
ATOM 10649 C CA . ILE E 1 69 ? 25.455 76.002 42.799 1.00 45.24 33 ILE E CA 1
ATOM 10650 C C . ILE E 1 69 ? 26.070 77.049 43.731 1.00 47.60 33 ILE E C 1
ATOM 10651 O O . ILE E 1 69 ? 27.140 77.592 43.448 1.00 50.81 33 ILE E O 1
ATOM 10656 N N . GLY E 1 70 ? 25.369 77.331 44.830 1.00 47.96 34 GLY E N 1
ATOM 10657 C CA . GLY E 1 70 ? 25.858 78.238 45.877 1.00 48.55 34 GLY E CA 1
ATOM 10658 C C . GLY E 1 70 ? 25.974 77.650 47.278 1.00 48.38 34 GLY E C 1
ATOM 10659 O O . GLY E 1 70 ? 26.589 78.264 48.149 1.00 43.83 34 GLY E O 1
ATOM 10660 N N . GLY E 1 71 ? 25.390 76.472 47.510 1.00 45.29 35 GLY E N 1
ATOM 10661 C CA . GLY E 1 71 ? 25.436 75.853 48.823 1.00 43.69 35 GLY E CA 1
ATOM 10662 C C . GLY E 1 71 ? 25.016 74.399 48.831 1.00 43.90 35 GLY E C 1
ATOM 10663 O O . GLY E 1 71 ? 24.617 73.856 47.803 1.00 44.74 35 GLY E O 1
ATOM 10664 N N . ILE E 1 72 ? 25.111 73.784 50.005 1.00 41.03 36 ILE E N 1
ATOM 10665 C CA . ILE E 1 72 ? 24.873 72.363 50.201 1.00 41.33 36 ILE E CA 1
ATOM 10666 C C . ILE E 1 72 ? 24.090 72.152 51.492 1.00 43.07 36 ILE E C 1
ATOM 10667 O O . ILE E 1 72 ? 24.383 72.782 52.507 1.00 40.19 36 ILE E O 1
ATOM 10672 N N . ILE E 1 73 ? 23.095 71.268 51.446 1.00 41.84 37 ILE E N 1
ATOM 10673 C CA . ILE E 1 73 ? 22.381 70.843 52.642 1.00 38.87 37 ILE E CA 1
ATOM 10674 C C . ILE E 1 73 ? 22.812 69.417 52.953 1.00 38.40 37 ILE E C 1
ATOM 10675 O O . ILE E 1 73 ? 22.868 68.576 52.053 1.00 35.90 37 ILE E O 1
ATOM 10680 N N . LEU E 1 74 ? 23.155 69.168 54.218 1.00 36.54 38 LEU E N 1
ATOM 10681 C CA . LEU E 1 74 ? 23.573 67.840 54.673 1.00 36.00 38 LEU E CA 1
ATOM 10682 C C . LEU E 1 74 ? 22.462 67.132 55.414 1.00 31.91 38 LEU E C 1
ATOM 10683 O O . LEU E 1 74 ? 21.528 67.762 55.925 1.00 32.39 38 LEU E O 1
ATOM 10688 N N . PHE E 1 75 ? 22.564 65.811 55.435 1.00 31.53 39 PHE E N 1
ATOM 10689 C CA . PHE E 1 75 ? 21.587 64.936 56.044 1.00 31.03 39 PHE E CA 1
ATOM 10690 C C . PHE E 1 75 ? 22.301 63.883 56.873 1.00 32.71 39 PHE E C 1
ATOM 10691 O O . PHE E 1 75 ? 23.526 63.825 56.887 1.00 32.58 39 PHE E O 1
ATOM 10699 N N . ARG E 1 76 ? 21.535 63.038 57.559 1.00 32.98 40 ARG E N 1
ATOM 10700 C CA . ARG E 1 76 ? 22.124 62.002 58.398 1.00 34.32 40 ARG E CA 1
ATOM 10701 C C . ARG E 1 76 ? 23.035 61.055 57.630 1.00 36.09 40 ARG E C 1
ATOM 10702 O O . ARG E 1 76 ? 24.026 60.583 58.178 1.00 36.40 40 ARG E O 1
ATOM 10710 N N . ARG E 1 77 ? 22.700 60.771 56.369 1.00 38.04 41 ARG E N 1
ATOM 10711 C CA . ARG E 1 77 ? 23.506 59.875 55.534 1.00 36.01 41 ARG E CA 1
ATOM 10712 C C . ARG E 1 77 ? 24.894 60.429 55.275 1.00 35.71 41 ARG E C 1
ATOM 10713 O O . ARG E 1 77 ? 25.771 59.704 54.816 1.00 33.87 41 ARG E O 1
ATOM 10721 N N . ASN E 1 78 ? 25.085 61.721 55.538 1.00 35.50 42 ASN E N 1
ATOM 10722 C CA . ASN E 1 78 ? 26.385 62.344 55.364 1.00 37.57 42 ASN E CA 1
ATOM 10723 C C . ASN E 1 78 ? 27.220 62.353 56.659 1.00 39.93 42 ASN E C 1
ATOM 10724 O O . ASN E 1 78 ? 28.291 62.955 56.694 1.00 39.65 42 ASN E O 1
ATOM 10729 N N . PHE E 1 79 ? 26.742 61.688 57.708 1.00 38.43 43 PHE E N 1
ATOM 10730 C CA . PHE E 1 79 ? 27.371 61.785 59.010 1.00 39.90 43 PHE E CA 1
ATOM 10731 C C . PHE E 1 79 ? 27.761 60.435 59.566 1.00 40.91 43 PHE E C 1
ATOM 10732 O O . PHE E 1 79 ? 26.921 59.558 59.757 1.00 37.89 43 PHE E O 1
ATOM 10740 N N . GLN E 1 80 ? 29.050 60.321 59.856 1.00 42.83 44 GLN E N 1
ATOM 10741 C CA . GLN E 1 80 ? 29.654 59.157 60.479 1.00 48.33 44 GLN E CA 1
ATOM 10742 C C . GLN E 1 80 ? 30.075 59.533 61.907 1.00 46.96 44 GLN E C 1
ATOM 10743 O O . GLN E 1 80 ? 29.678 58.906 62.886 1.00 44.64 44 GLN E O 1
ATOM 10749 N N . ASN E 1 81 ? 30.878 60.579 62.009 1.00 47.24 45 ASN E N 1
ATOM 10750 C CA . ASN E 1 81 ? 31.322 61.097 63.294 1.00 48.24 45 ASN E CA 1
ATOM 10751 C C . ASN E 1 81 ? 31.872 62.489 63.059 1.00 51.63 45 ASN E C 1
ATOM 10752 O O . ASN E 1 81 ? 31.995 62.926 61.907 1.00 54.89 45 ASN E O 1
ATOM 10757 N N . ILE E 1 82 ? 32.207 63.172 64.145 1.00 54.21 46 ILE E N 1
ATOM 10758 C CA . ILE E 1 82 ? 32.616 64.572 64.090 1.00 57.63 46 ILE E CA 1
ATOM 10759 C C . ILE E 1 82 ? 33.853 64.809 63.222 1.00 57.02 46 ILE E C 1
ATOM 10760 O O . ILE E 1 82 ? 33.916 65.780 62.472 1.00 56.78 46 ILE E O 1
ATOM 10765 N N . GLU E 1 83 ? 34.826 63.916 63.288 1.00 58.15 47 GLU E N 1
ATOM 10766 C CA . GLU E 1 83 ? 36.019 64.122 62.491 1.00 59.75 47 GLU E CA 1
ATOM 10767 C C . GLU E 1 83 ? 35.753 63.961 61.015 1.00 58.17 47 GLU E C 1
ATOM 10768 O O . GLU E 1 83 ? 36.315 64.689 60.214 1.00 53.47 47 GLU E O 1
ATOM 10774 N N . GLN E 1 84 ? 35.006 62.921 60.653 1.00 54.91 48 GLN E N 1
ATOM 10775 C CA . GLN E 1 84 ? 34.653 62.725 59.253 1.00 48.81 48 GLN E CA 1
ATOM 10776 C C . GLN E 1 84 ? 33.890 63.959 58.754 1.00 46.04 48 GLN E C 1
ATOM 10777 O O . GLN E 1 84 ? 34.141 64.444 57.650 1.00 47.27 48 GLN E O 1
ATOM 10783 N N . LEU E 1 85 ? 32.978 64.479 59.574 1.00 46.71 49 LEU E N 1
ATOM 10784 C CA . LEU E 1 85 ? 32.166 65.629 59.178 1.00 48.04 49 LEU E CA 1
ATOM 10785 C C . LEU E 1 85 ? 33.040 66.842 58.899 1.00 51.79 49 LEU E C 1
ATOM 10786 O O . LEU E 1 85 ? 32.845 67.546 57.904 1.00 52.93 49 LEU E O 1
ATOM 10791 N N . LYS E 1 86 ? 34.009 67.079 59.780 1.00 55.76 50 LYS E N 1
ATOM 10792 C CA . LYS E 1 86 ? 34.965 68.180 59.601 1.00 55.30 50 LYS E CA 1
ATOM 10793 C C . LYS E 1 86 ? 35.747 68.054 58.302 1.00 47.85 50 LYS E C 1
ATOM 10794 O O . LYS E 1 86 ? 35.947 69.036 57.601 1.00 45.13 50 LYS E O 1
ATOM 10800 N N . THR E 1 87 ? 36.169 66.839 57.982 1.00 47.90 51 THR E N 1
ATOM 10801 C CA . THR E 1 87 ? 36.845 66.559 56.713 1.00 50.44 51 THR E CA 1
ATOM 10802 C C . THR E 1 87 ? 35.926 66.847 55.520 1.00 53.79 51 THR E C 1
ATOM 10803 O O . THR E 1 87 ? 36.341 67.445 54.517 1.00 54.93 51 THR E O 1
ATOM 10807 N N . LEU E 1 88 ? 34.677 66.408 55.636 1.00 49.67 52 LEU E N 1
ATOM 10808 C CA . LEU E 1 88 ? 33.705 66.638 54.586 1.00 48.04 52 LEU E CA 1
ATOM 10809 C C . LEU E 1 88 ? 33.457 68.123 54.360 1.00 45.36 52 LEU E C 1
ATOM 10810 O O . LEU E 1 88 ? 33.461 68.582 53.219 1.00 47.59 52 LEU E O 1
ATOM 10815 N N . THR E 1 89 ? 33.215 68.875 55.432 1.00 46.14 53 THR E N 1
ATOM 10816 C CA . THR E 1 89 ? 32.903 70.293 55.271 1.00 47.47 53 THR E CA 1
ATOM 10817 C C . THR E 1 89 ? 34.127 71.046 54.743 1.00 48.98 53 THR E C 1
ATOM 10818 O O . THR E 1 89 ? 33.999 71.943 53.912 1.00 43.28 53 THR E O 1
ATOM 10822 N N . ALA E 1 90 ? 35.313 70.636 55.184 1.00 51.01 54 ALA E N 1
ATOM 10823 C CA . ALA E 1 90 ? 36.542 71.268 54.718 1.00 53.35 54 ALA E CA 1
ATOM 10824 C C . ALA E 1 90 ? 36.720 71.070 53.214 1.00 56.26 54 ALA E C 1
ATOM 10825 O O . ALA E 1 90 ? 36.982 72.031 52.487 1.00 58.84 54 ALA E O 1
ATOM 10827 N N . GLU E 1 91 ? 36.561 69.836 52.739 1.00 57.42 55 GLU E N 1
ATOM 10828 C CA . GLU E 1 91 ? 36.730 69.573 51.308 1.00 55.24 55 GLU E CA 1
ATOM 10829 C C . GLU E 1 91 ? 35.644 70.250 50.454 1.00 52.14 55 GLU E C 1
ATOM 10830 O O . GLU E 1 91 ? 35.904 70.633 49.327 1.00 53.53 55 GLU E O 1
ATOM 10836 N N . ILE E 1 92 ? 34.436 70.403 50.988 1.00 52.16 56 ILE E N 1
ATOM 10837 C CA . ILE E 1 92 ? 33.402 71.182 50.298 1.00 51.74 56 ILE E CA 1
ATOM 10838 C C . ILE E 1 92 ? 33.820 72.643 50.173 1.00 52.57 56 ILE E C 1
ATOM 10839 O O . ILE E 1 92 ? 33.673 73.248 49.113 1.00 53.71 56 ILE E O 1
ATOM 10844 N N . LYS E 1 93 ? 34.331 73.202 51.267 1.00 53.63 57 LYS E N 1
ATOM 10845 C CA . LYS E 1 93 ? 34.730 74.607 51.303 1.00 53.13 57 LYS E CA 1
ATOM 10846 C C . LYS E 1 93 ? 35.953 74.879 50.428 1.00 50.48 57 LYS E C 1
ATOM 10847 O O . LYS E 1 93 ? 36.061 75.943 49.826 1.00 49.01 57 LYS E O 1
ATOM 10853 N N . ALA E 1 94 ? 36.851 73.903 50.332 1.00 48.54 58 ALA E N 1
ATOM 10854 C CA . ALA E 1 94 ? 38.069 74.052 49.538 1.00 52.00 58 ALA E CA 1
ATOM 10855 C C . ALA E 1 94 ? 37.839 74.175 48.020 1.00 55.47 58 ALA E C 1
ATOM 10856 O O . ALA E 1 94 ? 38.725 74.628 47.307 1.00 51.68 58 ALA E O 1
ATOM 10858 N N . LEU E 1 95 ? 36.676 73.759 47.525 1.00 56.35 59 LEU E N 1
ATOM 10859 C CA . LEU E 1 95 ? 36.438 73.713 46.079 1.00 56.58 59 LEU E CA 1
ATOM 10860 C C . LEU E 1 95 ? 36.442 75.065 45.408 1.00 56.10 59 LEU E C 1
ATOM 10861 O O . LEU E 1 95 ? 36.832 75.172 44.253 1.00 59.51 59 LEU E O 1
ATOM 10866 N N . ARG E 1 96 ? 36.007 76.095 46.120 1.00 57.71 60 ARG E N 1
ATOM 10867 C CA . ARG E 1 96 ? 35.800 77.389 45.491 1.00 55.62 60 ARG E CA 1
ATOM 10868 C C . ARG E 1 96 ? 35.618 78.487 46.524 1.00 56.53 60 ARG E C 1
ATOM 10869 O O . ARG E 1 96 ? 35.486 78.214 47.713 1.00 55.25 60 ARG E O 1
ATOM 10877 N N . THR E 1 97 ? 35.627 79.724 46.034 1.00 57.12 61 THR E N 1
ATOM 10878 C CA . THR E 1 97 ? 35.442 80.921 46.846 1.00 58.10 61 THR E CA 1
ATOM 10879 C C . THR E 1 97 ? 34.522 81.866 46.101 1.00 53.97 61 THR E C 1
ATOM 10880 O O . THR E 1 97 ? 34.613 81.949 44.894 1.00 54.44 61 THR E O 1
ATOM 10884 N N . PRO E 1 98 ? 33.607 82.554 46.807 1.00 53.57 62 PRO E N 1
ATOM 10885 C CA . PRO E 1 98 ? 33.256 82.379 48.220 1.00 54.18 62 PRO E CA 1
ATOM 10886 C C . PRO E 1 98 ? 32.852 80.944 48.498 1.00 54.59 62 PRO E C 1
ATOM 10887 O O . PRO E 1 98 ? 32.274 80.281 47.638 1.00 62.07 62 PRO E O 1
ATOM 10891 N N . GLU E 1 99 ? 33.184 80.461 49.683 1.00 54.97 63 GLU E N 1
ATOM 10892 C CA . GLU E 1 99 ? 32.995 79.056 50.017 1.00 52.01 63 GLU E CA 1
ATOM 10893 C C . GLU E 1 99 ? 31.512 78.728 50.010 1.00 48.34 63 GLU E C 1
ATOM 10894 O O . GLU E 1 99 ? 30.669 79.537 50.434 1.00 47.19 63 GLU E O 1
ATOM 10900 N N . LEU E 1 100 ? 31.194 77.556 49.472 1.00 48.00 64 LEU E N 1
ATOM 10901 C CA . LEU E 1 100 ? 29.817 77.075 49.453 1.00 45.41 64 LEU E CA 1
ATOM 10902 C C . LEU E 1 100 ? 29.250 77.090 50.872 1.00 41.61 64 LEU E C 1
ATOM 10903 O O . LEU E 1 100 ? 29.904 76.644 51.805 1.00 38.50 64 LEU E O 1
ATOM 10908 N N . ILE E 1 101 ? 28.054 77.650 51.028 1.00 40.28 65 ILE E N 1
ATOM 10909 C CA . ILE E 1 101 ? 27.362 77.678 52.312 1.00 39.53 65 ILE E CA 1
ATOM 10910 C C . ILE E 1 101 ? 26.844 76.272 52.624 1.00 42.56 65 ILE E C 1
ATOM 10911 O O . ILE E 1 101 ? 26.264 75.621 51.752 1.00 45.49 65 ILE E O 1
ATOM 10916 N N . ILE E 1 102 ? 27.050 75.811 53.856 1.00 40.56 66 ILE E N 1
ATOM 10917 C CA . ILE E 1 102 ? 26.637 74.472 54.268 1.00 40.86 66 ILE E CA 1
ATOM 10918 C C . ILE E 1 102 ? 25.574 74.552 55.361 1.00 44.27 66 ILE E C 1
ATOM 10919 O O . ILE E 1 102 ? 25.766 75.231 56.384 1.00 45.23 66 ILE E O 1
ATOM 10924 N N . ALA E 1 103 ? 24.442 73.882 55.134 1.00 39.74 67 ALA E N 1
ATOM 10925 C CA . ALA E 1 103 ? 23.332 73.901 56.078 1.00 36.93 67 ALA E CA 1
ATOM 10926 C C . ALA E 1 103 ? 22.902 72.498 56.487 1.00 35.00 67 ALA E C 1
ATOM 10927 O O . ALA E 1 103 ? 23.258 71.518 55.846 1.00 34.01 67 ALA E O 1
ATOM 10929 N N . VAL E 1 104 ? 22.134 72.434 57.571 1.00 35.82 68 VAL E N 1
ATOM 10930 C CA . VAL E 1 104 ? 21.578 71.179 58.078 1.00 35.26 68 VAL E CA 1
ATOM 10931 C C . VAL E 1 104 ? 20.308 71.478 58.852 1.00 35.52 68 VAL E C 1
ATOM 10932 O O . VAL E 1 104 ? 20.105 72.612 59.324 1.00 34.55 68 VAL E O 1
ATOM 10936 N N . ASP E 1 105 ? 19.439 70.473 58.955 1.00 35.70 69 ASP E N 1
ATOM 10937 C CA . ASP E 1 105 ? 18.242 70.564 59.779 1.00 36.60 69 ASP E CA 1
ATOM 10938 C C . ASP E 1 105 ? 18.547 70.062 61.197 1.00 39.69 69 ASP E C 1
ATOM 10939 O O . ASP E 1 105 ? 18.374 68.881 61.495 1.00 39.11 69 ASP E O 1
ATOM 10944 N N . HIS E 1 106 ? 19.013 70.959 62.065 1.00 39.61 70 HIS E N 1
ATOM 10945 C CA . HIS E 1 106 ? 19.030 70.696 63.512 1.00 36.79 70 HIS E CA 1
ATOM 10946 C C . HIS E 1 106 ? 18.007 71.580 64.162 1.00 35.47 70 HIS E C 1
ATOM 10947 O O . HIS E 1 106 ? 18.262 72.754 64.421 1.00 38.73 70 HIS E O 1
ATOM 10954 N N . GLU E 1 107 ? 16.829 71.012 64.387 1.00 34.57 71 GLU E N 1
ATOM 10955 C CA . GLU E 1 107 ? 15.771 71.673 65.124 1.00 36.09 71 GLU E CA 1
ATOM 10956 C C . GLU E 1 107 ? 15.792 71.232 66.578 1.00 37.14 71 GLU E C 1
ATOM 10957 O O . GLU E 1 107 ? 15.696 72.056 67.486 1.00 38.27 71 GLU E O 1
ATOM 10963 N N . GLY E 1 108 ? 15.855 69.921 66.774 1.00 36.16 72 GLY E N 1
ATOM 10964 C CA . GLY E 1 108 ? 15.673 69.317 68.081 1.00 36.83 72 GLY E CA 1
ATOM 10965 C C . GLY E 1 108 ? 14.665 68.178 68.043 1.00 34.92 72 GLY E C 1
ATOM 10966 O O . GLY E 1 108 ? 13.852 68.076 67.130 1.00 29.08 72 GLY E O 1
ATOM 10967 N N . GLY E 1 109 ? 14.744 67.305 69.044 1.00 33.54 73 GLY E N 1
ATOM 10968 C CA . GLY E 1 109 ? 13.815 66.200 69.156 1.00 32.24 73 GLY E CA 1
ATOM 10969 C C . GLY E 1 109 ? 13.986 65.276 67.972 1.00 30.56 73 GLY E C 1
ATOM 10970 O O . GLY E 1 109 ? 15.093 64.828 67.689 1.00 29.16 73 GLY E O 1
ATOM 10971 N N . ARG E 1 110 ? 12.901 65.027 67.250 1.00 32.75 74 ARG E N 1
ATOM 10972 C CA . ARG E 1 110 ? 12.940 64.072 66.127 1.00 34.33 74 ARG E CA 1
ATOM 10973 C C . ARG E 1 110 ? 13.484 64.657 64.824 1.00 32.92 74 ARG E C 1
ATOM 10974 O O . ARG E 1 110 ? 13.519 63.964 63.816 1.00 32.80 74 ARG E O 1
ATOM 10982 N N . VAL E 1 111 ? 13.948 65.908 64.865 1.00 31.25 75 VAL E N 1
ATOM 10983 C CA . VAL E 1 111 ? 14.659 66.506 63.739 1.00 28.89 75 VAL E CA 1
ATOM 10984 C C . VAL E 1 111 ? 16.046 66.976 64.185 1.00 29.85 75 VAL E C 1
ATOM 10985 O O . VAL E 1 111 ? 16.252 68.127 64.587 1.00 29.16 75 VAL E O 1
ATOM 10989 N N . GLN E 1 112 ? 16.978 66.043 64.143 1.00 30.67 76 GLN E N 1
ATOM 10990 C CA . GLN E 1 112 ? 18.371 66.300 64.440 1.00 30.63 76 GLN E CA 1
ATOM 10991 C C . GLN E 1 112 ? 19.176 65.270 63.673 1.00 29.53 76 GLN E C 1
ATOM 10992 O O . GLN E 1 112 ? 19.201 64.096 64.039 1.00 31.43 76 GLN E O 1
ATOM 10998 N N . ARG E 1 113 ? 19.825 65.704 62.602 1.00 31.00 77 ARG E N 1
ATOM 10999 C CA . ARG E 1 113 ? 20.513 64.786 61.702 1.00 31.71 77 ARG E CA 1
ATOM 11000 C C . ARG E 1 113 ? 21.674 64.071 62.350 1.00 34.52 77 ARG E C 1
ATOM 11001 O O . ARG E 1 113 ? 21.852 62.865 62.170 1.00 37.21 77 ARG E O 1
ATOM 11009 N N . PHE E 1 114 ? 22.460 64.818 63.111 1.00 36.28 78 PHE E N 1
ATOM 11010 C CA . PHE E 1 114 ? 23.742 64.343 63.633 1.00 36.96 78 PHE E CA 1
ATOM 11011 C C . PHE E 1 114 ? 23.613 64.069 65.126 1.00 36.70 78 PHE E C 1
ATOM 11012 O O . PHE E 1 114 ? 23.407 64.985 65.919 1.00 40.13 78 PHE E O 1
ATOM 11020 N N . ILE E 1 115 ? 23.747 62.811 65.508 1.00 39.33 79 ILE E N 1
ATOM 11021 C CA . ILE E 1 115 ? 23.471 62.387 66.875 1.00 40.79 79 ILE E CA 1
ATOM 11022 C C . ILE E 1 115 ? 24.762 62.125 67.654 1.00 43.36 79 ILE E C 1
ATOM 11023 O O . ILE E 1 115 ? 25.026 62.802 68.648 1.00 48.40 79 ILE E O 1
ATOM 11028 N N . GLU E 1 116 ? 25.552 61.159 67.205 1.00 43.02 80 GLU E N 1
ATOM 11029 C CA . GLU E 1 116 ? 26.722 60.736 67.949 1.00 48.71 80 GLU E CA 1
ATOM 11030 C C . GLU E 1 116 ? 27.746 61.865 68.051 1.00 49.02 80 GLU E C 1
ATOM 11031 O O . GLU E 1 116 ? 28.169 62.421 67.042 1.00 51.08 80 GLU E O 1
ATOM 11037 N N . GLY E 1 117 ? 28.156 62.180 69.274 1.00 44.18 81 GLY E N 1
ATOM 11038 C CA . GLY E 1 117 ? 29.145 63.230 69.518 1.00 42.13 81 GLY E CA 1
ATOM 11039 C C . GLY E 1 117 ? 28.532 64.611 69.702 1.00 43.16 81 GLY E C 1
ATOM 11040 O O . GLY E 1 117 ? 29.251 65.571 69.966 1.00 41.65 81 GLY E O 1
ATOM 11041 N N . PHE E 1 118 ? 27.204 64.706 69.584 1.00 40.54 82 PHE E N 1
ATOM 11042 C CA . PHE E 1 118 ? 26.493 65.960 69.760 1.00 37.59 82 PHE E CA 1
ATOM 11043 C C . PHE E 1 118 ? 25.634 65.854 71.004 1.00 37.48 82 PHE E C 1
ATOM 11044 O O . PHE E 1 118 ? 25.222 64.766 71.381 1.00 37.08 82 PHE E O 1
ATOM 11052 N N . THR E 1 119 ? 25.375 66.981 71.649 1.00 36.16 83 THR E N 1
ATOM 11053 C CA . THR E 1 119 ? 24.368 67.028 72.685 1.00 37.89 83 THR E CA 1
ATOM 11054 C C . THR E 1 119 ? 23.039 66.712 72.004 1.00 39.47 83 THR E C 1
ATOM 11055 O O . THR E 1 119 ? 22.737 67.262 70.948 1.00 40.27 83 THR E O 1
ATOM 11059 N N . ARG E 1 120 ? 22.251 65.831 72.605 1.00 38.80 84 ARG E N 1
ATOM 11060 C CA . ARG E 1 120 ? 20.920 65.546 72.108 1.00 39.27 84 ARG E CA 1
ATOM 11061 C C . ARG E 1 120 ? 20.028 66.736 72.422 1.00 39.03 84 ARG E C 1
ATOM 11062 O O . ARG E 1 120 ? 19.925 67.162 73.580 1.00 40.66 84 ARG E O 1
ATOM 11070 N N . LEU E 1 121 ? 19.355 67.256 71.403 1.00 36.72 85 LEU E N 1
ATOM 11071 C CA . LEU E 1 121 ? 18.534 68.444 71.567 1.00 35.75 85 LEU E CA 1
ATOM 11072 C C . LEU E 1 121 ? 17.086 68.088 71.865 1.00 31.44 85 LEU E C 1
ATOM 11073 O O . LEU E 1 121 ? 16.537 67.143 71.297 1.00 33.58 85 LEU E O 1
ATOM 11078 N N . PRO E 1 122 ? 16.445 68.851 72.751 1.00 29.75 86 PRO E N 1
ATOM 11079 C CA . PRO E 1 122 ? 15.031 68.620 73.004 1.00 31.21 86 PRO E CA 1
ATOM 11080 C C . PRO E 1 122 ? 14.158 69.117 71.839 1.00 33.11 86 PRO E C 1
ATOM 11081 O O . PRO E 1 122 ? 14.582 70.011 71.105 1.00 31.96 86 PRO E O 1
ATOM 11085 N N . ALA E 1 123 ? 12.952 68.568 71.711 1.00 32.35 87 ALA E N 1
ATOM 11086 C CA . ALA E 1 123 ? 11.968 69.112 70.781 1.00 32.88 87 ALA E CA 1
ATOM 11087 C C . ALA E 1 123 ? 11.577 70.523 71.242 1.00 34.39 87 ALA E C 1
ATOM 11088 O O . ALA E 1 123 ? 11.582 70.826 72.447 1.00 35.13 87 ALA E O 1
ATOM 11090 N N . MET E 1 124 ? 11.257 71.399 70.306 1.00 31.53 88 MET E N 1
ATOM 11091 C CA . MET E 1 124 ? 10.939 72.773 70.659 1.00 32.38 88 MET E CA 1
ATOM 11092 C C . MET E 1 124 ? 9.727 72.918 71.571 1.00 31.91 88 MET E C 1
ATOM 11093 O O . MET E 1 124 ? 9.634 73.895 72.321 1.00 32.42 88 MET E O 1
ATOM 11098 N N . ASN E 1 125 ? 8.797 71.975 71.544 1.00 29.36 89 ASN E N 1
ATOM 11099 C CA . ASN E 1 125 ? 7.634 72.127 72.404 1.00 30.89 89 ASN E CA 1
ATOM 11100 C C . ASN E 1 125 ? 7.988 71.996 73.889 1.00 29.39 89 ASN E C 1
ATOM 11101 O O . ASN E 1 125 ? 7.241 72.442 74.733 1.00 29.16 89 ASN E O 1
ATOM 11106 N N . VAL E 1 126 ? 9.114 71.366 74.177 1.00 29.55 90 VAL E N 1
ATOM 11107 C CA . VAL E 1 126 ? 9.625 71.290 75.526 1.00 33.55 90 VAL E CA 1
ATOM 11108 C C . VAL E 1 126 ? 9.839 72.697 76.078 1.00 34.73 90 VAL E C 1
ATOM 11109 O O . VAL E 1 126 ? 9.547 72.952 77.241 1.00 37.11 90 VAL E O 1
ATOM 11113 N N . LEU E 1 127 ? 10.305 73.617 75.237 1.00 34.67 91 LEU E N 1
ATOM 11114 C CA . LEU E 1 127 ? 10.492 75.004 75.659 1.00 31.44 91 LEU E CA 1
ATOM 11115 C C . LEU E 1 127 ? 9.168 75.686 75.938 1.00 31.91 91 LEU E C 1
ATOM 11116 O O . LEU E 1 127 ? 9.063 76.489 76.850 1.00 35.41 91 LEU E O 1
ATOM 11121 N N . GLY E 1 128 ? 8.148 75.367 75.161 1.00 31.28 92 GLY E N 1
ATOM 11122 C CA . GLY E 1 128 ? 6.831 75.907 75.397 1.00 31.43 92 GLY E CA 1
ATOM 11123 C C . GLY E 1 128 ? 6.185 75.345 76.639 1.00 33.92 92 GLY E C 1
ATOM 11124 O O . GLY E 1 128 ? 5.346 75.996 77.268 1.00 32.81 92 GLY E O 1
ATOM 11125 N N . GLN E 1 129 ? 6.554 74.122 76.997 1.00 34.85 93 GLN E N 1
ATOM 11126 C CA . GLN E 1 129 ? 6.073 73.539 78.246 1.00 35.33 93 GLN E CA 1
ATOM 11127 C C . GLN E 1 129 ? 6.703 74.221 79.465 1.00 32.65 93 GLN E C 1
ATOM 11128 O O . GLN E 1 129 ? 6.037 74.430 80.480 1.00 32.82 93 GLN E O 1
ATOM 11134 N N . ILE E 1 130 ? 7.973 74.564 79.358 1.00 33.47 94 ILE E N 1
ATOM 11135 C CA . ILE E 1 130 ? 8.625 75.378 80.389 1.00 35.26 94 ILE E CA 1
ATOM 11136 C C . ILE E 1 130 ? 7.929 76.742 80.509 1.00 39.88 94 ILE E C 1
ATOM 11137 O O . ILE E 1 130 ? 7.745 77.250 81.599 1.00 38.44 94 ILE E O 1
ATOM 11142 N N . TRP E 1 131 ? 7.547 77.332 79.379 1.00 39.54 95 TRP E N 1
ATOM 11143 C CA . TRP E 1 131 ? 6.852 78.613 79.384 1.00 36.34 95 TRP E CA 1
ATOM 11144 C C . TRP E 1 131 ? 5.584 78.515 80.204 1.00 37.31 95 TRP E C 1
ATOM 11145 O O . TRP E 1 131 ? 5.313 79.360 81.066 1.00 37.43 95 TRP E O 1
ATOM 11156 N N . ASP E 1 132 ? 4.793 77.478 79.939 1.00 38.00 96 ASP E N 1
ATOM 11157 C CA . ASP E 1 132 ? 3.528 77.279 80.642 1.00 37.66 96 ASP E CA 1
ATOM 11158 C C . ASP E 1 132 ? 3.722 77.018 82.125 1.00 36.26 96 ASP E C 1
ATOM 11159 O O . ASP E 1 132 ? 2.939 77.479 82.925 1.00 36.41 96 ASP E O 1
ATOM 11164 N N . LYS E 1 133 ? 4.764 76.281 82.469 1.00 37.73 97 LYS E N 1
ATOM 11165 C CA . LYS E 1 133 ? 4.943 75.791 83.831 1.00 43.79 97 LYS E CA 1
ATOM 11166 C C . LYS E 1 133 ? 5.763 76.727 84.713 1.00 39.78 97 LYS E C 1
ATOM 11167 O O . LYS E 1 133 ? 5.369 77.006 85.829 1.00 40.47 97 LYS E O 1
ATOM 11173 N N . ASP E 1 134 ? 6.915 77.160 84.222 1.00 38.18 98 ASP E N 1
ATOM 11174 C CA . ASP E 1 134 ? 7.827 77.994 84.989 1.00 38.11 98 ASP E CA 1
ATOM 11175 C C . ASP E 1 134 ? 7.845 79.458 84.554 1.00 41.28 98 ASP E C 1
ATOM 11176 O O . ASP E 1 134 ? 8.611 80.240 85.101 1.00 42.18 98 ASP E O 1
ATOM 11181 N N . GLY E 1 135 ? 7.079 79.807 83.526 1.00 37.46 99 GLY E N 1
ATOM 11182 C CA . GLY E 1 135 ? 7.027 81.175 83.055 1.00 35.70 99 GLY E CA 1
ATOM 11183 C C . GLY E 1 135 ? 7.998 81.566 81.958 1.00 33.39 99 GLY E C 1
ATOM 11184 O O . GLY E 1 135 ? 8.961 80.865 81.645 1.00 31.53 99 GLY E O 1
ATOM 11185 N N . ALA E 1 136 ? 7.740 82.742 81.389 1.00 35.62 100 ALA E N 1
ATOM 11186 C CA . ALA E 1 136 ? 8.426 83.204 80.180 1.00 36.42 100 ALA E CA 1
ATOM 11187 C C . ALA E 1 136 ? 9.917 83.368 80.365 1.00 36.59 100 ALA E C 1
ATOM 11188 O O . ALA E 1 136 ? 10.703 83.037 79.492 1.00 37.73 100 ALA E O 1
ATOM 11190 N N . SER E 1 137 ? 10.309 83.883 81.516 1.00 38.18 101 SER E N 1
ATOM 11191 C CA . SER E 1 137 ? 11.697 84.195 81.734 1.00 39.84 101 SER E CA 1
ATOM 11192 C C . SER E 1 137 ? 12.558 82.934 81.796 1.00 36.37 101 SER E C 1
ATOM 11193 O O . SER E 1 137 ? 13.620 82.879 81.207 1.00 35.84 101 SER E O 1
ATOM 11196 N N . ALA E 1 138 ? 12.070 81.908 82.490 1.00 38.03 102 ALA E N 1
ATOM 11197 C CA . ALA E 1 138 ? 12.766 80.615 82.535 1.00 37.73 102 ALA E CA 1
ATOM 11198 C C . ALA E 1 138 ? 12.829 79.960 81.153 1.00 37.52 102 ALA E C 1
ATOM 11199 O O . ALA E 1 138 ? 13.842 79.375 80.776 1.00 37.35 102 ALA E O 1
ATOM 11201 N N . ALA E 1 139 ? 11.737 80.079 80.400 1.00 38.34 103 ALA E N 1
ATOM 11202 C CA . ALA E 1 139 ? 11.644 79.483 79.064 1.00 38.40 103 ALA E CA 1
ATOM 11203 C C . ALA E 1 139 ? 12.565 80.164 78.066 1.00 38.30 103 ALA E C 1
ATOM 11204 O O . ALA E 1 139 ? 13.289 79.489 77.331 1.00 42.80 103 ALA E O 1
ATOM 11206 N N . GLU E 1 140 ? 12.603 81.496 78.083 1.00 41.62 104 GLU E N 1
ATOM 11207 C CA . GLU E 1 140 ? 13.535 82.243 77.212 1.00 42.07 104 GLU E CA 1
ATOM 11208 C C . GLU E 1 140 ? 14.976 81.919 77.516 1.00 37.94 104 GLU E C 1
ATOM 11209 O O . GLU E 1 140 ? 15.794 81.729 76.620 1.00 43.56 104 GLU E O 1
ATOM 11215 N N . THR E 1 141 ? 15.302 81.829 78.795 1.00 38.31 105 THR E N 1
ATOM 11216 C CA . THR E 1 141 ? 16.673 81.460 79.204 1.00 36.19 105 THR E CA 1
ATOM 11217 C C . THR E 1 141 ? 17.028 80.078 78.684 1.00 33.69 105 THR E C 1
ATOM 11218 O O . THR E 1 141 ? 18.119 79.847 78.187 1.00 35.40 105 THR E O 1
ATOM 11222 N N . ALA E 1 142 ? 16.093 79.149 78.825 1.00 34.26 106 ALA E N 1
ATOM 11223 C CA . ALA E 1 142 ? 16.318 77.792 78.336 1.00 34.65 106 ALA E CA 1
ATOM 11224 C C . ALA E 1 142 ? 16.492 77.790 76.816 1.00 33.97 106 ALA E C 1
ATOM 11225 O O . ALA E 1 142 ? 17.383 77.137 76.288 1.00 31.00 106 ALA E O 1
ATOM 11227 N N . ALA E 1 143 ? 15.633 78.533 76.117 1.00 37.75 107 ALA E N 1
ATOM 11228 C CA . ALA E 1 143 ? 15.719 78.628 74.643 1.00 39.39 107 ALA E CA 1
ATOM 11229 C C . ALA E 1 143 ? 17.058 79.158 74.187 1.00 39.97 107 ALA E C 1
ATOM 11230 O O . ALA E 1 143 ? 17.670 78.626 73.250 1.00 41.20 107 ALA E O 1
ATOM 11232 N N . GLY E 1 144 ? 17.552 80.187 74.876 1.00 41.53 108 GLY E N 1
ATOM 11233 C CA . GLY E 1 144 ? 18.865 80.756 74.558 1.00 38.30 108 GLY E CA 1
ATOM 11234 C C . GLY E 1 144 ? 19.976 79.738 74.657 1.00 37.01 108 GLY E C 1
ATOM 11235 O O . GLY E 1 144 ? 20.892 79.691 73.817 1.00 40.13 108 GLY E O 1
ATOM 11236 N N . GLN E 1 145 ? 19.908 78.919 75.694 1.00 38.92 109 GLN E N 1
ATOM 11237 C CA . GLN E 1 145 ? 20.913 77.895 75.901 1.00 40.69 109 GLN E CA 1
ATOM 11238 C C . GLN E 1 145 ? 20.824 76.809 74.830 1.00 36.56 109 GLN E C 1
ATOM 11239 O O . GLN E 1 145 ? 21.836 76.327 74.345 1.00 32.55 109 GLN E O 1
ATOM 11245 N N . VAL E 1 146 ? 19.608 76.395 74.491 1.00 40.18 110 VAL E N 1
ATOM 11246 C CA . VAL E 1 146 ? 19.433 75.398 73.429 1.00 39.97 110 VAL E CA 1
ATOM 11247 C C . VAL E 1 146 ? 20.024 75.925 72.122 1.00 38.69 110 VAL E C 1
ATOM 11248 O O . VAL E 1 146 ? 20.821 75.245 71.476 1.00 37.54 110 VAL E O 1
ATOM 11252 N N . GLY E 1 147 ? 19.690 77.164 71.767 1.00 37.05 111 GLY E N 1
ATOM 11253 C CA . GLY E 1 147 ? 20.259 77.767 70.561 1.00 39.29 111 GLY E CA 1
ATOM 11254 C C . GLY E 1 147 ? 21.774 77.804 70.550 1.00 39.38 111 GLY E C 1
ATOM 11255 O O . GLY E 1 147 ? 22.436 77.503 69.545 1.00 39.09 111 GLY E O 1
ATOM 11256 N N . ARG E 1 148 ? 22.341 78.224 71.675 1.00 41.29 112 ARG E N 1
ATOM 11257 C CA . ARG E 1 148 ? 23.790 78.323 71.792 1.00 41.28 112 ARG E CA 1
ATOM 11258 C C . ARG E 1 148 ? 24.483 76.983 71.619 1.00 38.18 112 ARG E C 1
ATOM 11259 O O . ARG E 1 148 ? 25.473 76.853 70.895 1.00 41.70 112 ARG E O 1
ATOM 11267 N N . VAL E 1 149 ? 23.973 75.971 72.301 1.00 38.48 113 VAL E N 1
ATOM 11268 C CA . VAL E 1 149 ? 24.564 74.635 72.199 1.00 39.69 113 VAL E CA 1
ATOM 11269 C C . VAL E 1 149 ? 24.407 74.073 70.785 1.00 40.15 113 VAL E C 1
ATOM 11270 O O . VAL E 1 149 ? 25.361 73.583 70.184 1.00 38.88 113 VAL E O 1
ATOM 11274 N N . LEU E 1 150 ? 23.180 74.147 70.271 1.00 41.76 114 LEU E N 1
ATOM 11275 C CA . LEU E 1 150 ? 22.860 73.670 68.906 1.00 41.86 114 LEU E CA 1
ATOM 11276 C C . LEU E 1 150 ? 23.838 74.242 67.884 1.00 39.72 114 LEU E C 1
ATOM 11277 O O . LEU E 1 150 ? 24.510 73.498 67.160 1.00 37.25 114 LEU E O 1
ATOM 11282 N N . ALA E 1 151 ? 23.947 75.572 67.870 1.00 39.84 115 ALA E N 1
ATOM 11283 C CA . ALA E 1 151 ? 24.775 76.259 66.875 1.00 40.73 115 ALA E CA 1
ATOM 11284 C C . ALA E 1 151 ? 26.269 76.008 67.077 1.00 42.46 115 ALA E C 1
ATOM 11285 O O . ALA E 1 151 ? 26.996 75.713 66.127 1.00 41.31 115 ALA E O 1
ATOM 11287 N N . THR E 1 152 ? 26.733 76.126 68.324 1.00 44.26 116 THR E N 1
ATOM 11288 C CA . THR E 1 152 ? 28.169 76.053 68.601 1.00 41.54 116 THR E CA 1
ATOM 11289 C C . THR E 1 152 ? 28.738 74.701 68.211 1.00 37.88 116 THR E C 1
ATOM 11290 O O . THR E 1 152 ? 29.782 74.622 67.581 1.00 39.85 116 THR E O 1
ATOM 11294 N N . GLU E 1 153 ? 28.046 73.631 68.561 1.00 40.17 117 GLU E N 1
ATOM 11295 C CA . GLU E 1 153 ? 28.532 72.296 68.212 1.00 42.24 117 GLU E CA 1
ATOM 11296 C C . GLU E 1 153 ? 28.599 72.082 66.687 1.00 40.48 117 GLU E C 1
ATOM 11297 O O . GLU E 1 153 ? 29.500 71.411 66.177 1.00 42.63 117 GLU E O 1
ATOM 11303 N N . LEU E 1 154 ? 27.641 72.648 65.957 1.00 40.65 118 LEU E N 1
ATOM 11304 C CA . LEU E 1 154 ? 27.669 72.547 64.495 1.00 41.86 118 LEU E CA 1
ATOM 11305 C C . LEU E 1 154 ? 28.759 73.428 63.917 1.00 43.94 118 LEU E C 1
ATOM 11306 O O . LEU E 1 154 ? 29.415 73.045 62.948 1.00 39.13 118 LEU E O 1
ATOM 11311 N N . SER E 1 155 ? 28.925 74.627 64.491 1.00 47.64 119 SER E N 1
ATOM 11312 C CA . SER E 1 155 ? 29.944 75.566 64.023 1.00 45.91 119 SER E CA 1
ATOM 11313 C C . SER E 1 155 ? 31.333 74.951 64.108 1.00 47.88 119 SER E C 1
ATOM 11314 O O . SER E 1 155 ? 32.170 75.155 63.228 1.00 49.71 119 SER E O 1
ATOM 11317 N N . ALA E 1 156 ? 31.559 74.154 65.145 1.00 49.71 120 ALA E N 1
ATOM 11318 C CA . ALA E 1 156 ? 32.824 73.444 65.302 1.00 50.60 120 ALA E CA 1
ATOM 11319 C C . ALA E 1 156 ? 33.110 72.474 64.169 1.00 51.76 120 ALA E C 1
ATOM 11320 O O . ALA E 1 156 ? 34.253 72.066 63.992 1.00 54.02 120 ALA E O 1
ATOM 11322 N N . CYS E 1 157 ? 32.077 72.058 63.439 1.00 53.80 121 CYS E N 1
ATOM 11323 C CA . CYS E 1 157 ? 32.248 71.075 62.368 1.00 50.77 121 CYS E CA 1
ATOM 11324 C C . CYS E 1 157 ? 32.250 71.696 60.984 1.00 49.99 121 CYS E C 1
ATOM 11325 O O . CYS E 1 157 ? 32.296 70.982 59.993 1.00 52.40 121 CYS E O 1
ATOM 11328 N N . GLY E 1 158 ? 32.197 73.023 60.916 1.00 49.56 122 GLY E N 1
ATOM 11329 C CA . GLY E 1 158 ? 32.271 73.729 59.643 1.00 47.93 122 GLY E CA 1
ATOM 11330 C C . GLY E 1 158 ? 30.931 73.969 58.974 1.00 48.78 122 GLY E C 1
ATOM 11331 O O . GLY E 1 158 ? 30.883 74.297 57.792 1.00 54.71 122 GLY E O 1
ATOM 11332 N N . ILE E 1 159 ? 29.850 73.842 59.736 1.00 49.26 123 ILE E N 1
ATOM 11333 C CA . ILE E 1 159 ? 28.503 74.087 59.247 1.00 46.72 123 ILE E CA 1
ATOM 11334 C C . ILE E 1 159 ? 28.215 75.579 59.396 1.00 49.46 123 ILE E C 1
ATOM 11335 O O . ILE E 1 159 ? 28.625 76.192 60.380 1.00 51.25 123 ILE E O 1
ATOM 11340 N N . ASP E 1 160 ? 27.506 76.175 58.444 1.00 46.69 124 ASP E N 1
ATOM 11341 C CA . ASP E 1 160 ? 27.197 77.600 58.531 1.00 44.86 124 ASP E CA 1
ATOM 11342 C C . ASP E 1 160 ? 25.910 77.893 59.287 1.00 46.44 124 ASP E C 1
ATOM 11343 O O . ASP E 1 160 ? 25.852 78.849 60.061 1.00 46.67 124 ASP E O 1
ATOM 11348 N N . LEU E 1 161 ? 24.890 77.072 59.058 1.00 41.37 125 LEU E N 1
ATOM 11349 C CA . LEU E 1 161 ? 23.523 77.404 59.419 1.00 43.78 125 LEU E CA 1
ATOM 11350 C C . LEU E 1 161 ? 22.708 76.142 59.682 1.00 42.96 125 LEU E C 1
ATOM 11351 O O . LEU E 1 161 ? 22.849 75.155 58.963 1.00 42.85 125 LEU E O 1
ATOM 11356 N N . SER E 1 162 ? 21.879 76.177 60.719 1.00 39.31 126 SER E N 1
ATOM 11357 C CA . SER E 1 162 ? 20.823 75.198 60.898 1.00 38.07 126 SER E CA 1
ATOM 11358 C C . SER E 1 162 ? 19.511 75.802 60.447 1.00 37.72 126 SER E C 1
ATOM 11359 O O . SER E 1 162 ? 19.231 76.967 60.725 1.00 38.23 126 SER E O 1
ATOM 11362 N N . PHE E 1 163 ? 18.695 75.010 59.751 1.00 39.05 127 PHE E N 1
ATOM 11363 C CA . PHE E 1 163 ? 17.380 75.465 59.320 1.00 37.04 127 PHE E CA 1
ATOM 11364 C C . PHE E 1 163 ? 16.409 75.390 60.493 1.00 37.18 127 PHE E C 1
ATOM 11365 O O . PHE E 1 163 ? 15.626 74.447 60.641 1.00 36.82 127 PHE E O 1
ATOM 11373 N N . THR E 1 164 ? 16.466 76.419 61.329 1.00 34.52 128 THR E N 1
ATOM 11374 C CA . THR E 1 164 ? 15.656 76.496 62.537 1.00 31.54 128 THR E CA 1
ATOM 11375 C C . THR E 1 164 ? 15.607 77.991 62.887 1.00 32.06 128 THR E C 1
ATOM 11376 O O . THR E 1 164 ? 16.547 78.737 62.567 1.00 35.32 128 THR E O 1
ATOM 11380 N N . PRO E 1 165 ? 14.539 78.442 63.547 1.00 33.10 129 PRO E N 1
ATOM 11381 C CA . PRO E 1 165 ? 13.446 77.683 64.142 1.00 33.32 129 PRO E CA 1
ATOM 11382 C C . PRO E 1 165 ? 12.157 77.566 63.343 1.00 33.36 129 PRO E C 1
ATOM 11383 O O . PRO E 1 165 ? 11.833 78.423 62.520 1.00 31.76 129 PRO E O 1
ATOM 11387 N N . VAL E 1 166 ? 11.400 76.540 63.693 1.00 30.35 130 VAL E N 1
ATOM 11388 C CA . VAL E 1 166 ? 10.014 76.431 63.335 1.00 29.72 130 VAL E CA 1
ATOM 11389 C C . VAL E 1 166 ? 9.216 77.506 64.075 1.00 30.94 130 VAL E C 1
ATOM 11390 O O . VAL E 1 166 ? 9.258 77.593 65.311 1.00 30.82 130 VAL E O 1
ATOM 11394 N N . LEU E 1 167 ? 8.470 78.295 63.313 1.00 27.88 131 LEU E N 1
ATOM 11395 C CA . LEU E 1 167 ? 7.606 79.353 63.833 1.00 27.67 131 LEU E CA 1
ATOM 11396 C C . LEU E 1 167 ? 6.131 79.025 63.670 1.00 27.91 131 LEU E C 1
ATOM 11397 O O . LEU E 1 167 ? 5.258 79.827 63.997 1.00 27.53 131 LEU E O 1
ATOM 11402 N N . ASP E 1 168 ? 5.851 77.829 63.156 1.00 27.41 132 ASP E N 1
ATOM 11403 C CA . ASP E 1 168 ? 4.484 77.348 63.037 1.00 27.13 132 ASP E CA 1
ATOM 11404 C C . ASP E 1 168 ? 3.851 77.257 64.409 1.00 27.04 132 ASP E C 1
ATOM 11405 O O . ASP E 1 168 ? 4.520 76.923 65.382 1.00 28.23 132 ASP E O 1
ATOM 11410 N N . LEU E 1 169 ? 2.564 77.562 64.487 1.00 26.76 133 LEU E N 1
ATOM 11411 C CA . LEU E 1 169 ? 1.838 77.523 65.733 1.00 28.73 133 LEU E CA 1
ATOM 11412 C C . LEU E 1 169 ? 1.222 76.150 65.937 1.00 33.24 133 LEU E C 1
ATOM 11413 O O . LEU E 1 169 ? 0.747 75.516 64.985 1.00 31.38 133 LEU E O 1
ATOM 11418 N N . ASP E 1 170 ? 1.212 75.687 67.183 1.00 33.61 134 ASP E N 1
ATOM 11419 C CA . ASP E 1 170 ? 0.610 74.411 67.487 1.00 32.06 134 ASP E CA 1
ATOM 11420 C C . ASP E 1 170 ? -0.869 74.560 67.664 1.00 30.97 134 ASP E C 1
ATOM 11421 O O . ASP E 1 170 ? -1.373 74.617 68.775 1.00 30.27 134 ASP E O 1
ATOM 11426 N N . TRP E 1 171 ? -1.581 74.538 66.548 1.00 30.58 135 TRP E N 1
ATOM 11427 C CA . TRP E 1 171 ? -3.031 74.536 66.583 1.00 28.94 135 TRP E CA 1
ATOM 11428 C C . TRP E 1 171 ? -3.595 73.168 66.982 1.00 28.63 135 TRP E C 1
ATOM 11429 O O . TRP E 1 171 ? -4.809 73.036 67.110 1.00 28.75 135 TRP E O 1
ATOM 11440 N N . GLY E 1 172 ? -2.750 72.148 67.136 1.00 27.83 136 GLY E N 1
ATOM 11441 C CA . GLY E 1 172 ? -3.235 70.799 67.441 1.00 28.70 136 GLY E CA 1
ATOM 11442 C C . GLY E 1 172 ? -3.780 70.053 66.225 1.00 28.69 136 GLY E C 1
ATOM 11443 O O . GLY E 1 172 ? -4.540 69.091 66.366 1.00 28.02 136 GLY E O 1
ATOM 11444 N N . ASN E 1 173 ? -3.381 70.482 65.025 1.00 30.68 137 ASN E N 1
ATOM 11445 C CA . ASN E 1 173 ? -3.903 69.914 63.772 1.00 30.94 137 ASN E CA 1
ATOM 11446 C C . ASN E 1 173 ? -2.890 69.151 62.922 1.00 30.09 137 ASN E C 1
ATOM 11447 O O . ASN E 1 173 ? -3.284 68.285 62.148 1.00 28.61 137 ASN E O 1
ATOM 11452 N N . CYS E 1 174 ? -1.616 69.524 62.993 1.00 28.16 138 CYS E N 1
ATOM 11453 C CA . CYS E 1 174 ? -0.633 69.113 61.992 1.00 28.81 138 CYS E CA 1
ATOM 11454 C C . CYS E 1 174 ? 0.422 68.183 62.575 1.00 30.92 138 CYS E C 1
ATOM 11455 O O . CYS E 1 174 ? 1.358 68.630 63.263 1.00 28.31 138 CYS E O 1
ATOM 11458 N N . ALA E 1 175 ? 0.311 66.898 62.255 1.00 32.95 139 ALA E N 1
ATOM 11459 C CA . ALA E 1 175 ? 1.201 65.882 62.830 1.00 34.15 139 ALA E CA 1
ATOM 11460 C C . ALA E 1 175 ? 2.626 66.038 62.365 1.00 34.61 139 ALA E C 1
ATOM 11461 O O . ALA E 1 175 ? 3.559 65.844 63.131 1.00 38.35 139 ALA E O 1
ATOM 11463 N N . VAL E 1 176 ? 2.821 66.397 61.109 1.00 35.14 140 VAL E N 1
ATOM 11464 C CA . VAL E 1 176 ? 4.181 66.508 60.595 1.00 36.64 140 VAL E CA 1
ATOM 11465 C C . VAL E 1 176 ? 4.984 67.634 61.289 1.00 36.08 140 VAL E C 1
ATOM 11466 O O . VAL E 1 176 ? 6.210 67.560 61.361 1.00 35.87 140 VAL E O 1
ATOM 11470 N N . ILE E 1 177 ? 4.296 68.674 61.759 1.00 32.72 141 ILE E N 1
ATOM 11471 C CA . ILE E 1 177 ? 4.932 69.686 62.593 1.00 34.02 141 ILE E CA 1
ATOM 11472 C C . ILE E 1 177 ? 4.989 69.102 64.002 1.00 32.75 141 ILE E C 1
ATOM 11473 O O . ILE E 1 177 ? 6.047 68.930 64.554 1.00 32.17 141 ILE E O 1
ATOM 11478 N N . GLY E 1 178 ? 3.838 68.781 64.558 1.00 32.02 142 GLY E N 1
ATOM 11479 C CA . GLY E 1 178 ? 3.776 68.123 65.841 1.00 33.99 142 GLY E CA 1
ATOM 11480 C C . GLY E 1 178 ? 4.499 68.852 66.955 1.00 34.50 142 GLY E C 1
ATOM 11481 O O . GLY E 1 178 ? 4.248 70.025 67.202 1.00 33.32 142 GLY E O 1
ATOM 11482 N N . ASN E 1 179 ? 5.386 68.147 67.637 1.00 33.68 143 ASN E N 1
ATOM 11483 C CA . ASN E 1 179 ? 6.135 68.741 68.731 1.00 33.59 143 ASN E CA 1
ATOM 11484 C C . ASN E 1 179 ? 7.311 69.619 68.243 1.00 32.27 143 ASN E C 1
ATOM 11485 O O . ASN E 1 179 ? 8.067 70.156 69.042 1.00 31.71 143 ASN E O 1
ATOM 11490 N N . ARG E 1 180 ? 7.450 69.809 66.928 1.00 30.97 144 ARG E N 1
ATOM 11491 C CA . ARG E 1 180 ? 8.446 70.737 66.388 1.00 29.66 144 ARG E CA 1
ATOM 11492 C C . ARG E 1 180 ? 8.082 72.205 66.612 1.00 27.42 144 ARG E C 1
ATOM 11493 O O . ARG E 1 180 ? 8.926 73.074 66.455 1.00 26.82 144 ARG E O 1
ATOM 11501 N N . SER E 1 181 ? 6.823 72.471 66.935 1.00 27.99 145 SER E N 1
ATOM 11502 C CA . SER E 1 181 ? 6.347 73.827 67.230 1.00 30.88 145 SER E CA 1
ATOM 11503 C C . SER E 1 181 ? 6.535 74.138 68.724 1.00 32.16 145 SER E C 1
ATOM 11504 O O . SER E 1 181 ? 6.353 73.259 69.580 1.00 30.86 145 SER E O 1
ATOM 11507 N N . PHE E 1 182 ? 6.932 75.369 69.021 1.00 30.07 146 PHE E N 1
ATOM 11508 C CA . PHE E 1 182 ? 7.164 75.796 70.392 1.00 28.23 146 PHE E CA 1
ATOM 11509 C C . PHE E 1 182 ? 5.895 75.731 71.216 1.00 28.35 146 PHE E C 1
ATOM 11510 O O . PHE E 1 182 ? 5.926 75.306 72.366 1.00 30.89 146 PHE E O 1
ATOM 11518 N N . HIS E 1 183 ? 4.783 76.172 70.648 1.00 27.16 147 HIS E N 1
ATOM 11519 C CA . HIS E 1 183 ? 3.605 76.512 71.444 1.00 27.33 147 HIS E CA 1
ATOM 11520 C C . HIS E 1 183 ? 2.428 76.849 70.535 1.00 27.33 147 HIS E C 1
ATOM 11521 O O . HIS E 1 183 ? 2.612 77.152 69.358 1.00 27.99 147 HIS E O 1
ATOM 11528 N N . ARG E 1 184 ? 1.228 76.812 71.091 1.00 29.55 148 ARG E N 1
ATOM 11529 C CA . ARG E 1 184 ? 0.014 77.252 70.401 1.00 33.34 148 ARG E CA 1
ATOM 11530 C C . ARG E 1 184 ? -0.052 78.771 70.192 1.00 33.68 148 ARG E C 1
ATOM 11531 O O . ARG E 1 184 ? -0.578 79.256 69.193 1.00 28.77 148 ARG E O 1
ATOM 11539 N N . ASN E 1 185 ? 0.531 79.517 71.126 1.00 34.65 149 ASN E N 1
ATOM 11540 C CA . ASN E 1 185 ? 0.260 80.939 71.268 1.00 35.19 149 ASN E CA 1
ATOM 11541 C C . ASN E 1 185 ? 1.304 81.757 70.539 1.00 29.41 149 ASN E C 1
ATOM 11542 O O . ASN E 1 185 ? 2.479 81.612 70.793 1.00 28.19 149 ASN E O 1
ATOM 11547 N N . PRO E 1 186 ? 0.875 82.617 69.613 1.00 29.24 150 PRO E N 1
ATOM 11548 C CA . PRO E 1 186 ? 1.851 83.348 68.805 1.00 30.64 150 PRO E CA 1
ATOM 11549 C C . PRO E 1 186 ? 2.865 84.157 69.620 1.00 31.34 150 PRO E C 1
ATOM 11550 O O . PRO E 1 186 ? 4.016 84.260 69.218 1.00 33.94 150 PRO E O 1
ATOM 11554 N N . GLU E 1 187 ? 2.437 84.714 70.748 1.00 37.79 151 GLU E N 1
ATOM 11555 C CA . GLU E 1 187 ? 3.318 85.503 71.627 1.00 42.83 151 GLU E CA 1
ATOM 11556 C C . GLU E 1 187 ? 4.409 84.615 72.218 1.00 37.69 151 GLU E C 1
ATOM 11557 O O . GLU E 1 187 ? 5.602 84.946 72.185 1.00 37.73 151 GLU E O 1
ATOM 11563 N N . ALA E 1 188 ? 4.017 83.435 72.672 1.00 37.00 152 ALA E N 1
ATOM 11564 C CA . ALA E 1 188 ? 5.006 82.474 73.151 1.00 36.35 152 ALA E CA 1
ATOM 11565 C C . ALA E 1 188 ? 5.971 82.034 72.049 1.00 31.61 152 ALA E C 1
ATOM 11566 O O . ALA E 1 188 ? 7.187 81.959 72.247 1.00 31.96 152 ALA E O 1
ATOM 11568 N N . VAL E 1 189 ? 5.437 81.737 70.870 1.00 30.59 153 VAL E N 1
ATOM 11569 C CA . VAL E 1 189 ? 6.304 81.270 69.765 1.00 28.90 153 VAL E CA 1
ATOM 11570 C C . VAL E 1 189 ? 7.301 82.347 69.385 1.00 29.16 153 VAL E C 1
ATOM 11571 O O . VAL E 1 189 ? 8.498 82.092 69.303 1.00 30.05 153 VAL E O 1
ATOM 11575 N N . ALA E 1 190 ? 6.810 83.581 69.208 1.00 31.69 154 ALA E N 1
ATOM 11576 C CA . ALA E 1 190 ? 7.697 84.696 68.840 1.00 34.82 154 ALA E CA 1
ATOM 11577 C C . ALA E 1 190 ? 8.818 84.869 69.852 1.00 35.54 154 ALA E C 1
ATOM 11578 O O . ALA E 1 190 ? 9.988 84.977 69.498 1.00 35.19 154 ALA E O 1
ATOM 11580 N N . ARG E 1 191 ? 8.454 84.903 71.128 1.00 39.28 155 ARG E N 1
ATOM 11581 C CA . ARG E 1 191 ? 9.454 85.211 72.142 1.00 39.44 155 ARG E CA 1
ATOM 11582 C C . ARG E 1 191 ? 10.432 84.075 72.318 1.00 38.48 155 ARG E C 1
ATOM 11583 O O . ARG E 1 191 ? 11.619 84.315 72.456 1.00 37.23 155 ARG E O 1
ATOM 11591 N N . LEU E 1 192 ? 9.955 82.833 72.272 1.00 39.99 156 LEU E N 1
ATOM 11592 C CA . LEU E 1 192 ? 10.884 81.708 72.356 1.00 41.38 156 LEU E CA 1
ATOM 11593 C C . LEU E 1 192 ? 11.809 81.664 71.149 1.00 38.36 156 LEU E C 1
ATOM 11594 O O . LEU E 1 192 ? 13.004 81.393 71.266 1.00 42.61 156 LEU E O 1
ATOM 11599 N N . ALA E 1 193 ? 11.255 81.941 69.978 1.00 37.81 157 ALA E N 1
ATOM 11600 C CA . ALA E 1 193 ? 12.051 81.970 68.755 1.00 36.85 157 ALA E CA 1
ATOM 11601 C C . ALA E 1 193 ? 13.144 83.044 68.813 1.00 35.88 157 ALA E C 1
ATOM 11602 O O . ALA E 1 193 ? 14.302 82.773 68.494 1.00 34.94 157 ALA E O 1
ATOM 11604 N N . LEU E 1 194 ? 12.785 84.253 69.244 1.00 36.25 158 LEU E N 1
ATOM 11605 C CA . LEU E 1 194 ? 13.790 85.340 69.403 1.00 36.25 158 LEU E CA 1
ATOM 11606 C C . LEU E 1 194 ? 14.898 84.984 70.374 1.00 35.02 158 LEU E C 1
ATOM 11607 O O . LEU E 1 194 ? 16.079 85.248 70.120 1.00 34.38 158 LEU E O 1
ATOM 11612 N N . ALA E 1 195 ? 14.521 84.334 71.471 1.00 37.31 159 ALA E N 1
ATOM 11613 C CA . ALA E 1 195 ? 15.512 83.877 72.447 1.00 37.46 159 ALA E CA 1
ATOM 11614 C C . ALA E 1 195 ? 16.396 82.791 71.865 1.00 33.75 159 ALA E C 1
ATOM 11615 O O . ALA E 1 195 ? 17.610 82.776 72.086 1.00 33.86 159 ALA E O 1
ATOM 11617 N N . LEU E 1 196 ? 15.800 81.861 71.124 1.00 34.03 160 LEU E N 1
ATOM 11618 C CA . LEU E 1 196 ? 16.610 80.830 70.455 1.00 35.44 160 LEU E CA 1
ATOM 11619 C C . LEU E 1 196 ? 17.561 81.476 69.475 1.00 32.65 160 LEU E C 1
ATOM 11620 O O . LEU E 1 196 ? 18.728 81.121 69.396 1.00 36.22 160 LEU E O 1
ATOM 11625 N N . GLN E 1 197 ? 17.052 82.445 68.729 1.00 34.59 161 GLN E N 1
ATOM 11626 C CA . GLN E 1 197 ? 17.857 83.150 67.717 1.00 39.36 161 GLN E CA 1
ATOM 11627 C C . GLN E 1 197 ? 19.103 83.816 68.308 1.00 38.25 161 GLN E C 1
ATOM 11628 O O . GLN E 1 197 ? 20.191 83.710 67.739 1.00 37.55 161 GLN E O 1
ATOM 11634 N N . LYS E 1 198 ? 18.942 84.474 69.460 1.00 39.57 162 LYS E N 1
ATOM 11635 C CA . LYS E 1 198 ? 20.103 85.063 70.170 1.00 42.73 162 LYS E CA 1
ATOM 11636 C C . LYS E 1 198 ? 21.104 84.014 70.569 1.00 37.77 162 LYS E C 1
ATOM 11637 O O . LYS E 1 198 ? 22.302 84.216 70.434 1.00 43.08 162 LYS E O 1
ATOM 11643 N N . GLY E 1 199 ? 20.605 82.871 71.033 1.00 38.20 163 GLY E N 1
ATOM 11644 C CA . GLY E 1 199 ? 21.459 81.740 71.332 1.00 37.57 163 GLY E CA 1
ATOM 11645 C C . GLY E 1 199 ? 22.225 81.257 70.116 1.00 39.04 163 GLY E C 1
ATOM 11646 O O . GLY E 1 199 ? 23.428 80.995 70.191 1.00 37.58 163 GLY E O 1
ATOM 11647 N N . LEU E 1 200 ? 21.520 81.100 68.991 1.00 40.23 164 LEU E N 1
ATOM 11648 C CA . LEU E 1 200 ? 22.165 80.663 67.736 1.00 40.19 164 LEU E CA 1
ATOM 11649 C C . LEU E 1 200 ? 23.289 81.601 67.330 1.00 37.89 164 LEU E C 1
ATOM 11650 O O . LEU E 1 200 ? 24.374 81.155 66.960 1.00 37.47 164 LEU E O 1
ATOM 11655 N N . ALA E 1 201 ? 23.019 82.904 67.404 1.00 41.75 165 ALA E N 1
ATOM 11656 C CA . ALA E 1 201 ? 24.017 83.922 67.061 1.00 44.36 165 ALA E CA 1
ATOM 11657 C C . ALA E 1 201 ? 25.264 83.845 67.952 1.00 48.61 165 ALA E C 1
ATOM 11658 O O . ALA E 1 201 ? 26.387 84.018 67.479 1.00 49.97 165 ALA E O 1
ATOM 11660 N N . LYS E 1 202 ? 25.082 83.556 69.236 1.00 51.56 166 LYS E N 1
ATOM 11661 C CA . LYS E 1 202 ? 26.239 83.291 70.092 1.00 53.10 166 LYS E CA 1
ATOM 11662 C C . LYS E 1 202 ? 27.078 82.138 69.568 1.00 49.73 166 LYS E C 1
ATOM 11663 O O . LYS E 1 202 ? 28.300 82.164 69.671 1.00 48.06 166 LYS E O 1
ATOM 11669 N N . GLY E 1 203 ? 26.417 81.118 69.020 1.00 47.52 167 GLY E N 1
ATOM 11670 C CA . GLY E 1 203 ? 27.115 79.979 68.418 1.00 46.77 167 GLY E CA 1
ATOM 11671 C C . GLY E 1 203 ? 27.575 80.190 66.987 1.00 45.80 167 GLY E C 1
ATOM 11672 O O . GLY E 1 203 ? 28.045 79.253 66.340 1.00 47.68 167 GLY E O 1
ATOM 11673 N N . GLY E 1 204 ? 27.439 81.416 66.483 1.00 45.71 168 GLY E N 1
ATOM 11674 C CA . GLY E 1 204 ? 27.969 81.781 65.168 1.00 46.04 168 GLY E CA 1
ATOM 11675 C C . GLY E 1 204 ? 26.969 81.774 64.021 1.00 45.15 168 GLY E C 1
ATOM 11676 O O . GLY E 1 204 ? 27.337 82.064 62.882 1.00 43.55 168 GLY E O 1
ATOM 11677 N N . MET E 1 205 ? 25.697 81.509 64.321 1.00 43.86 169 MET E N 1
ATOM 11678 C CA . MET E 1 205 ? 24.725 81.225 63.274 1.00 42.07 169 MET E CA 1
ATOM 11679 C C . MET E 1 205 ? 23.556 82.186 63.229 1.00 41.67 169 MET E C 1
ATOM 11680 O O . MET E 1 205 ? 23.075 82.674 64.258 1.00 40.03 169 MET E O 1
ATOM 11685 N N . LYS E 1 206 ? 23.075 82.411 62.013 1.00 40.56 170 LYS E N 1
ATOM 11686 C CA . LYS E 1 206 ? 21.811 83.084 61.792 1.00 42.01 170 LYS E CA 1
ATOM 11687 C C . LYS E 1 206 ? 20.649 82.090 61.907 1.00 41.70 170 LYS E C 1
ATOM 11688 O O . LYS E 1 206 ? 20.863 80.907 62.161 1.00 43.35 170 LYS E O 1
ATOM 11694 N N . SER E 1 207 ? 19.423 82.578 61.729 1.00 39.32 171 SER E N 1
ATOM 11695 C CA . SER E 1 207 ? 18.242 81.748 61.837 1.00 40.09 171 SER E CA 1
ATOM 11696 C C . SER E 1 207 ? 17.485 81.628 60.496 1.00 41.78 171 SER E C 1
ATOM 11697 O O . SER E 1 207 ? 17.621 82.476 59.608 1.00 37.43 171 SER E O 1
ATOM 11700 N N . CYS E 1 208 ? 16.688 80.567 60.385 1.00 38.89 172 CYS E N 1
ATOM 11701 C CA . CYS E 1 208 ? 15.813 80.355 59.247 1.00 36.54 172 CYS E CA 1
ATOM 11702 C C . CYS E 1 208 ? 14.447 79.949 59.750 1.00 32.39 172 CYS E C 1
ATOM 11703 O O . CYS E 1 208 ? 14.271 78.835 60.245 1.00 32.81 172 CYS E O 1
ATOM 11706 N N . GLY E 1 209 ? 13.484 80.851 59.620 1.00 30.14 173 GLY E N 1
ATOM 11707 C CA . GLY E 1 209 ? 12.121 80.609 60.058 1.00 32.27 173 GLY E CA 1
ATOM 11708 C C . GLY E 1 209 ? 11.373 79.673 59.117 1.00 34.17 173 GLY E C 1
ATOM 11709 O O . GLY E 1 209 ? 11.460 79.840 57.909 1.00 38.60 173 GLY E O 1
ATOM 11710 N N . LYS E 1 210 ? 10.594 78.743 59.667 1.00 31.66 174 LYS E N 1
ATOM 11711 C CA . LYS E 1 210 ? 9.823 77.772 58.875 1.00 31.29 174 LYS E CA 1
ATOM 11712 C C . LYS E 1 210 ? 8.439 77.624 59.479 1.00 31.59 174 LYS E C 1
ATOM 11713 O O . LYS E 1 210 ? 8.324 77.698 60.706 1.00 31.83 174 LYS E O 1
ATOM 11719 N N . HIS E 1 211 ? 7.365 77.423 58.695 1.00 29.77 175 HIS E N 1
ATOM 11720 C CA . HIS E 1 211 ? 7.345 77.397 57.239 1.00 29.76 175 HIS E CA 1
ATOM 11721 C C . HIS E 1 211 ? 6.390 78.488 56.805 1.00 26.82 175 HIS E C 1
ATOM 11722 O O . HIS E 1 211 ? 5.180 78.398 57.044 1.00 30.37 175 HIS E O 1
ATOM 11729 N N . PHE E 1 212 ? 6.935 79.546 56.222 1.00 28.81 176 PHE E N 1
ATOM 11730 C CA . PHE E 1 212 ? 6.164 80.767 55.912 1.00 30.16 176 PHE E CA 1
ATOM 11731 C C . PHE E 1 212 ? 5.027 80.470 54.955 1.00 30.34 176 PHE E C 1
ATOM 11732 O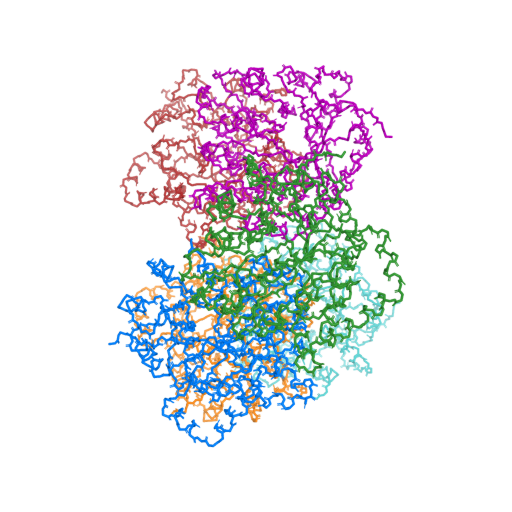 O . PHE E 1 212 ? 5.240 79.819 53.943 1.00 30.60 176 PHE E O 1
ATOM 11740 N N . PRO E 1 213 ? 3.825 80.992 55.225 1.00 31.32 177 PRO E N 1
ATOM 11741 C CA . PRO E 1 213 ? 3.394 81.907 56.279 1.00 32.34 177 PRO E CA 1
ATOM 11742 C C . PRO E 1 213 ? 2.777 81.231 57.520 1.00 32.18 177 PRO E C 1
ATOM 11743 O O . PRO E 1 213 ? 2.127 81.917 58.325 1.00 34.42 177 PRO E O 1
ATOM 11747 N N . GLY E 1 214 ? 2.940 79.909 57.650 1.00 32.13 178 GLY E N 1
ATOM 11748 C CA . GLY E 1 214 ? 2.428 79.181 58.809 1.00 31.94 178 GLY E CA 1
ATOM 11749 C C . GLY E 1 214 ? 1.821 77.841 58.439 1.00 31.41 178 GLY E C 1
ATOM 11750 O O . GLY E 1 214 ? 0.790 77.784 57.778 1.00 28.18 178 GLY E O 1
ATOM 11751 N N . HIS E 1 215 ? 2.459 76.768 58.900 1.00 31.81 179 HIS E N 1
ATOM 11752 C CA . HIS E 1 215 ? 2.085 75.396 58.565 1.00 30.04 179 HIS E CA 1
ATOM 11753 C C . HIS E 1 215 ? 1.230 74.748 59.660 1.00 29.62 179 HIS E C 1
ATOM 11754 O O . HIS E 1 215 ? 0.793 73.605 59.534 1.00 31.28 179 HIS E O 1
ATOM 11761 N N . GLY E 1 216 ? 0.987 75.463 60.745 1.00 28.00 180 GLY E N 1
ATOM 11762 C CA . GLY E 1 216 ? 0.399 74.853 61.930 1.00 26.90 180 GLY E CA 1
ATOM 11763 C C . GLY E 1 216 ? -1.063 74.478 61.896 1.00 27.77 180 GLY E C 1
ATOM 11764 O O . GLY E 1 216 ? -1.508 73.641 62.684 1.00 27.70 180 GLY E O 1
ATOM 11765 N N . PHE E 1 217 ? -1.835 75.101 61.009 1.00 28.08 181 PHE E N 1
ATOM 11766 C CA . PHE E 1 217 ? -3.280 74.949 61.043 1.00 25.96 181 PHE E CA 1
ATOM 11767 C C . PHE E 1 217 ? -3.772 73.799 60.186 1.00 25.05 181 PHE E C 1
ATOM 11768 O O . PHE E 1 217 ? -4.811 73.211 60.483 1.00 25.06 181 PHE E O 1
ATOM 11776 N N . VAL E 1 218 ? -3.077 73.508 59.106 1.00 26.53 182 VAL E N 1
ATOM 11777 C CA . VAL E 1 218 ? -3.504 72.426 58.209 1.00 30.19 182 VAL E CA 1
ATOM 11778 C C . VAL E 1 218 ? -3.318 71.101 58.913 1.00 34.43 182 VAL E C 1
ATOM 11779 O O . VAL E 1 218 ? -2.561 71.006 59.883 1.00 32.12 182 VAL E O 1
ATOM 11783 N N . GLU E 1 219 ? -4.009 70.088 58.424 1.00 35.44 183 GLU E N 1
ATOM 11784 C CA . GLU E 1 219 ? -3.715 68.732 58.821 1.00 37.97 183 GLU E CA 1
ATOM 11785 C C . GLU E 1 219 ? -2.648 68.226 57.870 1.00 40.88 183 GLU E C 1
ATOM 11786 O O . GLU E 1 219 ? -2.587 68.614 56.705 1.00 45.14 183 GLU E O 1
ATOM 11792 N N . GLY E 1 220 ? -1.747 67.420 58.397 1.00 48.55 184 GLY E N 1
ATOM 11793 C CA . GLY E 1 220 ? -0.614 66.949 57.617 1.00 51.60 184 GLY E CA 1
ATOM 11794 C C . GLY E 1 220 ? -0.106 65.673 58.254 1.00 51.78 184 GLY E C 1
ATOM 11795 O O . GLY E 1 220 ? 0.685 65.711 59.196 1.00 51.15 184 GLY E O 1
ATOM 11796 N N . ASP E 1 221 ? -0.577 64.544 57.735 1.00 53.69 185 ASP E N 1
ATOM 11797 C CA . ASP E 1 221 ? -0.183 63.226 58.224 1.00 56.76 185 ASP E CA 1
ATOM 11798 C C . ASP E 1 221 ? -0.152 62.215 57.071 1.00 60.59 185 ASP E C 1
ATOM 11799 O O . ASP E 1 221 ? -0.446 61.048 57.271 1.00 65.22 185 ASP E O 1
ATOM 11804 N N . SER E 1 222 ? 0.132 62.704 55.859 1.00 75.48 186 SER E N 1
ATOM 11805 C CA . SER E 1 222 ? 0.455 61.907 54.666 1.00 87.09 186 SER E CA 1
ATOM 11806 C C . SER E 1 222 ? 1.873 62.250 54.124 1.00 99.85 186 SER E C 1
ATOM 11807 O O . SER E 1 222 ? 2.668 61.365 53.745 1.00 110.61 186 SER E O 1
ATOM 11810 N N . HIS E 1 223 ? 2.112 63.558 54.038 1.00 107.51 187 HIS E N 1
ATOM 11811 C CA . HIS E 1 223 ? 3.402 64.251 53.690 1.00 117.34 187 HIS E CA 1
ATOM 11812 C C . HIS E 1 223 ? 3.786 64.326 52.221 1.00 114.93 187 HIS E C 1
ATOM 11813 O O . HIS E 1 223 ? 4.826 64.904 51.918 1.00 112.11 187 HIS E O 1
ATOM 11820 N N . LEU E 1 224 ? 2.951 63.774 51.334 1.00 112.36 188 LEU E N 1
ATOM 11821 C CA . LEU E 1 224 ? 2.995 64.078 49.898 1.00 108.15 188 LEU E CA 1
ATOM 11822 C C . LEU E 1 224 ? 1.660 64.627 49.339 1.00 98.04 188 LEU E C 1
ATOM 11823 O O . LEU E 1 224 ? 1.448 64.633 48.124 1.00 96.71 188 LEU E O 1
ATOM 11828 N N . VAL E 1 225 ? 0.750 65.040 50.220 1.00 88.64 189 VAL E N 1
ATOM 11829 C CA . VAL E 1 225 ? -0.429 65.821 49.828 1.00 80.40 189 VAL E CA 1
ATOM 11830 C C . VAL E 1 225 ? -0.039 67.297 49.828 1.00 73.75 189 VAL E C 1
ATOM 11831 O O . VAL E 1 225 ? 0.958 67.681 50.454 1.00 69.48 189 VAL E O 1
ATOM 11835 N N . LEU E 1 226 ? -0.804 68.100 49.084 1.00 64.68 190 LEU E N 1
ATOM 11836 C CA . LEU E 1 226 ? -0.737 69.552 49.151 1.00 57.54 190 LEU E CA 1
ATOM 11837 C C . LEU E 1 226 ? -1.896 70.065 50.025 1.00 52.49 190 LEU E C 1
ATOM 11838 O O . LEU E 1 226 ? -3.013 70.213 49.543 1.00 49.58 190 LEU E O 1
ATOM 11843 N N . PRO E 1 227 ? -1.639 70.341 51.316 1.00 47.95 191 PRO E N 1
ATOM 11844 C CA . PRO E 1 227 ? -2.739 70.702 52.191 1.00 45.81 191 PRO E CA 1
ATOM 11845 C C . PRO E 1 227 ? -3.297 72.072 51.873 1.00 43.62 191 PRO E C 1
ATOM 11846 O O . PRO E 1 227 ? -2.633 72.898 51.246 1.00 41.34 191 PRO E O 1
ATOM 11850 N N . GLU E 1 228 ? -4.504 72.316 52.360 1.00 43.71 192 GLU E N 1
ATOM 11851 C CA . GLU E 1 228 ? -5.200 73.572 52.125 1.00 45.90 192 GLU E CA 1
ATOM 11852 C C . GLU E 1 228 ? -5.585 74.234 53.447 1.00 39.96 192 GLU E C 1
ATOM 11853 O O . GLU E 1 228 ? -6.236 73.617 54.284 1.00 37.68 192 GLU E O 1
ATOM 11859 N N . ASP E 1 229 ? -5.185 75.489 53.610 1.00 37.55 193 ASP E N 1
ATOM 11860 C CA . ASP E 1 229 ? -5.533 76.298 54.785 1.00 35.39 193 ASP E CA 1
ATOM 11861 C C . ASP E 1 229 ? -6.546 77.319 54.314 1.00 37.14 193 ASP E C 1
ATOM 11862 O O . ASP E 1 229 ? -6.206 78.252 53.591 1.00 40.66 193 ASP E O 1
ATOM 11867 N N . GLY E 1 230 ? -7.799 77.141 54.722 1.00 42.05 194 GLY E N 1
ATOM 11868 C CA . GLY E 1 230 ? -8.904 77.955 54.210 1.00 42.31 194 GLY E CA 1
ATOM 11869 C C . GLY E 1 230 ? -9.086 79.305 54.866 1.00 42.50 194 GLY E C 1
ATOM 11870 O O . GLY E 1 230 ? -10.053 80.001 54.592 1.00 50.58 194 GLY E O 1
ATOM 11871 N N . ARG E 1 231 ? -8.184 79.693 55.748 1.00 41.05 195 ARG E N 1
ATOM 11872 C CA . ARG E 1 231 ? -8.398 80.914 56.523 1.00 41.78 195 ARG E CA 1
ATOM 11873 C C . ARG E 1 231 ? -8.101 82.183 55.729 1.00 41.30 195 ARG E C 1
ATOM 11874 O O . ARG E 1 231 ? -7.427 82.151 54.701 1.00 42.14 195 ARG E O 1
ATOM 11882 N N . SER E 1 232 ? -8.569 83.304 56.270 1.00 45.50 196 SER E N 1
ATOM 11883 C CA . SER E 1 232 ? -8.362 84.610 55.662 1.00 45.35 196 SER E CA 1
ATOM 11884 C C . SER E 1 232 ? -7.021 85.170 56.084 1.00 45.52 196 SER E C 1
ATOM 11885 O O . SER E 1 232 ? -6.449 84.767 57.106 1.00 42.26 196 SER E O 1
ATOM 11888 N N . LEU E 1 233 ? -6.527 86.115 55.300 1.00 42.58 197 LEU E N 1
ATOM 11889 C CA . LEU E 1 233 ? -5.290 86.795 55.624 1.00 46.62 197 LEU E CA 1
ATOM 11890 C C . LEU E 1 233 ? -5.340 87.448 57.006 1.00 46.51 197 LEU E C 1
ATOM 11891 O O . LEU E 1 233 ? -4.351 87.416 57.742 1.00 51.22 197 LEU E O 1
ATOM 11896 N N . ASP E 1 234 ? -6.477 88.045 57.353 1.00 52.16 198 ASP E N 1
ATOM 11897 C CA . ASP E 1 234 ? -6.624 88.691 58.661 1.00 56.60 198 ASP E CA 1
ATOM 11898 C C . ASP E 1 234 ? -6.440 87.688 59.783 1.00 54.96 198 ASP E C 1
ATOM 11899 O O . ASP E 1 234 ? -5.776 87.981 60.773 1.00 60.02 198 ASP E O 1
ATOM 11904 N N . GLU E 1 235 ? -7.004 86.497 59.620 1.00 49.28 199 GLU E N 1
ATOM 11905 C CA . GLU E 1 235 ? -6.824 85.445 60.619 1.00 45.56 199 GLU E CA 1
ATOM 11906 C C . GLU E 1 235 ? -5.355 85.094 60.771 1.00 41.58 199 GLU E C 1
ATOM 11907 O O . GLU E 1 235 ? -4.865 84.938 61.888 1.00 43.23 199 GLU E O 1
ATOM 11913 N N . LEU E 1 236 ? -4.630 85.020 59.659 1.00 39.13 200 LEU E N 1
ATOM 11914 C CA . LEU E 1 236 ? -3.195 84.722 59.711 1.00 37.28 200 LEU E CA 1
ATOM 11915 C C . LEU E 1 236 ? -2.384 85.869 60.293 1.00 39.72 200 LEU E C 1
ATOM 11916 O O . LEU E 1 236 ? -1.454 85.628 61.067 1.00 41.12 200 LEU E O 1
ATOM 11921 N N . GLU E 1 237 ? -2.740 87.108 59.959 1.00 41.45 201 GLU E N 1
ATOM 11922 C CA . GLU E 1 237 ? -2.043 88.270 60.532 1.00 42.27 201 GLU E CA 1
ATOM 11923 C C . GLU E 1 237 ? -2.228 88.335 62.036 1.00 37.13 201 GLU E C 1
ATOM 11924 O O . GLU E 1 237 ? -1.321 88.702 62.766 1.00 35.01 201 GLU E O 1
ATOM 11930 N N . ALA E 1 238 ? -3.412 87.953 62.499 1.00 37.89 202 ALA E N 1
ATOM 11931 C CA . ALA E 1 238 ? -3.695 87.942 63.937 1.00 38.04 202 ALA E CA 1
ATOM 11932 C C . ALA E 1 238 ? -2.898 86.874 64.717 1.00 38.46 202 ALA E C 1
ATOM 11933 O O . ALA E 1 238 ? -2.774 86.981 65.927 1.00 41.96 202 ALA E O 1
ATOM 11935 N N . ALA E 1 239 ? -2.357 85.866 64.037 1.00 37.75 203 ALA E N 1
ATOM 11936 C CA . ALA E 1 239 ? -1.699 84.765 64.722 1.00 35.08 203 ALA E CA 1
ATOM 11937 C C . ALA E 1 239 ? -0.461 84.255 64.003 1.00 32.69 203 ALA E C 1
ATOM 11938 O O . ALA E 1 239 ? 0.659 84.654 64.333 1.00 32.36 203 ALA E O 1
ATOM 11940 N N . ASP E 1 240 ? -0.647 83.399 62.996 1.00 32.71 204 ASP E N 1
ATOM 11941 C CA . ASP E 1 240 ? 0.468 82.620 62.429 1.00 30.78 204 ASP E CA 1
ATOM 11942 C C . ASP E 1 240 ? 1.583 83.471 61.834 1.00 30.35 204 ASP E C 1
ATOM 11943 O O . ASP E 1 240 ? 2.760 83.122 61.918 1.00 29.64 204 ASP E O 1
ATOM 11948 N N . LEU E 1 241 ? 1.221 84.613 61.247 1.00 30.94 205 LEU E N 1
ATOM 11949 C CA . LEU E 1 241 ? 2.231 85.501 60.650 1.00 31.40 205 LEU E CA 1
ATOM 11950 C C . LEU E 1 241 ? 3.042 86.295 61.650 1.00 30.18 205 LEU E C 1
ATOM 11951 O O . LEU E 1 241 ? 4.134 86.746 61.338 1.00 32.98 205 LEU E O 1
ATOM 11956 N N . ALA E 1 242 ? 2.492 86.529 62.832 1.00 31.04 206 ALA E N 1
ATOM 11957 C CA . ALA E 1 242 ? 3.137 87.465 63.760 1.00 30.73 206 ALA E CA 1
ATOM 11958 C C . ALA E 1 242 ? 4.563 87.061 64.106 1.00 32.08 206 ALA E C 1
ATOM 11959 O O . ALA E 1 242 ? 5.440 87.911 64.129 1.00 38.11 206 ALA E O 1
ATOM 11961 N N . PRO E 1 243 ? 4.828 85.752 64.352 1.00 33.04 207 PRO E N 1
ATOM 11962 C CA . PRO E 1 243 ? 6.216 85.380 64.655 1.00 32.53 207 PRO E CA 1
ATOM 11963 C C . PRO E 1 243 ? 7.181 85.620 63.499 1.00 33.22 207 PRO E C 1
ATOM 11964 O O . PRO E 1 243 ? 8.341 85.970 63.716 1.00 35.25 207 PRO E O 1
ATOM 11968 N N . PHE E 1 244 ? 6.700 85.458 62.265 1.00 34.88 208 PHE E N 1
ATOM 11969 C CA . PHE E 1 244 ? 7.526 85.751 61.092 1.00 35.32 208 PHE E CA 1
ATOM 11970 C C . PHE E 1 244 ? 7.847 87.252 61.003 1.00 33.07 208 PHE E C 1
ATOM 11971 O O . PHE E 1 244 ? 8.998 87.608 60.791 1.00 33.09 208 PHE E O 1
ATOM 11979 N N . ARG E 1 245 ? 6.853 88.115 61.221 1.00 39.13 209 ARG E N 1
ATOM 11980 C CA . ARG E 1 245 ? 7.080 89.589 61.231 1.00 43.39 209 ARG E CA 1
ATOM 11981 C C . ARG E 1 245 ? 8.126 89.992 62.237 1.00 44.53 209 ARG E C 1
ATOM 11982 O O . ARG E 1 245 ? 9.081 90.691 61.920 1.00 44.45 209 ARG E O 1
ATOM 11990 N N . ILE E 1 246 ? 7.955 89.495 63.453 1.00 49.62 210 ILE E N 1
ATOM 11991 C CA . ILE E 1 246 ? 8.830 89.848 64.564 1.00 48.24 210 ILE E CA 1
ATOM 11992 C C . ILE E 1 246 ? 10.251 89.330 64.324 1.00 45.27 210 ILE E C 1
ATOM 11993 O O . ILE E 1 246 ? 11.226 90.060 64.509 1.00 48.51 210 ILE E O 1
ATOM 11998 N N . MET E 1 247 ? 10.378 88.079 63.887 1.00 42.38 211 MET E N 1
ATOM 11999 C CA . MET E 1 247 ? 11.704 87.528 63.577 1.00 42.13 211 MET E CA 1
ATOM 12000 C C . MET E 1 247 ? 12.389 88.268 62.435 1.00 42.68 211 MET E C 1
ATOM 12001 O O . MET E 1 247 ? 13.601 88.506 62.461 1.00 44.25 211 MET E O 1
ATOM 12006 N N . SER E 1 248 ? 11.611 88.616 61.421 1.00 45.54 212 SER E N 1
ATOM 12007 C CA . SER E 1 248 ? 12.132 89.397 60.307 1.00 47.36 212 SER E CA 1
ATOM 12008 C C . SER E 1 248 ? 12.711 90.721 60.811 1.00 46.70 212 SER E C 1
ATOM 12009 O O . SER E 1 248 ? 13.847 91.069 60.491 1.00 42.29 212 SER E O 1
ATOM 12012 N N . ARG E 1 249 ? 11.923 91.428 61.619 1.00 45.93 213 ARG E N 1
ATOM 12013 C CA . ARG E 1 249 ? 12.352 92.687 62.216 1.00 48.26 213 ARG E CA 1
ATOM 12014 C C . ARG E 1 249 ? 13.658 92.524 62.975 1.00 48.21 213 ARG E C 1
ATOM 12015 O O . ARG E 1 249 ? 14.531 93.383 62.914 1.00 47.23 213 ARG E O 1
ATOM 12023 N N . GLU E 1 250 ? 13.805 91.394 63.661 1.00 48.77 214 GLU E N 1
ATOM 12024 C CA . GLU E 1 250 ? 14.976 91.157 64.495 1.00 47.66 214 GLU E CA 1
ATOM 12025 C C . GLU E 1 250 ? 16.140 90.426 63.815 1.00 44.98 214 GLU E C 1
ATOM 12026 O O . GLU E 1 250 ? 16.983 89.856 64.502 1.00 45.34 214 GLU E O 1
ATOM 12032 N N . GLY E 1 251 ? 16.181 90.410 62.482 1.00 42.48 215 GLY E N 1
ATOM 12033 C CA . GLY E 1 251 ? 17.381 89.959 61.757 1.00 38.29 215 GLY E CA 1
ATOM 12034 C C . GLY E 1 251 ? 17.427 88.518 61.256 1.00 38.59 215 GLY E C 1
ATOM 12035 O O . GLY E 1 251 ? 18.499 88.022 60.881 1.00 37.52 215 GLY E O 1
ATOM 12036 N N . MET E 1 252 ? 16.279 87.841 61.223 1.00 39.98 216 MET E N 1
ATOM 12037 C CA . MET E 1 252 ? 16.205 86.479 60.661 1.00 39.49 216 MET E CA 1
ATOM 12038 C C . MET E 1 252 ? 16.817 86.458 59.260 1.00 38.49 216 MET E C 1
ATOM 12039 O O . MET E 1 252 ? 16.502 87.312 58.451 1.00 39.13 216 MET E O 1
ATOM 12044 N N . ALA E 1 253 ? 17.681 85.486 58.985 1.00 39.12 217 ALA E N 1
ATOM 12045 C CA . ALA E 1 253 ? 18.442 85.446 57.721 1.00 41.50 217 ALA E CA 1
ATOM 12046 C C . ALA E 1 253 ? 17.692 84.829 56.556 1.00 42.56 217 ALA E C 1
ATOM 12047 O O . ALA E 1 253 ? 17.987 85.133 55.398 1.00 44.48 217 ALA E O 1
ATOM 12049 N N . ALA E 1 254 ? 16.759 83.935 56.857 1.00 42.96 218 ALA E N 1
ATOM 12050 C CA . ALA E 1 254 ? 16.109 83.159 55.822 1.00 41.87 218 ALA E CA 1
ATOM 12051 C C . ALA E 1 254 ? 14.776 82.641 56.256 1.00 42.46 218 ALA E C 1
ATOM 12052 O O . ALA E 1 254 ? 14.441 82.628 57.435 1.00 42.54 218 ALA E O 1
ATOM 12054 N N . VAL E 1 255 ? 14.021 82.220 55.259 1.00 41.56 219 VAL E N 1
ATOM 12055 C CA . VAL E 1 255 ? 12.712 81.669 55.443 1.00 42.07 219 VAL E CA 1
ATOM 12056 C C . VAL E 1 255 ? 12.560 80.483 54.499 1.00 42.12 219 VAL E C 1
ATOM 12057 O O . VAL E 1 255 ? 13.128 80.471 53.410 1.00 44.89 219 VAL E O 1
ATOM 12061 N N . MET E 1 256 ? 11.847 79.466 54.963 1.00 40.17 220 MET E N 1
ATOM 12062 C CA . MET E 1 256 ? 11.432 78.371 54.139 1.00 40.95 220 MET E CA 1
ATOM 12063 C C . MET E 1 256 ? 9.925 78.396 54.050 1.00 39.20 220 MET E C 1
ATOM 12064 O O . MET E 1 256 ? 9.265 78.589 55.060 1.00 37.66 220 MET E O 1
ATOM 12069 N N . PRO E 1 257 ? 9.366 78.233 52.829 1.00 38.29 221 PRO E N 1
ATOM 12070 C CA . PRO E 1 257 ? 7.941 78.409 52.671 1.00 34.90 221 PRO E CA 1
ATOM 12071 C C . PRO E 1 257 ? 7.213 77.121 52.933 1.00 32.70 221 PRO E C 1
ATOM 12072 O O . PRO E 1 257 ? 7.795 76.052 52.811 1.00 31.12 221 PRO E O 1
ATOM 12076 N N . ALA E 1 258 ? 5.956 77.242 53.331 1.00 31.06 222 ALA E N 1
ATOM 12077 C CA . ALA E 1 258 ? 5.103 76.094 53.514 1.00 32.58 222 ALA E CA 1
ATOM 12078 C C . ALA E 1 258 ? 4.642 75.609 52.147 1.00 35.57 222 ALA E C 1
ATOM 12079 O O . ALA E 1 258 ? 4.304 76.419 51.265 1.00 36.20 222 ALA E O 1
ATOM 12081 N N . HIS E 1 259 ? 4.653 74.291 51.968 1.00 37.54 223 HIS E N 1
ATOM 12082 C CA . HIS E 1 259 ? 4.025 73.668 50.805 1.00 39.85 223 HIS E CA 1
ATOM 12083 C C . HIS E 1 259 ? 2.538 73.523 51.133 1.00 34.57 223 HIS E C 1
ATOM 12084 O O . HIS E 1 259 ? 2.035 72.438 51.421 1.00 34.63 223 HIS E O 1
ATOM 12091 N N . VAL E 1 260 ? 1.853 74.654 51.101 1.00 32.03 224 VAL E N 1
ATOM 12092 C CA . VAL E 1 260 ? 0.477 74.743 51.538 1.00 32.69 224 VAL E CA 1
ATOM 12093 C C . VAL E 1 260 ? -0.192 75.814 50.683 1.00 34.61 224 VAL E C 1
ATOM 12094 O O . VAL E 1 260 ? 0.408 76.855 50.410 1.00 35.50 224 VAL E O 1
ATOM 12098 N N . VAL E 1 261 ? -1.439 75.569 50.305 1.00 33.78 225 VAL E N 1
ATOM 12099 C CA . VAL E 1 261 ? -2.226 76.546 49.574 1.00 36.67 225 VAL E CA 1
ATOM 12100 C C . VAL E 1 261 ? -3.153 77.244 50.535 1.00 33.48 225 VAL E C 1
ATOM 12101 O O . VAL E 1 261 ? -3.809 76.601 51.361 1.00 33.94 225 VAL E O 1
ATOM 12105 N N . TYR E 1 262 ? -3.219 78.561 50.397 1.00 33.90 226 TYR E N 1
ATOM 12106 C CA . TYR E 1 262 ? -4.085 79.399 51.219 1.00 35.97 226 TYR E CA 1
ATOM 12107 C C . TYR E 1 262 ? -5.042 80.105 50.257 1.00 38.01 226 TYR E C 1
ATOM 12108 O O . TYR E 1 262 ? -4.800 81.251 49.873 1.00 34.13 226 TYR E O 1
ATOM 12117 N N . PRO E 1 263 ? -6.132 79.421 49.859 1.00 43.01 227 PRO E N 1
ATOM 12118 C CA . PRO E 1 263 ? -6.951 79.896 48.735 1.00 47.06 227 PRO E CA 1
ATOM 12119 C C . PRO E 1 263 ? -7.517 81.299 48.870 1.00 48.02 227 PRO E C 1
ATOM 12120 O O . PRO E 1 263 ? -7.713 81.966 47.864 1.00 51.03 227 PRO E O 1
ATOM 12124 N N . GLN E 1 264 ? -7.793 81.754 50.080 1.00 50.36 228 GLN E N 1
ATOM 12125 C CA . GLN E 1 264 ? -8.293 83.116 50.235 1.00 53.27 228 GLN E CA 1
ATOM 12126 C C . GLN E 1 264 ? -7.258 84.179 49.877 1.00 52.43 228 GLN E C 1
ATOM 12127 O O . GLN E 1 264 ? -7.619 85.340 49.702 1.00 53.79 228 GLN E O 1
ATOM 12133 N N . VAL E 1 265 ? -5.986 83.797 49.798 1.00 48.92 229 VAL E N 1
ATOM 12134 C CA . VAL E 1 265 ? -4.923 84.733 49.432 1.00 47.85 229 VAL E CA 1
ATOM 12135 C C . VAL E 1 265 ? -4.375 84.445 48.045 1.00 48.19 229 VAL E C 1
ATOM 12136 O O . VAL E 1 265 ? -4.105 85.371 47.287 1.00 49.28 229 VAL E O 1
ATOM 12140 N N . ASP E 1 266 ? -4.200 83.175 47.716 1.00 46.38 230 ASP E N 1
ATOM 12141 C CA . ASP E 1 266 ? -3.694 82.808 46.407 1.00 47.09 230 ASP E CA 1
ATOM 12142 C C . ASP E 1 266 ? -3.960 81.328 46.161 1.00 49.19 230 ASP E C 1
ATOM 12143 O O . ASP E 1 266 ? -3.998 80.522 47.098 1.00 47.21 230 ASP E O 1
ATOM 12148 N N . THR E 1 267 ? -4.163 80.988 44.892 1.00 49.08 231 THR E N 1
ATOM 12149 C CA . THR E 1 267 ? -4.463 79.613 44.491 1.00 49.04 231 THR E CA 1
ATOM 12150 C C . THR E 1 267 ? -3.194 78.795 44.410 1.00 46.62 231 THR E C 1
ATOM 12151 O O . THR E 1 267 ? -3.246 77.573 44.325 1.00 50.34 231 THR E O 1
ATOM 12155 N N . LYS E 1 268 ? -2.053 79.470 44.437 1.00 45.08 232 LYS E N 1
ATOM 12156 C CA . LYS E 1 268 ? -0.769 78.790 44.393 1.00 47.63 232 LYS E CA 1
ATOM 12157 C C . LYS E 1 268 ? -0.187 78.533 45.782 1.00 46.26 232 LYS E C 1
ATOM 12158 O O . LYS E 1 268 ? -0.390 79.342 46.689 1.00 48.43 232 LYS E O 1
ATOM 12164 N N . PRO E 1 269 ? 0.565 77.423 45.943 1.00 45.00 233 PRO E N 1
ATOM 12165 C CA . PRO E 1 269 ? 1.289 77.202 47.192 1.00 42.43 233 PRO E CA 1
ATOM 12166 C C . PRO E 1 269 ? 2.209 78.376 47.466 1.00 41.21 233 PRO E C 1
ATOM 12167 O O . PRO E 1 269 ? 2.709 79.000 46.534 1.00 39.02 233 PRO E O 1
ATOM 12171 N N . ALA E 1 270 ? 2.423 78.665 48.743 1.00 39.68 234 ALA E N 1
ATOM 12172 C CA . ALA E 1 270 ? 3.182 79.844 49.153 1.00 38.46 234 ALA E CA 1
ATOM 12173 C C . ALA E 1 270 ? 4.539 79.958 48.475 1.00 35.96 234 ALA E C 1
ATOM 12174 O O . ALA E 1 270 ? 4.939 81.045 48.076 1.00 35.67 234 ALA E O 1
ATOM 12176 N N . GLY E 1 271 ? 5.233 78.839 48.311 1.00 33.66 235 GLY E N 1
ATOM 12177 C CA . GLY E 1 271 ? 6.567 78.861 47.707 1.00 33.11 235 GLY E CA 1
ATOM 12178 C C . GLY E 1 271 ? 6.619 79.211 46.215 1.00 35.18 235 GLY E C 1
ATOM 12179 O O . GLY E 1 271 ? 7.696 79.389 45.641 1.00 34.22 235 GLY E O 1
ATOM 12180 N N . PHE E 1 272 ? 5.456 79.226 45.576 1.00 35.22 236 PHE E N 1
ATOM 12181 C CA . PHE E 1 272 ? 5.347 79.577 44.169 1.00 37.58 236 PHE E CA 1
ATOM 12182 C C . PHE E 1 272 ? 4.431 80.779 43.999 1.00 38.40 236 PHE E C 1
ATOM 12183 O O . PHE E 1 272 ? 3.872 80.957 42.935 1.00 41.71 236 PHE E O 1
ATOM 12191 N N . SER E 1 273 ? 4.244 81.573 45.051 1.00 36.22 237 SER E N 1
ATOM 12192 C CA . SER E 1 273 ? 3.262 82.658 45.018 1.00 36.77 237 SER E CA 1
ATOM 12193 C C . SER E 1 273 ? 3.888 84.027 45.134 1.00 40.86 237 SER E C 1
ATOM 12194 O O . SER E 1 273 ? 4.438 84.349 46.181 1.00 40.89 237 SER E O 1
ATOM 12197 N N . GLU E 1 274 ? 3.799 84.825 44.067 1.00 42.26 238 GLU E N 1
ATOM 12198 C CA . GLU E 1 274 ? 4.249 86.221 44.085 1.00 46.24 238 GLU E CA 1
ATOM 12199 C C . GLU E 1 274 ? 3.566 86.995 45.180 1.00 42.62 238 GLU E C 1
ATOM 12200 O O . GLU E 1 274 ? 4.173 87.858 45.803 1.00 44.49 238 GLU E O 1
ATOM 12206 N N . ILE E 1 275 ? 2.289 86.711 45.380 1.00 40.02 239 ILE E N 1
ATOM 12207 C CA . ILE E 1 275 ? 1.519 87.402 46.385 1.00 39.79 239 ILE E CA 1
ATOM 12208 C C . ILE E 1 275 ? 2.146 87.145 47.766 1.00 44.49 239 ILE E C 1
ATOM 12209 O O . ILE E 1 275 ? 2.485 88.092 48.485 1.00 43.98 239 ILE E O 1
ATOM 12214 N N . TRP E 1 276 ? 2.355 85.872 48.117 1.00 41.43 240 TRP E N 1
ATOM 12215 C CA . TRP E 1 276 ? 2.953 85.547 49.414 1.00 38.60 240 TRP E CA 1
ATOM 12216 C C . TRP E 1 276 ? 4.371 86.092 49.545 1.00 37.85 240 TRP E C 1
ATOM 12217 O O . TRP E 1 276 ? 4.706 86.696 50.553 1.00 36.69 240 TRP E O 1
ATOM 12228 N N . LEU E 1 277 ? 5.197 85.881 48.526 1.00 37.45 241 LEU E N 1
ATOM 12229 C CA . LEU E 1 277 ? 6.612 86.141 48.647 1.00 36.92 241 LEU E CA 1
ATOM 12230 C C . LEU E 1 277 ? 7.015 87.582 48.348 1.00 42.72 241 LEU E C 1
ATOM 12231 O O . LEU E 1 277 ? 7.883 88.128 49.030 1.00 41.79 241 LEU E O 1
ATOM 12236 N N . LYS E 1 278 ? 6.411 88.207 47.344 1.00 44.63 242 LYS E N 1
ATOM 12237 C CA . LYS E 1 278 ? 6.799 89.575 46.995 1.00 48.80 242 LYS E CA 1
ATOM 12238 C C . LYS E 1 278 ? 5.920 90.582 47.691 1.00 49.44 242 LYS E C 1
ATOM 12239 O O . LYS E 1 278 ? 6.404 91.470 48.386 1.00 52.97 242 LYS E O 1
ATOM 12245 N N . GLN E 1 279 ? 4.623 90.430 47.526 1.00 49.67 243 GLN E N 1
ATOM 12246 C CA . GLN E 1 279 ? 3.714 91.392 48.052 1.00 55.52 243 GLN E CA 1
ATOM 12247 C C . GLN E 1 279 ? 3.664 91.353 49.594 1.00 58.23 243 GLN E C 1
ATOM 12248 O O . GLN E 1 279 ? 3.744 92.399 50.253 1.00 59.30 243 GLN E O 1
ATOM 12254 N N . ILE E 1 280 ? 3.532 90.164 50.174 1.00 54.92 244 ILE E N 1
ATOM 12255 C CA . ILE E 1 280 ? 3.374 90.066 51.623 1.00 52.84 244 ILE E CA 1
ATOM 12256 C C . ILE E 1 280 ? 4.720 90.022 52.346 1.00 52.60 244 ILE E C 1
ATOM 12257 O O . ILE E 1 280 ? 5.012 90.907 53.144 1.00 52.59 244 ILE E O 1
ATOM 12262 N N . LEU E 1 281 ? 5.567 89.052 52.026 1.00 50.21 245 LEU E N 1
ATOM 12263 C CA . LEU E 1 281 ? 6.845 88.915 52.727 1.00 46.70 245 LEU E CA 1
ATOM 12264 C C . LEU E 1 281 ? 7.866 90.039 52.452 1.00 48.43 245 LEU E C 1
ATOM 12265 O O . LEU E 1 281 ? 8.424 90.600 53.379 1.00 45.33 245 LEU E O 1
ATOM 12270 N N . ARG E 1 282 ? 8.138 90.349 51.190 1.00 50.75 246 ARG E N 1
ATOM 12271 C CA . ARG E 1 282 ? 9.073 91.436 50.862 1.00 50.52 246 ARG E CA 1
ATOM 12272 C C . ARG E 1 282 ? 8.449 92.804 51.183 1.00 55.99 246 ARG E C 1
ATOM 12273 O O . ARG E 1 282 ? 8.975 93.560 51.988 1.00 57.51 246 ARG E O 1
ATOM 12281 N N . ARG E 1 283 ? 7.340 93.128 50.530 1.00 58.50 247 ARG E N 1
ATOM 12282 C CA . ARG E 1 283 ? 6.782 94.476 50.608 1.00 61.08 247 ARG E CA 1
ATOM 12283 C C . ARG E 1 283 ? 6.191 94.816 51.954 1.00 58.93 247 ARG E C 1
ATOM 12284 O O . ARG E 1 283 ? 6.550 95.813 52.554 1.00 54.72 247 ARG E O 1
ATOM 12292 N N . ASP E 1 284 ? 5.211 94.029 52.359 1.00 59.09 248 ASP E N 1
ATOM 12293 C CA . ASP E 1 284 ? 4.431 94.325 53.541 1.00 57.68 248 ASP E CA 1
ATOM 12294 C C . ASP E 1 284 ? 5.252 94.091 54.814 1.00 57.29 248 ASP E C 1
ATOM 12295 O O . ASP E 1 284 ? 5.251 94.921 55.709 1.00 55.85 248 ASP E O 1
ATOM 12300 N N . ILE E 1 285 ? 5.984 92.982 54.871 1.00 56.02 249 ILE E N 1
ATOM 12301 C CA . ILE E 1 285 ? 6.742 92.627 56.075 1.00 50.04 249 ILE E CA 1
ATOM 12302 C C . ILE E 1 285 ? 8.134 93.247 56.093 1.00 48.54 249 ILE E C 1
ATOM 12303 O O . ILE E 1 285 ? 8.674 93.514 57.152 1.00 47.24 249 ILE E O 1
ATOM 12308 N N . GLY E 1 286 ? 8.709 93.508 54.924 1.00 47.07 250 GLY E N 1
ATOM 12309 C CA . GLY E 1 286 ? 10.016 94.157 54.843 1.00 43.99 250 GLY E CA 1
ATOM 12310 C C . GLY E 1 286 ? 11.199 93.215 54.956 1.00 45.72 250 GLY E C 1
ATOM 12311 O O . GLY E 1 286 ? 12.324 93.653 55.201 1.00 43.11 250 GLY E O 1
ATOM 12312 N N . PHE E 1 287 ? 10.970 91.924 54.722 1.00 43.76 251 PHE E N 1
ATOM 12313 C CA . PHE E 1 287 ? 12.024 90.923 54.864 1.00 41.82 251 PHE E CA 1
ATOM 12314 C C . PHE E 1 287 ? 13.088 91.050 53.774 1.00 43.33 251 PHE E C 1
ATOM 12315 O O . PHE E 1 287 ? 12.755 91.101 52.592 1.00 48.21 251 PHE E O 1
ATOM 12323 N N . LYS E 1 288 ? 14.358 91.102 54.162 1.00 43.17 252 LYS E N 1
ATOM 12324 C CA . LYS E 1 288 ? 15.464 91.285 53.211 1.00 43.44 252 LYS E CA 1
ATOM 12325 C C . LYS E 1 288 ? 16.383 90.076 53.077 1.00 42.60 252 LYS E C 1
ATOM 12326 O O . LYS E 1 288 ? 17.352 90.106 52.321 1.00 43.51 252 LYS E O 1
ATOM 12332 N N . GLY E 1 289 ? 16.067 88.988 53.766 1.00 42.11 253 GLY E N 1
ATOM 12333 C CA . GLY E 1 289 ? 16.915 87.804 53.725 1.00 40.75 253 GLY E CA 1
ATOM 12334 C C . GLY E 1 289 ? 16.593 86.841 52.589 1.00 41.47 253 GLY E C 1
ATOM 12335 O O . GLY E 1 289 ? 15.918 87.191 51.625 1.00 42.58 253 GLY E O 1
ATOM 12336 N N . VAL E 1 290 ? 17.090 85.625 52.724 1.00 40.04 254 VAL E N 1
ATOM 12337 C CA . VAL E 1 290 ? 16.886 84.576 51.746 1.00 40.35 254 VAL E CA 1
ATOM 12338 C C . VAL E 1 290 ? 15.492 84.017 51.816 1.00 42.25 254 VAL E C 1
ATOM 12339 O O . VAL E 1 290 ? 14.984 83.691 52.892 1.00 43.27 254 VAL E O 1
ATOM 12343 N N . ILE E 1 291 ? 14.868 83.890 50.654 1.00 42.93 255 ILE E N 1
ATOM 12344 C CA . ILE E 1 291 ? 13.696 83.050 50.529 1.00 43.30 255 ILE E CA 1
ATOM 12345 C C . ILE E 1 291 ? 14.133 81.791 49.791 1.00 43.87 255 ILE E C 1
ATOM 12346 O O . ILE E 1 291 ? 14.484 81.838 48.611 1.00 43.10 255 ILE E O 1
ATOM 12351 N N . PHE E 1 292 ? 14.172 80.672 50.514 1.00 45.08 256 PHE E N 1
ATOM 12352 C CA . PHE E 1 292 ? 14.418 79.369 49.892 1.00 42.25 256 PHE E CA 1
ATOM 12353 C C . PHE E 1 292 ? 13.160 78.885 49.187 1.00 38.82 256 PHE E C 1
ATOM 12354 O O . PHE E 1 292 ? 12.068 79.237 49.572 1.00 35.74 256 PHE E O 1
ATOM 12362 N N . SER E 1 293 ? 13.317 78.039 48.182 1.00 37.04 257 SER E N 1
ATOM 12363 C CA . SER E 1 293 ? 12.171 77.425 47.545 1.00 39.79 257 SER E CA 1
ATOM 12364 C C . SER E 1 293 ? 11.690 76.218 48.326 1.00 41.40 257 SER E C 1
ATOM 12365 O O . SER E 1 293 ? 12.359 75.747 49.279 1.00 41.19 257 SER E O 1
ATOM 12368 N N . ASP E 1 294 ? 10.548 75.729 47.837 1.00 43.83 258 ASP E N 1
ATOM 12369 C CA . ASP E 1 294 ? 9.969 74.424 48.138 1.00 52.53 258 ASP E CA 1
ATOM 12370 C C . ASP E 1 294 ? 10.910 73.365 47.563 1.00 53.50 258 ASP E C 1
ATOM 12371 O O . ASP E 1 294 ? 11.916 73.660 46.872 1.00 51.50 258 ASP E O 1
ATOM 12376 N N . ASP E 1 295 ? 10.630 72.118 47.902 1.00 58.67 259 ASP E N 1
ATOM 12377 C CA . ASP E 1 295 ? 11.450 71.035 47.393 1.00 62.53 259 ASP E CA 1
ATOM 12378 C C . ASP E 1 295 ? 11.112 70.901 45.933 1.00 58.71 259 ASP E C 1
ATOM 12379 O O . ASP E 1 295 ? 9.985 70.624 45.542 1.00 53.17 259 ASP E O 1
ATOM 12384 N N . LEU E 1 296 ? 12.057 71.157 45.060 1.00 55.16 260 LEU E N 1
ATOM 12385 C CA . LEU E 1 296 ? 11.563 71.117 43.735 1.00 54.93 260 LEU E CA 1
ATOM 12386 C C . LEU E 1 296 ? 11.481 69.698 43.192 1.00 58.45 260 LEU E C 1
ATOM 12387 O O . LEU E 1 296 ? 10.846 69.505 42.183 1.00 57.52 260 LEU E O 1
ATOM 12392 N N . THR E 1 297 ? 12.098 68.724 43.872 1.00 62.25 261 THR E N 1
ATOM 12393 C CA . THR E 1 297 ? 12.010 67.305 43.459 1.00 65.84 261 THR E CA 1
ATOM 12394 C C . THR E 1 297 ? 10.579 66.665 43.308 1.00 70.88 261 THR E C 1
ATOM 12395 O O . THR E 1 297 ? 10.402 65.691 42.552 1.00 70.01 261 THR E O 1
ATOM 12399 N N . MET E 1 298 ? 9.556 67.204 43.969 1.00 81.21 262 MET E N 1
ATOM 12400 C CA . MET E 1 298 ? 8.162 66.826 43.655 1.00 89.60 262 MET E CA 1
ATOM 12401 C C . MET E 1 298 ? 7.361 67.987 43.089 1.00 91.34 262 MET E C 1
ATOM 12402 O O . MET E 1 298 ? 7.138 68.050 41.876 1.00 96.58 262 MET E O 1
ATOM 12407 N N . GLY E 1 305 ? 5.942 70.884 33.729 1.00 63.05 269 GLY E N 1
ATOM 12408 C CA . GLY E 1 305 ? 6.829 69.738 33.864 1.00 64.39 269 GLY E CA 1
ATOM 12409 C C . GLY E 1 305 ? 8.281 70.142 33.708 1.00 64.50 269 GLY E C 1
ATOM 12410 O O . GLY E 1 305 ? 8.565 71.095 33.003 1.00 67.76 269 GLY E O 1
ATOM 12411 N N . GLY E 1 306 ? 9.186 69.408 34.360 1.00 62.21 270 GLY E N 1
ATOM 12412 C CA . GLY E 1 306 ? 10.631 69.584 34.263 1.00 60.20 270 GLY E CA 1
ATOM 12413 C C . GLY E 1 306 ? 11.224 70.454 35.332 1.00 58.97 270 GLY E C 1
ATOM 12414 O O . GLY E 1 306 ? 10.633 71.449 35.695 1.00 58.55 270 GLY E O 1
ATOM 12415 N N . ILE E 1 307 ? 12.398 70.061 35.827 1.00 56.19 271 ILE E N 1
ATOM 12416 C CA . ILE E 1 307 ? 13.056 70.773 36.915 1.00 54.01 271 ILE E CA 1
ATOM 12417 C C . ILE E 1 307 ? 13.367 72.216 36.522 1.00 54.56 271 ILE E C 1
ATOM 12418 O O . ILE E 1 307 ? 13.206 73.110 37.339 1.00 51.40 271 ILE E O 1
ATOM 12423 N N . LYS E 1 308 ? 13.800 72.433 35.278 1.00 52.65 272 LYS E N 1
ATOM 12424 C CA . LYS E 1 308 ? 14.124 73.775 34.792 1.00 51.54 272 LYS E CA 1
ATOM 12425 C C . LYS E 1 308 ? 12.927 74.690 34.881 1.00 50.49 272 LYS E C 1
ATOM 12426 O O . LYS E 1 308 ? 13.038 75.830 35.337 1.00 48.48 272 LYS E O 1
ATOM 12432 N N . GLU E 1 309 ? 11.772 74.187 34.474 1.00 49.01 273 GLU E N 1
ATOM 12433 C CA . GLU E 1 309 ? 10.549 74.984 34.553 1.00 51.27 273 GLU E CA 1
ATOM 12434 C C . GLU E 1 309 ? 10.137 75.241 36.009 1.00 52.93 273 GLU E C 1
ATOM 12435 O O . GLU E 1 309 ? 9.721 76.351 36.365 1.00 52.13 273 GLU E O 1
ATOM 12441 N N . ARG E 1 310 ? 10.258 74.214 36.844 1.00 51.98 274 ARG E N 1
ATOM 12442 C CA . ARG E 1 310 ? 9.878 74.323 38.248 1.00 53.90 274 ARG E CA 1
ATOM 12443 C C . ARG E 1 310 ? 10.757 75.374 38.952 1.00 49.26 274 ARG E C 1
ATOM 12444 O O . ARG E 1 310 ? 10.275 76.188 39.714 1.00 42.78 274 ARG E O 1
ATOM 12452 N N . ALA E 1 311 ? 12.057 75.338 38.682 1.00 48.05 275 ALA E N 1
ATOM 12453 C CA . ALA E 1 311 ? 12.976 76.349 39.195 1.00 46.04 275 ALA E CA 1
ATOM 12454 C C . ALA E 1 311 ? 12.615 77.740 38.669 1.00 48.35 275 ALA E C 1
ATOM 12455 O O . ALA E 1 311 ? 12.584 78.699 39.434 1.00 48.31 275 ALA E O 1
ATOM 12457 N N . ARG E 1 312 ? 12.321 77.843 37.374 1.00 46.22 276 ARG E N 1
ATOM 12458 C CA . ARG E 1 312 ? 11.969 79.125 36.767 1.00 46.17 276 ARG E CA 1
ATOM 12459 C C . ARG E 1 312 ? 10.788 79.778 37.482 1.00 45.32 276 ARG E C 1
ATOM 12460 O O . ARG E 1 312 ? 10.815 80.969 37.790 1.00 43.99 276 ARG E O 1
ATOM 12468 N N . ILE E 1 313 ? 9.739 79.005 37.729 1.00 44.75 277 ILE E N 1
ATOM 12469 C CA . ILE E 1 313 ? 8.559 79.563 38.359 1.00 45.66 277 ILE E CA 1
ATOM 12470 C C . ILE E 1 313 ? 8.871 79.927 39.811 1.00 45.02 277 ILE E C 1
ATOM 12471 O O . ILE E 1 313 ? 8.273 80.845 40.348 1.00 41.25 277 ILE E O 1
ATOM 12476 N N . SER E 1 314 ? 9.776 79.185 40.448 1.00 43.53 278 SER E N 1
ATOM 12477 C CA . SER E 1 314 ? 10.198 79.506 41.819 1.00 43.56 278 SER E CA 1
ATOM 12478 C C . SER E 1 314 ? 10.898 80.851 41.881 1.00 41.96 278 SER E C 1
ATOM 12479 O O . SER E 1 314 ? 10.542 81.685 42.699 1.00 40.42 278 SER E O 1
ATOM 12482 N N . PHE E 1 315 ? 11.898 81.044 41.031 1.00 43.22 279 PHE E N 1
ATOM 12483 C CA . PHE E 1 315 ? 12.591 82.332 40.961 1.00 44.86 279 PHE E CA 1
ATOM 12484 C C . PHE E 1 315 ? 11.644 83.476 40.630 1.00 46.14 279 PHE E C 1
ATOM 12485 O O . PHE E 1 315 ? 11.680 84.526 41.262 1.00 46.42 279 PHE E O 1
ATOM 12493 N N . GLU E 1 316 ? 10.787 83.256 39.648 1.00 48.32 280 GLU E N 1
ATOM 12494 C CA . GLU E 1 316 ? 9.808 84.255 39.237 1.00 50.97 280 GLU E CA 1
ATOM 12495 C C . GLU E 1 316 ? 8.853 84.619 40.383 1.00 50.99 280 GLU E C 1
ATOM 12496 O O . GLU E 1 316 ? 8.433 85.760 40.500 1.00 48.49 280 GLU E O 1
ATOM 12502 N N . ALA E 1 317 ? 8.498 83.641 41.217 1.00 50.81 281 ALA E N 1
ATOM 12503 C CA . ALA E 1 317 ? 7.622 83.883 42.371 1.00 47.24 281 ALA E CA 1
ATOM 12504 C C . ALA E 1 317 ? 8.292 84.727 43.464 1.00 45.43 281 ALA E C 1
ATOM 12505 O O . ALA E 1 317 ? 7.600 85.321 44.280 1.00 41.59 281 ALA E O 1
ATOM 12507 N N . GLY E 1 318 ? 9.624 84.721 43.513 1.00 43.59 282 GLY E N 1
ATOM 12508 C CA . GLY E 1 318 ? 10.366 85.498 44.510 1.00 44.72 282 GLY E CA 1
ATOM 12509 C C . GLY E 1 318 ? 11.449 84.759 45.304 1.00 46.09 282 GLY E C 1
ATOM 12510 O O . GLY E 1 318 ? 12.094 85.358 46.151 1.00 43.56 282 GLY E O 1
ATOM 12511 N N . CYS E 1 319 ? 11.641 83.459 45.073 1.00 43.97 283 CYS E N 1
ATOM 12512 C CA . CYS E 1 319 ? 12.697 82.715 45.771 1.00 43.07 283 CYS E CA 1
ATOM 12513 C C . CYS E 1 319 ? 14.063 83.137 45.288 1.00 43.07 283 CYS E C 1
ATOM 12514 O O . CYS E 1 319 ? 14.248 83.366 44.102 1.00 45.30 283 CYS E O 1
ATOM 12517 N N . ASP E 1 320 ? 15.013 83.219 46.215 1.00 43.88 284 ASP E N 1
ATOM 12518 C CA . ASP E 1 320 ? 16.403 83.508 45.893 1.00 41.88 284 ASP E CA 1
ATOM 12519 C C . ASP E 1 320 ? 17.155 82.262 45.503 1.00 41.42 284 ASP E C 1
ATOM 12520 O O . ASP E 1 320 ? 17.989 82.281 44.600 1.00 45.29 284 ASP E O 1
ATOM 12525 N N . ILE E 1 321 ? 16.886 81.185 46.228 1.00 39.41 285 ILE E N 1
ATOM 12526 C CA . ILE E 1 321 ? 17.688 79.980 46.159 1.00 39.49 285 ILE E CA 1
ATOM 12527 C C . ILE E 1 321 ? 16.765 78.771 46.101 1.00 39.02 285 ILE E C 1
ATOM 12528 O O . ILE E 1 321 ? 15.864 78.642 46.925 1.00 38.03 285 ILE E O 1
ATOM 12533 N N . VAL E 1 322 ? 17.001 77.878 45.145 1.00 37.40 286 VAL E N 1
ATOM 12534 C CA . VAL E 1 322 ? 16.166 76.691 45.034 1.00 37.94 286 VAL E CA 1
ATOM 12535 C C . VAL E 1 322 ? 16.870 75.478 45.631 1.00 36.02 286 VAL E C 1
ATOM 12536 O O . VAL E 1 322 ? 18.069 75.298 45.455 1.00 35.91 286 VAL E O 1
ATOM 12540 N N . LEU E 1 323 ? 16.100 74.669 46.354 1.00 41.57 287 LEU E N 1
ATOM 12541 C CA . LEU E 1 323 ? 16.593 73.448 46.978 1.00 43.07 287 LEU E CA 1
ATOM 12542 C C . LEU E 1 323 ? 16.240 72.280 46.097 1.00 42.72 287 LEU E C 1
ATOM 12543 O O . LEU E 1 323 ? 15.085 72.131 45.683 1.00 39.93 287 LEU E O 1
ATOM 12548 N N . VAL E 1 324 ? 17.246 71.462 45.811 1.00 43.49 288 VAL E N 1
ATOM 12549 C CA . VAL E 1 324 ? 17.058 70.260 45.030 1.00 43.44 288 VAL E CA 1
ATOM 12550 C C . VAL E 1 324 ? 17.781 69.142 45.772 1.00 43.24 288 VAL E C 1
ATOM 12551 O O . VAL E 1 324 ? 18.987 68.990 45.647 1.00 42.32 288 VAL E O 1
ATOM 12555 N N . CYS E 1 325 ? 17.036 68.364 46.548 1.00 46.05 289 CYS E N 1
ATOM 12556 C CA . CYS E 1 325 ? 17.626 67.345 47.421 1.00 49.50 289 CYS E CA 1
ATOM 12557 C C . CYS E 1 325 ? 17.381 65.921 46.950 1.00 48.14 289 CYS E C 1
ATOM 12558 O O . CYS E 1 325 ? 16.348 65.627 46.342 1.00 48.46 289 CYS E O 1
ATOM 12561 N N . ASN E 1 326 ? 18.336 65.040 47.265 1.00 45.98 290 ASN E N 1
ATOM 12562 C CA . ASN E 1 326 ? 18.252 63.605 46.972 1.00 44.09 290 ASN E CA 1
ATOM 12563 C C . ASN E 1 326 ? 18.136 63.279 45.493 1.00 43.12 290 ASN E C 1
ATOM 12564 O O . ASN E 1 326 ? 17.750 62.181 45.149 1.00 42.81 290 ASN E O 1
ATOM 12569 N N . ARG E 1 327 ? 18.469 64.223 44.617 1.00 42.71 291 ARG E N 1
ATOM 12570 C CA . ARG E 1 327 ? 18.293 64.030 43.187 1.00 40.58 291 ARG E CA 1
ATOM 12571 C C . ARG E 1 327 ? 19.403 64.712 42.409 1.00 36.06 291 ARG E C 1
ATOM 12572 O O . ARG E 1 327 ? 19.173 65.687 41.696 1.00 31.73 291 ARG E O 1
ATOM 12580 N N . PRO E 1 328 ? 20.621 64.168 42.513 1.00 35.16 292 PRO E N 1
ATOM 12581 C CA . PRO E 1 328 ? 21.715 64.755 41.757 1.00 35.58 292 PRO E CA 1
ATOM 12582 C C . PRO E 1 328 ? 21.476 64.745 40.233 1.00 37.80 292 PRO E C 1
ATOM 12583 O O . PRO E 1 328 ? 22.077 65.553 39.506 1.00 36.00 292 PRO E O 1
ATOM 12587 N N . ASP E 1 329 ? 20.652 63.809 39.760 1.00 39.40 293 ASP E N 1
ATOM 12588 C CA . ASP E 1 329 ? 20.253 63.765 38.342 1.00 40.65 293 ASP E CA 1
ATOM 12589 C C . ASP E 1 329 ? 19.476 65.006 37.924 1.00 38.82 293 ASP E C 1
ATOM 12590 O O . ASP E 1 329 ? 19.718 65.552 36.855 1.00 35.20 293 ASP E O 1
ATOM 12595 N N . LEU E 1 330 ? 18.574 65.462 38.787 1.00 37.36 294 LEU E N 1
ATOM 12596 C CA . LEU E 1 330 ? 17.835 66.684 38.520 1.00 40.17 294 LEU E CA 1
ATOM 12597 C C . LEU E 1 330 ? 18.699 67.938 38.671 1.00 40.22 294 LEU E C 1
ATOM 12598 O O . LEU E 1 330 ? 18.484 68.925 37.972 1.00 42.52 294 LEU E O 1
ATOM 12603 N N . VAL E 1 331 ? 19.691 67.893 39.557 1.00 43.11 295 VAL E N 1
ATOM 12604 C CA . VAL E 1 331 ? 20.643 68.990 39.675 1.00 43.04 295 VAL E CA 1
ATOM 12605 C C . VAL E 1 331 ? 21.472 69.062 38.397 1.00 41.21 295 VAL E C 1
ATOM 12606 O O . VAL E 1 331 ? 21.716 70.147 37.863 1.00 39.65 295 VAL E O 1
ATOM 12610 N N . ASP E 1 332 ? 21.909 67.908 37.907 1.00 41.11 296 ASP E N 1
ATOM 12611 C CA . ASP E 1 332 ? 22.661 67.855 36.658 1.00 40.90 296 ASP E CA 1
ATOM 12612 C C . ASP E 1 332 ? 21.852 68.399 35.497 1.00 44.26 296 ASP E C 1
ATOM 12613 O O . ASP E 1 332 ? 22.366 69.173 34.679 1.00 42.48 296 ASP E O 1
ATOM 12618 N N . GLU E 1 333 ? 20.592 67.986 35.434 1.00 46.01 297 GLU E N 1
ATOM 12619 C CA . GLU E 1 333 ? 19.686 68.449 34.403 1.00 48.93 297 GLU E CA 1
ATOM 12620 C C . GLU E 1 333 ? 19.479 69.955 34.504 1.00 47.89 297 GLU E C 1
ATOM 12621 O O . GLU E 1 333 ? 19.562 70.670 33.507 1.00 48.37 297 GLU E O 1
ATOM 12627 N N . LEU E 1 334 ? 19.234 70.436 35.713 1.00 47.37 298 LEU E N 1
ATOM 12628 C CA . LEU E 1 334 ? 18.986 71.855 35.913 1.00 43.95 298 LEU E CA 1
ATOM 12629 C C . LEU E 1 334 ? 20.187 72.711 35.543 1.00 41.03 298 LEU E C 1
ATOM 12630 O O . LEU E 1 334 ? 20.049 73.737 34.861 1.00 40.93 298 LEU E O 1
ATOM 12635 N N . ARG E 1 335 ? 21.370 72.302 35.986 1.00 41.28 299 ARG E N 1
ATOM 12636 C CA . ARG E 1 335 ? 22.564 73.138 35.788 1.00 44.52 299 ARG E CA 1
ATOM 12637 C C . ARG E 1 335 ? 23.056 73.204 34.334 1.00 47.69 299 ARG E C 1
ATOM 12638 O O . ARG E 1 335 ? 23.737 74.160 33.948 1.00 46.54 299 ARG E O 1
ATOM 12646 N N . ASP E 1 336 ? 22.731 72.184 33.543 1.00 50.03 300 ASP E N 1
ATOM 12647 C CA . ASP E 1 336 ? 23.180 72.118 32.148 1.00 51.31 300 ASP E CA 1
ATOM 12648 C C . ASP E 1 336 ? 22.514 73.199 31.291 1.00 51.19 300 ASP E C 1
ATOM 12649 O O . ASP E 1 336 ? 21.317 73.135 31.032 1.00 52.41 300 ASP E O 1
ATOM 12654 N N . GLY E 1 337 ? 23.296 74.187 30.861 1.00 50.72 301 GLY E N 1
ATOM 12655 C CA . GLY E 1 337 ? 22.775 75.311 30.090 1.00 49.14 301 GLY E CA 1
ATOM 12656 C C . GLY E 1 337 ? 21.965 76.279 30.931 1.00 53.11 301 GLY E C 1
ATOM 12657 O O . GLY E 1 337 ? 21.154 77.033 30.402 1.00 52.08 301 GLY E O 1
ATOM 12658 N N . PHE E 1 338 ? 22.192 76.268 32.244 1.00 53.67 302 PHE E N 1
ATOM 12659 C CA . PHE E 1 338 ? 21.418 77.089 33.178 1.00 54.97 302 PHE E CA 1
ATOM 12660 C C . PHE E 1 338 ? 21.825 78.546 33.092 1.00 54.72 302 PHE E C 1
ATOM 12661 O O . PHE E 1 338 ? 23.004 78.865 33.158 1.00 58.74 302 PHE E O 1
ATOM 12669 N N . THR E 1 339 ? 20.853 79.427 32.935 1.00 55.82 303 THR E N 1
ATOM 12670 C CA . THR E 1 339 ? 21.106 80.857 33.009 1.00 57.28 303 THR E CA 1
ATOM 12671 C C . THR E 1 339 ? 20.774 81.364 34.417 1.00 55.06 303 THR E C 1
ATOM 12672 O O . THR E 1 339 ? 19.662 81.190 34.897 1.00 54.44 303 THR E O 1
ATOM 12676 N N . ILE E 1 340 ? 21.757 81.966 35.073 1.00 54.68 304 ILE E N 1
ATOM 12677 C CA . ILE E 1 340 ? 21.594 82.492 36.422 1.00 52.57 304 ILE E CA 1
ATOM 12678 C C . ILE E 1 340 ? 20.696 83.718 36.384 1.00 51.79 304 ILE E C 1
ATOM 12679 O O . ILE E 1 340 ? 21.026 84.705 35.745 1.00 57.72 304 ILE E O 1
ATOM 12684 N N . PRO E 1 341 ? 19.550 83.667 37.071 1.00 51.47 305 PRO E N 1
ATOM 12685 C CA . PRO E 1 341 ? 18.673 84.830 37.020 1.00 52.39 305 PRO E CA 1
ATOM 12686 C C . PRO E 1 341 ? 19.328 86.040 37.643 1.00 55.23 305 PRO E C 1
ATOM 12687 O O . PRO E 1 341 ? 20.112 85.906 38.588 1.00 60.54 305 PRO E O 1
ATOM 12691 N N . ASP E 1 342 ? 19.017 87.212 37.113 1.00 56.34 306 ASP E N 1
ATOM 12692 C CA . ASP E 1 342 ? 19.571 88.433 37.645 1.00 57.86 306 ASP E CA 1
ATOM 12693 C C . ASP E 1 342 ? 19.017 88.662 39.049 1.00 57.88 306 ASP E C 1
ATOM 12694 O O . ASP E 1 342 ? 17.814 88.820 39.233 1.00 56.01 306 ASP E O 1
ATOM 12699 N N . ASN E 1 343 ? 19.904 88.667 40.034 1.00 60.12 307 ASN E N 1
ATOM 12700 C CA . ASN E 1 343 ? 19.527 88.912 41.424 1.00 61.15 307 ASN E CA 1
ATOM 12701 C C . ASN E 1 343 ? 20.709 89.579 42.097 1.00 59.67 307 ASN E C 1
ATOM 12702 O O . ASN E 1 343 ? 21.601 88.908 42.608 1.00 56.39 307 ASN E O 1
ATOM 12707 N N . GLN E 1 344 ? 20.707 90.906 42.075 1.00 61.20 308 GLN E N 1
ATOM 12708 C CA . GLN E 1 344 ? 21.793 91.688 42.648 1.00 66.62 308 GLN E CA 1
ATOM 12709 C C . GLN E 1 344 ? 21.952 91.499 44.154 1.00 64.37 308 GLN E C 1
ATOM 12710 O O . GLN E 1 344 ? 22.988 91.849 44.705 1.00 66.89 308 GLN E O 1
ATOM 12716 N N . ASP E 1 345 ? 20.909 91.004 44.816 1.00 61.81 309 ASP E N 1
ATOM 12717 C CA . ASP E 1 345 ? 20.925 90.825 46.257 1.00 58.65 309 ASP E CA 1
ATOM 12718 C C . ASP E 1 345 ? 21.463 89.464 46.688 1.00 58.80 309 ASP E C 1
ATOM 12719 O O . ASP E 1 345 ? 21.738 89.255 47.873 1.00 57.97 309 ASP E O 1
ATOM 12724 N N . LEU E 1 346 ? 21.620 88.540 45.744 1.00 55.52 310 LEU E N 1
ATOM 12725 C CA . LEU E 1 346 ? 21.908 87.146 46.090 1.00 52.28 310 LEU E CA 1
ATOM 12726 C C . LEU E 1 346 ? 23.202 87.004 46.867 1.00 51.52 310 LEU E C 1
ATOM 12727 O O . LEU E 1 346 ? 23.227 86.350 47.915 1.00 48.96 310 LEU E O 1
ATOM 12732 N N . ALA E 1 347 ? 24.265 87.645 46.382 1.00 52.07 311 ALA E N 1
ATOM 12733 C CA . ALA E 1 347 ? 25.586 87.512 47.003 1.00 52.68 311 ALA E CA 1
ATOM 12734 C C . ALA E 1 347 ? 25.578 87.929 48.474 1.00 50.43 311 ALA E C 1
ATOM 12735 O O . ALA E 1 347 ? 26.165 87.253 49.309 1.00 50.19 311 ALA E O 1
ATOM 12737 N N . GLY E 1 348 ? 24.909 89.039 48.770 1.00 51.45 312 GLY E N 1
ATOM 12738 C CA . GLY E 1 348 ? 24.795 89.541 50.141 1.00 54.40 312 GLY E CA 1
ATOM 12739 C C . GLY E 1 348 ? 23.903 88.667 51.003 1.00 53.35 312 GLY E C 1
ATOM 12740 O O . GLY E 1 348 ? 24.175 88.457 52.185 1.00 54.06 312 GLY E O 1
ATOM 12741 N N . ARG E 1 349 ? 22.821 88.168 50.410 1.00 53.54 313 ARG E N 1
ATOM 12742 C CA . ARG E 1 349 ? 21.916 87.249 51.091 1.00 48.80 313 ARG E CA 1
ATOM 12743 C C . ARG E 1 349 ? 22.594 85.928 51.472 1.00 49.04 313 ARG E C 1
ATOM 12744 O O . ARG E 1 349 ? 22.407 85.456 52.594 1.00 54.35 313 ARG E O 1
ATOM 12752 N N . TRP E 1 350 ? 23.396 85.353 50.582 1.00 45.92 314 TRP E N 1
ATOM 12753 C CA . TRP E 1 350 ? 24.218 84.198 50.945 1.00 50.68 314 TRP E CA 1
ATOM 12754 C C . TRP E 1 350 ? 25.238 84.568 52.036 1.00 53.14 314 TRP E C 1
ATOM 12755 O O . TRP E 1 350 ? 25.452 83.814 52.989 1.00 51.21 314 TRP E O 1
ATOM 12766 N N . GLN E 1 351 ? 25.901 85.709 51.870 1.00 53.85 315 GLN E N 1
ATOM 12767 C CA . GLN E 1 351 ? 27.004 86.086 52.755 1.00 54.52 315 GLN E CA 1
ATOM 12768 C C . GLN E 1 351 ? 26.540 86.351 54.188 1.00 49.99 315 GLN E C 1
ATOM 12769 O O . GLN E 1 351 ? 27.232 85.997 55.129 1.00 51.89 315 GLN E O 1
ATOM 12775 N N . TYR E 1 352 ? 25.363 86.939 54.344 1.00 45.47 316 TYR E N 1
ATOM 12776 C CA . TYR E 1 352 ? 24.762 87.128 55.657 1.00 49.70 316 TYR E CA 1
ATOM 12777 C C . TYR E 1 352 ? 24.644 85.811 56.439 1.00 52.68 316 TYR E C 1
ATOM 12778 O O . TYR E 1 352 ? 24.695 85.814 57.663 1.00 53.64 316 TYR E O 1
ATOM 12787 N N . MET E 1 353 ? 24.507 84.686 55.738 1.00 51.98 317 MET E N 1
ATOM 12788 C CA . MET E 1 353 ? 24.374 83.375 56.388 1.00 52.07 317 MET E CA 1
ATOM 12789 C C . MET E 1 353 ? 25.695 82.699 56.724 1.00 48.96 317 MET E C 1
ATOM 12790 O O . MET E 1 353 ? 25.684 81.656 57.386 1.00 52.32 317 MET E O 1
ATOM 12795 N N . GLU E 1 354 ? 26.825 83.264 56.304 1.00 47.93 318 GLU E N 1
ATOM 12796 C CA . GLU E 1 354 ? 28.124 82.644 56.610 1.00 54.10 318 GLU E CA 1
ATOM 12797 C C . GLU E 1 354 ? 28.316 82.606 58.127 1.00 54.15 318 GLU E C 1
ATOM 12798 O O . GLU E 1 354 ? 27.893 83.525 58.839 1.00 52.28 318 GLU E O 1
ATOM 12804 N N . ASN E 1 355 ? 28.920 81.529 58.617 1.00 54.84 319 ASN E N 1
ATOM 12805 C CA . ASN E 1 355 ? 29.168 81.400 60.046 1.00 57.63 319 ASN E CA 1
ATOM 12806 C C . ASN E 1 355 ? 30.073 82.539 60.494 1.00 60.76 319 ASN E C 1
ATOM 12807 O O . ASN E 1 355 ? 31.029 82.879 59.794 1.00 60.56 319 ASN E O 1
ATOM 12812 N N . SER E 1 356 ? 29.763 83.126 61.648 1.00 61.38 320 SER E N 1
ATOM 12813 C CA . SER E 1 356 ? 30.504 84.285 62.142 1.00 60.49 320 SER E CA 1
ATOM 12814 C C . SER E 1 356 ? 31.649 83.916 63.097 1.00 61.25 320 SER E C 1
ATOM 12815 O O . SER E 1 356 ? 32.456 84.773 63.432 1.00 64.95 320 SER E O 1
ATOM 12818 N N . LEU E 1 357 ? 31.744 82.650 63.509 1.00 62.14 321 LEU E N 1
ATOM 12819 C CA . LEU E 1 357 ? 32.845 82.184 64.368 1.00 58.70 321 LEU E CA 1
ATOM 12820 C C . LEU E 1 357 ? 33.921 81.427 63.596 1.00 57.52 321 LEU E C 1
ATOM 12821 O O . LEU E 1 357 ? 33.626 80.522 62.828 1.00 57.93 321 LEU E O 1
ATOM 12826 N N . GLY E 1 358 ? 35.176 81.779 63.847 1.00 61.11 322 GLY E N 1
ATOM 12827 C CA . GLY E 1 358 ? 36.313 81.009 63.356 1.00 61.09 322 GLY E CA 1
ATOM 12828 C C . GLY E 1 358 ? 36.476 79.730 64.148 1.00 69.64 322 GLY E C 1
ATOM 12829 O O . GLY E 1 358 ? 36.008 79.630 65.293 1.00 82.31 322 GLY E O 1
ATOM 12830 N N . HIS E 1 359 ? 37.162 78.762 63.552 1.00 73.80 323 HIS E N 1
ATOM 12831 C CA . HIS E 1 359 ? 37.353 77.434 64.148 1.00 80.49 323 HIS E CA 1
ATOM 12832 C C . HIS E 1 359 ? 38.024 77.474 65.525 1.00 84.47 323 HIS E C 1
ATOM 12833 O O . HIS E 1 359 ? 37.603 76.784 66.454 1.00 83.08 323 HIS E O 1
ATOM 12840 N N . GLU E 1 360 ? 39.067 78.287 65.649 1.00 87.55 324 GLU E N 1
ATOM 12841 C CA . GLU E 1 360 ? 39.798 78.403 66.899 1.00 85.22 324 GLU E CA 1
ATOM 12842 C C . GLU E 1 360 ? 38.886 79.014 67.988 1.00 82.27 324 GLU E C 1
ATOM 12843 O O . GLU E 1 360 ? 38.847 78.542 69.134 1.00 80.53 324 GLU E O 1
ATOM 12849 N N . ALA E 1 361 ? 38.149 80.063 67.632 1.00 78.66 325 ALA E N 1
ATOM 12850 C CA . ALA E 1 361 ? 37.208 80.675 68.564 1.00 83.12 325 ALA E CA 1
ATOM 12851 C C . ALA E 1 361 ? 36.213 79.647 69.110 1.00 84.65 325 ALA E C 1
ATOM 12852 O O . ALA E 1 361 ? 35.887 79.662 70.302 1.00 92.30 325 ALA E O 1
ATOM 12854 N N . VAL E 1 362 ? 35.739 78.751 68.245 1.00 79.57 326 VAL E N 1
ATOM 12855 C CA . VAL E 1 362 ? 34.751 77.752 68.658 1.00 75.24 326 VAL E CA 1
ATOM 12856 C C . VAL E 1 362 ? 35.370 76.727 69.606 1.00 69.64 326 VAL E C 1
ATOM 12857 O O . VAL E 1 362 ? 34.769 76.393 70.629 1.00 68.79 326 VAL E O 1
ATOM 12861 N N . GLN E 1 363 ? 36.567 76.245 69.289 1.00 65.18 327 GLN E N 1
ATOM 12862 C CA . GLN E 1 363 ? 37.248 75.301 70.181 1.00 67.60 327 GLN E CA 1
ATOM 12863 C C . GLN E 1 363 ? 37.480 75.920 71.559 1.00 67.41 327 GLN E C 1
ATOM 12864 O O . GLN E 1 363 ? 37.318 75.255 72.573 1.00 66.03 327 GLN E O 1
ATOM 12870 N N . ALA E 1 364 ? 37.835 77.203 71.589 1.00 70.46 328 ALA E N 1
ATOM 12871 C CA . ALA E 1 364 ? 38.053 77.909 72.847 1.00 71.14 328 ALA E CA 1
ATOM 12872 C C . ALA E 1 364 ? 36.776 77.918 73.678 1.00 71.43 328 ALA E C 1
ATOM 12873 O O . ALA E 1 364 ? 36.786 77.521 74.845 1.00 70.82 328 ALA E O 1
ATOM 12875 N N . VAL E 1 365 ? 35.677 78.365 73.072 1.00 68.55 329 VAL E N 1
ATOM 12876 C CA . VAL E 1 365 ? 34.406 78.473 73.789 1.00 68.48 329 VAL E CA 1
ATOM 12877 C C . VAL E 1 365 ? 33.966 77.121 74.342 1.00 64.27 329 VAL E C 1
ATOM 12878 O O . VAL E 1 365 ? 33.416 77.045 75.436 1.00 62.33 329 VAL E O 1
ATOM 12882 N N . MET E 1 366 ? 34.218 76.057 73.598 1.00 63.74 330 MET E N 1
ATOM 12883 C CA . MET E 1 366 ? 33.729 74.742 73.993 1.00 68.08 330 MET E CA 1
ATOM 12884 C C . MET E 1 366 ? 34.475 74.167 75.184 1.00 72.67 330 MET E C 1
ATOM 12885 O O . MET E 1 366 ? 33.959 73.282 75.863 1.00 75.19 330 MET E O 1
ATOM 12890 N N . GLN E 1 367 ? 35.674 74.676 75.444 1.00 76.67 331 GLN E N 1
ATOM 12891 C CA . GLN E 1 367 ? 36.417 74.305 76.640 1.00 77.70 331 GLN E CA 1
ATOM 12892 C C . GLN E 1 367 ? 35.961 75.038 77.908 1.00 73.79 331 GLN E C 1
ATOM 12893 O O . GLN E 1 367 ? 36.217 74.569 79.021 1.00 80.05 331 GLN E O 1
ATOM 12899 N N . THR E 1 368 ? 35.232 76.141 77.755 1.00 68.14 332 THR E N 1
ATOM 12900 C CA . THR E 1 368 ? 34.817 76.919 78.911 1.00 65.94 332 THR E CA 1
ATOM 12901 C C . THR E 1 368 ? 33.790 76.165 79.741 1.00 69.51 332 THR E C 1
ATOM 12902 O O . THR E 1 368 ? 33.042 75.331 79.239 1.00 71.82 332 THR E O 1
ATOM 12906 N N . MET E 1 369 ? 33.793 76.455 81.033 1.00 71.85 333 MET E N 1
ATOM 12907 C CA . MET E 1 369 ? 32.914 75.802 81.988 1.00 73.68 333 MET E CA 1
ATOM 12908 C C . MET E 1 369 ? 31.462 76.274 81.762 1.00 68.53 333 MET E C 1
ATOM 12909 O O . MET E 1 369 ? 30.517 75.476 81.855 1.00 72.48 333 MET E O 1
ATOM 12914 N N . GLY E 1 370 ? 31.297 77.533 81.360 1.00 61.18 334 GLY E N 1
ATOM 12915 C CA . GLY E 1 370 ? 29.989 78.080 80.994 1.00 58.96 334 GLY E CA 1
ATOM 12916 C C . GLY E 1 370 ? 29.302 77.319 79.866 1.00 59.20 334 GLY E C 1
ATOM 12917 O O . GLY E 1 370 ? 28.119 76.969 79.971 1.00 58.34 334 GLY E O 1
ATOM 12918 N N . PHE E 1 371 ? 30.042 77.040 78.793 1.00 57.64 335 PHE E N 1
ATOM 12919 C CA . PHE E 1 371 ? 29.491 76.284 77.672 1.00 56.96 335 PHE E CA 1
ATOM 12920 C C . PHE E 1 371 ? 29.224 74.834 78.047 1.00 55.77 335 PHE E C 1
ATOM 12921 O O . PHE E 1 371 ? 28.194 74.280 77.679 1.00 56.36 335 PHE E O 1
ATOM 12929 N N . GLN E 1 372 ? 30.147 74.220 78.773 1.00 58.93 336 GLN E N 1
ATOM 12930 C CA . GLN E 1 372 ? 29.961 72.837 79.196 1.00 60.15 336 GLN E CA 1
ATOM 12931 C C . GLN E 1 372 ? 28.736 72.679 80.075 1.00 57.12 336 GLN E C 1
ATOM 12932 O O . GLN E 1 372 ? 28.038 71.661 80.001 1.00 55.42 336 GLN E O 1
ATOM 12938 N N . ALA E 1 373 ? 28.459 73.694 80.891 1.00 56.01 337 ALA E N 1
ATOM 12939 C CA . ALA E 1 373 ? 27.249 73.699 81.714 1.00 54.94 337 ALA E CA 1
ATOM 12940 C C . ALA E 1 373 ? 25.994 73.826 80.862 1.00 54.57 337 ALA E C 1
ATOM 12941 O O . ALA E 1 373 ? 24.987 73.160 81.118 1.00 53.59 337 ALA E O 1
ATOM 12943 N N . ALA E 1 374 ? 26.056 74.693 79.856 1.00 54.36 338 ALA E N 1
ATOM 12944 C CA . ALA E 1 374 ? 24.959 74.817 78.896 1.00 54.19 338 ALA E CA 1
ATOM 12945 C C . ALA E 1 374 ? 24.674 73.464 78.237 1.00 48.79 338 ALA E C 1
ATOM 12946 O O . ALA E 1 374 ? 23.528 73.039 78.169 1.00 50.26 338 ALA E O 1
ATOM 12948 N N . GLN E 1 375 ? 25.724 72.781 77.789 1.00 43.45 339 GLN E N 1
ATOM 12949 C CA . GLN E 1 375 ? 25.578 71.452 77.215 1.00 44.64 339 GLN E CA 1
ATOM 12950 C C . GLN E 1 375 ? 24.791 70.520 78.130 1.00 46.20 339 GLN E C 1
ATOM 12951 O O . GLN E 1 375 ? 23.842 69.854 77.685 1.00 50.34 339 GLN E O 1
ATOM 12957 N N . ALA E 1 376 ? 25.188 70.454 79.397 1.00 44.06 340 ALA E N 1
ATOM 12958 C CA . ALA E 1 376 ? 24.550 69.522 80.336 1.00 43.24 340 ALA E CA 1
ATOM 12959 C C . ALA E 1 376 ? 23.102 69.898 80.612 1.00 39.67 340 ALA E C 1
ATOM 12960 O O . ALA E 1 376 ? 22.243 69.034 80.751 1.00 39.09 340 ALA E O 1
ATOM 12962 N N . PHE E 1 377 ? 22.835 71.193 80.701 1.00 38.01 341 PHE E N 1
ATOM 12963 C CA . PHE E 1 377 ? 21.466 71.669 80.865 1.00 39.64 341 PHE E CA 1
ATOM 12964 C C . PHE E 1 377 ? 20.580 71.247 79.687 1.00 40.78 341 PHE E C 1
ATOM 12965 O O . PHE E 1 377 ? 19.462 70.776 79.875 1.00 40.69 341 PHE E O 1
ATOM 12973 N N . VAL E 1 378 ? 21.092 71.423 78.477 1.00 40.82 342 VAL E N 1
ATOM 12974 C CA . VAL E 1 378 ? 20.330 71.104 77.278 1.00 42.25 342 VAL E CA 1
ATOM 12975 C C . VAL E 1 378 ? 20.136 69.584 77.183 1.00 40.63 342 VAL E C 1
ATOM 12976 O O . VAL E 1 378 ? 19.027 69.115 76.927 1.00 41.53 342 VAL E O 1
ATOM 12980 N N . ALA E 1 379 ? 21.201 68.822 77.421 1.00 38.73 343 ALA E N 1
ATOM 12981 C CA . ALA E 1 379 ? 21.093 67.355 77.505 1.00 40.52 343 ALA E CA 1
ATOM 12982 C C . ALA E 1 379 ? 19.982 66.917 78.464 1.00 41.45 343 ALA E C 1
ATOM 12983 O O . ALA E 1 379 ? 19.270 65.956 78.195 1.00 43.95 343 ALA E O 1
ATOM 12985 N N . GLY E 1 380 ? 19.841 67.635 79.580 1.00 40.26 344 GLY E N 1
ATOM 12986 C CA . GLY E 1 380 ? 18.840 67.310 80.585 1.00 38.76 344 GLY E CA 1
ATOM 12987 C C . GLY E 1 380 ? 17.425 67.568 80.125 1.00 40.16 344 GLY E C 1
ATOM 12988 O O . GLY E 1 380 ? 16.508 66.829 80.495 1.00 39.69 344 GLY E O 1
ATOM 12989 N N . LEU E 1 381 ? 17.230 68.614 79.324 1.00 36.37 345 LEU E N 1
ATOM 12990 C CA . LEU E 1 381 ? 15.924 68.856 78.726 1.00 38.28 345 LEU E CA 1
ATOM 12991 C C . LEU E 1 381 ? 15.541 67.727 77.769 1.00 39.31 345 LEU E C 1
ATOM 12992 O O . LEU E 1 381 ? 14.377 67.367 77.693 1.00 43.96 345 LEU E O 1
ATOM 12997 N N . ALA E 1 382 ? 16.518 67.178 77.056 1.00 38.61 346 ALA E N 1
ATOM 12998 C CA . ALA E 1 382 ? 16.267 66.085 76.118 1.00 44.69 346 ALA E CA 1
ATOM 12999 C C . ALA E 1 382 ? 16.020 64.713 76.771 1.00 49.19 346 ALA E C 1
ATOM 13000 O O . ALA E 1 382 ? 15.571 63.806 76.094 1.00 50.42 346 ALA E O 1
ATOM 13002 N N . SER E 1 383 ? 16.320 64.545 78.058 1.00 55.42 347 SER E N 1
ATOM 13003 C CA . SER E 1 383 ? 16.074 63.250 78.747 1.00 57.56 347 SER E CA 1
ATOM 13004 C C . SER E 1 383 ? 14.862 63.218 79.674 1.00 56.64 347 SER E C 1
ATOM 13005 O O . SER E 1 383 ? 14.253 64.245 79.959 1.00 56.39 347 SER E O 1
ATOM 13008 N N . VAL F 1 39 ? 50.105 9.112 58.651 1.00 68.93 3 VAL F N 1
ATOM 13009 C CA . VAL F 1 39 ? 48.917 9.080 59.604 1.00 68.22 3 VAL F CA 1
ATOM 13010 C C . VAL F 1 39 ? 49.072 7.938 60.602 1.00 59.86 3 VAL F C 1
ATOM 13011 O O . VAL F 1 39 ? 48.740 6.808 60.272 1.00 59.02 3 VAL F O 1
ATOM 13015 N N . PRO F 1 40 ? 49.556 8.225 61.823 1.00 54.17 4 PRO F N 1
ATOM 13016 C CA . PRO F 1 40 ? 49.850 7.128 62.761 1.00 52.98 4 PRO F CA 1
ATOM 13017 C C . PRO F 1 40 ? 48.641 6.261 63.103 1.00 53.41 4 PRO F C 1
ATOM 13018 O O . PRO F 1 40 ? 47.521 6.770 63.233 1.00 51.17 4 PRO F O 1
ATOM 13022 N N . HIS F 1 41 ? 48.870 4.957 63.233 1.00 53.56 5 HIS F N 1
ATOM 13023 C CA . HIS F 1 41 ? 47.825 4.047 63.663 1.00 55.06 5 HIS F CA 1
ATOM 13024 C C . HIS F 1 41 ? 47.978 3.761 65.148 1.00 53.62 5 HIS F C 1
ATOM 13025 O O . HIS F 1 41 ? 48.901 3.065 65.555 1.00 56.50 5 HIS F O 1
ATOM 13032 N N . ILE F 1 42 ? 47.060 4.305 65.942 1.00 50.27 6 ILE F N 1
ATOM 13033 C CA . ILE F 1 42 ? 47.097 4.212 67.399 1.00 46.98 6 ILE F CA 1
ATOM 13034 C C . ILE F 1 42 ? 45.702 3.822 67.892 1.00 43.65 6 ILE F C 1
ATOM 13035 O O . ILE F 1 42 ? 44.715 4.443 67.500 1.00 41.65 6 ILE F O 1
ATOM 13040 N N . PRO F 1 43 ? 45.604 2.794 68.747 1.00 41.10 7 PRO F N 1
ATOM 13041 C CA . PRO F 1 43 ? 44.273 2.507 69.280 1.00 41.31 7 PRO F CA 1
ATOM 13042 C C . PRO F 1 43 ? 43.664 3.724 70.003 1.00 39.09 7 PRO F C 1
ATOM 13043 O O . PRO F 1 43 ? 44.396 4.571 70.539 1.00 39.38 7 PRO F O 1
ATOM 13047 N N . ARG F 1 44 ? 42.335 3.826 69.971 1.00 35.35 8 ARG F N 1
ATOM 13048 C CA . ARG F 1 44 ? 41.646 4.908 70.676 1.00 29.84 8 ARG F CA 1
ATOM 13049 C C . ARG F 1 44 ? 41.827 4.684 72.151 1.00 27.64 8 ARG F C 1
ATOM 13050 O O . ARG F 1 44 ? 41.502 3.610 72.662 1.00 27.55 8 ARG F O 1
ATOM 13058 N N . GLY F 1 45 ? 42.374 5.691 72.830 1.00 25.64 9 GLY F N 1
ATOM 13059 C CA . GLY F 1 45 ? 42.589 5.605 74.271 1.00 26.51 9 GLY F CA 1
ATOM 13060 C C . GLY F 1 45 ? 41.303 5.781 75.052 1.00 25.72 9 GLY F C 1
ATOM 13061 O O . GLY F 1 45 ? 40.265 6.106 74.472 1.00 29.58 9 GLY F O 1
ATOM 13062 N N . PRO F 1 46 ? 41.357 5.579 76.370 1.00 26.14 10 PRO F N 1
ATOM 13063 C CA . PRO F 1 46 ? 40.170 5.650 77.218 1.00 25.85 10 PRO F CA 1
ATOM 13064 C C . PRO F 1 46 ? 39.879 7.044 77.800 1.00 26.28 10 PRO F C 1
ATOM 13065 O O . PRO F 1 46 ? 39.121 7.146 78.754 1.00 27.26 10 PRO F O 1
ATOM 13069 N N . VAL F 1 47 ? 40.421 8.102 77.213 1.00 25.79 11 VAL F N 1
ATOM 13070 C CA . VAL F 1 47 ? 40.139 9.457 77.679 1.00 25.11 11 VAL F CA 1
ATOM 13071 C C . VAL F 1 47 ? 39.451 10.242 76.586 1.00 24.76 11 VAL F C 1
ATOM 13072 O O . VAL F 1 47 ? 39.879 10.233 75.432 1.00 24.56 11 VAL F O 1
ATOM 13076 N N . MET F 1 48 ? 38.368 10.924 76.936 1.00 25.76 12 MET F N 1
ATOM 13077 C CA . MET F 1 48 ? 37.736 11.860 76.003 1.00 27.78 12 MET F CA 1
ATOM 13078 C C . MET F 1 48 ? 38.071 13.270 76.481 1.00 25.65 12 MET F C 1
ATOM 13079 O O . MET F 1 48 ? 37.725 13.645 77.594 1.00 25.03 12 MET F O 1
ATOM 13084 N N . ALA F 1 49 ? 38.739 14.033 75.637 1.00 25.16 13 ALA F N 1
ATOM 13085 C CA . ALA F 1 49 ? 39.178 15.369 75.994 1.00 25.43 13 ALA F CA 1
ATOM 13086 C C . ALA F 1 49 ? 38.382 16.383 75.190 1.00 25.01 13 ALA F C 1
ATOM 13087 O O . ALA F 1 49 ? 37.337 16.046 74.638 1.00 29.20 13 ALA F O 1
ATOM 13089 N N . ASP F 1 50 ? 38.854 17.619 75.119 1.00 24.83 14 ASP F N 1
ATOM 13090 C CA . ASP F 1 50 ? 38.176 18.647 74.342 1.00 24.93 14 ASP F CA 1
ATOM 13091 C C . ASP F 1 50 ? 39.155 19.690 73.844 1.00 25.79 14 ASP F C 1
ATOM 13092 O O . ASP F 1 50 ? 40.349 19.522 74.002 1.00 26.23 14 ASP F O 1
ATOM 13097 N N . ILE F 1 51 ? 38.638 20.755 73.234 1.00 27.70 15 ILE F N 1
ATOM 13098 C CA . ILE F 1 51 ? 39.419 21.704 72.460 1.00 30.35 15 ILE F CA 1
ATOM 13099 C C . ILE F 1 51 ? 38.989 23.114 72.821 1.00 27.67 15 ILE F C 1
ATOM 13100 O O . ILE F 1 51 ? 37.852 23.318 73.193 1.00 25.73 15 ILE F O 1
ATOM 13105 N N . ALA F 1 52 ? 39.881 24.093 72.659 1.00 26.37 16 ALA F N 1
ATOM 13106 C CA . ALA F 1 52 ? 39.618 25.442 73.143 1.00 24.94 16 ALA F CA 1
ATOM 13107 C C . ALA F 1 52 ? 38.671 26.233 72.260 1.00 25.26 16 ALA F C 1
ATOM 13108 O O . ALA F 1 52 ? 37.795 26.924 72.765 1.00 24.48 16 ALA F O 1
ATOM 13110 N N . ALA F 1 53 ? 38.916 26.234 70.956 1.00 25.46 17 ALA F N 1
ATOM 13111 C CA . ALA F 1 53 ? 38.241 27.189 70.076 1.00 25.78 17 ALA F CA 1
ATOM 13112 C C . ALA F 1 53 ? 37.895 26.585 68.702 1.00 25.88 17 ALA F C 1
ATOM 13113 O O . ALA F 1 53 ? 37.522 25.408 68.631 1.00 24.79 17 ALA F O 1
ATOM 13115 N N . PHE F 1 54 ? 38.008 27.370 67.635 1.00 27.34 18 PHE F N 1
ATOM 13116 C CA . PHE F 1 54 ? 37.455 26.993 66.333 1.00 29.46 18 PHE F CA 1
ATOM 13117 C C . PHE F 1 54 ? 38.372 26.102 65.485 1.00 31.13 18 PHE F C 1
ATOM 13118 O O . PHE F 1 54 ? 37.885 25.368 64.621 1.00 32.30 18 PHE F O 1
ATOM 13126 N N . ARG F 1 55 ? 39.677 26.148 65.750 1.00 31.67 19 ARG F N 1
ATOM 13127 C CA . ARG F 1 55 ? 40.674 25.390 64.982 1.00 32.39 19 ARG F CA 1
ATOM 13128 C C . ARG F 1 55 ? 41.722 24.865 65.932 1.00 31.47 19 ARG F C 1
ATOM 13129 O O . ARG F 1 55 ? 42.015 25.497 66.947 1.00 30.12 19 ARG F O 1
ATOM 13137 N N . LEU F 1 56 ? 42.290 23.705 65.623 1.00 28.63 20 LEU F N 1
ATOM 13138 C CA . LEU F 1 56 ? 43.293 23.124 66.499 1.00 28.62 20 LEU F CA 1
ATOM 13139 C C . LEU F 1 56 ? 44.554 23.967 66.544 1.00 30.76 20 LEU F C 1
ATOM 13140 O O . LEU F 1 56 ? 44.996 24.471 65.519 1.00 29.57 20 LEU F O 1
ATOM 13145 N N . THR F 1 57 ? 45.115 24.142 67.743 1.00 32.74 21 THR F N 1
ATOM 13146 C CA . THR F 1 57 ? 46.444 24.713 67.899 1.00 30.94 21 THR F CA 1
ATOM 13147 C C . THR F 1 57 ? 47.422 23.565 67.797 1.00 33.72 21 THR F C 1
ATOM 13148 O O . THR F 1 57 ? 47.024 22.385 67.858 1.00 32.43 21 THR F O 1
ATOM 13152 N N . GLU F 1 58 ? 48.700 23.916 67.660 1.00 34.84 22 GLU F N 1
ATOM 13153 C CA . GLU F 1 58 ? 49.787 22.927 67.555 1.00 36.92 22 GLU F CA 1
ATOM 13154 C C . GLU F 1 58 ? 49.880 22.113 68.846 1.00 33.64 22 GLU F C 1
ATOM 13155 O O . GLU F 1 58 ? 50.081 20.892 68.817 1.00 36.03 22 GLU F O 1
ATOM 13161 N N . GLU F 1 59 ? 49.694 22.785 69.979 1.00 33.71 23 GLU F N 1
ATOM 13162 C CA . GLU F 1 59 ? 49.699 22.126 71.291 1.00 32.66 23 GLU F CA 1
ATOM 13163 C C . GLU F 1 59 ? 48.562 21.116 71.417 1.00 30.86 23 GLU F C 1
ATOM 13164 O O . GLU F 1 59 ? 48.765 19.989 71.883 1.00 30.66 23 GLU F O 1
ATOM 13170 N N . GLU F 1 60 ? 47.384 21.496 70.927 1.00 30.90 24 GLU F N 1
ATOM 13171 C CA . GLU F 1 60 ? 46.226 20.573 70.901 1.00 32.08 24 GLU F CA 1
ATOM 13172 C C . GLU F 1 60 ? 46.471 19.352 70.009 1.00 32.90 24 GLU F C 1
ATOM 13173 O O . GLU F 1 60 ? 46.164 18.212 70.403 1.00 31.17 24 GLU F O 1
ATOM 13179 N N . LYS F 1 61 ? 47.041 19.579 68.827 1.00 34.09 25 LYS F N 1
ATOM 13180 C CA . LYS F 1 61 ? 47.389 18.473 67.923 1.00 38.68 25 LYS F CA 1
ATOM 13181 C C . LYS F 1 61 ? 48.267 17.457 68.627 1.00 38.71 25 LYS F C 1
ATOM 13182 O O . LYS F 1 61 ? 48.036 16.252 68.527 1.00 40.61 25 LYS F O 1
ATOM 13188 N N . GLN F 1 62 ? 49.273 17.948 69.341 1.00 39.40 26 GLN F N 1
ATOM 13189 C CA . GLN F 1 62 ? 50.179 17.063 70.047 1.00 40.46 26 GLN F CA 1
ATOM 13190 C C . GLN F 1 62 ? 49.449 16.336 71.150 1.00 35.67 26 GLN F C 1
ATOM 13191 O O . GLN F 1 62 ? 49.615 15.126 71.310 1.00 32.32 26 GLN F O 1
ATOM 13197 N N . ARG F 1 63 ? 48.632 17.064 71.907 1.00 32.20 27 ARG F N 1
ATOM 13198 C CA . ARG F 1 63 ? 47.814 16.431 72.946 1.00 29.65 27 ARG F CA 1
ATOM 13199 C C . ARG F 1 63 ? 46.911 15.328 72.391 1.00 27.45 27 ARG F C 1
ATOM 13200 O O . ARG F 1 63 ? 46.893 14.231 72.934 1.00 27.03 27 ARG F O 1
ATOM 13208 N N . LEU F 1 64 ? 46.235 15.584 71.273 1.00 29.70 28 LEU F N 1
ATOM 13209 C CA . LEU F 1 64 ? 45.301 14.583 70.722 1.00 32.49 28 LEU F CA 1
ATOM 13210 C C . LEU F 1 64 ? 45.988 13.368 70.082 1.00 34.70 28 LEU F C 1
ATOM 13211 O O . LEU F 1 64 ? 45.319 12.383 69.739 1.00 33.09 28 LEU F O 1
ATOM 13216 N N . LEU F 1 65 ? 47.313 13.439 69.912 1.00 37.56 29 LEU F N 1
ATOM 13217 C CA . LEU F 1 65 ? 48.083 12.292 69.425 1.00 35.42 29 LEU F CA 1
ATOM 13218 C C . LEU F 1 65 ? 48.418 11.330 70.532 1.00 32.18 29 LEU F C 1
ATOM 13219 O O . LEU F 1 65 ? 48.822 10.192 70.264 1.00 32.66 29 LEU F O 1
ATOM 13224 N N . ASP F 1 66 ? 48.234 11.755 71.773 1.00 30.81 30 ASP F N 1
ATOM 13225 C CA . ASP F 1 66 ? 48.596 10.923 72.899 1.00 33.38 30 ASP F CA 1
ATOM 13226 C C . ASP F 1 66 ? 47.752 9.651 72.900 1.00 34.83 30 ASP F C 1
ATOM 13227 O O . ASP F 1 66 ? 46.544 9.714 72.705 1.00 34.57 30 ASP F O 1
ATOM 13232 N N . PRO F 1 67 ? 48.388 8.475 73.091 1.00 36.61 31 PRO F N 1
ATOM 13233 C CA . PRO F 1 67 ? 47.618 7.226 73.075 1.00 36.03 31 PRO F CA 1
ATOM 13234 C C . PRO F 1 67 ? 46.532 7.113 74.144 1.00 37.30 31 PRO F C 1
ATOM 13235 O O . PRO F 1 67 ? 45.657 6.244 74.043 1.00 37.77 31 PRO F O 1
ATOM 13239 N N . ALA F 1 68 ? 46.604 7.944 75.181 1.00 37.10 32 ALA F N 1
ATOM 13240 C CA . ALA F 1 68 ? 45.576 7.953 76.227 1.00 33.20 32 ALA F CA 1
ATOM 13241 C C . ALA F 1 68 ? 44.227 8.463 75.707 1.00 30.94 32 ALA F C 1
ATOM 13242 O O . ALA F 1 68 ? 43.178 8.147 76.265 1.00 28.04 32 ALA F O 1
ATOM 13244 N N . ILE F 1 69 ? 44.263 9.246 74.639 1.00 31.95 33 ILE F N 1
ATOM 13245 C CA . ILE F 1 69 ? 43.071 9.884 74.124 1.00 33.56 33 ILE F CA 1
ATOM 13246 C C . ILE F 1 69 ? 42.405 9.035 73.044 1.00 33.30 33 ILE F C 1
ATOM 13247 O O . ILE F 1 69 ? 43.076 8.495 72.171 1.00 28.24 33 ILE F O 1
ATOM 13252 N N . GLY F 1 70 ? 41.080 8.910 73.145 1.00 31.56 34 GLY F N 1
ATOM 13253 C CA . GLY F 1 70 ? 40.276 8.198 72.154 1.00 30.61 34 GLY F CA 1
ATOM 13254 C C . GLY F 1 70 ? 39.171 9.000 71.491 1.00 29.17 34 GLY F C 1
ATOM 13255 O O . GLY F 1 70 ? 38.614 8.557 70.486 1.00 27.48 34 GLY F O 1
ATOM 13256 N N . GLY F 1 71 ? 38.833 10.162 72.046 1.00 27.22 35 GLY F N 1
ATOM 13257 C CA . GLY F 1 71 ? 37.783 10.996 71.476 1.00 26.66 35 GLY F CA 1
ATOM 13258 C C . GLY F 1 71 ? 37.766 12.418 72.007 1.00 24.57 35 GLY F C 1
ATOM 13259 O O . GLY F 1 71 ? 38.545 12.766 72.881 1.00 23.36 35 GLY F O 1
ATOM 13260 N N . ILE F 1 72 ? 36.850 13.212 71.467 1.00 24.55 36 ILE F N 1
ATOM 13261 C CA . ILE F 1 72 ? 36.744 14.625 71.743 1.00 25.36 36 ILE F CA 1
ATOM 13262 C C . ILE F 1 72 ? 35.277 15.024 71.859 1.00 26.73 36 ILE F C 1
ATOM 13263 O O . ILE F 1 72 ? 34.436 14.571 71.072 1.00 26.10 36 ILE F O 1
ATOM 13268 N N . ILE F 1 73 ? 34.973 15.875 72.834 1.00 24.24 37 ILE F N 1
ATOM 13269 C CA . ILE F 1 73 ? 33.654 16.475 72.929 1.00 22.85 37 ILE F CA 1
ATOM 13270 C C . ILE F 1 73 ? 33.754 17.897 72.569 1.00 21.28 37 ILE F C 1
ATOM 13271 O O . ILE F 1 73 ? 34.637 18.569 73.076 1.00 20.39 37 ILE F O 1
ATOM 13276 N N . LEU F 1 74 ? 32.811 18.366 71.754 1.00 21.52 38 LEU F N 1
ATOM 13277 C CA . LEU F 1 74 ? 32.760 19.758 71.349 1.00 22.86 38 LEU F CA 1
ATOM 13278 C C . LEU F 1 74 ? 31.673 20.534 72.100 1.00 23.43 38 LEU F C 1
ATOM 13279 O O . LEU F 1 74 ? 30.717 19.948 72.599 1.00 23.84 38 LEU F O 1
ATOM 13284 N N . PHE F 1 75 ? 31.841 21.854 72.126 1.00 21.46 39 PHE F N 1
ATOM 13285 C CA . PHE F 1 75 ? 30.962 22.767 72.821 1.00 22.44 39 PHE F CA 1
ATOM 13286 C C . PHE F 1 75 ? 30.694 23.966 71.935 1.00 22.98 39 PHE F C 1
ATOM 13287 O O . PHE F 1 75 ? 31.268 24.065 70.831 1.00 22.00 39 PHE F O 1
ATOM 13295 N N . ARG F 1 76 ? 29.844 24.876 72.400 1.00 21.53 40 ARG F N 1
ATOM 13296 C CA . ARG F 1 76 ? 29.505 26.048 71.598 1.00 22.95 40 ARG F CA 1
ATOM 13297 C C . ARG F 1 76 ? 30.722 26.901 71.237 1.00 23.73 40 ARG F C 1
ATOM 13298 O O . ARG F 1 76 ? 30.762 27.479 70.160 1.00 23.88 40 ARG F O 1
ATOM 13306 N N . ARG F 1 77 ? 31.704 26.963 72.133 1.00 23.61 41 ARG F N 1
ATOM 13307 C CA . ARG F 1 77 ? 32.921 27.738 71.899 1.00 24.18 41 ARG F CA 1
ATOM 13308 C C . ARG F 1 77 ? 33.722 27.216 70.705 1.00 26.08 41 ARG F C 1
ATOM 13309 O O . ARG F 1 77 ? 34.624 27.891 70.235 1.00 23.53 41 ARG F O 1
ATOM 13317 N N . ASN F 1 78 ? 33.425 25.987 70.271 1.00 26.29 42 ASN F N 1
ATOM 13318 C CA . ASN F 1 78 ? 34.109 25.390 69.146 1.00 26.55 42 ASN F CA 1
ATOM 13319 C C . ASN F 1 78 ? 33.358 25.627 67.830 1.00 27.39 42 ASN F C 1
ATOM 13320 O O . ASN F 1 78 ? 33.749 25.084 66.799 1.00 27.80 42 ASN F O 1
ATOM 13325 N N . PHE F 1 79 ? 32.294 26.434 67.852 1.00 27.99 43 PHE F N 1
ATOM 13326 C CA . PHE F 1 79 ? 31.417 26.570 66.687 1.00 27.82 43 PHE F CA 1
ATOM 13327 C C . PHE F 1 79 ? 31.275 28.001 66.239 1.00 27.83 43 PHE F C 1
ATOM 13328 O O . PHE F 1 79 ? 30.841 28.869 66.996 1.00 26.24 43 PHE F O 1
ATOM 13336 N N . GLN F 1 80 ? 31.645 28.214 64.979 1.00 29.23 44 GLN F N 1
ATOM 13337 C CA . GLN F 1 80 ? 31.523 29.492 64.288 1.00 31.11 44 GLN F CA 1
ATOM 13338 C C . GLN F 1 80 ? 30.420 29.358 63.235 1.00 30.20 44 GLN F C 1
ATOM 13339 O O . GLN F 1 80 ? 29.458 30.114 63.213 1.00 33.94 44 GLN F O 1
ATOM 13345 N N . ASN F 1 81 ? 30.572 28.371 62.362 1.00 30.31 45 ASN F N 1
ATOM 13346 C CA . ASN F 1 81 ? 29.591 28.082 61.332 1.00 30.24 45 ASN F CA 1
ATOM 13347 C C . ASN F 1 81 ? 29.883 26.694 60.806 1.00 31.35 45 ASN F C 1
ATOM 13348 O O . ASN F 1 81 ? 30.902 26.092 61.155 1.00 29.30 45 ASN F O 1
ATOM 13353 N N . ILE F 1 82 ? 29.015 26.214 59.928 1.00 32.50 46 ILE F N 1
ATOM 13354 C CA . ILE F 1 82 ? 29.099 24.845 59.431 1.00 35.24 46 ILE F CA 1
ATOM 13355 C C . ILE F 1 82 ? 30.412 24.530 58.710 1.00 33.50 46 ILE F C 1
ATOM 13356 O O . ILE F 1 82 ? 30.967 23.454 58.882 1.00 31.16 46 ILE F O 1
ATOM 13361 N N . GLU F 1 83 ? 30.900 25.465 57.900 1.00 35.92 47 GLU F N 1
ATOM 13362 C CA . GLU F 1 83 ? 32.124 25.227 57.130 1.00 36.73 47 GLU F CA 1
ATOM 13363 C C . GLU F 1 83 ? 33.359 25.179 58.043 1.00 33.52 47 GLU F C 1
ATOM 13364 O O . GLU F 1 83 ? 34.194 24.276 57.916 1.00 30.63 47 GLU F O 1
ATOM 13370 N N . GLN F 1 84 ? 33.431 26.089 59.013 1.00 31.16 48 GLN F N 1
ATOM 13371 C CA . GLN F 1 84 ? 34.485 26.005 60.020 1.00 29.38 48 GLN F CA 1
ATOM 13372 C C . GLN F 1 84 ? 34.421 24.669 60.801 1.00 29.19 48 GLN F C 1
ATOM 13373 O O . GLN F 1 84 ? 35.453 24.014 61.024 1.00 31.48 48 GLN F O 1
ATOM 13379 N N . LEU F 1 85 ? 33.215 24.243 61.174 1.00 27.55 49 LEU F N 1
ATOM 13380 C CA . LEU F 1 85 ? 33.051 23.005 61.946 1.00 27.06 49 LEU F CA 1
ATOM 13381 C C . LEU F 1 85 ? 33.557 21.794 61.159 1.00 29.50 49 LEU F C 1
ATOM 13382 O O . LEU F 1 85 ? 34.260 20.934 61.707 1.00 26.75 49 LEU F O 1
ATOM 13387 N N . LYS F 1 86 ? 33.191 21.731 59.878 1.00 30.87 50 LYS F N 1
ATOM 13388 C CA . LYS F 1 86 ? 33.672 20.663 58.985 1.00 33.94 50 LYS F CA 1
ATOM 13389 C C . LYS F 1 86 ? 35.190 20.621 58.898 1.00 30.61 50 LYS F C 1
ATOM 13390 O O . LYS F 1 86 ? 35.779 19.555 58.933 1.00 31.06 50 LYS F O 1
ATOM 13396 N N . THR F 1 87 ? 35.813 21.790 58.824 1.00 30.85 51 THR F N 1
ATOM 13397 C CA . THR F 1 87 ? 37.284 21.896 58.815 1.00 33.48 51 THR F CA 1
ATOM 13398 C C . THR F 1 87 ? 37.862 21.393 60.122 1.00 33.11 51 THR F C 1
ATOM 13399 O O . THR F 1 87 ? 38.851 20.650 60.150 1.00 36.14 51 THR F O 1
ATOM 13403 N N . LEU F 1 88 ? 37.232 21.795 61.225 1.00 32.10 52 LEU F N 1
ATOM 13404 C CA . LEU F 1 88 ? 37.672 21.350 62.546 1.00 29.84 52 LEU F CA 1
ATOM 13405 C C . LEU F 1 88 ? 37.574 19.846 62.711 1.00 28.58 52 LEU F C 1
ATOM 13406 O O . LEU F 1 88 ? 38.523 19.204 63.170 1.00 28.24 52 LEU F O 1
ATOM 13411 N N . THR F 1 89 ? 36.429 19.265 62.358 1.00 28.64 53 THR F N 1
ATOM 13412 C CA . THR F 1 89 ? 36.260 17.818 62.550 1.00 30.60 53 THR F CA 1
ATOM 13413 C C . THR F 1 89 ? 37.204 17.050 61.619 1.00 30.89 53 THR F C 1
ATOM 13414 O O . THR F 1 89 ? 37.754 16.017 62.007 1.00 29.17 53 THR F O 1
ATOM 13418 N N . ALA F 1 90 ? 37.405 17.573 60.410 1.00 31.55 54 ALA F N 1
ATOM 13419 C CA . ALA F 1 90 ? 38.309 16.918 59.451 1.00 34.78 54 ALA F CA 1
ATOM 13420 C C . ALA F 1 90 ? 39.733 16.892 59.983 1.00 33.89 54 ALA F C 1
ATOM 13421 O O . ALA F 1 90 ? 40.371 15.834 59.998 1.00 37.26 54 ALA F O 1
ATOM 13423 N N . GLU F 1 91 ? 40.213 18.028 60.479 1.00 35.43 55 GLU F N 1
ATOM 13424 C CA . GLU F 1 91 ? 41.581 18.066 61.025 1.00 34.90 55 GLU F CA 1
ATOM 13425 C C . GLU F 1 91 ? 41.741 17.216 62.290 1.00 32.88 55 GLU F C 1
ATOM 13426 O O . GLU F 1 91 ? 42.806 16.665 62.531 1.00 34.03 55 GLU F O 1
ATOM 13432 N N . ILE F 1 92 ? 40.693 17.094 63.096 1.00 30.78 56 ILE F N 1
ATOM 13433 C CA . ILE F 1 92 ? 40.734 16.172 64.234 1.00 30.74 56 ILE F CA 1
ATOM 13434 C C . ILE F 1 92 ? 40.869 14.737 63.751 1.00 31.45 56 ILE F C 1
ATOM 13435 O O . ILE F 1 92 ? 41.642 13.955 64.311 1.00 30.87 56 ILE F O 1
ATOM 13440 N N . LYS F 1 93 ? 40.083 14.383 62.737 1.00 34.15 57 LYS F N 1
ATOM 13441 C CA . LYS F 1 93 ? 40.058 13.004 62.232 1.00 36.78 57 LYS F CA 1
ATOM 13442 C C . LYS F 1 93 ? 41.359 12.641 61.511 1.00 36.80 57 LYS F C 1
ATOM 13443 O O . LYS F 1 93 ? 41.802 11.504 61.573 1.00 34.64 57 LYS F O 1
ATOM 13449 N N . ALA F 1 94 ? 41.976 13.629 60.869 1.00 37.15 58 ALA F N 1
ATOM 13450 C CA . ALA F 1 94 ? 43.225 13.416 60.131 1.00 38.33 58 ALA F CA 1
ATOM 13451 C C . ALA F 1 94 ? 44.422 13.052 61.003 1.00 39.74 58 ALA F C 1
ATOM 13452 O O . ALA F 1 94 ? 45.399 12.516 60.496 1.00 41.43 58 ALA F O 1
ATOM 13454 N N . LEU F 1 95 ? 44.361 13.327 62.307 1.00 39.58 59 LEU F N 1
ATOM 13455 C CA . LEU F 1 95 ? 45.517 13.135 63.176 1.00 37.44 59 LEU F CA 1
ATOM 13456 C C . LEU F 1 95 ? 45.934 11.696 63.326 1.00 34.92 59 LEU F C 1
ATOM 13457 O O . LEU F 1 95 ? 47.122 11.425 63.495 1.00 35.98 59 LEU F O 1
ATOM 13462 N N . ARG F 1 96 ? 44.981 10.773 63.283 1.00 33.65 60 ARG F N 1
ATOM 13463 C CA . ARG F 1 96 ? 45.282 9.378 63.608 1.00 30.63 60 ARG F CA 1
ATOM 13464 C C . ARG F 1 96 ? 44.172 8.455 63.180 1.00 32.91 60 ARG F C 1
ATOM 13465 O O . ARG F 1 96 ? 43.099 8.908 62.798 1.00 35.54 60 ARG F O 1
ATOM 13473 N N . THR F 1 97 ? 44.453 7.155 63.250 1.00 35.71 61 THR F N 1
ATOM 13474 C CA . THR F 1 97 ? 43.510 6.095 62.917 1.00 37.59 61 THR F CA 1
ATOM 13475 C C . THR F 1 97 ? 43.624 5.000 63.963 1.00 36.82 61 THR F C 1
ATOM 13476 O O . THR F 1 97 ? 44.720 4.736 64.419 1.00 39.52 61 THR F O 1
ATOM 13480 N N . PRO F 1 98 ? 42.497 4.392 64.383 1.00 34.38 62 PRO F N 1
ATOM 13481 C CA . PRO F 1 98 ? 41.110 4.774 64.083 1.00 34.79 62 PRO F CA 1
ATOM 13482 C C . PRO F 1 98 ? 40.852 6.223 64.478 1.00 32.89 62 PRO F C 1
ATOM 13483 O O . PRO F 1 98 ? 41.426 6.718 65.448 1.00 33.43 62 PRO F O 1
ATOM 13487 N N . GLU F 1 99 ? 40.035 6.904 63.690 1.00 32.32 63 GLU F N 1
ATOM 13488 C CA . GLU F 1 99 ? 39.828 8.329 63.867 1.00 32.62 63 GLU F CA 1
ATOM 13489 C C . GLU F 1 99 ? 39.190 8.592 65.233 1.00 32.13 63 GLU F C 1
ATOM 13490 O O . GLU F 1 99 ? 38.322 7.829 65.695 1.00 28.45 63 GLU F O 1
ATOM 13496 N N . LEU F 1 100 ? 39.667 9.647 65.891 1.00 30.79 64 LEU F N 1
ATOM 13497 C CA . LEU F 1 100 ? 39.103 10.071 67.170 1.00 28.98 64 LEU F CA 1
ATOM 13498 C C . LEU F 1 100 ? 37.597 10.256 67.032 1.00 25.87 64 LEU F C 1
ATOM 13499 O O . LEU F 1 100 ? 37.130 10.868 66.076 1.00 26.18 64 LEU F O 1
ATOM 13504 N N . ILE F 1 101 ? 36.849 9.687 67.965 1.00 26.82 65 ILE F N 1
ATOM 13505 C CA . ILE F 1 101 ? 35.387 9.837 67.998 1.00 26.52 65 ILE F CA 1
ATOM 13506 C C . ILE F 1 101 ? 35.049 11.264 68.466 1.00 26.92 65 ILE F C 1
ATOM 13507 O O . ILE F 1 101 ? 35.624 11.736 69.439 1.00 24.69 65 ILE F O 1
ATOM 13512 N N . ILE F 1 102 ? 34.113 11.914 67.780 1.00 26.32 66 ILE F N 1
ATOM 13513 C CA . ILE F 1 102 ? 33.723 13.276 68.096 1.00 25.04 66 ILE F CA 1
ATOM 13514 C C . ILE F 1 102 ? 32.269 13.320 68.531 1.00 25.33 66 ILE F C 1
ATOM 13515 O O . ILE F 1 102 ? 31.380 12.823 67.825 1.00 27.17 66 ILE F O 1
ATOM 13520 N N . ALA F 1 103 ? 32.024 13.899 69.704 1.00 24.10 67 ALA F N 1
ATOM 13521 C CA . ALA F 1 103 ? 30.672 13.993 70.260 1.00 22.22 67 ALA F CA 1
ATOM 13522 C C . ALA F 1 103 ? 30.291 15.425 70.585 1.00 21.92 67 ALA F C 1
ATOM 13523 O O . ALA F 1 103 ? 31.145 16.301 70.688 1.00 21.72 67 ALA F O 1
ATOM 13525 N N . VAL F 1 104 ? 29.000 15.641 70.780 1.00 21.27 68 VAL F N 1
ATOM 13526 C CA . VAL F 1 104 ? 28.457 16.925 71.187 1.00 22.52 68 VAL F CA 1
ATOM 13527 C C . VAL F 1 104 ? 27.139 16.705 71.944 1.00 23.63 68 VAL F C 1
ATOM 13528 O O . VAL F 1 104 ? 26.502 15.653 71.785 1.00 25.37 68 VAL F O 1
ATOM 13532 N N . ASP F 1 105 ? 26.769 17.671 72.783 1.00 23.49 69 ASP F N 1
ATOM 13533 C CA . ASP F 1 105 ? 25.480 17.661 73.464 1.00 24.04 69 ASP F CA 1
ATOM 13534 C C . ASP F 1 105 ? 24.424 18.381 72.611 1.00 23.08 69 ASP F C 1
ATOM 13535 O O . ASP F 1 105 ? 24.237 19.597 72.735 1.00 23.95 69 ASP F O 1
ATOM 13540 N N . HIS F 1 106 ? 23.774 17.659 71.701 1.00 22.23 70 HIS F N 1
ATOM 13541 C CA . HIS F 1 106 ? 22.556 18.165 71.041 1.00 22.64 70 HIS F CA 1
ATOM 13542 C C . HIS F 1 106 ? 21.386 17.368 71.547 1.00 22.54 70 HIS F C 1
ATOM 13543 O O . HIS F 1 106 ? 21.156 16.233 71.091 1.00 23.97 70 HIS F O 1
ATOM 13550 N N . GLU F 1 107 ? 20.729 17.909 72.567 1.00 22.14 71 GLU F N 1
ATOM 13551 C CA . GLU F 1 107 ? 19.512 17.304 73.144 1.00 21.74 71 GLU F CA 1
ATOM 13552 C C . GLU F 1 107 ? 18.296 17.976 72.540 1.00 21.93 71 GLU F C 1
ATOM 13553 O O . GLU F 1 107 ? 17.404 17.313 72.058 1.00 23.91 71 GLU F O 1
ATOM 13559 N N . GLY F 1 108 ? 18.298 19.305 72.538 1.00 22.26 72 GLY F N 1
ATOM 13560 C CA . GLY F 1 108 ? 17.168 20.112 72.089 1.00 21.78 72 GLY F CA 1
ATOM 13561 C C . GLY F 1 108 ? 16.896 21.222 73.082 1.00 21.32 72 GLY F C 1
ATOM 13562 O O . GLY F 1 108 ? 17.320 21.152 74.244 1.00 21.72 72 GLY F O 1
ATOM 13563 N N . GLY F 1 109 ? 16.188 22.244 72.624 1.00 21.13 73 GLY F N 1
ATOM 13564 C CA . GLY F 1 109 ? 15.762 23.330 73.487 1.00 22.50 73 GLY F CA 1
ATOM 13565 C C . GLY F 1 109 ? 16.965 24.085 73.988 1.00 22.01 73 GLY F C 1
ATOM 13566 O O . GLY F 1 109 ? 17.792 24.499 73.210 1.00 22.98 73 GLY F O 1
ATOM 13567 N N . ARG F 1 110 ? 17.114 24.174 75.302 1.00 21.52 74 ARG F N 1
ATOM 13568 C CA . ARG F 1 110 ? 18.211 24.939 75.883 1.00 21.77 74 ARG F CA 1
ATOM 13569 C C . ARG F 1 110 ? 19.523 24.169 75.946 1.00 21.29 74 ARG F C 1
ATOM 13570 O O . ARG F 1 110 ? 20.493 24.666 76.520 1.00 21.99 74 ARG F O 1
ATOM 13578 N N . VAL F 1 111 ? 19.560 22.945 75.402 1.00 21.67 75 VAL F N 1
ATOM 13579 C CA . VAL F 1 111 ? 20.799 22.187 75.250 1.00 20.54 75 VAL F CA 1
ATOM 13580 C C . VAL F 1 111 ? 20.985 21.850 73.776 1.00 20.22 75 VAL F C 1
ATOM 13581 O O . VAL F 1 111 ? 20.631 20.756 73.304 1.00 19.41 75 VAL F O 1
ATOM 13585 N N . GLN F 1 112 ? 21.572 22.797 73.066 1.00 18.49 76 GLN F N 1
ATOM 13586 C CA . GLN F 1 112 ? 21.940 22.628 71.685 1.00 19.88 76 GLN F CA 1
ATOM 13587 C C . GLN F 1 112 ? 23.131 23.544 71.434 1.00 20.21 76 GLN F C 1
ATOM 13588 O O . GLN F 1 112 ? 22.965 24.770 71.346 1.00 21.31 76 GLN F O 1
ATOM 13594 N N . ARG F 1 113 ? 24.317 22.964 71.332 1.00 20.64 77 ARG F N 1
ATOM 13595 C CA . ARG F 1 113 ? 25.552 23.753 71.204 1.00 20.87 77 ARG F CA 1
ATOM 13596 C C . ARG F 1 113 ? 25.619 24.610 69.944 1.00 21.15 77 ARG F C 1
ATOM 13597 O O . ARG F 1 113 ? 25.981 25.786 70.005 1.00 19.94 77 ARG F O 1
ATOM 13605 N N . PHE F 1 114 ? 25.215 24.024 68.817 1.00 21.86 78 PHE F N 1
ATOM 13606 C CA . PHE F 1 114 ? 25.388 24.630 67.508 1.00 22.96 78 PHE F CA 1
ATOM 13607 C C . PHE F 1 114 ? 24.052 25.135 66.984 1.00 25.88 78 PHE F C 1
ATOM 13608 O O . PHE F 1 114 ? 23.156 24.346 66.688 1.00 25.16 78 PHE F O 1
ATOM 13616 N N . ILE F 1 115 ? 23.935 26.447 66.811 1.00 26.89 79 ILE F N 1
ATOM 13617 C CA . ILE F 1 115 ? 22.659 27.055 66.472 1.00 28.05 79 ILE F CA 1
ATOM 13618 C C . ILE F 1 115 ? 22.611 27.481 65.004 1.00 31.02 79 ILE F C 1
ATOM 13619 O O . ILE F 1 115 ? 21.774 26.985 64.246 1.00 28.79 79 ILE F O 1
ATOM 13624 N N . GLU F 1 116 ? 23.498 28.395 64.608 1.00 32.56 80 GLU F N 1
ATOM 13625 C CA . GLU F 1 116 ? 23.432 28.981 63.267 1.00 35.73 80 GLU F CA 1
ATOM 13626 C C . GLU F 1 116 ? 23.685 27.932 62.192 1.00 31.74 80 GLU F C 1
ATOM 13627 O O . GLU F 1 116 ? 24.684 27.236 62.238 1.00 28.44 80 GLU F O 1
ATOM 13633 N N . GLY F 1 117 ? 22.748 27.823 61.253 1.00 29.87 81 GLY F N 1
ATOM 13634 C CA . GLY F 1 117 ? 22.850 26.874 60.168 1.00 31.09 81 GLY F CA 1
ATOM 13635 C C . GLY F 1 117 ? 22.230 25.534 60.470 1.00 30.29 81 GLY F C 1
ATOM 13636 O O . GLY F 1 117 ? 22.238 24.646 59.614 1.00 33.98 81 GLY F O 1
ATOM 13637 N N . PHE F 1 118 ? 21.724 25.359 61.687 1.00 28.39 82 PHE F N 1
ATOM 13638 C CA . PHE F 1 118 ? 21.108 24.098 62.100 1.00 27.57 82 PHE F CA 1
ATOM 13639 C C . PHE F 1 118 ? 19.627 24.364 62.293 1.00 26.37 82 PHE F C 1
ATOM 13640 O O . PHE F 1 118 ? 19.234 25.484 62.591 1.00 26.46 82 PHE F O 1
ATOM 13648 N N . THR F 1 119 ? 18.812 23.330 62.134 1.00 26.26 83 THR F N 1
ATOM 13649 C CA . THR F 1 119 ? 17.417 23.401 62.539 1.00 27.45 83 THR F CA 1
ATOM 13650 C C . THR F 1 119 ? 17.415 23.558 64.055 1.00 27.52 83 THR F C 1
ATOM 13651 O O . THR F 1 119 ? 18.156 22.856 64.738 1.00 26.15 83 THR F O 1
ATOM 13655 N N . ARG F 1 120 ? 16.633 24.500 64.560 1.00 26.90 84 ARG F N 1
ATOM 13656 C CA . ARG F 1 120 ? 16.492 24.669 65.999 1.00 28.22 84 ARG F CA 1
ATOM 13657 C C . ARG F 1 120 ? 15.655 23.520 66.533 1.00 27.40 84 ARG F C 1
ATOM 13658 O O . ARG F 1 120 ? 14.563 23.255 66.037 1.00 30.42 84 ARG F O 1
ATOM 13666 N N . LEU F 1 121 ? 16.185 22.813 67.520 1.00 25.55 85 LEU F N 1
ATOM 13667 C CA . LEU F 1 121 ? 15.538 21.622 68.047 1.00 24.88 85 LEU F CA 1
ATOM 13668 C C . LEU F 1 121 ? 14.656 21.963 69.247 1.00 25.15 85 LEU F C 1
ATOM 13669 O O . LEU F 1 121 ? 15.010 22.792 70.072 1.00 24.32 85 LEU F O 1
ATOM 13674 N N . PRO F 1 122 ? 13.509 21.299 69.358 1.00 25.71 86 PRO F N 1
ATOM 13675 C CA . PRO F 1 122 ? 12.666 21.529 70.510 1.00 26.15 86 PRO F CA 1
ATOM 13676 C C . PRO F 1 122 ? 13.232 20.825 71.733 1.00 24.84 86 PRO F C 1
ATOM 13677 O O . PRO F 1 122 ? 13.953 19.851 71.595 1.00 25.32 86 PRO F O 1
ATOM 13681 N N . ALA F 1 123 ? 12.890 21.304 72.922 1.00 24.71 87 ALA F N 1
ATOM 13682 C CA . ALA F 1 123 ? 13.201 20.586 74.148 1.00 24.45 87 ALA F CA 1
ATOM 13683 C C . ALA F 1 123 ? 12.464 19.240 74.132 1.00 24.88 87 ALA F C 1
ATOM 13684 O O . ALA F 1 123 ? 11.357 19.152 73.599 1.00 25.00 87 ALA F O 1
ATOM 13686 N N . MET F 1 124 ? 13.036 18.224 74.761 1.00 24.06 88 MET F N 1
ATOM 13687 C CA . MET F 1 124 ? 12.406 16.916 74.767 1.00 25.55 88 MET F CA 1
ATOM 13688 C C . MET F 1 124 ? 11.049 16.891 75.449 1.00 26.87 88 MET F C 1
ATOM 13689 O O . MET F 1 124 ? 10.206 16.056 75.082 1.00 24.96 88 MET F O 1
ATOM 13694 N N . ASN F 1 125 ? 10.791 17.784 76.405 1.00 25.83 89 ASN F N 1
ATOM 13695 C CA . ASN F 1 125 ? 9.476 17.757 77.031 1.00 27.66 89 ASN F CA 1
ATOM 13696 C C . ASN F 1 125 ? 8.351 18.156 76.067 1.00 26.93 89 ASN F C 1
ATOM 13697 O O . ASN F 1 125 ? 7.191 17.812 76.289 1.00 29.07 89 ASN F O 1
ATOM 13702 N N . VAL F 1 126 ? 8.689 18.858 74.989 1.00 26.60 90 VAL F N 1
ATOM 13703 C CA . VAL F 1 126 ? 7.723 19.149 73.941 1.00 26.79 90 VAL F CA 1
ATOM 13704 C C . VAL F 1 126 ? 7.147 17.848 73.370 1.00 29.60 90 VAL F C 1
ATOM 13705 O O . VAL F 1 126 ? 5.960 17.781 73.056 1.00 32.16 90 VAL F O 1
ATOM 13709 N N . LEU F 1 127 ? 7.980 16.819 73.239 1.00 29.29 91 LEU F N 1
ATOM 13710 C CA . LEU F 1 127 ? 7.528 15.542 72.712 1.00 30.21 91 LEU F CA 1
ATOM 13711 C C . LEU F 1 127 ? 6.601 14.852 73.699 1.00 31.62 91 LEU F C 1
ATOM 13712 O O . LEU F 1 127 ? 5.629 14.220 73.290 1.00 31.23 91 LEU F O 1
ATOM 13717 N N . GLY F 1 128 ? 6.874 15.002 74.987 1.00 30.79 92 GLY F N 1
ATOM 13718 C CA . GLY F 1 128 ? 5.972 14.488 76.007 1.00 33.27 92 GLY F CA 1
ATOM 13719 C C . GLY F 1 128 ? 4.657 15.244 76.083 1.00 34.05 92 GLY F C 1
ATOM 13720 O O . GLY F 1 128 ? 3.637 14.673 76.460 1.00 38.39 92 GLY F O 1
ATOM 13721 N N . GLN F 1 129 ? 4.666 16.521 75.715 1.00 32.24 93 GLN F N 1
ATOM 13722 C CA . GLN F 1 129 ? 3.424 17.287 75.638 1.00 34.54 93 GLN F CA 1
ATOM 13723 C C . GLN F 1 129 ? 2.553 16.830 74.467 1.00 33.91 93 GLN F C 1
ATOM 13724 O O . GLN F 1 129 ? 1.336 16.771 74.580 1.00 37.90 93 GLN F O 1
ATOM 13730 N N . ILE F 1 130 ? 3.174 16.503 73.344 1.00 33.40 94 ILE F N 1
ATOM 13731 C CA . ILE F 1 130 ? 2.467 15.899 72.237 1.00 32.40 94 ILE F CA 1
ATOM 13732 C C . ILE F 1 130 ? 1.868 14.557 72.665 1.00 33.70 94 ILE F C 1
ATOM 13733 O O . ILE F 1 130 ? 0.755 14.227 72.275 1.00 35.04 94 ILE F O 1
ATOM 13738 N N . TRP F 1 131 ? 2.614 13.774 73.435 1.00 32.05 95 TRP F N 1
ATOM 13739 C CA . TRP F 1 131 ? 2.132 12.487 73.922 1.00 33.29 95 TRP F CA 1
ATOM 13740 C C . TRP F 1 131 ? 0.841 12.685 74.707 1.00 36.00 95 TRP F C 1
ATOM 13741 O O . TRP F 1 131 ? -0.159 12.004 74.461 1.00 35.53 95 TRP F O 1
ATOM 13752 N N . ASP F 1 132 ? 0.854 13.644 75.631 1.00 38.12 96 ASP F N 1
ATOM 13753 C CA . ASP F 1 132 ? -0.325 13.933 76.442 1.00 39.09 96 ASP F CA 1
ATOM 13754 C C . ASP F 1 132 ? -1.504 14.453 75.629 1.00 40.29 96 ASP F C 1
ATOM 13755 O O . ASP F 1 132 ? -2.639 14.096 75.908 1.00 39.25 96 ASP F O 1
ATOM 13760 N N . LYS F 1 133 ? -1.231 15.285 74.625 1.00 42.24 97 LYS F N 1
ATOM 13761 C CA . LYS F 1 133 ? -2.273 16.006 73.905 1.00 43.80 97 LYS F CA 1
ATOM 13762 C C . LYS F 1 133 ? -2.800 15.267 72.679 1.00 44.46 97 LYS F C 1
ATOM 13763 O O . LYS F 1 133 ? -4.013 15.153 72.505 1.00 46.11 97 LYS F O 1
ATOM 13769 N N . ASP F 1 134 ? -1.899 14.772 71.836 1.00 41.84 98 ASP F N 1
ATOM 13770 C CA . ASP F 1 134 ? -2.270 14.074 70.600 1.00 40.62 98 ASP F CA 1
ATOM 13771 C C . ASP F 1 134 ? -2.062 12.566 70.641 1.00 38.41 98 ASP F C 1
ATOM 13772 O O . ASP F 1 134 ? -2.340 11.890 69.657 1.00 40.34 98 ASP F O 1
ATOM 13777 N N . GLY F 1 135 ? -1.566 12.034 71.752 1.00 39.06 99 GLY F N 1
ATOM 13778 C CA . GLY F 1 135 ? -1.377 10.589 71.893 1.00 41.66 99 GLY F CA 1
ATOM 13779 C C . GLY F 1 135 ? -0.018 10.036 71.476 1.00 41.66 99 GLY F C 1
ATOM 13780 O O . GLY F 1 135 ? 0.782 10.698 70.815 1.00 37.74 99 GLY F O 1
ATOM 13781 N N . ALA F 1 136 ? 0.210 8.785 71.850 1.00 44.18 100 ALA F N 1
ATOM 13782 C CA . ALA F 1 136 ? 1.514 8.145 71.727 1.00 46.41 100 ALA F CA 1
ATOM 13783 C C . ALA F 1 136 ? 2.004 8.047 70.307 1.00 47.71 100 ALA F C 1
ATOM 13784 O O . ALA F 1 136 ? 3.183 8.247 70.007 1.00 50.35 100 ALA F O 1
ATOM 13786 N N . SER F 1 137 ? 1.098 7.729 69.411 1.00 46.60 101 SER F N 1
ATOM 13787 C CA . SER F 1 137 ? 1.493 7.485 68.048 1.00 45.80 101 SER F CA 1
ATOM 13788 C C . SER F 1 137 ? 2.005 8.770 67.391 1.00 40.13 101 SER F C 1
ATOM 13789 O O . SER F 1 137 ? 3.008 8.752 66.667 1.00 41.68 101 SER F O 1
ATOM 13792 N N . ALA F 1 138 ? 1.307 9.881 67.614 1.00 36.57 102 ALA F N 1
ATOM 13793 C CA . ALA F 1 138 ? 1.738 11.177 67.076 1.00 38.16 102 ALA F CA 1
ATOM 13794 C C . ALA F 1 138 ? 3.081 11.610 67.683 1.00 35.47 102 ALA F C 1
ATOM 13795 O O . ALA F 1 138 ? 3.948 12.154 66.997 1.00 37.58 102 ALA F O 1
ATOM 13797 N N . ALA F 1 139 ? 3.242 11.333 68.969 1.00 36.58 103 ALA F N 1
ATOM 13798 C CA . ALA F 1 139 ? 4.448 11.708 69.698 1.00 36.88 103 ALA F CA 1
ATOM 13799 C C . ALA F 1 139 ? 5.672 10.894 69.250 1.00 37.04 103 ALA F C 1
ATOM 13800 O O . ALA F 1 139 ? 6.736 11.466 69.003 1.00 31.18 103 ALA F O 1
ATOM 13802 N N . GLU F 1 140 ? 5.502 9.580 69.083 1.00 37.00 104 GLU F N 1
ATOM 13803 C CA . GLU F 1 140 ? 6.582 8.732 68.552 1.00 37.91 104 GLU F CA 1
ATOM 13804 C C . GLU F 1 140 ? 7.017 9.140 67.151 1.00 36.16 104 GLU F C 1
ATOM 13805 O O . GLU F 1 140 ? 8.214 9.224 66.852 1.00 36.69 104 GLU F O 1
ATOM 13811 N N . THR F 1 141 ? 6.050 9.450 66.309 1.00 35.49 105 THR F N 1
ATOM 13812 C CA . THR F 1 141 ? 6.352 9.923 64.965 1.00 35.91 105 THR F CA 1
ATOM 13813 C C . THR F 1 141 ? 7.156 11.209 65.031 1.00 34.76 105 THR F C 1
ATOM 13814 O O . THR F 1 141 ? 8.126 11.395 64.287 1.00 35.22 105 THR F O 1
ATOM 13818 N N . ALA F 1 142 ? 6.734 12.116 65.906 1.00 33.69 106 ALA F N 1
ATOM 13819 C CA . ALA F 1 142 ? 7.428 13.390 66.053 1.00 33.21 106 ALA F CA 1
ATOM 13820 C C . ALA F 1 142 ? 8.859 13.171 66.575 1.00 32.64 106 ALA F C 1
ATOM 13821 O O . ALA F 1 142 ? 9.809 13.752 66.052 1.00 32.17 106 ALA F O 1
ATOM 13823 N N . ALA F 1 143 ? 9.001 12.297 67.569 1.00 29.98 107 ALA F N 1
ATOM 13824 C CA . ALA F 1 143 ? 10.316 11.968 68.120 1.00 31.95 107 ALA F CA 1
ATOM 13825 C C . ALA F 1 143 ? 11.274 11.412 67.060 1.00 31.81 107 ALA F C 1
ATOM 13826 O O . ALA F 1 143 ? 12.437 11.802 67.003 1.00 30.36 107 ALA F O 1
ATOM 13828 N N . GLY F 1 144 ? 10.769 10.520 66.205 1.00 31.40 108 GLY F N 1
ATOM 13829 C CA . GLY F 1 144 ? 11.573 9.949 65.128 1.00 28.67 108 GLY F CA 1
ATOM 13830 C C . GLY F 1 144 ? 12.119 11.009 64.193 1.00 28.38 108 GLY F C 1
ATOM 13831 O O . GLY F 1 144 ? 13.285 10.962 63.775 1.00 30.58 108 GLY F O 1
ATOM 13832 N N . GLN F 1 145 ? 11.282 11.978 63.877 1.00 29.10 109 GLN F N 1
ATOM 13833 C CA . GLN F 1 145 ? 11.681 13.064 62.999 1.00 31.76 109 GLN F CA 1
ATOM 13834 C C . GLN F 1 145 ? 12.714 13.954 63.682 1.00 30.73 109 GLN F C 1
ATOM 13835 O O . GLN F 1 145 ? 13.666 14.397 63.042 1.00 31.33 109 GLN F O 1
ATOM 13841 N N . VAL F 1 146 ? 12.512 14.244 64.962 1.00 30.00 110 VAL F N 1
ATOM 13842 C CA . VAL F 1 146 ? 13.481 15.062 65.690 1.00 29.11 110 VAL F CA 1
ATOM 13843 C C . VAL F 1 146 ? 14.835 14.359 65.669 1.00 26.71 110 VAL F C 1
ATOM 13844 O O . VAL F 1 146 ? 15.850 14.974 65.354 1.00 25.38 110 VAL F O 1
ATOM 13848 N N . GLY F 1 147 ? 14.847 13.068 65.983 1.00 27.23 111 GLY F N 1
ATOM 13849 C CA . GLY F 1 147 ? 16.090 12.302 65.984 1.00 27.61 111 GLY F CA 1
ATOM 13850 C C . GLY F 1 147 ? 16.793 12.299 64.645 1.00 29.36 111 GLY F C 1
ATOM 13851 O O . GLY F 1 147 ? 18.020 12.504 64.552 1.00 30.35 111 GLY F O 1
ATOM 13852 N N . ARG F 1 148 ? 16.012 12.099 63.595 1.00 29.86 112 ARG F N 1
ATOM 13853 C CA . ARG F 1 148 ? 16.551 12.092 62.243 1.00 30.97 112 ARG F CA 1
ATOM 13854 C C . ARG F 1 148 ? 17.179 13.424 61.841 1.00 28.19 112 ARG F C 1
ATOM 13855 O O . ARG F 1 148 ? 18.310 13.477 61.321 1.00 27.01 112 ARG F O 1
ATOM 13863 N N . VAL F 1 149 ? 16.462 14.508 62.090 1.00 28.37 113 VAL F N 1
ATOM 13864 C CA . VAL F 1 149 ? 16.997 15.835 61.770 1.00 29.80 113 VAL F CA 1
ATOM 13865 C C . VAL F 1 149 ? 18.249 16.155 62.617 1.00 28.93 113 VAL F C 1
ATOM 13866 O O . VAL F 1 149 ? 19.279 16.583 62.095 1.00 30.70 113 VAL F O 1
ATOM 13870 N N . LEU F 1 150 ? 18.136 15.947 63.927 1.00 28.54 114 LEU F N 1
ATOM 13871 C CA . LEU F 1 150 ? 19.231 16.201 64.874 1.00 26.81 114 LEU F CA 1
ATOM 13872 C C . LEU F 1 150 ? 20.518 15.524 64.400 1.00 26.05 114 LEU F C 1
ATOM 13873 O O . LEU F 1 150 ? 21.555 16.174 64.234 1.00 23.23 114 LEU F O 1
ATOM 13878 N N . ALA F 1 151 ? 20.423 14.214 64.165 1.00 25.62 115 ALA F N 1
ATOM 13879 C CA . ALA F 1 151 ? 21.581 13.417 63.820 1.00 24.96 115 ALA F CA 1
ATOM 13880 C C . ALA F 1 151 ? 22.132 13.747 62.432 1.00 26.50 115 ALA F C 1
ATOM 13881 O O . ALA F 1 151 ? 23.344 13.927 62.259 1.00 25.10 115 ALA F O 1
ATOM 13883 N N . THR F 1 152 ? 21.242 13.842 61.446 1.00 27.92 116 THR F N 1
ATOM 13884 C CA . THR F 1 152 ? 21.673 14.015 60.065 1.00 29.62 116 THR F CA 1
ATOM 13885 C C . THR F 1 152 ? 22.447 15.314 59.898 1.00 29.98 116 THR F C 1
ATOM 13886 O O . THR F 1 152 ? 23.498 15.341 59.255 1.00 30.47 116 THR F O 1
ATOM 13890 N N . GLU F 1 153 ? 21.946 16.398 60.477 1.00 29.96 117 GLU F N 1
ATOM 13891 C CA . GLU F 1 153 ? 22.637 17.695 60.353 1.00 29.31 117 GLU F CA 1
ATOM 13892 C C . GLU F 1 153 ? 24.016 17.684 61.008 1.00 26.27 117 GLU F C 1
ATOM 13893 O O . GLU F 1 153 ? 24.978 18.280 60.500 1.00 26.84 117 GLU F O 1
ATOM 13899 N N . LEU F 1 154 ? 24.140 16.962 62.111 1.00 26.49 118 LEU F N 1
ATOM 13900 C CA . LEU F 1 154 ? 25.465 16.822 62.753 1.00 26.94 118 LEU F CA 1
ATOM 13901 C C . LEU F 1 154 ? 26.379 15.901 61.954 1.00 27.91 118 LEU F C 1
ATOM 13902 O O . LEU F 1 154 ? 27.578 16.161 61.854 1.00 28.68 118 LEU F O 1
ATOM 13907 N N . SER F 1 155 ? 25.814 14.816 61.411 1.00 27.64 119 SER F N 1
ATOM 13908 C CA . SER F 1 155 ? 26.582 13.862 60.613 1.00 26.44 119 SER F CA 1
ATOM 13909 C C . SER F 1 155 ? 27.224 14.522 59.401 1.00 27.05 119 SER F C 1
ATOM 13910 O O . SER F 1 155 ? 28.357 14.228 59.057 1.00 26.66 119 SER F O 1
ATOM 13913 N N . ALA F 1 156 ? 26.515 15.480 58.814 1.00 29.28 120 ALA F N 1
ATOM 13914 C CA . ALA F 1 156 ? 27.043 16.275 57.718 1.00 28.88 120 ALA F CA 1
ATOM 13915 C C . ALA F 1 156 ? 28.276 17.083 58.086 1.00 31.21 120 ALA F C 1
ATOM 13916 O O . ALA F 1 156 ? 29.019 17.503 57.211 1.00 33.34 120 ALA F O 1
ATOM 13918 N N . CYS F 1 157 ? 28.485 17.343 59.376 1.00 33.28 121 CYS F N 1
ATOM 13919 C CA . CYS F 1 157 ? 29.636 18.143 59.816 1.00 31.69 121 CYS F CA 1
ATOM 13920 C C . CYS F 1 157 ? 30.779 17.301 60.366 1.00 29.16 121 CYS F C 1
ATOM 13921 O O . CYS F 1 157 ? 31.755 17.848 60.857 1.00 29.33 121 CYS F O 1
ATOM 13924 N N . GLY F 1 158 ? 30.647 15.975 60.308 1.00 27.02 122 GLY F N 1
ATOM 13925 C CA . GLY F 1 158 ? 31.713 15.079 60.743 1.00 26.10 122 GLY F CA 1
ATOM 13926 C C . GLY F 1 158 ? 31.644 14.656 62.189 1.00 25.62 122 GLY F C 1
ATOM 13927 O O . GLY F 1 158 ? 32.624 14.169 62.747 1.00 25.97 122 GLY F O 1
ATOM 13928 N N . ILE F 1 159 ? 30.486 14.853 62.808 1.00 25.41 123 ILE F N 1
ATOM 13929 C CA . ILE F 1 159 ? 30.272 14.498 64.209 1.00 24.61 123 ILE F CA 1
ATOM 13930 C C . ILE F 1 159 ? 29.854 13.035 64.227 1.00 23.84 123 ILE F C 1
ATOM 13931 O O . ILE F 1 159 ? 29.080 12.618 63.377 1.00 25.18 123 ILE F O 1
ATOM 13936 N N . ASP F 1 160 ? 30.313 12.267 65.205 1.00 24.36 124 ASP F N 1
ATOM 13937 C CA . ASP F 1 160 ? 29.902 10.867 65.316 1.00 25.76 124 ASP F CA 1
ATOM 13938 C C . ASP F 1 160 ? 28.600 10.650 66.093 1.00 26.98 124 ASP F C 1
ATOM 13939 O O . ASP F 1 160 ? 27.757 9.849 65.687 1.00 25.84 124 ASP F O 1
ATOM 13944 N N . LEU F 1 161 ? 28.433 11.377 67.192 1.00 27.64 125 LEU F N 1
ATOM 13945 C CA . LEU F 1 161 ? 27.422 11.059 68.195 1.00 31.85 125 LEU F CA 1
ATOM 13946 C C . LEU F 1 161 ? 26.959 12.338 68.896 1.00 30.06 125 LEU F C 1
ATOM 13947 O O . LEU F 1 161 ? 27.783 13.186 69.246 1.00 26.98 125 LEU F O 1
ATOM 13952 N N . SER F 1 162 ? 25.652 12.454 69.133 1.00 27.40 126 SER F N 1
ATOM 13953 C CA . SER F 1 162 ? 25.129 13.395 70.126 1.00 26.13 126 SER F CA 1
ATOM 13954 C C . SER F 1 162 ? 24.867 12.663 71.440 1.00 25.62 126 SER F C 1
ATOM 13955 O O . SER F 1 162 ? 24.364 11.536 71.452 1.00 27.85 126 SER F O 1
ATOM 13958 N N . PHE F 1 163 ? 25.220 13.290 72.557 1.00 24.41 127 PHE F N 1
ATOM 13959 C CA . PHE F 1 163 ? 24.948 12.710 73.874 1.00 24.81 127 PHE F CA 1
ATOM 13960 C C . PHE F 1 163 ? 23.462 12.931 74.221 1.00 24.34 127 PHE F C 1
ATOM 13961 O O . PHE F 1 163 ? 23.088 13.846 74.965 1.00 22.63 127 PHE F O 1
ATOM 13969 N N . THR F 1 164 ? 22.627 12.068 73.664 1.00 22.89 128 THR F N 1
ATOM 13970 C CA . THR F 1 164 ? 21.183 12.147 73.827 1.00 23.90 128 THR F CA 1
ATOM 13971 C C . THR F 1 164 ? 20.660 10.721 73.555 1.00 25.58 128 THR F C 1
ATOM 13972 O O . THR F 1 164 ? 21.299 9.962 72.802 1.00 23.61 128 THR F O 1
ATOM 13976 N N . PRO F 1 165 ? 19.531 10.333 74.176 1.00 26.09 129 PRO F N 1
ATOM 13977 C CA . PRO F 1 165 ? 18.602 11.115 74.968 1.00 24.89 129 PRO F CA 1
ATOM 13978 C C . PRO F 1 165 ? 18.733 11.044 76.469 1.00 23.23 129 PRO F C 1
ATOM 13979 O O . PRO F 1 165 ? 19.218 10.062 77.048 1.00 23.24 129 PRO F O 1
ATOM 13983 N N . VAL F 1 166 ? 18.224 12.092 77.097 1.00 22.31 130 VAL F N 1
ATOM 13984 C CA . VAL F 1 166 ? 17.928 12.077 78.511 1.00 22.04 130 VAL F CA 1
ATOM 13985 C C . VAL F 1 166 ? 16.784 11.098 78.756 1.00 21.32 130 VAL F C 1
ATOM 13986 O O . VAL F 1 166 ? 15.713 11.221 78.163 1.00 21.15 130 VAL F O 1
ATOM 13990 N N . LEU F 1 167 ? 17.011 10.170 79.679 1.00 22.48 131 LEU F N 1
ATOM 13991 C CA . LEU F 1 167 ? 16.026 9.173 80.101 1.00 22.85 131 LEU F CA 1
ATOM 13992 C C . LEU F 1 167 ? 15.532 9.408 81.528 1.00 22.18 131 LEU F C 1
ATOM 13993 O O . LEU F 1 167 ? 14.719 8.629 82.069 1.00 20.35 131 LEU F O 1
ATOM 13998 N N . ASP F 1 168 ? 16.005 10.478 82.143 1.00 21.73 132 ASP F N 1
ATOM 13999 C CA . ASP F 1 168 ? 15.534 10.876 83.462 1.00 22.07 132 ASP F CA 1
ATOM 14000 C C . ASP F 1 168 ? 14.044 11.169 83.406 1.00 21.49 132 ASP F C 1
ATOM 14001 O O . ASP F 1 168 ? 13.534 11.695 82.403 1.00 20.45 132 ASP F O 1
ATOM 14006 N N . LEU F 1 169 ? 13.343 10.819 84.477 1.00 21.59 133 LEU F N 1
ATOM 14007 C CA . LEU F 1 169 ? 11.893 11.052 84.552 1.00 22.96 133 LEU F CA 1
ATOM 14008 C C . LEU F 1 169 ? 11.625 12.438 85.140 1.00 22.65 133 LEU F C 1
ATOM 14009 O O . LEU F 1 169 ? 12.305 12.856 86.074 1.00 23.93 133 LEU F O 1
ATOM 14014 N N . ASP F 1 170 ? 10.612 13.117 84.629 1.00 21.43 134 ASP F N 1
ATOM 14015 C CA . ASP F 1 170 ? 10.231 14.397 85.160 1.00 21.69 134 ASP F CA 1
ATOM 14016 C C . ASP F 1 170 ? 9.330 14.254 86.386 1.00 21.77 134 ASP F C 1
ATOM 14017 O O . ASP F 1 170 ? 8.109 14.358 86.299 1.00 21.80 134 ASP F O 1
ATOM 14022 N N . TRP F 1 171 ? 9.960 14.017 87.526 1.00 22.85 135 TRP F N 1
ATOM 14023 C CA . TRP F 1 171 ? 9.254 13.963 88.779 1.00 24.30 135 TRP F CA 1
ATOM 14024 C C . TRP F 1 171 ? 8.846 15.367 89.253 1.00 24.56 135 TRP F C 1
ATOM 14025 O O . TRP F 1 171 ? 8.161 15.473 90.260 1.00 26.17 135 TRP F O 1
ATOM 14036 N N . GLY F 1 172 ? 9.254 16.425 88.550 1.00 22.42 136 GLY F N 1
ATOM 14037 C CA . GLY F 1 172 ? 8.928 17.792 88.964 1.00 23.42 136 GLY F CA 1
ATOM 14038 C C . GLY F 1 172 ? 9.835 18.290 90.067 1.00 22.92 136 GLY F C 1
ATOM 14039 O O . GLY F 1 172 ? 9.502 19.245 90.768 1.00 23.00 136 GLY F O 1
ATOM 14040 N N . ASN F 1 173 ? 10.993 17.640 90.223 1.00 22.44 137 ASN F N 1
ATOM 14041 C CA . ASN F 1 173 ? 11.901 17.953 91.311 1.00 22.64 137 ASN F CA 1
ATOM 14042 C C . ASN F 1 173 ? 13.230 18.629 90.924 1.00 20.25 137 ASN F C 1
ATOM 14043 O O . ASN F 1 173 ? 13.815 19.323 91.744 1.00 20.38 137 ASN F O 1
ATOM 14048 N N . CYS F 1 174 ? 13.734 18.341 89.740 1.00 19.71 138 CYS F N 1
ATOM 14049 C CA . CYS F 1 174 ? 15.145 18.599 89.411 1.00 20.31 138 CYS F CA 1
ATOM 14050 C C . CYS F 1 174 ? 15.303 19.674 88.336 1.00 20.15 138 CYS F C 1
ATOM 14051 O O . CYS F 1 174 ? 15.072 19.406 87.157 1.00 21.24 138 CYS F O 1
ATOM 14054 N N . ALA F 1 175 ? 15.729 20.866 88.739 1.00 21.25 139 ALA F N 1
ATOM 14055 C CA . ALA F 1 175 ? 15.813 22.012 87.820 1.00 21.65 139 ALA F CA 1
ATOM 14056 C C . ALA F 1 175 ? 16.876 21.809 86.771 1.00 20.55 139 ALA F C 1
ATOM 14057 O O . ALA F 1 175 ? 16.679 22.183 85.619 1.00 21.88 139 ALA F O 1
ATOM 14059 N N . VAL F 1 176 ? 17.980 21.188 87.136 1.00 20.35 140 VAL F N 1
ATOM 14060 C CA . VAL F 1 176 ? 19.078 21.008 86.154 1.00 22.47 140 VAL F CA 1
ATOM 14061 C C . VAL F 1 176 ? 18.749 20.021 85.013 1.00 22.45 140 VAL F C 1
ATOM 14062 O O . VAL F 1 176 ? 19.174 20.232 83.872 1.00 22.32 140 VAL F O 1
ATOM 14066 N N . ILE F 1 177 ? 17.861 19.066 85.280 1.00 21.32 141 ILE F N 1
ATOM 14067 C CA . ILE F 1 177 ? 17.213 18.312 84.205 1.00 22.82 141 ILE F CA 1
ATOM 14068 C C . ILE F 1 177 ? 16.096 19.167 83.585 1.00 21.92 141 ILE F C 1
ATOM 14069 O O . ILE F 1 177 ? 16.081 19.450 82.393 1.00 20.67 141 ILE F O 1
ATOM 14074 N N . GLY F 1 178 ? 15.152 19.600 84.401 1.00 22.63 142 GLY F N 1
ATOM 14075 C CA . GLY F 1 178 ? 14.099 20.464 83.911 1.00 22.25 142 GLY F CA 1
ATOM 14076 C C . GLY F 1 178 ? 13.372 19.918 82.688 1.00 21.08 142 GLY F C 1
ATOM 14077 O O . GLY F 1 178 ? 12.809 18.818 82.704 1.00 22.87 142 GLY F O 1
ATOM 14078 N N . ASN F 1 179 ? 13.273 20.741 81.650 1.00 21.58 143 ASN F N 1
ATOM 14079 C CA . ASN F 1 179 ? 12.583 20.360 80.406 1.00 22.24 143 ASN F CA 1
ATOM 14080 C C . ASN F 1 179 ? 13.361 19.462 79.473 1.00 22.74 143 ASN F C 1
ATOM 14081 O O . ASN F 1 179 ? 12.894 19.154 78.355 1.00 21.49 143 ASN F O 1
ATOM 14086 N N . ARG F 1 180 ? 14.533 19.050 79.934 1.00 21.35 144 ARG F N 1
ATOM 14087 C CA . ARG F 1 180 ? 15.326 18.115 79.182 1.00 22.60 144 ARG F CA 1
ATOM 14088 C C . ARG F 1 180 ? 14.763 16.694 79.243 1.00 21.67 144 ARG F C 1
ATOM 14089 O O . ARG F 1 180 ? 15.139 15.863 78.434 1.00 20.18 144 ARG F O 1
ATOM 14097 N N . SER F 1 181 ? 13.873 16.439 80.196 1.00 22.38 145 SER F N 1
ATOM 14098 C CA . SER F 1 181 ? 13.189 15.153 80.316 1.00 22.84 145 SER F CA 1
ATOM 14099 C C . SER F 1 181 ? 11.954 15.117 79.416 1.00 23.43 145 SER F C 1
ATOM 14100 O O . SER F 1 181 ? 11.210 16.111 79.300 1.00 25.78 145 SER F O 1
ATOM 14103 N N . PHE F 1 182 ? 11.726 13.975 78.786 1.00 22.17 146 PHE F N 1
ATOM 14104 C CA . PHE F 1 182 ? 10.548 13.790 77.936 1.00 22.30 146 PHE F CA 1
ATOM 14105 C C . PHE F 1 182 ? 9.247 13.952 78.709 1.00 21.68 146 PHE F C 1
ATOM 14106 O O . PHE F 1 182 ? 8.303 14.542 78.210 1.00 20.93 146 PHE F O 1
ATOM 14114 N N . HIS F 1 183 ? 9.176 13.359 79.896 1.00 23.77 147 HIS F N 1
ATOM 14115 C CA . HIS F 1 183 ? 7.876 13.092 80.535 1.00 24.93 147 HIS F CA 1
ATOM 14116 C C . HIS F 1 183 ? 8.073 12.544 81.929 1.00 27.25 147 HIS F C 1
ATOM 14117 O O . HIS F 1 183 ? 9.159 12.058 82.273 1.00 26.01 147 HIS F O 1
ATOM 14124 N N . ARG F 1 184 ? 7.022 12.622 82.742 1.00 29.13 148 ARG F N 1
ATOM 14125 C CA . ARG F 1 184 ? 7.021 12.021 84.069 1.00 31.33 148 ARG F CA 1
ATOM 14126 C C . ARG F 1 184 ? 6.977 10.471 84.043 1.00 30.12 148 ARG F C 1
ATOM 14127 O O . ARG F 1 184 ? 7.529 9.811 84.909 1.00 30.12 148 ARG F O 1
ATOM 14135 N N . ASN F 1 185 ? 6.322 9.913 83.043 1.00 29.67 149 ASN F N 1
ATOM 14136 C CA . ASN F 1 185 ? 5.880 8.525 83.059 1.00 29.67 149 ASN F CA 1
ATOM 14137 C C . ASN F 1 185 ? 6.919 7.653 82.376 1.00 25.28 149 ASN F C 1
ATOM 14138 O O . ASN F 1 185 ? 7.259 7.892 81.235 1.00 24.12 149 ASN F O 1
ATOM 14143 N N . PRO F 1 186 ? 7.425 6.646 83.070 1.00 24.52 150 PRO F N 1
ATOM 14144 C CA . PRO F 1 186 ? 8.493 5.826 82.505 1.00 25.17 150 PRO F CA 1
ATOM 14145 C C . PRO F 1 186 ? 8.154 5.197 81.158 1.00 26.04 150 PRO F C 1
ATOM 14146 O O . PRO F 1 186 ? 9.023 5.078 80.301 1.00 24.45 150 PRO F O 1
ATOM 14150 N N . GLU F 1 187 ? 6.898 4.826 80.954 1.00 26.85 151 GLU F N 1
ATOM 14151 C CA . GLU F 1 187 ? 6.503 4.244 79.682 1.00 27.48 151 GLU F CA 1
ATOM 14152 C C . GLU F 1 187 ? 6.642 5.279 78.586 1.00 24.79 151 GLU F C 1
ATOM 14153 O O . GLU F 1 187 ? 7.082 4.963 77.497 1.00 23.01 151 GLU F O 1
ATOM 14159 N N . ALA F 1 188 ? 6.181 6.495 78.849 1.00 23.65 152 ALA F N 1
ATOM 14160 C CA . ALA F 1 188 ? 6.291 7.559 77.852 1.00 24.07 152 ALA F CA 1
ATOM 14161 C C . ALA F 1 188 ? 7.761 7.848 77.538 1.00 24.19 152 ALA F C 1
ATOM 14162 O O . ALA F 1 188 ? 8.131 7.984 76.385 1.00 23.32 152 ALA F O 1
ATOM 14164 N N . VAL F 1 189 ? 8.588 7.899 78.573 1.00 24.46 153 VAL F N 1
ATOM 14165 C CA . VAL F 1 189 ? 9.990 8.197 78.372 1.00 25.70 153 VAL F CA 1
ATOM 14166 C C . VAL F 1 189 ? 10.631 7.103 77.533 1.00 25.70 153 VAL F C 1
ATOM 14167 O O . VAL F 1 189 ? 11.288 7.401 76.538 1.00 22.90 153 VAL F O 1
ATOM 14171 N N . ALA F 1 190 ? 10.400 5.842 77.904 1.00 25.77 154 ALA F N 1
ATOM 14172 C CA . ALA F 1 190 ? 10.995 4.713 77.172 1.00 25.27 154 ALA F CA 1
ATOM 14173 C C . ALA F 1 190 ? 10.597 4.745 75.712 1.00 25.62 154 ALA F C 1
ATOM 14174 O O . ALA F 1 190 ? 11.435 4.641 74.814 1.00 23.35 154 ALA F O 1
ATOM 14176 N N . ARG F 1 191 ? 9.311 4.927 75.462 1.00 26.32 155 ARG F N 1
ATOM 14177 C CA . ARG F 1 191 ? 8.847 4.836 74.097 1.00 28.98 155 ARG F CA 1
ATOM 14178 C C . ARG F 1 191 ? 9.289 6.022 73.273 1.00 27.88 155 ARG F C 1
ATOM 14179 O O . ARG F 1 191 ? 9.661 5.848 72.121 1.00 26.75 155 ARG F O 1
ATOM 14187 N N . LEU F 1 192 ? 9.268 7.227 73.842 1.00 27.26 156 LEU F N 1
ATOM 14188 C CA . LEU F 1 192 ? 9.746 8.392 73.096 1.00 26.06 156 LEU F CA 1
ATOM 14189 C C . LEU F 1 192 ? 11.234 8.265 72.829 1.00 25.02 156 LEU F C 1
ATOM 14190 O O . LEU F 1 192 ? 11.707 8.587 71.744 1.00 23.64 156 LEU F O 1
ATOM 14195 N N . ALA F 1 193 ? 11.969 7.767 73.815 1.00 25.77 157 ALA F N 1
ATOM 14196 C CA . ALA F 1 193 ? 13.417 7.571 73.656 1.00 27.48 157 ALA F CA 1
ATOM 14197 C C . ALA F 1 193 ? 13.734 6.576 72.531 1.00 28.26 157 ALA F C 1
ATOM 14198 O O . ALA F 1 193 ? 14.573 6.839 71.689 1.00 27.19 157 ALA F O 1
ATOM 14200 N N . LEU F 1 194 ? 13.030 5.445 72.508 1.00 31.05 158 LEU F N 1
ATOM 14201 C CA . LEU F 1 194 ? 13.214 4.441 71.446 1.00 31.08 158 LEU F CA 1
ATOM 14202 C C . LEU F 1 194 ? 12.923 4.999 70.075 1.00 30.99 158 LEU F C 1
ATOM 14203 O O . LEU F 1 194 ? 13.654 4.727 69.123 1.00 31.49 158 LEU F O 1
ATOM 14208 N N . ALA F 1 195 ? 11.863 5.792 69.980 1.00 29.62 159 ALA F N 1
ATOM 14209 C CA . ALA F 1 195 ? 11.505 6.429 68.721 1.00 27.96 159 ALA F CA 1
ATOM 14210 C C . ALA F 1 195 ? 12.556 7.452 68.315 1.00 28.05 159 ALA F C 1
ATOM 14211 O O . ALA F 1 195 ? 12.917 7.537 67.147 1.00 29.71 159 ALA F O 1
ATOM 14213 N N . LEU F 1 196 ? 13.053 8.235 69.273 1.00 26.99 160 LEU F N 1
ATOM 14214 C CA . LEU F 1 196 ? 14.139 9.166 68.973 1.00 26.21 160 LEU F CA 1
ATOM 14215 C C . LEU F 1 196 ? 15.366 8.400 68.500 1.00 24.94 160 LEU F C 1
ATOM 14216 O O . LEU F 1 196 ? 16.007 8.774 67.535 1.00 25.53 160 LEU F O 1
ATOM 14221 N N . GLN F 1 197 ? 15.667 7.305 69.174 1.00 25.91 161 GLN F N 1
ATOM 14222 C CA . GLN F 1 197 ? 16.838 6.485 68.847 1.00 28.83 161 GLN F CA 1
ATOM 14223 C C . GLN F 1 197 ? 16.815 5.978 67.397 1.00 31.58 161 GLN F C 1
ATOM 14224 O O . GLN F 1 197 ? 17.828 6.018 66.706 1.00 29.18 161 GLN F O 1
ATOM 14230 N N . LYS F 1 198 ? 15.649 5.516 66.944 1.00 33.91 162 LYS F N 1
ATOM 14231 C CA . LYS F 1 198 ? 15.494 5.080 65.556 1.00 34.99 162 LYS F CA 1
ATOM 14232 C C . LYS F 1 198 ? 15.753 6.222 64.616 1.00 30.58 162 LYS F C 1
ATOM 14233 O O . LYS F 1 198 ? 16.361 6.032 63.572 1.00 29.56 162 LYS F O 1
ATOM 14239 N N . GLY F 1 199 ? 15.246 7.393 64.973 1.00 27.94 163 GLY F N 1
ATOM 14240 C CA . GLY F 1 199 ? 15.493 8.585 64.179 1.00 29.20 163 GLY F CA 1
ATOM 14241 C C . GLY F 1 199 ? 16.975 8.904 64.093 1.00 29.21 163 GLY F C 1
ATOM 14242 O O . GLY F 1 199 ? 17.491 9.210 63.011 1.00 29.21 163 GLY F O 1
ATOM 14243 N N . LEU F 1 200 ? 17.654 8.847 65.238 1.00 27.07 164 LEU F N 1
ATOM 14244 C CA . LEU F 1 200 ? 19.092 9.102 65.284 1.00 27.22 164 LEU F CA 1
ATOM 14245 C C . LEU F 1 200 ? 19.849 8.149 64.345 1.00 29.77 164 LEU F C 1
ATOM 14246 O O . LEU F 1 200 ? 20.743 8.582 63.613 1.00 27.80 164 LEU F O 1
ATOM 14251 N N . ALA F 1 201 ? 19.507 6.857 64.404 1.00 31.39 165 ALA F N 1
ATOM 14252 C CA . ALA F 1 201 ? 20.154 5.834 63.580 1.00 31.70 165 ALA F CA 1
ATOM 14253 C C . ALA F 1 201 ? 19.952 6.109 62.089 1.00 32.10 165 ALA F C 1
ATOM 14254 O O . ALA F 1 201 ? 20.864 5.925 61.294 1.00 32.20 165 ALA F O 1
ATOM 14256 N N . LYS F 1 202 ? 18.778 6.600 61.707 1.00 34.79 166 LYS F N 1
ATOM 14257 C CA . LYS F 1 202 ? 18.583 7.046 60.320 1.00 38.15 166 LYS F CA 1
ATOM 14258 C C . LYS F 1 202 ? 19.559 8.146 59.929 1.00 35.80 166 LYS F C 1
ATOM 14259 O O . LYS F 1 202 ? 20.048 8.175 58.803 1.00 39.22 166 LYS F O 1
ATOM 14265 N N . GLY F 1 203 ? 19.860 9.036 60.866 1.00 33.17 167 GLY F N 1
ATOM 14266 C CA . GLY F 1 203 ? 20.865 10.071 60.640 1.00 33.63 167 GLY F CA 1
ATOM 14267 C C . GLY F 1 203 ? 22.311 9.648 60.852 1.00 30.98 167 GLY F C 1
ATOM 14268 O O . GLY F 1 203 ? 23.216 10.500 60.852 1.00 32.90 167 GLY F O 1
ATOM 14269 N N . GLY F 1 204 ? 22.540 8.358 61.083 1.00 30.37 168 GLY F N 1
ATOM 14270 C CA . GLY F 1 204 ? 23.898 7.815 61.184 1.00 29.59 168 GLY F CA 1
ATOM 14271 C C . GLY F 1 204 ? 24.431 7.594 62.580 1.00 28.29 168 GLY F C 1
ATOM 14272 O O . GLY F 1 204 ? 25.570 7.148 62.750 1.00 26.39 168 GLY F O 1
ATOM 14273 N N . MET F 1 205 ? 23.620 7.876 63.597 1.00 28.35 169 MET F N 1
ATOM 14274 C CA . MET F 1 205 ? 24.138 7.952 64.973 1.00 27.80 169 MET F CA 1
ATOM 14275 C C . MET F 1 205 ? 23.527 6.953 65.932 1.00 28.19 169 MET F C 1
ATOM 14276 O O . MET F 1 205 ? 22.336 6.603 65.829 1.00 30.98 169 MET F O 1
ATOM 14281 N N . LYS F 1 206 ? 24.345 6.519 66.880 1.00 27.55 170 LYS F N 1
ATOM 14282 C CA . LYS F 1 206 ? 23.875 5.778 68.037 1.00 28.46 170 LYS F CA 1
ATOM 14283 C C . LYS F 1 206 ? 23.361 6.732 69.119 1.00 27.51 170 LYS F C 1
ATOM 14284 O O . LYS F 1 206 ? 23.372 7.943 68.933 1.00 28.06 170 LYS F O 1
ATOM 14290 N N . SER F 1 207 ? 22.929 6.177 70.247 1.00 26.18 171 SER F N 1
ATOM 14291 C CA . SER F 1 207 ? 22.389 6.951 71.326 1.00 26.25 171 SER F CA 1
ATOM 14292 C C . SER F 1 207 ? 23.218 6.830 72.601 1.00 26.55 171 SER F C 1
ATOM 14293 O O . SER F 1 207 ? 23.937 5.851 72.812 1.00 25.51 171 SER F O 1
ATOM 14296 N N . CYS F 1 208 ? 23.070 7.823 73.476 1.00 26.42 172 CYS F N 1
ATOM 14297 C CA . CYS F 1 208 ? 23.688 7.799 74.785 1.00 26.71 172 CYS F CA 1
ATOM 14298 C C . CYS F 1 208 ? 22.664 8.221 75.820 1.00 26.83 172 CYS F C 1
ATOM 14299 O O . CYS F 1 208 ? 22.277 9.392 75.877 1.00 28.01 172 CYS F O 1
ATOM 14302 N N . GLY F 1 209 ? 22.225 7.267 76.639 1.00 28.22 173 GLY F N 1
ATOM 14303 C CA . GLY F 1 209 ? 21.231 7.519 77.680 1.00 27.57 173 GLY F CA 1
ATOM 14304 C C . GLY F 1 209 ? 21.817 8.238 78.878 1.00 27.28 173 GLY F C 1
ATOM 14305 O O . GLY F 1 209 ? 22.902 7.897 79.338 1.00 29.48 173 GLY F O 1
ATOM 14306 N N . LYS F 1 210 ? 21.093 9.220 79.405 1.00 25.02 174 LYS F N 1
ATOM 14307 C CA . LYS F 1 210 ? 21.555 10.005 80.559 1.00 23.73 174 LYS F CA 1
ATOM 14308 C C . LYS F 1 210 ? 20.392 10.177 81.541 1.00 22.94 174 LYS F C 1
ATOM 14309 O O . LYS F 1 210 ? 19.275 10.323 81.076 1.00 20.98 174 LYS F O 1
ATOM 14315 N N . HIS F 1 211 ? 20.594 10.189 82.858 1.00 22.05 175 HIS F N 1
ATOM 14316 C CA . HIS F 1 211 ? 21.862 9.983 83.558 1.00 23.66 175 HIS F CA 1
ATOM 14317 C C . HIS F 1 211 ? 21.656 8.796 84.479 1.00 22.73 175 HIS F C 1
ATOM 14318 O O . HIS F 1 211 ? 20.920 8.882 85.462 1.00 22.28 175 HIS F O 1
ATOM 14325 N N . PHE F 1 212 ? 22.298 7.679 84.147 1.00 22.81 176 PHE F N 1
ATOM 14326 C CA . PHE F 1 212 ? 22.077 6.410 84.838 1.00 22.83 176 PHE F CA 1
ATOM 14327 C C . PHE F 1 212 ? 22.422 6.493 86.313 1.00 24.22 176 PHE F C 1
ATOM 14328 O O . PHE F 1 212 ? 23.493 6.984 86.660 1.00 24.68 176 PHE F O 1
ATOM 14336 N N . PRO F 1 213 ? 21.553 5.958 87.197 1.00 23.89 177 PRO F N 1
ATOM 14337 C CA . PRO F 1 213 ? 20.326 5.214 87.000 1.00 24.32 177 PRO F CA 1
ATOM 14338 C C . PRO F 1 213 ? 19.038 6.057 87.071 1.00 26.36 177 PRO F C 1
ATOM 14339 O O . PRO F 1 213 ? 17.945 5.484 87.175 1.00 25.53 177 PRO F O 1
ATOM 14343 N N . GLY F 1 214 ? 19.156 7.386 87.023 1.00 24.22 178 GLY F N 1
ATOM 14344 C CA . GLY F 1 214 ? 17.994 8.263 87.005 1.00 23.78 178 GLY F CA 1
ATOM 14345 C C . GLY F 1 214 ? 18.197 9.487 87.857 1.00 24.13 178 GLY F C 1
ATOM 14346 O O . GLY F 1 214 ? 18.320 9.391 89.080 1.00 26.24 178 GLY F O 1
ATOM 14347 N N . HIS F 1 215 ? 18.243 10.642 87.206 1.00 22.77 179 HIS F N 1
ATOM 14348 C CA . HIS F 1 215 ? 18.526 11.917 87.869 1.00 22.28 179 HIS F CA 1
ATOM 14349 C C . HIS F 1 215 ? 17.250 12.712 88.192 1.00 23.04 179 HIS F C 1
ATOM 14350 O O . HIS F 1 215 ? 17.311 13.802 88.776 1.00 22.69 179 HIS F O 1
ATOM 14357 N N . GLY F 1 216 ? 16.094 12.193 87.797 1.00 22.96 180 GLY F N 1
ATOM 14358 C CA . GLY F 1 216 ? 14.862 12.966 87.847 1.00 22.68 180 GLY F CA 1
ATOM 14359 C C . GLY F 1 216 ? 14.240 13.253 89.196 1.00 22.74 180 GLY F C 1
ATOM 14360 O O . GLY F 1 216 ? 13.484 14.213 89.327 1.00 23.43 180 GLY F O 1
ATOM 14361 N N . PHE F 1 217 ? 14.560 12.453 90.206 1.00 22.89 181 PHE F N 1
ATOM 14362 C CA . PHE F 1 217 ? 13.875 12.550 91.491 1.00 24.12 181 PHE F CA 1
ATOM 14363 C C . PHE F 1 217 ? 14.534 13.529 92.460 1.00 23.68 181 PHE F C 1
ATOM 14364 O O . PHE F 1 217 ? 13.861 14.117 93.301 1.00 22.81 181 PHE F O 1
ATOM 14372 N N . VAL F 1 218 ? 15.848 13.655 92.395 1.00 23.36 182 VAL F N 1
ATOM 14373 C CA . VAL F 1 218 ? 16.548 14.552 93.303 1.00 24.19 182 VAL F CA 1
ATOM 14374 C C . VAL F 1 218 ? 16.178 15.987 92.975 1.00 24.83 182 VAL F C 1
ATOM 14375 O O . VAL F 1 218 ? 15.753 16.281 91.862 1.00 24.22 182 VAL F O 1
ATOM 14379 N N . GLU F 1 219 ? 16.404 16.869 93.927 1.00 25.59 183 GLU F N 1
ATOM 14380 C CA . GLU F 1 219 ? 16.397 18.279 93.656 1.00 28.88 183 GLU F CA 1
ATOM 14381 C C . GLU F 1 219 ? 17.816 18.659 93.245 1.00 30.78 183 GLU F C 1
ATOM 14382 O O . GLU F 1 219 ? 18.785 18.087 93.704 1.00 38.06 183 GLU F O 1
ATOM 14388 N N . GLY F 1 220 ? 17.928 19.568 92.306 1.00 34.81 184 GLY F N 1
ATOM 14389 C CA . GLY F 1 220 ? 19.228 19.915 91.740 1.00 39.87 184 GLY F CA 1
ATOM 14390 C C . GLY F 1 220 ? 19.149 21.284 91.137 1.00 41.45 184 GLY F C 1
ATOM 14391 O O . GLY F 1 220 ? 18.705 21.457 89.995 1.00 42.67 184 GLY F O 1
ATOM 14392 N N . ASP F 1 221 ? 19.533 22.267 91.937 1.00 49.00 185 ASP F N 1
ATOM 14393 C CA . ASP F 1 221 ? 19.505 23.655 91.504 1.00 55.58 185 ASP F CA 1
ATOM 14394 C C . ASP F 1 221 ? 20.681 24.327 92.182 1.00 61.10 185 ASP F C 1
ATOM 14395 O O . ASP F 1 221 ? 20.484 25.187 93.026 1.00 60.59 185 ASP F O 1
ATOM 14400 N N . SER F 1 222 ? 21.910 23.958 91.806 1.00 72.30 186 SER F N 1
ATOM 14401 C CA . SER F 1 222 ? 22.293 23.516 90.434 1.00 72.80 186 SER F CA 1
ATOM 14402 C C . SER F 1 222 ? 23.375 22.405 90.411 1.00 76.27 186 SER F C 1
ATOM 14403 O O . SER F 1 222 ? 23.089 21.231 90.662 1.00 74.63 186 SER F O 1
ATOM 14406 N N . HIS F 1 223 ? 24.617 22.785 90.102 1.00 91.12 187 HIS F N 1
ATOM 14407 C CA . HIS F 1 223 ? 25.664 21.835 89.666 1.00 98.40 187 HIS F CA 1
ATOM 14408 C C . HIS F 1 223 ? 26.525 21.097 90.725 1.00 97.77 187 HIS F C 1
ATOM 14409 O O . HIS F 1 223 ? 26.707 19.865 90.646 1.00 92.01 187 HIS F O 1
ATOM 14416 N N . LEU F 1 224 ? 27.059 21.830 91.705 1.00 96.53 188 LEU F N 1
ATOM 14417 C CA . LEU F 1 224 ? 28.249 21.384 92.434 1.00 90.29 188 LEU F CA 1
ATOM 14418 C C . LEU F 1 224 ? 27.897 20.816 93.819 1.00 85.89 188 LEU F C 1
ATOM 14419 O O . LEU F 1 224 ? 28.788 20.630 94.640 1.00 82.51 188 LEU F O 1
ATOM 14424 N N . VAL F 1 225 ? 26.606 20.636 94.120 1.00 78.97 189 VAL F N 1
ATOM 14425 C CA . VAL F 1 225 ? 26.205 19.793 95.250 1.00 70.03 189 VAL F CA 1
ATOM 14426 C C . VAL F 1 225 ? 26.161 18.369 94.725 1.00 60.88 189 VAL F C 1
ATOM 14427 O O . VAL F 1 225 ? 26.022 18.151 93.511 1.00 54.63 189 VAL F O 1
ATOM 14431 N N . LEU F 1 226 ? 26.320 17.423 95.646 1.00 50.03 190 LEU F N 1
ATOM 14432 C CA . LEU F 1 226 ? 26.108 16.009 95.375 1.00 44.54 190 LEU F CA 1
ATOM 14433 C C . LEU F 1 226 ? 24.738 15.581 95.933 1.00 38.44 190 LEU F C 1
ATOM 14434 O O . LEU F 1 226 ? 24.616 15.309 97.118 1.00 35.75 190 LEU F O 1
ATOM 14439 N N . PRO F 1 227 ? 23.700 15.540 95.084 1.00 33.60 191 PRO F N 1
ATOM 14440 C CA . PRO F 1 227 ? 22.364 15.283 95.609 1.00 34.97 191 PRO F CA 1
ATOM 14441 C C . PRO F 1 227 ? 22.208 13.844 96.073 1.00 36.20 191 PRO F C 1
ATOM 14442 O O . PRO F 1 227 ? 22.988 12.971 95.676 1.00 36.04 191 PRO F O 1
ATOM 14446 N N . GLU F 1 228 ? 21.202 13.623 96.908 1.00 34.81 192 GLU F N 1
ATOM 14447 C CA . GLU F 1 228 ? 20.934 12.333 97.489 1.00 36.04 192 GLU F CA 1
ATOM 14448 C C . GLU F 1 228 ? 19.520 11.875 97.159 1.00 35.55 192 GLU F C 1
ATOM 14449 O O . GLU F 1 228 ? 18.559 12.600 97.388 1.00 35.19 192 GLU F O 1
ATOM 14455 N N . ASP F 1 229 ? 19.409 10.687 96.568 1.00 33.63 193 ASP F N 1
ATOM 14456 C CA . ASP F 1 229 ? 18.131 10.085 96.221 1.00 30.60 193 ASP F CA 1
ATOM 14457 C C . ASP F 1 229 ? 17.954 8.955 97.216 1.00 32.93 193 ASP F C 1
ATOM 14458 O O . ASP F 1 229 ? 18.622 7.928 97.128 1.00 33.11 193 ASP F O 1
ATOM 14463 N N . GLY F 1 230 ? 17.036 9.138 98.166 1.00 35.46 194 GLY F N 1
ATOM 14464 C CA . GLY F 1 230 ? 16.861 8.196 99.272 1.00 32.49 194 GLY F CA 1
ATOM 14465 C C . GLY F 1 230 ? 16.008 6.971 98.965 1.00 34.75 194 GLY F C 1
ATOM 14466 O O . GLY F 1 230 ? 15.721 6.183 99.864 1.00 39.49 194 GLY F O 1
ATOM 14467 N N . ARG F 1 231 ? 15.600 6.781 97.713 1.00 31.75 195 ARG F N 1
ATOM 14468 C CA . ARG F 1 231 ? 14.688 5.700 97.386 1.00 30.80 195 ARG F CA 1
ATOM 14469 C C . ARG F 1 231 ? 15.379 4.334 97.315 1.00 32.04 195 ARG F C 1
ATOM 14470 O O . ARG F 1 231 ? 16.609 4.228 97.242 1.00 30.70 195 ARG F O 1
ATOM 14478 N N . SER F 1 232 ? 14.557 3.293 97.352 1.00 34.31 196 SER F N 1
ATOM 14479 C CA . SER F 1 232 ? 15.036 1.915 97.322 1.00 36.89 196 SER F CA 1
ATOM 14480 C C . SER F 1 232 ? 15.237 1.496 95.887 1.00 38.20 196 SER F C 1
ATOM 14481 O O . SER F 1 232 ? 14.642 2.082 94.968 1.00 40.32 196 SER F O 1
ATOM 14484 N N . LEU F 1 233 ? 16.035 0.454 95.700 1.00 37.37 197 LEU F N 1
ATOM 14485 C CA . LEU F 1 233 ? 16.246 -0.112 94.381 1.00 39.77 197 LEU F CA 1
ATOM 14486 C C . LEU F 1 233 ? 14.938 -0.541 93.715 1.00 41.02 197 LEU F C 1
ATOM 14487 O O . LEU F 1 233 ? 14.749 -0.325 92.512 1.00 40.17 197 LEU F O 1
ATOM 14492 N N . ASP F 1 234 ? 14.028 -1.123 94.489 1.00 39.97 198 ASP F N 1
ATOM 14493 C CA . ASP F 1 234 ? 12.734 -1.535 93.938 1.00 41.58 198 ASP F CA 1
ATOM 14494 C C . ASP F 1 234 ? 11.964 -0.345 93.379 1.00 37.59 198 ASP F C 1
ATOM 14495 O O . ASP F 1 234 ? 11.355 -0.437 92.324 1.00 36.41 198 ASP F O 1
ATOM 14500 N N . GLU F 1 235 ? 11.989 0.774 94.094 1.00 36.75 199 GLU F N 1
ATOM 14501 C CA . GLU F 1 235 ? 11.320 1.984 93.611 1.00 34.59 199 GLU F CA 1
ATOM 14502 C C . GLU F 1 235 ? 11.914 2.438 92.288 1.00 31.40 199 GLU F C 1
ATOM 14503 O O . GLU F 1 235 ? 11.185 2.790 91.377 1.00 26.16 199 GLU F O 1
ATOM 14509 N N . LEU F 1 236 ? 13.239 2.366 92.171 1.00 33.27 200 LEU F N 1
ATOM 14510 C CA . LEU F 1 236 ? 13.895 2.723 90.920 1.00 34.91 200 LEU F CA 1
ATOM 14511 C C . LEU F 1 236 ? 13.615 1.732 89.808 1.00 33.80 200 LEU F C 1
ATOM 14512 O O . LEU F 1 236 ? 13.409 2.136 88.664 1.00 32.34 200 LEU F O 1
ATOM 14517 N N . GLU F 1 237 ? 13.592 0.439 90.129 1.00 34.46 201 GLU F N 1
ATOM 14518 C CA . GLU F 1 237 ? 13.268 -0.572 89.115 1.00 33.59 201 GLU F CA 1
ATOM 14519 C C . GLU F 1 237 ? 11.865 -0.374 88.586 1.00 31.15 201 GLU F C 1
ATOM 14520 O O . GLU F 1 237 ? 11.601 -0.604 87.411 1.00 28.62 201 GLU F O 1
ATOM 14526 N N . ALA F 1 238 ? 10.955 0.045 89.458 1.00 34.61 202 ALA F N 1
ATOM 14527 C CA . ALA F 1 238 ? 9.563 0.259 89.056 1.00 35.23 202 ALA F CA 1
ATOM 14528 C C . ALA F 1 238 ? 9.380 1.459 88.143 1.00 36.13 202 ALA F C 1
ATOM 14529 O O . ALA F 1 238 ? 8.379 1.552 87.448 1.00 43.65 202 ALA F O 1
ATOM 14531 N N . ALA F 1 239 ? 10.345 2.366 88.109 1.00 35.84 203 ALA F N 1
ATOM 14532 C CA . ALA F 1 239 ? 10.187 3.590 87.333 1.00 33.62 203 ALA F CA 1
ATOM 14533 C C . ALA F 1 239 ? 11.490 4.010 86.624 1.00 33.18 203 ALA F C 1
ATOM 14534 O O . ALA F 1 239 ? 11.663 3.736 85.431 1.00 32.91 203 ALA F O 1
ATOM 14536 N N . ASP F 1 240 ? 12.396 4.659 87.348 1.00 29.73 204 ASP F N 1
ATOM 14537 C CA . ASP F 1 240 ? 13.489 5.396 86.702 1.00 30.16 204 ASP F CA 1
ATOM 14538 C C . ASP F 1 240 ? 14.424 4.496 85.870 1.00 28.79 204 ASP F C 1
ATOM 14539 O O . ASP F 1 240 ? 14.944 4.927 84.839 1.00 24.85 204 ASP F O 1
ATOM 14544 N N . LEU F 1 241 ? 14.653 3.273 86.340 1.00 28.04 205 LEU F N 1
ATOM 14545 C CA . LEU F 1 241 ? 15.537 2.330 85.637 1.00 28.93 205 LEU F CA 1
ATOM 14546 C C . LEU F 1 241 ? 14.935 1.743 84.383 1.00 28.09 205 LEU F C 1
ATOM 14547 O O . LEU F 1 241 ? 15.660 1.313 83.493 1.00 30.09 205 LEU F O 1
ATOM 14552 N N . ALA F 1 242 ? 13.615 1.715 84.289 1.00 28.29 206 ALA F N 1
ATOM 14553 C CA . ALA F 1 242 ? 12.983 0.977 83.198 1.00 27.46 206 ALA F CA 1
ATOM 14554 C C . ALA F 1 242 ? 13.397 1.484 81.828 1.00 27.82 206 ALA F C 1
ATOM 14555 O O . ALA F 1 242 ? 13.686 0.682 80.949 1.00 27.75 206 ALA F O 1
ATOM 14557 N N . PRO F 1 243 ? 13.444 2.820 81.631 1.00 28.85 207 PRO F N 1
ATOM 14558 C CA . PRO F 1 243 ? 13.894 3.297 80.308 1.00 28.00 207 PRO F CA 1
ATOM 14559 C C . PRO F 1 243 ? 15.343 2.910 79.953 1.00 27.42 207 PRO F C 1
ATOM 14560 O O . PRO F 1 243 ? 15.640 2.650 78.791 1.00 26.49 207 PRO F O 1
ATOM 14564 N N . PHE F 1 244 ? 16.211 2.845 80.952 1.00 26.78 208 PHE F N 1
ATOM 14565 C CA . PHE F 1 244 ? 17.578 2.411 80.721 1.00 27.65 208 PHE F CA 1
ATOM 14566 C C . PHE F 1 244 ? 17.630 0.929 80.303 1.00 27.95 208 PHE F C 1
ATOM 14567 O O . PHE F 1 244 ? 18.306 0.596 79.347 1.00 26.45 208 PHE F O 1
ATOM 14575 N N . ARG F 1 245 ? 16.886 0.067 80.990 1.00 31.35 209 ARG F N 1
ATOM 14576 C CA . ARG F 1 245 ? 16.798 -1.364 80.616 1.00 33.98 209 ARG F CA 1
ATOM 14577 C C . ARG F 1 245 ? 16.356 -1.531 79.193 1.00 32.89 209 ARG F C 1
ATOM 14578 O O . ARG F 1 245 ? 16.979 -2.251 78.419 1.00 31.84 209 ARG F O 1
ATOM 14586 N N . ILE F 1 246 ? 15.272 -0.853 78.859 1.00 32.70 210 ILE F N 1
ATOM 14587 C CA . ILE F 1 246 ? 14.658 -0.998 77.556 1.00 35.67 210 ILE F CA 1
ATOM 14588 C C . ILE F 1 246 ? 15.587 -0.469 76.451 1.00 37.03 210 ILE F C 1
ATOM 14589 O O . ILE F 1 246 ? 15.772 -1.122 75.421 1.00 37.58 210 ILE F O 1
ATOM 14594 N N . MET F 1 247 ? 16.186 0.703 76.672 1.00 34.22 211 MET F N 1
ATOM 14595 C CA . MET F 1 247 ? 17.121 1.261 75.698 1.00 31.94 211 MET F CA 1
ATOM 14596 C C . MET F 1 247 ? 18.366 0.386 75.530 1.00 29.27 211 MET F C 1
ATOM 14597 O O . MET F 1 247 ? 18.854 0.188 74.414 1.00 24.24 211 MET F O 1
ATOM 14602 N N . SER F 1 248 ? 18.856 -0.143 76.641 1.00 29.56 212 SER F N 1
ATOM 14603 C CA . SER F 1 248 ? 19.960 -1.086 76.605 1.00 32.00 212 SER F CA 1
ATOM 14604 C C . SER F 1 248 ? 19.632 -2.291 75.713 1.00 33.55 212 SER F C 1
ATOM 14605 O O . SER F 1 248 ? 20.400 -2.635 74.809 1.00 30.80 212 SER F O 1
ATOM 14608 N N . ARG F 1 249 ? 18.481 -2.901 75.963 1.00 36.60 213 ARG F N 1
ATOM 14609 C CA . ARG F 1 249 ? 18.017 -4.030 75.166 1.00 38.71 213 ARG F CA 1
ATOM 14610 C C . ARG F 1 249 ? 17.975 -3.678 73.690 1.00 34.78 213 ARG F C 1
ATOM 14611 O O . ARG F 1 249 ? 18.315 -4.500 72.848 1.00 35.57 213 ARG F O 1
ATOM 14619 N N . GLU F 1 250 ? 17.567 -2.453 73.378 1.00 31.41 214 GLU F N 1
ATOM 14620 C CA . GLU F 1 250 ? 17.393 -2.036 71.995 1.00 29.77 214 GLU F CA 1
ATOM 14621 C C . GLU F 1 250 ? 18.603 -1.345 71.366 1.00 27.75 214 GLU F C 1
ATOM 14622 O O . GLU F 1 250 ? 18.454 -0.680 70.347 1.00 28.01 214 GLU F O 1
ATOM 14628 N N . GLY F 1 251 ? 19.789 -1.513 71.944 1.00 26.21 215 GLY F N 1
ATOM 14629 C CA . GLY F 1 251 ? 21.033 -1.172 71.243 1.00 26.67 215 GLY F CA 1
ATOM 14630 C C . GLY F 1 251 ? 21.693 0.154 71.599 1.00 28.06 215 GLY F C 1
ATOM 14631 O O . GLY F 1 251 ? 22.562 0.622 70.861 1.00 29.73 215 GLY F O 1
ATOM 14632 N N . MET F 1 252 ? 21.273 0.770 72.698 1.00 27.84 216 MET F N 1
ATOM 14633 C CA . MET F 1 252 ? 21.878 2.019 73.163 1.00 26.90 216 MET F CA 1
ATOM 14634 C C . MET F 1 252 ? 23.395 1.848 73.267 1.00 26.99 216 MET F C 1
ATOM 14635 O O . MET F 1 252 ? 23.857 0.852 73.810 1.00 26.25 216 MET F O 1
ATOM 14640 N N . ALA F 1 253 ? 24.156 2.799 72.720 1.00 25.61 217 ALA F N 1
ATOM 14641 C CA . ALA F 1 253 ? 25.608 2.665 72.621 1.00 24.62 217 ALA F CA 1
ATOM 14642 C C . ALA F 1 253 ? 26.349 3.053 73.876 1.00 27.50 217 ALA F C 1
ATOM 14643 O O . ALA F 1 253 ? 27.475 2.570 74.112 1.00 26.52 217 ALA F O 1
ATOM 14645 N N . ALA F 1 254 ? 25.764 3.955 74.662 1.00 27.09 218 ALA F N 1
ATOM 14646 C CA . ALA F 1 254 ? 26.473 4.515 75.797 1.00 28.48 218 ALA F CA 1
ATOM 14647 C C . ALA F 1 254 ? 25.544 5.039 76.844 1.00 27.89 218 ALA F C 1
ATOM 14648 O O . ALA F 1 254 ? 24.361 5.218 76.605 1.00 30.49 218 ALA F O 1
ATOM 14650 N N . VAL F 1 255 ? 26.120 5.257 78.010 1.00 27.49 219 VAL F N 1
ATOM 14651 C CA . VAL F 1 255 ? 25.425 5.775 79.141 1.00 31.15 219 VAL F CA 1
ATOM 14652 C C . VAL F 1 255 ? 26.334 6.798 79.802 1.00 31.68 219 VAL F C 1
ATOM 14653 O O . VAL F 1 255 ? 27.551 6.628 79.844 1.00 30.91 219 VAL F O 1
ATOM 14657 N N . MET F 1 256 ? 25.726 7.848 80.317 1.00 30.67 220 MET F N 1
ATOM 14658 C CA . MET F 1 256 ? 26.378 8.753 81.226 1.00 32.06 220 MET F CA 1
ATOM 14659 C C . MET F 1 256 ? 25.754 8.620 82.618 1.00 30.71 220 MET F C 1
ATOM 14660 O O . MET F 1 256 ? 24.535 8.559 82.722 1.00 25.95 220 MET F O 1
ATOM 14665 N N . PRO F 1 257 ? 26.581 8.556 83.685 1.00 27.74 221 PRO F N 1
ATOM 14666 C CA . PRO F 1 257 ? 26.039 8.298 84.998 1.00 27.94 221 PRO F CA 1
ATOM 14667 C C . PRO F 1 257 ? 25.628 9.576 85.684 1.00 27.27 221 PRO F C 1
ATOM 14668 O O . PRO F 1 257 ? 26.125 10.642 85.345 1.00 27.05 221 PRO F O 1
ATOM 14672 N N . ALA F 1 258 ? 24.690 9.454 86.618 1.00 25.46 222 ALA F N 1
ATOM 14673 C CA . ALA F 1 258 ? 24.257 10.578 87.428 1.00 26.32 222 ALA F CA 1
ATOM 14674 C C . ALA F 1 258 ? 25.273 10.818 88.527 1.00 27.29 222 ALA F C 1
ATOM 14675 O O . ALA F 1 258 ? 25.806 9.857 89.114 1.00 27.72 222 ALA F O 1
ATOM 14677 N N . HIS F 1 259 ? 25.582 12.092 88.763 1.00 28.49 223 HIS F N 1
ATOM 14678 C CA . HIS F 1 259 ? 26.384 12.479 89.906 1.00 32.52 223 HIS F CA 1
ATOM 14679 C C . HIS F 1 259 ? 25.403 12.608 91.072 1.00 32.39 223 HIS F C 1
ATOM 14680 O O . HIS F 1 259 ? 25.083 13.700 91.527 1.00 32.81 223 HIS F O 1
ATOM 14687 N N . VAL F 1 260 ? 24.975 11.450 91.565 1.00 30.94 224 VAL F N 1
ATOM 14688 C CA . VAL F 1 260 ? 23.952 11.355 92.582 1.00 29.99 224 VAL F CA 1
ATOM 14689 C C . VAL F 1 260 ? 24.267 10.140 93.431 1.00 30.09 224 VAL F C 1
ATOM 14690 O O . VAL F 1 260 ? 24.675 9.099 92.897 1.00 30.43 224 VAL F O 1
ATOM 14694 N N . VAL F 1 261 ? 24.069 10.263 94.741 1.00 30.76 225 VAL F N 1
ATOM 14695 C CA . VAL F 1 261 ? 24.221 9.144 95.659 1.00 32.86 225 VAL F CA 1
ATOM 14696 C C . VAL F 1 261 ? 22.856 8.559 95.955 1.00 33.20 225 VAL F C 1
ATOM 14697 O O . VAL F 1 261 ? 21.896 9.292 96.222 1.00 33.72 225 VAL F O 1
ATOM 14701 N N . TYR F 1 262 ? 22.780 7.235 95.911 1.00 31.47 226 TYR F N 1
ATOM 14702 C CA . TYR F 1 262 ? 21.560 6.510 96.208 1.00 31.50 226 TYR F CA 1
ATOM 14703 C C . TYR F 1 262 ? 21.860 5.611 97.415 1.00 33.85 226 TYR F C 1
ATOM 14704 O O . TYR F 1 262 ? 22.175 4.433 97.241 1.00 35.35 226 TYR F O 1
ATOM 14713 N N . PRO F 1 263 ? 21.787 6.162 98.638 1.00 34.74 227 PRO F N 1
ATOM 14714 C CA . PRO F 1 263 ? 22.340 5.481 99.820 1.00 36.43 227 PRO F CA 1
ATOM 14715 C C . PRO F 1 263 ? 21.779 4.089 100.114 1.00 37.64 227 PRO F C 1
ATOM 14716 O O . PRO F 1 263 ? 22.492 3.266 100.650 1.00 36.57 227 PRO F O 1
ATOM 14720 N N . GLN F 1 264 ? 20.534 3.819 99.756 1.00 37.48 228 GLN F N 1
ATOM 14721 C CA . GLN F 1 264 ? 20.002 2.483 99.954 1.00 40.14 228 GLN F CA 1
ATOM 14722 C C . GLN F 1 264 ? 20.674 1.433 99.080 1.00 42.74 228 GLN F C 1
ATOM 14723 O O . GLN F 1 264 ? 20.521 0.247 99.335 1.00 42.69 228 GLN F O 1
ATOM 14729 N N . VAL F 1 265 ? 21.375 1.855 98.024 1.00 43.12 229 VAL F N 1
ATOM 14730 C CA . VAL F 1 265 ? 22.090 0.925 97.140 1.00 40.77 229 VAL F CA 1
ATOM 14731 C C . VAL F 1 265 ? 23.597 1.022 97.328 1.00 39.23 229 VAL F C 1
ATOM 14732 O O . VAL F 1 265 ? 24.282 0.005 97.327 1.00 39.24 229 VAL F O 1
ATOM 14736 N N . ASP F 1 266 ? 24.119 2.233 97.480 1.00 37.88 230 ASP F N 1
ATOM 14737 C CA . ASP F 1 266 ? 25.552 2.412 97.673 1.00 39.30 230 ASP F CA 1
ATOM 14738 C C . ASP F 1 266 ? 25.811 3.807 98.196 1.00 39.13 230 ASP F C 1
ATOM 14739 O O . ASP F 1 266 ? 25.082 4.748 97.879 1.00 42.95 230 ASP F O 1
ATOM 14744 N N . THR F 1 267 ? 26.865 3.933 98.987 1.00 40.23 231 THR F N 1
ATOM 14745 C CA . THR F 1 267 ? 27.254 5.211 99.573 1.00 42.88 231 THR F CA 1
ATOM 14746 C C . THR F 1 267 ? 28.013 6.074 98.568 1.00 41.06 231 THR F C 1
ATOM 14747 O O . THR F 1 267 ? 28.222 7.253 98.803 1.00 40.27 231 THR F O 1
ATOM 14751 N N . LYS F 1 268 ? 28.445 5.472 97.464 1.00 38.36 232 LYS F N 1
ATOM 14752 C CA . LYS F 1 268 ? 29.177 6.193 96.431 1.00 38.26 232 LYS F CA 1
ATOM 14753 C C . LYS F 1 268 ? 28.276 6.674 95.305 1.00 35.64 232 LYS F C 1
ATOM 14754 O O . LYS F 1 268 ? 27.272 6.025 95.001 1.00 36.02 232 LYS F O 1
ATOM 14760 N N . PRO F 1 269 ? 28.633 7.811 94.673 1.00 34.72 233 PRO F N 1
ATOM 14761 C CA . PRO F 1 269 ? 27.874 8.292 93.518 1.00 33.11 233 PRO F CA 1
ATOM 14762 C C . PRO F 1 269 ? 27.934 7.253 92.432 1.00 32.19 233 PRO F C 1
ATOM 14763 O O . PRO F 1 269 ? 28.899 6.495 92.366 1.00 30.53 233 PRO F O 1
ATOM 14767 N N . ALA F 1 270 ? 26.890 7.191 91.621 1.00 32.23 234 ALA F N 1
ATOM 14768 C CA . ALA F 1 270 ? 26.737 6.122 90.652 1.00 33.09 234 ALA F CA 1
ATOM 14769 C C . ALA F 1 270 ? 27.953 5.953 89.756 1.00 32.80 234 ALA F C 1
ATOM 14770 O O . ALA F 1 270 ? 28.349 4.832 89.461 1.00 32.53 234 ALA F O 1
ATOM 14772 N N . GLY F 1 271 ? 28.550 7.061 89.340 1.00 29.13 235 GLY F N 1
ATOM 14773 C CA . GLY F 1 271 ? 29.692 7.009 88.439 1.00 29.16 235 GLY F CA 1
ATOM 14774 C C . GLY F 1 271 ? 30.976 6.436 89.035 1.00 30.76 235 GLY F C 1
ATOM 14775 O O . GLY F 1 271 ? 31.960 6.214 88.319 1.00 31.20 235 GLY F O 1
ATOM 14776 N N . PHE F 1 272 ? 30.990 6.252 90.352 1.00 31.35 236 PHE F N 1
ATOM 14777 C CA . PHE F 1 272 ? 32.128 5.682 91.039 1.00 31.50 236 PHE F CA 1
ATOM 14778 C C . PHE F 1 272 ? 31.718 4.421 91.786 1.00 29.83 236 PHE F C 1
ATOM 14779 O O . PHE F 1 272 ? 32.370 4.047 92.740 1.00 29.02 236 PHE F O 1
ATOM 14787 N N . SER F 1 273 ? 30.621 3.802 91.383 1.00 27.72 237 SER F N 1
ATOM 14788 C CA . SER F 1 273 ? 30.060 2.692 92.146 1.00 31.73 237 SER F CA 1
ATOM 14789 C C . SER F 1 273 ? 30.086 1.373 91.372 1.00 33.59 237 SER F C 1
ATOM 14790 O O . SER F 1 273 ? 29.379 1.252 90.384 1.00 30.60 237 SER F O 1
ATOM 14793 N N . GLU F 1 274 ? 30.890 0.416 91.844 1.00 35.77 238 GLU F N 1
ATOM 14794 C CA . GLU F 1 274 ? 30.928 -0.942 91.286 1.00 40.27 238 GLU F CA 1
ATOM 14795 C C . GLU F 1 274 ? 29.558 -1.578 91.319 1.00 37.90 238 GLU F C 1
ATOM 14796 O O . GLU F 1 274 ? 29.168 -2.273 90.392 1.00 40.23 238 GLU F O 1
ATOM 14802 N N . ILE F 1 275 ? 28.817 -1.321 92.386 1.00 38.07 239 ILE F N 1
ATOM 14803 C CA . ILE F 1 275 ? 27.463 -1.860 92.521 1.00 33.91 239 ILE F CA 1
ATOM 14804 C C . ILE F 1 275 ? 26.578 -1.360 91.376 1.00 31.71 239 ILE F C 1
ATOM 14805 O O . ILE F 1 275 ? 25.996 -2.152 90.644 1.00 31.34 239 ILE F O 1
ATOM 14810 N N . TRP F 1 276 ? 26.521 -0.042 91.183 1.00 30.38 240 TRP F N 1
ATOM 14811 C CA . TRP F 1 276 ? 25.702 0.512 90.100 1.00 29.07 240 TRP F CA 1
ATOM 14812 C C . TRP F 1 276 ? 26.178 0.076 88.728 1.00 27.03 240 TRP F C 1
ATOM 14813 O O . TRP F 1 276 ? 25.381 -0.344 87.902 1.00 26.88 240 TRP F O 1
ATOM 14824 N N . LEU F 1 277 ? 27.483 0.163 88.486 1.00 28.24 241 LEU F N 1
ATOM 14825 C CA . LEU F 1 277 ? 28.001 -0.020 87.138 1.00 28.82 241 LEU F CA 1
ATOM 14826 C C . LEU F 1 277 ? 28.265 -1.474 86.764 1.00 31.90 241 LEU F C 1
ATOM 14827 O O . LEU F 1 277 ? 28.021 -1.861 85.626 1.00 32.68 241 LEU F O 1
ATOM 14832 N N . LYS F 1 278 ? 28.805 -2.271 87.683 1.00 34.23 242 LYS F N 1
ATOM 14833 C CA . LYS F 1 278 ? 29.139 -3.664 87.353 1.00 37.01 242 LYS F CA 1
ATOM 14834 C C . LYS F 1 278 ? 28.011 -4.604 87.705 1.00 36.07 242 LYS F C 1
ATOM 14835 O O . LYS F 1 278 ? 27.518 -5.334 86.848 1.00 39.41 242 LYS F O 1
ATOM 14841 N N . GLN F 1 279 ? 27.547 -4.530 88.943 1.00 36.69 243 GLN F N 1
ATOM 14842 C CA . GLN F 1 279 ? 26.504 -5.457 89.394 1.00 37.61 243 GLN F CA 1
ATOM 14843 C C . GLN F 1 279 ? 25.163 -5.160 88.762 1.00 37.43 243 GLN F C 1
ATOM 14844 O O . GLN F 1 279 ? 24.523 -6.067 88.245 1.00 36.06 243 GLN F O 1
ATOM 14850 N N . ILE F 1 280 ? 24.752 -3.889 88.749 1.00 34.83 244 ILE F N 1
ATOM 14851 C CA . ILE F 1 280 ? 23.431 -3.570 88.216 1.00 34.39 244 ILE F CA 1
ATOM 14852 C C . ILE F 1 280 ? 23.450 -3.365 86.693 1.00 33.10 244 ILE F C 1
ATOM 14853 O O . ILE F 1 280 ? 22.761 -4.080 85.976 1.00 33.97 244 ILE F O 1
ATOM 14858 N N . LEU F 1 281 ? 24.239 -2.410 86.198 1.00 33.05 245 LEU F N 1
ATOM 14859 C CA . LEU F 1 281 ? 24.224 -2.096 84.770 1.00 32.33 245 LEU F CA 1
ATOM 14860 C C . LEU F 1 281 ? 24.803 -3.210 83.873 1.00 33.46 245 LEU F C 1
ATOM 14861 O O . LEU F 1 281 ? 24.184 -3.580 82.884 1.00 30.94 245 LEU F O 1
ATOM 14866 N N . ARG F 1 282 ? 25.988 -3.723 84.194 1.00 34.17 246 ARG F N 1
ATOM 14867 C CA . ARG F 1 282 ? 26.587 -4.800 83.390 1.00 36.65 246 ARG F CA 1
ATOM 14868 C C . ARG F 1 282 ? 25.880 -6.139 83.631 1.00 37.28 246 ARG F C 1
ATOM 14869 O O . ARG F 1 282 ? 25.308 -6.707 82.712 1.00 37.70 246 ARG F O 1
ATOM 14877 N N . ARG F 1 283 ? 25.900 -6.614 84.874 1.00 41.87 247 ARG F N 1
ATOM 14878 C CA . ARG F 1 283 ? 25.417 -7.964 85.196 1.00 44.58 247 ARG F CA 1
ATOM 14879 C C . ARG F 1 283 ? 23.915 -8.112 85.089 1.00 44.99 247 ARG F C 1
ATOM 14880 O O . ARG F 1 283 ? 23.414 -8.945 84.347 1.00 47.86 247 ARG F O 1
ATOM 14888 N N . ASP F 1 284 ? 23.197 -7.305 85.849 1.00 44.89 248 ASP F N 1
ATOM 14889 C CA . ASP F 1 284 ? 21.753 -7.429 85.934 1.00 47.10 248 ASP F CA 1
ATOM 14890 C C . ASP F 1 284 ? 21.053 -6.952 84.644 1.00 44.76 248 ASP F C 1
ATOM 14891 O O . ASP F 1 284 ? 20.146 -7.614 84.146 1.00 50.95 248 ASP F O 1
ATOM 14896 N N . ILE F 1 285 ? 21.470 -5.811 84.105 1.00 39.04 249 ILE F N 1
ATOM 14897 C CA . ILE F 1 285 ? 20.805 -5.243 82.932 1.00 34.85 249 ILE F CA 1
ATOM 14898 C C . ILE F 1 285 ? 21.354 -5.811 81.628 1.00 31.77 249 ILE F C 1
ATOM 14899 O O . ILE F 1 285 ? 20.645 -5.855 80.632 1.00 31.33 249 ILE F O 1
ATOM 14904 N N . GLY F 1 286 ? 22.609 -6.232 81.631 1.00 30.47 250 GLY F N 1
ATOM 14905 C CA . GLY F 1 286 ? 23.228 -6.811 80.438 1.00 31.59 250 GLY F CA 1
ATOM 14906 C C . GLY F 1 286 ? 23.799 -5.803 79.446 1.00 30.60 250 GLY F C 1
ATOM 14907 O O . GLY F 1 286 ? 24.029 -6.134 78.292 1.00 31.85 250 GLY F O 1
ATOM 14908 N N . PHE F 1 287 ? 24.036 -4.571 79.890 1.00 30.30 251 PHE F N 1
ATOM 14909 C CA . PHE F 1 287 ? 24.496 -3.501 79.006 1.00 29.28 251 PHE F CA 1
ATOM 14910 C C . PHE F 1 287 ? 25.933 -3.747 78.545 1.00 29.05 251 PHE F C 1
ATOM 14911 O O . PHE F 1 287 ? 26.807 -3.986 79.368 1.00 29.33 251 PHE F O 1
ATOM 14919 N N . LYS F 1 288 ? 26.169 -3.691 77.236 1.00 31.45 252 LYS F N 1
ATOM 14920 C CA . LYS F 1 288 ? 27.518 -3.938 76.666 1.00 33.56 252 LYS F CA 1
ATOM 14921 C C . LYS F 1 288 ? 28.207 -2.729 76.088 1.00 31.39 252 LYS F C 1
ATOM 14922 O O . LYS F 1 288 ? 29.278 -2.849 75.525 1.00 31.49 252 LYS F O 1
ATOM 14928 N N . GLY F 1 289 ? 27.580 -1.571 76.180 1.00 29.54 253 GLY F N 1
ATOM 14929 C CA . GLY F 1 289 ? 28.126 -0.374 75.559 1.00 28.68 253 GLY F CA 1
ATOM 14930 C C . GLY F 1 289 ? 29.086 0.381 76.456 1.00 25.51 253 GLY F C 1
ATOM 14931 O O . GLY F 1 289 ? 29.584 -0.150 77.431 1.00 26.43 253 GLY F O 1
ATOM 14932 N N . VAL F 1 290 ? 29.341 1.620 76.081 1.00 26.97 254 VAL F N 1
ATOM 14933 C CA . VAL F 1 290 ? 30.243 2.494 76.809 1.00 27.84 254 VAL F CA 1
ATOM 14934 C C . VAL F 1 290 ? 29.593 2.987 78.092 1.00 27.98 254 VAL F C 1
ATOM 14935 O O . VAL F 1 290 ? 28.458 3.458 78.075 1.00 27.82 254 VAL F O 1
ATOM 14939 N N . ILE F 1 291 ? 30.328 2.882 79.189 1.00 27.62 255 ILE F N 1
ATOM 14940 C CA . ILE F 1 291 ? 30.013 3.639 80.372 1.00 28.39 255 ILE F CA 1
ATOM 14941 C C . ILE F 1 291 ? 31.017 4.792 80.472 1.00 27.76 255 ILE F C 1
ATOM 14942 O O . ILE F 1 291 ? 32.217 4.571 80.662 1.00 29.51 255 ILE F O 1
ATOM 14947 N N . PHE F 1 292 ? 30.541 6.008 80.240 1.00 25.77 256 PHE F N 1
ATOM 14948 C CA . PHE F 1 292 ? 31.354 7.200 80.433 1.00 25.49 256 PHE F CA 1
ATOM 14949 C C . PHE F 1 292 ? 31.455 7.514 81.903 1.00 25.60 256 PHE F C 1
ATOM 14950 O O . PHE F 1 292 ? 30.573 7.186 82.661 1.00 30.11 256 PHE F O 1
ATOM 14958 N N . SER F 1 293 ? 32.512 8.188 82.313 1.00 25.09 257 SER F N 1
ATOM 14959 C CA . SER F 1 293 ? 32.630 8.635 83.694 1.00 25.49 257 SER F CA 1
ATOM 14960 C C . SER F 1 293 ? 31.867 9.934 83.892 1.00 24.77 257 SER F C 1
ATOM 14961 O O . SER F 1 293 ? 31.392 10.581 82.927 1.00 23.66 257 SER F O 1
ATOM 14964 N N . ASP F 1 294 ? 31.820 10.274 85.166 1.00 27.77 258 ASP F N 1
ATOM 14965 C CA . ASP F 1 294 ? 31.450 11.586 85.682 1.00 32.47 258 ASP F CA 1
ATOM 14966 C C . ASP F 1 294 ? 32.545 12.577 85.280 1.00 32.88 258 ASP F C 1
ATOM 14967 O O . ASP F 1 294 ? 33.573 12.231 84.647 1.00 33.19 258 ASP F O 1
ATOM 14972 N N . ASP F 1 295 ? 32.274 13.844 85.542 1.00 37.36 259 ASP F N 1
ATOM 14973 C CA . ASP F 1 295 ? 33.225 14.868 85.149 1.00 42.94 259 ASP F CA 1
ATOM 14974 C C . ASP F 1 295 ? 34.383 14.735 86.094 1.00 40.53 259 ASP F C 1
ATOM 14975 O O . ASP F 1 295 ? 34.262 14.866 87.295 1.00 35.26 259 ASP F O 1
ATOM 14980 N N . LEU F 1 296 ? 35.548 14.407 85.597 1.00 42.37 260 LEU F N 1
ATOM 14981 C CA . LEU F 1 296 ? 36.506 14.211 86.628 1.00 44.95 260 LEU F CA 1
ATOM 14982 C C . LEU F 1 296 ? 37.137 15.520 87.089 1.00 48.95 260 LEU F C 1
ATOM 14983 O O . LEU F 1 296 ? 37.773 15.516 88.120 1.00 47.84 260 LEU F O 1
ATOM 14988 N N . THR F 1 297 ? 36.922 16.617 86.346 1.00 51.53 261 THR F N 1
ATOM 14989 C CA . THR F 1 297 ? 37.409 17.945 86.753 1.00 53.00 261 THR F CA 1
ATOM 14990 C C . THR F 1 297 ? 36.979 18.470 88.175 1.00 62.37 261 THR F C 1
ATOM 14991 O O . THR F 1 297 ? 37.673 19.312 88.774 1.00 66.07 261 THR F O 1
ATOM 14995 N N . MET F 1 298 ? 35.890 17.962 88.747 1.00 74.82 262 MET F N 1
ATOM 14996 C CA . MET F 1 298 ? 35.602 18.186 90.174 1.00 84.84 262 MET F CA 1
ATOM 14997 C C . MET F 1 298 ? 35.650 16.889 90.962 1.00 79.45 262 MET F C 1
ATOM 14998 O O . MET F 1 298 ? 36.590 16.672 91.727 1.00 73.13 262 MET F O 1
ATOM 15003 N N . ALA F 1 304 ? 42.515 12.953 98.515 1.00 79.32 268 ALA F N 1
ATOM 15004 C CA . ALA F 1 304 ? 43.891 12.543 98.254 1.00 79.46 268 ALA F CA 1
ATOM 15005 C C . ALA F 1 304 ? 44.042 11.992 96.824 1.00 75.76 268 ALA F C 1
ATOM 15006 O O . ALA F 1 304 ? 43.199 11.228 96.328 1.00 72.01 268 ALA F O 1
ATOM 15008 N N . GLY F 1 305 ? 45.119 12.395 96.161 1.00 70.67 269 GLY F N 1
ATOM 15009 C CA . GLY F 1 305 ? 45.344 12.009 94.770 1.00 66.75 269 GLY F CA 1
ATOM 15010 C C . GLY F 1 305 ? 44.617 12.967 93.843 1.00 59.74 269 GLY F C 1
ATOM 15011 O O . GLY F 1 305 ? 43.540 13.458 94.174 1.00 61.61 269 GLY F O 1
ATOM 15012 N N . GLY F 1 306 ? 45.213 13.252 92.696 1.00 50.50 270 GLY F N 1
ATOM 15013 C CA . GLY F 1 306 ? 44.651 14.233 91.769 1.00 48.14 270 GLY F CA 1
ATOM 15014 C C . GLY F 1 306 ? 43.800 13.554 90.701 1.00 43.58 270 GLY F C 1
ATOM 15015 O O . GLY F 1 306 ? 43.070 12.577 90.957 1.00 37.30 270 GLY F O 1
ATOM 15016 N N . ILE F 1 307 ? 43.952 14.052 89.481 1.00 40.52 271 ILE F N 1
ATOM 15017 C CA . ILE F 1 307 ? 43.212 13.548 88.343 1.00 38.17 271 ILE F CA 1
ATOM 15018 C C . ILE F 1 307 ? 43.529 12.068 88.088 1.00 39.19 271 ILE F C 1
ATOM 15019 O O . ILE F 1 307 ? 42.627 11.303 87.765 1.00 38.74 271 ILE F O 1
ATOM 15024 N N . LYS F 1 308 ? 44.792 11.673 88.243 1.00 35.03 272 LYS F N 1
ATOM 15025 C CA . LYS F 1 308 ? 45.203 10.284 88.023 1.00 36.50 272 LYS F CA 1
ATOM 15026 C C . LYS F 1 308 ? 44.450 9.339 88.943 1.00 35.27 272 LYS F C 1
ATOM 15027 O O . LYS F 1 308 ? 43.976 8.292 88.511 1.00 32.78 272 LYS F O 1
ATOM 15033 N N . GLU F 1 309 ? 44.337 9.722 90.208 1.00 34.38 273 GLU F N 1
ATOM 15034 C CA . GLU F 1 309 ? 43.632 8.908 91.178 1.00 36.83 273 GLU F CA 1
ATOM 15035 C C . GLU F 1 309 ? 42.123 8.880 90.895 1.00 37.60 273 GLU F C 1
ATOM 15036 O O . GLU F 1 309 ? 41.501 7.816 90.956 1.00 35.89 273 GLU F O 1
ATOM 15042 N N . ARG F 1 310 ? 41.564 10.037 90.530 1.00 36.63 274 ARG F N 1
ATOM 15043 C CA . ARG F 1 310 ? 40.142 10.144 90.201 1.00 36.78 274 ARG F CA 1
ATOM 15044 C C . ARG F 1 310 ? 39.804 9.240 88.988 1.00 36.19 274 ARG F C 1
ATOM 15045 O O . ARG F 1 310 ? 38.802 8.517 88.997 1.00 34.57 274 ARG F O 1
ATOM 15053 N N . ALA F 1 311 ? 40.646 9.274 87.958 1.00 33.90 275 ALA F N 1
ATOM 15054 C CA . ALA F 1 311 ? 40.489 8.392 86.797 1.00 31.90 275 ALA F CA 1
ATOM 15055 C C . ALA F 1 311 ? 40.613 6.927 87.190 1.00 33.10 275 ALA F C 1
ATOM 15056 O O . ALA F 1 311 ? 39.792 6.106 86.788 1.00 32.58 275 ALA F O 1
ATOM 15058 N N . ARG F 1 312 ? 41.604 6.607 88.017 1.00 33.96 276 ARG F N 1
ATOM 15059 C CA . ARG F 1 312 ? 41.807 5.229 88.481 1.00 35.53 276 ARG F CA 1
ATOM 15060 C C . ARG F 1 312 ? 40.562 4.657 89.153 1.00 35.73 276 ARG F C 1
ATOM 15061 O O . ARG F 1 312 ? 40.145 3.531 88.852 1.00 32.74 276 ARG F O 1
ATOM 15069 N N . ILE F 1 313 ? 39.958 5.423 90.061 1.00 36.62 277 ILE F N 1
ATOM 15070 C CA . ILE F 1 313 ? 38.774 4.918 90.768 1.00 38.25 277 ILE F CA 1
ATOM 15071 C C . ILE F 1 313 ? 37.584 4.807 89.813 1.00 36.94 277 ILE F C 1
ATOM 15072 O O . ILE F 1 313 ? 36.727 3.948 89.999 1.00 35.26 277 ILE F O 1
ATOM 15077 N N . SER F 1 314 ? 37.529 5.674 88.794 1.00 33.65 278 SER F N 1
ATOM 15078 C CA . SER F 1 314 ? 36.479 5.587 87.773 1.00 32.18 278 SER F CA 1
ATOM 15079 C C . SER F 1 314 ? 36.585 4.292 86.983 1.00 33.13 278 SER F C 1
ATOM 15080 O O . SER F 1 314 ? 35.599 3.597 86.834 1.00 32.40 278 SER F O 1
ATOM 15083 N N . PHE F 1 315 ? 37.775 4.000 86.454 1.00 31.76 279 PHE F N 1
ATOM 15084 C CA . PHE F 1 315 ? 37.999 2.757 85.713 1.00 31.76 279 PHE F CA 1
ATOM 15085 C C . PHE F 1 315 ? 37.720 1.534 86.577 1.00 31.45 279 PHE F C 1
ATOM 15086 O O . PHE F 1 315 ? 37.046 0.617 86.154 1.00 33.81 279 PHE F O 1
ATOM 15094 N N . GLU F 1 316 ? 38.213 1.559 87.799 1.00 35.34 280 GLU F N 1
ATOM 15095 C CA . GLU F 1 316 ? 37.997 0.474 88.749 1.00 38.88 280 GLU F CA 1
ATOM 15096 C C . GLU F 1 316 ? 36.498 0.267 89.060 1.00 39.25 280 GLU F C 1
ATOM 15097 O O . GLU F 1 316 ? 36.058 -0.859 89.242 1.00 35.03 280 GLU F O 1
ATOM 15103 N N . ALA F 1 317 ? 35.721 1.352 89.111 1.00 37.19 281 ALA F N 1
ATOM 15104 C CA . ALA F 1 317 ? 34.271 1.254 89.335 1.00 36.22 281 ALA F CA 1
ATOM 15105 C C . ALA F 1 317 ? 33.520 0.621 88.160 1.00 34.26 281 ALA F C 1
ATOM 15106 O O . ALA F 1 317 ? 32.404 0.142 88.336 1.00 35.72 281 ALA F O 1
ATOM 15108 N N . GLY F 1 318 ? 34.089 0.699 86.953 1.00 33.39 282 GLY F N 1
ATOM 15109 C CA . GLY F 1 318 ? 33.462 0.131 85.754 1.00 30.35 282 GLY F CA 1
ATOM 15110 C C . GLY F 1 318 ? 33.343 1.032 84.527 1.00 30.18 282 GLY F C 1
ATOM 15111 O O . GLY F 1 318 ? 32.839 0.601 83.502 1.00 27.28 282 GLY F O 1
ATOM 15112 N N . CYS F 1 319 ? 33.786 2.291 84.606 1.00 30.81 283 CYS F N 1
ATOM 15113 C CA . CYS F 1 319 ? 33.769 3.177 83.431 1.00 28.96 283 CYS F CA 1
ATOM 15114 C C . CYS F 1 319 ? 34.773 2.713 82.383 1.00 30.09 283 CYS F C 1
ATOM 15115 O O . CYS F 1 319 ? 35.877 2.323 82.724 1.00 33.16 283 CYS F O 1
ATOM 15118 N N . ASP F 1 320 ? 34.392 2.825 81.108 1.00 31.24 284 ASP F N 1
ATOM 15119 C CA . ASP F 1 320 ? 35.277 2.570 79.984 1.00 30.51 284 ASP F CA 1
ATOM 15120 C C . ASP F 1 320 ? 36.120 3.778 79.628 1.00 31.34 284 ASP F C 1
ATOM 15121 O O . ASP F 1 320 ? 37.300 3.645 79.285 1.00 31.55 284 ASP F O 1
ATOM 15126 N N . ILE F 1 321 ? 35.494 4.953 79.660 1.00 28.35 285 ILE F N 1
ATOM 15127 C CA . ILE F 1 321 ? 36.062 6.161 79.099 1.00 25.55 285 ILE F CA 1
ATOM 15128 C C . ILE F 1 321 ? 35.838 7.302 80.077 1.00 27.72 285 ILE F C 1
ATOM 15129 O O . ILE F 1 321 ? 34.718 7.510 80.534 1.00 25.72 285 ILE F O 1
ATOM 15134 N N . VAL F 1 322 ? 36.895 8.034 80.408 1.00 26.18 286 VAL F N 1
ATOM 15135 C CA . VAL F 1 322 ? 36.764 9.141 81.336 1.00 26.77 286 VAL F CA 1
ATOM 15136 C C . VAL F 1 322 ? 36.715 10.461 80.580 1.00 27.28 286 VAL F C 1
ATOM 15137 O O . VAL F 1 322 ? 37.433 10.658 79.599 1.00 30.20 286 VAL F O 1
ATOM 15141 N N . LEU F 1 323 ? 35.837 11.345 81.037 1.00 28.25 287 LEU F N 1
ATOM 15142 C CA . LEU F 1 323 ? 35.652 12.661 80.442 1.00 30.41 287 LEU F CA 1
ATOM 15143 C C . LEU F 1 323 ? 36.396 13.667 81.272 1.00 29.48 287 LEU F C 1
ATOM 15144 O O . LEU F 1 323 ? 36.256 13.695 82.500 1.00 32.21 287 LEU F O 1
ATOM 15149 N N . VAL F 1 324 ? 37.199 14.474 80.593 1.00 29.09 288 VAL F N 1
ATOM 15150 C CA . VAL F 1 324 ? 37.946 15.516 81.233 1.00 28.18 288 VAL F CA 1
ATOM 15151 C C . VAL F 1 324 ? 37.741 16.756 80.349 1.00 30.17 288 VAL F C 1
ATOM 15152 O O . VAL F 1 324 ? 38.464 16.954 79.378 1.00 31.05 288 VAL F O 1
ATOM 15156 N N . CYS F 1 325 ? 36.808 17.619 80.727 1.00 29.53 289 CYS F N 1
ATOM 15157 C CA . CYS F 1 325 ? 36.468 18.788 79.929 1.00 31.17 289 CYS F CA 1
ATOM 15158 C C . CYS F 1 325 ? 36.970 20.108 80.526 1.00 31.05 289 CYS F C 1
ATOM 15159 O O . CYS F 1 325 ? 37.059 20.255 81.753 1.00 28.09 289 CYS F O 1
ATOM 15162 N N . ASN F 1 326 ? 37.235 21.070 79.639 1.00 30.20 290 ASN F N 1
ATOM 15163 C CA . ASN F 1 326 ? 37.637 22.436 80.001 1.00 34.66 290 ASN F CA 1
ATOM 15164 C C . ASN F 1 326 ? 38.937 22.523 80.786 1.00 31.78 290 ASN F C 1
ATOM 15165 O O . ASN F 1 326 ? 39.179 23.519 81.439 1.00 34.58 290 ASN F O 1
ATOM 15170 N N . ARG F 1 327 ? 39.740 21.468 80.778 1.00 30.84 291 ARG F N 1
ATOM 15171 C CA . ARG F 1 327 ? 40.930 21.408 81.623 1.00 28.75 291 ARG F CA 1
ATOM 15172 C C . ARG F 1 327 ? 42.048 20.670 80.923 1.00 26.91 291 ARG F C 1
ATOM 15173 O O . ARG F 1 327 ? 42.444 19.583 81.350 1.00 25.83 291 ARG F O 1
ATOM 15181 N N . PRO F 1 328 ? 42.581 21.269 79.853 1.00 25.13 292 PRO F N 1
ATOM 15182 C CA . PRO F 1 328 ? 43.690 20.630 79.159 1.00 25.77 292 PRO F CA 1
ATOM 15183 C C . PRO F 1 328 ? 44.924 20.404 80.054 1.00 28.76 292 PRO F C 1
ATOM 15184 O O . PRO F 1 328 ? 45.728 19.503 79.777 1.00 28.81 292 PRO F O 1
ATOM 15188 N N . ASP F 1 329 ? 45.066 21.203 81.116 1.00 29.49 293 ASP F N 1
ATOM 15189 C CA . ASP F 1 329 ? 46.126 20.990 82.096 1.00 28.49 293 ASP F CA 1
ATOM 15190 C C . ASP F 1 329 ? 45.974 19.649 82.808 1.00 28.72 293 ASP F C 1
ATOM 15191 O O . ASP F 1 329 ? 46.967 18.969 83.058 1.00 24.94 293 ASP F O 1
ATOM 15196 N N . LEU F 1 330 ? 44.741 19.291 83.168 1.00 27.93 294 LEU F N 1
ATOM 15197 C CA . LEU F 1 330 ? 44.489 18.023 83.833 1.00 30.08 294 LEU F CA 1
ATOM 15198 C C . LEU F 1 330 ? 44.600 16.851 82.868 1.00 28.77 294 LEU F C 1
ATOM 15199 O O . LEU F 1 330 ? 45.004 15.760 83.267 1.00 30.07 294 LEU F O 1
ATOM 15204 N N . VAL F 1 331 ? 44.294 17.087 81.600 1.00 28.26 295 VAL F N 1
ATOM 15205 C CA . VAL F 1 331 ? 44.489 16.068 80.589 1.00 30.46 295 VAL F CA 1
ATOM 15206 C C . VAL F 1 331 ? 45.995 15.835 80.416 1.00 30.61 295 VAL F C 1
ATOM 15207 O O . VAL F 1 331 ? 46.436 14.693 80.317 1.00 28.46 295 VAL F O 1
ATOM 15211 N N . ASP F 1 332 ? 46.771 16.919 80.376 1.00 29.84 296 ASP F N 1
ATOM 15212 C CA . ASP F 1 332 ? 48.235 16.804 80.267 1.00 30.69 296 ASP F CA 1
ATOM 15213 C C . ASP F 1 332 ? 48.823 16.059 81.440 1.00 32.09 296 ASP F C 1
ATOM 15214 O O . ASP F 1 332 ? 49.655 15.172 81.270 1.00 34.61 296 ASP F O 1
ATOM 15219 N N . GLU F 1 333 ? 48.349 16.398 82.631 1.00 33.99 297 GLU F N 1
ATOM 15220 C CA . GLU F 1 333 ? 48.766 15.722 83.848 1.00 35.27 297 GLU F CA 1
ATOM 15221 C C . GLU F 1 333 ? 48.399 14.242 83.814 1.00 36.17 297 GLU F C 1
ATOM 15222 O O . GLU F 1 333 ? 49.223 13.382 84.122 1.00 35.88 297 GLU F O 1
ATOM 15228 N N . LEU F 1 334 ? 47.157 13.943 83.435 1.00 33.98 298 LEU F N 1
ATOM 15229 C CA . LEU F 1 334 ? 46.702 12.561 83.412 1.00 31.76 298 LEU F CA 1
ATOM 15230 C C . LEU F 1 334 ? 47.486 11.720 82.425 1.00 29.87 298 LEU F C 1
ATOM 15231 O O . LEU F 1 334 ? 47.873 10.591 82.737 1.00 32.38 298 LEU F O 1
ATOM 15236 N N . ARG F 1 335 ? 47.679 12.241 81.219 1.00 30.55 299 ARG F N 1
ATOM 15237 C CA . ARG F 1 335 ? 48.285 11.445 80.153 1.00 31.87 299 ARG F CA 1
ATOM 15238 C C . ARG F 1 335 ? 49.783 11.175 80.353 1.00 36.47 299 ARG F C 1
ATOM 15239 O O . ARG F 1 335 ? 50.317 10.200 79.820 1.00 35.23 299 ARG F O 1
ATOM 15247 N N . ASP F 1 336 ? 50.456 12.036 81.116 1.00 40.70 300 ASP F N 1
ATOM 15248 C CA . ASP F 1 336 ? 51.901 11.897 81.356 1.00 41.12 300 ASP F CA 1
ATOM 15249 C C . ASP F 1 336 ? 52.220 10.669 82.212 1.00 39.28 300 ASP F C 1
ATOM 15250 O O . ASP F 1 336 ? 51.896 10.626 83.388 1.00 35.90 300 ASP F O 1
ATOM 15255 N N . GLY F 1 337 ? 52.831 9.663 81.598 1.00 41.68 301 GLY F N 1
ATOM 15256 C CA . GLY F 1 337 ? 53.123 8.392 82.273 1.00 40.58 301 GLY F CA 1
ATOM 15257 C C . GLY F 1 337 ? 51.895 7.534 82.501 1.00 40.50 301 GLY F C 1
ATOM 15258 O O . GLY F 1 337 ? 51.896 6.669 83.361 1.00 40.00 301 GLY F O 1
ATOM 15259 N N . PHE F 1 338 ? 50.848 7.772 81.717 1.00 40.40 302 PHE F N 1
ATOM 15260 C CA . PHE F 1 338 ? 49.575 7.085 81.888 1.00 39.76 302 PHE F CA 1
ATOM 15261 C C . PHE F 1 338 ? 49.665 5.659 81.391 1.00 40.06 302 PHE F C 1
ATOM 15262 O O . PHE F 1 338 ? 50.094 5.404 80.276 1.00 40.66 302 PHE F O 1
ATOM 15270 N N . THR F 1 339 ? 49.245 4.728 82.220 1.00 39.54 303 THR F N 1
ATOM 15271 C CA . THR F 1 339 ? 49.105 3.367 81.790 1.00 43.33 303 THR F CA 1
ATOM 15272 C C . THR F 1 339 ? 47.653 3.065 81.416 1.00 43.75 303 THR F C 1
ATOM 15273 O O . THR F 1 339 ? 46.747 3.231 82.224 1.00 38.03 303 THR F O 1
ATOM 15277 N N . ILE F 1 340 ? 47.452 2.609 80.181 1.00 45.44 304 ILE F N 1
ATOM 15278 C CA . ILE F 1 340 ? 46.123 2.286 79.673 1.00 44.60 304 ILE F CA 1
ATOM 15279 C C . ILE F 1 340 ? 45.586 1.030 80.358 1.00 43.58 304 ILE F C 1
ATOM 15280 O O . ILE F 1 340 ? 46.177 -0.031 80.239 1.00 46.15 304 ILE F O 1
ATOM 15285 N N . PRO F 1 341 ? 44.470 1.148 81.100 1.00 43.02 305 PRO F N 1
ATOM 15286 C CA . PRO F 1 341 ? 43.954 -0.049 81.765 1.00 42.53 305 PRO F CA 1
ATOM 15287 C C . PRO F 1 341 ? 43.542 -1.109 80.772 1.00 43.33 305 PRO F C 1
ATOM 15288 O O . PRO F 1 341 ? 43.099 -0.789 79.660 1.00 40.28 305 PRO F O 1
ATOM 15292 N N . ASP F 1 342 ? 43.729 -2.363 81.153 1.00 45.13 306 ASP F N 1
ATOM 15293 C CA . ASP F 1 342 ? 43.383 -3.453 80.278 1.00 49.04 306 ASP F CA 1
ATOM 15294 C C . ASP F 1 342 ? 41.859 -3.489 80.129 1.00 46.57 306 ASP F C 1
ATOM 15295 O O . ASP F 1 342 ? 41.143 -3.680 81.097 1.00 51.67 306 ASP F O 1
ATOM 15300 N N . ASN F 1 343 ? 41.386 -3.306 78.904 1.00 43.59 307 ASN F N 1
ATOM 15301 C CA . ASN F 1 343 ? 39.968 -3.347 78.595 1.00 41.39 307 ASN F CA 1
ATOM 15302 C C . ASN F 1 343 ? 39.836 -3.840 77.177 1.00 40.77 307 ASN F C 1
ATOM 15303 O O . ASN F 1 343 ? 39.879 -3.060 76.234 1.00 41.02 307 ASN F O 1
ATOM 15308 N N . GLN F 1 344 ? 39.685 -5.153 77.040 1.00 41.79 308 GLN F N 1
ATOM 15309 C CA . GLN F 1 344 ? 39.583 -5.800 75.735 1.00 44.01 308 GLN F CA 1
ATOM 15310 C C . GLN F 1 344 ? 38.353 -5.386 74.943 1.00 39.95 308 GLN F C 1
ATOM 15311 O O . GLN F 1 344 ? 38.310 -5.563 73.733 1.00 40.02 308 GLN F O 1
ATOM 15317 N N . ASP F 1 345 ? 37.361 -4.827 75.624 1.00 39.33 309 ASP F N 1
ATOM 15318 C CA . ASP F 1 345 ? 36.129 -4.388 74.982 1.00 38.02 309 ASP F CA 1
ATOM 15319 C C . ASP F 1 345 ? 36.166 -2.944 74.463 1.00 38.10 309 ASP F C 1
ATOM 15320 O O . ASP F 1 345 ? 35.286 -2.533 73.713 1.00 39.76 309 ASP F O 1
ATOM 15325 N N . LEU F 1 346 ? 37.180 -2.181 74.844 1.00 36.42 310 LEU F N 1
ATOM 15326 C CA . LEU F 1 346 ? 37.183 -0.742 74.592 1.00 35.83 310 LEU F CA 1
ATOM 15327 C C . LEU F 1 346 ? 37.104 -0.427 73.112 1.00 35.65 310 LEU F C 1
ATOM 15328 O O . LEU F 1 346 ? 36.290 0.403 72.695 1.00 31.89 310 LEU F O 1
ATOM 15333 N N . ALA F 1 347 ? 37.935 -1.101 72.314 1.00 33.93 311 ALA F N 1
ATOM 15334 C CA . ALA F 1 347 ? 38.012 -0.811 70.891 1.00 32.70 311 ALA F CA 1
ATOM 15335 C C . ALA F 1 347 ? 36.666 -0.973 70.206 1.00 30.37 311 ALA F C 1
ATOM 15336 O O . ALA F 1 347 ? 36.298 -0.146 69.368 1.00 32.34 311 ALA F O 1
ATOM 15338 N N . GLY F 1 348 ? 35.960 -2.044 70.536 1.00 28.22 312 GLY F N 1
ATOM 15339 C CA . GLY F 1 348 ? 34.661 -2.328 69.959 1.00 27.78 312 GLY F CA 1
ATOM 15340 C C . GLY F 1 348 ? 33.601 -1.369 70.466 1.00 28.90 312 GLY F C 1
ATOM 15341 O O . GLY F 1 348 ? 32.718 -0.960 69.715 1.00 27.47 312 GLY F O 1
ATOM 15342 N N . ARG F 1 349 ? 33.689 -1.019 71.749 1.00 28.55 313 ARG F N 1
ATOM 15343 C CA . ARG F 1 349 ? 32.783 -0.028 72.352 1.00 27.87 313 ARG F CA 1
ATOM 15344 C C . ARG F 1 349 ? 32.923 1.366 71.729 1.00 28.55 313 ARG F C 1
ATOM 15345 O O . ARG F 1 349 ? 31.918 1.994 71.422 1.00 30.47 313 ARG F O 1
ATOM 15353 N N . TRP F 1 350 ? 34.147 1.826 71.471 1.00 28.13 314 TRP F N 1
ATOM 15354 C CA . TRP F 1 350 ? 34.346 3.054 70.691 1.00 28.67 314 TRP F CA 1
ATOM 15355 C C . TRP F 1 350 ? 33.805 2.894 69.274 1.00 27.98 314 TRP F C 1
ATOM 15356 O O . TRP F 1 350 ? 33.174 3.801 68.725 1.00 24.62 314 TRP F O 1
ATOM 15367 N N . GLN F 1 351 ? 34.123 1.769 68.644 1.00 31.77 315 GLN F N 1
ATOM 15368 C CA . GLN F 1 351 ? 33.820 1.594 67.224 1.00 32.67 315 GLN F CA 1
ATOM 15369 C C . GLN F 1 351 ? 32.323 1.555 66.965 1.00 29.21 315 GLN F C 1
ATOM 15370 O O . GLN F 1 351 ? 31.849 2.071 65.949 1.00 27.16 315 GLN F O 1
ATOM 15376 N N . TYR F 1 352 ? 31.585 0.947 67.865 1.00 29.97 316 TYR F N 1
ATOM 15377 C CA . TYR F 1 352 ? 30.123 0.940 67.775 1.00 32.35 316 TYR F CA 1
ATOM 15378 C C . TYR F 1 352 ? 29.540 2.359 67.666 1.00 33.15 316 TYR F C 1
ATOM 15379 O O . TYR F 1 352 ? 28.489 2.544 67.063 1.00 33.49 316 TYR F O 1
ATOM 15388 N N . MET F 1 353 ? 30.221 3.352 68.247 1.00 32.25 317 MET F N 1
ATOM 15389 C CA . MET F 1 353 ? 29.761 4.741 68.215 1.00 32.71 317 MET F CA 1
ATOM 15390 C C . MET F 1 353 ? 30.169 5.530 66.967 1.00 32.74 317 MET F C 1
ATOM 15391 O O . MET F 1 353 ? 29.677 6.642 66.764 1.00 29.56 317 MET F O 1
ATOM 15396 N N . GLU F 1 354 ? 30.996 4.949 66.092 1.00 34.62 318 GLU F N 1
ATOM 15397 C CA . GLU F 1 354 ? 31.371 5.640 64.854 1.00 35.48 318 GLU F CA 1
ATOM 15398 C C . GLU F 1 354 ? 30.127 5.935 64.019 1.00 34.24 318 GLU F C 1
ATOM 15399 O O . GLU F 1 354 ? 29.202 5.120 63.955 1.00 33.69 318 GLU F O 1
ATOM 15405 N N . ASN F 1 355 ? 30.116 7.087 63.363 1.00 31.73 319 ASN F N 1
ATOM 15406 C CA . ASN F 1 355 ? 29.002 7.442 62.495 1.00 35.14 319 ASN F CA 1
ATOM 15407 C C . ASN F 1 355 ? 28.901 6.426 61.366 1.00 36.62 319 ASN F C 1
ATOM 15408 O O . ASN F 1 355 ? 29.915 6.019 60.809 1.00 35.84 319 ASN F O 1
ATOM 15413 N N . SER F 1 356 ? 27.679 6.010 61.049 1.00 38.37 320 SER F N 1
ATOM 15414 C CA . SER F 1 356 ? 27.459 4.973 60.049 1.00 37.81 320 SER F CA 1
ATOM 15415 C C . SER F 1 356 ? 27.209 5.541 58.640 1.00 38.99 320 SER F C 1
ATOM 15416 O O . SER F 1 356 ? 27.177 4.783 57.687 1.00 39.28 320 SER F O 1
ATOM 15419 N N . LEU F 1 357 ? 27.041 6.858 58.505 1.00 39.89 321 LEU F N 1
ATOM 15420 C CA . LEU F 1 357 ? 26.843 7.490 57.203 1.00 42.57 321 LEU F CA 1
ATOM 15421 C C . LEU F 1 357 ? 28.106 8.168 56.682 1.00 46.82 321 LEU F C 1
ATOM 15422 O O . LEU F 1 357 ? 28.744 8.946 57.387 1.00 42.98 321 LEU F O 1
ATOM 15427 N N . GLY F 1 358 ? 28.424 7.905 55.421 1.00 47.32 322 GLY F N 1
ATOM 15428 C CA . GLY F 1 358 ? 29.467 8.641 54.716 1.00 48.01 322 GLY F CA 1
ATOM 15429 C C . GLY F 1 358 ? 28.994 10.034 54.339 1.00 51.49 322 GLY F C 1
ATOM 15430 O O . GLY F 1 358 ? 27.790 10.289 54.251 1.00 48.74 322 GLY F O 1
ATOM 15431 N N . HIS F 1 359 ? 29.952 10.929 54.118 1.00 52.38 323 HIS F N 1
ATOM 15432 C CA . HIS F 1 359 ? 29.676 12.333 53.834 1.00 54.16 323 HIS F CA 1
ATOM 15433 C C . HIS F 1 359 ? 28.780 12.515 52.612 1.00 55.80 323 HIS F C 1
ATOM 15434 O O . HIS F 1 359 ? 27.861 13.332 52.617 1.00 54.17 323 HIS F O 1
ATOM 15441 N N . GLU F 1 360 ? 29.055 11.760 51.558 1.00 56.75 324 GLU F N 1
ATOM 15442 C CA . GLU F 1 360 ? 28.273 11.862 50.321 1.00 60.66 324 GLU F CA 1
ATOM 15443 C C . GLU F 1 360 ? 26.838 11.396 50.552 1.00 53.48 324 GLU F C 1
ATOM 15444 O O . GLU F 1 360 ? 25.884 12.042 50.110 1.00 52.56 324 GLU F O 1
ATOM 15450 N N . ALA F 1 361 ? 26.684 10.287 51.266 1.00 50.69 325 ALA F N 1
ATOM 15451 C CA . ALA F 1 361 ? 25.352 9.791 51.621 1.00 48.50 325 ALA F CA 1
ATOM 15452 C C . ALA F 1 361 ? 24.533 10.841 52.374 1.00 46.43 325 ALA F C 1
ATOM 15453 O O . ALA F 1 361 ? 23.339 11.021 52.090 1.00 43.63 325 ALA F O 1
ATOM 15455 N N . VAL F 1 362 ? 25.185 11.576 53.280 1.00 46.58 326 VAL F N 1
ATOM 15456 C CA . VAL F 1 362 ? 24.490 12.609 54.060 1.00 44.18 326 VAL F CA 1
ATOM 15457 C C . VAL F 1 362 ? 24.069 13.793 53.184 1.00 42.29 326 VAL F C 1
ATOM 15458 O O . VAL F 1 362 ? 22.933 14.264 53.270 1.00 40.30 326 VAL F O 1
ATOM 15462 N N . GLN F 1 363 ? 24.959 14.252 52.312 1.00 44.40 327 GLN F N 1
ATOM 15463 C CA . GLN F 1 363 ? 24.606 15.342 51.391 1.00 48.04 327 GLN F CA 1
ATOM 15464 C C . GLN F 1 363 ? 23.435 14.954 50.505 1.00 45.22 327 GLN F C 1
ATOM 15465 O O . GLN F 1 363 ? 22.560 15.775 50.256 1.00 47.11 327 GLN F O 1
ATOM 15471 N N . ALA F 1 364 ? 23.424 13.705 50.035 1.00 41.85 328 ALA F N 1
ATOM 15472 C CA . ALA F 1 364 ? 22.337 13.222 49.190 1.00 43.27 328 ALA F CA 1
ATOM 15473 C C . ALA F 1 364 ? 21.005 13.304 49.941 1.00 43.44 328 ALA F C 1
ATOM 15474 O O . ALA F 1 364 ? 20.044 13.891 49.444 1.00 45.32 328 ALA F O 1
ATOM 15476 N N . VAL F 1 365 ? 20.965 12.737 51.147 1.00 42.55 329 VAL F N 1
ATOM 15477 C CA . VAL F 1 365 ? 19.731 12.705 51.932 1.00 41.18 329 VAL F CA 1
ATOM 15478 C C . VAL F 1 365 ? 19.221 14.106 52.215 1.00 38.46 329 VAL F C 1
ATOM 15479 O O . VAL F 1 365 ? 18.015 14.344 52.195 1.00 40.36 329 VAL F O 1
ATOM 15483 N N . MET F 1 366 ? 20.127 15.038 52.454 1.00 38.19 330 MET F N 1
ATOM 15484 C CA . MET F 1 366 ? 19.722 16.390 52.838 1.00 42.58 330 MET F CA 1
ATOM 15485 C C . MET F 1 366 ? 19.111 17.190 51.691 1.00 43.48 330 MET F C 1
ATOM 15486 O O . MET F 1 366 ? 18.374 18.143 51.935 1.00 39.92 330 MET F O 1
ATOM 15491 N N . GLN F 1 367 ? 19.389 16.781 50.457 1.00 48.36 331 GLN F N 1
ATOM 15492 C CA . GLN F 1 367 ? 18.742 17.366 49.280 1.00 48.71 331 GLN F CA 1
ATOM 15493 C C . GLN F 1 367 ? 17.317 16.827 49.025 1.00 46.67 331 GLN F C 1
ATOM 15494 O O . GLN F 1 367 ? 16.511 17.491 48.356 1.00 45.45 331 GLN F O 1
ATOM 15500 N N . THR F 1 368 ? 16.960 15.690 49.629 1.00 45.33 332 THR F N 1
ATOM 15501 C CA . THR F 1 368 ? 15.644 15.103 49.380 1.00 42.50 332 THR F CA 1
ATOM 15502 C C . THR F 1 368 ? 14.531 15.964 49.974 1.00 44.68 332 THR F C 1
ATOM 15503 O O . THR F 1 368 ? 14.729 16.649 50.980 1.00 44.08 332 THR F O 1
ATOM 15507 N N . MET F 1 369 ? 13.357 15.905 49.350 1.00 44.96 333 MET F N 1
ATOM 15508 C CA . MET F 1 369 ? 12.174 16.647 49.800 1.00 44.53 333 MET F CA 1
ATOM 15509 C C . MET F 1 369 ? 11.665 16.073 51.137 1.00 44.00 333 MET F C 1
ATOM 15510 O O . MET F 1 369 ? 11.246 16.824 52.029 1.00 43.45 333 MET F O 1
ATOM 15515 N N . GLY F 1 370 ? 11.781 14.756 51.311 1.00 43.64 334 GLY F N 1
ATOM 15516 C CA . GLY F 1 370 ? 11.435 14.099 52.581 1.00 43.20 334 GLY F CA 1
ATOM 15517 C C . GLY F 1 370 ? 12.187 14.648 53.790 1.00 40.45 334 GLY F C 1
ATOM 15518 O O . GLY F 1 370 ? 11.591 14.935 54.826 1.00 37.87 334 GLY F O 1
ATOM 15519 N N . PHE F 1 371 ? 13.503 14.781 53.656 1.00 41.58 335 PHE F N 1
ATOM 15520 C CA . PHE F 1 371 ? 14.324 15.300 54.742 1.00 40.18 335 PHE F CA 1
ATOM 15521 C C . PHE F 1 371 ? 14.055 16.766 54.969 1.00 38.94 335 PHE F C 1
ATOM 15522 O O . PHE F 1 371 ? 13.959 17.202 56.106 1.00 38.31 335 PHE F O 1
ATOM 15530 N N . GLN F 1 372 ? 13.918 17.527 53.888 1.00 39.68 336 GLN F N 1
ATOM 15531 C CA . GLN F 1 372 ? 13.630 18.954 54.006 1.00 39.01 336 GLN F CA 1
ATOM 15532 C C . GLN F 1 372 ? 12.297 19.204 54.691 1.00 39.67 336 GLN F C 1
ATOM 15533 O O . GLN F 1 372 ? 12.163 20.153 55.473 1.00 37.56 336 GLN F O 1
ATOM 15539 N N . ALA F 1 373 ? 11.329 18.325 54.449 1.00 37.69 337 ALA F N 1
ATOM 15540 C CA . ALA F 1 373 ? 10.050 18.395 55.164 1.00 38.44 337 ALA F CA 1
ATOM 15541 C C . ALA F 1 373 ? 10.210 18.078 56.653 1.00 35.39 337 ALA F C 1
ATOM 15542 O O . ALA F 1 373 ? 9.580 18.711 57.503 1.00 34.37 337 ALA F O 1
ATOM 15544 N N . ALA F 1 374 ? 11.017 17.063 56.958 1.00 36.26 338 ALA F N 1
ATOM 15545 C CA . ALA F 1 374 ? 11.325 16.729 58.353 1.00 36.17 338 ALA F CA 1
ATOM 15546 C C . ALA F 1 374 ? 11.922 17.940 59.055 1.00 35.43 338 ALA F C 1
ATOM 15547 O O . ALA F 1 374 ? 11.494 18.302 60.155 1.00 37.43 338 ALA F O 1
ATOM 15549 N N . GLN F 1 375 ? 12.871 18.593 58.400 1.00 34.89 339 GLN F N 1
ATOM 15550 C CA . GLN F 1 375 ? 13.468 19.805 58.935 1.00 36.83 339 GLN F CA 1
ATOM 15551 C C . GLN F 1 375 ? 12.409 20.819 59.320 1.00 37.00 339 GLN F C 1
ATOM 15552 O O . GLN F 1 375 ? 12.446 21.376 60.435 1.00 35.70 339 GLN F O 1
ATOM 15558 N N . ALA F 1 376 ? 11.492 21.097 58.396 1.00 37.45 340 ALA F N 1
ATOM 15559 C CA . ALA F 1 376 ? 10.491 22.146 58.624 1.00 37.27 340 ALA F CA 1
ATOM 15560 C C . ALA F 1 376 ? 9.511 21.760 59.744 1.00 35.94 340 ALA F C 1
ATOM 15561 O O . ALA F 1 376 ? 9.110 22.603 60.543 1.00 37.35 340 ALA F O 1
ATOM 15563 N N . PHE F 1 377 ? 9.150 20.485 59.804 1.00 33.82 341 PHE F N 1
ATOM 15564 C CA . PHE F 1 377 ? 8.332 19.983 60.893 1.00 34.66 341 PHE F CA 1
ATOM 15565 C C . PHE F 1 377 ? 9.011 20.182 62.261 1.00 34.01 341 PHE F C 1
ATOM 15566 O O . PHE F 1 377 ? 8.390 20.649 63.225 1.00 33.08 341 PHE F O 1
ATOM 15574 N N . VAL F 1 378 ? 10.293 19.837 62.339 1.00 33.52 342 VAL F N 1
ATOM 15575 C CA . VAL F 1 378 ? 11.042 19.952 63.597 1.00 32.36 342 VAL F CA 1
ATOM 15576 C C . VAL F 1 378 ? 11.212 21.430 63.970 1.00 29.56 342 VAL F C 1
ATOM 15577 O O . VAL F 1 378 ? 10.980 21.813 65.110 1.00 28.59 342 VAL F O 1
ATOM 15581 N N . ALA F 1 379 ? 11.574 22.258 62.998 1.00 31.03 343 ALA F N 1
ATOM 15582 C CA . ALA F 1 379 ? 11.622 23.710 63.202 1.00 32.63 343 ALA F CA 1
ATOM 15583 C C . ALA F 1 379 ? 10.326 24.259 63.793 1.00 34.80 343 ALA F C 1
ATOM 15584 O O . ALA F 1 379 ? 10.350 25.135 64.650 1.00 35.00 343 ALA F O 1
ATOM 15586 N N . GLY F 1 380 ? 9.197 23.726 63.333 1.00 38.05 344 GLY F N 1
ATOM 15587 C CA . GLY F 1 380 ? 7.889 24.155 63.813 1.00 36.49 344 GLY F CA 1
ATOM 15588 C C . GLY F 1 380 ? 7.610 23.773 65.252 1.00 36.53 344 GLY F C 1
ATOM 15589 O O . GLY F 1 380 ? 6.954 24.520 65.974 1.00 35.32 344 GLY F O 1
ATOM 15590 N N . LEU F 1 381 ? 8.105 22.613 65.684 1.00 37.96 345 LEU F N 1
ATOM 15591 C CA . LEU F 1 381 ? 8.006 22.233 67.096 1.00 39.11 345 LEU F CA 1
ATOM 15592 C C . LEU F 1 381 ? 8.805 23.187 67.979 1.00 40.72 345 LEU F C 1
ATOM 15593 O O . LEU F 1 381 ? 8.391 23.495 69.089 1.00 43.03 345 LEU F O 1
ATOM 15598 N N . ALA F 1 382 ? 9.939 23.658 67.476 1.00 43.70 346 ALA F N 1
ATOM 15599 C CA . ALA F 1 382 ? 10.772 24.598 68.226 1.00 50.91 346 ALA F CA 1
ATOM 15600 C C . ALA F 1 382 ? 10.257 26.073 68.256 1.00 54.22 346 ALA F C 1
ATOM 15601 O O . ALA F 1 382 ? 10.760 26.816 69.087 1.00 57.87 346 ALA F O 1
ATOM 15603 N N . SER F 1 383 ? 9.303 26.433 67.362 1.00 59.60 347 SER F N 1
ATOM 15604 C CA . SER F 1 383 ? 8.670 27.788 67.068 1.00 65.36 347 SER F CA 1
ATOM 15605 C C . SER F 1 383 ? 9.434 29.084 67.479 1.00 69.46 347 SER F C 1
ATOM 15606 O O . SER F 1 383 ? 9.881 29.895 66.611 1.00 69.60 347 SER F O 1
#